Protein 9FLS (pdb70)

Solvent-accessible surface area: 115822 Å² total; per-residue (Å²): 225,82,90,129,26,88,44,3,21,19,22,43,108,32,72,8,40,42,48,68,77,11,43,2,45,7,12,115,46,105,66,26,67,24,15,0,26,68,60,53,72,66,53,101,92,62,11,37,58,55,77,5,85,11,107,98,13,85,108,82,39,56,14,40,1,24,1,34,25,109,58,23,72,9,65,60,39,66,10,72,0,73,16,66,101,142,15,101,73,4,59,32,51,86,98,57,67,14,23,78,45,81,67,0,62,7,42,5,92,45,122,21,81,51,22,80,0,55,9,13,49,19,29,99,20,118,22,60,43,2,94,14,31,97,102,0,52,51,39,13,36,23,73,0,35,0,29,8,48,44,63,79,55,4,85,12,64,96,32,59,0,85,1,62,22,46,70,35,25,88,79,6,20,4,73,22,63,38,114,4,32,83,49,49,65,0,52,0,33,20,97,24,121,22,92,26,13,41,0,90,1,35,23,19,21,85,38,84,24,91,61,39,62,16,68,4,74,48,129,44,85,22,31,34,60,29,98,0,26,0,18,1,21,34,94,58,50,1,78,6,76,52,6,65,43,19,54,2,107,36,37,90,84,22,74,35,5,34,22,31,54,84,26,66,2,83,55,44,64,69,1,42,0,43,4,5,114,48,125,51,22,63,18,15,0,30,59,41,64,57,51,94,79,83,75,9,35,70,52,84,3,80,14,97,100,16,86,109,83,33,57,18,36,0,32,0,38,34,119,62,0,56,7,70,72,24,66,10,58,0,85,17,122,118,143,128,167,224,83,90,130,27,88,44,4,21,18,22,43,109,32,70,8,39,41,47,68,77,11,44,2,44,7,11,115,46,105,65,26,67,24,15,0,27,67,59,53,71,65,53,100,91,62,10,37,57,54,78,6,86,11,108,98,13,85,108,81,40,56,14,41,1,25,1,35,25,108,58,22,71,9,66,61,39,65,10,72,0,73,16,67,101,143,16,103,72,5,60,32,51,88,97,56,66,14,23,77,45,82,66,1,62,7,42,6,94,45,124,20,80,51,21,81,0,55,8,13,49,19,30,101,19,117,23,61,44,3,94,13,31,98,101,0,53,51,38,14,35,23,72,0,35,0,29,8,49,44,63,79,54,4,86,12,63,96,32,58,0,86,1,61,21,48,70,36,27,88,79,6,20,3,72,23,63,38,115,4,32,82,48,51,66,0,53,0,34,19,97,24,120,23,92,27,13,42,0,90,1,34,22,19,19,85,38,84,24,92,61,40,61,17,68,4,74,46,127,44,86,22,31,34,60,30,98,0,25,0,18,1,22,34,94,59,50,1,80,6,73,50,7,64,43,18,54,2,107,36,37,90,83,23,75,35,5,34,22,30,55,83,26,66,2,82,56,43,64,70,1,42,0,42,4,6,114,47,125,50,22,64,17,14,0,31,58,40,64,57,52,95,81,82,74,8,36,69,54,84,3,80,14,97,98,15,88,109,84,32,57,18,36,0,33,0,39,33,121,63,1,56,7,71,70,23,67,9,59,0,83,17,121,117,141,126,168,224,82,88,130,27,87,44,4,22,18,21,44,109,32,72,8,40,40,47,68,78,11,43,3,45,7,11,114,46,106,65,26,67,24,15,0,26,67,59,53,70,65,53,100,90,63,11,36,58,54,78,6,85,12,108,100,13,86,107,82,37,56,14,41,1,25,1,34,25,108,58,22,70,9,65,62,39,65,10,72,0,73,16,68,100,144,16,104,72,5,59,31,51,88,97,58,66,15,24,77,45,80,66,1,62,7,43,5,92,44,124,20,80,52,21,80,0,55,9,14,50,19,29,99,19,117,23,61,44,3,94,13,31,97,102,0,52,50,39,13,35,23,72,0,36,0,29,7,49,44,63,81,54,4,85,13,64,96,33,59,1,85,1,62,22,48,71,37,27,88,79,7,20,3,73,23,64,38,113,4,33,83,49,50,66,0,52,0,34,19,98,24,120,23,92,26,13,42,0,90,1,34,21,19,20,85,37,84,24,91,62,40,63,17,67,4,74,48,128,44,86,22,30,34,60,29,98,0,25,0,19,2,22,33,94,59,51,1,80,6,73,50,7,64,42,19,55,2,107,36,36,89,85,23,75,36,5,34,22,30,55,82,26,66,3,81,56,42,64,70,1,42,0,43,4,5,113,47,124,48,22,64,19,14,0,31,58,41,63,58,52,96,81,82,74,9,36,70,53,84,3,80,13,98,98,14,89,112,83,32,58,18,36,1,33,0,38,32,121,64,1,58,7,70,70,24,66,9,60,0,83,17,121,118,144,126,167,224,81,88,131,27,86,44,4,23,18,21,44,110,32,72,9,39,41,47,68,78,11,43,3,45,7,11,114,46,105,65,25,67,25,15,0,26,68,60,53,70,65,52,100,89,65,11,36,59,54,78,6,84,12,109,100,13,86,108,82,38,56,15,41,1,25,1,34,25,108,58,22,70,9,65,62,39,64,9,71,0,74,15,67,99,141,16,103,71,5,59,32,51,88,98,59,65,15,22,77,44,81,66,1,62,7,43,5,92,45,122,21,81,51,21,80,0,56,8,14,50,19,30,99,19,117,24,60,44,3,94,13,31,95,103,0,53,50,39,13,35,23,73,0,35,0,30,7,50,44,64,81,54,4,86,12,64,96,33,58,1,85,1,64,22,47,70,36,27,88,79,6,20,3,75,23,64,38,112,5,34,82,49,50,67,0,52,0,35,19,98,23,120,23,92,26,13,42,0,89,1,35,22,20,20,85,38,85,25,90,61,41,63,17,68,3,75,47,128,44,86,22,30,33,58,28,99,0,25,0,19,1,21,34,94,58,50,1,80,6,74,50,7,63,41,19,54,2,107,36,35,89,86,23,74,36,5,35,22,30,55,81,26,67,3,81,55,44,64,69,1,43,0,43,4,5,112,48,123,48,22,63,19,14,0,31,60,41,62,58,52,96,82,82,75,9,35,69,53,84,3,80,14,98,100,15,87,111,82,32,56,18,36,0,33,0,38,33,121,64,1,59,7,70,69,23,66,9,60,0,83,16,121,118,142,126,166,224,82,90,130,26,87,44,4,22,18,21,44,111,33,73,8,40,42,47,69,79,11,43,3,45,7,12,114,46,104,66,26,68,25,15,0,26,68,60,53,70,65,53,101,90,61,10,36,58,52,77,6,84,11,109,99,12,87,107,82,38,56,14,42,1,25,1,34,26,108,58,23,70,10,64,61,38,64,9,71,0,72,16,67,100,142,17,102,73,6,60,32,50,86,98,58,66,15,23,78,43,80,66,1,62,7,43,5,92,46,120,21,82,52,21,80,0,55,8,12,49,19,30,99,20,119,23,60,44,3,92,14,30,96,102,0,53,50,38,13,35,23,73,0,34,0,29,7,49,44,63,80,54,4,85,11,64,97,34,59,1,85,1,65,22,47,71,36,27,88,81,7,19,3,73,23,64,38,113,4,32,83,48,48,66,0,52,0,36,20,97,23,122,23,93,27,13,42,0,88,1,35,22,19,20,85,38,85,24,90,63,41,62,17,70,3,74,48,128,44,85,21,30,34,59,29,97,0,26,0,20,1,22,33,94,57,50,1,80,6,75,51,6,63,43,19,56,2,107,36,35,89,86,23,73,36,5,34,23,31,54,81,25,68,3,80,55,44,64,70,2,43,0,43,4,5,113,48,124,48,23,64,19,14,0,31,59,41,62,58,53,96,83,82,75,9,33,69,54,84,3,81,14,99,101,14,86,110,82,32,57,18,35,0,33,0,38,33,119,63,1,58,7,69,68,24,67,10,60,0,83,17,122,117,143,128,167,225,83,90,129,26,86,45,3,20,18,21,44,109,32,72,8,41,42,47,68,80,10,43,3,45,7,12,115,46,103,66,26,66,24,14,0,26,69,61,52,70,66,52,101,91,61,10,37,58,53,78,6,84,11,109,98,13,86,107,81,38,56,15,41,1,24,1,35,25,108,58,23,70,10,63,60,39,64,9,71,0,73,16,67,100,141,16,102,72,5,59,31,52,87,98,57,66,16,23,78,44,82,67,1,62,7,43,5,92,46,121,21,81,52,22,80,0,54,9,12,50,20,30,98,19,118,23,61,43,3,92,15,30,97,101,0,53,50,38,12,35,23,73,0,35,0,29,7,49,45,63,78,53,4,85,12,65,99,32,59,1,85,1,64,22,47,71,36,27,88,82,7,19,3,72,24,63,38,112,5,32,82,47,48,66,0,52,0,35,20,97,23,121,23,92,26,13,41,0,88,1,35,22,19,20,85,37,85,24,90,62,41,62,17,70,3,74,49,128,44,85,22,31,34,60,29,96,0,26,0,19,1,22,33,94,58,50,1,80,6,75,51,6,65,43,18,56,2,107,36,36,88,86,23,73,36,5,34,22,31,54,82,25,67,3,81,54,44,65,70,2,42,0,42,4,5,113,48,124,48,23,63,18,14,0,30,60,39,62,58,52,94,81,82,74,8,34,68,53,84,3,81,15,98,100,15,86,110,82,33,58,18,34,0,32,0,38,32,120,62,1,58,6,68,70,23,66,10,58,0,84,16,121,117,144,128,167,224,82,90,130,26,87,44,3,22,19,22,44,108,32,72,8,40,42,47,68,80,11,42,3,44,6,12,116,47,105,67,26,68,25,15,0,26,68,60,52,70,67,52,100,91,60,11,36,57,54,78,6,85,11,108,98,13,87,108,83,38,56,14,41,1,25,2,35,25,108,59,23,70,10,64,60,39,65,9,72,0,73,16,66,100,141,16,103,73,5,60,32,52,87,100,57,67,14,22,79,45,80,66,1,62,7,42,6,93,45,122,20,80,51,22,81,0,54,8,12,50,18,30,99,20,117,23,60,43,2,93,15,30,96,101,0,53,50,39,13,35,23,72,0,34,0,29,7,49,44,62,79,54,5,86,12,65,99,32,59,0,83,1,64,22,47,71,36,28,87,80,7,20,3,72,23,64,38,114,4,32,82,49,48,64,0,53,0,34,20,98,25,120,22,92,26,13,41,0,90,1,34,22,19,21,85,37,84,24,90,62,40,61,16,69,4,74,49,129,43,84,22,31,34,60,29,96,0,26,0,19,1,22,34,94,59,49,1,80,6,76,52,6,64,43,19,54,2,106,37,36,90,86,23,72,35,5,34,22,31,55,82,26,68,2,82,55,45,65,70,2,42,0,42,4,6,113,49,126,49,22,64,17,14,0,30,60,40,63,58,51,94,81,82,75,8,33,68,51,84,3,81,14,97,100,16,86,110,82,33,57,18,35,0,32,0,38,33,119,62,1,57,6,68,71,24,68,10,58,0,84,16,121,118,143,128,168

B-factor: mean 117.8, std 29.29, range [30.0, 241.52]

Sequence (2359 aa):
INSIPSTASAGNNGPVCTGTDASLSAGTVSGASYAWYTDAGTSNQFSTLQNPTVNNLTNDSTFYLLVTVNGCPSALDSTTVVVYPLTPSPSLPADFAVCEGDDIALSTSTVASSYDWSGPNGFTSNAQNPVVITNATGSNAGVYTLSIVDGNGCSSADTSVQVTVNAAPAQPSMTTNSPICNGADLVMSTSATGNSYIWRAPNGADTTTASSTLTIVPTSSLYQSGNWTLSVVNAAGCVSPASIASAVEINSIPSTASAGNNGPVCTGTDASLSAGTVSGASYAWYTDAGTSNQFSTLQNPTVNNLTNDSTFYLLVTVNGCPSALDSTTVVVYPLTPINSIPSTASAGNNGPVCTGTDASLSAGTVSGASYAWYTDAGTSNQFSTLQNPTVNNLTNDSTFYLLVTVNGCPSALDSTTVVVYPLTPSPSLPADFAVCEGDDIALSTSTVASSYDWSGPNGFTSNAQNPVVITNATGSNAGVYTLSIVDGNGCSSADTSVQVTVNAAPAQPSMTTNSPICNGADLVMSTSATGNSYIWRAPNGADTTTASSTLTIVPTSSLYQSGNWTLSVVNAAGCVSPASIASAVEINSIPSTASAGNNGPVCTGTDASLSAGTVSGASYAWYTDAGTSNQFSTLQNPTVNNLTNDSTFYLLVTVNGCPSALDSTTVVVYPLTPINSIPSTASAGNNGPVCTGTDASLSAGTVSGASYAWYTDAGTSNQFSTLQNPTVNNLTNDSTFYLLVTVNGCPSALDSTTVVVYPLTPSPSLPADFAVCEGDDIALSTSTVASSYDWSGPNGFTSNAQNPVVITNATGSNAGVYTLSIVDGNGCSSADTSVQVTVNAAPAQPSMTTNSPICNGADLVMSTSATGNSYIWRAPNGADTTTASSTLTIVPTSSLYQSGNWTLSVVNAAGCVSPASIASAVEINSIPSTASAGNNGPVCTGTDASLSAGTVSGASYAWYTDAGTSNQFSTLQNPTVNNLTNDSTFYLLVTVNGCPSALDSTTVVVYPLTPINSIPSTASAGNNGPVCTGTDASLSAGTVSGASYAWYTDAGTSNQFSTLQNPTVNNLTNDSTFYLLVTVNGCPSALDSTTVVVYPLTPSPSLPADFAVCEGDDIALSTSTVASSYDWSGPNGFTSNAQNPVVITNATGSNAGVYTLSIVDGNGCSSADTSVQVTVNAAPAQPSMTTNSPICNGADLVMSTSATGNSYIWRAPNGADTTTASSTLTIVPTSSLYQSGNWTLSVVNAAGCVSPASIASAVEINSIPSTASAGNNGPVCTGTDASLSAGTVSGASYAWYTDAGTSNQFSTLQNPTVNNLTNDSTFYLLVTVNGCPSALDSTTVVVYPLTPINSIPSTASAGNNGPVCTGTDASLSAGTVSGASYAWYTDAGTSNQFSTLQNPTVNNLTNDSTFYLLVTVNGCPSALDSTTVVVYPLTPSPSLPADFAVCEGDDIALSTSTVASSYDWSGPNGFTSNAQNPVVITNATGSNAGVYTLSIVDGNGCSSADTSVQVTVNAAPAQPSMTTNSPICNGADLVMSTSATGNSYIWRAPNGADTTTASSTLTIVPTSSLYQSGNWTLSVVNAAGCVSPASIASAVEINSIPSTASAGNNGPVCTGTDASLSAGTVSGASYAWYTDAGTSNQFSTLQNPTVNNLTNDSTFYLLVTVNGCPSALDSTTVVVYPLTPINSIPSTASAGNNGPVCTGTDASLSAGTVSGASYAWYTDAGTSNQFSTLQNPTVNNLTNDSTFYLLVTVNGCPSALDSTTVVVYPLTPSPSLPADFAVCEGDDIALSTSTVASSYDWSGPNGFTSNAQNPVVITNATGSNAGVYTLSIVDGNGCSSADTSVQVTVNAAPAQPSMTTNSPICNGADLVMSTSATGNSYIWRAPNGADTTTASSTLTIVPTSSLYQSGNWTLSVVNAAGCVSPASIASAVEINSIPSTASAGNNGPVCTGTDASLSAGTVSGASYAWYTDAGTSNQFSTLQNPTVNNLTNDSTFYLLVTVNGCPSALDSTTVVVYPLTPINSIPSTASAGNNGPVCTGTDASLSAGTVSGASYAWYTDAGTSNQFSTLQNPTVNNLTNDSTFYLLVTVNGCPSALDSTTVVVYPLTPSPSLPADFAVCEGDDIALSTSTVASSYDWSGPNGFTSNAQNPVVITNATGSNAGVYTLSIVDGNGCSSADTSVQVTVNAAPAQPSMTTNSPICNGADLVMSTSATGNSYIWRAPNGADTTTASSTLTIVPTSSLYQSGNWTLSVVNAAGCVSPASIASAVEINSIPSTASAGNNGPVCTGTDASLSAGTVSGASYAWYTDAGTSNQFSTLQNPTVNNLTNDSTFYLLVTVNGCPSALDSTTVVVYPLTP

Nearest PDB structures (foldseek):
  9flp-assembly1_A  TM=9.994E-01  e=1.142E-55  Aureispira sp. CCB-QB1
  9fly-assembly1_A  TM=9.249E-01  e=8.811E-43  Aureispira sp. CCB-QB1
  9flu-assembly1_A  TM=9.310E-01  e=1.322E-31  Aureispira sp. CCB-QB1
  9g8b-assembly1_A  TM=9.060E-01  e=2.612E-28  Aureispira sp. CCB-QB1
  9flx-assembly1_B  TM=8.936E-01  e=1.239E-27  Aureispira sp. CCB-QB1

Secondary structure (DSSP, 8-state):
----------EESS-EETTS-EEEE----TTEEEEEEEETTTEEEEE-SSS-EE----S-EEEEEEEEETTEE---EEEEE-EEPPPPPPP---SEEEETTS-B-----S--SEEEEE-GGG-EE-SSSPPPBSS--GGG-EEEEEEEE-TTSPBPPPEEEEEEEEPPPPPP-EEE--EEEBTBPEEEEE---SSEEEEE-TTS-EEEESSSEEEE-TTSTT---EEEEEEEE-TT-PBPPPPPPEEEEEEPPPPP---EE-SSB-TTS-EEEE----TTEE--EESSTTS--EEE--SS-EE----S--EE----EETTEE-----EE--B-----/----------EESS-EETTS-EEEE----TTEEEEEEEETTTEEEEE-SSS-EE----S-EEEEEEEEETTEE---EEEEE-EEPPPPPPP---SEEEETTS-B-----S--SEEEEE-GGG-EE-SSSPPPBSS--GGG-EEEEEEEE-TTSPBPPPEEEEEEEEPPPPPP-EEE--EEEBTBPEEEEE---SSEEEEE-TTS-EEEESSSEEEE-TTSTT---EEEEEEEE-TT-PBPPPPPPEEEEEEPPPPP---EE-SSB-TTS-EEEE----TTEE--EESSTTS--EEE--SS-EE----S--EE----EETTEE-----EE--B-----/----------EESS-EETTS-EEEE----TTEEEEEEEETTTEEEEE-SSS-EE----S-EEEEEEEEETTEE---EEEEE-EEPPPPPPP---SEEEETTS-B-----S--SEEEEE-GGG-EE-SSSPPPBSS--GGG-EEEEEEEE-TTSPBPPPEEEEEEEEPPPPPP-EEE--EEEBTBPEEEEE---SSEEEEE-TTS-EEEESSSEEEE-TTSTT---EEEEEEEE-TT-PBPPPPPPEEEEEEPPPPP---EE-SSB-TTS-EEEE----TTEE--EESSTTS--EEE--SS-EE----S--EE----EETTEE-----EE--B-----/----------EESS-EETTS-EEEE----TTEEEEEEEETTTEEEEE-SSS-EE----S-EEEEEEEEETTEE---EEEEE-EEPPPPPPP---SEEEETTS-B-----S--SEEEEE-GGG-EE-SSSPPPBSS--GGG-EEEEEEEE-TTSPBPPPEEEEEEEEPPPPPP-EEE--EEEBTBPEEEEE---SSEEEEE-TTS-EEEESSSEEEE-TTSTT---EEEEEEEE-TT-PBPPPPPPEEEEEEPPPPP---EE-SSB-TTS-EEEE----TTEE--EESSTTS--EEE--SS-EE----S--EE----EETTEE-----EE--B-----/----------EESS-EETTS-EEEE----TTEEEEEEEETTTEEEEE-SSS-EE----S-EEEEEEEEETTEE---EEEEE-EEPPPPPPP---SEEEETTS-B-----S--SEEEEE-GGG-EE-SSSPPPBSS--GGG-EEEEEEEE-TTSPBPPPEEEEEEEEPPPPPP-EEE--EEEBTBPEEEEE---SSEEEEE-TTS-EEEESSSEEEE-TTSTT---EEEEEEEE-TT-PBPPPPPPEEEEEEPPPPP---EE-SSB-TTS-EEEE----TTEE--EESSTTS--EEE--SS-EE----S--EE----EETTEE-----EE--B-----/----------EESS-EETTS-EEEE----TTEEEEEEEETTTEEEEE-SSS-EE----S-EEEEEEEEETTEE---EEEEE-EEPPPPPPP---SEEEETTS-B-----S--SEEEEE-GGG-EE-SSSPPPBSS--GGG-EEEEEEEE-TTSPBPPPEEEEEEEEPPPPPP-EEE--EEEBTBPEEEEE---SSEEEEE-TTS-EEEESSSEEEE-TTSTT---EEEEEEEE-TT-PBPPPPPPEEEEEEPPPPP---EE-SSB-TTS-EEEE----TTEE--EESSTTS--EEE--SS-EE----S--EE----EETTEE-----EE--B-----/----------EESS-EETTS-EEEE----TTEEEEEEEETTTEEEEE-SSS-EE----S-EEEEEEEEETTEE---EEEEE-EEPPPPPPP---SEEEETTS-B-----S--SEEEEE-GGG-EE-SSSPPPBSS--GGG-EEEEEEEE-TTSPBPPPEEEEEEEEPPPPPP-EEE--EEEBTBPEEEEE---SSEEEEE-TTS-EEEESSSEEEE-TTSTT---EEEEEEEE-TT-PBPPPPPPEEEEEEPPPPP---EE-SSB-TTS-EEEE----TTEE--EESSTTS--EEE--SS-EE----S--EE----EETTEE-----EE--B-----

Foldseek 3Di:
DDDADEFQAKEWDAAAEAFFKTKIAGHDDPQKWKWKAQDPVPDRTDDRDHMGIGGRHHAKGKMWIWIAGPRRIYDIHMYIHGYDDADEEWDWDAAEEAEFQAKAWTATPDDAPWKWKADFPGDTDIDRTDDIGRGDDQRRFAKMKMWGQHPVGHIHDIDIYGYHYHYADEEWEKDWPALAEQQDKTKIFTPDDAQKKWKAAPVGDIDIDRDRMDIHGNVDPRPDWDWMWMWHAHPVGHIYDIHGTDTHDYDYADEFQAKEKDAAAAQFFKIKIAGHDDPQWWKWKAQDPVPDHTDDRDRIHIGGRHHAKGKMWMWIDGSRHTHPIHMYIHGYDDDDD/DDDADEFQAKEWDAAAEAFFKTKIAGHDDPQKWKWKAQDPVPDRTDDRDHMGIGGRHHAKGKMWIWIAGPRRIYDIHMYIHGYDDADEEWDWDAAEEAEFQAKAWTATPDDAPWKWKADFPGDTDIDRTDDIGRGDDQRRFAKMKMWGQHPVGHIHDIDIYGYHYHYADEEWEKDWPALAEQQDKTKIFTPDDAQKKWKAAPVGDIDIDRDRMDIHGNVDPRPDWDWMWMWHAHPVGHIYDIHGTDTHDYDYADEFQAKEKDAAAAQFFKIKIAGHDDPQWWKWKAQDPVPDHTDDRDRIHIGGRHHAKGKMWMWIDGSRHTHPIHMYIHGYDDDDD/DDDADEFQAKEWDAAAEAFFKTKIAGHDDPQKWKWKAQDPVPDRTDDRDHMGIGGRHHAKGKMWIWIAGPRRIYDIHMYIHGYDDADEEWDWDAAEEAEFQAKAWTATPDDAPWKWKADFPGDTDIDRTDDIGRGDDQRRFAKMKMWGQHPVGHIHDIDIYGYHYHYADEEWEKDWPALAEQQDKTKIFTPDDAQKKWKAAPVGDIDIDRDRMDIHGNVDPRPDWDWMWMWHAHPVGHIYDIHGTDTHDYDYADEFQAKEKDAAAAQFFKIKIAGHDDPQWWKWKAQDPVPDHTDDRDRIHIGGRHHAKGKMWMWIDGSRHTHPIHMYIHGYDDDDD/DDDADEFQAKEWDAAAEAFFKTKIAGHDDPQKWKWKAQDPVPDRTDDRDHMGIGGRHHAKGKMWIWIAGPRRIYDIHMYIHGYDDADEEWDWDAAEEAEFQAKAWTATPDDAPWKWKADFPGDTDIDRTDDIGRGDDQRRFAKMKMWGQHPVGHIHDIDIYGYHYHYADEEWEKDWPALAEQQDKTKIFTPDDAQKKWKAAPVGDIDIDRDRMDIHGNVDPRPDWDWMWMWHAHPVGHIYDIHGTDTHDYDYADEFQAKEKDAAAAQFFKIKIAGHDDPQWWKWKAQDPVPDHTDDRDRIHIGGRHHAKGKMWMWIDGSRHTHPIHMYIHGYDDDDD/DDDADEFQAKEWDAAAEAFFKTKIAGHDDPQKWKWKAQDPVPDRTDDRDHMGIGGRHHAKGKMWIWIAGPRRIYDIHMYIHGYDDADEEWDWDAAEEAEFQAKAWTATPDDAPWKWKADFPGDTDIDRTDDIGRGDDQRRFAKMKMWGQHPVGHIHDIDIYGYHYHYADEEWEKDWPALAEQQDKTKIFTPDDAQKKWKAAPVGDIDIDRDRMDIHGNVDPRPDWDWMWMWHAHPVGHIYDIHGTDTHDYDYADEFQAKEKDAAAAQFFKIKIAGHDDPQWWKWKAQDPVPDHTDDRDRIHIGGRHHAKGKMWMWIDGSRHTHPIHMYIHGYDDDDD/DDDADEFQAKEWDAAAEAFFKTKIAGHDDPQKWKWKAQDPVPDRTDDRDHMGIGGRHHAKGKMWIWIAGPRRIYDIHMYIHGYDDADEEWDWDAAEEAEFQAKAWTATPDDAPWKWKADFPGDTDIDRTDDIGRGDDQRRFAKMKMWGQHPVGHIHDIDIYGYHYHYADEEWEKDWPALAEQQDKTKIFTPDDAQKKWKAAPVGDIDIDRDRMDIHGNVDPRPDWDWMWMWHAHPVGHIYDIHGTDTHDYDYADEFQAKEKDAAAAQFFKIKIAGHDDPQWWKWKAQDPVPDHTDDRDRIHIGGRHHAKGKMWMWIDGSRHTHPIHMYIHGYDDDDD/DDDADEFQAKEWDAAAEAFFKTKIAGHDDPQKWKWKAQDPVPDRTDDRDHMGIGGRHHAKGKMWIWIAGPRRIYDIHMYIHGYDDADEEWDWDAAEEAEFQAKAWTATPDDAPWKWKADFPGDTDIDRTDDIGRGDDQRRFAKMKMWGQHPVGHIHDIDIYGYHYHYADEEWEKDWPALAEQQDKTKIFTPDDAQKKWKAAPVGDIDIDRDRMDIHGNVDPRPDWDWMWMWHAHPVGHIYDIHGTDTHDYDYADEFQAKEKDAAAAQFFKIKIAGHDDPQWWKWKAQDPVPDHTDDRDRIHIGGRHHAKGKMWMWIDGSRHTHPIHMYIHGYDDDDD

Structure (mmCIF, N/CA/C/O backbone):
data_9FLS
#
_entry.id   9FLS
#
loop_
_atom_site.group_PDB
_atom_site.id
_atom_site.type_symbol
_atom_site.label_atom_id
_atom_site.label_alt_id
_atom_site.label_comp_id
_atom_site.label_asym_id
_atom_site.label_entity_id
_atom_site.label_seq_id
_atom_site.pdbx_PDB_ins_code
_atom_site.Cartn_x
_atom_site.Cartn_y
_atom_site.Cartn_z
_atom_site.occupancy
_atom_site.B_iso_or_equiv
_atom_site.auth_seq_id
_atom_site.auth_comp_id
_atom_site.auth_asym_id
_atom_site.auth_atom_id
_atom_site.pdbx_PDB_model_num
ATOM 1 N N . ILE A 1 2061 ? 149.254 139.374 253.734 1.00 100.00 2061 ILE A N 1
ATOM 2 C CA . ILE A 1 2061 ? 148.162 138.824 252.922 1.00 100.00 2061 ILE A CA 1
ATOM 3 C C . ILE A 1 2061 ? 147.927 139.754 251.737 1.00 100.00 2061 ILE A C 1
ATOM 4 O O . ILE A 1 2061 ? 147.101 140.665 251.845 1.00 100.00 2061 ILE A O 1
ATOM 9 N N . ASN A 1 2062 ? 148.622 139.511 250.623 1.00 100.00 2062 ASN A N 1
ATOM 10 C CA . ASN A 1 2062 ? 148.531 140.363 249.437 1.00 100.00 2062 ASN A CA 1
ATOM 11 C C . ASN A 1 2062 ? 147.185 140.239 248.746 1.00 100.00 2062 ASN A C 1
ATOM 12 O O . ASN A 1 2062 ? 146.246 139.713 249.323 1.00 100.00 2062 ASN A O 1
ATOM 17 N N . SER A 1 2063 ? 147.085 140.708 247.506 1.00 100.00 2063 SER A N 1
ATOM 18 C CA . SER A 1 2063 ? 145.817 140.531 246.793 1.00 100.00 2063 SER A CA 1
ATOM 19 C C . SER A 1 2063 ? 146.017 140.216 245.315 1.00 100.00 2063 SER A C 1
ATOM 20 O O . SER A 1 2063 ? 146.725 140.947 244.623 1.00 100.00 2063 SER A O 1
ATOM 23 N N . ILE A 1 2064 ? 145.382 139.148 244.840 1.00 100.00 2064 ILE A N 1
ATOM 24 C CA . ILE A 1 2064 ? 145.404 138.729 243.440 1.00 100.00 2064 ILE A CA 1
ATOM 25 C C . ILE A 1 2064 ? 144.947 139.833 242.485 1.00 100.00 2064 ILE A C 1
ATOM 26 O O . ILE A 1 2064 ? 143.829 140.335 242.624 1.00 100.00 2064 ILE A O 1
ATOM 31 N N . PRO A 1 2065 ? 145.784 140.206 241.510 1.00 100.00 2065 PRO A N 1
ATOM 32 C CA . PRO A 1 2065 ? 145.491 141.249 240.522 1.00 100.00 2065 PRO A CA 1
ATOM 33 C C . PRO A 1 2065 ? 144.587 140.734 239.422 1.00 100.00 2065 PRO A C 1
ATOM 34 O O . PRO A 1 2065 ? 144.475 139.533 239.217 1.00 100.00 2065 PRO A O 1
ATOM 38 N N . SER A 1 2066 ? 144.055 141.661 238.626 1.00 100.00 2066 SER A N 1
ATOM 39 C CA . SER A 1 2066 ? 143.195 141.274 237.513 1.00 100.00 2066 SER A CA 1
ATOM 40 C C . SER A 1 2066 ? 144.055 140.714 236.394 1.00 100.00 2066 SER A C 1
ATOM 41 O O . SER A 1 2066 ? 145.267 140.582 236.545 1.00 100.00 2066 SER A O 1
ATOM 44 N N . THR A 1 2067 ? 143.444 140.401 235.257 1.00 100.00 2067 THR A N 1
ATOM 45 C CA . THR A 1 2067 ? 144.127 139.706 234.169 1.00 100.00 2067 THR A CA 1
ATOM 46 C C . THR A 1 2067 ? 144.607 140.718 233.143 1.00 100.00 2067 THR A C 1
ATOM 47 O O . THR A 1 2067 ? 143.849 141.040 232.236 1.00 100.00 2067 THR A O 1
ATOM 51 N N . ALA A 1 2068 ? 145.846 141.219 233.266 1.00 100.00 2068 ALA A N 1
ATOM 52 C CA . ALA A 1 2068 ? 146.394 142.024 232.181 1.00 100.00 2068 ALA A CA 1
ATOM 53 C C . ALA A 1 2068 ? 145.911 141.375 230.916 1.00 100.00 2068 ALA A C 1
ATOM 54 O O . ALA A 1 2068 ? 146.078 140.169 230.760 1.00 100.00 2068 ALA A O 1
ATOM 56 N N . SER A 1 2069 ? 145.273 142.133 230.038 1.00 100.00 2069 SER A N 1
ATOM 57 C CA . SER A 1 2069 ? 144.508 141.496 228.967 1.00 100.00 2069 SER A CA 1
ATOM 58 C C . SER A 1 2069 ? 145.437 140.989 227.882 1.00 100.00 2069 SER A C 1
ATOM 59 O O . SER A 1 2069 ? 146.031 141.793 227.170 1.00 100.00 2069 SER A O 1
ATOM 62 N N . ALA A 1 2070 ? 145.502 139.666 227.708 1.00 100.00 2070 ALA A N 1
ATOM 63 C CA . ALA A 1 2070 ? 146.437 139.057 226.784 1.00 100.00 2070 ALA A CA 1
ATOM 64 C C . ALA A 1 2070 ? 145.883 139.134 225.378 1.00 100.00 2070 ALA A C 1
ATOM 65 O O . ALA A 1 2070 ? 144.674 139.137 225.179 1.00 100.00 2070 ALA A O 1
ATOM 67 N N . GLY A 1 2071 ? 146.767 139.180 224.396 1.00 100.00 2071 GLY A N 1
ATOM 68 C CA . GLY A 1 2071 ? 146.328 139.217 223.015 1.00 100.00 2071 GLY A CA 1
ATOM 69 C C . GLY A 1 2071 ? 147.478 138.950 222.079 1.00 100.00 2071 GLY A C 1
ATOM 70 O O . GLY A 1 2071 ? 148.512 138.438 222.490 1.00 100.00 2071 GLY A O 1
ATOM 71 N N . ASN A 1 2072 ? 147.282 139.264 220.798 1.00 100.00 2072 ASN A N 1
ATOM 72 C CA . ASN A 1 2072 ? 148.328 139.033 219.813 1.00 100.00 2072 ASN A CA 1
ATOM 73 C C . ASN A 1 2072 ? 148.194 139.967 218.614 1.00 100.00 2072 ASN A C 1
ATOM 74 O O . ASN A 1 2072 ? 147.223 140.704 218.479 1.00 100.00 2072 ASN A O 1
ATOM 79 N N . ASN A 1 2073 ? 149.165 139.902 217.709 1.00 94.88 2073 ASN A N 1
ATOM 80 C CA . ASN A 1 2073 ? 149.212 140.821 216.572 1.00 94.88 2073 ASN A CA 1
ATOM 81 C C . ASN A 1 2073 ? 148.439 140.327 215.355 1.00 94.88 2073 ASN A C 1
ATOM 82 O O . ASN A 1 2073 ? 148.984 140.172 214.269 1.00 94.88 2073 ASN A O 1
ATOM 87 N N . GLY A 1 2074 ? 147.144 140.135 215.546 1.00 92.30 2074 GLY A N 1
ATOM 88 C CA . GLY A 1 2074 ? 146.241 139.784 214.475 1.00 92.30 2074 GLY A CA 1
ATOM 89 C C . GLY A 1 2074 ? 146.514 138.413 213.897 1.00 92.30 2074 GLY A C 1
ATOM 90 O O . GLY A 1 2074 ? 147.333 137.661 214.413 1.00 92.30 2074 GLY A O 1
ATOM 91 N N . PRO A 1 2075 ? 145.781 138.074 212.831 1.00 100.00 2075 PRO A N 1
ATOM 92 C CA . PRO A 1 2075 ? 145.983 136.845 212.067 1.00 100.00 2075 PRO A CA 1
ATOM 93 C C . PRO A 1 2075 ? 147.370 136.838 211.467 1.00 100.00 2075 PRO A C 1
ATOM 94 O O . PRO A 1 2075 ? 147.904 137.877 211.091 1.00 100.00 2075 PRO A O 1
ATOM 98 N N . VAL A 1 2076 ? 147.935 135.649 211.350 1.00 100.00 2076 VAL A N 1
ATOM 99 C CA . VAL A 1 2076 ? 149.302 135.437 210.903 1.00 100.00 2076 VAL A CA 1
ATOM 100 C C . VAL A 1 2076 ? 149.288 134.597 209.639 1.00 100.00 2076 VAL A C 1
ATOM 101 O O . VAL A 1 2076 ? 148.613 133.573 209.609 1.00 100.00 2076 VAL A O 1
ATOM 105 N N . CYS A 1 2077 ? 150.031 135.005 208.603 1.00 100.00 2077 CYS A N 1
ATOM 106 C CA . CYS A 1 2077 ? 150.099 134.241 207.352 1.00 100.00 2077 CYS A CA 1
ATOM 107 C C . CYS A 1 2077 ? 150.833 132.913 207.557 1.00 100.00 2077 CYS A C 1
ATOM 108 O O . CYS A 1 2077 ? 151.928 132.894 208.104 1.00 100.00 2077 CYS A O 1
ATOM 111 N N . THR A 1 2078 ? 150.273 131.798 207.087 1.00 100.00 2078 THR A N 1
ATOM 112 C CA . THR A 1 2078 ? 150.939 130.513 207.302 1.00 100.00 2078 THR A CA 1
ATOM 113 C C . THR A 1 2078 ? 152.385 130.571 206.872 1.00 100.00 2078 THR A C 1
ATOM 114 O O . THR A 1 2078 ? 152.689 130.967 205.750 1.00 100.00 2078 THR A O 1
ATOM 118 N N . GLY A 1 2079 ? 153.271 130.143 207.769 1.00 100.00 2079 GLY A N 1
ATOM 119 C CA . GLY A 1 2079 ? 154.698 130.081 207.535 1.00 100.00 2079 GLY A CA 1
ATOM 120 C C . GLY A 1 2079 ? 155.508 131.209 208.140 1.00 100.00 2079 GLY A C 1
ATOM 121 O O . GLY A 1 2079 ? 156.735 131.087 208.217 1.00 100.00 2079 GLY A O 1
ATOM 122 N N . THR A 1 2080 ? 154.880 132.299 208.585 1.00 100.00 2080 THR A N 1
ATOM 123 C CA . THR A 1 2080 ? 155.657 133.394 209.159 1.00 100.00 2080 THR A CA 1
ATOM 124 C C . THR A 1 2080 ? 155.507 133.469 210.669 1.00 100.00 2080 THR A C 1
ATOM 125 O O . THR A 1 2080 ? 154.881 132.632 211.312 1.00 100.00 2080 THR A O 1
ATOM 129 N N . ASP A 1 2081 ? 156.157 134.471 211.237 1.00 100.00 2081 ASP A N 1
ATOM 130 C CA . ASP A 1 2081 ? 156.236 134.656 212.674 1.00 100.00 2081 ASP A CA 1
ATOM 131 C C . ASP A 1 2081 ? 155.070 135.495 213.187 1.00 100.00 2081 ASP A C 1
ATOM 132 O O . ASP A 1 2081 ? 154.249 135.991 212.419 1.00 100.00 2081 ASP A O 1
ATOM 137 N N . ALA A 1 2082 ? 155.014 135.704 214.502 1.00 100.00 2082 ALA A N 1
ATOM 138 C CA . ALA A 1 2082 ? 153.914 136.448 215.101 1.00 100.00 2082 ALA A CA 1
ATOM 139 C C . ALA A 1 2082 ? 154.342 137.115 216.388 1.00 100.00 2082 ALA A C 1
ATOM 140 O O . ALA A 1 2082 ? 155.319 136.709 217.007 1.00 100.00 2082 ALA A O 1
ATOM 142 N N . SER A 1 2083 ? 153.596 138.125 216.819 1.00 100.00 2083 SER A N 1
ATOM 143 C CA . SER A 1 2083 ? 153.894 138.761 218.096 1.00 100.00 2083 SER A CA 1
ATOM 144 C C . SER A 1 2083 ? 152.752 138.573 219.068 1.00 100.00 2083 SER A C 1
ATOM 145 O O . SER A 1 2083 ? 151.593 138.610 218.672 1.00 100.00 2083 SER A O 1
ATOM 148 N N . LEU A 1 2084 ? 153.082 138.382 220.337 1.00 100.00 2084 LEU A N 1
ATOM 149 C CA . LEU A 1 2084 ? 152.112 138.309 221.416 1.00 100.00 2084 LEU A CA 1
ATOM 150 C C . LEU A 1 2084 ? 152.130 139.614 222.181 1.00 100.00 2084 LEU A C 1
ATOM 151 O O . LEU A 1 2084 ? 153.059 140.401 222.054 1.00 100.00 2084 LEU A O 1
ATOM 156 N N . SER A 1 2085 ? 151.093 139.855 222.973 1.00 100.00 2085 SER A N 1
ATOM 157 C CA . SER A 1 2085 ? 151.092 141.072 223.759 1.00 100.00 2085 SER A CA 1
ATOM 158 C C . SER A 1 2085 ? 150.354 140.921 225.075 1.00 100.00 2085 SER A C 1
ATOM 159 O O . SER A 1 2085 ? 149.514 140.046 225.250 1.00 100.00 2085 SER A O 1
ATOM 162 N N . ALA A 1 2086 ? 150.654 141.834 225.987 1.00 100.00 2086 ALA A N 1
ATOM 163 C CA . ALA A 1 2086 ? 149.972 141.909 227.264 1.00 100.00 2086 ALA A CA 1
ATOM 164 C C . ALA A 1 2086 ? 149.891 143.355 227.715 1.00 100.00 2086 ALA A C 1
ATOM 165 O O . ALA A 1 2086 ? 150.799 144.141 227.463 1.00 100.00 2086 ALA A O 1
ATOM 167 N N . GLY A 1 2087 ? 148.811 143.691 228.411 1.00 97.19 2087 GLY A N 1
ATOM 168 C CA . GLY A 1 2087 ? 148.658 145.038 228.938 1.00 97.19 2087 GLY A CA 1
ATOM 169 C C . GLY A 1 2087 ? 149.618 145.315 230.078 1.00 97.19 2087 GLY A C 1
ATOM 170 O O . GLY A 1 2087 ? 150.062 144.404 230.771 1.00 97.19 2087 GLY A O 1
ATOM 171 N N . THR A 1 2088 ? 149.925 146.601 230.284 1.00 100.00 2088 THR A N 1
ATOM 172 C CA . THR A 1 2088 ? 150.865 147.020 231.319 1.00 100.00 2088 THR A CA 1
ATOM 173 C C . THR A 1 2088 ? 150.200 147.137 232.677 1.00 100.00 2088 THR A C 1
ATOM 174 O O . THR A 1 2088 ? 149.207 147.844 232.833 1.00 100.00 2088 THR A O 1
ATOM 178 N N . VAL A 1 2089 ? 150.783 146.485 233.670 1.00 100.00 2089 VAL A N 1
ATOM 179 C CA . VAL A 1 2089 ? 150.283 146.520 235.034 1.00 100.00 2089 VAL A CA 1
ATOM 180 C C . VAL A 1 2089 ? 151.419 146.928 235.964 1.00 100.00 2089 VAL A C 1
ATOM 181 O O . VAL A 1 2089 ? 152.457 146.264 236.006 1.00 100.00 2089 VAL A O 1
ATOM 185 N N . SER A 1 2090 ? 151.230 147.998 236.723 1.00 100.00 2090 SER A N 1
ATOM 186 C CA . SER A 1 2090 ? 152.303 148.435 237.605 1.00 100.00 2090 SER A CA 1
ATOM 187 C C . SER A 1 2090 ? 152.591 147.391 238.671 1.00 100.00 2090 SER A C 1
ATOM 188 O O . SER A 1 2090 ? 151.672 146.896 239.325 1.00 100.00 2090 SER A O 1
ATOM 191 N N . GLY A 1 2091 ? 153.876 147.099 238.889 1.00 100.00 2091 GLY A N 1
ATOM 192 C CA . GLY A 1 2091 ? 154.307 146.134 239.887 1.00 100.00 2091 GLY A CA 1
ATOM 193 C C . GLY A 1 2091 ? 154.316 144.708 239.384 1.00 100.00 2091 GLY A C 1
ATOM 194 O O . GLY A 1 2091 ? 154.695 143.789 240.133 1.00 100.00 2091 GLY A O 1
ATOM 195 N N . ALA A 1 2092 ? 153.922 144.508 238.133 1.00 100.00 2092 ALA A N 1
ATOM 196 C CA . ALA A 1 2092 ? 153.801 143.197 237.532 1.00 100.00 2092 ALA A CA 1
ATOM 197 C C . ALA A 1 2092 ? 155.070 142.676 236.906 1.00 100.00 2092 ALA A C 1
ATOM 198 O O . ALA A 1 2092 ? 155.853 143.409 236.303 1.00 100.00 2092 ALA A O 1
ATOM 200 N N . SER A 1 2093 ? 155.194 141.368 236.971 1.00 100.00 2093 SER A N 1
ATOM 201 C CA . SER A 1 2093 ? 156.135 140.598 236.203 1.00 100.00 2093 SER A CA 1
ATOM 202 C C . SER A 1 2093 ? 155.275 139.742 235.304 1.00 100.00 2093 SER A C 1
ATOM 203 O O . SER A 1 2093 ? 154.118 139.485 235.619 1.00 100.00 2093 SER A O 1
ATOM 206 N N . TYR A 1 2094 ? 155.804 139.310 234.179 1.00 100.00 2094 TYR A N 1
ATOM 207 C CA . TYR A 1 2094 ? 154.987 138.554 233.249 1.00 100.00 2094 TYR A CA 1
ATOM 208 C C . TYR A 1 2094 ? 155.599 137.197 232.971 1.00 100.00 2094 TYR A C 1
ATOM 209 O O . TYR A 1 2094 ? 156.818 137.045 232.979 1.00 100.00 2094 TYR A O 1
ATOM 218 N N . ALA A 1 2095 ? 154.749 136.212 232.713 1.00 100.00 2095 ALA A N 1
ATOM 219 C CA . ALA A 1 2095 ? 155.235 134.920 232.279 1.00 100.00 2095 ALA A CA 1
ATOM 220 C C . ALA A 1 2095 ? 154.267 134.301 231.300 1.00 100.00 2095 ALA A C 1
ATOM 221 O O . ALA A 1 2095 ? 153.059 134.300 231.524 1.00 100.00 2095 ALA A O 1
ATOM 223 N N . TRP A 1 2096 ? 154.799 133.761 230.229 1.00 100.00 2096 TRP A N 1
ATOM 224 C CA . TRP A 1 2096 ? 153.996 133.103 229.228 1.00 100.00 2096 TRP A CA 1
ATOM 225 C C . TRP A 1 2096 ? 154.312 131.636 229.254 1.00 100.00 2096 TRP A C 1
ATOM 226 O O . TRP A 1 2096 ? 155.463 131.272 229.441 1.00 100.00 2096 TRP A O 1
ATOM 237 N N . TYR A 1 2097 ? 153.307 130.810 229.022 1.00 100.00 2097 TYR A N 1
ATOM 238 C CA . TYR A 1 2097 ? 153.430 129.366 229.036 1.00 100.00 2097 TYR A CA 1
ATOM 239 C C . TYR A 1 2097 ? 152.882 128.785 227.741 1.00 100.00 2097 TYR A C 1
ATOM 240 O O . TYR A 1 2097 ? 151.986 129.357 227.134 1.00 100.00 2097 TYR A O 1
ATOM 249 N N . THR A 1 2098 ? 153.405 127.641 227.301 1.00 100.00 2098 THR A N 1
ATOM 250 C CA . THR A 1 2098 ? 152.843 126.979 226.124 1.00 100.00 2098 THR A CA 1
ATOM 251 C C . THR A 1 2098 ? 151.897 125.867 226.512 1.00 100.00 2098 THR A C 1
ATOM 252 O O . THR A 1 2098 ? 151.427 125.129 225.647 1.00 100.00 2098 THR A O 1
ATOM 256 N N . ASP A 1 2099 ? 151.627 125.713 227.799 1.00 98.50 2099 ASP A N 1
ATOM 257 C CA . ASP A 1 2099 ? 150.820 124.604 228.286 1.00 98.50 2099 ASP A CA 1
ATOM 258 C C . ASP A 1 2099 ? 149.915 125.048 229.428 1.00 98.50 2099 ASP A C 1
ATOM 259 O O . ASP A 1 2099 ? 150.383 125.507 230.474 1.00 98.50 2099 ASP A O 1
ATOM 264 N N . ALA A 1 2100 ? 148.609 124.923 229.243 1.00 75.05 2100 ALA A N 1
ATOM 265 C CA . ALA A 1 2100 ? 147.742 125.182 230.384 1.00 75.05 2100 ALA A CA 1
ATOM 266 C C . ALA A 1 2100 ? 148.180 124.260 231.499 1.00 75.05 2100 ALA A C 1
ATOM 267 O O . ALA A 1 2100 ? 148.815 123.245 231.243 1.00 75.05 2100 ALA A O 1
ATOM 269 N N . GLY A 1 2101 ? 147.823 124.566 232.730 1.00 72.01 2101 GLY A N 1
ATOM 270 C CA . GLY A 1 2101 ? 148.395 123.808 233.818 1.00 72.01 2101 GLY A CA 1
ATOM 271 C C . GLY A 1 2101 ? 149.630 124.477 234.341 1.00 72.01 2101 GLY A C 1
ATOM 272 O O . GLY A 1 2101 ? 150.202 124.007 235.334 1.00 72.01 2101 GLY A O 1
ATOM 273 N N . THR A 1 2102 ? 150.045 125.568 233.693 1.00 74.22 2102 THR A N 1
ATOM 274 C CA . THR A 1 2102 ? 151.156 126.392 234.150 1.00 74.22 2102 THR A CA 1
ATOM 275 C C . THR A 1 2102 ? 152.448 125.569 234.172 1.00 74.22 2102 THR A C 1
ATOM 276 O O . THR A 1 2102 ? 153.040 125.341 235.218 1.00 74.22 2102 THR A O 1
ATOM 280 N N . SER A 1 2103 ? 152.855 125.082 232.997 1.00 72.71 2103 SER A N 1
ATOM 281 C CA . SER A 1 2103 ? 154.149 124.409 232.845 1.00 72.71 2103 SER A CA 1
ATOM 282 C C . SER A 1 2103 ? 154.612 124.616 231.409 1.00 72.71 2103 SER A C 1
ATOM 283 O O . SER A 1 2103 ? 153.810 124.981 230.557 1.00 72.71 2103 SER A O 1
ATOM 286 N N . ASN A 1 2104 ? 155.896 124.357 231.139 1.00 79.44 2104 ASN A N 1
ATOM 287 C CA . ASN A 1 2104 ? 156.554 124.635 229.856 1.00 79.44 2104 ASN A CA 1
ATOM 288 C C . ASN A 1 2104 ? 156.594 126.128 229.555 1.00 79.44 2104 ASN A C 1
ATOM 289 O O . ASN A 1 2104 ? 156.057 126.599 228.559 1.00 79.44 2104 ASN A O 1
ATOM 294 N N . GLN A 1 2105 ? 157.243 126.869 230.450 1.00 100.00 2105 GLN A N 1
ATOM 295 C CA . GLN A 1 2105 ? 157.303 128.315 230.314 1.00 100.00 2105 GLN A CA 1
ATOM 296 C C . GLN A 1 2105 ? 157.981 128.714 229.016 1.00 100.00 2105 GLN A C 1
ATOM 297 O O . GLN A 1 2105 ? 159.001 128.155 228.628 1.00 100.00 2105 GLN A O 1
ATOM 303 N N . PHE A 1 2106 ? 157.572 129.785 228.392 1.00 100.00 2106 PHE A N 1
ATOM 304 C CA . PHE A 1 2106 ? 158.332 130.068 227.161 1.00 100.00 2106 PHE A CA 1
ATOM 305 C C . PHE A 1 2106 ? 158.946 131.440 227.296 1.00 100.00 2106 PHE A C 1
ATOM 306 O O . PHE A 1 2106 ? 160.036 131.615 226.773 1.00 100.00 2106 PHE A O 1
ATOM 314 N N . SER A 1 2107 ? 158.438 132.431 228.016 1.00 100.00 2107 SER A N 1
ATOM 315 C CA . SER A 1 2107 ? 159.102 133.766 228.003 1.00 100.00 2107 SER A CA 1
ATOM 316 C C . SER A 1 2107 ? 158.690 134.570 229.217 1.00 100.00 2107 SER A C 1
ATOM 317 O O . SER A 1 2107 ? 157.553 134.394 229.627 1.00 100.00 2107 SER A O 1
ATOM 320 N N . THR A 1 2108 ? 159.587 135.396 229.762 1.00 100.00 2108 THR A N 1
ATOM 321 C CA . THR A 1 2108 ? 159.225 136.289 230.890 1.00 100.00 2108 THR A CA 1
ATOM 322 C C . THR A 1 2108 ? 159.255 137.724 230.394 1.00 100.00 2108 THR A C 1
ATOM 323 O O . THR A 1 2108 ? 159.651 138.581 231.168 1.00 100.00 2108 THR A O 1
ATOM 327 N N . LEU A 1 2109 ? 158.884 137.954 229.143 1.00 100.00 2109 LEU A N 1
ATOM 328 C CA . LEU A 1 2109 ? 158.762 139.331 228.625 1.00 100.00 2109 LEU A CA 1
ATOM 329 C C . LEU A 1 2109 ? 157.270 139.680 228.594 1.00 100.00 2109 LEU A C 1
ATOM 330 O O . LEU A 1 2109 ? 156.458 138.777 228.690 1.00 100.00 2109 LEU A O 1
ATOM 335 N N . GLN A 1 2110 ? 156.942 140.942 228.439 1.00 100.00 2110 GLN A N 1
ATOM 336 C CA . GLN A 1 2110 ? 155.529 141.314 228.409 1.00 100.00 2110 GLN A CA 1
ATOM 337 C C . GLN A 1 2110 ? 155.049 140.996 227.018 1.00 100.00 2110 GLN A C 1
ATOM 338 O O . GLN A 1 2110 ? 154.048 140.329 226.907 1.00 100.00 2110 GLN A O 1
ATOM 344 N N . ASN A 1 2111 ? 155.813 141.352 226.012 1.00 100.00 2111 ASN A N 1
ATOM 345 C CA . ASN A 1 2111 ? 155.346 141.212 224.631 1.00 100.00 2111 ASN A CA 1
ATOM 346 C C . ASN A 1 2111 ? 156.309 140.385 223.765 1.00 100.00 2111 ASN A C 1
ATOM 347 O O . ASN A 1 2111 ? 156.967 140.930 222.882 1.00 100.00 2111 ASN A O 1
ATOM 352 N N . PRO A 1 2112 ? 156.406 139.072 224.004 1.00 100.00 2112 PRO A N 1
ATOM 353 C CA . PRO A 1 2112 ? 157.338 138.173 223.315 1.00 100.00 2112 PRO A CA 1
ATOM 354 C C . PRO A 1 2112 ? 156.851 137.816 221.939 1.00 100.00 2112 PRO A C 1
ATOM 355 O O . PRO A 1 2112 ? 155.671 137.935 221.663 1.00 100.00 2112 PRO A O 1
ATOM 359 N N . THR A 1 2113 ? 157.748 137.302 221.102 1.00 100.00 2113 THR A N 1
ATOM 360 C CA . THR A 1 2113 ? 157.347 136.824 219.789 1.00 100.00 2113 THR A CA 1
ATOM 361 C C . THR A 1 2113 ? 157.253 135.311 219.726 1.00 100.00 2113 THR A C 1
ATOM 362 O O . THR A 1 2113 ? 157.794 134.584 220.556 1.00 100.00 2113 THR A O 1
ATOM 366 N N . VAL A 1 2114 ? 156.579 134.862 218.678 1.00 100.00 2114 VAL A N 1
ATOM 367 C CA . VAL A 1 2114 ? 156.332 133.470 218.351 1.00 100.00 2114 VAL A CA 1
ATOM 368 C C . VAL A 1 2114 ? 156.892 133.199 216.967 1.00 100.00 2114 VAL A C 1
ATOM 369 O O . VAL A 1 2114 ? 156.553 133.911 216.021 1.00 100.00 2114 VAL A O 1
ATOM 373 N N . ASN A 1 2115 ? 157.703 132.167 216.814 1.00 100.00 2115 ASN A N 1
ATOM 374 C CA . ASN A 1 2115 ? 158.260 131.927 215.495 1.00 100.00 2115 ASN A CA 1
ATOM 375 C C . ASN A 1 2115 ? 157.566 130.777 214.769 1.00 100.00 2115 ASN A C 1
ATOM 376 O O . ASN A 1 2115 ? 157.037 129.863 215.395 1.00 100.00 2115 ASN A O 1
ATOM 381 N N . ASN A 1 2116 ? 157.582 130.832 213.434 1.00 100.00 2116 ASN A N 1
ATOM 382 C CA . ASN A 1 2116 ? 157.156 129.747 212.531 1.00 100.00 2116 ASN A CA 1
ATOM 383 C C . ASN A 1 2116 ? 155.756 129.182 212.774 1.00 100.00 2116 ASN A C 1
ATOM 384 O O . ASN A 1 2116 ? 155.605 127.986 212.996 1.00 100.00 2116 ASN A O 1
ATOM 389 N N . LEU A 1 2117 ? 154.714 130.000 212.704 1.00 100.00 2117 LEU A N 1
ATOM 390 C CA . LEU A 1 2117 ? 153.386 129.430 212.907 1.00 100.00 2117 LEU A CA 1
ATOM 391 C C . LEU A 1 2117 ? 152.830 128.844 211.622 1.00 100.00 2117 LEU A C 1
ATOM 392 O O . LEU A 1 2117 ? 152.719 129.532 210.608 1.00 100.00 2117 LEU A O 1
ATOM 397 N N . THR A 1 2118 ? 152.431 127.581 211.687 1.00 100.00 2118 THR A N 1
ATOM 398 C CA . THR A 1 2118 ? 151.881 126.893 210.539 1.00 100.00 2118 THR A CA 1
ATOM 399 C C . THR A 1 2118 ? 150.393 126.632 210.659 1.00 100.00 2118 THR A C 1
ATOM 400 O O . THR A 1 2118 ? 149.739 126.360 209.651 1.00 100.00 2118 THR A O 1
ATOM 404 N N . ASN A 1 2119 ? 149.847 126.725 211.860 1.00 100.00 2119 ASN A N 1
ATOM 405 C CA . ASN A 1 2119 ? 148.439 126.486 212.100 1.00 100.00 2119 ASN A CA 1
ATOM 406 C C . ASN A 1 2119 ? 148.047 127.268 213.342 1.00 100.00 2119 ASN A C 1
ATOM 407 O O . ASN A 1 2119 ? 148.894 127.874 213.992 1.00 100.00 2119 ASN A O 1
ATOM 412 N N . ASP A 1 2120 ? 146.768 127.229 213.701 1.00 100.00 2120 ASP A N 1
ATOM 413 C CA . ASP A 1 2120 ? 146.316 127.966 214.877 1.00 100.00 2120 ASP A CA 1
ATOM 414 C C . ASP A 1 2120 ? 147.001 127.428 216.122 1.00 100.00 2120 ASP A C 1
ATOM 415 O O . ASP A 1 2120 ? 147.136 126.215 216.289 1.00 100.00 2120 ASP A O 1
ATOM 420 N N . SER A 1 2121 ? 147.410 128.326 217.016 1.00 100.00 2121 SER A N 1
ATOM 421 C CA . SER A 1 2121 ? 148.063 127.911 218.259 1.00 100.00 2121 SER A CA 1
ATOM 422 C C . SER A 1 2121 ? 147.668 128.804 219.431 1.00 100.00 2121 SER A C 1
ATOM 423 O O . SER A 1 2121 ? 147.264 129.951 219.232 1.00 100.00 2121 SER A O 1
ATOM 426 N N . THR A 1 2122 ? 147.786 128.288 220.653 1.00 100.00 2122 THR A N 1
ATOM 427 C CA . THR A 1 2122 ? 147.449 129.078 221.823 1.00 100.00 2122 THR A CA 1
ATOM 428 C C . THR A 1 2122 ? 148.619 129.276 222.764 1.00 100.00 2122 THR A C 1
ATOM 429 O O . THR A 1 2122 ? 149.493 128.418 222.892 1.00 100.00 2122 THR A O 1
ATOM 433 N N . PHE A 1 2123 ? 148.573 130.391 223.478 1.00 100.00 2123 PHE A N 1
ATOM 434 C CA . PHE A 1 2123 ? 149.580 130.767 224.451 1.00 100.00 2123 PHE A CA 1
ATOM 435 C C . PHE A 1 2123 ? 148.894 131.185 225.728 1.00 100.00 2123 PHE A C 1
ATOM 436 O O . PHE A 1 2123 ? 147.768 131.665 225.701 1.00 100.00 2123 PHE A O 1
ATOM 444 N N . TYR A 1 2124 ? 149.553 131.017 226.855 1.00 100.00 2124 TYR A N 1
ATOM 445 C CA . TYR A 1 2124 ? 148.912 131.350 228.112 1.00 100.00 2124 TYR A CA 1
ATOM 446 C C . TYR A 1 2124 ? 149.667 132.415 228.883 1.00 100.00 2124 TYR A C 1
ATOM 447 O O . TYR A 1 2124 ? 150.843 132.246 229.166 1.00 100.00 2124 TYR A O 1
ATOM 456 N N . LEU A 1 2125 ? 148.996 133.489 229.261 1.00 100.00 2125 LEU A N 1
ATOM 457 C CA . LEU A 1 2125 ? 149.635 134.562 230.016 1.00 100.00 2125 LEU A CA 1
ATOM 458 C C . LEU A 1 2125 ? 149.287 134.510 231.484 1.00 100.00 2125 LEU A C 1
ATOM 459 O O . LEU A 1 2125 ? 148.116 134.513 231.863 1.00 100.00 2125 LEU A O 1
ATOM 464 N N . LEU A 1 2126 ? 150.273 134.435 232.382 1.00 100.00 2126 LEU A N 1
ATOM 465 C CA . LEU A 1 2126 ? 149.987 134.508 233.852 1.00 100.00 2126 LEU A CA 1
ATOM 466 C C . LEU A 1 2126 ? 150.755 135.689 234.478 1.00 100.00 2126 LEU A C 1
ATOM 467 O O . LEU A 1 2126 ? 151.975 135.564 234.532 1.00 100.00 2126 LEU A O 1
ATOM 472 N N . VAL A 1 2127 ? 150.099 136.746 235.011 1.00 100.00 2127 VAL A N 1
ATOM 473 C CA . VAL A 1 2127 ? 150.677 138.000 235.478 1.00 100.00 2127 VAL A CA 1
ATOM 474 C C . VAL A 1 2127 ? 150.809 137.933 236.987 1.00 100.00 2127 VAL A C 1
ATOM 475 O O . VAL A 1 2127 ? 149.867 137.539 237.673 1.00 100.00 2127 VAL A O 1
ATOM 479 N N . THR A 1 2128 ? 151.905 138.425 237.568 1.00 100.00 2128 THR A N 1
ATOM 480 C CA . THR A 1 2128 ? 152.102 138.313 239.040 1.00 100.00 2128 THR A CA 1
ATOM 481 C C . THR A 1 2128 ? 152.568 139.638 239.641 1.00 100.00 2128 THR A C 1
ATOM 482 O O . THR A 1 2128 ? 153.743 139.948 239.469 1.00 100.00 2128 THR A O 1
ATOM 486 N N . VAL A 1 2129 ? 151.708 140.353 240.370 1.00 100.00 2129 VAL A N 1
ATOM 487 C CA . VAL A 1 2129 ? 152.052 141.684 240.946 1.00 100.00 2129 VAL A CA 1
ATOM 488 C C . VAL A 1 2129 ? 152.103 141.603 242.466 1.00 100.00 2129 VAL A C 1
ATOM 489 O O . VAL A 1 2129 ? 151.043 141.360 243.044 1.00 100.00 2129 VAL A O 1
ATOM 493 N N . ASN A 1 2130 ? 153.263 141.849 243.073 1.00 83.98 2130 ASN A N 1
ATOM 494 C CA . ASN A 1 2130 ? 153.440 141.847 244.553 1.00 83.98 2130 ASN A CA 1
ATOM 495 C C . ASN A 1 2130 ? 153.668 140.418 245.017 1.00 83.98 2130 ASN A C 1
ATOM 496 O O . ASN A 1 2130 ? 153.714 140.189 246.228 1.00 83.98 2130 ASN A O 1
ATOM 501 N N . GLY A 1 2131 ? 153.810 139.504 244.072 1.00 100.00 2131 GLY A N 1
ATOM 502 C CA . GLY A 1 2131 ? 153.965 138.097 244.454 1.00 100.00 2131 GLY A CA 1
ATOM 503 C C . GLY A 1 2131 ? 152.699 137.302 244.203 1.00 100.00 2131 GLY A C 1
ATOM 504 O O . GLY A 1 2131 ? 152.791 136.066 244.252 1.00 100.00 2131 GLY A O 1
ATOM 505 N N . CYS A 1 2132 ? 151.558 137.952 243.937 1.00 100.00 2132 CYS A N 1
ATOM 506 C CA . CYS A 1 2132 ? 150.393 137.085 243.667 1.00 100.00 2132 CYS A CA 1
ATOM 507 C C . CYS A 1 2132 ? 150.131 136.859 242.189 1.00 100.00 2132 CYS A C 1
ATOM 508 O O . CYS A 1 2132 ? 150.016 137.824 241.432 1.00 100.00 2132 CYS A O 1
ATOM 511 N N . PRO A 1 2133 ? 150.016 135.603 241.766 1.00 100.00 2133 PRO A N 1
ATOM 512 C CA . PRO A 1 2133 ? 149.685 135.267 240.382 1.00 100.00 2133 PRO A CA 1
ATOM 513 C C . PRO A 1 2133 ? 148.222 135.527 240.095 1.00 100.00 2133 PRO A C 1
ATOM 514 O O . PRO A 1 2133 ? 147.361 135.291 240.938 1.00 100.00 2133 PRO A O 1
ATOM 518 N N . SER A 1 2134 ? 147.953 135.961 238.874 1.00 100.00 2134 SER A N 1
ATOM 519 C CA . SER A 1 2134 ? 146.634 136.221 238.325 1.00 100.00 2134 SER A CA 1
ATOM 520 C C . SER A 1 2134 ? 145.997 134.952 237.790 1.00 100.00 2134 SER A C 1
ATOM 521 O O . SER A 1 2134 ? 146.613 133.895 237.746 1.00 100.00 2134 SER A O 1
ATOM 524 N N . ALA A 1 2135 ? 144.744 135.060 237.366 1.00 100.00 2135 ALA A N 1
ATOM 525 C CA . ALA A 1 2135 ? 144.128 133.954 236.651 1.00 100.00 2135 ALA A CA 1
ATOM 526 C C . ALA A 1 2135 ? 144.846 133.810 235.321 1.00 100.00 2135 ALA A C 1
ATOM 527 O O . ALA A 1 2135 ? 145.379 134.783 234.793 1.00 100.00 2135 ALA A O 1
ATOM 529 N N . LEU A 1 2136 ? 144.905 132.600 234.784 1.00 100.00 2136 LEU A N 1
ATOM 530 C CA . LEU A 1 2136 ? 145.599 132.414 233.514 1.00 100.00 2136 LEU A CA 1
ATOM 531 C C . LEU A 1 2136 ? 144.721 132.928 232.366 1.00 100.00 2136 LEU A C 1
ATOM 532 O O . LEU A 1 2136 ? 143.559 132.546 232.276 1.00 100.00 2136 LEU A O 1
ATOM 537 N N . ASP A 1 2137 ? 145.257 133.794 231.487 1.00 100.00 2137 ASP A N 1
ATOM 538 C CA . ASP A 1 2137 ? 144.497 134.365 230.363 1.00 100.00 2137 ASP A CA 1
ATOM 539 C C . ASP A 1 2137 ? 145.078 133.897 229.033 1.00 100.00 2137 ASP A C 1
ATOM 540 O O . ASP A 1 2137 ? 146.173 134.299 228.657 1.00 100.00 2137 ASP A O 1
ATOM 545 N N . SER A 1 2138 ? 144.364 133.040 228.323 1.00 99.28 2138 SER A N 1
ATOM 546 C CA . SER A 1 2138 ? 144.856 132.467 227.081 1.00 99.28 2138 SER A CA 1
ATOM 547 C C . SER A 1 2138 ? 144.620 133.368 225.876 1.00 99.28 2138 SER A C 1
ATOM 548 O O . SER A 1 2138 ? 143.672 134.145 225.834 1.00 99.28 2138 SER A O 1
ATOM 551 N N . THR A 1 2139 ? 145.446 133.193 224.846 1.00 100.00 2139 THR A N 1
ATOM 552 C CA . THR A 1 2139 ? 145.265 133.855 223.557 1.00 100.00 2139 THR A CA 1
ATOM 553 C C . THR A 1 2139 ? 145.293 132.821 222.453 1.00 100.00 2139 THR A C 1
ATOM 554 O O . THR A 1 2139 ? 145.910 131.770 222.600 1.00 100.00 2139 THR A O 1
ATOM 558 N N . THR A 1 2140 ? 144.676 133.125 221.319 1.00 100.00 2140 THR A N 1
ATOM 559 C CA . THR A 1 2140 ? 144.770 132.244 220.165 1.00 100.00 2140 THR A CA 1
ATOM 560 C C . THR A 1 2140 ? 145.291 133.021 218.985 1.00 100.00 2140 THR A C 1
ATOM 561 O O . THR A 1 2140 ? 144.742 134.062 218.629 1.00 100.00 2140 THR A O 1
ATOM 565 N N . VAL A 1 2141 ? 146.335 132.510 218.369 1.00 100.00 2141 VAL A N 1
ATOM 566 C CA . VAL A 1 2141 ? 146.883 133.139 217.190 1.00 100.00 2141 VAL A CA 1
ATOM 567 C C . VAL A 1 2141 ? 146.320 132.393 216.013 1.00 100.00 2141 VAL A C 1
ATOM 568 O O . VAL A 1 2141 ? 146.590 131.203 215.838 1.00 100.00 2141 VAL A O 1
ATOM 572 N N . VAL A 1 2142 ? 145.547 133.087 215.217 1.00 100.00 2142 VAL A N 1
ATOM 573 C CA . VAL A 1 2142 ? 144.868 132.504 214.077 1.00 100.00 2142 VAL A CA 1
ATOM 574 C C . VAL A 1 2142 ? 145.780 132.580 212.876 1.00 100.00 2142 VAL A C 1
ATOM 575 O O . VAL A 1 2142 ? 146.364 133.627 212.606 1.00 100.00 2142 VAL A O 1
ATOM 579 N N . VAL A 1 2143 ? 145.915 131.476 212.156 1.00 100.00 2143 VAL A N 1
ATOM 580 C CA . VAL A 1 2143 ? 146.817 131.418 211.016 1.00 100.00 2143 VAL A CA 1
ATOM 581 C C . VAL A 1 2143 ? 146.032 131.319 209.709 1.00 100.00 2143 VAL A C 1
ATOM 582 O O . VAL A 1 2143 ? 145.220 130.411 209.519 1.00 100.00 2143 VAL A O 1
ATOM 586 N N . TYR A 1 2144 ? 146.288 132.264 208.813 1.00 100.00 2144 TYR A N 1
ATOM 587 C CA . TYR A 1 2144 ? 145.602 132.371 207.525 1.00 100.00 2144 TYR A CA 1
ATOM 588 C C . TYR A 1 2144 ? 146.034 131.262 206.582 1.00 100.00 2144 TYR A C 1
ATOM 589 O O . TYR A 1 2144 ? 147.232 131.056 206.409 1.00 100.00 2144 TYR A O 1
ATOM 598 N N . PRO A 1 2145 ? 145.098 130.607 205.895 1.00 100.00 2145 PRO A N 1
ATOM 599 C CA . PRO A 1 2145 ? 145.393 129.518 204.954 1.00 100.00 2145 PRO A CA 1
ATOM 600 C C . PRO A 1 2145 ? 146.317 129.901 203.818 1.00 100.00 2145 PRO A C 1
ATOM 601 O O . PRO A 1 2145 ? 146.381 131.056 203.401 1.00 100.00 2145 PRO A O 1
ATOM 605 N N . LEU A 1 2146 ? 146.866 128.860 203.200 1.00 100.00 2146 LEU A N 1
ATOM 606 C CA . LEU A 1 2146 ? 147.823 129.013 202.117 1.00 100.00 2146 LEU A CA 1
ATOM 607 C C . LEU A 1 2146 ? 147.144 129.631 200.910 1.00 100.00 2146 LEU A C 1
ATOM 608 O O . LEU A 1 2146 ? 146.030 129.237 200.570 1.00 100.00 2146 LEU A O 1
ATOM 613 N N . THR A 1 2147 ? 147.785 130.612 200.282 1.00 100.00 2147 THR A N 1
ATOM 614 C CA . THR A 1 2147 ? 147.253 131.098 199.029 1.00 100.00 2147 THR A CA 1
ATOM 615 C C . THR A 1 2147 ? 147.498 130.014 197.986 1.00 100.00 2147 THR A C 1
ATOM 616 O O . THR A 1 2147 ? 148.627 129.546 197.865 1.00 100.00 2147 THR A O 1
ATOM 620 N N . PRO A 1 2148 ? 146.471 129.565 197.263 1.00 100.00 2148 PRO A N 1
ATOM 621 C CA . PRO A 1 2148 ? 146.618 128.536 196.232 1.00 100.00 2148 PRO A CA 1
ATOM 622 C C . PRO A 1 2148 ? 147.358 129.067 195.019 1.00 100.00 2148 PRO A C 1
ATOM 623 O O . PRO A 1 2148 ? 147.337 130.260 194.734 1.00 100.00 2148 PRO A O 1
ATOM 627 N N . SER A 1 2149 ? 147.980 128.159 194.287 1.00 100.00 2149 SER A N 1
ATOM 628 C CA . SER A 1 2149 ? 148.755 128.488 193.103 1.00 100.00 2149 SER A CA 1
ATOM 629 C C . SER A 1 2149 ? 147.901 129.164 192.021 1.00 100.00 2149 SER A C 1
ATOM 630 O O . SER A 1 2149 ? 146.769 128.748 191.792 1.00 100.00 2149 SER A O 1
ATOM 633 N N . PRO A 1 2150 ? 148.427 130.188 191.332 1.00 100.00 2150 PRO A N 1
ATOM 634 C CA . PRO A 1 2150 ? 147.739 130.879 190.232 1.00 100.00 2150 PRO A CA 1
ATOM 635 C C . PRO A 1 2150 ? 147.436 129.972 189.065 1.00 100.00 2150 PRO A C 1
ATOM 636 O O . PRO A 1 2150 ? 148.270 129.158 188.681 1.00 100.00 2150 PRO A O 1
ATOM 640 N N . SER A 1 2151 ? 146.297 130.186 188.417 1.00 100.00 2151 SER A N 1
ATOM 641 C CA . SER A 1 2151 ? 145.926 129.376 187.268 1.00 100.00 2151 SER A CA 1
ATOM 642 C C . SER A 1 2151 ? 146.372 130.017 185.964 1.00 100.00 2151 SER A C 1
ATOM 643 O O . SER A 1 2151 ? 146.015 131.156 185.673 1.00 100.00 2151 SER A O 1
ATOM 646 N N . LEU A 1 2152 ? 147.170 129.291 185.197 1.00 100.00 2152 LEU A N 1
ATOM 647 C CA . LEU A 1 2152 ? 147.727 129.728 183.931 1.00 100.00 2152 LEU A CA 1
ATOM 648 C C . LEU A 1 2152 ? 147.272 128.835 182.776 1.00 100.00 2152 LEU A C 1
ATOM 649 O O . LEU A 1 2152 ? 146.788 127.725 183.001 1.00 100.00 2152 LEU A O 1
ATOM 654 N N . PRO A 1 2153 ? 147.368 129.332 181.531 1.00 100.00 2153 PRO A N 1
ATOM 655 C CA . PRO A 1 2153 ? 147.095 128.551 180.322 1.00 100.00 2153 PRO A CA 1
ATOM 656 C C . PRO A 1 2153 ? 148.033 127.368 180.210 1.00 100.00 2153 PRO A C 1
ATOM 657 O O . PRO A 1 2153 ? 149.104 127.365 180.789 1.00 100.00 2153 PRO A O 1
ATOM 661 N N . ALA A 1 2154 ? 147.631 126.314 179.526 1.00 100.00 2154 ALA A N 1
ATOM 662 C CA . ALA A 1 2154 ? 148.557 125.196 179.464 1.00 100.00 2154 ALA A CA 1
ATOM 663 C C . ALA A 1 2154 ? 149.716 125.596 178.573 1.00 100.00 2154 ALA A C 1
ATOM 664 O O . ALA A 1 2154 ? 149.695 126.672 178.008 1.00 100.00 2154 ALA A O 1
ATOM 666 N N . ASP A 1 2155 ? 150.754 124.775 178.426 1.00 69.37 2155 ASP A N 1
ATOM 667 C CA . ASP A 1 2155 ? 151.878 125.258 177.633 1.00 69.37 2155 ASP A CA 1
ATOM 668 C C . ASP A 1 2155 ? 151.351 125.509 176.228 1.00 69.37 2155 ASP A C 1
ATOM 669 O O . ASP A 1 2155 ? 150.631 124.666 175.713 1.00 69.37 2155 ASP A O 1
ATOM 674 N N . PHE A 1 2156 ? 151.644 126.668 175.616 1.00 98.67 2156 PHE A N 1
ATOM 675 C CA . PHE A 1 2156 ? 151.040 126.961 174.308 1.00 98.67 2156 PHE A CA 1
ATOM 676 C C . PHE A 1 2156 ? 152.114 127.018 173.224 1.00 98.67 2156 PHE A C 1
ATOM 677 O O . PHE A 1 2156 ? 153.163 126.432 173.416 1.00 98.67 2156 PHE A O 1
ATOM 685 N N . ALA A 1 2157 ? 151.797 127.590 172.050 1.00 100.00 2157 ALA A N 1
ATOM 686 C CA . ALA A 1 2157 ? 152.668 127.592 170.867 1.00 100.00 2157 ALA A CA 1
ATOM 687 C C . ALA A 1 2157 ? 152.210 128.644 169.882 1.00 100.00 2157 ALA A C 1
ATOM 688 O O . ALA A 1 2157 ? 151.105 128.525 169.378 1.00 100.00 2157 ALA A O 1
ATOM 690 N N . VAL A 1 2158 ? 153.043 129.607 169.539 1.00 100.00 2158 VAL A N 1
ATOM 691 C CA . VAL A 1 2158 ? 152.668 130.737 168.695 1.00 100.00 2158 VAL A CA 1
ATOM 692 C C . VAL A 1 2158 ? 153.531 130.633 167.445 1.00 100.00 2158 VAL A C 1
ATOM 693 O O . VAL A 1 2158 ? 154.505 129.909 167.481 1.00 100.00 2158 VAL A O 1
ATOM 697 N N . CYS A 1 2159 ? 153.160 131.256 166.317 1.00 30.00 2159 CYS A N 1
ATOM 698 C CA . CYS A 1 2159 ? 154.043 131.352 165.147 1.00 30.00 2159 CYS A CA 1
ATOM 699 C C . CYS A 1 2159 ? 154.741 132.705 165.130 1.00 30.00 2159 CYS A C 1
ATOM 700 O O . CYS A 1 2159 ? 154.165 133.702 165.540 1.00 30.00 2159 CYS A O 1
ATOM 703 N N . GLU A 1 2160 ? 155.941 132.809 164.646 1.00 100.00 2160 GLU A N 1
ATOM 704 C CA . GLU A 1 2160 ? 156.588 134.059 164.643 1.00 100.00 2160 GLU A CA 1
ATOM 705 C C . GLU A 1 2160 ? 155.694 135.007 163.941 1.00 100.00 2160 GLU A C 1
ATOM 706 O O . GLU A 1 2160 ? 155.187 134.664 162.915 1.00 100.00 2160 GLU A O 1
ATOM 712 N N . GLY A 1 2161 ? 155.498 136.207 164.449 1.00 100.00 2161 GLY A N 1
ATOM 713 C CA . GLY A 1 2161 ? 154.605 137.222 163.939 1.00 100.00 2161 GLY A CA 1
ATOM 714 C C . GLY A 1 2161 ? 153.247 137.255 164.616 1.00 100.00 2161 GLY A C 1
ATOM 715 O O . GLY A 1 2161 ? 152.539 138.254 164.512 1.00 100.00 2161 GLY A O 1
ATOM 716 N N . ASP A 1 2162 ? 152.858 136.198 165.291 1.00 100.00 2162 ASP A N 1
ATOM 717 C CA . ASP A 1 2162 ? 151.593 136.223 165.999 1.00 100.00 2162 ASP A CA 1
ATOM 718 C C . ASP A 1 2162 ? 151.821 136.865 167.346 1.00 100.00 2162 ASP A C 1
ATOM 719 O O . ASP A 1 2162 ? 152.909 137.341 167.615 1.00 100.00 2162 ASP A O 1
ATOM 724 N N . ASP A 1 2163 ? 150.825 136.848 168.221 1.00 100.00 2163 ASP A N 1
ATOM 725 C CA . ASP A 1 2163 ? 150.862 137.568 169.486 1.00 100.00 2163 ASP A CA 1
ATOM 726 C C . ASP A 1 2163 ? 150.741 136.602 170.644 1.00 100.00 2163 ASP A C 1
ATOM 727 O O . ASP A 1 2163 ? 149.976 135.653 170.553 1.00 100.00 2163 ASP A O 1
ATOM 732 N N . ILE A 1 2164 ? 151.413 136.888 171.754 1.00 100.00 2164 ILE A N 1
ATOM 733 C CA . ILE A 1 2164 ? 151.388 136.031 172.937 1.00 100.00 2164 ILE A CA 1
ATOM 734 C C . ILE A 1 2164 ? 150.500 136.690 173.970 1.00 100.00 2164 ILE A C 1
ATOM 735 O O . ILE A 1 2164 ? 150.889 137.675 174.598 1.00 100.00 2164 ILE A O 1
ATOM 740 N N . ALA A 1 2165 ? 149.331 136.149 174.192 1.00 100.00 2165 ALA A N 1
ATOM 741 C CA . ALA A 1 2165 ? 148.396 136.756 175.116 1.00 100.00 2165 ALA A CA 1
ATOM 742 C C . ALA A 1 2165 ? 148.301 135.938 176.378 1.00 100.00 2165 ALA A C 1
ATOM 743 O O . ALA A 1 2165 ? 147.694 134.867 176.387 1.00 100.00 2165 ALA A O 1
ATOM 745 N N . LEU A 1 2166 ? 148.893 136.445 177.442 1.00 100.00 2166 LEU A N 1
ATOM 746 C CA . LEU A 1 2166 ? 148.938 135.748 178.710 1.00 100.00 2166 LEU A CA 1
ATOM 747 C C . LEU A 1 2166 ? 147.833 136.288 179.573 1.00 100.00 2166 LEU A C 1
ATOM 748 O O . LEU A 1 2166 ? 147.448 137.436 179.424 1.00 100.00 2166 LEU A O 1
ATOM 753 N N . SER A 1 2167 ? 147.313 135.454 180.458 1.00 100.00 2167 SER A N 1
ATOM 754 C CA . SER A 1 2167 ? 146.315 135.910 181.400 1.00 100.00 2167 SER A CA 1
ATOM 755 C C . SER A 1 2167 ? 146.170 134.909 182.517 1.00 100.00 2167 SER A C 1
ATOM 756 O O . SER A 1 2167 ? 146.523 133.748 182.362 1.00 100.00 2167 SER A O 1
ATOM 759 N N . THR A 1 2168 ? 145.592 135.346 183.631 1.00 100.00 2168 THR A N 1
ATOM 760 C CA . THR A 1 2168 ? 145.209 134.406 184.667 1.00 100.00 2168 THR A CA 1
ATOM 761 C C . THR A 1 2168 ? 143.752 134.583 185.040 1.00 100.00 2168 THR A C 1
ATOM 762 O O . THR A 1 2168 ? 143.220 135.690 185.025 1.00 100.00 2168 THR A O 1
ATOM 766 N N . SER A 1 2169 ? 143.109 133.476 185.358 1.00 100.00 2169 SER A N 1
ATOM 767 C CA . SER A 1 2169 ? 141.702 133.451 185.706 1.00 100.00 2169 SER A CA 1
ATOM 768 C C . SER A 1 2169 ? 141.427 133.726 187.168 1.00 100.00 2169 SER A C 1
ATOM 769 O O . SER A 1 2169 ? 140.259 133.805 187.549 1.00 100.00 2169 SER A O 1
ATOM 772 N N . THR A 1 2170 ? 142.452 133.869 187.998 1.00 100.00 2170 THR A N 1
ATOM 773 C CA . THR A 1 2170 ? 142.230 134.050 189.420 1.00 100.00 2170 THR A CA 1
ATOM 774 C C . THR A 1 2170 ? 142.355 135.504 189.841 1.00 100.00 2170 THR A C 1
ATOM 775 O O . THR A 1 2170 ? 143.124 136.276 189.275 1.00 100.00 2170 THR A O 1
ATOM 779 N N . VAL A 1 2171 ? 141.572 135.852 190.860 1.00 100.00 2171 VAL A N 1
ATOM 780 C CA . VAL A 1 2171 ? 141.485 137.193 191.429 1.00 100.00 2171 VAL A CA 1
ATOM 781 C C . VAL A 1 2171 ? 142.485 137.379 192.571 1.00 100.00 2171 VAL A C 1
ATOM 782 O O . VAL A 1 2171 ? 142.560 136.562 193.491 1.00 100.00 2171 VAL A O 1
ATOM 786 N N . ALA A 1 2172 ? 143.217 138.486 192.539 1.00 100.00 2172 ALA A N 1
ATOM 787 C CA . ALA A 1 2172 ? 144.237 138.754 193.532 1.00 100.00 2172 ALA A CA 1
ATOM 788 C C . ALA A 1 2172 ? 144.370 140.237 193.815 1.00 100.00 2172 ALA A C 1
ATOM 789 O O . ALA A 1 2172 ? 143.897 141.077 193.054 1.00 100.00 2172 ALA A O 1
ATOM 791 N N . SER A 1 2173 ? 145.003 140.553 194.940 1.00 100.00 2173 SER A N 1
ATOM 792 C CA . SER A 1 2173 ? 145.301 141.939 195.252 1.00 100.00 2173 SER A CA 1
ATOM 793 C C . SER A 1 2173 ? 146.431 142.416 194.394 1.00 100.00 2173 SER A C 1
ATOM 794 O O . SER A 1 2173 ? 146.470 143.579 193.988 1.00 100.00 2173 SER A O 1
ATOM 797 N N . SER A 1 2174 ? 147.358 141.521 194.108 1.00 100.00 2174 SER A N 1
ATOM 798 C CA . SER A 1 2174 ? 148.502 141.875 193.304 1.00 100.00 2174 SER A CA 1
ATOM 799 C C . SER A 1 2174 ? 149.018 140.686 192.525 1.00 100.00 2174 SER A C 1
ATOM 800 O O . SER A 1 2174 ? 149.056 139.565 193.025 1.00 100.00 2174 SER A O 1
ATOM 803 N N . TYR A 1 2175 ? 149.404 140.949 191.287 1.00 100.00 2175 TYR A N 1
ATOM 804 C CA . TYR A 1 2175 ? 149.937 139.951 190.384 1.00 100.00 2175 TYR A CA 1
ATOM 805 C C . TYR A 1 2175 ? 151.361 140.333 190.062 1.00 100.00 2175 TYR A C 1
ATOM 806 O O . TYR A 1 2175 ? 151.666 141.514 189.955 1.00 100.00 2175 TYR A O 1
ATOM 815 N N . ASP A 1 2176 ? 152.224 139.345 189.879 1.00 100.00 2176 ASP A N 1
ATOM 816 C CA . ASP A 1 2176 ? 153.619 139.597 189.538 1.00 100.00 2176 ASP A CA 1
ATOM 817 C C . ASP A 1 2176 ? 154.077 138.593 188.484 1.00 100.00 2176 ASP A C 1
ATOM 818 O O . ASP A 1 2176 ? 154.241 137.413 188.776 1.00 100.00 2176 ASP A O 1
ATOM 823 N N . TRP A 1 2177 ? 154.231 139.047 187.244 1.00 65.71 2177 TRP A N 1
ATOM 824 C CA . TRP A 1 2177 ? 154.622 138.203 186.128 1.00 65.71 2177 TRP A CA 1
ATOM 825 C C . TRP A 1 2177 ? 156.051 138.474 185.726 1.00 65.71 2177 TRP A C 1
ATOM 826 O O . TRP A 1 2177 ? 156.491 139.621 185.727 1.00 65.71 2177 TRP A O 1
ATOM 837 N N . SER A 1 2178 ? 156.744 137.438 185.268 1.00 100.00 2178 SER A N 1
ATOM 838 C CA . SER A 1 2178 ? 158.074 137.628 184.721 1.00 100.00 2178 SER A CA 1
ATOM 839 C C . SER A 1 2178 ? 158.374 136.615 183.629 1.00 100.00 2178 SER A C 1
ATOM 840 O O . SER A 1 2178 ? 157.812 135.532 183.606 1.00 100.00 2178 SER A O 1
ATOM 843 N N . GLY A 1 2179 ? 159.285 136.948 182.726 1.00 100.00 2179 GLY A N 1
ATOM 844 C CA . GLY A 1 2179 ? 159.637 136.002 181.690 1.00 100.00 2179 GLY A CA 1
ATOM 845 C C . GLY A 1 2179 ? 160.734 136.426 180.728 1.00 100.00 2179 GLY A C 1
ATOM 846 O O . GLY A 1 2179 ? 161.487 137.356 180.982 1.00 100.00 2179 GLY A O 1
ATOM 847 N N . PRO A 1 2180 ? 160.820 135.717 179.617 1.00 100.00 2180 PRO A N 1
ATOM 848 C CA . PRO A 1 2180 ? 161.819 135.907 178.584 1.00 100.00 2180 PRO A CA 1
ATOM 849 C C . PRO A 1 2180 ? 161.792 137.296 178.019 1.00 100.00 2180 PRO A C 1
ATOM 850 O O . PRO A 1 2180 ? 160.761 137.949 177.999 1.00 100.00 2180 PRO A O 1
ATOM 854 N N . ASN A 1 2181 ? 162.955 137.764 177.619 1.00 94.44 2181 ASN A N 1
ATOM 855 C CA . ASN A 1 2181 ? 163.163 139.090 177.073 1.00 94.44 2181 ASN A CA 1
ATOM 856 C C . ASN A 1 2181 ? 162.889 140.177 178.083 1.00 94.44 2181 ASN A C 1
ATOM 857 O O . ASN A 1 2181 ? 162.761 141.333 177.712 1.00 94.44 2181 ASN A O 1
ATOM 862 N N . GLY A 1 2182 ? 162.847 139.855 179.363 1.00 93.76 2182 GLY A N 1
ATOM 863 C CA . GLY A 1 2182 ? 162.620 140.863 180.366 1.00 93.76 2182 GLY A CA 1
ATOM 864 C C . GLY A 1 2182 ? 161.166 141.124 180.629 1.00 93.76 2182 GLY A C 1
ATOM 865 O O . GLY A 1 2182 ? 160.837 142.054 181.362 1.00 93.76 2182 GLY A O 1
ATOM 866 N N . PHE A 1 2183 ? 160.283 140.325 180.058 1.00 100.00 2183 PHE A N 1
ATOM 867 C CA . PHE A 1 2183 ? 158.869 140.519 180.263 1.00 100.00 2183 PHE A CA 1
ATOM 868 C C . PHE A 1 2183 ? 158.601 140.653 181.728 1.00 100.00 2183 PHE A C 1
ATOM 869 O O . PHE A 1 2183 ? 159.037 139.832 182.526 1.00 100.00 2183 PHE A O 1
ATOM 877 N N . THR A 1 2184 ? 157.914 141.721 182.078 1.00 100.00 2184 THR A N 1
ATOM 878 C CA . THR A 1 2184 ? 157.545 142.009 183.444 1.00 100.00 2184 THR A CA 1
ATOM 879 C C . THR A 1 2184 ? 156.185 142.672 183.445 1.00 100.00 2184 THR A C 1
ATOM 880 O O . THR A 1 2184 ? 155.934 143.546 182.623 1.00 100.00 2184 THR A O 1
ATOM 884 N N . SER A 1 2185 ? 155.306 142.282 184.362 1.00 100.00 2185 SER A N 1
ATOM 885 C CA . SER A 1 2185 ? 154.032 142.985 184.454 1.00 100.00 2185 SER A CA 1
ATOM 886 C C . SER A 1 2185 ? 153.347 142.800 185.797 1.00 100.00 2185 SER A C 1
ATOM 887 O O . SER A 1 2185 ? 153.621 141.863 186.532 1.00 100.00 2185 SER A O 1
ATOM 890 N N . ASN A 1 2186 ? 152.439 143.721 186.113 1.00 100.00 2186 ASN A N 1
ATOM 891 C CA . ASN A 1 2186 ? 151.579 143.668 187.303 1.00 100.00 2186 ASN A CA 1
ATOM 892 C C . ASN A 1 2186 ? 150.140 143.733 186.844 1.00 100.00 2186 ASN A C 1
ATOM 893 O O . ASN A 1 2186 ? 149.551 144.781 187.040 1.00 100.00 2186 ASN A O 1
ATOM 898 N N . ALA A 1 2187 ? 149.557 142.648 186.342 1.00 100.00 2187 ALA A N 1
ATOM 899 C CA . ALA A 1 2187 ? 148.201 142.696 185.824 1.00 100.00 2187 ALA A CA 1
ATOM 900 C C . ALA A 1 2187 ? 147.594 141.311 185.790 1.00 100.00 2187 ALA A C 1
ATOM 901 O O . ALA A 1 2187 ? 148.300 140.315 185.701 1.00 100.00 2187 ALA A O 1
ATOM 903 N N . GLN A 1 2188 ? 146.270 141.252 185.839 1.00 100.00 2188 GLN A N 1
ATOM 904 C CA . GLN A 1 2188 ? 145.607 139.974 185.652 1.00 100.00 2188 GLN A CA 1
ATOM 905 C C . GLN A 1 2188 ? 145.727 139.558 184.212 1.00 100.00 2188 GLN A C 1
ATOM 906 O O . GLN A 1 2188 ? 145.806 138.371 183.901 1.00 100.00 2188 GLN A O 1
ATOM 912 N N . ASN A 1 2189 ? 145.752 140.554 183.331 1.00 100.00 2189 ASN A N 1
ATOM 913 C CA . ASN A 1 2189 ? 145.839 140.421 181.880 1.00 100.00 2189 ASN A CA 1
ATOM 914 C C . ASN A 1 2189 ? 146.928 141.352 181.352 1.00 100.00 2189 ASN A C 1
ATOM 915 O O . ASN A 1 2189 ? 146.650 142.512 181.050 1.00 100.00 2189 ASN A O 1
ATOM 920 N N . PRO A 1 2190 ? 148.177 140.882 181.296 1.00 100.00 2190 PRO A N 1
ATOM 921 C CA . PRO A 1 2190 ? 149.345 141.656 180.887 1.00 100.00 2190 PRO A CA 1
ATOM 922 C C . PRO A 1 2190 ? 149.254 142.113 179.459 1.00 100.00 2190 PRO A C 1
ATOM 923 O O . PRO A 1 2190 ? 148.540 141.536 178.651 1.00 100.00 2190 PRO A O 1
ATOM 927 N N . VAL A 1 2191 ? 150.031 143.142 179.144 1.00 100.00 2191 VAL A N 1
ATOM 928 C CA . VAL A 1 2191 ? 150.062 143.643 177.792 1.00 100.00 2191 VAL A CA 1
ATOM 929 C C . VAL A 1 2191 ? 150.504 142.533 176.880 1.00 100.00 2191 VAL A C 1
ATOM 930 O O . VAL A 1 2191 ? 151.482 141.840 177.150 1.00 100.00 2191 VAL A O 1
ATOM 934 N N . VAL A 1 2192 ? 149.770 142.360 175.797 1.00 100.00 2192 VAL A N 1
ATOM 935 C CA . VAL A 1 2192 ? 150.007 141.314 174.825 1.00 100.00 2192 VAL A CA 1
ATOM 936 C C . VAL A 1 2192 ? 151.268 141.597 174.043 1.00 100.00 2192 VAL A C 1
ATOM 937 O O . VAL A 1 2192 ? 151.514 142.727 173.625 1.00 100.00 2192 VAL A O 1
ATOM 941 N N . ILE A 1 2193 ? 152.092 140.578 173.862 1.00 100.00 2193 ILE A N 1
ATOM 942 C CA . ILE A 1 2193 ? 153.294 140.716 173.060 1.00 100.00 2193 ILE A CA 1
ATOM 943 C C . ILE A 1 2193 ? 152.819 140.642 171.629 1.00 100.00 2193 ILE A C 1
ATOM 944 O O . ILE A 1 2193 ? 152.254 139.629 171.231 1.00 100.00 2193 ILE A O 1
ATOM 949 N N . THR A 1 2194 ? 153.025 141.702 170.850 1.00 100.00 2194 THR A N 1
ATOM 950 C CA . THR A 1 2194 ? 152.388 141.783 169.537 1.00 100.00 2194 THR A CA 1
ATOM 951 C C . THR A 1 2194 ? 153.188 141.214 168.381 1.00 100.00 2194 THR A C 1
ATOM 952 O O . THR A 1 2194 ? 152.635 141.069 167.289 1.00 100.00 2194 THR A O 1
ATOM 956 N N . ASN A 1 2195 ? 154.452 140.898 168.560 1.00 100.00 2195 ASN A N 1
ATOM 957 C CA . ASN A 1 2195 ? 155.219 140.348 167.452 1.00 100.00 2195 ASN A CA 1
ATOM 958 C C . ASN A 1 2195 ? 156.107 139.250 168.010 1.00 100.00 2195 ASN A C 1
ATOM 959 O O . ASN A 1 2195 ? 157.255 139.491 168.359 1.00 100.00 2195 ASN A O 1
ATOM 964 N N . ALA A 1 2196 ? 155.570 138.050 168.097 1.00 100.00 2196 ALA A N 1
ATOM 965 C CA . ALA A 1 2196 ? 156.317 136.971 168.688 1.00 100.00 2196 ALA A CA 1
ATOM 966 C C . ALA A 1 2196 ? 157.511 136.657 167.837 1.00 100.00 2196 ALA A C 1
ATOM 967 O O . ALA A 1 2196 ? 157.422 136.604 166.615 1.00 100.00 2196 ALA A O 1
ATOM 969 N N . THR A 1 2197 ? 158.631 136.433 168.488 1.00 100.00 2197 THR A N 1
ATOM 970 C CA . THR A 1 2197 ? 159.834 136.004 167.828 1.00 100.00 2197 THR A CA 1
ATOM 971 C C . THR A 1 2197 ? 160.559 135.035 168.723 1.00 100.00 2197 THR A C 1
ATOM 972 O O . THR A 1 2197 ? 160.087 134.698 169.793 1.00 100.00 2197 THR A O 1
ATOM 976 N N . GLY A 1 2198 ? 161.719 134.590 168.294 1.00 100.00 2198 GLY A N 1
ATOM 977 C CA . GLY A 1 2198 ? 162.443 133.580 169.044 1.00 100.00 2198 GLY A CA 1
ATOM 978 C C . GLY A 1 2198 ? 162.807 134.007 170.446 1.00 100.00 2198 GLY A C 1
ATOM 979 O O . GLY A 1 2198 ? 162.791 133.191 171.359 1.00 100.00 2198 GLY A O 1
ATOM 980 N N . SER A 1 2199 ? 163.091 135.292 170.648 1.00 100.00 2199 SER A N 1
ATOM 981 C CA . SER A 1 2199 ? 163.479 135.823 171.949 1.00 100.00 2199 SER A CA 1
ATOM 982 C C . SER A 1 2199 ? 162.344 135.875 172.945 1.00 100.00 2199 SER A C 1
ATOM 983 O O . SER A 1 2199 ? 162.602 136.073 174.123 1.00 100.00 2199 SER A O 1
ATOM 986 N N . ASN A 1 2200 ? 161.103 135.725 172.512 1.00 100.00 2200 ASN A N 1
ATOM 987 C CA . ASN A 1 2200 ? 159.965 135.734 173.405 1.00 100.00 2200 ASN A CA 1
ATOM 988 C C . ASN A 1 2200 ? 159.534 134.331 173.763 1.00 100.00 2200 ASN A C 1
ATOM 989 O O . ASN A 1 2200 ? 158.566 134.163 174.491 1.00 100.00 2200 ASN A O 1
ATOM 994 N N . ALA A 1 2201 ? 160.227 133.324 173.279 1.00 100.00 2201 ALA A N 1
ATOM 995 C CA . ALA A 1 2201 ? 159.908 131.964 173.629 1.00 100.00 2201 ALA A CA 1
ATOM 996 C C . ALA A 1 2201 ? 160.546 131.653 174.958 1.00 100.00 2201 ALA A C 1
ATOM 997 O O . ALA A 1 2201 ? 161.590 132.201 175.289 1.00 100.00 2201 ALA A O 1
ATOM 999 N N . GLY A 1 2202 ? 159.931 130.777 175.730 1.00 88.42 2202 GLY A N 1
ATOM 1000 C CA . GLY A 1 2202 ? 160.510 130.442 177.013 1.00 88.42 2202 GLY A CA 1
ATOM 1001 C C . GLY A 1 2202 ? 159.455 130.255 178.061 1.00 88.42 2202 GLY A C 1
ATOM 1002 O O . GLY A 1 2202 ? 158.323 129.937 177.750 1.00 88.42 2202 GLY A O 1
ATOM 1003 N N . VAL A 1 2203 ? 159.806 130.414 179.327 1.00 100.00 2203 VAL A N 1
ATOM 1004 C CA . VAL A 1 2203 ? 158.872 130.132 180.405 1.00 100.00 2203 VAL A CA 1
ATOM 1005 C C . VAL A 1 2203 ? 158.444 131.398 181.114 1.00 100.00 2203 VAL A C 1
ATOM 1006 O O . VAL A 1 2203 ? 159.270 132.118 181.676 1.00 100.00 2203 VAL A O 1
ATOM 1010 N N . TYR A 1 2204 ? 157.142 131.639 181.121 1.00 100.00 2204 TYR A N 1
ATOM 1011 C CA . TYR A 1 2204 ? 156.533 132.795 181.745 1.00 100.00 2204 TYR A CA 1
ATOM 1012 C C . TYR A 1 2204 ? 155.980 132.387 183.102 1.00 100.00 2204 TYR A C 1
ATOM 1013 O O . TYR A 1 2204 ? 155.242 131.412 183.201 1.00 100.00 2204 TYR A O 1
ATOM 1022 N N . THR A 1 2205 ? 156.341 133.123 184.149 1.00 100.00 2205 THR A N 1
ATOM 1023 C CA . THR A 1 2205 ? 156.015 132.758 185.526 1.00 100.00 2205 THR A CA 1
ATOM 1024 C C . THR A 1 2205 ? 155.137 133.798 186.206 1.00 100.00 2205 THR A C 1
ATOM 1025 O O . THR A 1 2205 ? 155.324 134.992 186.016 1.00 100.00 2205 THR A O 1
ATOM 1029 N N . LEU A 1 2206 ? 154.165 133.337 186.999 1.00 100.00 2206 LEU A N 1
ATOM 1030 C CA . LEU A 1 2206 ? 153.243 134.184 187.760 1.00 100.00 2206 LEU A CA 1
ATOM 1031 C C . LEU A 1 2206 ? 153.163 133.826 189.237 1.00 100.00 2206 LEU A C 1
ATOM 1032 O O . LEU A 1 2206 ? 153.018 132.658 189.596 1.00 100.00 2206 LEU A O 1
ATOM 1037 N N . SER A 1 2207 ? 153.185 134.839 190.102 1.00 100.00 2207 SER A N 1
ATOM 1038 C CA . SER A 1 2207 ? 152.919 134.666 191.525 1.00 100.00 2207 SER A CA 1
ATOM 1039 C C . SER A 1 2207 ? 151.882 135.682 192.003 1.00 100.00 2207 SER A C 1
ATOM 1040 O O . SER A 1 2207 ? 151.776 136.791 191.479 1.00 100.00 2207 SER A O 1
ATOM 1043 N N . ILE A 1 2208 ? 151.114 135.303 193.026 1.00 100.00 2208 ILE A N 1
ATOM 1044 C CA . ILE A 1 2208 ? 149.977 136.092 193.503 1.00 100.00 2208 ILE A CA 1
ATOM 1045 C C . ILE A 1 2208 ? 149.935 136.398 194.994 1.00 100.00 2208 ILE A C 1
ATOM 1046 O O . ILE A 1 2208 ? 150.174 135.538 195.845 1.00 100.00 2208 ILE A O 1
ATOM 1051 N N . VAL A 1 2209 ? 149.524 137.622 195.299 1.00 100.00 2209 VAL A N 1
ATOM 1052 C CA . VAL A 1 2209 ? 149.255 138.063 196.657 1.00 100.00 2209 VAL A CA 1
ATOM 1053 C C . VAL A 1 2209 ? 147.752 138.111 196.869 1.00 100.00 2209 VAL A C 1
ATOM 1054 O O . VAL A 1 2209 ? 147.039 138.828 196.165 1.00 100.00 2209 VAL A O 1
ATOM 1058 N N . ASP A 1 2210 ? 147.276 137.391 197.865 1.00 100.00 2210 ASP A N 1
ATOM 1059 C CA . ASP A 1 2210 ? 145.862 137.242 198.163 1.00 100.00 2210 ASP A CA 1
ATOM 1060 C C . ASP A 1 2210 ? 145.319 138.491 198.852 1.00 100.00 2210 ASP A C 1
ATOM 1061 O O . ASP A 1 2210 ? 146.053 139.416 199.197 1.00 100.00 2210 ASP A O 1
ATOM 1066 N N . GLY A 1 2211 ? 144.014 138.478 199.127 1.00 100.00 2211 GLY A N 1
ATOM 1067 C CA . GLY A 1 2211 ? 143.324 139.600 199.746 1.00 100.00 2211 GLY A CA 1
ATOM 1068 C C . GLY A 1 2211 ? 143.760 139.859 201.161 1.00 100.00 2211 GLY A C 1
ATOM 1069 O O . GLY A 1 2211 ? 143.505 140.939 201.702 1.00 100.00 2211 GLY A O 1
ATOM 1070 N N . ASN A 1 2212 ? 144.449 138.903 201.750 1.00 100.00 2212 ASN A N 1
ATOM 1071 C CA . ASN A 1 2212 ? 144.888 138.983 203.123 1.00 100.00 2212 ASN A CA 1
ATOM 1072 C C . ASN A 1 2212 ? 146.367 139.322 203.229 1.00 100.00 2212 ASN A C 1
ATOM 1073 O O . ASN A 1 2212 ? 146.864 139.496 204.339 1.00 100.00 2212 ASN A O 1
ATOM 1078 N N . GLY A 1 2213 ? 147.086 139.396 202.113 1.00 100.00 2213 GLY A N 1
ATOM 1079 C CA . GLY A 1 2213 ? 148.520 139.640 202.126 1.00 100.00 2213 GLY A CA 1
ATOM 1080 C C . GLY A 1 2213 ? 149.466 138.456 201.893 1.00 100.00 2213 GLY A C 1
ATOM 1081 O O . GLY A 1 2213 ? 150.670 138.697 201.754 1.00 100.00 2213 GLY A O 1
ATOM 1082 N N . CYS A 1 2214 ? 148.975 137.206 201.838 1.00 100.00 2214 CYS A N 1
ATOM 1083 C CA . CYS A 1 2214 ? 149.805 136.008 201.661 1.00 100.00 2214 CYS A CA 1
ATOM 1084 C C . CYS A 1 2214 ? 150.164 135.724 200.207 1.00 100.00 2214 CYS A C 1
ATOM 1085 O O . CYS A 1 2214 ? 149.307 135.749 199.323 1.00 100.00 2214 CYS A O 1
ATOM 1088 N N . SER A 1 2215 ? 151.425 135.361 199.979 1.00 100.00 2215 SER A N 1
ATOM 1089 C CA . SER A 1 2215 ? 151.933 135.036 198.652 1.00 100.00 2215 SER A CA 1
ATOM 1090 C C . SER A 1 2215 ? 151.771 133.569 198.313 1.00 100.00 2215 SER A C 1
ATOM 1091 O O . SER A 1 2215 ? 152.055 132.696 199.133 1.00 100.00 2215 SER A O 1
ATOM 1094 N N . SER A 1 2216 ? 151.373 133.309 197.074 1.00 100.00 2216 SER A N 1
ATOM 1095 C CA . SER A 1 2216 ? 151.226 131.983 196.507 1.00 100.00 2216 SER A CA 1
ATOM 1096 C C . SER A 1 2216 ? 152.535 131.455 195.952 1.00 100.00 2216 SER A C 1
ATOM 1097 O O . SER A 1 2216 ? 153.498 132.186 195.766 1.00 100.00 2216 SER A O 1
ATOM 1100 N N . ALA A 1 2217 ? 152.551 130.159 195.676 1.00 100.00 2217 ALA A N 1
ATOM 1101 C CA . ALA A 1 2217 ? 153.669 129.527 195.004 1.00 100.00 2217 ALA A CA 1
ATOM 1102 C C . ALA A 1 2217 ? 153.668 129.915 193.537 1.00 100.00 2217 ALA A C 1
ATOM 1103 O O . ALA A 1 2217 ? 152.619 130.164 192.963 1.00 100.00 2217 ALA A O 1
ATOM 1105 N N . ASP A 1 2218 ? 154.843 129.952 192.921 1.00 100.00 2218 ASP A N 1
ATOM 1106 C CA . ASP A 1 2218 ? 154.944 130.262 191.497 1.00 100.00 2218 ASP A CA 1
ATOM 1107 C C . ASP A 1 2218 ? 154.352 129.161 190.628 1.00 100.00 2218 ASP A C 1
ATOM 1108 O O . ASP A 1 2218 ? 154.613 127.981 190.860 1.00 100.00 2218 ASP A O 1
ATOM 1113 N N . THR A 1 2219 ? 153.655 129.550 189.551 1.00 100.00 2219 THR A N 1
ATOM 1114 C CA . THR A 1 2219 ? 153.142 128.633 188.529 1.00 100.00 2219 THR A CA 1
ATOM 1115 C C . THR A 1 2219 ? 153.547 129.192 187.184 1.00 100.00 2219 THR A C 1
ATOM 1116 O O . THR A 1 2219 ? 153.574 130.400 187.071 1.00 100.00 2219 THR A O 1
ATOM 1120 N N . SER A 1 2220 ? 153.869 128.372 186.170 1.00 100.00 2220 SER A N 1
ATOM 1121 C CA . SER A 1 2220 ? 154.397 128.893 184.912 1.00 100.00 2220 SER A CA 1
ATOM 1122 C C . SER A 1 2220 ? 153.842 128.199 183.676 1.00 100.00 2220 SER A C 1
ATOM 1123 O O . SER A 1 2220 ? 153.341 127.079 183.736 1.00 100.00 2220 SER A O 1
ATOM 1126 N N . VAL A 1 2221 ? 153.935 128.889 182.539 1.00 100.00 2221 VAL A N 1
ATOM 1127 C CA . VAL A 1 2221 ? 153.492 128.379 181.247 1.00 100.00 2221 VAL A CA 1
ATOM 1128 C C . VAL A 1 2221 ? 154.620 128.510 180.241 1.00 100.00 2221 VAL A C 1
ATOM 1129 O O . VAL A 1 2221 ? 155.250 129.560 180.151 1.00 100.00 2221 VAL A O 1
ATOM 1133 N N . GLN A 1 2222 ? 154.885 127.466 179.481 1.00 100.00 2222 GLN A N 1
ATOM 1134 C CA . GLN A 1 2222 ? 155.921 127.558 178.474 1.00 100.00 2222 GLN A CA 1
ATOM 1135 C C . GLN A 1 2222 ? 155.332 127.965 177.142 1.00 100.00 2222 GLN A C 1
ATOM 1136 O O . GLN A 1 2222 ? 154.280 127.477 176.746 1.00 100.00 2222 GLN A O 1
ATOM 1142 N N . VAL A 1 2223 ? 156.006 128.864 176.449 1.00 100.00 2223 VAL A N 1
ATOM 1143 C CA . VAL A 1 2223 ? 155.565 129.334 175.148 1.00 100.00 2223 VAL A CA 1
ATOM 1144 C C . VAL A 1 2223 ? 156.606 128.983 174.101 1.00 100.00 2223 VAL A C 1
ATOM 1145 O O . VAL A 1 2223 ? 157.759 129.410 174.202 1.00 100.00 2223 VAL A O 1
ATOM 1149 N N . THR A 1 2224 ? 156.210 128.246 173.077 1.00 100.00 2224 THR A N 1
ATOM 1150 C CA . THR A 1 2224 ? 157.108 127.902 171.983 1.00 100.00 2224 THR A CA 1
ATOM 1151 C C . THR A 1 2224 ? 156.763 128.749 170.783 1.00 100.00 2224 THR A C 1
ATOM 1152 O O . THR A 1 2224 ? 155.605 128.800 170.391 1.00 100.00 2224 THR A O 1
ATOM 1156 N N . VAL A 1 2225 ? 157.751 129.406 170.196 1.00 100.00 2225 VAL A N 1
ATOM 1157 C CA . VAL A 1 2225 ? 157.518 130.220 169.018 1.00 100.00 2225 VAL A CA 1
ATOM 1158 C C . VAL A 1 2225 ? 158.093 129.504 167.807 1.00 100.00 2225 VAL A C 1
ATOM 1159 O O . VAL A 1 2225 ? 159.291 129.215 167.755 1.00 100.00 2225 VAL A O 1
ATOM 1163 N N . ASN A 1 2226 ? 157.224 129.215 166.836 1.00 100.00 2226 ASN A N 1
ATOM 1164 C CA . ASN A 1 2226 ? 157.543 128.426 165.656 1.00 100.00 2226 ASN A CA 1
ATOM 1165 C C . ASN A 1 2226 ? 158.020 129.279 164.496 1.00 100.00 2226 ASN A C 1
ATOM 1166 O O . ASN A 1 2226 ? 157.340 130.206 164.060 1.00 100.00 2226 ASN A O 1
ATOM 1171 N N . ALA A 1 2227 ? 159.193 128.954 163.995 1.00 100.00 2227 ALA A N 1
ATOM 1172 C CA . ALA A 1 2227 ? 159.807 129.751 162.953 1.00 100.00 2227 ALA A CA 1
ATOM 1173 C C . ALA A 1 2227 ? 159.071 129.653 161.636 1.00 100.00 2227 ALA A C 1
ATOM 1174 O O . ALA A 1 2227 ? 158.637 128.575 161.231 1.00 100.00 2227 ALA A O 1
ATOM 1176 N N . ALA A 1 2228 ? 158.986 130.783 160.946 1.00 100.00 2228 ALA A N 1
ATOM 1177 C CA . ALA A 1 2228 ? 158.421 130.862 159.614 1.00 100.00 2228 ALA A CA 1
ATOM 1178 C C . ALA A 1 2228 ? 159.474 130.480 158.573 1.00 100.00 2228 ALA A C 1
ATOM 1179 O O . ALA A 1 2228 ? 160.658 130.681 158.809 1.00 100.00 2228 ALA A O 1
ATOM 1181 N N . PRO A 1 2229 ? 159.061 129.941 157.421 1.00 100.00 2229 PRO A N 1
ATOM 1182 C CA . PRO A 1 2229 ? 159.973 129.634 156.316 1.00 100.00 2229 PRO A CA 1
ATOM 1183 C C . PRO A 1 2229 ? 160.590 130.895 155.747 1.00 100.00 2229 PRO A C 1
ATOM 1184 O O . PRO A 1 2229 ? 160.073 131.987 155.931 1.00 100.00 2229 PRO A O 1
ATOM 1188 N N . ALA A 1 2230 ? 161.700 130.737 155.044 1.00 100.00 2230 ALA A N 1
ATOM 1189 C CA . ALA A 1 2230 ? 162.371 131.858 154.425 1.00 100.00 2230 ALA A CA 1
ATOM 1190 C C . ALA A 1 2230 ? 161.636 132.269 153.169 1.00 100.00 2230 ALA A C 1
ATOM 1191 O O . ALA A 1 2230 ? 160.798 131.537 152.667 1.00 100.00 2230 ALA A O 1
ATOM 1193 N N . GLN A 1 2231 ? 161.973 133.434 152.643 1.00 100.00 2231 GLN A N 1
ATOM 1194 C CA . GLN A 1 2231 ? 161.332 133.953 151.445 1.00 100.00 2231 GLN A CA 1
ATOM 1195 C C . GLN A 1 2231 ? 161.482 132.992 150.267 1.00 100.00 2231 GLN A C 1
ATOM 1196 O O . GLN A 1 2231 ? 162.612 132.630 149.932 1.00 100.00 2231 GLN A O 1
ATOM 1202 N N . PRO A 1 2232 ? 160.375 132.541 149.655 1.00 100.00 2232 PRO A N 1
ATOM 1203 C CA . PRO A 1 2232 ? 160.364 131.661 148.478 1.00 100.00 2232 PRO A CA 1
ATOM 1204 C C . PRO A 1 2232 ? 160.818 132.375 147.219 1.00 100.00 2232 PRO A C 1
ATOM 1205 O O . PRO A 1 2232 ? 160.699 133.580 147.109 1.00 100.00 2232 PRO A O 1
ATOM 1209 N N . SER A 1 2233 ? 161.238 131.632 146.218 1.00 100.00 2233 SER A N 1
ATOM 1210 C CA . SER A 1 2233 ? 161.657 132.169 144.942 1.00 100.00 2233 SER A CA 1
ATOM 1211 C C . SER A 1 2233 ? 160.680 131.667 143.907 1.00 100.00 2233 SER A C 1
ATOM 1212 O O . SER A 1 2233 ? 160.261 130.537 144.015 1.00 100.00 2233 SER A O 1
ATOM 1215 N N . MET A 1 2234 ? 160.322 132.439 142.892 1.00 100.00 2234 MET A N 1
ATOM 1216 C CA . MET A 1 2234 ? 159.308 131.979 141.950 1.00 100.00 2234 MET A CA 1
ATOM 1217 C C . MET A 1 2234 ? 159.706 132.183 140.488 1.00 100.00 2234 MET A C 1
ATOM 1218 O O . MET A 1 2234 ? 160.245 133.227 140.119 1.00 100.00 2234 MET A O 1
ATOM 1223 N N . THR A 1 2235 ? 159.383 131.199 139.652 1.00 100.00 2235 THR A N 1
ATOM 1224 C CA . THR A 1 2235 ? 159.647 131.216 138.220 1.00 100.00 2235 THR A CA 1
ATOM 1225 C C . THR A 1 2235 ? 158.344 131.071 137.455 1.00 100.00 2235 THR A C 1
ATOM 1226 O O . THR A 1 2235 ? 157.519 130.240 137.803 1.00 100.00 2235 THR A O 1
ATOM 1230 N N . THR A 1 2236 ? 158.135 131.877 136.428 1.00 100.00 2236 THR A N 1
ATOM 1231 C CA . THR A 1 2236 ? 156.917 131.786 135.640 1.00 100.00 2236 THR A CA 1
ATOM 1232 C C . THR A 1 2236 ? 157.258 131.749 134.162 1.00 100.00 2236 THR A C 1
ATOM 1233 O O . THR A 1 2236 ? 158.282 132.286 133.745 1.00 100.00 2236 THR A O 1
ATOM 1237 N N . ASN A 1 2237 ? 156.371 131.178 133.342 1.00 100.00 2237 ASN A N 1
ATOM 1238 C CA . ASN A 1 2237 ? 156.555 131.258 131.890 1.00 100.00 2237 ASN A CA 1
ATOM 1239 C C . ASN A 1 2237 ? 155.972 132.572 131.402 1.00 100.00 2237 ASN A C 1
ATOM 1240 O O . ASN A 1 2237 ? 154.980 132.596 130.716 1.00 100.00 2237 ASN A O 1
ATOM 1245 N N . SER A 1 2238 ? 156.622 133.675 131.758 1.00 100.00 2238 SER A N 1
ATOM 1246 C CA . SER A 1 2238 ? 156.039 134.999 131.568 1.00 100.00 2238 SER A CA 1
ATOM 1247 C C . SER A 1 2238 ? 155.694 135.456 130.149 1.00 100.00 2238 SER A C 1
ATOM 1248 O O . SER A 1 2238 ? 154.725 136.217 130.029 1.00 100.00 2238 SER A O 1
ATOM 1251 N N . PRO A 1 2239 ? 156.400 135.106 129.067 1.00 100.00 2239 PRO A N 1
ATOM 1252 C CA . PRO A 1 2239 ? 156.035 135.573 127.702 1.00 100.00 2239 PRO A CA 1
ATOM 1253 C C . PRO A 1 2239 ? 154.900 134.745 127.109 1.00 100.00 2239 PRO A C 1
ATOM 1254 O O . PRO A 1 2239 ? 155.118 133.856 126.296 1.00 100.00 2239 PRO A O 1
ATOM 1258 N N . ILE A 1 2240 ? 153.670 134.989 127.557 1.00 100.00 2240 ILE A N 1
ATOM 1259 C CA . ILE A 1 2240 ? 152.511 134.144 127.246 1.00 100.00 2240 ILE A CA 1
ATOM 1260 C C . ILE A 1 2240 ? 151.649 134.762 126.166 1.00 100.00 2240 ILE A C 1
ATOM 1261 O O . ILE A 1 2240 ? 151.272 135.925 126.287 1.00 100.00 2240 ILE A O 1
ATOM 1266 N N . CYS A 1 2241 ? 151.261 133.979 125.154 1.00 100.00 2241 CYS A N 1
ATOM 1267 C CA . CYS A 1 2241 ? 150.282 134.404 124.159 1.00 100.00 2241 CYS A CA 1
ATOM 1268 C C . CYS A 1 2241 ? 148.895 134.041 124.654 1.00 100.00 2241 CYS A C 1
ATOM 1269 O O . CYS A 1 2241 ? 148.665 132.910 125.071 1.00 100.00 2241 CYS A O 1
ATOM 1272 N N . ASN A 1 2242 ? 147.978 134.987 124.614 1.00 100.00 2242 ASN A N 1
ATOM 1273 C CA . ASN A 1 2242 ? 146.664 134.760 125.185 1.00 100.00 2242 ASN A CA 1
ATOM 1274 C C . ASN A 1 2242 ? 146.023 133.519 124.605 1.00 100.00 2242 ASN A C 1
ATOM 1275 O O . ASN A 1 2242 ? 145.898 133.371 123.391 1.00 100.00 2242 ASN A O 1
ATOM 1280 N N . GLY A 1 2243 ? 145.612 132.637 125.498 1.00 100.00 2243 GLY A N 1
ATOM 1281 C CA . GLY A 1 2243 ? 145.035 131.354 125.179 1.00 100.00 2243 GLY A CA 1
ATOM 1282 C C . GLY A 1 2243 ? 145.926 130.227 125.615 1.00 100.00 2243 GLY A C 1
ATOM 1283 O O . GLY A 1 2243 ? 145.461 129.100 125.784 1.00 100.00 2243 GLY A O 1
ATOM 1284 N N . ALA A 1 2244 ? 147.196 130.516 125.811 1.00 100.00 2244 ALA A N 1
ATOM 1285 C CA . ALA A 1 2244 ? 148.138 129.545 126.317 1.00 100.00 2244 ALA A CA 1
ATOM 1286 C C . ALA A 1 2244 ? 148.066 129.533 127.832 1.00 100.00 2244 ALA A C 1
ATOM 1287 O O . ALA A 1 2244 ? 147.754 130.543 128.449 1.00 100.00 2244 ALA A O 1
ATOM 1289 N N . ASP A 1 2245 ? 148.336 128.383 128.437 1.00 100.00 2245 ASP A N 1
ATOM 1290 C CA . ASP A 1 2245 ? 148.282 128.273 129.890 1.00 100.00 2245 ASP A CA 1
ATOM 1291 C C . ASP A 1 2245 ? 149.394 129.047 130.570 1.00 100.00 2245 ASP A C 1
ATOM 1292 O O . ASP A 1 2245 ? 150.534 129.081 130.103 1.00 100.00 2245 ASP A O 1
ATOM 1297 N N . LEU A 1 2246 ? 149.067 129.593 131.732 1.00 100.00 2246 LEU A N 1
ATOM 1298 C CA . LEU A 1 2246 ? 150.013 130.277 132.596 1.00 100.00 2246 LEU A CA 1
ATOM 1299 C C . LEU A 1 2246 ? 150.533 129.302 133.635 1.00 100.00 2246 LEU A C 1
ATOM 1300 O O . LEU A 1 2246 ? 149.762 128.688 134.362 1.00 100.00 2246 LEU A O 1
ATOM 1305 N N . VAL A 1 2247 ? 151.834 129.105 133.672 1.00 100.00 2247 VAL A N 1
ATOM 1306 C CA . VAL A 1 2247 ? 152.410 128.120 134.563 1.00 100.00 2247 VAL A CA 1
ATOM 1307 C C . VAL A 1 2247 ? 153.398 128.784 135.492 1.00 100.00 2247 VAL A C 1
ATOM 1308 O O . VAL A 1 2247 ? 154.334 129.454 135.057 1.00 100.00 2247 VAL A O 1
ATOM 1312 N N . MET A 1 2248 ? 153.201 128.580 136.767 1.00 100.00 2248 MET A N 1
ATOM 1313 C CA . MET A 1 2248 ? 154.005 129.195 137.790 1.00 100.00 2248 MET A CA 1
ATOM 1314 C C . MET A 1 2248 ? 154.585 128.133 138.692 1.00 100.00 2248 MET A C 1
ATOM 1315 O O . MET A 1 2248 ? 153.864 127.243 139.129 1.00 100.00 2248 MET A O 1
ATOM 1320 N N . SER A 1 2249 ? 155.854 128.248 139.059 1.00 100.00 2249 SER A N 1
ATOM 1321 C CA . SER A 1 2249 ? 156.378 127.223 139.940 1.00 100.00 2249 SER A CA 1
ATOM 1322 C C . SER A 1 2249 ? 157.467 127.701 140.875 1.00 100.00 2249 SER A C 1
ATOM 1323 O O . SER A 1 2249 ? 158.146 128.691 140.630 1.00 100.00 2249 SER A O 1
ATOM 1326 N N . THR A 1 2250 ? 157.640 126.942 141.953 1.00 100.00 2250 THR A N 1
ATOM 1327 C CA . THR A 1 2250 ? 158.685 127.193 142.923 1.00 100.00 2250 THR A CA 1
ATOM 1328 C C . THR A 1 2250 ? 159.476 125.934 143.217 1.00 100.00 2250 THR A C 1
ATOM 1329 O O . THR A 1 2250 ? 159.226 124.863 142.670 1.00 100.00 2250 THR A O 1
ATOM 1333 N N . SER A 1 2251 ? 160.482 126.103 144.058 1.00 100.00 2251 SER A N 1
ATOM 1334 C CA . SER A 1 2251 ? 161.355 125.052 144.545 1.00 100.00 2251 SER A CA 1
ATOM 1335 C C . SER A 1 2251 ? 161.282 125.025 146.048 1.00 100.00 2251 SER A C 1
ATOM 1336 O O . SER A 1 2251 ? 161.877 124.162 146.695 1.00 100.00 2251 SER A O 1
ATOM 1339 N N . ALA A 1 2252 ? 160.563 125.984 146.599 1.00 100.00 2252 ALA A N 1
ATOM 1340 C CA . ALA A 1 2252 ? 160.381 126.124 148.017 1.00 100.00 2252 ALA A CA 1
ATOM 1341 C C . ALA A 1 2252 ? 159.626 124.931 148.546 1.00 100.00 2252 ALA A C 1
ATOM 1342 O O . ALA A 1 2252 ? 158.836 124.311 147.842 1.00 100.00 2252 ALA A O 1
ATOM 1344 N N . THR A 1 2253 ? 159.868 124.602 149.802 1.00 100.00 2253 THR A N 1
ATOM 1345 C CA . THR A 1 2253 ? 159.265 123.436 150.427 1.00 100.00 2253 THR A CA 1
ATOM 1346 C C . THR A 1 2253 ? 158.358 123.829 151.588 1.00 100.00 2253 THR A C 1
ATOM 1347 O O . THR A 1 2253 ? 158.749 124.605 152.465 1.00 100.00 2253 THR A O 1
ATOM 1351 N N . GLY A 1 2254 ? 157.160 123.266 151.593 1.00 100.00 2254 GLY A N 1
ATOM 1352 C CA . GLY A 1 2254 ? 156.177 123.489 152.632 1.00 100.00 2254 GLY A CA 1
ATOM 1353 C C . GLY A 1 2254 ? 155.004 122.578 152.373 1.00 100.00 2254 GLY A C 1
ATOM 1354 O O . GLY A 1 2254 ? 155.032 121.764 151.458 1.00 100.00 2254 GLY A O 1
ATOM 1355 N N . ASN A 1 2255 ? 153.982 122.695 153.212 1.00 100.00 2255 ASN A N 1
ATOM 1356 C CA . ASN A 1 2255 ? 152.803 121.863 153.062 1.00 100.00 2255 ASN A CA 1
ATOM 1357 C C . ASN A 1 2255 ? 151.920 122.433 151.977 1.00 100.00 2255 ASN A C 1
ATOM 1358 O O . ASN A 1 2255 ? 151.310 121.690 151.209 1.00 100.00 2255 ASN A O 1
ATOM 1363 N N . SER A 1 2256 ? 151.847 123.758 151.907 1.00 100.00 2256 SER A N 1
ATOM 1364 C CA . SER A 1 2256 ? 150.977 124.375 150.930 1.00 100.00 2256 SER A CA 1
ATOM 1365 C C . SER A 1 2256 ? 151.559 125.671 150.420 1.00 100.00 2256 SER A C 1
ATOM 1366 O O . SER A 1 2256 ? 152.345 126.324 151.091 1.00 100.00 2256 SER A O 1
ATOM 1369 N N . TYR A 1 2257 ? 151.163 126.044 149.224 1.00 100.00 2257 TYR A N 1
ATOM 1370 C CA . TYR A 1 2257 ? 151.700 127.211 148.566 1.00 100.00 2257 TYR A CA 1
ATOM 1371 C C . TYR A 1 2257 ? 150.590 128.190 148.293 1.00 100.00 2257 TYR A C 1
ATOM 1372 O O . TYR A 1 2257 ? 149.541 127.800 147.802 1.00 100.00 2257 TYR A O 1
ATOM 1381 N N . ILE A 1 2258 ? 150.807 129.455 148.582 1.00 100.00 2258 ILE A N 1
ATOM 1382 C CA . ILE A 1 2258 ? 149.784 130.465 148.361 1.00 100.00 2258 ILE A CA 1
ATOM 1383 C C . ILE A 1 2258 ? 150.186 131.340 147.203 1.00 100.00 2258 ILE A C 1
ATOM 1384 O O . ILE A 1 2258 ? 151.175 132.059 147.286 1.00 100.00 2258 ILE A O 1
ATOM 1389 N N . TRP A 1 2259 ? 149.432 131.310 146.133 1.00 100.00 2259 TRP A N 1
ATOM 1390 C CA . TRP A 1 2259 ? 149.781 132.060 144.948 1.00 100.00 2259 TRP A CA 1
ATOM 1391 C C . TRP A 1 2259 ? 148.887 133.274 144.882 1.00 100.00 2259 TRP A C 1
ATOM 1392 O O . TRP A 1 2259 ? 147.673 133.130 144.932 1.00 100.00 2259 TRP A O 1
ATOM 1403 N N . ARG A 1 2260 ? 149.449 134.464 144.763 1.00 100.00 2260 ARG A N 1
ATOM 1404 C CA . ARG A 1 2260 ? 148.633 135.671 144.822 1.00 100.00 2260 ARG A CA 1
ATOM 1405 C C . ARG A 1 2260 ? 148.699 136.498 143.554 1.00 100.00 2260 ARG A C 1
ATOM 1406 O O . ARG A 1 2260 ? 149.769 136.926 143.135 1.00 100.00 2260 ARG A O 1
ATOM 1414 N N . ALA A 1 2261 ? 147.535 136.722 142.969 1.00 100.00 2261 ALA A N 1
ATOM 1415 C CA . ALA A 1 2261 ? 147.330 137.409 141.718 1.00 100.00 2261 ALA A CA 1
ATOM 1416 C C . ALA A 1 2261 ? 147.541 138.904 141.867 1.00 100.00 2261 ALA A C 1
ATOM 1417 O O . ALA A 1 2261 ? 147.397 139.439 142.947 1.00 100.00 2261 ALA A O 1
ATOM 1419 N N . PRO A 1 2262 ? 147.850 139.588 140.788 1.00 100.00 2262 PRO A N 1
ATOM 1420 C CA . PRO A 1 2262 ? 147.969 141.039 140.753 1.00 100.00 2262 PRO A CA 1
ATOM 1421 C C . PRO A 1 2262 ? 146.782 141.794 141.330 1.00 100.00 2262 PRO A C 1
ATOM 1422 O O . PRO A 1 2262 ? 146.979 142.840 141.945 1.00 100.00 2262 PRO A O 1
ATOM 1426 N N . ASN A 1 2263 ? 145.554 141.299 141.194 1.00 100.00 2263 ASN A N 1
ATOM 1427 C CA . ASN A 1 2263 ? 144.408 141.990 141.766 1.00 100.00 2263 ASN A CA 1
ATOM 1428 C C . ASN A 1 2263 ? 144.075 141.535 143.156 1.00 100.00 2263 ASN A C 1
ATOM 1429 O O . ASN A 1 2263 ? 143.018 141.885 143.659 1.00 100.00 2263 ASN A O 1
ATOM 1434 N N . GLY A 1 2264 ? 144.925 140.745 143.780 1.00 100.00 2264 GLY A N 1
ATOM 1435 C CA . GLY A 1 2264 ? 144.712 140.274 145.124 1.00 100.00 2264 GLY A CA 1
ATOM 1436 C C . GLY A 1 2264 ? 144.012 138.943 145.240 1.00 100.00 2264 GLY A C 1
ATOM 1437 O O . GLY A 1 2264 ? 143.920 138.407 146.333 1.00 100.00 2264 GLY A O 1
ATOM 1438 N N . ALA A 1 2265 ? 143.492 138.403 144.164 1.00 100.00 2265 ALA A N 1
ATOM 1439 C CA . ALA A 1 2265 ? 142.837 137.117 144.245 1.00 100.00 2265 ALA A CA 1
ATOM 1440 C C . ALA A 1 2265 ? 143.891 136.075 144.482 1.00 100.00 2265 ALA A C 1
ATOM 1441 O O . ALA A 1 2265 ? 145.003 136.223 144.012 1.00 100.00 2265 ALA A O 1
ATOM 1443 N N . ASP A 1 2266 ? 143.573 134.996 145.186 1.00 100.00 2266 ASP A N 1
ATOM 1444 C CA . ASP A 1 2266 ? 144.610 133.992 145.364 1.00 100.00 2266 ASP A CA 1
ATOM 1445 C C . ASP A 1 2266 ? 144.067 132.582 145.281 1.00 100.00 2266 ASP A C 1
ATOM 1446 O O . ASP A 1 2266 ? 142.871 132.353 145.112 1.00 100.00 2266 ASP A O 1
ATOM 1451 N N . THR A 1 2267 ? 144.982 131.631 145.376 1.00 100.00 2267 THR A N 1
ATOM 1452 C CA . THR A 1 2267 ? 144.643 130.227 145.408 1.00 100.00 2267 THR A CA 1
ATOM 1453 C C . THR A 1 2267 ? 145.711 129.486 146.186 1.00 100.00 2267 THR A C 1
ATOM 1454 O O . THR A 1 2267 ? 146.853 129.912 146.242 1.00 100.00 2267 THR A O 1
ATOM 1458 N N . THR A 1 2268 ? 145.340 128.388 146.813 1.00 100.00 2268 THR A N 1
ATOM 1459 C CA . THR A 1 2268 ? 146.290 127.608 147.580 1.00 100.00 2268 THR A CA 1
ATOM 1460 C C . THR A 1 2268 ? 146.430 126.230 146.970 1.00 100.00 2268 THR A C 1
ATOM 1461 O O . THR A 1 2268 ? 145.433 125.555 146.732 1.00 100.00 2268 THR A O 1
ATOM 1465 N N . THR A 1 2269 ? 147.656 125.799 146.729 1.00 100.00 2269 THR A N 1
ATOM 1466 C CA . THR A 1 2269 ? 147.886 124.499 146.130 1.00 100.00 2269 THR A CA 1
ATOM 1467 C C . THR A 1 2269 ? 148.728 123.611 147.038 1.00 100.00 2269 THR A C 1
ATOM 1468 O O . THR A 1 2269 ? 149.508 124.078 147.856 1.00 100.00 2269 THR A O 1
ATOM 1472 N N . ALA A 1 2270 ? 148.574 122.310 146.889 1.00 99.98 2270 ALA A N 1
ATOM 1473 C CA . ALA A 1 2270 ? 149.442 121.401 147.605 1.00 99.98 2270 ALA A CA 1
ATOM 1474 C C . ALA A 1 2270 ? 150.754 121.219 146.878 1.00 99.98 2270 ALA A C 1
ATOM 1475 O O . ALA A 1 2270 ? 151.776 120.916 147.495 1.00 99.98 2270 ALA A O 1
ATOM 1477 N N . SER A 1 2271 ? 150.732 121.369 145.570 1.00 100.00 2271 SER A N 1
ATOM 1478 C CA . SER A 1 2271 ? 151.896 121.184 144.733 1.00 100.00 2271 SER A CA 1
ATOM 1479 C C . SER A 1 2271 ? 152.659 122.480 144.566 1.00 100.00 2271 SER A C 1
ATOM 1480 O O . SER A 1 2271 ? 152.129 123.565 144.777 1.00 100.00 2271 SER A O 1
ATOM 1483 N N . SER A 1 2272 ? 153.901 122.355 144.112 1.00 100.00 2272 SER A N 1
ATOM 1484 C CA . SER A 1 2272 ? 154.774 123.493 143.866 1.00 100.00 2272 SER A CA 1
ATOM 1485 C C . SER A 1 2272 ? 154.506 124.171 142.546 1.00 100.00 2272 SER A C 1
ATOM 1486 O O . SER A 1 2272 ? 155.108 125.204 142.268 1.00 100.00 2272 SER A O 1
ATOM 1489 N N . THR A 1 2273 ? 153.662 123.595 141.703 1.00 100.00 2273 THR A N 1
ATOM 1490 C CA . THR A 1 2273 ? 153.375 124.139 140.378 1.00 100.00 2273 THR A CA 1
ATOM 1491 C C . THR A 1 2273 ? 151.896 124.426 140.188 1.00 100.00 2273 THR A C 1
ATOM 1492 O O . THR A 1 2273 ? 151.052 123.542 140.356 1.00 100.00 2273 THR A O 1
ATOM 1496 N N . LEU A 1 2274 ? 151.594 125.647 139.778 1.00 100.00 2274 LEU A N 1
ATOM 1497 C CA . LEU A 1 2274 ? 150.236 126.106 139.544 1.00 100.00 2274 LEU A CA 1
ATOM 1498 C C . LEU A 1 2274 ? 149.999 126.338 138.075 1.00 100.00 2274 LEU A C 1
ATOM 1499 O O . LEU A 1 2274 ? 150.744 127.073 137.445 1.00 100.00 2274 LEU A O 1
ATOM 1504 N N . THR A 1 2275 ? 148.951 125.746 137.525 1.00 100.00 2275 THR A N 1
ATOM 1505 C CA . THR A 1 2275 ? 148.596 125.990 136.134 1.00 100.00 2275 THR A CA 1
ATOM 1506 C C . THR A 1 2275 ? 147.285 126.734 136.073 1.00 100.00 2275 THR A C 1
ATOM 1507 O O . THR A 1 2275 ? 146.273 126.263 136.592 1.00 100.00 2275 THR A O 1
ATOM 1511 N N . ILE A 1 2276 ? 147.293 127.872 135.406 1.00 100.00 2276 ILE A N 1
ATOM 1512 C CA . ILE A 1 2276 ? 146.118 128.711 135.279 1.00 100.00 2276 ILE A CA 1
ATOM 1513 C C . ILE A 1 2276 ? 145.588 128.657 133.858 1.00 100.00 2276 ILE A C 1
ATOM 1514 O O . ILE A 1 2276 ? 146.238 129.073 132.897 1.00 100.00 2276 ILE A O 1
ATOM 1519 N N . VAL A 1 2277 ? 144.387 128.145 133.750 1.00 100.00 2277 VAL A N 1
ATOM 1520 C CA . VAL A 1 2277 ? 143.648 127.927 132.530 1.00 100.00 2277 VAL A CA 1
ATOM 1521 C C . VAL A 1 2277 ? 143.095 129.275 132.088 1.00 100.00 2277 VAL A C 1
ATOM 1522 O O . VAL A 1 2277 ? 142.603 130.014 132.936 1.00 100.00 2277 VAL A O 1
ATOM 1526 N N . PRO A 1 2278 ? 143.105 129.607 130.789 1.00 100.00 2278 PRO A N 1
ATOM 1527 C CA . PRO A 1 2278 ? 142.590 130.875 130.247 1.00 100.00 2278 PRO A CA 1
ATOM 1528 C C . PRO A 1 2278 ? 141.172 131.273 130.636 1.00 100.00 2278 PRO A C 1
ATOM 1529 O O . PRO A 1 2278 ? 140.790 132.434 130.489 1.00 100.00 2278 PRO A O 1
ATOM 1533 N N . THR A 1 2279 ? 140.366 130.327 131.089 1.00 100.00 2279 THR A N 1
ATOM 1534 C CA . THR A 1 2279 ? 138.992 130.577 131.487 1.00 100.00 2279 THR A CA 1
ATOM 1535 C C . THR A 1 2279 ? 138.867 130.955 132.956 1.00 100.00 2279 THR A C 1
ATOM 1536 O O . THR A 1 2279 ? 137.764 131.252 133.416 1.00 100.00 2279 THR A O 1
ATOM 1540 N N . SER A 1 2280 ? 139.972 130.949 133.691 1.00 100.00 2280 SER A N 1
ATOM 1541 C CA . SER A 1 2280 ? 140.005 131.237 135.117 1.00 100.00 2280 SER A CA 1
ATOM 1542 C C . SER A 1 2280 ? 140.148 132.717 135.407 1.00 100.00 2280 SER A C 1
ATOM 1543 O O . SER A 1 2280 ? 140.758 133.459 134.647 1.00 100.00 2280 SER A O 1
ATOM 1546 N N . SER A 1 2281 ? 139.607 133.143 136.549 1.00 100.00 2281 SER A N 1
ATOM 1547 C CA . SER A 1 2281 ? 139.686 134.532 136.997 1.00 100.00 2281 SER A CA 1
ATOM 1548 C C . SER A 1 2281 ? 141.095 134.926 137.385 1.00 100.00 2281 SER A C 1
ATOM 1549 O O . SER A 1 2281 ? 141.383 136.112 137.556 1.00 100.00 2281 SER A O 1
ATOM 1552 N N . LEU A 1 2282 ? 141.974 133.947 137.507 1.00 100.00 2282 LEU A N 1
ATOM 1553 C CA . LEU A 1 2282 ? 143.373 134.148 137.811 1.00 100.00 2282 LEU A CA 1
ATOM 1554 C C . LEU A 1 2282 ? 144.224 134.297 136.557 1.00 100.00 2282 LEU A C 1
ATOM 1555 O O . LEU A 1 2282 ? 145.425 134.505 136.660 1.00 100.00 2282 LEU A O 1
ATOM 1560 N N . TYR A 1 2283 ? 143.654 134.212 135.366 1.00 100.00 2283 TYR A N 1
ATOM 1561 C CA . TYR A 1 2283 ? 144.471 134.339 134.167 1.00 100.00 2283 TYR A CA 1
ATOM 1562 C C . TYR A 1 2283 ? 144.668 135.801 133.862 1.00 100.00 2283 TYR A C 1
ATOM 1563 O O . TYR A 1 2283 ? 144.067 136.360 132.948 1.00 100.00 2283 TYR A O 1
ATOM 1572 N N . GLN A 1 2284 ? 145.548 136.421 134.628 1.00 100.00 2284 GLN A N 1
ATOM 1573 C CA . GLN A 1 2284 ? 145.774 137.846 134.531 1.00 100.00 2284 GLN A CA 1
ATOM 1574 C C . GLN A 1 2284 ? 147.252 138.189 134.589 1.00 100.00 2284 GLN A C 1
ATOM 1575 O O . GLN A 1 2284 ? 148.025 137.569 135.312 1.00 100.00 2284 GLN A O 1
ATOM 1581 N N . SER A 1 2285 ? 147.616 139.219 133.845 1.00 100.00 2285 SER A N 1
ATOM 1582 C CA . SER A 1 2285 ? 148.954 139.759 133.781 1.00 100.00 2285 SER A CA 1
ATOM 1583 C C . SER A 1 2285 ? 149.211 140.707 134.930 1.00 100.00 2285 SER A C 1
ATOM 1584 O O . SER A 1 2285 ? 148.288 141.197 135.559 1.00 100.00 2285 SER A O 1
ATOM 1587 N N . GLY A 1 2286 ? 150.479 140.992 135.190 1.00 100.00 2286 GLY A N 1
ATOM 1588 C CA . GLY A 1 2286 ? 150.848 141.871 1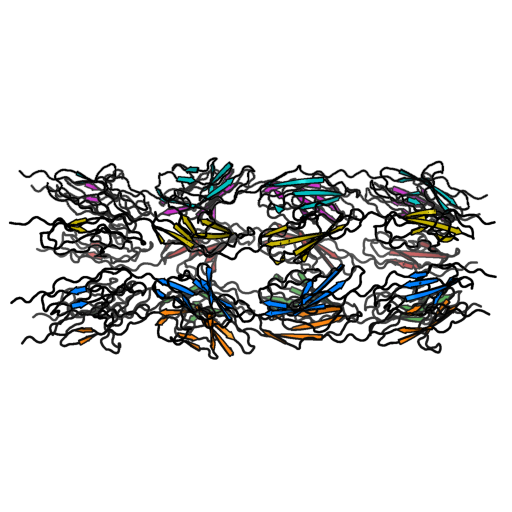36.279 1.00 100.00 2286 GLY A CA 1
ATOM 1589 C C . GLY A 1 2286 ? 151.888 141.222 137.152 1.00 100.00 2286 GLY A C 1
ATOM 1590 O O . GLY A 1 2286 ? 152.583 140.307 136.718 1.00 100.00 2286 GLY A O 1
ATOM 1591 N N . ASN A 1 2287 ? 152.011 141.680 138.402 1.00 100.00 2287 ASN A N 1
ATOM 1592 C CA . ASN A 1 2287 ? 153.051 141.222 139.352 1.00 100.00 2287 ASN A CA 1
ATOM 1593 C C . ASN A 1 2287 ? 152.528 140.190 140.344 1.00 100.00 2287 ASN A C 1
ATOM 1594 O O . ASN A 1 2287 ? 151.984 140.602 141.333 1.00 100.00 2287 ASN A O 1
ATOM 1599 N N . TRP A 1 2288 ? 152.900 138.937 140.205 1.00 100.00 2288 TRP A N 1
ATOM 1600 C CA . TRP A 1 2288 ? 152.442 137.819 141.022 1.00 100.00 2288 TRP A CA 1
ATOM 1601 C C . TRP A 1 2288 ? 153.404 137.508 142.163 1.00 100.00 2288 TRP A C 1
ATOM 1602 O O . TRP A 1 2288 ? 154.614 137.603 141.989 1.00 100.00 2288 TRP A O 1
ATOM 1613 N N . THR A 1 2289 ? 152.898 137.057 143.314 1.00 100.00 2289 THR A N 1
ATOM 1614 C CA . THR A 1 2289 ? 153.778 136.642 144.416 1.00 100.00 2289 THR A CA 1
ATOM 1615 C C . THR A 1 2289 ? 153.431 135.265 144.972 1.00 100.00 2289 THR A C 1
ATOM 1616 O O . THR A 1 2289 ? 152.378 134.708 144.693 1.00 100.00 2289 THR A O 1
ATOM 1620 N N . LEU A 1 2290 ? 154.350 134.710 145.772 1.00 100.00 2290 LEU A N 1
ATOM 1621 C CA . LEU A 1 2290 ? 154.209 133.404 146.420 1.00 100.00 2290 LEU A CA 1
ATOM 1622 C C . LEU A 1 2290 ? 154.545 133.444 147.905 1.00 100.00 2290 LEU A C 1
ATOM 1623 O O . LEU A 1 2290 ? 155.579 133.994 148.292 1.00 100.00 2290 LEU A O 1
ATOM 1628 N N . SER A 1 2291 ? 153.710 132.833 148.743 1.00 100.00 2291 SER A N 1
ATOM 1629 C CA . SER A 1 2291 ? 154.024 132.621 150.152 1.00 100.00 2291 SER A CA 1
ATOM 1630 C C . SER A 1 2291 ? 153.954 131.131 150.435 1.00 100.00 2291 SER A C 1
ATOM 1631 O O . SER A 1 2291 ? 153.138 130.434 149.853 1.00 100.00 2291 SER A O 1
ATOM 1634 N N . VAL A 1 2292 ? 154.794 130.604 151.307 1.00 100.00 2292 VAL A N 1
ATOM 1635 C CA . VAL A 1 2292 ? 154.821 129.163 151.549 1.00 100.00 2292 VAL A CA 1
ATOM 1636 C C . VAL A 1 2292 ? 154.483 128.847 152.992 1.00 100.00 2292 VAL A C 1
ATOM 1637 O O . VAL A 1 2292 ? 154.966 129.508 153.912 1.00 100.00 2292 VAL A O 1
ATOM 1641 N N . VAL A 1 2293 ? 153.650 127.841 153.201 1.00 100.00 2293 VAL A N 1
ATOM 1642 C CA . VAL A 1 2293 ? 153.201 127.470 154.534 1.00 100.00 2293 VAL A CA 1
ATOM 1643 C C . VAL A 1 2293 ? 153.816 126.153 154.982 1.00 100.00 2293 VAL A C 1
ATOM 1644 O O . VAL A 1 2293 ? 153.694 125.144 154.284 1.00 100.00 2293 VAL A O 1
ATOM 1648 N N . ASN A 1 2294 ? 154.444 126.145 156.163 1.00 100.00 2294 ASN A N 1
ATOM 1649 C CA . ASN A 1 2294 ? 155.108 124.949 156.675 1.00 100.00 2294 ASN A CA 1
ATOM 1650 C C . ASN A 1 2294 ? 154.236 124.091 157.591 1.00 100.00 2294 ASN A C 1
ATOM 1651 O O . ASN A 1 2294 ? 153.047 124.327 157.775 1.00 100.00 2294 ASN A O 1
ATOM 1656 N N . ALA A 1 2295 ? 154.851 123.055 158.164 1.00 100.00 2295 ALA A N 1
ATOM 1657 C CA . ALA A 1 2295 ? 154.159 122.069 158.994 1.00 100.00 2295 ALA A CA 1
ATOM 1658 C C . ALA A 1 2295 ? 153.505 122.673 160.224 1.00 100.00 2295 ALA A C 1
ATOM 1659 O O . ALA A 1 2295 ? 152.476 122.179 160.685 1.00 100.00 2295 ALA A O 1
ATOM 1661 N N . ALA A 1 2296 ? 154.094 123.715 160.784 1.00 100.00 2296 ALA A N 1
ATOM 1662 C CA . ALA A 1 2296 ? 153.564 124.377 161.962 1.00 100.00 2296 ALA A CA 1
ATOM 1663 C C . ALA A 1 2296 ? 152.453 125.344 161.615 1.00 100.00 2296 ALA A C 1
ATOM 1664 O O . ALA A 1 2296 ? 151.882 125.963 162.509 1.00 100.00 2296 ALA A O 1
ATOM 1666 N N . GLY A 1 2297 ? 152.159 125.513 160.336 1.00 100.00 2297 GLY A N 1
ATOM 1667 C CA . GLY A 1 2297 ? 151.161 126.459 159.892 1.00 100.00 2297 GLY A CA 1
ATOM 1668 C C . GLY A 1 2297 ? 151.616 127.898 159.767 1.00 100.00 2297 GLY A C 1
ATOM 1669 O O . GLY A 1 2297 ? 150.768 128.789 159.794 1.00 100.00 2297 GLY A O 1
ATOM 1670 N N . CYS A 1 2298 ? 152.927 128.152 159.654 1.00 100.00 2298 CYS A N 1
ATOM 1671 C CA . CYS A 1 2298 ? 153.509 129.485 159.539 1.00 100.00 2298 CYS A CA 1
ATOM 1672 C C . CYS A 1 2298 ? 153.640 129.889 158.089 1.00 100.00 2298 CYS A C 1
ATOM 1673 O O . CYS A 1 2298 ? 154.046 129.095 157.246 1.00 100.00 2298 CYS A O 1
ATOM 1676 N N . VAL A 1 2299 ? 153.340 131.136 157.805 1.00 100.00 2299 VAL A N 1
ATOM 1677 C CA . VAL A 1 2299 ? 153.394 131.656 156.455 1.00 100.00 2299 VAL A CA 1
ATOM 1678 C C . VAL A 1 2299 ? 154.692 132.417 156.282 1.00 100.00 2299 VAL A C 1
ATOM 1679 O O . VAL A 1 2299 ? 154.996 133.310 157.070 1.00 100.00 2299 VAL A O 1
ATOM 1683 N N . SER A 1 2300 ? 155.448 132.074 155.249 1.00 100.00 2300 SER A N 1
ATOM 1684 C CA . SER A 1 2300 ? 156.709 132.700 154.920 1.00 100.00 2300 SER A CA 1
ATOM 1685 C C . SER A 1 2300 ? 156.495 134.124 154.489 1.00 100.00 2300 SER A C 1
ATOM 1686 O O . SER A 1 2300 ? 155.375 134.516 154.230 1.00 100.00 2300 SER A O 1
ATOM 1689 N N . PRO A 1 2301 ? 157.542 134.930 154.454 1.00 100.00 2301 PRO A N 1
ATOM 1690 C CA . PRO A 1 2301 ? 157.463 136.243 153.836 1.00 100.00 2301 PRO A CA 1
ATOM 1691 C C . PRO A 1 2301 ? 157.129 136.003 152.385 1.00 100.00 2301 PRO A C 1
ATOM 1692 O O . PRO A 1 2301 ? 157.409 134.929 151.862 1.00 100.00 2301 PRO A O 1
ATOM 1696 N N . ALA A 1 2302 ? 156.461 136.952 151.750 1.00 100.00 2302 ALA A N 1
ATOM 1697 C CA . ALA A 1 2302 ? 156.136 136.770 150.351 1.00 100.00 2302 ALA A CA 1
ATOM 1698 C C . ALA A 1 2302 ? 157.370 136.929 149.505 1.00 100.00 2302 ALA A C 1
ATOM 1699 O O . ALA A 1 2302 ? 158.262 137.701 149.837 1.00 100.00 2302 ALA A O 1
ATOM 1701 N N . SER A 1 2303 ? 157.385 136.224 148.383 1.00 100.00 2303 SER A N 1
ATOM 1702 C CA . SER A 1 2303 ? 158.448 136.252 147.406 1.00 100.00 2303 SER A CA 1
ATOM 1703 C C . SER A 1 2303 ? 158.481 137.561 146.670 1.00 100.00 2303 SER A C 1
ATOM 1704 O O . SER A 1 2303 ? 157.589 138.387 146.786 1.00 100.00 2303 SER A O 1
ATOM 1707 N N . ILE A 1 2304 ? 159.575 137.773 145.951 1.00 100.00 2304 ILE A N 1
ATOM 1708 C CA . ILE A 1 2304 ? 159.710 138.958 145.131 1.00 100.00 2304 ILE A CA 1
ATOM 1709 C C . ILE A 1 2304 ? 158.824 138.739 143.939 1.00 100.00 2304 ILE A C 1
ATOM 1710 O O . ILE A 1 2304 ? 158.863 137.668 143.332 1.00 100.00 2304 ILE A O 1
ATOM 1715 N N . ALA A 1 2305 ? 157.988 139.714 143.631 1.00 100.0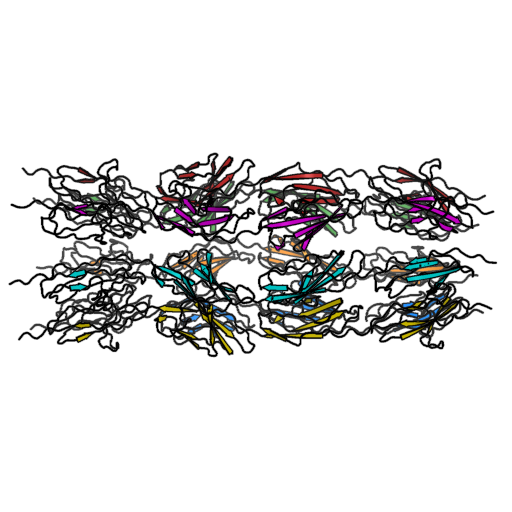0 2305 ALA A N 1
ATOM 1716 C CA . ALA A 1 2305 ? 157.008 139.515 142.591 1.00 100.00 2305 ALA A CA 1
ATOM 1717 C C . ALA A 1 2305 ? 157.639 139.290 141.247 1.00 100.00 2305 ALA A C 1
ATOM 1718 O O . ALA A 1 2305 ? 158.629 139.924 140.897 1.00 100.00 2305 ALA A O 1
ATOM 1720 N N . SER A 1 2306 ? 157.019 138.421 140.473 1.00 100.00 2306 SER A N 1
ATOM 1721 C CA . SER A 1 2306 ? 157.445 138.145 139.121 1.00 100.00 2306 SER A CA 1
ATOM 1722 C C . SER A 1 2306 ? 156.393 138.628 138.163 1.00 100.00 2306 SER A C 1
ATOM 1723 O O . SER A 1 2306 ? 155.211 138.398 138.374 1.00 100.00 2306 SER A O 1
ATOM 1726 N N . ALA A 1 2307 ? 156.808 139.319 137.129 1.00 100.00 2307 ALA A N 1
ATOM 1727 C CA . ALA A 1 2307 ? 155.844 139.809 136.182 1.00 100.00 2307 ALA A CA 1
ATOM 1728 C C . ALA A 1 2307 ? 155.419 138.713 135.239 1.00 100.00 2307 ALA A C 1
ATOM 1729 O O . ALA A 1 2307 ? 156.229 137.894 134.808 1.00 100.00 2307 ALA A O 1
ATOM 1731 N N . VAL A 1 2308 ? 154.144 138.733 134.895 1.00 100.00 2308 VAL A N 1
ATOM 1732 C CA . VAL A 1 2308 ? 153.555 137.857 133.906 1.00 100.00 2308 VAL A CA 1
ATOM 1733 C C . VAL A 1 2308 ? 152.981 138.734 132.818 1.00 100.00 2308 VAL A C 1
ATOM 1734 O O . VAL A 1 2308 ? 152.301 139.713 133.120 1.00 100.00 2308 VAL A O 1
ATOM 1738 N N . GLU A 1 2309 ? 153.277 138.434 131.561 1.00 100.00 2309 GLU A N 1
ATOM 1739 C CA . GLU A 1 2309 ? 152.770 139.250 130.474 1.00 100.00 2309 GLU A CA 1
ATOM 1740 C C . GLU A 1 2309 ? 151.983 138.395 129.511 1.00 100.00 2309 GLU A C 1
ATOM 1741 O O . GLU A 1 2309 ? 152.528 137.471 128.916 1.00 100.00 2309 GLU A O 1
ATOM 1747 N N . ILE A 1 2310 ? 150.710 138.698 129.348 1.00 100.00 2310 ILE A N 1
ATOM 1748 C CA . ILE A 1 2310 ? 149.858 137.931 128.465 1.00 100.00 2310 ILE A CA 1
ATOM 1749 C C . ILE A 1 2310 ? 149.545 138.807 127.264 1.00 100.00 2310 ILE A C 1
ATOM 1750 O O . ILE A 1 2310 ? 148.898 139.849 127.393 1.00 100.00 2310 ILE A O 1
ATOM 1755 N N . ASN A 1 2311 ? 150.026 138.396 126.100 1.00 100.00 2311 ASN A N 1
ATOM 1756 C CA . ASN A 1 2311 ? 149.950 139.177 124.881 1.00 100.00 2311 ASN A CA 1
ATOM 1757 C C . ASN A 1 2311 ? 148.743 138.828 124.027 1.00 100.00 2311 ASN A C 1
ATOM 1758 O O . ASN A 1 2311 ? 148.241 137.710 124.050 1.00 100.00 2311 ASN A O 1
ATOM 1763 N N . SER A 1 2312 ? 148.305 139.788 123.235 1.00 100.00 2312 SER A N 1
ATOM 1764 C CA . SER A 1 2312 ? 147.211 139.552 122.322 1.00 100.00 2312 SER A CA 1
ATOM 1765 C C . SER A 1 2312 ? 147.694 138.796 121.100 1.00 100.00 2312 SER A C 1
ATOM 1766 O O . SER A 1 2312 ? 148.887 138.702 120.839 1.00 100.00 2312 SER A O 1
ATOM 1769 N N . ILE A 1 2313 ? 146.752 138.256 120.341 1.00 100.00 2313 ILE A N 1
ATOM 1770 C CA . ILE A 1 2313 ? 147.051 137.556 119.097 1.00 100.00 2313 ILE A CA 1
ATOM 1771 C C . ILE A 1 2313 ? 146.801 138.518 117.940 1.00 100.00 2313 ILE A C 1
ATOM 1772 O O . ILE A 1 2313 ? 145.689 139.045 117.827 1.00 100.00 2313 ILE A O 1
ATOM 1777 N N . PRO A 1 2314 ? 147.791 138.773 117.087 1.00 100.00 2314 PRO A N 1
ATOM 1778 C CA . PRO A 1 2314 ? 147.672 139.688 115.957 1.00 100.00 2314 PRO A CA 1
ATOM 1779 C C . PRO A 1 2314 ? 146.644 139.248 114.946 1.00 100.00 2314 PRO A C 1
ATOM 1780 O O . PRO A 1 2314 ? 146.388 138.060 114.764 1.00 100.00 2314 PRO A O 1
ATOM 1784 N N . SER A 1 2315 ? 146.071 140.228 114.271 1.00 100.00 2315 SER A N 1
ATOM 1785 C CA . SER A 1 2315 ? 145.139 139.981 113.200 1.00 100.00 2315 SER A CA 1
ATOM 1786 C C . SER A 1 2315 ? 145.915 139.522 111.984 1.00 100.00 2315 SER A C 1
ATOM 1787 O O . SER A 1 2315 ? 147.133 139.614 111.940 1.00 100.00 2315 SER A O 1
ATOM 1790 N N . THR A 1 2316 ? 145.221 139.017 110.989 1.00 100.00 2316 THR A N 1
ATOM 1791 C CA . THR A 1 2316 ? 145.918 138.555 109.806 1.00 100.00 2316 THR A CA 1
ATOM 1792 C C . THR A 1 2316 ? 146.190 139.695 108.832 1.00 100.00 2316 THR A C 1
ATOM 1793 O O . THR A 1 2316 ? 145.262 140.343 108.346 1.00 100.00 2316 THR A O 1
ATOM 1797 N N . ALA A 1 2317 ? 147.460 139.894 108.485 1.00 100.00 2317 ALA A N 1
ATOM 1798 C CA . ALA A 1 2317 ? 147.837 140.900 107.498 1.00 100.00 2317 ALA A CA 1
ATOM 1799 C C . ALA A 1 2317 ? 147.713 140.262 106.138 1.00 100.00 2317 ALA A C 1
ATOM 1800 O O . ALA A 1 2317 ? 148.704 139.894 105.523 1.00 100.00 2317 ALA A O 1
ATOM 1802 N N . SER A 1 2318 ? 146.472 140.148 105.676 1.00 98.16 2318 SER A N 1
ATOM 1803 C CA . SER A 1 2318 ? 146.113 139.318 104.541 1.00 98.16 2318 SER A CA 1
ATOM 1804 C C . SER A 1 2318 ? 147.083 139.448 103.394 1.00 98.16 2318 SER A C 1
ATOM 1805 O O . SER A 1 2318 ? 147.359 140.554 102.930 1.00 98.16 2318 SER A O 1
ATOM 1808 N N . ALA A 1 2319 ? 147.547 138.291 102.918 1.00 100.00 2319 ALA A N 1
ATOM 1809 C CA . ALA A 1 2319 ? 148.511 138.170 101.844 1.00 100.00 2319 ALA A CA 1
ATOM 1810 C C . ALA A 1 2319 ? 147.877 138.227 100.465 1.00 100.00 2319 ALA A C 1
ATOM 1811 O O . ALA A 1 2319 ? 146.787 137.707 100.229 1.00 100.00 2319 ALA A O 1
ATOM 1813 N N . GLY A 1 2320 ? 148.620 138.816 99.534 1.00 100.00 2320 GLY A N 1
ATOM 1814 C CA . GLY A 1 2320 ? 148.285 138.854 98.127 1.00 100.00 2320 GLY A CA 1
ATOM 1815 C C . GLY A 1 2320 ? 149.433 138.349 97.280 1.00 100.00 2320 GLY A C 1
ATOM 1816 O O . GLY A 1 2320 ? 150.337 137.697 97.796 1.00 100.00 2320 GLY A O 1
ATOM 1817 N N . ASN A 1 2321 ? 149.383 138.638 95.981 1.00 100.00 2321 ASN A N 1
ATOM 1818 C CA . ASN A 1 2321 ? 150.388 138.247 95.000 1.00 100.00 2321 ASN A CA 1
ATOM 1819 C C . ASN A 1 2321 ? 150.287 139.193 93.806 1.00 100.00 2321 ASN A C 1
ATOM 1820 O O . ASN A 1 2321 ? 149.616 140.223 93.888 1.00 100.00 2321 ASN A O 1
ATOM 1825 N N . ASN A 1 2322 ? 150.988 138.888 92.706 1.00 92.65 2322 ASN A N 1
ATOM 1826 C CA . ASN A 1 2322 ? 151.001 139.781 91.550 1.00 92.65 2322 ASN A CA 1
ATOM 1827 C C . ASN A 1 2322 ? 150.068 139.330 90.436 1.00 92.65 2322 ASN A C 1
ATOM 1828 O O . ASN A 1 2322 ? 150.233 139.752 89.289 1.00 92.65 2322 ASN A O 1
ATOM 1833 N N . GLY A 1 2323 ? 149.059 138.537 90.760 1.00 70.80 2323 GLY A N 1
ATOM 1834 C CA . GLY A 1 2323 ? 148.075 138.143 89.787 1.00 70.80 2323 GLY A CA 1
ATOM 1835 C C . GLY A 1 2323 ? 148.552 136.939 89.026 1.00 70.80 2323 GLY A C 1
ATOM 1836 O O . GLY A 1 2323 ? 149.525 136.306 89.412 1.00 70.80 2323 GLY A O 1
ATOM 1837 N N . PRO A 1 2324 ? 147.835 136.585 87.964 1.00 62.16 2324 PRO A N 1
ATOM 1838 C CA . PRO A 1 2324 ? 148.167 135.429 87.145 1.00 62.16 2324 PRO A CA 1
ATOM 1839 C C . PRO A 1 2324 ? 149.582 135.559 86.630 1.00 62.16 2324 PRO A C 1
ATOM 1840 O O . PRO A 1 2324 ? 150.002 136.623 86.187 1.00 62.16 2324 PRO A O 1
ATOM 1844 N N . VAL A 1 2325 ? 150.310 134.464 86.667 1.00 100.00 2325 VAL A N 1
ATOM 1845 C CA . VAL A 1 2325 ? 151.717 134.438 86.329 1.00 100.00 2325 VAL A CA 1
ATOM 1846 C C . VAL A 1 2325 ? 151.882 133.669 85.041 1.00 100.00 2325 VAL A C 1
ATOM 1847 O O . VAL A 1 2325 ? 151.475 132.513 84.962 1.00 100.00 2325 VAL A O 1
ATOM 1851 N N . CYS A 1 2326 ? 152.482 134.266 84.032 1.00 100.00 2326 CYS A N 1
ATOM 1852 C CA . CYS A 1 2326 ? 152.665 133.504 82.806 1.00 100.00 2326 CYS A CA 1
ATOM 1853 C C . CYS A 1 2326 ? 153.445 132.242 83.108 1.00 100.00 2326 CYS A C 1
ATOM 1854 O O . CYS A 1 2326 ? 154.505 132.312 83.721 1.00 100.00 2326 CYS A O 1
ATOM 1857 N N . THR A 1 2327 ? 152.963 131.092 82.653 1.00 100.00 2327 THR A N 1
ATOM 1858 C CA . THR A 1 2327 ? 153.698 129.867 82.941 1.00 100.00 2327 THR A CA 1
ATOM 1859 C C . THR A 1 2327 ? 155.160 130.044 82.592 1.00 100.00 2327 THR A C 1
ATOM 1860 O O . THR A 1 2327 ? 155.495 130.483 81.492 1.00 100.00 2327 THR A O 1
ATOM 1864 N N . GLY A 1 2328 ? 156.025 129.724 83.556 1.00 100.00 2328 GLY A N 1
ATOM 1865 C CA . GLY A 1 2328 ? 157.466 129.805 83.417 1.00 100.00 2328 GLY A CA 1
ATOM 1866 C C . GLY A 1 2328 ? 158.121 131.050 84.001 1.00 100.00 2328 GLY A C 1
ATOM 1867 O O . GLY A 1 2328 ? 159.355 131.089 84.088 1.00 100.00 2328 GLY A O 1
ATOM 1868 N N . THR A 1 2329 ? 157.352 132.071 84.404 1.00 100.00 2329 THR A N 1
ATOM 1869 C CA . THR A 1 2329 ? 157.983 133.277 84.936 1.00 100.00 2329 THR A CA 1
ATOM 1870 C C . THR A 1 2329 ? 157.803 133.414 86.448 1.00 100.00 2329 THR A C 1
ATOM 1871 O O . THR A 1 2329 ? 157.370 132.498 87.148 1.00 100.00 2329 THR A O 1
ATOM 1875 N N . ASP A 1 2330 ? 158.230 134.556 86.957 1.00 100.00 2330 ASP A N 1
ATOM 1876 C CA . ASP A 1 2330 ? 158.309 134.835 88.378 1.00 100.00 2330 ASP A CA 1
ATOM 1877 C C . ASP A 1 2330 ? 157.055 135.498 88.956 1.00 100.00 2330 ASP A C 1
ATOM 1878 O O . ASP A 1 2330 ? 156.252 136.129 88.262 1.00 100.00 2330 ASP A O 1
ATOM 1883 N N . ALA A 1 2331 ? 156.928 135.380 90.269 1.00 100.00 2331 ALA A N 1
ATOM 1884 C CA . ALA A 1 2331 ? 155.796 135.927 90.987 1.00 100.00 2331 ALA A CA 1
ATOM 1885 C C . ALA A 1 2331 ? 156.252 136.600 92.259 1.00 100.00 2331 ALA A C 1
ATOM 1886 O O . ALA A 1 2331 ? 157.339 136.343 92.761 1.00 100.00 2331 ALA A O 1
ATOM 1888 N N . SER A 1 2332 ? 155.417 137.474 92.777 1.00 100.00 2332 SER A N 1
ATOM 1889 C CA . SER A 1 2332 ? 155.695 138.137 94.033 1.00 100.00 2332 SER A CA 1
ATOM 1890 C C . SER A 1 2332 ? 154.616 137.779 95.021 1.00 100.00 2332 SER A C 1
ATOM 1891 O O . SER A 1 2332 ? 153.484 137.534 94.634 1.00 100.00 2332 SER A O 1
ATOM 1894 N N . LEU A 1 2333 ? 154.963 137.726 96.288 1.00 100.00 2333 LEU A N 1
ATOM 1895 C CA . LEU A 1 2333 ? 153.980 137.531 97.329 1.00 100.00 2333 LEU A CA 1
ATOM 1896 C C . LEU A 1 2333 ? 153.916 138.826 98.099 1.00 100.00 2333 LEU A C 1
ATOM 1897 O O . LEU A 1 2333 ? 154.887 139.565 98.114 1.00 100.00 2333 LEU A O 1
ATOM 1902 N N . SER A 1 2334 ? 152.797 139.137 98.733 1.00 100.00 2334 SER A N 1
ATOM 1903 C CA . SER A 1 2334 ? 152.793 140.378 99.488 1.00 100.00 2334 SER A CA 1
ATOM 1904 C C . SER A 1 2334 ? 151.968 140.347 100.763 1.00 100.00 2334 SER A C 1
ATOM 1905 O O . SER A 1 2334 ? 150.749 140.213 100.710 1.00 100.00 2334 SER A O 1
ATOM 1908 N N . ALA A 1 2335 ? 152.619 140.520 101.906 1.00 100.00 2335 ALA A N 1
ATOM 1909 C CA . ALA A 1 2335 ? 151.924 140.600 103.180 1.00 100.00 2335 ALA A CA 1
ATOM 1910 C C . ALA A 1 2335 ? 151.454 142.023 103.414 1.00 100.00 2335 ALA A C 1
ATOM 1911 O O . ALA A 1 2335 ? 152.043 142.962 102.897 1.00 100.00 2335 ALA A O 1
ATOM 1913 N N . GLY A 1 2336 ? 150.401 142.199 104.194 1.00 100.00 2336 GLY A N 1
ATOM 1914 C CA . GLY A 1 2336 ? 149.987 143.554 104.511 1.00 100.00 2336 GLY A CA 1
ATOM 1915 C C . GLY A 1 2336 ? 150.898 144.126 105.571 1.00 100.00 2336 GLY A C 1
ATOM 1916 O O . GLY A 1 2336 ? 151.664 143.386 106.175 1.00 100.00 2336 GLY A O 1
ATOM 1917 N N . THR A 1 2337 ? 150.845 145.454 105.803 1.00 100.00 2337 THR A N 1
ATOM 1918 C CA . THR A 1 2337 ? 151.790 146.133 106.747 1.00 100.00 2337 THR A CA 1
ATOM 1919 C C . THR A 1 2337 ? 151.282 146.327 108.174 1.00 100.00 2337 THR A C 1
ATOM 1920 O O . THR A 1 2337 ? 150.342 147.093 108.340 1.00 100.00 2337 THR A O 1
ATOM 1924 N N . VAL A 1 2338 ? 151.911 145.696 109.156 1.00 100.00 2338 VAL A N 1
ATOM 1925 C CA . VAL A 1 2338 ? 151.649 145.793 110.577 1.00 100.00 2338 VAL A CA 1
ATOM 1926 C C . VAL A 1 2338 ? 152.884 146.431 111.178 1.00 100.00 2338 VAL A C 1
ATOM 1927 O O . VAL A 1 2338 ? 153.991 145.925 110.989 1.00 100.00 2338 VAL A O 1
ATOM 1931 N N . SER A 1 2339 ? 152.711 147.519 111.914 1.00 100.00 2339 SER A N 1
ATOM 1932 C CA . SER A 1 2339 ? 153.859 148.309 112.361 1.00 100.00 2339 SER A CA 1
ATOM 1933 C C . SER A 1 2339 ? 154.825 147.565 113.276 1.00 100.00 2339 SER A C 1
ATOM 1934 O O . SER A 1 2339 ? 156.022 147.869 113.291 1.00 100.00 2339 SER A O 1
ATOM 1937 N N . GLY A 1 2340 ? 154.341 146.615 114.061 1.00 100.00 2340 GLY A N 1
ATOM 1938 C CA . GLY A 1 2340 ? 155.213 145.864 114.934 1.00 100.00 2340 GLY A CA 1
ATOM 1939 C C . GLY A 1 2340 ? 155.513 144.462 114.465 1.00 100.00 2340 GLY A C 1
ATOM 1940 O O . GLY A 1 2340 ? 155.998 143.653 115.264 1.00 100.00 2340 GLY A O 1
ATOM 1941 N N . ALA A 1 2341 ? 155.228 144.114 113.221 1.00 100.00 2341 ALA A N 1
ATOM 1942 C CA . ALA A 1 2341 ? 155.324 142.713 112.864 1.00 100.00 2341 ALA A CA 1
ATOM 1943 C C . ALA A 1 2341 ? 156.598 142.275 112.191 1.00 100.00 2341 ALA A C 1
ATOM 1944 O O . ALA A 1 2341 ? 157.187 142.967 111.365 1.00 100.00 2341 ALA A O 1
ATOM 1946 N N . SER A 1 2342 ? 156.939 141.048 112.513 1.00 100.00 2342 SER A N 1
ATOM 1947 C CA . SER A 1 2342 ? 157.917 140.242 111.832 1.00 100.00 2342 SER A CA 1
ATOM 1948 C C . SER A 1 2342 ? 157.135 139.339 110.912 1.00 100.00 2342 SER A C 1
ATOM 1949 O O . SER A 1 2342 ? 156.028 138.940 111.244 1.00 100.00 2342 SER A O 1
ATOM 1952 N N . TYR A 1 2343 ? 157.666 139.028 109.755 1.00 100.00 2343 TYR A N 1
ATOM 1953 C CA . TYR A 1 2343 ? 156.905 138.211 108.831 1.00 100.00 2343 TYR A CA 1
ATOM 1954 C C . TYR A 1 2343 ? 157.640 136.917 108.559 1.00 100.00 2343 TYR A C 1
ATOM 1955 O O . TYR A 1 2343 ? 158.866 136.881 108.570 1.00 100.00 2343 TYR A O 1
ATOM 1964 N N . ALA A 1 2344 ? 156.896 135.852 108.313 1.00 100.00 2344 ALA A N 1
ATOM 1965 C CA . ALA A 1 2344 ? 157.508 134.608 107.909 1.00 100.00 2344 ALA A CA 1
ATOM 1966 C C . ALA A 1 2344 ? 156.614 133.900 106.928 1.00 100.00 2344 ALA A C 1
ATOM 1967 O O . ALA A 1 2344 ? 155.409 133.812 107.127 1.00 100.00 2344 ALA A O 1
ATOM 1969 N N . TRP A 1 2345 ? 157.210 133.383 105.880 1.00 100.00 2345 TRP A N 1
ATOM 1970 C CA . TRP A 1 2345 ? 156.476 132.661 104.873 1.00 100.00 2345 TRP A CA 1
ATOM 1971 C C . TRP A 1 2345 ? 156.923 131.231 104.906 1.00 100.00 2345 TRP A C 1
ATOM 1972 O O . TRP A 1 2345 ? 158.101 130.974 105.109 1.00 100.00 2345 TRP A O 1
ATOM 1983 N N . TYR A 1 2346 ? 155.996 130.320 104.659 1.00 100.00 2346 TYR A N 1
ATOM 1984 C CA . TYR A 1 2346 ? 156.222 128.890 104.670 1.00 100.00 2346 TYR A CA 1
ATOM 1985 C C . TYR A 1 2346 ? 155.750 128.283 103.360 1.00 100.00 2346 TYR A C 1
ATOM 1986 O O . TYR A 1 2346 ? 154.917 128.849 102.669 1.00 100.00 2346 TYR A O 1
ATOM 1995 N N . THR A 1 2347 ? 156.301 127.137 102.990 1.00 100.00 2347 THR A N 1
ATOM 1996 C CA . THR A 1 2347 ? 155.860 126.475 101.769 1.00 100.00 2347 THR A CA 1
ATOM 1997 C C . THR A 1 2347 ? 154.821 125.404 102.041 1.00 100.00 2347 THR A C 1
ATOM 1998 O O . THR A 1 2347 ? 154.341 124.765 101.099 1.00 100.00 2347 THR A O 1
ATOM 2002 N N . ASP A 1 2348 ? 154.524 125.143 103.311 1.00 100.00 2348 ASP A N 1
ATOM 2003 C CA . ASP A 1 2348 ? 153.686 124.016 103.701 1.00 100.00 2348 ASP A CA 1
ATOM 2004 C C . ASP A 1 2348 ? 152.697 124.399 104.789 1.00 100.00 2348 ASP A C 1
ATOM 2005 O O . ASP A 1 2348 ? 153.071 125.087 105.733 1.00 100.00 2348 ASP A O 1
ATOM 2010 N N . ALA A 1 2349 ? 151.471 123.867 104.713 1.00 30.00 2349 ALA A N 1
ATOM 2011 C CA . ALA A 1 2349 ? 150.404 124.242 105.641 1.00 30.00 2349 ALA A CA 1
ATOM 2012 C C . ALA A 1 2349 ? 150.773 123.950 107.068 1.00 30.00 2349 ALA A C 1
ATOM 2013 O O . ALA A 1 2349 ? 150.177 124.521 107.983 1.00 30.00 2349 ALA A O 1
ATOM 2015 N N . GLY A 1 2350 ? 151.705 123.043 107.266 1.00 30.00 2350 GLY A N 1
ATOM 2016 C CA . GLY A 1 2350 ? 152.092 122.674 108.601 1.00 30.00 2350 GLY A CA 1
ATOM 2017 C C . GLY A 1 2350 ? 152.979 123.702 109.217 1.00 30.00 2350 GLY A C 1
ATOM 2018 O O . GLY A 1 2350 ? 153.406 123.533 110.360 1.00 30.00 2350 GLY A O 1
ATOM 2019 N N . THR A 1 2351 ? 153.281 124.759 108.471 1.00 90.48 2351 THR A N 1
ATOM 2020 C CA . THR A 1 2351 ? 154.190 125.780 108.945 1.00 90.48 2351 THR A CA 1
ATOM 2021 C C . THR A 1 2351 ? 155.482 125.149 109.449 1.00 90.48 2351 THR A C 1
ATOM 2022 O O . THR A 1 2351 ? 155.932 125.454 110.550 1.00 90.48 2351 THR A O 1
ATOM 2026 N N . SER A 1 2352 ? 156.091 124.268 108.648 1.00 100.00 2352 SER A N 1
ATOM 2027 C CA . SER A 1 2352 ? 157.379 123.722 109.045 1.00 100.00 2352 SER A CA 1
ATOM 2028 C C . SER A 1 2352 ? 158.553 124.095 108.139 1.00 100.00 2352 SER A C 1
ATOM 2029 O O . SER A 1 2352 ? 159.696 124.031 108.598 1.00 100.00 2352 SER A O 1
ATOM 2032 N N . ASN A 1 2353 ? 158.336 124.569 106.908 1.00 100.00 2353 ASN A N 1
ATOM 2033 C CA . ASN A 1 2353 ? 159.468 124.844 105.995 1.00 100.00 2353 ASN A CA 1
ATOM 2034 C C . ASN A 1 2353 ? 159.582 126.312 105.582 1.00 100.00 2353 ASN A C 1
ATOM 2035 O O . ASN A 1 2353 ? 159.249 126.594 104.442 1.00 100.00 2353 ASN A O 1
ATOM 2040 N N . GLN A 1 2354 ? 159.986 127.184 106.511 1.00 100.00 2354 GLN A N 1
ATOM 2041 C CA . GLN A 1 2354 ? 160.069 128.641 106.229 1.00 100.00 2354 GLN A CA 1
ATOM 2042 C C . GLN A 1 2354 ? 161.052 128.882 105.081 1.00 100.00 2354 GLN A C 1
ATOM 2043 O O . GLN A 1 2354 ? 162.164 128.321 105.126 1.00 100.00 2354 GLN A O 1
ATOM 2049 N N . PHE A 1 2355 ? 160.648 129.688 104.096 1.00 100.00 2355 PHE A N 1
ATOM 2050 C CA . PHE A 1 2355 ? 161.548 130.002 102.958 1.00 100.00 2355 PHE A CA 1
ATOM 2051 C C . PHE A 1 2355 ? 161.799 131.512 102.890 1.00 100.00 2355 PHE A C 1
ATOM 2052 O O . PHE A 1 2355 ? 162.653 131.923 102.080 1.00 100.00 2355 PHE A O 1
ATOM 2060 N N . SER A 1 2356 ? 161.094 132.309 103.702 1.00 100.00 2356 SER A N 1
ATOM 2061 C CA . SER A 1 2356 ? 161.255 133.782 103.564 1.00 100.00 2356 SER A CA 1
ATOM 2062 C C . SER A 1 2356 ? 160.858 134.557 104.823 1.00 100.00 2356 SER A C 1
ATOM 2063 O O . SER A 1 2356 ? 159.843 134.189 105.447 1.00 100.00 2356 SER A O 1
ATOM 2066 N N . THR A 1 2357 ? 161.633 135.588 105.174 1.00 100.00 2357 THR A N 1
ATOM 2067 C CA . THR A 1 2357 ? 161.303 136.480 106.290 1.00 100.00 2357 THR A CA 1
ATOM 2068 C C . THR A 1 2357 ? 160.897 137.867 105.807 1.00 100.00 2357 THR A C 1
ATOM 2069 O O . THR A 1 2357 ? 160.767 138.798 106.608 1.00 100.00 2357 THR A O 1
ATOM 2073 N N . LEU A 1 2358 ? 160.740 138.039 104.512 1.00 100.00 2358 LEU A N 1
ATOM 2074 C CA . LEU A 1 2358 ? 160.418 139.334 103.949 1.00 100.00 2358 LEU A CA 1
ATOM 2075 C C . LEU A 1 2358 ? 158.921 139.590 103.940 1.00 100.00 2358 LEU A C 1
ATOM 2076 O O . LEU A 1 2358 ? 158.119 138.668 103.828 1.00 100.00 2358 LEU A O 1
ATOM 2081 N N . GLN A 1 2359 ? 158.548 140.867 104.013 1.00 100.00 2359 GLN A N 1
ATOM 2082 C CA . GLN A 1 2359 ? 157.151 141.234 103.851 1.00 100.00 2359 GLN A CA 1
ATOM 2083 C C . GLN A 1 2359 ? 156.699 141.000 102.432 1.00 100.00 2359 GLN A C 1
ATOM 2084 O O . GLN A 1 2359 ? 155.545 140.646 102.191 1.00 100.00 2359 GLN A O 1
ATOM 2090 N N . ASN A 1 2360 ? 157.584 141.190 101.475 1.00 100.00 2360 ASN A N 1
ATOM 2091 C CA . ASN A 1 2360 ? 157.201 141.050 100.080 1.00 100.00 2360 ASN A CA 1
ATOM 2092 C C . ASN A 1 2360 ? 158.125 140.049 99.386 1.00 100.00 2360 ASN A C 1
ATOM 2093 O O . ASN A 1 2360 ? 158.871 140.425 98.488 1.00 100.00 2360 ASN A O 1
ATOM 2098 N N . PRO A 1 2361 ? 158.083 138.769 99.763 1.00 100.00 2361 PRO A N 1
ATOM 2099 C CA . PRO A 1 2361 ? 159.013 137.791 99.200 1.00 100.00 2361 PRO A CA 1
ATOM 2100 C C . PRO A 1 2361 ? 158.690 137.553 97.756 1.00 100.00 2361 PRO A C 1
ATOM 2101 O O . PRO A 1 2361 ? 157.522 137.463 97.442 1.00 100.00 2361 PRO A O 1
ATOM 2105 N N . THR A 1 2362 ? 159.695 137.406 96.882 1.00 100.00 2362 THR A N 1
ATOM 2106 C CA . THR A 1 2362 ? 159.442 137.060 95.475 1.00 100.00 2362 THR A CA 1
ATOM 2107 C C . THR A 1 2362 ? 159.748 135.591 95.216 1.00 100.00 2362 THR A C 1
ATOM 2108 O O . THR A 1 2362 ? 160.858 135.155 95.492 1.00 100.00 2362 THR A O 1
ATOM 2112 N N . VAL A 1 2363 ? 158.774 134.837 94.694 1.00 100.00 2363 VAL A N 1
ATOM 2113 C CA . VAL A 1 2363 ? 158.859 133.409 94.352 1.00 100.00 2363 VAL A CA 1
ATOM 2114 C C . VAL A 1 2363 ? 159.498 133.282 92.963 1.00 100.00 2363 VAL A C 1
ATOM 2115 O O . VAL A 1 2363 ? 159.771 134.322 92.375 1.00 100.00 2363 VAL A O 1
ATOM 2119 N N . ASN A 1 2364 ? 159.809 132.077 92.431 1.00 100.00 2364 ASN A N 1
ATOM 2120 C CA . ASN A 1 2364 ? 160.530 131.969 91.145 1.00 100.00 2364 ASN A CA 1
ATOM 2121 C C . ASN A 1 2364 ? 160.081 130.771 90.295 1.00 100.00 2364 ASN A C 1
ATOM 2122 O O . ASN A 1 2364 ? 159.657 129.766 90.844 1.00 100.00 2364 ASN A O 1
ATOM 2127 N N . ASN A 1 2365 ? 160.199 130.865 88.963 1.00 63.20 2365 ASN A N 1
ATOM 2128 C CA . ASN A 1 2365 ? 159.874 129.772 88.020 1.00 63.20 2365 ASN A CA 1
ATOM 2129 C C . ASN A 1 2365 ? 158.563 129.029 88.290 1.00 63.20 2365 ASN A C 1
ATOM 2130 O O . ASN A 1 2365 ? 158.562 127.816 88.473 1.00 63.20 2365 ASN A O 1
ATOM 2135 N N . LEU A 1 2366 ? 157.428 129.719 88.296 1.00 100.00 2366 LEU A N 1
ATOM 2136 C CA . LEU A 1 2366 ? 156.198 128.974 88.538 1.00 100.00 2366 LEU A CA 1
ATOM 2137 C C . LEU A 1 2366 ? 155.668 128.354 87.260 1.00 100.00 2366 LEU A C 1
ATOM 2138 O O . LEU A 1 2366 ? 155.395 129.049 86.281 1.00 100.00 2366 LEU A O 1
ATOM 2143 N N . THR A 1 2367 ? 155.471 127.043 87.292 1.00 100.00 2367 THR A N 1
ATOM 2144 C CA . THR A 1 2367 ? 154.981 126.320 86.137 1.00 100.00 2367 THR A CA 1
ATOM 2145 C C . THR A 1 2367 ? 153.535 125.882 86.282 1.00 100.00 2367 THR A C 1
ATOM 2146 O O . THR A 1 2367 ? 152.894 125.554 85.281 1.00 100.00 2367 THR A O 1
ATOM 2150 N N . ASN A 1 2368 ? 153.006 125.894 87.496 1.00 100.00 2368 ASN A N 1
ATOM 2151 C CA . ASN A 1 2368 ? 151.632 125.504 87.750 1.00 100.00 2368 ASN A CA 1
ATOM 2152 C C . ASN A 1 2368 ? 151.166 126.241 88.994 1.00 100.00 2368 ASN A C 1
ATOM 2153 O O . ASN A 1 2368 ? 151.949 126.931 89.642 1.00 100.00 2368 ASN A O 1
ATOM 2158 N N . ASP A 1 2369 ? 149.902 126.069 89.360 1.00 100.00 2369 ASP A N 1
ATOM 2159 C CA . ASP A 1 2369 ? 149.389 126.777 90.525 1.00 100.00 2369 ASP A CA 1
ATOM 2160 C C . ASP A 1 2369 ? 150.120 126.334 91.781 1.00 100.00 2369 ASP A C 1
ATOM 2161 O O . ASP A 1 2369 ? 150.381 125.146 91.970 1.00 100.00 2369 ASP A O 1
ATOM 2166 N N . SER A 1 2370 ? 150.385 127.274 92.682 1.00 100.00 2370 SER A N 1
ATOM 2167 C CA . SER A 1 2370 ? 151.041 126.908 93.925 1.00 100.00 2370 SER A CA 1
ATOM 2168 C C . SER A 1 2370 ? 150.597 127.800 95.063 1.00 100.00 2370 SER A C 1
ATOM 2169 O O . SER A 1 2370 ? 150.104 128.902 94.850 1.00 100.00 2370 SER A O 1
ATOM 2172 N N . THR A 1 2371 ? 150.800 127.331 96.286 1.00 100.00 2371 THR A N 1
ATOM 2173 C CA . THR A 1 2371 ? 150.409 128.107 97.447 1.00 100.00 2371 THR A CA 1
ATOM 2174 C C . THR A 1 2371 ? 151.559 128.346 98.399 1.00 100.00 2371 THR A C 1
ATOM 2175 O O . THR A 1 2371 ? 152.452 127.514 98.554 1.00 100.00 2371 THR A O 1
ATOM 2179 N N . PHE A 1 2372 ? 151.470 129.464 99.092 1.00 100.00 2372 PHE A N 1
ATOM 2180 C CA . PHE A 1 2372 ? 152.435 129.878 100.086 1.00 100.00 2372 PHE A CA 1
ATOM 2181 C C . PHE A 1 2372 ? 151.673 130.270 101.325 1.00 100.00 2372 PHE A C 1
ATOM 2182 O O . PHE A 1 2372 ? 150.492 130.570 101.251 1.00 100.00 2372 PHE A O 1
ATOM 2190 N N . TYR A 1 2373 ? 152.314 130.291 102.470 1.00 100.00 2373 TYR A N 1
ATOM 2191 C CA . TYR A 1 2373 ? 151.552 130.583 103.674 1.00 100.00 2373 TYR A CA 1
ATOM 2192 C C . TYR A 1 2373 ? 152.260 131.730 104.346 1.00 100.00 2373 TYR A C 1
ATOM 2193 O O . TYR A 1 2373 ? 153.165 132.256 103.750 1.00 100.00 2373 TYR A O 1
ATOM 2202 N N . LEU A 1 2374 ? 151.844 132.165 105.532 1.00 100.00 2374 LEU A N 1
ATOM 2203 C CA . LEU A 1 2374 ? 152.427 133.331 106.203 1.00 100.00 2374 LEU A CA 1
ATOM 2204 C C . LEU A 1 2374 ? 151.981 133.317 107.650 1.00 100.00 2374 LEU A C 1
ATOM 2205 O O . LEU A 1 2374 ? 151.027 132.638 107.969 1.00 100.00 2374 LEU A O 1
ATOM 2210 N N . LEU A 1 2375 ? 152.666 134.037 108.530 1.00 100.00 2375 LEU A N 1
ATOM 2211 C CA . LEU A 1 2375 ? 152.291 134.012 109.935 1.00 100.00 2375 LEU A CA 1
ATOM 2212 C C . LEU A 1 2375 ? 152.867 135.260 110.593 1.00 100.00 2375 LEU A C 1
ATOM 2213 O O . LEU A 1 2375 ? 153.878 135.172 111.274 1.00 100.00 2375 LEU A O 1
ATOM 2218 N N . VAL A 1 2376 ? 152.212 136.407 110.425 1.00 100.00 2376 VAL A N 1
ATOM 2219 C CA . VAL A 1 2376 ? 152.630 137.695 110.969 1.00 100.00 2376 VAL A CA 1
ATOM 2220 C C . VAL A 1 2376 ? 152.782 137.548 112.465 1.00 100.00 2376 VAL A C 1
ATOM 2221 O O . VAL A 1 2376 ? 151.789 137.280 113.123 1.00 100.00 2376 VAL A O 1
ATOM 2225 N N . THR A 1 2377 ? 153.976 137.741 113.020 1.00 100.00 2377 THR A N 1
ATOM 2226 C CA . THR A 1 2377 ? 154.245 137.656 114.458 1.00 100.00 2377 THR A CA 1
ATOM 2227 C C . THR A 1 2377 ? 154.485 139.024 115.093 1.00 100.00 2377 THR A C 1
ATOM 2228 O O . THR A 1 2377 ? 155.339 139.780 114.640 1.00 100.00 2377 THR A O 1
ATOM 2232 N N . VAL A 1 2378 ? 153.762 139.340 116.161 1.00 100.00 2378 VAL A N 1
ATOM 2233 C CA . VAL A 1 2378 ? 153.948 140.597 116.886 1.00 100.00 2378 VAL A CA 1
ATOM 2234 C C . VAL A 1 2378 ? 154.173 140.294 118.365 1.00 100.00 2378 VAL A C 1
ATOM 2235 O O . VAL A 1 2378 ? 153.416 139.530 118.962 1.00 100.00 2378 VAL A O 1
ATOM 2239 N N . ASN A 1 2379 ? 155.185 140.891 118.968 1.00 100.00 2379 ASN A N 1
ATOM 2240 C CA . ASN A 1 2379 ? 155.489 140.607 120.381 1.00 100.00 2379 ASN A CA 1
ATOM 2241 C C . ASN A 1 2379 ? 155.656 139.096 120.581 1.00 100.00 2379 ASN A C 1
ATOM 2242 O O . ASN A 1 2379 ? 155.327 138.630 121.658 1.00 100.00 2379 ASN A O 1
ATOM 2247 N N . GLY A 1 2380 ? 156.222 138.363 119.630 1.00 100.00 2380 GLY A N 1
ATOM 2248 C CA . GLY A 1 2380 ? 156.415 136.937 119.784 1.00 100.00 2380 GLY A CA 1
ATOM 2249 C C . GLY A 1 2380 ? 155.203 136.041 119.538 1.00 100.00 2380 GLY A C 1
ATOM 2250 O O . GLY A 1 2380 ? 155.375 134.815 119.551 1.00 100.00 2380 GLY A O 1
ATOM 2251 N N . CYS A 1 2381 ? 153.992 136.598 119.293 1.00 100.00 2381 CYS A N 1
ATOM 2252 C CA . CYS A 1 2381 ? 152.737 135.844 119.101 1.00 100.00 2381 CYS A CA 1
ATOM 2253 C C . CYS A 1 2381 ? 152.299 135.817 117.640 1.00 100.00 2381 CYS A C 1
ATOM 2254 O O . CYS A 1 2381 ? 152.074 136.870 117.041 1.00 100.00 2381 CYS A O 1
ATOM 2257 N N . PRO A 1 2382 ? 152.201 134.640 117.044 1.00 100.00 2382 PRO A N 1
ATOM 2258 C CA . PRO A 1 2382 ? 151.813 134.488 115.646 1.00 100.00 2382 PRO A CA 1
ATOM 2259 C C . PRO A 1 2382 ? 150.328 134.658 115.429 1.00 100.00 2382 PRO A C 1
ATOM 2260 O O . PRO A 1 2382 ? 149.527 134.277 116.272 1.00 100.00 2382 PRO A O 1
ATOM 2264 N N . SER A 1 2383 ? 149.972 135.153 114.249 1.00 100.00 2383 SER A N 1
ATOM 2265 C CA . SER A 1 2383 ? 148.616 135.252 113.748 1.00 100.00 2383 SER A CA 1
ATOM 2266 C C . SER A 1 2383 ? 148.146 133.903 113.265 1.00 100.00 2383 SER A C 1
ATOM 2267 O O . SER A 1 2383 ? 148.902 132.944 113.223 1.00 100.00 2383 SER A O 1
ATOM 2270 N N . ALA A 1 2384 ? 146.884 133.820 112.890 1.00 100.00 2384 ALA A N 1
ATOM 2271 C CA . ALA A 1 2384 ? 146.422 132.604 112.262 1.00 100.00 2384 ALA A CA 1
ATOM 2272 C C . ALA A 1 2384 ? 147.140 132.466 110.938 1.00 100.00 2384 ALA A C 1
ATOM 2273 O O . ALA A 1 2384 ? 147.620 133.454 110.382 1.00 100.00 2384 ALA A O 1
ATOM 2275 N N . LEU A 1 2385 ? 147.193 131.238 110.422 1.00 100.00 2385 LEU A N 1
ATOM 2276 C CA . LEU A 1 2385 ? 147.886 130.958 109.168 1.00 100.00 2385 LEU A CA 1
ATOM 2277 C C . LEU A 1 2385 ? 147.119 131.602 108.039 1.00 100.00 2385 LEU A C 1
ATOM 2278 O O . LEU A 1 2385 ? 145.905 131.453 107.970 1.00 100.00 2385 LEU A O 1
ATOM 2283 N N . ASP A 1 2386 ? 147.808 132.308 107.155 1.00 100.00 2386 ASP A N 1
ATOM 2284 C CA . ASP A 1 2386 ? 147.158 132.952 106.020 1.00 100.00 2386 ASP A CA 1
ATOM 2285 C C . ASP A 1 2386 ? 147.652 132.416 104.678 1.00 100.00 2386 ASP A C 1
ATOM 2286 O O . ASP A 1 2386 ? 148.745 132.749 104.241 1.00 100.00 2386 ASP A O 1
ATOM 2291 N N . SER A 1 2387 ? 146.875 131.601 103.994 1.00 100.00 2387 SER A N 1
ATOM 2292 C CA . SER A 1 2387 ? 147.354 131.061 102.732 1.00 100.00 2387 SER A CA 1
ATOM 2293 C C . SER A 1 2387 ? 147.157 132.040 101.584 1.00 100.00 2387 SER A C 1
ATOM 2294 O O . SER A 1 2387 ? 146.194 132.801 101.559 1.00 100.00 2387 SER A O 1
ATOM 2297 N N . THR A 1 2388 ? 148.035 131.963 100.580 1.00 100.00 2388 THR A N 1
ATOM 2298 C CA . THR A 1 2388 ? 147.866 132.710 99.330 1.00 100.00 2388 THR A CA 1
ATOM 2299 C C . THR A 1 2388 ? 148.168 131.827 98.121 1.00 100.00 2388 THR A C 1
ATOM 2300 O O . THR A 1 2388 ? 149.070 131.003 98.172 1.00 100.00 2388 THR A O 1
ATOM 2304 N N . THR A 1 2389 ? 147.522 132.067 96.976 1.00 100.00 2389 THR A N 1
ATOM 2305 C CA . THR A 1 2389 ? 147.775 131.251 95.774 1.00 100.00 2389 THR A CA 1
ATOM 2306 C C . THR A 1 2389 ? 148.173 132.102 94.581 1.00 100.00 2389 THR A C 1
ATOM 2307 O O . THR A 1 2389 ? 147.675 133.212 94.423 1.00 100.00 2389 THR A O 1
ATOM 2311 N N . VAL A 1 2390 ? 149.024 131.552 93.720 1.00 100.00 2390 VAL A N 1
ATOM 2312 C CA . VAL A 1 2390 ? 149.525 132.277 92.563 1.00 100.00 2390 VAL A CA 1
ATOM 2313 C C . VAL A 1 2390 ? 149.101 131.591 91.275 1.00 100.00 2390 VAL A C 1
ATOM 2314 O O . VAL A 1 2390 ? 149.851 130.791 90.721 1.00 100.00 2390 VAL A O 1
ATOM 2318 N N . VAL A 1 2391 ? 147.930 131.946 90.753 1.00 100.00 2391 VAL A N 1
ATOM 2319 C CA . VAL A 1 2391 ? 147.356 131.242 89.599 1.00 100.00 2391 VAL A CA 1
ATOM 2320 C C . VAL A 1 2391 ? 148.252 131.402 88.378 1.00 100.00 2391 VAL A C 1
ATOM 2321 O O . VAL A 1 2391 ? 148.372 132.507 87.864 1.00 100.00 2391 VAL A O 1
ATOM 2325 N N . VAL A 1 2392 ? 148.841 130.319 87.854 1.00 100.00 2392 VAL A N 1
ATOM 2326 C CA . VAL A 1 2392 ? 149.615 130.432 86.603 1.00 100.00 2392 VAL A CA 1
ATOM 2327 C C . VAL A 1 2392 ? 148.649 130.350 85.425 1.00 100.00 2392 VAL A C 1
ATOM 2328 O O . VAL A 1 2392 ? 147.689 129.585 85.482 1.00 100.00 2392 VAL A O 1
ATOM 2332 N N . TYR A 1 2393 ? 148.857 131.167 84.376 1.00 100.00 2393 TYR A N 1
ATOM 2333 C CA . TYR A 1 2393 ? 147.943 131.253 83.230 1.00 100.00 2393 TYR A CA 1
ATOM 2334 C C . TYR A 1 2393 ? 148.100 130.024 82.370 1.00 100.00 2393 TYR A C 1
ATOM 2335 O O . TYR A 1 2393 ? 149.129 129.361 82.445 1.00 100.00 2393 TYR A O 1
ATOM 2344 N N . PRO A 1 2394 ? 147.125 129.728 81.494 1.00 100.00 2394 PRO A N 1
ATOM 2345 C CA . PRO A 1 2394 ? 147.196 128.517 80.671 1.00 100.00 2394 PRO A CA 1
ATOM 2346 C C . PRO A 1 2394 ? 148.346 128.591 79.694 1.00 100.00 2394 PRO A C 1
ATOM 2347 O O . PRO A 1 2394 ? 149.119 129.541 79.750 1.00 100.00 2394 PRO A O 1
ATOM 2351 N N . LEU A 1 2395 ? 148.479 127.620 78.798 1.00 100.00 2395 LEU A N 1
ATOM 2352 C CA . LEU A 1 2395 ? 149.592 127.593 77.851 1.00 100.00 2395 LEU A CA 1
ATOM 2353 C C . LEU A 1 2395 ? 149.112 128.108 76.498 1.00 100.00 2395 LEU A C 1
ATOM 2354 O O . LEU A 1 2395 ? 148.089 127.636 76.000 1.00 100.00 2395 LEU A O 1
ATOM 2359 N N . THR A 1 2396 ? 149.834 129.078 75.918 1.00 100.00 2396 THR A N 1
ATOM 2360 C CA . THR A 1 2396 ? 149.495 129.601 74.583 1.00 100.00 2396 THR A CA 1
ATOM 2361 C C . THR A 1 2396 ? 149.901 128.573 73.540 1.00 100.00 2396 THR A C 1
ATOM 2362 O O . THR A 1 2396 ? 151.083 128.225 73.470 1.00 100.00 2396 THR A O 1
ATOM 2366 N N . PRO A 1 2397 ? 148.976 128.047 72.731 1.00 94.88 2397 PRO A N 1
ATOM 2367 C CA . PRO A 1 2397 ? 149.306 127.006 71.769 1.00 94.88 2397 PRO A CA 1
ATOM 2368 C C . PRO A 1 2397 ? 149.944 127.603 70.522 1.00 94.88 2397 PRO A C 1
ATOM 2369 O O . PRO A 1 2397 ? 151.092 127.288 70.241 1.00 94.88 2397 PRO A O 1
ATOM 2373 N N . ILE B 1 2061 ? 169.147 138.810 253.735 1.00 100.00 2061 ILE B N 1
ATOM 2374 C CA . ILE B 1 2061 ? 168.895 137.614 252.923 1.00 100.00 2061 ILE B CA 1
ATOM 2375 C C . ILE B 1 2061 ? 168.022 138.011 251.738 1.00 100.00 2061 ILE B C 1
ATOM 2376 O O . ILE B 1 2061 ? 166.794 137.934 251.846 1.00 100.00 2061 ILE B O 1
ATOM 2381 N N . ASN B 1 2062 ? 168.645 138.403 250.624 1.00 100.00 2062 ASN B N 1
ATOM 2382 C CA . ASN B 1 2062 ? 167.923 138.864 249.438 1.00 100.00 2062 ASN B CA 1
ATOM 2383 C C . ASN B 1 2062 ? 167.180 137.735 248.747 1.00 100.00 2062 ASN B C 1
ATOM 2384 O O . ASN B 1 2062 ? 167.005 136.673 249.323 1.00 100.00 2062 ASN B O 1
ATOM 2389 N N . SER B 1 2063 ? 166.751 137.950 247.507 1.00 100.00 2063 SER B N 1
ATOM 2390 C CA . SER B 1 2063 ? 166.098 136.849 246.793 1.00 100.00 2063 SER B CA 1
ATOM 2391 C C . SER B 1 2063 ? 166.469 136.810 245.315 1.00 100.00 2063 SER B C 1
ATOM 2392 O O . SER B 1 2063 ? 166.340 137.819 244.624 1.00 100.00 2063 SER B O 1
ATOM 2395 N N . ILE B 1 2064 ? 166.907 135.647 244.840 1.00 100.00 2064 ILE B N 1
ATOM 2396 C CA . ILE B 1 2064 ? 167.248 135.403 243.440 1.00 100.00 2064 ILE B CA 1
ATOM 2397 C C . ILE B 1 2064 ? 166.101 135.736 242.485 1.00 100.00 2064 ILE B C 1
ATOM 2398 O O . ILE B 1 2064 ? 165.011 135.175 242.624 1.00 100.00 2064 ILE B O 1
ATOM 2403 N N . PRO B 1 2065 ? 166.331 136.623 241.510 1.00 100.00 2065 PRO B N 1
ATOM 2404 C CA . PRO B 1 2065 ? 165.334 137.045 240.522 1.00 100.00 2065 PRO B CA 1
ATOM 2405 C C . PRO B 1 2065 ? 165.172 136.018 239.422 1.00 100.00 2065 PRO B C 1
ATOM 2406 O O . PRO B 1 2065 ? 166.041 135.181 239.217 1.00 100.00 2065 PRO B O 1
ATOM 2410 N N . SER B 1 2066 ? 164.116 136.181 238.626 1.00 100.00 2066 SER B N 1
ATOM 2411 C CA . SER B 1 2066 ? 163.881 135.268 237.513 1.00 100.00 2066 SER B CA 1
ATOM 2412 C C . SER B 1 2066 ? 164.856 135.591 236.394 1.00 100.00 2066 SER B C 1
ATOM 2413 O O . SER B 1 2066 ? 165.715 136.455 236.545 1.00 100.00 2066 SER B O 1
ATOM 2416 N N . THR B 1 2067 ? 164.719 134.918 235.256 1.00 100.00 2067 THR B N 1
ATOM 2417 C CA . THR B 1 2067 ? 165.688 135.019 234.168 1.00 100.00 2067 THR B CA 1
ATOM 2418 C C . THR B 1 2067 ? 165.197 136.026 233.143 1.00 100.00 2067 THR B C 1
ATOM 2419 O O . THR B 1 2067 ? 164.472 135.635 232.236 1.00 100.00 2067 THR B O 1
ATOM 2423 N N . ALA B 1 2068 ? 165.579 137.307 233.266 1.00 100.00 2068 ALA B N 1
ATOM 2424 C CA . ALA B 1 2068 ? 165.292 138.238 232.182 1.00 100.00 2068 ALA B CA 1
ATOM 2425 C C . ALA B 1 2068 ? 165.497 137.456 230.916 1.00 100.00 2068 ALA B C 1
ATOM 2426 O O . ALA B 1 2068 ? 166.544 136.834 230.760 1.00 100.00 2068 ALA B O 1
ATOM 2428 N N . SER B 1 2069 ? 164.507 137.431 230.038 1.00 100.00 2069 SER B N 1
ATOM 2429 C CA . SER B 1 2069 ? 164.527 136.436 228.967 1.00 100.00 2069 SER B CA 1
ATOM 2430 C C . SER B 1 2069 ? 165.503 136.846 227.882 1.00 100.00 2069 SER B C 1
ATOM 2431 O O . SER B 1 2069 ? 165.246 137.812 227.171 1.00 100.00 2069 SER B O 1
ATOM 2434 N N . ALA B 1 2070 ? 166.578 136.071 227.708 1.00 100.00 2070 ALA B N 1
ATOM 2435 C CA . ALA B 1 2070 ? 167.637 136.422 226.784 1.00 100.00 2070 ALA B CA 1
ATOM 2436 C C . ALA B 1 2070 ? 167.231 136.038 225.378 1.00 100.00 2070 ALA B C 1
ATOM 2437 O O . ALA B 1 2070 ? 166.474 135.095 225.179 1.00 100.00 2070 ALA B O 1
ATOM 2439 N N . GLY B 1 2071 ? 167.747 136.757 224.396 1.00 100.00 2071 GLY B N 1
ATOM 2440 C CA . GLY B 1 2071 ? 167.444 136.438 223.015 1.00 100.00 2071 GLY B CA 1
ATOM 2441 C C . GLY B 1 2071 ? 168.370 137.170 222.079 1.00 100.00 2071 GLY B C 1
ATOM 2442 O O . GLY B 1 2071 ? 169.416 137.659 222.491 1.00 100.00 2071 GLY B O 1
ATOM 2443 N N . ASN B 1 2072 ? 168.003 137.214 220.798 1.00 100.00 2072 ASN B N 1
ATOM 2444 C CA . ASN B 1 2072 ? 168.836 137.887 219.814 1.00 100.00 2072 ASN B CA 1
ATOM 2445 C C . ASN B 1 2072 ? 168.022 138.366 218.615 1.00 100.00 2072 ASN B C 1
ATOM 2446 O O . ASN B 1 2072 ? 166.841 138.067 218.480 1.00 100.00 2072 ASN B O 1
ATOM 2451 N N . ASN B 1 2073 ? 168.679 139.084 217.710 1.00 94.88 2073 ASN B N 1
ATOM 2452 C CA . ASN B 1 2073 ? 167.990 139.695 216.573 1.00 94.88 2073 ASN B CA 1
ATOM 2453 C C . ASN B 1 2073 ? 167.894 138.783 215.356 1.00 94.88 2073 ASN B C 1
ATOM 2454 O O . ASN B 1 2073 ? 168.355 139.113 214.270 1.00 94.88 2073 ASN B O 1
ATOM 2459 N N . GLY B 1 2074 ? 167.236 137.652 215.547 1.00 92.30 2074 GLY B N 1
ATOM 2460 C CA . GLY B 1 2074 ? 166.947 136.727 214.475 1.00 92.30 2074 GLY B CA 1
ATOM 2461 C C . GLY B 1 2074 ? 168.188 136.085 213.897 1.00 92.30 2074 GLY B C 1
ATOM 2462 O O . GLY B 1 2074 ? 169.287 136.256 214.413 1.00 92.30 2074 GLY B O 1
ATOM 2463 N N . PRO B 1 2075 ? 167.996 135.301 212.831 1.00 100.00 2075 PRO B N 1
ATOM 2464 C CA . PRO B 1 2075 ? 169.082 134.693 212.066 1.00 100.00 2075 PRO B CA 1
ATOM 2465 C C . PRO B 1 2075 ? 169.953 135.772 211.467 1.00 100.00 2075 PRO B C 1
ATOM 2466 O O . PRO B 1 2075 ? 169.475 136.838 211.091 1.00 100.00 2075 PRO B O 1
ATOM 2470 N N . VAL B 1 2076 ? 171.235 135.472 211.350 1.00 100.00 2076 VAL B N 1
ATOM 2471 C CA . VAL B 1 2076 ? 172.254 136.408 210.903 1.00 100.00 2076 VAL B CA 1
ATOM 2472 C C . VAL B 1 2076 ? 172.901 135.873 209.639 1.00 100.00 2076 VAL B C 1
ATOM 2473 O O . VAL B 1 2076 ? 173.280 134.707 209.608 1.00 100.00 2076 VAL B O 1
ATOM 2477 N N . CYS B 1 2077 ? 173.046 136.709 208.603 1.00 100.00 2077 CYS B N 1
ATOM 2478 C CA . CYS B 1 2077 ? 173.686 136.286 207.352 1.00 100.00 2077 CYS B CA 1
ATOM 2479 C C . CYS B 1 2077 ? 175.181 136.031 207.557 1.00 100.00 2077 CYS B C 1
ATOM 2480 O O . CYS B 1 2077 ? 175.880 136.874 208.104 1.00 100.00 2077 CYS B O 1
ATOM 2483 N N . THR B 1 2078 ? 175.703 134.897 207.087 1.00 100.00 2078 THR B N 1
ATOM 2484 C CA . THR B 1 2078 ? 177.123 134.616 207.301 1.00 100.00 2078 THR B CA 1
ATOM 2485 C C . THR B 1 2078 ? 177.980 135.782 206.872 1.00 100.00 2078 THR B C 1
ATOM 2486 O O . THR B 1 2078 ? 177.860 136.267 205.750 1.00 100.00 2078 THR B O 1
ATOM 2490 N N . GLY B 1 2079 ? 178.867 136.207 207.769 1.00 100.00 2079 GLY B N 1
ATOM 2491 C CA . GLY B 1 2079 ? 179.806 137.284 207.536 1.00 100.00 2079 GLY B CA 1
ATOM 2492 C C . GLY B 1 2079 ? 179.430 138.620 208.141 1.00 100.00 2079 GLY B C 1
ATOM 2493 O O . GLY B 1 2079 ? 180.291 139.503 208.218 1.00 100.00 2079 GLY B O 1
ATOM 2494 N N . THR B 1 2080 ? 178.187 138.809 208.586 1.00 100.00 2080 THR B N 1
ATOM 2495 C CA . THR B 1 2080 ? 177.816 140.100 209.161 1.00 100.00 2080 THR B CA 1
ATOM 2496 C C . THR B 1 2080 ? 177.664 140.029 210.671 1.00 100.00 2080 THR B C 1
ATOM 2497 O O . THR B 1 2080 ? 177.927 139.017 211.313 1.00 100.00 2080 THR B O 1
ATOM 2501 N N . ASP B 1 2081 ? 177.286 141.162 211.239 1.00 100.00 2081 ASP B N 1
ATOM 2502 C CA . ASP B 1 2081 ? 177.191 141.338 212.676 1.00 100.00 2081 ASP B CA 1
ATOM 2503 C C . ASP B 1 2081 ? 175.808 140.950 213.189 1.00 100.00 2081 ASP B C 1
ATOM 2504 O O . ASP B 1 2081 ? 174.908 140.619 212.421 1.00 100.00 2081 ASP B O 1
ATOM 2509 N N . ALA B 1 2082 ? 175.609 141.037 214.504 1.00 100.00 2082 ALA B N 1
ATOM 2510 C CA . ALA B 1 2082 ? 174.342 140.641 215.103 1.00 100.00 2082 ALA B CA 1
ATOM 2511 C C . ALA B 1 2082 ? 174.087 141.391 216.390 1.00 100.00 2082 ALA B C 1
ATOM 2512 O O . ALA B 1 2082 ? 175.014 141.901 217.009 1.00 100.00 2082 ALA B O 1
ATOM 2514 N N . SER B 1 2083 ? 172.833 141.438 216.821 1.00 100.00 2083 SER B N 1
ATOM 2515 C CA . SER B 1 2083 ? 172.522 142.068 218.098 1.00 100.00 2083 SER B CA 1
ATOM 2516 C C . SER B 1 2083 ? 171.956 141.058 219.070 1.00 100.00 2083 SER B C 1
ATOM 2517 O O . SER B 1 2083 ? 171.204 140.175 218.674 1.00 100.00 2083 SER B O 1
ATOM 2520 N N . LEU B 1 2084 ? 172.311 141.196 220.339 1.00 100.00 2084 LEU B N 1
ATOM 2521 C CA . LEU B 1 2084 ? 171.763 140.392 221.418 1.00 100.00 2084 LEU B CA 1
ATOM 2522 C C . LEU B 1 2084 ? 170.754 141.220 222.183 1.00 100.00 2084 LEU B C 1
ATOM 2523 O O . LEU B 1 2084 ? 170.719 142.437 222.056 1.00 100.00 2084 LEU B O 1
ATOM 2528 N N . SER B 1 2085 ? 169.919 140.560 222.975 1.00 100.00 2085 SER B N 1
ATOM 2529 C CA . SER B 1 2085 ? 168.967 141.318 223.761 1.00 100.00 2085 SER B CA 1
ATOM 2530 C C . SER B 1 2085 ? 168.625 140.647 225.077 1.00 100.00 2085 SER B C 1
ATOM 2531 O O . SER B 1 2085 ? 168.784 139.444 225.251 1.00 100.00 2085 SER B O 1
ATOM 2534 N N . ALA B 1 2086 ? 168.099 141.450 225.989 1.00 100.00 2086 ALA B N 1
ATOM 2535 C CA . ALA B 1 2086 ? 167.614 140.964 227.266 1.00 100.00 2086 ALA B CA 1
ATOM 2536 C C . ALA B 1 2086 ? 166.434 141.803 227.717 1.00 100.00 2086 ALA B C 1
ATOM 2537 O O . ALA B 1 2086 ? 166.386 143.003 227.466 1.00 100.00 2086 ALA B O 1
ATOM 2539 N N . GLY B 1 2087 ? 165.497 141.168 228.413 1.00 97.19 2087 GLY B N 1
ATOM 2540 C CA . GLY B 1 2087 ? 164.349 141.889 228.940 1.00 97.19 2087 GLY B CA 1
ATOM 2541 C C . GLY B 1 2087 ? 164.732 142.811 230.081 1.00 97.19 2087 GLY B C 1
ATOM 2542 O O . GLY B 1 2087 ? 165.721 142.590 230.773 1.00 97.19 2087 GLY B O 1
ATOM 2543 N N . THR B 1 2088 ? 163.919 143.854 230.287 1.00 100.00 2088 THR B N 1
ATOM 2544 C CA . THR B 1 2088 ? 164.178 144.849 231.322 1.00 100.00 2088 THR B CA 1
ATOM 2545 C C . THR B 1 2088 ? 163.671 144.402 232.680 1.00 100.00 2088 THR B C 1
ATOM 2546 O O . THR B 1 2088 ? 162.499 144.067 232.836 1.00 100.00 2088 THR B O 1
ATOM 2550 N N . VAL B 1 2089 ? 164.545 144.450 233.673 1.00 100.00 2089 VAL B N 1
ATOM 2551 C CA . VAL B 1 2089 ? 164.205 144.081 235.037 1.00 100.00 2089 VAL B CA 1
ATOM 2552 C C . VAL B 1 2089 ? 164.595 145.223 235.967 1.00 100.00 2089 VAL B C 1
ATOM 2553 O O . VAL B 1 2089 ? 165.762 145.620 236.010 1.00 100.00 2089 VAL B O 1
ATOM 2557 N N . SER B 1 2090 ? 163.641 145.743 236.727 1.00 100.00 2090 SER B N 1
ATOM 2558 C CA . SER B 1 2090 ? 163.969 146.853 237.609 1.00 100.00 2090 SER B CA 1
ATOM 2559 C C . SER B 1 2090 ? 164.965 146.427 238.675 1.00 100.00 2090 SER B C 1
ATOM 2560 O O . SER B 1 2090 ? 164.778 145.399 239.329 1.00 100.00 2090 SER B O 1
ATOM 2563 N N . GLY B 1 2091 ? 165.995 147.248 238.893 1.00 100.00 2091 GLY B N 1
ATOM 2564 C CA . GLY B 1 2091 ? 167.018 146.983 239.891 1.00 100.00 2091 GLY B CA 1
ATOM 2565 C C . GLY B 1 2091 ? 168.138 146.100 239.388 1.00 100.00 2091 GLY B C 1
ATOM 2566 O O . GLY B 1 2091 ? 169.092 145.822 240.137 1.00 100.00 2091 GLY B O 1
ATOM 2567 N N . ALA B 1 2092 ? 168.048 145.668 238.137 1.00 100.00 2092 ALA B N 1
ATOM 2568 C CA . ALA B 1 2092 ? 168.997 144.755 237.535 1.00 100.00 2092 ALA B CA 1
ATOM 2569 C C . ALA B 1 2092 ? 170.196 145.422 236.910 1.00 100.00 2092 ALA B C 1
ATOM 2570 O O . ALA B 1 2092 ? 170.112 146.492 236.307 1.00 100.00 2092 ALA B O 1
ATOM 2572 N N . SER B 1 2093 ? 171.296 144.703 236.974 1.00 100.00 2093 SER B N 1
ATOM 2573 C CA . SER B 1 2093 ? 172.484 144.958 236.206 1.00 100.00 2093 SER B CA 1
ATOM 2574 C C . SER B 1 2093 ? 172.617 143.752 235.307 1.00 100.00 2093 SER B C 1
ATOM 2575 O O . SER B 1 2093 ? 172.096 142.688 235.622 1.00 100.00 2093 SER B O 1
ATOM 2578 N N . TYR B 1 2094 ? 173.284 143.896 234.182 1.00 100.00 2094 TYR B N 1
ATOM 2579 C CA . TYR B 1 2094 ? 173.365 142.787 233.252 1.00 100.00 2094 TYR B CA 1
ATOM 2580 C C . TYR B 1 2094 ? 174.808 142.418 232.974 1.00 100.00 2094 TYR B C 1
ATOM 2581 O O . TYR B 1 2094 ? 175.687 143.276 232.982 1.00 100.00 2094 TYR B O 1
ATOM 2590 N N . ALA B 1 2095 ? 175.047 141.139 232.715 1.00 100.00 2095 ALA B N 1
ATOM 2591 C CA . ALA B 1 2095 ? 176.360 140.713 232.281 1.00 100.00 2095 ALA B CA 1
ATOM 2592 C C . ALA B 1 2095 ? 176.239 139.571 231.301 1.00 100.00 2095 ALA B C 1
ATOM 2593 O O . ALA B 1 2095 ? 175.486 138.626 231.525 1.00 100.00 2095 ALA B O 1
ATOM 2595 N N . TRP B 1 2096 ? 176.993 139.650 230.230 1.00 100.00 2096 TRP B N 1
ATOM 2596 C CA . TRP B 1 2096 ? 177.006 138.612 229.229 1.00 100.00 2096 TRP B CA 1
ATOM 2597 C C . TRP B 1 2096 ? 178.350 137.944 229.255 1.00 100.00 2096 TRP B C 1
ATOM 2598 O O . TRP B 1 2096 ? 179.353 138.616 229.442 1.00 100.00 2096 TRP B O 1
ATOM 2609 N N . TYR B 1 2097 ? 178.368 136.643 229.022 1.00 100.00 2097 TYR B N 1
ATOM 2610 C CA . TYR B 1 2097 ? 179.573 135.838 229.036 1.00 100.00 2097 TYR B CA 1
ATOM 2611 C C . TYR B 1 2097 ? 179.685 135.048 227.741 1.00 100.00 2097 TYR B C 1
ATOM 2612 O O . TYR B 1 2097 ? 178.679 134.705 227.134 1.00 100.00 2097 TYR B O 1
ATOM 2621 N N . THR B 1 2098 ? 180.906 134.743 227.301 1.00 100.00 2098 THR B N 1
ATOM 2622 C CA . THR B 1 2098 ? 181.072 133.891 226.123 1.00 100.00 2098 THR B CA 1
ATOM 2623 C C . THR B 1 2098 ? 181.351 132.458 226.511 1.00 100.00 2098 THR B C 1
ATOM 2624 O O . THR B 1 2098 ? 181.634 131.630 225.645 1.00 100.00 2098 THR B O 1
ATOM 2628 N N . ASP B 1 2099 ? 181.303 132.150 227.798 1.00 98.50 2099 ASP B N 1
ATOM 2629 C CA . ASP B 1 2099 ? 181.666 130.827 228.284 1.00 98.50 2099 ASP B CA 1
ATOM 2630 C C . ASP B 1 2099 ? 180.754 130.397 229.426 1.00 98.50 2099 ASP B C 1
ATOM 2631 O O . ASP B 1 2099 ? 180.687 131.048 230.472 1.00 98.50 2099 ASP B O 1
ATOM 2636 N N . ALA B 1 2100 ? 180.037 129.298 229.240 1.00 75.05 2100 ALA B N 1
ATOM 2637 C CA . ALA B 1 2100 ? 179.293 128.782 230.381 1.00 75.05 2100 ALA B CA 1
ATOM 2638 C C . ALA B 1 2100 ? 180.287 128.548 231.496 1.00 75.05 2100 ALA B C 1
ATOM 2639 O O . ALA B 1 2100 ? 181.477 128.411 231.240 1.00 75.05 2100 ALA B O 1
ATOM 2641 N N . GLY B 1 2101 ? 179.825 128.460 232.727 1.00 72.01 2101 GLY B N 1
ATOM 2642 C CA . GLY B 1 2101 ? 180.774 128.433 233.815 1.00 72.01 2101 GLY B CA 1
ATOM 2643 C C . GLY B 1 2101 ? 181.022 129.816 234.339 1.00 72.01 2101 GLY B C 1
ATOM 2644 O O . GLY B 1 2101 ? 181.747 129.969 235.332 1.00 72.01 2101 GLY B O 1
ATOM 2645 N N . THR B 1 2102 ? 180.429 130.821 233.691 1.00 74.22 2102 THR B N 1
ATOM 2646 C CA . THR B 1 2102 ? 180.478 132.203 234.149 1.00 74.22 2102 THR B CA 1
ATOM 2647 C C . THR B 1 2102 ? 181.928 132.699 234.171 1.00 74.22 2102 THR B C 1
ATOM 2648 O O . THR B 1 2102 ? 182.475 133.019 235.217 1.00 74.22 2102 THR B O 1
ATOM 2652 N N . SER B 1 2103 ? 182.562 132.714 232.996 1.00 72.71 2103 SER B N 1
ATOM 2653 C CA . SER B 1 2103 ? 183.895 133.305 232.844 1.00 72.71 2103 SER B CA 1
ATOM 2654 C C . SER B 1 2103 ? 184.023 133.797 231.408 1.00 72.71 2103 SER B C 1
ATOM 2655 O O . SER B 1 2103 ? 183.237 133.398 230.556 1.00 72.71 2103 SER B O 1
ATOM 2658 N N . ASN B 1 2104 ? 185.026 134.639 231.139 1.00 79.44 2104 ASN B N 1
ATOM 2659 C CA . ASN B 1 2104 ? 185.220 135.327 229.856 1.00 79.44 2104 ASN B CA 1
ATOM 2660 C C . ASN B 1 2104 ? 184.078 136.290 229.555 1.00 79.44 2104 ASN B C 1
ATOM 2661 O O . ASN B 1 2104 ? 183.375 136.164 228.559 1.00 79.44 2104 ASN B O 1
ATOM 2666 N N . GLN B 1 2105 ? 183.904 137.259 230.451 1.00 100.00 2105 GLN B N 1
ATOM 2667 C CA . GLN B 1 2105 ? 182.811 138.208 230.315 1.00 100.00 2105 GLN B CA 1
ATOM 2668 C C . GLN B 1 2105 ? 182.923 138.987 229.017 1.00 100.00 2105 GLN B C 1
ATOM 2669 O O . GLN B 1 2105 ? 183.996 139.436 228.629 1.00 100.00 2105 GLN B O 1
ATOM 2675 N N . PHE B 1 2106 ? 181.831 139.336 228.393 1.00 100.00 2106 PHE B N 1
ATOM 2676 C CA . PHE B 1 2106 ? 182.084 140.107 227.163 1.00 100.00 2106 PHE B CA 1
ATOM 2677 C C . PHE B 1 2106 ? 181.395 141.443 227.298 1.00 100.00 2106 PHE B C 1
ATOM 2678 O O . PHE B 1 2106 ? 181.938 142.404 226.776 1.00 100.00 2106 PHE B O 1
ATOM 2686 N N . SER B 1 2107 ? 180.303 141.664 228.018 1.00 100.00 2107 SER B N 1
ATOM 2687 C CA . SER B 1 2107 ? 179.675 143.016 228.006 1.00 100.00 2107 SER B CA 1
ATOM 2688 C C . SER B 1 2107 ? 178.789 143.196 229.220 1.00 100.00 2107 SER B C 1
ATOM 2689 O O . SER B 1 2107 ? 178.217 142.197 229.629 1.00 100.00 2107 SER B O 1
ATOM 2692 N N . THR B 1 2108 ? 178.704 144.412 229.765 1.00 100.00 2108 THR B N 1
ATOM 2693 C CA . THR B 1 2108 ? 177.780 144.686 230.893 1.00 100.00 2108 THR B CA 1
ATOM 2694 C C . THR B 1 2108 ? 176.677 145.605 230.398 1.00 100.00 2108 THR B C 1
ATOM 2695 O O . THR B 1 2108 ? 176.255 146.449 231.172 1.00 100.00 2108 THR B O 1
ATOM 2699 N N . LEU B 1 2109 ? 176.266 145.459 229.147 1.00 100.00 2109 LEU B N 1
ATOM 2700 C CA . LEU B 1 2109 ? 175.114 146.223 228.629 1.00 100.00 2109 LEU B CA 1
ATOM 2701 C C . LEU B 1 2109 ? 173.910 145.275 228.598 1.00 100.00 2109 LEU B C 1
ATOM 2702 O O . LEU B 1 2109 ? 174.109 144.077 228.693 1.00 100.00 2109 LEU B O 1
ATOM 2707 N N . GLN B 1 2110 ? 172.719 145.806 228.443 1.00 100.00 2110 GLN B N 1
ATOM 2708 C CA . GLN B 1 2110 ? 171.547 144.934 228.412 1.00 100.00 2110 GLN B CA 1
ATOM 2709 C C . GLN B 1 2110 ? 171.496 144.361 227.021 1.00 100.00 2110 GLN B C 1
ATOM 2710 O O . GLN B 1 2110 ? 171.392 143.163 226.910 1.00 100.00 2110 GLN B O 1
ATOM 2716 N N . ASN B 1 2111 ? 171.694 145.181 226.016 1.00 100.00 2111 ASN B N 1
ATOM 2717 C CA . ASN B 1 2111 ? 171.512 144.729 224.634 1.00 100.00 2111 ASN B CA 1
ATOM 2718 C C . ASN B 1 2111 ? 172.760 144.966 223.768 1.00 100.00 2111 ASN B C 1
ATOM 2719 O O . ASN B 1 2111 ? 172.744 145.820 222.886 1.00 100.00 2111 ASN B O 1
ATOM 2724 N N . PRO B 1 2112 ? 173.846 144.222 224.007 1.00 100.00 2112 PRO B N 1
ATOM 2725 C CA . PRO B 1 2112 ? 175.130 144.390 223.318 1.00 100.00 2112 PRO B CA 1
ATOM 2726 C C . PRO B 1 2112 ? 175.105 143.787 221.942 1.00 100.00 2112 PRO B C 1
ATOM 2727 O O . PRO B 1 2112 ? 174.276 142.939 221.666 1.00 100.00 2112 PRO B O 1
ATOM 2731 N N . THR B 1 2113 ? 176.067 144.168 221.105 1.00 100.00 2113 THR B N 1
ATOM 2732 C CA . THR B 1 2113 ? 176.190 143.556 219.792 1.00 100.00 2113 THR B CA 1
ATOM 2733 C C . THR B 1 2113 ? 177.314 142.539 219.729 1.00 100.00 2113 THR B C 1
ATOM 2734 O O . THR B 1 2113 ? 178.219 142.508 220.559 1.00 100.00 2113 THR B O 1
ATOM 2738 N N . VAL B 1 2114 ? 177.244 141.732 218.680 1.00 100.00 2114 VAL B N 1
ATOM 2739 C CA . VAL B 1 2114 ? 178.177 140.671 218.353 1.00 100.00 2114 VAL B CA 1
ATOM 2740 C C . VAL B 1 2114 ? 178.739 140.940 216.969 1.00 100.00 2114 VAL B C 1
ATOM 2741 O O . VAL B 1 2114 ? 177.971 141.120 216.023 1.00 100.00 2114 VAL B O 1
ATOM 2745 N N . ASN B 1 2115 ? 180.051 140.930 216.816 1.00 100.00 2115 ASN B N 1
ATOM 2746 C CA . ASN B 1 2115 ? 180.586 141.216 215.497 1.00 100.00 2115 ASN B CA 1
ATOM 2747 C C . ASN B 1 2115 ? 181.052 139.956 214.771 1.00 100.00 2115 ASN B C 1
ATOM 2748 O O . ASN B 1 2115 ? 181.436 138.972 215.396 1.00 100.00 2115 ASN B O 1
ATOM 2753 N N . ASN B 1 2116 ? 181.019 140.003 213.436 1.00 100.00 2116 ASN B N 1
ATOM 2754 C CA . ASN B 1 2116 ? 181.601 138.994 212.532 1.00 100.00 2116 ASN B CA 1
ATOM 2755 C C . ASN B 1 2116 ? 181.169 137.547 212.775 1.00 100.00 2116 ASN B C 1
ATOM 2756 O O . ASN B 1 2116 ? 182.009 136.683 212.996 1.00 100.00 2116 ASN B O 1
ATOM 2761 N N . LEU B 1 2117 ? 179.879 137.244 212.705 1.00 100.00 2117 LEU B N 1
ATOM 2762 C CA . LEU B 1 2117 ? 179.496 135.850 212.907 1.00 100.00 2117 LEU B CA 1
ATOM 2763 C C . LEU B 1 2117 ? 179.607 135.050 211.622 1.00 100.00 2117 LEU B C 1
ATOM 2764 O O . LEU B 1 2117 ? 179.000 135.393 210.608 1.00 100.00 2117 LEU B O 1
ATOM 2769 N N . THR B 1 2118 ? 180.345 133.950 211.686 1.00 100.00 2118 THR B N 1
ATOM 2770 C CA . THR B 1 2118 ? 180.539 133.092 210.538 1.00 100.00 2118 THR B CA 1
ATOM 2771 C C . THR B 1 2118 ? 179.815 131.766 210.657 1.00 100.00 2118 THR B C 1
ATOM 2772 O O . THR B 1 2118 ? 179.619 131.086 209.649 1.00 100.00 2118 THR B O 1
ATOM 2776 N N . ASN B 1 2119 ? 179.401 131.397 211.858 1.00 100.00 2119 ASN B N 1
ATOM 2777 C CA . ASN B 1 2119 ? 178.710 130.148 212.098 1.00 100.00 2119 ASN B CA 1
ATOM 2778 C C . ASN B 1 2119 ? 177.854 130.329 213.340 1.00 100.00 2119 ASN B C 1
ATOM 2779 O O . ASN B 1 2119 ? 177.909 131.369 213.990 1.00 100.00 2119 ASN B O 1
ATOM 2784 N N . ASP B 1 2120 ? 177.086 129.305 213.698 1.00 100.00 2120 ASP B N 1
ATOM 2785 C CA . ASP B 1 2120 ? 176.228 129.411 214.874 1.00 100.00 2120 ASP B CA 1
ATOM 2786 C C . ASP B 1 2120 ? 177.076 129.610 216.119 1.00 100.00 2120 ASP B C 1
ATOM 2787 O O . ASP B 1 2120 ? 178.108 128.959 216.286 1.00 100.00 2120 ASP B O 1
ATOM 2792 N N . SER B 1 2121 ? 176.630 130.490 217.014 1.00 100.00 2121 SER B N 1
ATOM 2793 C CA . SER B 1 2121 ? 177.361 130.741 218.257 1.00 100.00 2121 SER B CA 1
ATOM 2794 C C . SER B 1 2121 ? 176.417 130.989 219.429 1.00 100.00 2121 SER B C 1
ATOM 2795 O O . SER B 1 2121 ? 175.269 131.389 219.230 1.00 100.00 2121 SER B O 1
ATOM 2798 N N . THR B 1 2122 ? 176.894 130.758 220.651 1.00 100.00 2122 THR B N 1
ATOM 2799 C CA . THR B 1 2122 ? 176.066 130.988 221.821 1.00 100.00 2122 THR B CA 1
ATOM 2800 C C . THR B 1 2122 ? 176.642 132.025 222.762 1.00 100.00 2122 THR B C 1
ATOM 2801 O O . THR B 1 2122 ? 177.857 132.173 222.890 1.00 100.00 2122 THR B O 1
ATOM 2805 N N . PHE B 1 2123 ? 175.742 132.685 223.477 1.00 100.00 2123 PHE B N 1
ATOM 2806 C CA . PHE B 1 2123 ? 176.076 133.706 224.450 1.00 100.00 2123 PHE B CA 1
ATOM 2807 C C . PHE B 1 2123 ? 175.321 133.430 225.727 1.00 100.00 2123 PHE B C 1
ATOM 2808 O O . PHE B 1 2123 ? 174.244 132.850 225.700 1.00 100.00 2123 PHE B O 1
ATOM 2816 N N . TYR B 1 2124 ? 175.864 133.840 226.854 1.00 100.00 2124 TYR B N 1
ATOM 2817 C CA . TYR B 1 2124 ? 175.204 133.546 228.111 1.00 100.00 2124 TYR B CA 1
ATOM 2818 C C . TYR B 1 2124 ? 174.843 134.800 228.882 1.00 100.00 2124 TYR B C 1
ATOM 2819 O O . TYR B 1 2124 ? 175.709 135.614 229.166 1.00 100.00 2124 TYR B O 1
ATOM 2828 N N . LEU B 1 2125 ? 173.585 134.946 229.261 1.00 100.00 2125 LEU B N 1
ATOM 2829 C CA . LEU B 1 2125 ? 173.145 136.115 230.016 1.00 100.00 2125 LEU B CA 1
ATOM 2830 C C . LEU B 1 2125 ? 172.968 135.810 231.484 1.00 100.00 2125 LEU B C 1
ATOM 2831 O O . LEU B 1 2125 ? 172.235 134.896 231.863 1.00 100.00 2125 LEU B O 1
ATOM 2836 N N . LEU B 1 2126 ? 173.642 136.533 232.382 1.00 100.00 2126 LEU B N 1
ATOM 2837 C CA . LEU B 1 2126 ? 173.407 136.354 233.852 1.00 100.00 2126 LEU B CA 1
ATOM 2838 C C . LEU B 1 2126 ? 172.963 137.691 234.479 1.00 100.00 2126 LEU B C 1
ATOM 2839 O O . LEU B 1 2126 ? 173.822 138.567 234.533 1.00 100.00 2126 LEU B O 1
ATOM 2844 N N . VAL B 1 2127 ? 171.728 137.838 235.012 1.00 100.00 2127 VAL B N 1
ATOM 2845 C CA . VAL B 1 2127 ? 171.109 139.072 235.479 1.00 100.00 2127 VAL B CA 1
ATOM 2846 C C . VAL B 1 2127 ? 171.243 139.133 236.988 1.00 100.00 2127 VAL B C 1
ATOM 2847 O O . VAL B 1 2127 ? 170.963 138.151 237.674 1.00 100.00 2127 VAL B O 1
ATOM 2851 N N . THR B 1 2128 ? 171.543 140.296 237.570 1.00 100.00 2128 THR B N 1
ATOM 2852 C CA . THR B 1 2128 ? 171.753 140.379 239.042 1.00 100.00 2128 THR B CA 1
ATOM 2853 C C . THR B 1 2128 ? 171.009 141.570 239.643 1.00 100.00 2128 THR B C 1
ATOM 2854 O O . THR B 1 2128 ? 171.500 142.682 239.472 1.00 100.00 2128 THR B O 1
ATOM 2858 N N . VAL B 1 2129 ? 169.913 141.344 240.372 1.00 100.00 2129 VAL B N 1
ATOM 2859 C CA . VAL B 1 2129 ? 169.088 142.443 240.948 1.00 100.00 2129 VAL B CA 1
ATOM 2860 C C . VAL B 1 2129 ? 169.183 142.432 242.468 1.00 100.00 2129 VAL B C 1
ATOM 2861 O O . VAL B 1 2129 ? 168.711 141.452 243.046 1.00 100.00 2129 VAL B O 1
ATOM 2865 N N . ASN B 1 2130 ? 169.715 143.492 243.076 1.00 83.98 2130 ASN B N 1
ATOM 2866 C CA . ASN B 1 2130 ? 169.827 143.628 244.556 1.00 83.98 2130 ASN B CA 1
ATOM 2867 C C . ASN B 1 2130 ? 171.086 142.914 245.020 1.00 83.98 2130 ASN B C 1
ATOM 2868 O O . ASN B 1 2130 ? 171.293 142.807 246.231 1.00 83.98 2130 ASN B O 1
ATOM 2873 N N . GLY B 1 2131 ? 171.888 142.455 244.074 1.00 100.00 2131 GLY B N 1
ATOM 2874 C CA . GLY B 1 2131 ? 173.085 141.698 244.456 1.00 100.00 2131 GLY B CA 1
ATOM 2875 C C . GLY B 1 2131 ? 172.916 140.213 244.205 1.00 100.00 2131 GLY B C 1
ATOM 2876 O O . GLY B 1 2131 ? 173.939 139.514 244.253 1.00 100.00 2131 GLY B O 1
ATOM 2877 N N . CYS B 1 2132 ? 171.696 139.727 243.938 1.00 100.00 2132 CYS B N 1
ATOM 2878 C CA . CYS B 1 2132 ? 171.646 138.276 243.668 1.00 100.00 2132 CYS B CA 1
ATOM 2879 C C . CYS B 1 2132 ? 171.659 137.931 242.190 1.00 100.00 2132 CYS B C 1
ATOM 2880 O O . CYS B 1 2132 ? 170.834 138.443 241.433 1.00 100.00 2132 CYS B O 1
ATOM 2883 N N . PRO B 1 2133 ? 172.569 137.057 241.766 1.00 100.00 2133 PRO B N 1
ATOM 2884 C CA . PRO B 1 2133 ? 172.625 136.590 240.382 1.00 100.00 2133 PRO B CA 1
ATOM 2885 C C . PRO B 1 2133 ? 171.509 135.609 240.095 1.00 100.00 2133 PRO B C 1
ATOM 2886 O O . PRO B 1 2133 ? 171.156 134.788 240.937 1.00 100.00 2133 PRO B O 1
ATOM 2890 N N . SER B 1 2134 ? 171.002 135.670 238.874 1.00 100.00 2134 SER B N 1
ATOM 2891 C CA . SER B 1 2134 ? 169.976 134.802 238.324 1.00 100.00 2134 SER B CA 1
ATOM 2892 C C . SER B 1 2134 ? 170.570 133.512 237.789 1.00 100.00 2134 SER B C 1
ATOM 2893 O O . SER B 1 2134 ? 171.780 133.334 237.745 1.00 100.00 2134 SER B O 1
ATOM 2896 N N . ALA B 1 2135 ? 169.704 132.601 237.365 1.00 100.00 2135 ALA B N 1
ATOM 2897 C CA . ALA B 1 2135 ? 170.184 131.429 236.649 1.00 100.00 2135 ALA B CA 1
ATOM 2898 C C . ALA B 1 2135 ? 170.744 131.901 235.319 1.00 100.00 2135 ALA B C 1
ATOM 2899 O O . ALA B 1 2135 ? 170.316 132.925 234.792 1.00 100.00 2135 ALA B O 1
ATOM 2901 N N . LEU B 1 2136 ? 171.726 131.192 234.782 1.00 100.00 2136 LEU B N 1
ATOM 2902 C CA . LEU B 1 2136 ? 172.305 131.619 233.512 1.00 100.00 2136 LEU B CA 1
ATOM 2903 C C . LEU B 1 2136 ? 171.355 131.254 232.364 1.00 100.00 2136 LEU B C 1
ATOM 2904 O O . LEU B 1 2136 ? 170.929 130.108 232.274 1.00 100.00 2136 LEU B O 1
ATOM 2909 N N . ASP B 1 2137 ? 171.013 132.214 231.485 1.00 100.00 2137 ASP B N 1
ATOM 2910 C CA . ASP B 1 2137 ? 170.093 131.977 230.361 1.00 100.00 2137 ASP B CA 1
ATOM 2911 C C . ASP B 1 2137 ? 170.821 132.139 229.031 1.00 100.00 2137 ASP B C 1
ATOM 2912 O O . ASP B 1 2137 ? 171.190 133.246 228.656 1.00 100.00 2137 ASP B O 1
ATOM 2917 N N . SER B 1 2138 ? 171.045 131.047 228.321 1.00 99.28 2138 SER B N 1
ATOM 2918 C CA . SER B 1 2138 ? 171.800 131.074 227.079 1.00 99.28 2138 SER B CA 1
ATOM 2919 C C . SER B 1 2138 ? 170.949 131.452 225.874 1.00 99.28 2138 SER B C 1
ATOM 2920 O O . SER B 1 2138 ? 169.750 131.197 225.832 1.00 99.28 2138 SER B O 1
ATOM 2923 N N . THR B 1 2139 ? 171.601 131.989 224.844 1.00 100.00 2139 THR B N 1
ATOM 2924 C CA . THR B 1 2139 ? 170.971 132.261 223.555 1.00 100.00 2139 THR B CA 1
ATOM 2925 C C . THR B 1 2139 ? 171.796 131.638 222.451 1.00 100.00 2139 THR B C 1
ATOM 2926 O O . THR B 1 2139 ? 173.002 131.465 222.598 1.00 100.00 2139 THR B O 1
ATOM 2930 N N . THR B 1 2140 ? 171.174 131.346 221.317 1.00 100.00 2140 THR B N 1
ATOM 2931 C CA . THR B 1 2140 ? 171.921 130.870 220.163 1.00 100.00 2140 THR B CA 1
ATOM 2932 C C . THR B 1 2140 ? 171.639 131.763 218.983 1.00 100.00 2140 THR B C 1
ATOM 2933 O O . THR B 1 2140 ? 170.483 131.984 218.627 1.00 100.00 2140 THR B O 1
ATOM 2937 N N . VAL B 1 2141 ? 172.689 132.260 218.367 1.00 100.00 2141 VAL B N 1
ATOM 2938 C CA . VAL B 1 2141 ? 172.540 133.081 217.189 1.00 100.00 2141 VAL B CA 1
ATOM 2939 C C . VAL B 1 2141 ? 172.771 132.176 216.011 1.00 100.00 2141 VAL B C 1
ATOM 2940 O O . VAL B 1 2141 ? 173.870 131.645 215.836 1.00 100.00 2141 VAL B O 1
ATOM 2944 N N . VAL B 1 2142 ? 171.747 132.006 215.215 1.00 100.00 2142 VAL B N 1
ATOM 2945 C CA . VAL B 1 2142 ? 171.779 131.112 214.075 1.00 100.00 2142 VAL B CA 1
ATOM 2946 C C . VAL B 1 2142 ? 172.288 131.872 212.874 1.00 100.00 2142 VAL B C 1
ATOM 2947 O O . VAL B 1 2142 ? 171.835 132.982 212.605 1.00 100.00 2142 VAL B O 1
ATOM 2951 N N . VAL B 1 2143 ? 173.235 131.289 212.154 1.00 100.00 2143 VAL B N 1
ATOM 2952 C CA . VAL B 1 2143 ? 173.844 131.958 211.014 1.00 100.00 2143 VAL B CA 1
ATOM 2953 C C . VAL B 1 2143 ? 173.431 131.284 209.707 1.00 100.00 2143 VAL B C 1
ATOM 2954 O O . VAL B 1 2143 ? 173.634 130.083 209.517 1.00 100.00 2143 VAL B O 1
ATOM 2958 N N . TYR B 1 2144 ? 172.852 132.074 208.811 1.00 100.00 2144 TYR B N 1
ATOM 2959 C CA . TYR B 1 2144 ? 172.341 131.605 207.523 1.00 100.00 2144 TYR B CA 1
ATOM 2960 C C . TYR B 1 2144 ? 173.477 131.251 206.580 1.00 100.00 2144 TYR B C 1
ATOM 2961 O O . TYR B 1 2144 ? 174.385 132.058 206.407 1.00 100.00 2144 TYR B O 1
ATOM 2970 N N . PRO B 1 2145 ? 173.405 130.111 205.893 1.00 100.00 2145 PRO B N 1
ATOM 2971 C CA . PRO B 1 2145 ? 174.440 129.662 204.951 1.00 100.00 2145 PRO B CA 1
ATOM 2972 C C . PRO B 1 2145 ? 174.717 130.624 203.816 1.00 100.00 2145 PRO B C 1
ATOM 2973 O O . PRO B 1 2145 ? 173.854 131.395 203.399 1.00 100.00 2145 PRO B O 1
ATOM 2977 N N . LEU B 1 2146 ? 175.873 130.403 203.198 1.00 100.00 2146 LEU B N 1
ATOM 2978 C CA . LEU B 1 2146 ? 176.351 131.247 202.115 1.00 100.00 2146 LEU B CA 1
ATOM 2979 C C . LEU B 1 2146 ? 175.444 131.103 200.908 1.00 100.00 2146 LEU B C 1
ATOM 2980 O O . LEU B 1 2146 ? 175.057 129.986 200.568 1.00 100.00 2146 LEU B O 1
ATOM 2985 N N . THR B 1 2147 ? 175.078 132.216 200.280 1.00 100.00 2147 THR B N 1
ATOM 2986 C CA . THR B 1 2147 ? 174.366 132.104 199.027 1.00 100.00 2147 THR B CA 1
ATOM 2987 C C . THR B 1 2147 ? 175.366 131.619 197.984 1.00 100.00 2147 THR B C 1
ATOM 2988 O O . THR B 1 2147 ? 176.436 132.210 197.863 1.00 100.00 2147 THR B O 1
ATOM 2992 N N . PRO B 1 2148 ? 175.076 130.537 197.261 1.00 100.00 2148 PRO B N 1
ATOM 2993 C CA . PRO B 1 2148 ? 175.972 130.010 196.230 1.00 100.00 2148 PRO B CA 1
ATOM 2994 C C . PRO B 1 2148 ? 176.018 130.920 195.017 1.00 100.00 2148 PRO B C 1
ATOM 2995 O O . PRO B 1 2148 ? 175.073 131.648 194.732 1.00 100.00 2148 PRO B O 1
ATOM 2999 N N . SER B 1 2149 ? 177.116 130.840 194.285 1.00 100.00 2149 SER B N 1
ATOM 3000 C CA . SER B 1 2149 ? 177.343 131.651 193.101 1.00 100.00 2149 SER B CA 1
ATOM 3001 C C . SER B 1 2149 ? 176.282 131.406 192.019 1.00 100.00 2149 SER B C 1
ATOM 3002 O O . SER B 1 2149 ? 175.900 130.262 191.790 1.00 100.00 2149 SER B O 1
ATOM 3005 N N . PRO B 1 2150 ? 175.810 132.457 191.331 1.00 100.00 2150 PRO B N 1
ATOM 3006 C CA . PRO B 1 2150 ? 174.840 132.351 190.231 1.00 100.00 2150 PRO B CA 1
ATOM 3007 C C . PRO B 1 2150 ? 175.360 131.548 189.063 1.00 100.00 2150 PRO B C 1
ATOM 3008 O O . PRO B 1 2150 ? 176.517 131.692 188.679 1.00 100.00 2150 PRO B O 1
ATOM 3012 N N . SER B 1 2151 ? 174.482 130.792 188.415 1.00 100.00 2151 SER B N 1
ATOM 3013 C CA . SER B 1 2151 ? 174.883 129.997 187.266 1.00 100.00 2151 SER B CA 1
ATOM 3014 C C . SER B 1 2151 ? 174.661 130.746 185.962 1.00 100.00 2151 SER B C 1
ATOM 3015 O O . SER B 1 2151 ? 173.548 131.178 185.671 1.00 100.00 2151 SER B O 1
ATOM 3018 N N . LEU B 1 2152 ? 175.726 130.917 185.195 1.00 100.00 2152 LEU B N 1
ATOM 3019 C CA . LEU B 1 2152 ? 175.732 131.625 183.929 1.00 100.00 2152 LEU B CA 1
ATOM 3020 C C . LEU B 1 2152 ? 176.146 130.713 182.774 1.00 100.00 2152 LEU B C 1
ATOM 3021 O O . LEU B 1 2152 ? 176.712 129.642 182.998 1.00 100.00 2152 LEU B O 1
ATOM 3026 N N . PRO B 1 2153 ? 175.818 131.099 181.529 1.00 100.00 2153 PRO B N 1
ATOM 3027 C CA . PRO B 1 2153 ? 176.258 130.399 180.320 1.00 100.00 2153 PRO B CA 1
ATOM 3028 C C . PRO B 1 2153 ? 177.767 130.393 180.208 1.00 100.00 2153 PRO B C 1
ATOM 3029 O O . PRO B 1 2153 ? 178.438 131.228 180.787 1.00 100.00 2153 PRO B O 1
ATOM 3033 N N . ALA B 1 2154 ? 178.340 129.422 179.523 1.00 100.00 2154 ALA B N 1
ATOM 3034 C CA . ALA B 1 2154 ? 179.792 129.448 179.461 1.00 100.00 2154 ALA B CA 1
ATOM 3035 C C . ALA B 1 2154 ? 180.202 130.603 178.571 1.00 100.00 2154 ALA B C 1
ATOM 3036 O O . ALA B 1 2154 ? 179.348 131.259 178.006 1.00 100.00 2154 ALA B O 1
ATOM 3038 N N . ASP B 1 2155 ? 181.492 130.902 178.424 1.00 69.37 2155 ASP B N 1
ATOM 3039 C CA . ASP B 1 2155 ? 181.816 132.082 177.632 1.00 69.37 2155 ASP B CA 1
ATOM 3040 C C . ASP B 1 2155 ? 181.291 131.828 176.226 1.00 69.37 2155 ASP B C 1
ATOM 3041 O O . ASP B 1 2155 ? 181.500 130.739 175.711 1.00 69.37 2155 ASP B O 1
ATOM 3046 N N . PHE B 1 2156 ? 180.568 132.780 175.615 1.00 98.67 2156 PHE B N 1
ATOM 3047 C CA . PHE B 1 2156 ? 179.962 132.491 174.307 1.00 98.67 2156 PHE B CA 1
ATOM 3048 C C . PHE B 1 2156 ? 180.588 133.367 173.223 1.00 98.67 2156 PHE B C 1
ATOM 3049 O O . PHE B 1 2156 ? 181.700 133.821 173.415 1.00 98.67 2156 PHE B O 1
ATOM 3057 N N . ALA B 1 2157 ? 179.943 133.476 172.049 1.00 100.00 2157 ALA B N 1
ATOM 3058 C CA . ALA B 1 2157 ? 180.485 134.159 170.866 1.00 100.00 2157 ALA B CA 1
ATOM 3059 C C . ALA B 1 2157 ? 179.377 134.458 169.881 1.00 100.00 2157 ALA B C 1
ATOM 3060 O O . ALA B 1 2157 ? 178.781 133.520 169.377 1.00 100.00 2157 ALA B O 1
ATOM 3062 N N . VAL B 1 2158 ? 179.144 135.710 169.539 1.00 100.00 2158 VAL B N 1
ATOM 3063 C CA . VAL B 1 2158 ? 178.027 136.122 168.695 1.00 100.00 2158 VAL B CA 1
ATOM 3064 C C . VAL B 1 2158 ? 178.647 136.732 167.445 1.00 100.00 2158 VAL B C 1
ATOM 3065 O O . VAL B 1 2158 ? 179.821 137.041 167.481 1.00 100.00 2158 VAL B O 1
ATOM 3069 N N . CYS B 1 2159 ? 177.929 136.831 166.317 1.00 30.00 2159 CYS B N 1
ATOM 3070 C CA . CYS B 1 2159 ? 178.405 137.582 165.148 1.00 30.00 2159 CYS B CA 1
ATOM 3071 C C . CYS B 1 2159 ? 177.783 138.971 165.131 1.00 30.00 2159 CYS B C 1
ATOM 3072 O O . CYS B 1 2159 ? 176.645 139.143 165.541 1.00 30.00 2159 CYS B O 1
ATOM 3075 N N . GLU B 1 2160 ? 178.451 139.974 164.648 1.00 100.00 2160 GLU B N 1
ATOM 3076 C CA . GLU B 1 2160 ? 177.878 141.260 164.645 1.00 100.00 2160 GLU B CA 1
ATOM 3077 C C . GLU B 1 2160 ? 176.579 141.153 163.943 1.00 100.00 2160 GLU B C 1
ATOM 3078 O O . GLU B 1 2160 ? 176.531 140.543 162.917 1.00 100.00 2160 GLU B O 1
ATOM 3084 N N . GLY B 1 2161 ? 175.519 141.749 164.451 1.00 100.00 2161 GLY B N 1
ATOM 3085 C CA . GLY B 1 2161 ? 174.169 141.684 163.941 1.00 100.00 2161 GLY B CA 1
ATOM 3086 C C . GLY B 1 2161 ? 173.295 140.643 164.618 1.00 100.00 2161 GLY B C 1
ATOM 3087 O O . GLY B 1 2161 ? 172.073 140.714 164.514 1.00 100.00 2161 GLY B O 1
ATOM 3088 N N . ASP B 1 2162 ? 173.879 139.680 165.292 1.00 100.00 2162 ASP B N 1
ATOM 3089 C CA . ASP B 1 2162 ? 173.070 138.706 166.000 1.00 100.00 2162 ASP B CA 1
ATOM 3090 C C . ASP B 1 2162 ? 172.710 139.285 167.347 1.00 100.00 2162 ASP B C 1
ATOM 3091 O O . ASP B 1 2162 ? 173.017 140.432 167.617 1.00 100.00 2162 ASP B O 1
ATOM 3096 N N . ASP B 1 2163 ? 172.102 138.495 168.222 1.00 100.00 2163 ASP B N 1
ATOM 3097 C CA . ASP B 1 2163 ? 171.563 138.973 169.487 1.00 100.00 2163 ASP B CA 1
ATOM 3098 C C . ASP B 1 2163 ? 172.242 138.275 170.645 1.00 100.00 2163 ASP B C 1
ATOM 3099 O O . ASP B 1 2163 ? 172.506 137.085 170.553 1.00 100.00 2163 ASP B O 1
ATOM 3104 N N . ILE B 1 2164 ? 172.438 138.979 171.755 1.00 100.00 2164 ILE B N 1
ATOM 3105 C CA . ILE B 1 2164 ? 173.092 138.424 172.938 1.00 100.00 2164 ILE B CA 1
ATOM 3106 C C . ILE B 1 2164 ? 172.023 138.141 173.971 1.00 100.00 2164 ILE B C 1
ATOM 3107 O O . ILE B 1 2164 ? 171.496 139.059 174.599 1.00 100.00 2164 ILE B O 1
ATOM 3112 N N . ALA B 1 2165 ? 171.716 136.890 174.192 1.00 100.00 2165 ALA B N 1
ATOM 3113 C CA . ALA B 1 2165 ? 170.658 136.537 175.116 1.00 100.00 2165 ALA B CA 1
ATOM 3114 C C . ALA B 1 2165 ? 171.238 135.952 176.378 1.00 100.00 2165 ALA B C 1
ATOM 3115 O O . ALA B 1 2165 ? 171.696 134.809 176.386 1.00 100.00 2165 ALA B O 1
ATOM 3117 N N . LEU B 1 2166 ? 171.211 136.731 177.442 1.00 100.00 2166 LEU B N 1
ATOM 3118 C CA . LEU B 1 2166 ? 171.784 136.330 178.710 1.00 100.00 2166 LEU B CA 1
ATOM 3119 C C . LEU B 1 2166 ? 170.672 135.804 179.573 1.00 100.00 2166 LEU B C 1
ATOM 3120 O O . LEU B 1 2166 ? 169.535 136.219 179.424 1.00 100.00 2166 LEU B O 1
ATOM 3125 N N . SER B 1 2167 ? 171.000 134.876 180.457 1.00 100.00 2167 SER B N 1
ATOM 3126 C CA . SER B 1 2167 ? 170.021 134.381 181.399 1.00 100.00 2167 SER B CA 1
ATOM 3127 C C . SER B 1 2167 ? 170.712 133.642 182.516 1.00 100.00 2167 SER B C 1
ATOM 3128 O O . SER B 1 2167 ? 171.840 133.194 182.361 1.00 100.00 2167 SER B O 1
ATOM 3131 N N . THR B 1 2168 ? 170.010 133.463 183.630 1.00 100.00 2168 THR B N 1
ATOM 3132 C CA . THR B 1 2168 ? 170.506 132.577 184.666 1.00 100.00 2168 THR B CA 1
ATOM 3133 C C . THR B 1 2168 ? 169.458 131.549 185.038 1.00 100.00 2168 THR B C 1
ATOM 3134 O O . THR B 1 2168 ? 168.261 131.824 185.023 1.00 100.00 2168 THR B O 1
ATOM 3138 N N . SER B 1 2169 ? 169.922 130.355 185.356 1.00 100.00 2169 SER B N 1
ATOM 3139 C CA . SER B 1 2169 ? 169.063 129.240 185.703 1.00 100.00 2169 SER B CA 1
ATOM 3140 C C . SER B 1 2169 ? 168.677 129.196 187.165 1.00 100.00 2169 SER B C 1
ATOM 3141 O O . SER B 1 2169 ? 167.886 128.333 187.546 1.00 100.00 2169 SER B O 1
ATOM 3144 N N . THR B 1 2170 ? 169.205 130.086 187.996 1.00 100.00 2170 THR B N 1
ATOM 3145 C CA . THR B 1 2170 ? 168.925 130.025 189.418 1.00 100.00 2170 THR B CA 1
ATOM 3146 C C . THR B 1 2170 ? 167.867 131.030 189.839 1.00 100.00 2170 THR B C 1
ATOM 3147 O O . THR B 1 2170 ? 167.743 132.113 189.273 1.00 100.00 2170 THR B O 1
ATOM 3151 N N . VAL B 1 2171 ? 167.106 130.635 190.858 1.00 100.00 2171 VAL B N 1
ATOM 3152 C CA . VAL B 1 2171 ? 166.004 131.403 191.427 1.00 100.00 2171 VAL B CA 1
ATOM 3153 C C . VAL B 1 2171 ? 166.483 132.300 192.569 1.00 100.00 2171 VAL B C 1
ATOM 3154 O O . VAL B 1 2171 ? 167.168 131.849 193.489 1.00 100.00 2171 VAL B O 1
ATOM 3158 N N . ALA B 1 2172 ? 166.074 133.563 192.538 1.00 100.00 2172 ALA B N 1
ATOM 3159 C CA . ALA B 1 2172 ? 166.501 134.527 193.531 1.00 100.00 2172 ALA B CA 1
ATOM 3160 C C . ALA B 1 2172 ? 165.426 135.556 193.815 1.00 100.00 2172 ALA B C 1
ATOM 3161 O O . ALA B 1 2172 ? 164.474 135.711 193.054 1.00 100.00 2172 ALA B O 1
ATOM 3163 N N . SER B 1 2173 ? 165.574 136.248 194.940 1.00 100.00 2173 SER B N 1
ATOM 3164 C CA . SER B 1 2173 ? 164.677 137.345 195.252 1.00 100.00 2173 SER B CA 1
ATOM 3165 C C . SER B 1 2173 ? 165.009 138.526 194.395 1.00 100.00 2173 SER B C 1
ATOM 3166 O O . SER B 1 2173 ? 164.124 139.282 193.989 1.00 100.00 2173 SER B O 1
ATOM 3169 N N . SER B 1 2174 ? 166.287 138.692 194.109 1.00 100.00 2174 SER B N 1
ATOM 3170 C CA . SER B 1 2174 ? 166.724 139.807 193.305 1.00 100.00 2174 SER B CA 1
ATOM 3171 C C . SER B 1 2174 ? 167.975 139.469 192.526 1.00 100.00 2174 SER B C 1
ATOM 3172 O O . SER B 1 2174 ? 168.875 138.799 193.026 1.00 100.00 2174 SER B O 1
ATOM 3175 N N . TYR B 1 2175 ? 168.011 139.935 191.288 1.00 100.00 2175 TYR B N 1
ATOM 3176 C CA . TYR B 1 2175 ? 169.123 139.729 190.385 1.00 100.00 2175 TYR B CA 1
ATOM 3177 C C . TYR B 1 2175 ? 169.713 141.080 190.064 1.00 100.00 2175 TYR B C 1
ATOM 3178 O O . TYR B 1 2175 ? 168.981 142.056 189.957 1.00 100.00 2175 TYR B O 1
ATOM 3187 N N . ASP B 1 2176 ? 171.024 141.138 189.881 1.00 100.00 2176 ASP B N 1
ATOM 3188 C CA . ASP B 1 2176 ? 171.697 142.386 189.540 1.00 100.00 2176 ASP B CA 1
ATOM 3189 C C . ASP B 1 2176 ? 172.768 142.118 188.486 1.00 100.00 2176 ASP B C 1
ATOM 3190 O O . ASP B 1 2176 ? 173.792 141.509 188.778 1.00 100.00 2176 ASP B O 1
ATOM 3195 N N . TRP B 1 2177 ? 172.509 142.522 187.247 1.00 65.71 2177 TRP B N 1
ATOM 3196 C CA . TRP B 1 2177 ? 173.412 142.301 186.130 1.00 65.71 2177 TRP B CA 1
ATOM 3197 C C . TRP B 1 2177 ? 174.092 143.587 185.729 1.00 65.71 2177 TRP B C 1
ATOM 3198 O O . TRP B 1 2177 ? 173.471 144.646 185.730 1.00 65.71 2177 TRP B O 1
ATOM 3209 N N . SER B 1 2178 ? 175.334 143.482 185.271 1.00 100.00 2178 SER B N 1
ATOM 3210 C CA . SER B 1 2178 ? 176.016 144.640 184.724 1.00 100.00 2178 SER B CA 1
ATOM 3211 C C . SER B 1 2178 ? 176.995 144.243 183.632 1.00 100.00 2178 SER B C 1
ATOM 3212 O O . SER B 1 2178 ? 177.490 143.128 183.609 1.00 100.00 2178 SER B O 1
ATOM 3215 N N . GLY B 1 2179 ? 177.303 145.163 182.730 1.00 100.00 2179 GLY B N 1
ATOM 3216 C CA . GLY B 1 2179 ? 178.262 144.848 181.694 1.00 100.00 2179 GLY B CA 1
ATOM 3217 C C . GLY B 1 2179 ? 178.615 145.970 180.732 1.00 100.00 2179 GLY B C 1
ATOM 3218 O O . GLY B 1 2179 ? 178.358 147.139 180.986 1.00 100.00 2179 GLY B O 1
ATOM 3219 N N . PRO B 1 2180 ? 179.223 145.595 179.621 1.00 100.00 2180 PRO B N 1
ATOM 3220 C CA . PRO B 1 2180 ? 179.698 146.495 178.588 1.00 100.00 2180 PRO B CA 1
ATOM 3221 C C . PRO B 1 2180 ? 178.596 147.341 178.024 1.00 100.00 2180 PRO B C 1
ATOM 3222 O O . PRO B 1 2180 ? 177.442 146.943 178.003 1.00 100.00 2180 PRO B O 1
ATOM 3226 N N . ASN B 1 2181 ? 178.956 148.542 177.624 1.00 94.44 2181 ASN B N 1
ATOM 3227 C CA . ASN B 1 2181 ? 178.049 149.532 177.078 1.00 94.44 2181 ASN B CA 1
ATOM 3228 C C . ASN B 1 2181 ? 177.029 149.996 178.089 1.00 94.44 2181 ASN B C 1
ATOM 3229 O O . ASN B 1 2181 ? 176.046 150.617 177.718 1.00 94.44 2181 ASN B O 1
ATOM 3234 N N . GLY B 1 2182 ? 177.254 149.762 179.368 1.00 93.76 2182 GLY B N 1
ATOM 3235 C CA . GLY B 1 2182 ? 176.325 150.213 180.372 1.00 93.76 2182 GLY B CA 1
ATOM 3236 C C . GLY B 1 2182 ? 175.214 149.239 180.634 1.00 93.76 2182 GLY B C 1
ATOM 3237 O O . GLY B 1 2182 ? 174.282 149.562 181.367 1.00 93.76 2182 GLY B O 1
ATOM 3238 N N . PHE B 1 2183 ? 175.287 148.051 180.063 1.00 100.00 2183 PHE B N 1
ATOM 3239 C CA . PHE B 1 2183 ? 174.253 147.067 180.267 1.00 100.00 2183 PHE B CA 1
ATOM 3240 C C . PHE B 1 2183 ? 173.981 146.941 181.732 1.00 100.00 2183 PHE B C 1
ATOM 3241 O O . PHE B 1 2183 ? 174.895 146.769 182.530 1.00 100.00 2183 PHE B O 1
ATOM 3249 N N . THR B 1 2184 ? 172.718 147.070 182.082 1.00 100.00 2184 THR B N 1
ATOM 3250 C CA . THR B 1 2184 ? 172.262 146.961 183.448 1.00 100.00 2184 THR B CA 1
ATOM 3251 C C . THR B 1 2184 ? 170.896 146.312 183.449 1.00 100.00 2184 THR B C 1
ATOM 3252 O O . THR B 1 2184 ? 170.056 146.662 182.627 1.00 100.00 2184 THR B O 1
ATOM 3256 N N . SER B 1 2185 ? 170.652 145.382 184.366 1.00 100.00 2185 SER B N 1
ATOM 3257 C CA . SER B 1 2185 ? 169.308 144.825 184.457 1.00 100.00 2185 SER B CA 1
ATOM 3258 C C . SER B 1 2185 ? 169.025 144.173 185.800 1.00 100.00 2185 SER B C 1
ATOM 3259 O O . SER B 1 2185 ? 169.928 143.803 186.535 1.00 100.00 2185 SER B O 1
ATOM 3262 N N . ASN B 1 2186 ? 167.738 144.038 186.116 1.00 100.00 2186 ASN B N 1
ATOM 3263 C CA . ASN B 1 2186 ? 167.243 143.333 187.306 1.00 100.00 2186 ASN B CA 1
ATOM 3264 C C . ASN B 1 2186 ? 166.294 142.249 186.846 1.00 100.00 2186 ASN B C 1
ATOM 3265 O O . ASN B 1 2186 ? 165.108 142.443 187.042 1.00 100.00 2186 ASN B O 1
ATOM 3270 N N . ALA B 1 2187 ? 166.778 141.117 186.344 1.00 100.00 2187 ALA B N 1
ATOM 3271 C CA . ALA B 1 2187 ? 165.895 140.087 185.825 1.00 100.00 2187 ALA B CA 1
ATOM 3272 C C . ALA B 1 2187 ? 166.598 138.749 185.791 1.00 100.00 2187 ALA B C 1
ATOM 3273 O O . ALA B 1 2187 ? 167.817 138.679 185.702 1.00 100.00 2187 ALA B O 1
ATOM 3275 N N . GLN B 1 2188 ? 165.818 137.677 185.840 1.00 100.00 2188 GLN B N 1
ATOM 3276 C CA . GLN B 1 2188 ? 166.403 136.362 185.652 1.00 100.00 2188 GLN B CA 1
ATOM 3277 C C . GLN B 1 2188 ? 166.803 136.197 184.212 1.00 100.00 2188 GLN B C 1
ATOM 3278 O O . GLN B 1 2188 ? 167.780 135.518 183.901 1.00 100.00 2188 GLN B O 1
ATOM 3284 N N . ASN B 1 2189 ? 166.040 136.838 183.331 1.00 100.00 2189 ASN B N 1
ATOM 3285 C CA . ASN B 1 2189 ? 166.199 136.824 181.880 1.00 100.00 2189 ASN B CA 1
ATOM 3286 C C . ASN B 1 2189 ? 166.151 138.256 181.353 1.00 100.00 2189 ASN B C 1
ATOM 3287 O O . ASN B 1 2189 ? 165.071 138.762 181.051 1.00 100.00 2189 ASN B O 1
ATOM 3292 N N . PRO B 1 2190 ? 167.297 138.938 181.297 1.00 100.00 2190 PRO B N 1
ATOM 3293 C CA . PRO B 1 2190 ? 167.421 140.334 180.889 1.00 100.00 2190 PRO B CA 1
ATOM 3294 C C . PRO B 1 2190 ? 167.008 140.549 179.461 1.00 100.00 2190 PRO B C 1
ATOM 3295 O O . PRO B 1 2190 ? 167.013 139.631 178.652 1.00 100.00 2190 PRO B O 1
ATOM 3299 N N . VAL B 1 2191 ? 166.688 141.798 179.146 1.00 100.00 2191 VAL B N 1
ATOM 3300 C CA . VAL B 1 2191 ? 166.316 142.136 177.794 1.00 100.00 2191 VAL B CA 1
ATOM 3301 C C . VAL B 1 2191 ? 167.459 141.789 176.882 1.00 100.00 2191 VAL B C 1
ATOM 3302 O O . VAL B 1 2191 ? 168.611 142.120 177.152 1.00 100.00 2191 VAL B O 1
ATOM 3306 N N . VAL B 1 2192 ? 167.137 141.108 175.799 1.00 100.00 2192 VAL B N 1
ATOM 3307 C CA . VAL B 1 2192 ? 168.102 140.641 174.827 1.00 100.00 2192 VAL B CA 1
ATOM 3308 C C . VAL B 1 2192 ? 168.668 141.803 174.045 1.00 100.00 2192 VAL B C 1
ATOM 3309 O O . VAL B 1 2192 ? 167.938 142.700 173.628 1.00 100.00 2192 VAL B O 1
ATOM 3313 N N . ILE B 1 2193 ? 169.978 141.811 173.864 1.00 100.00 2193 ILE B N 1
ATOM 3314 C CA . ILE B 1 2193 ? 170.620 142.837 173.063 1.00 100.00 2193 ILE B CA 1
ATOM 3315 C C . ILE B 1 2193 ? 170.382 142.420 171.631 1.00 100.00 2193 ILE B C 1
ATOM 3316 O O . ILE B 1 2193 ? 170.821 141.346 171.233 1.00 100.00 2193 ILE B O 1
ATOM 3321 N N . THR B 1 2194 ? 169.682 143.243 170.853 1.00 100.00 2194 THR B N 1
ATOM 3322 C CA . THR B 1 2194 ? 169.221 142.796 169.540 1.00 100.00 2194 THR B CA 1
ATOM 3323 C C . THR B 1 2194 ? 170.165 143.066 168.384 1.00 100.00 2194 THR B C 1
ATOM 3324 O O . THR B 1 2194 ? 169.933 142.544 167.291 1.00 100.00 2194 THR B O 1
ATOM 3328 N N . ASN B 1 2195 ? 171.201 143.857 168.563 1.00 100.00 2195 ASN B N 1
ATOM 3329 C CA . ASN B 1 2195 ? 172.109 144.113 167.455 1.00 100.00 2195 ASN B CA 1
ATOM 3330 C C . ASN B 1 2195 ? 173.521 144.122 168.013 1.00 100.00 2195 ASN B C 1
ATOM 3331 O O . ASN B 1 2195 ? 174.049 145.169 168.363 1.00 100.00 2195 ASN B O 1
ATOM 3336 N N . ALA B 1 2196 ? 174.124 142.953 168.100 1.00 100.00 2196 ALA B N 1
ATOM 3337 C CA . ALA B 1 2196 ? 175.433 142.864 168.691 1.00 100.00 2196 ALA B CA 1
ATOM 3338 C C . ALA B 1 2196 ? 176.424 143.601 167.840 1.00 100.00 2196 ALA B C 1
ATOM 3339 O O . ALA B 1 2196 ? 176.409 143.499 166.618 1.00 100.00 2196 ALA B O 1
ATOM 3341 N N . THR B 1 2197 ? 177.297 144.336 168.491 1.00 100.00 2197 THR B N 1
ATOM 3342 C CA . THR B 1 2197 ? 178.383 145.009 167.832 1.00 100.00 2197 THR B CA 1
ATOM 3343 C C . THR B 1 2197 ? 179.593 144.970 168.727 1.00 100.00 2197 THR B C 1
ATOM 3344 O O . THR B 1 2197 ? 179.562 144.391 169.796 1.00 100.00 2197 THR B O 1
ATOM 3348 N N . GLY B 1 2198 ? 180.665 145.599 168.298 1.00 100.00 2198 GLY B N 1
ATOM 3349 C CA . GLY B 1 2198 ? 181.906 145.534 169.048 1.00 100.00 2198 GLY B CA 1
ATOM 3350 C C . GLY B 1 2198 ? 181.799 146.085 170.450 1.00 100.00 2198 GLY B C 1
ATOM 3351 O O . GLY B 1 2198 ? 182.427 145.563 171.363 1.00 100.00 2198 GLY B O 1
ATOM 3352 N N . SER B 1 2199 ? 180.972 147.108 170.652 1.00 100.00 2199 SER B N 1
ATOM 3353 C CA . SER B 1 2199 ? 180.799 147.742 171.954 1.00 100.00 2199 SER B CA 1
ATOM 3354 C C . SER B 1 2199 ? 180.050 146.888 172.949 1.00 100.00 2199 SER B C 1
ATOM 3355 O O . SER B 1 2199 ? 180.057 147.212 174.127 1.00 100.00 2199 SER B O 1
ATOM 3358 N N . ASN B 1 2200 ? 179.393 145.824 172.516 1.00 100.00 2200 ASN B N 1
ATOM 3359 C CA . ASN B 1 2200 ? 178.676 144.940 173.409 1.00 100.00 2200 ASN B CA 1
ATOM 3360 C C . ASN B 1 2200 ? 179.503 143.728 173.766 1.00 100.00 2200 ASN B C 1
ATOM 3361 O O . ASN B 1 2200 ? 179.031 142.866 174.494 1.00 100.00 2200 ASN B O 1
ATOM 3366 N N . ALA B 1 2201 ? 180.723 143.641 173.282 1.00 100.00 2201 ALA B N 1
ATOM 3367 C CA . ALA B 1 2201 ? 181.586 142.543 173.632 1.00 100.00 2201 ALA B CA 1
ATOM 3368 C C . ALA B 1 2201 ? 182.228 142.847 174.961 1.00 100.00 2201 ALA B C 1
ATOM 3369 O O . ALA B 1 2201 ? 182.451 144.005 175.292 1.00 100.00 2201 ALA B O 1
ATOM 3371 N N . GLY B 1 2202 ? 182.528 141.820 175.732 1.00 88.42 2202 GLY B N 1
ATOM 3372 C CA . GLY B 1 2202 ? 183.151 142.063 177.015 1.00 88.42 2202 GLY B CA 1
ATOM 3373 C C . GLY B 1 2202 ? 182.639 141.121 178.063 1.00 88.42 2202 GLY B C 1
ATOM 3374 O O . GLY B 1 2202 ? 182.181 140.038 177.752 1.00 88.42 2202 GLY B O 1
ATOM 3375 N N . VAL B 1 2203 ? 182.734 141.494 179.329 1.00 100.00 2203 VAL B N 1
ATOM 3376 C CA . VAL B 1 2203 ? 182.371 140.588 180.407 1.00 100.00 2203 VAL B CA 1
ATOM 3377 C C . VAL B 1 2203 ? 181.115 141.043 181.116 1.00 100.00 2203 VAL B C 1
ATOM 3378 O O . VAL B 1 2203 ? 181.068 142.138 181.678 1.00 100.00 2203 VAL B O 1
ATOM 3382 N N . TYR B 1 2204 ? 180.114 140.176 181.123 1.00 100.00 2204 TYR B N 1
ATOM 3383 C CA . TYR B 1 2204 ? 178.831 140.421 181.747 1.00 100.00 2204 TYR B CA 1
ATOM 3384 C C . TYR B 1 2204 ? 178.805 139.734 183.104 1.00 100.00 2204 TYR B C 1
ATOM 3385 O O . TYR B 1 2204 ? 179.106 138.549 183.202 1.00 100.00 2204 TYR B O 1
ATOM 3394 N N . THR B 1 2205 ? 178.455 140.475 184.151 1.00 100.00 2205 THR B N 1
ATOM 3395 C CA . THR B 1 2205 ? 178.536 139.992 185.528 1.00 100.00 2205 THR B CA 1
ATOM 3396 C C . THR B 1 2205 ? 177.176 139.955 186.208 1.00 100.00 2205 THR B C 1
ATOM 3397 O O . THR B 1 2205 ? 176.360 140.846 186.018 1.00 100.00 2205 THR B O 1
ATOM 3401 N N . LEU B 1 2206 ? 176.930 138.907 187.000 1.00 100.00 2206 LEU B N 1
ATOM 3402 C CA . LEU B 1 2206 ? 175.692 138.715 187.761 1.00 100.00 2206 LEU B CA 1
ATOM 3403 C C . LEU B 1 2206 ? 175.922 138.428 189.238 1.00 100.00 2206 LEU B C 1
ATOM 3404 O O . LEU B 1 2206 ? 176.744 137.586 189.597 1.00 100.00 2206 LEU B O 1
ATOM 3409 N N . SER B 1 2207 ? 175.144 139.077 190.103 1.00 100.00 2207 SER B N 1
ATOM 3410 C CA . SER B 1 2207 ? 175.114 138.761 191.526 1.00 100.00 2207 SER B CA 1
ATOM 3411 C C . SER B 1 2207 ? 173.672 138.584 192.004 1.00 100.00 2207 SER B C 1
ATOM 3412 O O . SER B 1 2207 ? 172.740 139.194 191.480 1.00 100.00 2207 SER B O 1
ATOM 3415 N N . ILE B 1 2208 ? 173.489 137.747 193.027 1.00 100.00 2208 ILE B N 1
ATOM 3416 C CA . ILE B 1 2208 ? 172.163 137.351 193.503 1.00 100.00 2208 ILE B CA 1
ATOM 3417 C C . ILE B 1 2208 ? 171.898 137.509 194.995 1.00 100.00 2208 ILE B C 1
ATOM 3418 O O . ILE B 1 2208 ? 172.719 137.158 195.845 1.00 100.00 2208 ILE B O 1
ATOM 3423 N N . VAL B 1 2209 ? 170.685 137.951 195.300 1.00 100.00 2209 VAL B N 1
ATOM 3424 C CA . VAL B 1 2209 ? 170.173 138.016 196.658 1.00 100.00 2209 VAL B CA 1
ATOM 3425 C C . VAL B 1 2209 ? 169.197 136.871 196.869 1.00 100.00 2209 VAL B C 1
ATOM 3426 O O . VAL B 1 2209 ? 168.192 136.762 196.165 1.00 100.00 2209 VAL B O 1
ATOM 3430 N N . ASP B 1 2210 ? 169.463 136.049 197.865 1.00 100.00 2210 ASP B N 1
ATOM 3431 C CA . ASP B 1 2210 ? 168.697 134.851 198.162 1.00 100.00 2210 ASP B CA 1
ATOM 3432 C C . ASP B 1 2210 ? 167.382 135.206 198.852 1.00 100.00 2210 ASP B C 1
ATOM 3433 O O . ASP B 1 2210 ? 167.117 136.357 199.197 1.00 100.00 2210 ASP B O 1
ATOM 3438 N N . GLY B 1 2211 ? 166.578 134.178 199.126 1.00 100.00 2211 GLY B N 1
ATOM 3439 C CA . GLY B 1 2211 ? 165.270 134.339 199.745 1.00 100.00 2211 GLY B CA 1
ATOM 3440 C C . GLY B 1 2211 ? 165.340 134.841 201.160 1.00 100.00 2211 GLY B C 1
ATOM 3441 O O . GLY B 1 2211 ? 164.337 135.315 201.702 1.00 100.00 2211 GLY B O 1
ATOM 3442 N N . ASN B 1 2212 ? 166.517 134.782 201.749 1.00 100.00 2212 ASN B N 1
ATOM 3443 C CA . ASN B 1 2212 ? 166.729 135.175 203.123 1.00 100.00 2212 ASN B CA 1
ATOM 3444 C C . ASN B 1 2212 ? 167.387 136.542 203.229 1.00 100.00 2212 ASN B C 1
ATOM 3445 O O . ASN B 1 2212 ? 167.561 137.038 204.339 1.00 100.00 2212 ASN B O 1
ATOM 3450 N N . GLY B 1 2213 ? 167.777 137.150 202.113 1.00 100.00 2213 GLY B N 1
ATOM 3451 C CA . GLY B 1 2213 ? 168.482 138.423 202.127 1.00 100.00 2213 GLY B CA 1
ATOM 3452 C C . GLY B 1 2213 ? 169.997 138.424 201.894 1.00 100.00 2213 GLY B C 1
ATOM 3453 O O . GLY B 1 2213 ? 170.560 139.515 201.755 1.00 100.00 2213 GLY B O 1
ATOM 3454 N N . CYS B 1 2214 ? 170.667 137.260 201.838 1.00 100.00 2214 CYS B N 1
ATOM 3455 C CA . CYS B 1 2214 ? 172.122 137.161 201.661 1.00 100.00 2214 CYS B CA 1
ATOM 3456 C C . CYS B 1 2214 ? 172.568 137.265 200.207 1.00 100.00 2214 CYS B C 1
ATOM 3457 O O . CYS B 1 2214 ? 172.013 136.611 199.323 1.00 100.00 2214 CYS B O 1
ATOM 3460 N N . SER B 1 2215 ? 173.638 138.024 199.980 1.00 100.00 2215 SER B N 1
ATOM 3461 C CA . SER B 1 2215 ? 174.209 138.219 198.653 1.00 100.00 2215 SER B CA 1
ATOM 3462 C C . SER B 1 2215 ? 175.254 137.177 198.313 1.00 100.00 2215 SER B C 1
ATOM 3463 O O . SER B 1 2215 ? 176.114 136.853 199.133 1.00 100.00 2215 SER B O 1
ATOM 3466 N N . SER B 1 2216 ? 175.209 136.704 197.074 1.00 100.00 2216 SER B N 1
ATOM 3467 C CA . SER B 1 2216 ? 176.154 135.762 196.507 1.00 100.00 2216 SER B CA 1
ATOM 3468 C C . SER B 1 2216 ? 177.383 136.455 195.952 1.00 100.00 2216 SER B C 1
ATOM 3469 O O . SER B 1 2216 ? 177.413 137.664 195.767 1.00 100.00 2216 SER B O 1
ATOM 3472 N N . ALA B 1 2217 ? 178.406 135.659 195.676 1.00 100.00 2217 ALA B N 1
ATOM 3473 C CA . ALA B 1 2217 ? 179.597 136.139 195.004 1.00 100.00 2217 ALA B CA 1
ATOM 3474 C C . ALA B 1 2217 ? 179.293 136.381 193.537 1.00 100.00 2217 ALA B C 1
ATOM 3475 O O . ALA B 1 2217 ? 178.444 135.717 192.963 1.00 100.00 2217 ALA B O 1
ATOM 3477 N N . ASP B 1 2218 ? 179.998 137.322 192.922 1.00 100.00 2218 ASP B N 1
ATOM 3478 C CA . ASP B 1 2218 ? 179.818 137.595 191.498 1.00 100.00 2218 ASP B CA 1
ATOM 3479 C C . ASP B 1 2218 ? 180.309 136.446 190.628 1.00 100.00 2218 ASP B C 1
ATOM 3480 O O . ASP B 1 2218 ? 181.394 135.913 190.860 1.00 100.00 2218 ASP B O 1
ATOM 3485 N N . THR B 1 2219 ? 179.571 136.144 189.551 1.00 100.00 2219 THR B N 1
ATOM 3486 C CA . THR B 1 2219 ? 179.967 135.172 188.529 1.00 100.00 2219 THR B CA 1
ATOM 3487 C C . THR B 1 2219 ? 179.783 135.838 187.184 1.00 100.00 2219 THR B C 1
ATOM 3488 O O . THR B 1 2219 ? 178.856 136.612 187.071 1.00 100.00 2219 THR B O 1
ATOM 3492 N N . SER B 1 2220 ? 180.625 135.578 186.170 1.00 100.00 2220 SER B N 1
ATOM 3493 C CA . SER B 1 2220 ? 180.547 136.316 184.912 1.00 100.00 2220 SER B CA 1
ATOM 3494 C C . SER B 1 2220 ? 180.743 135.450 183.676 1.00 100.00 2220 SER B C 1
ATOM 3495 O O . SER B 1 2220 ? 181.306 134.359 183.735 1.00 100.00 2220 SER B O 1
ATOM 3498 N N . VAL B 1 2221 ? 180.262 135.953 182.539 1.00 100.00 2221 VAL B N 1
ATOM 3499 C CA . VAL B 1 2221 ? 180.384 135.290 181.247 1.00 100.00 2221 VAL B CA 1
ATOM 3500 C C . VAL B 1 2221 ? 180.985 136.253 180.241 1.00 100.00 2221 VAL B C 1
ATOM 3501 O O . VAL B 1 2221 ? 18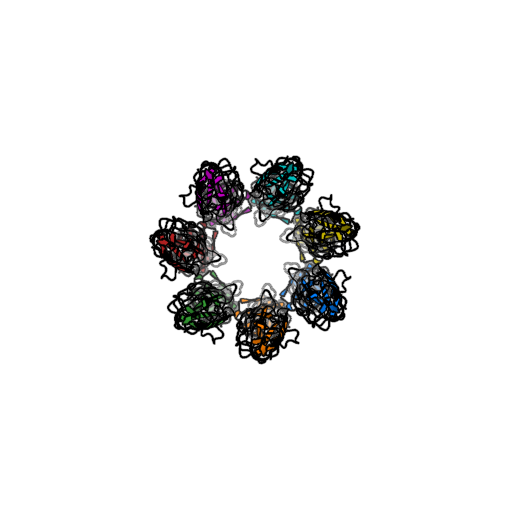0.558 137.401 180.152 1.00 100.00 2221 VAL B O 1
ATOM 3505 N N . GLN B 1 2222 ? 181.967 135.809 179.481 1.00 100.00 2222 GLN B N 1
ATOM 3506 C CA . GLN B 1 2222 ? 182.541 136.676 178.474 1.00 100.00 2222 GLN B CA 1
ATOM 3507 C C . GLN B 1 2222 ? 181.856 136.471 177.142 1.00 100.00 2222 GLN B C 1
ATOM 3508 O O . GLN B 1 2222 ? 181.581 135.344 176.746 1.00 100.00 2222 GLN B O 1
ATOM 3514 N N . VAL B 1 2223 ? 181.574 137.559 176.450 1.00 100.00 2223 VAL B N 1
ATOM 3515 C CA . VAL B 1 2223 ? 180.931 137.508 175.149 1.00 100.00 2223 VAL B CA 1
ATOM 3516 C C . VAL B 1 2223 ? 181.855 138.103 174.102 1.00 100.00 2223 VAL B C 1
ATOM 3517 O O . VAL B 1 2223 ? 182.241 139.270 174.203 1.00 100.00 2223 VAL B O 1
ATOM 3521 N N . THR B 1 2224 ? 182.184 137.334 173.078 1.00 100.00 2224 THR B N 1
ATOM 3522 C CA . THR B 1 2224 ? 183.013 137.821 171.984 1.00 100.00 2224 THR B CA 1
ATOM 3523 C C . THR B 1 2224 ? 182.136 138.081 170.784 1.00 100.00 2224 THR B C 1
ATOM 3524 O O . THR B 1 2224 ? 181.374 137.208 170.392 1.00 100.00 2224 THR B O 1
ATOM 3528 N N . VAL B 1 2225 ? 182.239 139.263 170.197 1.00 100.00 2225 VAL B N 1
ATOM 3529 C CA . VAL B 1 2225 ? 181.458 139.589 169.019 1.00 100.00 2225 VAL B CA 1
ATOM 3530 C C . VAL B 1 2225 ? 182.376 139.592 167.808 1.00 100.00 2225 VAL B C 1
ATOM 3531 O O . VAL B 1 2225 ? 183.350 140.348 167.757 1.00 100.00 2225 VAL B O 1
ATOM 3535 N N . ASN B 1 2226 ? 182.060 138.733 166.837 1.00 100.00 2226 ASN B N 1
ATOM 3536 C CA . ASN B 1 2226 ? 182.875 138.491 165.657 1.00 100.00 2226 ASN B CA 1
ATOM 3537 C C . ASN B 1 2226 ? 182.506 139.396 164.497 1.00 100.00 2226 ASN B C 1
ATOM 3538 O O . ASN B 1 2226 ? 181.358 139.443 164.061 1.00 100.00 2226 ASN B O 1
ATOM 3543 N N . ALA B 1 2227 ? 183.492 140.110 163.997 1.00 100.00 2227 ALA B N 1
ATOM 3544 C CA . ALA B 1 2227 ? 183.253 141.088 162.955 1.00 100.00 2227 ALA B CA 1
ATOM 3545 C C . ALA B 1 2227 ? 182.870 140.452 161.638 1.00 100.00 2227 ALA B C 1
ATOM 3546 O O . ALA B 1 2227 ? 183.442 139.440 161.232 1.00 100.00 2227 ALA B O 1
ATOM 3548 N N . ALA B 1 2228 ? 181.934 141.091 160.948 1.00 100.00 2228 ALA B N 1
ATOM 3549 C CA . ALA B 1 2228 ? 181.520 140.699 159.616 1.00 100.00 2228 ALA B CA 1
ATOM 3550 C C . ALA B 1 2228 ? 182.475 141.284 158.575 1.00 100.00 2228 ALA B C 1
ATOM 3551 O O . ALA B 1 2228 ? 183.057 142.335 158.812 1.00 100.00 2228 ALA B O 1
ATOM 3553 N N . PRO B 1 2229 ? 182.639 140.625 157.423 1.00 100.00 2229 PRO B N 1
ATOM 3554 C CA . PRO B 1 2229 ? 183.448 141.147 156.318 1.00 100.00 2229 PRO B CA 1
ATOM 3555 C C . PRO B 1 2229 ? 182.848 142.416 155.750 1.00 100.00 2229 PRO B C 1
ATOM 3556 O O . PRO B 1 2229 ? 181.672 142.693 155.934 1.00 100.00 2229 PRO B O 1
ATOM 3560 N N . ALA B 1 2230 ? 183.664 143.185 155.047 1.00 100.00 2230 ALA B N 1
ATOM 3561 C CA . ALA B 1 2230 ? 183.206 144.409 154.428 1.00 100.00 2230 ALA B CA 1
ATOM 3562 C C . ALA B 1 2230 ? 182.427 144.092 153.172 1.00 100.00 2230 ALA B C 1
ATOM 3563 O O . ALA B 1 2230 ? 182.476 142.981 152.670 1.00 100.00 2230 ALA B O 1
ATOM 3565 N N . GLN B 1 2231 ? 181.727 145.082 152.647 1.00 100.00 2231 GLN B N 1
ATOM 3566 C CA . GLN B 1 2231 ? 180.921 144.906 151.449 1.00 100.00 2231 GLN B CA 1
ATOM 3567 C C . GLN B 1 2231 ? 181.766 144.424 150.270 1.00 100.00 2231 GLN B C 1
ATOM 3568 O O . GLN B 1 2231 ? 182.754 145.081 149.936 1.00 100.00 2231 GLN B O 1
ATOM 3574 N N . PRO B 1 2232 ? 181.427 143.278 149.658 1.00 100.00 2232 PRO B N 1
ATOM 3575 C CA . PRO B 1 2232 ? 182.108 142.720 148.481 1.00 100.00 2232 PRO B CA 1
ATOM 3576 C C . PRO B 1 2232 ? 181.833 143.521 147.222 1.00 100.00 2232 PRO B C 1
ATOM 3577 O O . PRO B 1 2232 ? 180.818 144.180 147.112 1.00 100.00 2232 PRO B O 1
ATOM 3581 N N . SER B 1 2233 ? 182.676 143.386 146.221 1.00 100.00 2233 SER B N 1
ATOM 3582 C CA . SER B 1 2233 ? 182.518 144.049 144.945 1.00 100.00 2233 SER B CA 1
ATOM 3583 C C . SER B 1 2233 ? 182.301 142.973 143.910 1.00 100.00 2233 SER B C 1
ATOM 3584 O O . SER B 1 2233 ? 182.922 141.940 144.017 1.00 100.00 2233 SER B O 1
ATOM 3587 N N . MET B 1 2234 ? 181.474 143.175 142.895 1.00 100.00 2234 MET B N 1
ATOM 3588 C CA . MET B 1 2234 ? 181.201 142.096 141.952 1.00 100.00 2234 MET B CA 1
ATOM 3589 C C . MET B 1 2234 ? 181.290 142.535 140.491 1.00 100.00 2234 MET B C 1
ATOM 3590 O O . MET B 1 2234 ? 180.810 143.608 140.122 1.00 100.00 2234 MET B O 1
ATOM 3595 N N . THR B 1 2235 ? 181.857 141.669 139.654 1.00 100.00 2235 THR B N 1
ATOM 3596 C CA . THR B 1 2235 ? 182.009 141.887 138.222 1.00 100.00 2235 THR B CA 1
ATOM 3597 C C . THR B 1 2235 ? 181.309 140.778 137.457 1.00 100.00 2235 THR B C 1
ATOM 3598 O O . THR B 1 2235 ? 181.443 139.615 137.804 1.00 100.00 2235 THR B O 1
ATOM 3602 N N . THR B 1 2236 ? 180.549 141.118 136.430 1.00 100.00 2236 THR B N 1
ATOM 3603 C CA . THR B 1 2236 ? 179.860 140.110 135.642 1.00 100.00 2236 THR B CA 1
ATOM 3604 C C . THR B 1 2236 ? 180.101 140.354 134.164 1.00 100.00 2236 THR B C 1
ATOM 3605 O O . THR B 1 2236 ? 180.321 141.489 133.747 1.00 100.00 2236 THR B O 1
ATOM 3609 N N . ASN B 1 2237 ? 179.994 139.305 133.343 1.00 100.00 2237 ASN B N 1
ATOM 3610 C CA . ASN B 1 2237 ? 180.046 139.499 131.891 1.00 100.00 2237 ASN B CA 1
ATOM 3611 C C . ASN B 1 2237 ? 178.656 139.864 131.404 1.00 100.00 2237 ASN B C 1
ATOM 3612 O O . ASN B 1 2237 ? 178.018 139.104 130.717 1.00 100.00 2237 ASN B O 1
ATOM 3617 N N . SER B 1 2238 ? 178.199 141.060 131.760 1.00 100.00 2238 SER B N 1
ATOM 3618 C CA . SER B 1 2238 ? 176.801 141.430 131.570 1.00 100.00 2238 SER B CA 1
ATOM 3619 C C . SER B 1 2238 ? 176.229 141.447 130.151 1.00 100.00 2238 SER B C 1
ATOM 3620 O O . SER B 1 2238 ? 175.029 141.164 130.031 1.00 100.00 2238 SER B O 1
ATOM 3623 N N . PRO B 1 2239 ? 176.943 141.780 129.069 1.00 100.00 2239 PRO B N 1
ATOM 3624 C CA . PRO B 1 2239 ? 176.350 141.787 127.704 1.00 100.00 2239 PRO B CA 1
ATOM 3625 C C . PRO B 1 2239 ? 176.289 140.384 127.111 1.00 100.00 2239 PRO B C 1
ATOM 3626 O O . PRO B 1 2239 ? 177.120 140.000 126.298 1.00 100.00 2239 PRO B O 1
ATOM 3630 N N . ILE B 1 2240 ? 175.331 139.575 127.558 1.00 100.00 2240 ILE B N 1
ATOM 3631 C CA . ILE B 1 2240 ? 175.268 138.142 127.247 1.00 100.00 2240 ILE B CA 1
ATOM 3632 C C . ILE B 1 2240 ? 174.247 137.854 126.167 1.00 100.00 2240 ILE B C 1
ATOM 3633 O O . ILE B 1 2240 ? 173.103 138.285 126.288 1.00 100.00 2240 ILE B O 1
ATOM 3638 N N . CYS B 1 2241 ? 174.617 137.063 125.154 1.00 100.00 2241 CYS B N 1
ATOM 3639 C CA . CYS B 1 2241 ? 173.674 136.564 124.159 1.00 100.00 2241 CYS B CA 1
ATOM 3640 C C . CYS B 1 2241 ? 173.092 135.253 124.654 1.00 100.00 2241 CYS B C 1
ATOM 3641 O O . CYS B 1 2241 ? 173.832 134.367 125.070 1.00 100.00 2241 CYS B O 1
ATOM 3644 N N . ASN B 1 2242 ? 171.780 135.127 124.614 1.00 100.00 2242 ASN B N 1
ATOM 3645 C CA . ASN B 1 2242 ? 171.138 133.958 125.184 1.00 100.00 2242 ASN B CA 1
ATOM 3646 C C . ASN B 1 2242 ? 171.707 132.683 124.604 1.00 100.00 2242 ASN B C 1
ATOM 3647 O O . ASN B 1 2242 ? 171.745 132.494 123.390 1.00 100.00 2242 ASN B O 1
ATOM 3652 N N . GLY B 1 2243 ? 172.140 131.811 125.496 1.00 100.00 2243 GLY B N 1
ATOM 3653 C CA . GLY B 1 2243 ? 172.783 130.560 125.177 1.00 100.00 2243 GLY B CA 1
ATOM 3654 C C . GLY B 1 2243 ? 174.219 130.55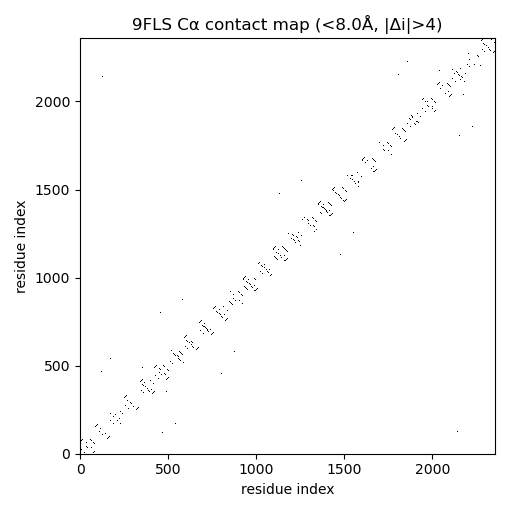3 125.613 1.00 100.00 2243 GLY B C 1
ATOM 3655 O O . GLY B 1 2243 ? 174.810 129.486 125.781 1.00 100.00 2243 GLY B O 1
ATOM 3656 N N . ALA B 1 2244 ? 174.786 131.725 125.809 1.00 100.00 2244 ALA B N 1
ATOM 3657 C CA . ALA B 1 2244 ? 176.133 131.855 126.315 1.00 100.00 2244 ALA B CA 1
ATOM 3658 C C . ALA B 1 2244 ? 176.097 131.791 127.830 1.00 100.00 2244 ALA B C 1
ATOM 3659 O O . ALA B 1 2244 ? 175.113 132.177 128.447 1.00 100.00 2244 ALA B O 1
ATOM 3661 N N . ASP B 1 2245 ? 177.164 131.284 128.435 1.00 100.00 2245 ASP B N 1
ATOM 3662 C CA . ASP B 1 2245 ? 177.216 131.173 129.888 1.00 100.00 2245 ASP B CA 1
ATOM 3663 C C . ASP B 1 2245 ? 177.305 132.524 130.569 1.00 100.00 2245 ASP B C 1
ATOM 3664 O O . ASP B 1 2245 ? 177.990 133.436 130.102 1.00 100.00 2245 ASP B O 1
ATOM 3669 N N . LEU B 1 2246 ? 176.675 132.609 131.731 1.00 100.00 2246 LEU B N 1
ATOM 3670 C CA . LEU B 1 2246 ? 176.731 133.775 132.595 1.00 100.00 2246 LEU B CA 1
ATOM 3671 C C . LEU B 1 2246 ? 177.817 133.572 133.634 1.00 100.00 2246 LEU B C 1
ATOM 3672 O O . LEU B 1 2246 ? 177.816 132.586 134.361 1.00 100.00 2246 LEU B O 1
ATOM 3677 N N . VAL B 1 2247 ? 178.783 134.466 133.671 1.00 100.00 2247 VAL B N 1
ATOM 3678 C CA . VAL B 1 2247 ? 179.912 134.301 134.562 1.00 100.00 2247 VAL B CA 1
ATOM 3679 C C . VAL B 1 2247 ? 180.009 135.487 135.492 1.00 100.00 2247 VAL B C 1
ATOM 3680 O O . VAL B 1 2247 ? 180.070 136.637 135.057 1.00 100.00 2247 VAL B O 1
ATOM 3684 N N . MET B 1 2248 ? 180.046 135.205 136.767 1.00 100.00 2248 MET B N 1
ATOM 3685 C CA . MET B 1 2248 ? 180.067 136.217 137.790 1.00 100.00 2248 MET B CA 1
ATOM 3686 C C . MET B 1 2248 ? 181.259 136.007 138.692 1.00 100.00 2248 MET B C 1
ATOM 3687 O O . MET B 1 2248 ? 181.504 134.888 139.129 1.00 100.00 2248 MET B O 1
ATOM 3692 N N . SER B 1 2249 ? 181.961 137.070 139.059 1.00 100.00 2249 SER B N 1
ATOM 3693 C CA . SER B 1 2249 ? 183.089 136.840 139.940 1.00 100.00 2249 SER B CA 1
ATOM 3694 C C . SER B 1 2249 ? 183.395 137.989 140.876 1.00 100.00 2249 SER B C 1
ATOM 3695 O O . SER B 1 2249 ? 183.045 139.137 140.631 1.00 100.00 2249 SER B O 1
ATOM 3698 N N . THR B 1 2250 ? 184.096 137.650 141.954 1.00 100.00 2250 THR B N 1
ATOM 3699 C CA . THR B 1 2250 ? 184.552 138.623 142.924 1.00 100.00 2250 THR B CA 1
ATOM 3700 C C . THR B 1 2250 ? 186.029 138.455 143.218 1.00 100.00 2250 THR B C 1
ATOM 3701 O O . THR B 1 2250 ? 186.710 137.591 142.671 1.00 100.00 2250 THR B O 1
ATOM 3705 N N . SER B 1 2251 ? 186.525 139.346 144.059 1.00 100.00 2251 SER B N 1
ATOM 3706 C CA . SER B 1 2251 ? 187.891 139.372 144.546 1.00 100.00 2251 SER B CA 1
ATOM 3707 C C . SER B 1 2251 ? 187.866 139.298 146.049 1.00 100.00 2251 SER B C 1
ATOM 3708 O O . SER B 1 2251 ? 188.912 139.224 146.696 1.00 100.00 2251 SER B O 1
ATOM 3711 N N . ALA B 1 2252 ? 186.668 139.334 146.600 1.00 100.00 2252 ALA B N 1
ATOM 3712 C CA . ALA B 1 2252 ? 186.445 139.279 148.018 1.00 100.00 2252 ALA B CA 1
ATOM 3713 C C . ALA B 1 2252 ? 186.906 137.944 148.547 1.00 100.00 2252 ALA B C 1
ATOM 3714 O O . ALA B 1 2252 ? 186.898 136.940 147.843 1.00 100.00 2252 ALA B O 1
ATOM 3716 N N . THR B 1 2253 ? 187.315 137.927 149.803 1.00 100.00 2253 THR B N 1
ATOM 3717 C CA . THR B 1 2253 ? 187.849 136.728 150.427 1.00 100.00 2253 THR B CA 1
ATOM 3718 C C . THR B 1 2253 ? 186.976 136.264 151.588 1.00 100.00 2253 THR B C 1
ATOM 3719 O O . THR B 1 2253 ? 186.614 137.054 152.466 1.00 100.00 2253 THR B O 1
ATOM 3723 N N . GLY B 1 2254 ? 186.669 134.977 151.593 1.00 100.00 2254 GLY B N 1
ATOM 3724 C CA . GLY B 1 2254 ? 185.881 134.348 152.631 1.00 100.00 2254 GLY B CA 1
ATOM 3725 C C . GLY B 1 2254 ? 185.861 132.863 152.372 1.00 100.00 2254 GLY B C 1
ATOM 3726 O O . GLY B 1 2254 ? 186.514 132.377 151.457 1.00 100.00 2254 GLY B O 1
ATOM 3727 N N . ASN B 1 2255 ? 185.132 132.137 153.211 1.00 100.00 2255 ASN B N 1
ATOM 3728 C CA . ASN B 1 2255 ? 185.046 130.696 153.060 1.00 100.00 2255 ASN B CA 1
ATOM 3729 C C . ASN B 1 2255 ? 184.050 130.362 151.975 1.00 100.00 2255 ASN B C 1
ATOM 3730 O O . ASN B 1 2255 ? 184.250 129.422 151.206 1.00 100.00 2255 ASN B O 1
ATOM 3735 N N . SER B 1 2256 ? 182.969 131.132 151.905 1.00 100.00 2256 SER B N 1
ATOM 3736 C CA . SER B 1 2256 ? 181.944 130.838 150.928 1.00 100.00 2256 SER B CA 1
ATOM 3737 C C . SER B 1 2256 ? 181.294 132.101 150.419 1.00 100.00 2256 SER B C 1
ATOM 3738 O O . SER B 1 2256 ? 181.274 133.123 151.090 1.00 100.00 2256 SER B O 1
ATOM 3741 N N . TYR B 1 2257 ? 180.756 132.025 149.222 1.00 100.00 2257 TYR B N 1
ATOM 3742 C CA . TYR B 1 2257 ? 180.179 133.173 148.565 1.00 100.00 2257 TYR B CA 1
ATOM 3743 C C . TYR B 1 2257 ? 178.721 132.917 148.292 1.00 100.00 2257 TYR B C 1
ATOM 3744 O O . TYR B 1 2257 ? 178.371 131.854 147.800 1.00 100.00 2257 TYR B O 1
ATOM 3753 N N . ILE B 1 2258 ? 177.868 133.876 148.581 1.00 100.00 2258 ILE B N 1
ATOM 3754 C CA . ILE B 1 2258 ? 176.441 133.707 148.360 1.00 100.00 2258 ILE B CA 1
ATOM 3755 C C . ILE B 1 2258 ? 176.008 134.567 147.202 1.00 100.00 2258 ILE B C 1
ATOM 3756 O O . ILE B 1 2258 ? 176.063 135.789 147.286 1.00 100.00 2258 ILE B O 1
ATOM 3761 N N . TRP B 1 2259 ? 175.561 133.960 146.132 1.00 100.00 2259 TRP B N 1
ATOM 3762 C CA . TRP B 1 2259 ? 175.192 134.701 144.947 1.00 100.00 2259 TRP B CA 1
ATOM 3763 C C . TRP B 1 2259 ? 173.686 134.760 144.881 1.00 100.00 2259 TRP B C 1
ATOM 3764 O O . TRP B 1 2259 ? 173.041 133.722 144.931 1.00 100.00 2259 TRP B O 1
ATOM 3775 N N . ARG B 1 2260 ? 173.107 135.942 144.763 1.00 100.00 2260 ARG B N 1
ATOM 3776 C CA . ARG B 1 2260 ? 171.654 136.057 144.822 1.00 100.00 2260 ARG B CA 1
ATOM 3777 C C . ARG B 1 2260 ? 171.049 136.626 143.554 1.00 100.00 2260 ARG B C 1
ATOM 3778 O O . ARG B 1 2260 ? 171.383 137.729 143.136 1.00 100.00 2260 ARG B O 1
ATOM 3786 N N . ALA B 1 2261 ? 170.148 135.856 142.969 1.00 100.00 2261 ALA B N 1
ATOM 3787 C CA . ALA B 1 2261 ? 169.483 136.125 141.718 1.00 100.00 2261 ALA B CA 1
ATOM 3788 C C . ALA B 1 2261 ? 168.447 137.223 141.867 1.00 100.00 2261 ALA B C 1
ATOM 3789 O O . ALA B 1 2261 ? 167.939 137.444 142.947 1.00 100.00 2261 ALA B O 1
ATOM 3791 N N . PRO B 1 2262 ? 168.105 137.891 140.789 1.00 100.00 2262 PRO B N 1
ATOM 3792 C CA . PRO B 1 2262 ? 167.045 138.890 140.754 1.00 100.00 2262 PRO B CA 1
ATOM 3793 C C . PRO B 1 2262 ? 165.715 138.433 141.331 1.00 100.00 2262 PRO B C 1
ATOM 3794 O O . PRO B 1 2262 ? 165.020 139.240 141.946 1.00 100.00 2262 PRO B O 1
ATOM 3798 N N . ASN B 1 2263 ? 165.335 137.165 141.194 1.00 100.00 2263 ASN B N 1
ATOM 3799 C CA . ASN B 1 2263 ? 164.080 136.700 141.766 1.00 100.00 2263 ASN B CA 1
ATOM 3800 C C . ASN B 1 2263 ? 164.228 136.156 143.156 1.00 100.00 2263 ASN B C 1
ATOM 3801 O O . ASN B 1 2263 ? 163.295 135.548 143.659 1.00 100.00 2263 ASN B O 1
ATOM 3806 N N . GLY B 1 2264 ? 165.376 136.327 143.780 1.00 100.00 2264 GLY B N 1
ATOM 3807 C CA . GLY B 1 2264 ? 165.611 135.866 145.124 1.00 100.00 2264 GLY B CA 1
ATOM 3808 C C . GLY B 1 2264 ? 166.214 134.488 145.239 1.00 100.00 2264 GLY B C 1
ATOM 3809 O O . GLY B 1 2264 ? 166.575 134.081 146.332 1.00 100.00 2264 GLY B O 1
ATOM 3810 N N . ALA B 1 2265 ? 166.311 133.745 144.163 1.00 100.00 2265 ALA B N 1
ATOM 3811 C CA . ALA B 1 2265 ? 166.908 132.431 144.243 1.00 100.00 2265 ALA B CA 1
ATOM 3812 C C . ALA B 1 2265 ? 168.380 132.604 144.481 1.00 100.00 2265 ALA B C 1
ATOM 3813 O O . ALA B 1 2265 ? 168.958 133.566 144.011 1.00 100.00 2265 ALA B O 1
ATOM 3815 N N . ASP B 1 2266 ? 169.024 131.682 145.184 1.00 100.00 2266 ASP B N 1
ATOM 3816 C CA . ASP B 1 2266 ? 170.456 131.866 145.362 1.00 100.00 2266 ASP B CA 1
ATOM 3817 C C . ASP B 1 2266 ? 171.219 130.562 145.279 1.00 100.00 2266 ASP B C 1
ATOM 3818 O O . ASP B 1 2266 ? 170.651 129.484 145.109 1.00 100.00 2266 ASP B O 1
ATOM 3823 N N . THR B 1 2267 ? 172.533 130.683 145.374 1.00 100.00 2267 THR B N 1
ATOM 3824 C CA . THR B 1 2267 ? 173.418 129.542 145.405 1.00 100.00 2267 THR B CA 1
ATOM 3825 C C . THR B 1 2267 ? 174.664 129.914 146.184 1.00 100.00 2267 THR B C 1
ATOM 3826 O O . THR B 1 2267 ? 175.044 131.072 146.240 1.00 100.00 2267 THR B O 1
ATOM 3830 N N . THR B 1 2268 ? 175.290 128.939 146.810 1.00 100.00 2268 THR B N 1
ATOM 3831 C CA . THR B 1 2268 ? 176.493 129.194 147.577 1.00 100.00 2268 THR B CA 1
ATOM 3832 C C . THR B 1 2268 ? 177.657 128.444 146.967 1.00 100.00 2268 THR B C 1
ATOM 3833 O O . THR B 1 2268 ? 177.562 127.244 146.729 1.00 100.00 2268 THR B O 1
ATOM 3837 N N . THR B 1 2269 ? 178.759 129.133 146.726 1.00 100.00 2269 THR B N 1
ATOM 3838 C CA . THR B 1 2269 ? 179.918 128.502 146.127 1.00 100.00 2269 THR B CA 1
ATOM 3839 C C . THR B 1 2269 ? 181.137 128.605 147.035 1.00 100.00 2269 THR B C 1
ATOM 3840 O O . THR B 1 2269 ? 181.259 129.506 147.853 1.00 100.00 2269 THR B O 1
ATOM 3844 N N . ALA B 1 2270 ? 182.058 127.673 146.886 1.00 99.98 2270 ALA B N 1
ATOM 3845 C CA . ALA B 1 2270 ? 183.310 127.784 147.602 1.00 99.98 2270 ALA B CA 1
ATOM 3846 C C . ALA B 1 2270 ? 184.271 128.696 146.875 1.00 99.98 2270 ALA B C 1
ATOM 3847 O O . ALA B 1 2270 ? 185.145 129.305 147.492 1.00 99.98 2270 ALA B O 1
ATOM 3849 N N . SER B 1 2271 ? 184.140 128.773 145.567 1.00 100.00 2271 SER B N 1
ATOM 3850 C CA . SER B 1 2271 ? 185.011 129.567 144.731 1.00 100.00 2271 SER B CA 1
ATOM 3851 C C . SER B 1 2271 ? 184.474 130.972 144.564 1.00 100.00 2271 SER B C 1
ATOM 3852 O O . SER B 1 2271 ? 183.296 131.235 144.775 1.00 100.00 2271 SER B O 1
ATOM 3855 N N . SER B 1 2272 ? 185.347 131.865 144.110 1.00 100.00 2272 SER B N 1
ATOM 3856 C CA . SER B 1 2272 ? 185.002 133.257 143.865 1.00 100.00 2272 SER B CA 1
ATOM 3857 C C . SER B 1 2272 ? 184.305 133.471 142.545 1.00 100.00 2272 SER B C 1
ATOM 3858 O O . SER B 1 2272 ? 183.874 134.586 142.268 1.00 100.00 2272 SER B O 1
ATOM 3861 N N . THR B 1 2273 ? 184.229 132.453 141.702 1.00 100.00 2273 THR B N 1
ATOM 3862 C CA . THR B 1 2273 ? 183.625 132.568 140.377 1.00 100.00 2273 THR B CA 1
ATOM 3863 C C . THR B 1 2273 ? 182.477 131.592 140.186 1.00 100.00 2273 THR B C 1
ATOM 3864 O O . THR B 1 2273 ? 182.642 130.381 140.354 1.00 100.00 2273 THR B O 1
ATOM 3868 N N . LEU B 1 2274 ? 181.335 132.118 139.777 1.00 100.00 2274 LEU B N 1
ATOM 3869 C CA . LEU B 1 2274 ? 180.129 131.343 139.542 1.00 100.00 2274 LEU B CA 1
ATOM 3870 C C . LEU B 1 2274 ? 179.800 131.304 138.073 1.00 100.00 2274 LEU B C 1
ATOM 3871 O O . LEU B 1 2274 ? 179.690 132.345 137.444 1.00 100.00 2274 LEU B O 1
ATOM 3876 N N . THR B 1 2275 ? 179.608 130.115 137.523 1.00 100.00 2275 THR B N 1
ATOM 3877 C CA . THR B 1 2275 ? 179.196 129.991 136.132 1.00 100.00 2275 THR B CA 1
ATOM 3878 C C . THR B 1 2275 ? 177.797 129.431 136.070 1.00 100.00 2275 THR B C 1
ATOM 3879 O O . THR B 1 2275 ? 177.533 128.346 136.589 1.00 100.00 2275 THR B O 1
ATOM 3883 N N . ILE B 1 2276 ? 176.912 130.147 135.404 1.00 100.00 2276 ILE B N 1
ATOM 3884 C CA . ILE B 1 2276 ? 175.524 129.753 135.277 1.00 100.00 2276 ILE B CA 1
ATOM 3885 C C . ILE B 1 2276 ? 175.235 129.306 133.855 1.00 100.00 2276 ILE B C 1
ATOM 3886 O O . ILE B 1 2276 ? 175.316 130.073 132.895 1.00 100.00 2276 ILE B O 1
ATOM 3891 N N . VAL B 1 2277 ? 174.886 128.048 133.747 1.00 100.00 2277 VAL B N 1
ATOM 3892 C CA . VAL B 1 2277 ? 174.595 127.335 132.527 1.00 100.00 2277 VAL B CA 1
ATOM 3893 C C . VAL B 1 2277 ? 173.197 127.744 132.085 1.00 100.00 2277 VAL B C 1
ATOM 3894 O O . VAL B 1 2277 ? 172.312 127.820 132.933 1.00 100.00 2277 VAL B O 1
ATOM 3898 N N . PRO B 1 2278 ? 172.943 127.959 130.786 1.00 100.00 2278 PRO B N 1
ATOM 3899 C CA . PRO B 1 2278 ? 171.631 128.348 130.244 1.00 100.00 2278 PRO B CA 1
ATOM 3900 C C . PRO B 1 2278 ? 170.435 127.489 130.633 1.00 100.00 2278 PRO B C 1
ATOM 3901 O O . PRO B 1 2278 ? 169.290 127.915 130.486 1.00 100.00 2278 PRO B O 1
ATOM 3905 N N . THR B 1 2279 ? 170.672 126.268 131.085 1.00 100.00 2279 THR B N 1
ATOM 3906 C CA . THR B 1 2279 ? 169.619 125.350 131.483 1.00 100.00 2279 THR B CA 1
ATOM 3907 C C . THR B 1 2279 ? 169.245 125.488 132.952 1.00 100.00 2279 THR B C 1
ATOM 3908 O O . THR B 1 2279 ? 168.325 124.811 133.411 1.00 100.00 2279 THR B O 1
ATOM 3912 N N . SER B 1 2280 ? 169.940 126.347 133.687 1.00 100.00 2280 SER B N 1
ATOM 3913 C CA . SER B 1 2280 ? 169.735 126.552 135.113 1.00 100.00 2280 SER B CA 1
ATOM 3914 C C . SER B 1 2280 ? 168.668 127.588 135.404 1.00 100.00 2280 SER B C 1
ATOM 3915 O O . SER B 1 2280 ? 168.469 128.528 134.644 1.00 100.00 2280 SER B O 1
ATOM 3918 N N . SER B 1 2281 ? 167.997 127.430 136.545 1.00 100.00 2281 SER B N 1
ATOM 3919 C CA . SER B 1 2281 ? 166.961 128.359 136.994 1.00 100.00 2281 SER B CA 1
ATOM 3920 C C . SER B 1 2281 ? 167.533 129.705 137.382 1.00 100.00 2281 SER B C 1
ATOM 3921 O O . SER B 1 2281 ? 166.786 130.670 137.554 1.00 100.00 2281 SER B O 1
ATOM 3924 N N . LEU B 1 2282 ? 168.846 129.781 137.504 1.00 100.00 2282 LEU B N 1
ATOM 3925 C CA . LEU B 1 2282 ? 169.562 131.000 137.809 1.00 100.00 2282 LEU B CA 1
ATOM 3926 C C . LEU B 1 2282 ? 169.977 131.758 136.555 1.00 100.00 2282 LEU B C 1
ATOM 3927 O O . LEU B 1 2282 ? 170.564 132.826 136.659 1.00 100.00 2282 LEU B O 1
ATOM 3932 N N . TYR B 1 2283 ? 169.688 131.260 135.364 1.00 100.00 2283 TYR B N 1
ATOM 3933 C CA . TYR B 1 2283 ? 170.098 131.978 134.165 1.00 100.00 2283 TYR B CA 1
ATOM 3934 C C . TYR B 1 2283 ? 169.079 133.045 133.861 1.00 100.00 2283 TYR B C 1
ATOM 3935 O O . TYR B 1 2283 ? 168.267 132.924 132.947 1.00 100.00 2283 TYR B O 1
ATOM 3944 N N . GLN B 1 2284 ? 169.143 134.119 134.627 1.00 100.00 2284 GLN B N 1
ATOM 3945 C CA . GLN B 1 2284 ? 168.171 135.185 134.531 1.00 100.00 2284 GLN B CA 1
ATOM 3946 C C . GLN B 1 2284 ? 168.825 136.554 134.589 1.00 100.00 2284 GLN B C 1
ATOM 3947 O O . GLN B 1 2284 ? 169.792 136.770 135.312 1.00 100.00 2284 GLN B O 1
ATOM 3953 N N . SER B 1 2285 ? 168.247 137.481 133.845 1.00 100.00 2285 SER B N 1
ATOM 3954 C CA . SER B 1 2285 ? 168.660 138.864 133.782 1.00 100.00 2285 SER B CA 1
ATOM 3955 C C . SER B 1 2285 ? 168.080 139.656 134.931 1.00 100.00 2285 SER B C 1
ATOM 3956 O O . SER B 1 2285 ? 167.121 139.240 135.560 1.00 100.00 2285 SER B O 1
ATOM 3959 N N . GLY B 1 2286 ? 168.648 140.824 135.192 1.00 100.00 2286 GLY B N 1
ATOM 3960 C CA . GLY B 1 2286 ? 168.192 141.661 136.281 1.00 100.00 2286 GLY B CA 1
ATOM 3961 C C . GLY B 1 2286 ? 169.348 142.068 137.154 1.00 100.00 2286 GLY B C 1
ATOM 3962 O O . GLY B 1 2286 ? 170.497 142.040 136.720 1.00 100.00 2286 GLY B O 1
ATOM 3963 N N . ASN B 1 2287 ? 169.067 142.449 138.404 1.00 100.00 2287 ASN B N 1
ATOM 3964 C CA . ASN B 1 2287 ? 170.074 142.976 139.355 1.00 100.00 2287 ASN B CA 1
ATOM 3965 C C . ASN B 1 2287 ? 170.554 141.923 140.346 1.00 100.00 2287 ASN B C 1
ATOM 3966 O O . ASN B 1 2287 ? 169.892 141.754 141.335 1.00 100.00 2287 ASN B O 1
ATOM 3971 N N . TRP B 1 2288 ? 171.765 141.432 140.207 1.00 100.00 2288 TRP B N 1
ATOM 3972 C CA . TRP B 1 2288 ? 172.353 140.376 141.024 1.00 100.00 2288 TRP B CA 1
ATOM 3973 C C . TRP B 1 2288 ? 173.196 140.933 142.165 1.00 100.00 2288 TRP B C 1
ATOM 3974 O O . TRP B 1 2288 ? 173.877 141.938 141.991 1.00 100.00 2288 TRP B O 1
ATOM 3985 N N . THR B 1 2289 ? 173.233 140.256 143.316 1.00 100.00 2289 THR B N 1
ATOM 3986 C CA . THR B 1 2289 ? 174.106 140.684 144.418 1.00 100.00 2289 THR B CA 1
ATOM 3987 C C . THR B 1 2289 ? 174.966 139.553 144.973 1.00 100.00 2289 THR B C 1
ATOM 3988 O O . THR B 1 2289 ? 174.744 138.383 144.694 1.00 100.00 2289 THR B O 1
ATOM 3992 N N . LEU B 1 2290 ? 175.973 139.925 145.774 1.00 100.00 2290 LEU B N 1
ATOM 3993 C CA . LEU B 1 2290 ? 176.905 138.999 146.421 1.00 100.00 2290 LEU B CA 1
ATOM 3994 C C . LEU B 1 2290 ? 177.084 139.286 147.906 1.00 100.00 2290 LEU B C 1
ATOM 3995 O O . LEU B 1 2290 ? 177.299 140.437 148.294 1.00 100.00 2290 LEU B O 1
ATOM 4000 N N . SER B 1 2291 ? 177.040 138.252 148.744 1.00 100.00 2291 SER B N 1
ATOM 4001 C CA . SER B 1 2291 ? 177.402 138.365 150.153 1.00 100.00 2291 SER B CA 1
ATOM 4002 C C . SER B 1 2291 ? 178.522 137.380 150.436 1.00 100.00 2291 SER B C 1
ATOM 4003 O O . SER B 1 2291 ? 178.558 136.308 149.853 1.00 100.00 2291 SER B O 1
ATOM 4006 N N . VAL B 1 2292 ? 179.458 137.707 151.308 1.00 100.00 2292 VAL B N 1
ATOM 4007 C CA . VAL B 1 2292 ? 180.601 136.829 151.549 1.00 100.00 2292 VAL B CA 1
ATOM 4008 C C . VAL B 1 2292 ? 180.637 136.367 152.992 1.00 100.00 2292 VAL B C 1
ATOM 4009 O O . VAL B 1 2292 ? 180.422 137.157 153.913 1.00 100.00 2292 VAL B O 1
ATOM 4013 N N . VAL B 1 2293 ? 180.903 135.088 153.201 1.00 100.00 2293 VAL B N 1
ATOM 4014 C CA . VAL B 1 2293 ? 180.913 134.506 154.533 1.00 100.00 2293 VAL B CA 1
ATOM 4015 C C . VAL B 1 2293 ? 182.326 134.164 154.981 1.00 100.00 2293 VAL B C 1
ATOM 4016 O O . VAL B 1 2293 ? 183.038 133.439 154.283 1.00 100.00 2293 VAL B O 1
ATOM 4020 N N . ASN B 1 2294 ? 182.724 134.649 156.163 1.00 100.00 2294 ASN B N 1
ATOM 4021 C CA . ASN B 1 2294 ? 184.073 134.422 156.674 1.00 100.00 2294 ASN B CA 1
ATOM 4022 C C . ASN B 1 2294 ? 184.199 133.205 157.590 1.00 100.00 2294 ASN B C 1
ATOM 4023 O O . ASN B 1 2294 ? 183.273 132.423 157.774 1.00 100.00 2294 ASN B O 1
ATOM 4028 N N . ALA B 1 2295 ? 185.393 133.038 158.163 1.00 100.00 2295 ALA B N 1
ATOM 4029 C CA . ALA B 1 2295 ? 185.731 131.882 158.992 1.00 100.00 2295 ALA B CA 1
ATOM 4030 C C . ALA B 1 2295 ? 184.851 131.747 160.222 1.00 100.00 2295 ALA B C 1
ATOM 4031 O O . ALA B 1 2295 ? 184.595 130.635 160.683 1.00 100.00 2295 ALA B O 1
ATOM 4033 N N . ALA B 1 2296 ? 184.404 132.858 160.783 1.00 100.00 2296 ALA B N 1
ATOM 4034 C CA . ALA B 1 2296 ? 183.556 132.856 161.961 1.00 100.00 2296 ALA B CA 1
ATOM 4035 C C . ALA B 1 2296 ? 182.107 132.592 161.614 1.00 100.00 2296 ALA B C 1
ATOM 4036 O O . ALA B 1 2296 ? 181.267 132.531 162.508 1.00 100.00 2296 ALA B O 1
ATOM 4038 N N . GLY B 1 2297 ? 181.792 132.468 160.335 1.00 100.00 2297 GLY B N 1
ATOM 4039 C CA . GLY B 1 2297 ? 180.430 132.278 159.891 1.00 100.00 2297 GLY B CA 1
ATOM 4040 C C . GLY B 1 2297 ? 179.589 133.532 159.766 1.00 100.00 2297 GLY B C 1
ATOM 4041 O O . GLY B 1 2297 ? 178.364 133.425 159.793 1.00 100.00 2297 GLY B O 1
ATOM 4042 N N . CYS B 1 2298 ? 180.209 134.715 159.654 1.00 100.00 2298 CYS B N 1
ATOM 4043 C CA . CYS B 1 2298 ? 179.531 136.002 159.539 1.00 100.00 2298 CYS B CA 1
ATOM 4044 C C . CYS B 1 2298 ? 179.297 136.357 158.089 1.00 100.00 2298 CYS B C 1
ATOM 4045 O O . CYS B 1 2298 ? 180.170 136.179 157.246 1.00 100.00 2298 CYS B O 1
ATOM 4048 N N . VAL B 1 2299 ? 178.135 136.900 157.805 1.00 100.00 2299 VAL B N 1
ATOM 4049 C CA . VAL B 1 2299 ? 177.762 137.268 156.456 1.00 100.00 2299 VAL B CA 1
ATOM 4050 C C . VAL B 1 2299 ? 177.978 138.757 156.283 1.00 100.00 2299 VAL B C 1
ATOM 4051 O O . VAL B 1 2299 ? 177.470 139.551 157.071 1.00 100.00 2299 VAL B O 1
ATOM 4055 N N . SER B 1 2300 ? 178.718 139.134 155.250 1.00 100.00 2300 SER B N 1
ATOM 4056 C CA . SER B 1 2300 ? 179.015 140.510 154.922 1.00 100.00 2300 SER B CA 1
ATOM 4057 C C . SER B 1 2300 ? 177.769 141.232 154.491 1.00 100.00 2300 SER B C 1
ATOM 4058 O O . SER B 1 2300 ? 176.764 140.601 154.232 1.00 100.00 2300 SER B O 1
ATOM 4061 N N . PRO B 1 2301 ? 177.793 142.553 154.457 1.00 100.00 2301 PRO B N 1
ATOM 4062 C CA . PRO B 1 2301 ? 176.717 143.311 153.839 1.00 100.00 2301 PRO B CA 1
ATOM 4063 C C . PRO B 1 2301 ? 176.696 142.900 152.388 1.00 100.00 2301 PRO B C 1
ATOM 4064 O O . PRO B 1 2301 ? 177.710 142.449 151.865 1.00 100.00 2301 PRO B O 1
ATOM 4068 N N . ALA B 1 2302 ? 175.538 142.971 151.753 1.00 100.00 2302 ALA B N 1
ATOM 4069 C CA . ALA B 1 2302 ? 175.477 142.604 150.354 1.00 100.00 2302 ALA B CA 1
ATOM 4070 C C . ALA B 1 2302 ? 176.123 143.668 149.508 1.00 100.00 2302 ALA B C 1
ATOM 4071 O O . ALA B 1 2302 ? 176.077 144.846 149.840 1.00 100.00 2302 ALA B O 1
ATOM 4073 N N . SER B 1 2303 ? 176.684 143.240 148.386 1.00 100.00 2303 SER B N 1
ATOM 4074 C CA . SER B 1 2303 ? 177.325 144.089 147.409 1.00 100.00 2303 SER B CA 1
ATOM 4075 C C . SER B 1 2303 ? 176.323 144.931 146.674 1.00 100.00 2303 SER B C 1
ATOM 4076 O O . SER B 1 2303 ? 175.121 144.750 146.789 1.00 100.00 2303 SER B O 1
ATOM 4079 N N . ILE B 1 2304 ? 176.840 145.919 145.955 1.00 100.00 2304 ILE B N 1
ATOM 4080 C CA . ILE B 1 2304 ? 175.998 146.764 145.135 1.00 100.00 2304 ILE B CA 1
ATOM 4081 C C . ILE B 1 2304 ? 175.616 145.936 143.943 1.00 100.00 2304 ILE B C 1
ATOM 4082 O O . ILE B 1 2304 ? 176.478 145.298 143.336 1.00 100.00 2304 ILE B O 1
ATOM 4087 N N . ALA B 1 2305 ? 174.333 145.891 143.635 1.00 100.00 2305 ALA B N 1
ATOM 4088 C CA . ALA B 1 2305 ? 173.877 145.001 142.595 1.00 100.00 2305 ALA B CA 1
ATOM 4089 C C . ALA B 1 2305 ? 174.446 145.355 141.251 1.00 100.00 2305 ALA B C 1
ATOM 4090 O O . ALA B 1 2305 ? 174.569 146.524 140.901 1.00 100.00 2305 ALA B O 1
ATOM 4092 N N . SER B 1 2306 ? 174.738 144.328 140.476 1.00 100.00 2306 SER B N 1
ATOM 4093 C CA . SER B 1 2306 ? 175.220 144.489 139.124 1.00 100.00 2306 SER B CA 1
ATOM 4094 C C . SER B 1 2306 ? 174.186 143.969 138.166 1.00 100.00 2306 SER B C 1
ATOM 4095 O O . SER B 1 2306 ? 173.628 142.902 138.377 1.00 100.00 2306 SER B O 1
ATOM 4098 N N . ALA B 1 2307 ? 173.905 144.725 137.132 1.00 100.00 2307 ALA B N 1
ATOM 4099 C CA . ALA B 1 2307 ? 172.921 144.278 136.185 1.00 100.00 2307 ALA B CA 1
ATOM 4100 C C . ALA B 1 2307 ? 173.512 143.262 135.242 1.00 100.00 2307 ALA B C 1
ATOM 4101 O O . ALA B 1 2307 ? 174.657 143.384 134.811 1.00 100.00 2307 ALA B O 1
ATOM 4103 N N . VAL B 1 2308 ? 172.701 142.278 134.897 1.00 100.00 2308 VAL B N 1
ATOM 4104 C CA . VAL B 1 2308 ? 173.018 141.272 133.908 1.00 100.00 2308 VAL B CA 1
ATOM 4105 C C . VAL B 1 2308 ? 171.974 141.371 132.820 1.00 100.00 2308 VAL B C 1
ATOM 4106 O O . VAL B 1 2308 ? 170.785 141.451 133.122 1.00 100.00 2308 VAL B O 1
ATOM 4110 N N . GLU B 1 2309 ? 172.393 141.416 131.563 1.00 100.00 2309 GLU B N 1
ATOM 4111 C CA . GLU B 1 2309 ? 171.439 141.529 130.476 1.00 100.00 2309 GLU B CA 1
ATOM 4112 C C . GLU B 1 2309 ? 171.616 140.381 129.513 1.00 100.00 2309 GLU B C 1
ATOM 4113 O O . GLU B 1 2309 ? 172.679 140.231 128.918 1.00 100.00 2309 GLU B O 1
ATOM 4119 N N . ILE B 1 2310 ? 170.585 139.575 129.349 1.00 100.00 2310 ILE B N 1
ATOM 4120 C CA . ILE B 1 2310 ? 170.653 138.431 128.466 1.00 100.00 2310 ILE B CA 1
ATOM 4121 C C . ILE B 1 2310 ? 169.773 138.734 127.265 1.00 100.00 2310 ILE B C 1
ATOM 4122 O O . ILE B 1 2310 ? 168.555 138.879 127.394 1.00 100.00 2310 ILE B O 1
ATOM 4127 N N . ASN B 1 2311 ? 170.394 138.854 126.101 1.00 100.00 2311 ASN B N 1
ATOM 4128 C CA . ASN B 1 2311 ? 169.737 139.282 124.882 1.00 100.00 2311 ASN B CA 1
ATOM 4129 C C . ASN B 1 2311 ? 169.256 138.122 124.028 1.00 100.00 2311 ASN B C 1
ATOM 4130 O O . ASN B 1 2311 ? 169.817 137.032 124.050 1.00 100.00 2311 ASN B O 1
ATOM 4135 N N . SER B 1 2312 ? 168.233 138.379 123.236 1.00 100.00 2312 SER B N 1
ATOM 4136 C CA . SER B 1 2312 ? 167.735 137.377 122.322 1.00 100.00 2312 SER B CA 1
ATOM 4137 C C . SER B 1 2312 ? 168.627 137.283 121.100 1.00 100.00 2312 SER B C 1
ATOM 4138 O O . SER B 1 2312 ? 169.445 138.157 120.840 1.00 100.00 2312 SER B O 1
ATOM 4141 N N . ILE B 1 2313 ? 168.461 136.210 120.341 1.00 100.00 2313 ILE B N 1
ATOM 4142 C CA . ILE B 1 2313 ? 169.195 136.008 119.097 1.00 100.00 2313 ILE B CA 1
ATOM 4143 C C . ILE B 1 2313 ? 168.287 136.413 117.940 1.00 100.00 2313 ILE B C 1
ATOM 4144 O O . ILE B 1 2313 ? 167.181 135.873 117.827 1.00 100.00 2313 ILE B O 1
ATOM 4149 N N . PRO B 1 2314 ? 168.705 137.346 117.087 1.00 100.00 2314 PRO B N 1
ATOM 4150 C CA . PRO B 1 2314 ? 167.916 137.825 115.958 1.00 100.00 2314 PRO B CA 1
ATOM 4151 C C . PRO B 1 2314 ? 167.618 136.747 114.946 1.00 100.00 2314 PRO B C 1
ATOM 4152 O O . PRO B 1 2314 ? 168.387 135.806 114.764 1.00 100.00 2314 PRO B O 1
ATOM 4156 N N . SER B 1 2315 ? 166.495 136.911 114.271 1.00 100.00 2315 SER B N 1
ATOM 4157 C CA . SER B 1 2315 ? 166.107 136.029 113.200 1.00 100.00 2315 SER B CA 1
ATOM 4158 C C . SER B 1 2315 ? 166.949 136.350 111.984 1.00 100.00 2315 SER B C 1
ATOM 4159 O O . SER B 1 2315 ? 167.638 137.359 111.940 1.00 100.00 2315 SER B O 1
ATOM 4162 N N . THR B 1 2316 ? 166.911 135.493 110.989 1.00 100.00 2316 THR B N 1
ATOM 4163 C CA . THR B 1 2316 ? 167.707 135.749 109.806 1.00 100.00 2316 THR B CA 1
ATOM 4164 C C . THR B 1 2316 ? 166.986 136.674 108.832 1.00 100.00 2316 THR B C 1
ATOM 4165 O O . THR B 1 2316 ? 165.900 136.353 108.346 1.00 100.00 2316 THR B O 1
ATOM 4169 N N . ALA B 1 2317 ? 167.623 137.790 108.486 1.00 100.00 2317 ALA B N 1
ATOM 4170 C CA . ALA B 1 2317 ? 167.072 138.713 107.499 1.00 100.00 2317 ALA B CA 1
ATOM 4171 C C . ALA B 1 2317 ? 167.493 138.219 106.139 1.00 100.00 2317 ALA B C 1
ATOM 4172 O O . ALA B 1 2317 ? 168.399 138.764 105.524 1.00 100.00 2317 ALA B O 1
ATOM 4174 N N . SER B 1 2318 ? 166.808 137.178 105.676 1.00 98.16 2318 SER B N 1
ATOM 4175 C CA . SER B 1 2318 ? 167.233 136.380 104.541 1.00 98.16 2318 SER B CA 1
ATOM 4176 C C . SER B 1 2318 ? 167.736 137.220 103.394 1.00 98.16 2318 SER B C 1
ATOM 4177 O O . SER B 1 2318 ? 167.044 138.126 102.931 1.00 98.16 2318 SER B O 1
ATOM 4180 N N . ALA B 1 2319 ? 168.930 136.860 102.918 1.00 100.00 2319 ALA B N 1
ATOM 4181 C CA . ALA B 1 2319 ? 169.626 137.539 101.845 1.00 100.00 2319 ALA B CA 1
ATOM 4182 C C . ALA B 1 2319 ? 169.186 137.079 100.465 1.00 100.00 2319 ALA B C 1
ATOM 4183 O O . ALA B 1 2319 ? 168.912 135.903 100.229 1.00 100.00 2319 ALA B O 1
ATOM 4185 N N . GLY B 1 2320 ? 169.189 138.028 99.535 1.00 100.00 2320 GLY B N 1
ATOM 4186 C CA . GLY B 1 2320 ? 168.951 137.790 98.128 1.00 100.00 2320 GLY B CA 1
ATOM 4187 C C . GLY B 1 2320 ? 170.062 138.373 97.281 1.00 100.00 2320 GLY B C 1
ATOM 4188 O O . GLY B 1 2320 ? 171.135 138.672 97.797 1.00 100.00 2320 GLY B O 1
ATOM 4189 N N . ASN B 1 2321 ? 169.805 138.514 95.982 1.00 100.00 2321 ASN B N 1
ATOM 4190 C CA . ASN B 1 2321 ? 170.737 139.056 95.001 1.00 100.00 2321 ASN B CA 1
ATOM 4191 C C . ASN B 1 2321 ? 169.935 139.568 93.807 1.00 100.00 2321 ASN B C 1
ATOM 4192 O O . ASN B 1 2321 ? 168.711 139.686 93.889 1.00 100.00 2321 ASN B O 1
ATOM 4197 N N . ASN B 1 2322 ? 170.611 139.926 92.707 1.00 92.65 2322 ASN B N 1
ATOM 4198 C CA . ASN B 1 2322 ? 169.921 140.494 91.552 1.00 92.65 2322 ASN B CA 1
ATOM 4199 C C . ASN B 1 2322 ? 169.691 139.484 90.437 1.00 92.65 2322 ASN B C 1
ATOM 4200 O O . ASN B 1 2322 ? 169.465 139.876 89.290 1.00 92.65 2322 ASN B O 1
ATOM 4205 N N . GLY B 1 2323 ? 169.681 138.200 90.761 1.00 70.80 2323 GLY B N 1
ATOM 4206 C CA . GLY B 1 2323 ? 169.375 137.186 89.787 1.00 70.80 2323 GLY B CA 1
ATOM 4207 C C . GLY B 1 2323 ? 170.614 136.808 89.026 1.00 70.80 2323 GLY B C 1
ATOM 4208 O O . GLY B 1 2323 ? 171.715 137.173 89.412 1.00 70.80 2323 GLY B O 1
ATOM 4209 N N . PRO B 1 2324 ? 170.443 136.027 87.964 1.00 62.16 2324 PRO B N 1
ATOM 4210 C CA . PRO B 1 2324 ? 171.553 135.565 87.145 1.00 62.16 2324 PRO B CA 1
ATOM 4211 C C . PRO B 1 2324 ? 172.335 136.752 86.630 1.00 62.16 2324 PRO B C 1
ATOM 4212 O O . PRO B 1 2324 ? 171.765 137.744 86.188 1.00 62.16 2324 PRO B O 1
ATOM 4216 N N . VAL B 1 2325 ? 173.645 136.638 86.667 1.00 100.00 2325 VAL B N 1
ATOM 4217 C CA . VAL B 1 2325 ? 174.543 137.721 86.330 1.00 100.00 2325 VAL B CA 1
ATOM 4218 C C . VAL B 1 2325 ? 175.247 137.371 85.042 1.00 100.00 2325 VAL B C 1
ATOM 4219 O O . VAL B 1 2325 ? 175.896 136.331 84.962 1.00 100.00 2325 VAL B O 1
ATOM 4223 N N . CYS B 1 2326 ? 175.155 138.212 84.033 1.00 100.00 2326 CYS B N 1
ATOM 4224 C CA . CYS B 1 2326 ? 175.865 137.880 82.807 1.00 100.00 2326 CYS B CA 1
ATOM 4225 C C . CYS B 1 2326 ? 177.337 137.702 83.109 1.00 100.00 2326 CYS B C 1
ATOM 4226 O O . CYS B 1 2326 ? 177.944 138.574 83.722 1.00 100.00 2326 CYS B O 1
ATOM 4229 N N . THR B 1 2327 ? 177.935 136.608 82.653 1.00 100.00 2327 THR B N 1
ATOM 4230 C CA . THR B 1 2327 ? 179.351 136.418 82.941 1.00 100.00 2327 THR B CA 1
ATOM 4231 C C . THR B 1 2327 ? 180.125 137.671 82.593 1.00 100.00 2327 THR B C 1
ATOM 4232 O O . THR B 1 2327 ? 179.991 138.207 81.493 1.00 100.00 2327 THR B O 1
ATOM 4236 N N . GLY B 1 2328 ? 180.915 138.147 83.557 1.00 100.00 2328 GLY B N 1
ATOM 4237 C CA . GLY B 1 2328 ? 181.751 139.323 83.418 1.00 100.00 2328 GLY B CA 1
ATOM 4238 C C . GLY B 1 2328 ? 181.187 140.612 84.003 1.00 100.00 2328 GLY B C 1
ATOM 4239 O O . GLY B 1 2328 ? 181.926 141.601 84.090 1.00 100.00 2328 GLY B O 1
ATOM 4240 N N . THR B 1 2329 ? 179.909 140.648 84.406 1.00 100.00 2329 THR B N 1
ATOM 4241 C CA . THR B 1 2329 ? 179.360 141.893 84.938 1.00 100.00 2329 THR B CA 1
ATOM 4242 C C . THR B 1 2329 ? 179.141 141.838 86.450 1.00 100.00 2329 THR B C 1
ATOM 4243 O O . THR B 1 2329 ? 179.587 140.927 87.150 1.00 100.00 2329 THR B O 1
ATOM 4247 N N . ASP B 1 2330 ? 178.515 142.884 86.960 1.00 100.00 2330 ASP B N 1
ATOM 4248 C CA . ASP B 1 2330 ? 178.346 143.119 88.381 1.00 100.00 2330 ASP B CA 1
ATOM 4249 C C . ASP B 1 2330 ? 177.046 142.553 88.959 1.00 100.00 2330 ASP B C 1
ATOM 4250 O O . ASP B 1 2330 ? 176.052 142.319 88.264 1.00 100.00 2330 ASP B O 1
ATOM 4255 N N . ALA B 1 2331 ? 177.059 142.379 90.272 1.00 100.00 2331 ALA B N 1
ATOM 4256 C CA . ALA B 1 2331 ? 175.925 141.836 90.989 1.00 100.00 2331 ALA B CA 1
ATOM 4257 C C . ALA B 1 2331 ? 175.683 142.612 92.262 1.00 100.00 2331 ALA B C 1
ATOM 4258 O O . ALA B 1 2331 ? 176.563 143.300 92.764 1.00 100.00 2331 ALA B O 1
ATOM 4260 N N . SER B 1 2332 ? 174.479 142.504 92.780 1.00 100.00 2332 SER B N 1
ATOM 4261 C CA . SER B 1 2332 ? 174.135 143.135 94.036 1.00 100.00 2332 SER B CA 1
ATOM 4262 C C . SER B 1 2332 ? 173.741 142.068 95.023 1.00 100.00 2332 SER B C 1
ATOM 4263 O O . SER B 1 2332 ? 173.226 141.030 94.636 1.00 100.00 2332 SER B O 1
ATOM 4266 N N . LEU B 1 2333 ? 173.999 142.305 96.290 1.00 100.00 2333 LEU B N 1
ATOM 4267 C CA . LEU B 1 2333 ? 173.538 141.415 97.331 1.00 100.00 2333 LEU B CA 1
ATOM 4268 C C . LEU B 1 2333 ? 172.486 142.173 98.101 1.00 100.00 2333 LEU B C 1
ATOM 4269 O O . LEU B 1 2333 ? 172.515 143.393 98.117 1.00 100.00 2333 LEU B O 1
ATOM 4274 N N . SER B 1 2334 ? 171.545 141.492 98.735 1.00 100.00 2334 SER B N 1
ATOM 4275 C CA . SER B 1 2334 ? 170.573 142.263 99.490 1.00 100.00 2334 SER B CA 1
ATOM 4276 C C . SER B 1 2334 ? 170.082 141.599 100.765 1.00 100.00 2334 SER B C 1
ATOM 4277 O O . SER B 1 2334 ? 169.426 140.563 100.712 1.00 100.00 2334 SER B O 1
ATOM 4280 N N . ALA B 1 2335 ? 170.353 142.215 101.908 1.00 100.00 2335 ALA B N 1
ATOM 4281 C CA . ALA B 1 2335 ? 169.857 141.721 103.182 1.00 100.00 2335 ALA B CA 1
ATOM 4282 C C . ALA B 1 2335 ? 168.452 142.242 103.416 1.00 100.00 2335 ALA B C 1
ATOM 4283 O O . ALA B 1 2335 ? 168.086 143.288 102.900 1.00 100.00 2335 ALA B O 1
ATOM 4285 N N . GLY B 1 2336 ? 167.657 141.529 104.196 1.00 100.00 2336 GLY B N 1
ATOM 4286 C CA . GLY B 1 2336 ? 166.340 142.051 104.513 1.00 100.00 2336 GLY B CA 1
ATOM 4287 C C . GLY B 1 2336 ? 166.461 143.119 105.574 1.00 100.00 2336 GLY B C 1
ATOM 4288 O O . GLY B 1 2336 ? 167.518 143.255 106.178 1.00 100.00 2336 GLY B O 1
ATOM 4289 N N . THR B 1 2337 ? 165.391 143.906 105.806 1.00 100.00 2337 THR B N 1
ATOM 4290 C CA . THR B 1 2337 ? 165.450 145.068 106.750 1.00 100.00 2337 THR B CA 1
ATOM 4291 C C . THR B 1 2337 ? 164.981 144.791 108.177 1.00 100.00 2337 THR B C 1
ATOM 4292 O O . THR B 1 2337 ? 163.796 144.535 108.343 1.00 100.00 2337 THR B O 1
ATOM 4296 N N . VAL B 1 2338 ? 165.867 144.889 109.159 1.00 100.00 2338 VAL B N 1
ATOM 4297 C CA . VAL B 1 2338 ? 165.627 144.744 110.580 1.00 100.00 2338 VAL B CA 1
ATOM 4298 C C . VAL B 1 2338 ? 165.899 146.107 111.182 1.00 100.00 2338 VAL B C 1
ATOM 4299 O O . VAL B 1 2338 ? 166.986 146.656 110.993 1.00 100.00 2338 VAL B O 1
ATOM 4303 N N . SER B 1 2339 ? 164.941 146.650 111.918 1.00 100.00 2339 SER B N 1
ATOM 4304 C CA . SER B 1 2339 ? 165.040 148.040 112.366 1.00 100.00 2339 SER B CA 1
ATOM 4305 C C . SER B 1 2339 ? 166.225 148.330 113.281 1.00 100.00 2339 SER B C 1
ATOM 4306 O O . SER B 1 2339 ? 166.734 149.456 113.296 1.00 100.00 2339 SER B O 1
ATOM 4309 N N . GLY B 1 2340 ? 166.665 147.359 114.065 1.00 100.00 2340 GLY B N 1
ATOM 4310 C CA . GLY B 1 2340 ? 167.796 147.572 114.938 1.00 100.00 2340 GLY B CA 1
ATOM 4311 C C . GLY B 1 2340 ? 169.079 146.931 114.469 1.00 100.00 2340 GLY B C 1
ATOM 4312 O O . GLY B 1 2340 ? 170.013 146.805 115.268 1.00 100.00 2340 GLY B O 1
ATOM 4313 N N . ALA B 1 2341 ? 169.173 146.492 113.225 1.00 100.00 2341 ALA B N 1
ATOM 4314 C CA . ALA B 1 2341 ? 170.327 145.693 112.868 1.00 100.00 2341 ALA B CA 1
ATOM 4315 C C . ALA B 1 2341 ? 171.465 146.415 112.195 1.00 100.00 2341 ALA B C 1
ATOM 4316 O O . ALA B 1 2341 ? 171.291 147.308 111.369 1.00 100.00 2341 ALA B O 1
ATOM 4318 N N . SER B 1 2342 ? 172.636 145.916 112.517 1.00 100.00 2342 SER B N 1
ATOM 4319 C CA . SER B 1 2342 ? 173.876 146.178 111.836 1.00 100.00 2342 SER B CA 1
ATOM 4320 C C . SER B 1 2342 ? 174.094 145.003 110.916 1.00 100.00 2342 SER B C 1
ATOM 4321 O O . SER B 1 2342 ? 173.715 143.889 111.247 1.00 100.00 2342 SER B O 1
ATOM 4324 N N . TYR B 1 2343 ? 174.668 145.225 109.759 1.00 100.00 2343 TYR B N 1
ATOM 4325 C CA . TYR B 1 2343 ? 174.832 144.121 108.834 1.00 100.00 2343 TYR B CA 1
ATOM 4326 C C . TYR B 1 2343 ? 176.302 143.887 108.562 1.00 100.00 2343 TYR B C 1
ATOM 4327 O O . TYR B 1 2343 ? 177.095 144.823 108.573 1.00 100.00 2343 TYR B O 1
ATOM 4336 N N . ALA B 1 2344 ? 176.670 142.642 108.316 1.00 100.00 2344 ALA B N 1
ATOM 4337 C CA . ALA B 1 2344 ? 178.024 142.344 107.912 1.00 100.00 2344 ALA B CA 1
ATOM 4338 C C . ALA B 1 2344 ? 178.019 141.204 106.930 1.00 100.00 2344 ALA B C 1
ATOM 4339 O O . ALA B 1 2344 ? 177.336 140.207 107.129 1.00 100.00 2344 ALA B O 1
ATOM 4341 N N . TRP B 1 2345 ? 178.795 141.347 105.882 1.00 100.00 2345 TRP B N 1
ATOM 4342 C CA . TRP B 1 2345 ? 178.901 140.324 104.875 1.00 100.00 2345 TRP B CA 1
ATOM 4343 C C . TRP B 1 2345 ? 180.297 139.781 104.908 1.00 100.00 2345 TRP B C 1
ATOM 4344 O O . TRP B 1 2345 ? 181.233 140.541 105.111 1.00 100.00 2345 TRP B O 1
ATOM 4355 N N . TYR B 1 2346 ? 180.431 138.488 104.660 1.00 100.00 2346 TYR B N 1
ATOM 4356 C CA . TYR B 1 2346 ? 181.689 137.772 104.671 1.00 100.00 2346 TYR B CA 1
ATOM 4357 C C . TYR B 1 2346 ? 181.869 137.025 103.360 1.00 100.00 2346 TYR B C 1
ATOM 4358 O O . TYR B 1 2346 ? 180.907 136.727 102.669 1.00 100.00 2346 TYR B O 1
ATOM 4367 N N . THR B 1 2347 ? 183.108 136.741 102.990 1.00 100.00 2347 THR B N 1
ATOM 4368 C CA . THR B 1 2347 ? 183.351 135.983 101.769 1.00 100.00 2347 THR B CA 1
ATOM 4369 C C . THR B 1 2347 ? 183.539 134.503 102.040 1.00 100.00 2347 THR B C 1
ATOM 4370 O O . THR B 1 2347 ? 183.739 133.730 101.098 1.00 100.00 2347 THR B O 1
ATOM 4374 N N . ASP B 1 2348 ? 183.558 134.108 103.310 1.00 100.00 2348 ASP B N 1
ATOM 4375 C CA . ASP B 1 2348 ? 183.915 132.749 103.700 1.00 100.00 2348 ASP B CA 1
ATOM 4376 C C . ASP B 1 2348 ? 182.999 132.215 104.788 1.00 100.00 2348 ASP B C 1
ATOM 4377 O O . ASP B 1 2348 ? 182.695 132.936 105.732 1.00 100.00 2348 ASP B O 1
ATOM 4382 N N . ALA B 1 2349 ? 182.650 130.925 104.711 1.00 30.00 2349 ALA B N 1
ATOM 4383 C CA . ALA B 1 2349 ? 181.691 130.325 105.639 1.00 30.00 2349 ALA B CA 1
ATOM 4384 C C . ALA B 1 2349 ? 182.149 130.431 107.066 1.00 30.00 2349 ALA B C 1
ATOM 4385 O O . ALA B 1 2349 ? 181.331 130.321 107.981 1.00 30.00 2349 ALA B O 1
ATOM 4387 N N . GLY B 1 2350 ? 183.439 130.593 107.264 1.00 30.00 2350 GLY B N 1
ATOM 4388 C CA . GLY B 1 2350 ? 183.969 130.664 108.599 1.00 30.00 2350 GLY B CA 1
ATOM 4389 C C . GLY B 1 2350 ? 183.719 131.999 109.215 1.00 30.00 2350 GLY B C 1
ATOM 4390 O O . GLY B 1 2350 ? 184.118 132.226 110.359 1.00 30.00 2350 GLY B O 1
ATOM 4391 N N . THR B 1 2351 ? 183.082 132.895 108.470 1.00 90.48 2351 THR B N 1
ATOM 4392 C CA . THR B 1 2351 ? 182.851 134.242 108.944 1.00 90.48 2351 THR B CA 1
ATOM 4393 C C . THR B 1 2351 ? 184.151 134.857 109.449 1.00 90.48 2351 THR B C 1
ATOM 4394 O O . THR B 1 2351 ? 184.193 135.399 110.550 1.00 90.48 2351 THR B O 1
ATOM 4398 N N . SER B 1 2352 ? 185.219 134.784 108.648 1.00 100.00 2352 SER B N 1
ATOM 4399 C CA . SER B 1 2352 ? 186.450 135.449 109.045 1.00 100.00 2352 SER B CA 1
ATOM 4400 C C . SER B 1 2352 ? 186.891 136.600 108.139 1.00 100.00 2352 SER B C 1
ATOM 4401 O O . SER B 1 2352 ? 187.654 137.453 108.599 1.00 100.00 2352 SER B O 1
ATOM 4404 N N . ASN B 1 2353 ? 186.385 136.727 106.908 1.00 100.00 2353 ASN B N 1
ATOM 4405 C CA . ASN B 1 2353 ? 186.876 137.783 105.996 1.00 100.00 2353 ASN B CA 1
ATOM 4406 C C . ASN B 1 2353 ? 185.800 138.788 105.583 1.00 100.00 2353 ASN B C 1
ATOM 4407 O O . ASN B 1 2353 ? 185.372 138.705 104.443 1.00 100.00 2353 ASN B O 1
ATOM 4412 N N . GLN B 1 2354 ? 185.371 139.648 106.513 1.00 100.00 2354 GLN B N 1
ATOM 4413 C CA . GLN B 1 2354 ? 184.284 140.622 106.231 1.00 100.00 2354 GLN B CA 1
ATOM 4414 C C . GLN B 1 2354 ? 184.710 141.541 105.083 1.00 100.00 2354 GLN B C 1
ATOM 4415 O O . GLN B 1 2354 ? 185.842 142.060 105.129 1.00 100.00 2354 GLN B O 1
ATOM 4421 N N . PHE B 1 2355 ? 183.828 141.729 104.098 1.00 100.00 2355 PHE B N 1
ATOM 4422 C CA . PHE B 1 2355 ? 184.144 142.628 102.961 1.00 100.00 2355 PHE B CA 1
ATOM 4423 C C . PHE B 1 2355 ? 183.121 143.767 102.893 1.00 100.00 2355 PHE B C 1
ATOM 4424 O O . PHE B 1 2355 ? 183.332 144.691 102.084 1.00 100.00 2355 PHE B O 1
ATOM 4432 N N . SER B 1 2356 ? 182.058 143.713 103.705 1.00 100.00 2356 SER B N 1
ATOM 4433 C CA . SER B 1 2356 ? 181.007 144.758 103.568 1.00 100.00 2356 SER B CA 1
ATOM 4434 C C . SER B 1 2356 ? 180.154 144.931 104.827 1.00 100.00 2356 SER B C 1
ATOM 4435 O O . SER B 1 2356 ? 179.808 143.908 105.450 1.00 100.00 2356 SER B O 1
ATOM 4438 N N . THR B 1 2357 ? 179.832 146.180 105.178 1.00 100.00 2357 THR B N 1
ATOM 4439 C CA . THR B 1 2357 ? 178.929 146.478 106.294 1.00 100.00 2357 THR B CA 1
ATOM 4440 C C . THR B 1 2357 ? 177.592 147.026 105.811 1.00 100.00 2357 THR B C 1
ATOM 4441 O O . THR B 1 2357 ? 176.783 147.506 106.613 1.00 100.00 2357 THR B O 1
ATOM 4445 N N . LEU B 1 2358 ? 177.359 147.012 104.516 1.00 100.00 2358 LEU B N 1
ATOM 4446 C CA . LEU B 1 2358 ? 176.147 147.568 103.954 1.00 100.00 2358 LEU B CA 1
ATOM 4447 C C . LEU B 1 2358 ? 175.012 146.558 103.944 1.00 100.00 2358 LEU B C 1
ATOM 4448 O O . LEU B 1 2358 ? 175.232 145.356 103.832 1.00 100.00 2358 LEU B O 1
ATOM 4453 N N . GLN B 1 2359 ? 173.782 147.064 104.017 1.00 100.00 2359 GLN B N 1
ATOM 4454 C CA . GLN B 1 2359 ? 172.623 146.201 103.855 1.00 100.00 2359 GLN B CA 1
ATOM 4455 C C . GLN B 1 2359 ? 172.524 145.702 102.436 1.00 100.00 2359 GLN B C 1
ATOM 4456 O O . GLN B 1 2359 ? 172.081 144.580 102.194 1.00 100.00 2359 GLN B O 1
ATOM 4462 N N . ASN B 1 2360 ? 172.928 146.513 101.479 1.00 100.00 2360 ASN B N 1
ATOM 4463 C CA . ASN B 1 2360 ? 172.798 146.127 100.084 1.00 100.00 2360 ASN B CA 1
ATOM 4464 C C . ASN B 1 2360 ? 174.157 146.225 99.390 1.00 100.00 2360 ASN B C 1
ATOM 4465 O O . ASN B 1 2360 ? 174.329 147.042 98.492 1.00 100.00 2360 ASN B O 1
ATOM 4470 N N . PRO B 1 2361 ? 175.131 145.393 99.767 1.00 100.00 2361 PRO B N 1
ATOM 4471 C CA . PRO B 1 2361 ? 176.476 145.509 99.204 1.00 100.00 2361 PRO B CA 1
ATOM 4472 C C . PRO B 1 2361 ? 176.460 145.109 97.760 1.00 100.00 2361 PRO B C 1
ATOM 4473 O O . PRO B 1 2361 ? 175.802 144.140 97.445 1.00 100.00 2361 PRO B O 1
ATOM 4477 N N . THR B 1 2362 ? 177.202 145.803 96.886 1.00 100.00 2362 THR B N 1
ATOM 4478 C CA . THR B 1 2362 ? 177.315 145.390 95.479 1.00 100.00 2362 THR B CA 1
ATOM 4479 C C . THR B 1 2362 ? 178.653 144.713 95.219 1.00 100.00 2362 THR B C 1
ATOM 4480 O O . THR B 1 2362 ? 179.687 145.308 95.496 1.00 100.00 2362 THR B O 1
ATOM 4484 N N . VAL B 1 2363 ? 178.635 143.481 94.697 1.00 100.00 2363 VAL B N 1
ATOM 4485 C CA . VAL B 1 2363 ? 179.804 142.657 94.355 1.00 100.00 2363 VAL B CA 1
ATOM 4486 C C . VAL B 1 2363 ? 180.302 143.077 92.966 1.00 100.00 2363 VAL B C 1
ATOM 4487 O O . VAL B 1 2363 ? 179.659 143.940 92.378 1.00 100.00 2363 VAL B O 1
ATOM 4491 N N . ASN B 1 2364 ? 181.437 142.569 92.434 1.00 100.00 2364 ASN B N 1
ATOM 4492 C CA . ASN B 1 2364 ? 181.972 143.065 91.148 1.00 100.00 2364 ASN B CA 1
ATOM 4493 C C . ASN B 1 2364 ? 182.628 141.967 90.297 1.00 100.00 2364 ASN B C 1
ATOM 4494 O O . ASN B 1 2364 ? 183.148 141.008 90.846 1.00 100.00 2364 ASN B O 1
ATOM 4499 N N . ASN B 1 2365 ? 182.628 142.118 88.965 1.00 63.20 2365 ASN B N 1
ATOM 4500 C CA . ASN B 1 2365 ? 183.279 141.183 88.022 1.00 63.20 2365 ASN B CA 1
ATOM 4501 C C . ASN B 1 2365 ? 183.042 139.695 88.292 1.00 63.20 2365 ASN B C 1
ATOM 4502 O O . ASN B 1 2365 ? 183.989 138.937 88.474 1.00 63.20 2365 ASN B O 1
ATOM 4507 N N . LEU B 1 2366 ? 181.794 139.238 88.297 1.00 100.00 2366 LEU B N 1
ATOM 4508 C CA . LEU B 1 2366 ? 181.609 137.812 88.539 1.00 100.00 2366 LEU B CA 1
ATOM 4509 C C . LEU B 1 2366 ? 181.763 137.012 87.260 1.00 100.00 2366 LEU B C 1
ATOM 4510 O O . LEU B 1 2366 ? 181.049 137.232 86.282 1.00 100.00 2366 LEU B O 1
ATOM 4515 N N . THR B 1 2367 ? 182.664 136.039 87.292 1.00 100.00 2367 THR B N 1
ATOM 4516 C CA . THR B 1 2367 ? 182.923 135.206 86.137 1.00 100.00 2367 THR B CA 1
ATOM 4517 C C . THR B 1 2367 ? 182.363 133.803 86.281 1.00 100.00 2367 THR B C 1
ATOM 4518 O O . THR B 1 2367 ? 182.220 133.097 85.280 1.00 100.00 2367 THR B O 1
ATOM 4522 N N . ASN B 1 2368 ? 182.024 133.396 87.495 1.00 100.00 2368 ASN B N 1
ATOM 4523 C CA . ASN B 1 2368 ? 181.471 132.079 87.748 1.00 100.00 2368 ASN B CA 1
ATOM 4524 C C . ASN B 1 2368 ? 180.604 132.174 88.993 1.00 100.00 2368 ASN B C 1
ATOM 4525 O O . ASN B 1 2368 ? 180.554 133.217 89.641 1.00 100.00 2368 ASN B O 1
ATOM 4530 N N . ASP B 1 2369 ? 179.950 131.079 89.358 1.00 100.00 2369 ASP B N 1
ATOM 4531 C CA . ASP B 1 2369 ? 179.077 131.120 90.523 1.00 100.00 2369 ASP B CA 1
ATOM 4532 C C . ASP B 1 2369 ? 179.879 131.414 91.779 1.00 100.00 2369 ASP B C 1
ATOM 4533 O O . ASP B 1 2369 ? 180.970 130.877 91.968 1.00 100.00 2369 ASP B O 1
ATOM 4538 N N . SER B 1 2370 ? 179.310 132.207 92.681 1.00 100.00 2370 SER B N 1
ATOM 4539 C CA . SER B 1 2370 ? 180.005 132.491 93.924 1.00 100.00 2370 SER B CA 1
ATOM 4540 C C . SER B 1 2370 ? 179.031 132.700 95.062 1.00 100.00 2370 SER B C 1
ATOM 4541 O O . SER B 1 2370 ? 177.862 133.003 94.849 1.00 100.00 2370 SER B O 1
ATOM 4544 N N . THR B 1 2371 ? 179.524 132.566 96.285 1.00 100.00 2371 THR B N 1
ATOM 4545 C CA . THR B 1 2371 ? 178.674 132.744 97.446 1.00 100.00 2371 THR B CA 1
ATOM 4546 C C . THR B 1 2371 ? 179.205 133.791 98.398 1.00 100.00 2371 THR B C 1
ATOM 4547 O O . THR B 1 2371 ? 180.412 133.970 98.553 1.00 100.00 2371 THR B O 1
ATOM 4551 N N . PHE B 1 2372 ? 178.275 134.419 99.091 1.00 100.00 2372 PHE B N 1
ATOM 4552 C CA . PHE B 1 2372 ? 178.554 135.431 100.086 1.00 100.00 2372 PHE B CA 1
ATOM 4553 C C . PHE B 1 2372 ? 177.772 135.080 101.325 1.00 100.00 2372 PHE B C 1
ATOM 4554 O O . PHE B 1 2372 ? 176.801 134.344 101.250 1.00 100.00 2372 PHE B O 1
ATOM 4562 N N . TYR B 1 2373 ? 178.156 135.593 102.470 1.00 100.00 2373 TYR B N 1
ATOM 4563 C CA . TYR B 1 2373 ? 177.452 135.180 103.674 1.00 100.00 2373 TYR B CA 1
ATOM 4564 C C . TYR B 1 2373 ? 176.998 136.448 104.346 1.00 100.00 2373 TYR B C 1
ATOM 4565 O O . TYR B 1 2373 ? 177.151 137.484 103.751 1.00 100.00 2373 TYR B O 1
ATOM 4574 N N . LEU B 1 2374 ? 176.398 136.394 105.532 1.00 100.00 2374 LEU B N 1
ATOM 4575 C CA . LEU B 1 2374 ? 175.851 137.577 106.204 1.00 100.00 2374 LEU B CA 1
ATOM 4576 C C . LEU B 1 2374 ? 175.583 137.219 107.650 1.00 100.00 2374 LEU B C 1
ATOM 4577 O O . LEU B 1 2374 ? 175.519 136.050 107.969 1.00 100.00 2374 LEU B O 1
ATOM 4582 N N . LEU B 1 2375 ? 175.448 138.204 108.531 1.00 100.00 2375 LEU B N 1
ATOM 4583 C CA . LEU B 1 2375 ? 175.234 137.894 109.936 1.00 100.00 2375 LEU B CA 1
ATOM 4584 C C . LEU B 1 2375 ? 174.618 139.123 110.594 1.00 100.00 2375 LEU B C 1
ATOM 4585 O O . LEU B 1 2375 ? 175.318 139.858 111.275 1.00 100.00 2375 LEU B O 1
ATOM 4590 N N . VAL B 1 2376 ? 173.313 139.327 110.426 1.00 100.00 2376 VAL B N 1
ATOM 4591 C CA . VAL B 1 2376 ? 172.567 140.457 110.971 1.00 100.00 2376 VAL B CA 1
ATOM 4592 C C . VAL B 1 2376 ? 172.777 140.484 112.467 1.00 100.00 2376 VAL B C 1
ATOM 4593 O O . VAL B 1 2376 ? 172.367 139.540 113.124 1.00 100.00 2376 VAL B O 1
ATOM 4597 N N . THR B 1 2377 ? 173.371 141.537 113.022 1.00 100.00 2377 THR B N 1
ATOM 4598 C CA . THR B 1 2377 ? 173.606 141.693 114.460 1.00 100.00 2377 THR B CA 1
ATOM 4599 C C . THR B 1 2377 ? 172.686 142.734 115.096 1.00 100.00 2377 THR B C 1
ATOM 4600 O O . THR B 1 2377 ? 172.629 143.874 114.643 1.00 100.00 2377 THR B O 1
ATOM 4604 N N . VAL B 1 2378 ? 171.988 142.366 116.163 1.00 100.00 2378 VAL B N 1
ATOM 4605 C CA . VAL B 1 2378 ? 171.122 143.296 116.889 1.00 100.00 2378 VAL B CA 1
ATOM 4606 C C . VAL B 1 2378 ? 171.499 143.282 118.368 1.00 100.00 2378 VAL B C 1
ATOM 4607 O O . VAL B 1 2378 ? 171.624 142.213 118.964 1.00 100.00 2378 VAL B O 1
ATOM 4611 N N . ASN B 1 2379 ? 171.664 144.445 118.971 1.00 100.00 2379 ASN B N 1
ATOM 4612 C CA . ASN B 1 2379 ? 172.076 144.505 120.384 1.00 100.00 2379 ASN B CA 1
ATOM 4613 C C . ASN B 1 2379 ? 173.361 143.692 120.584 1.00 100.00 2379 ASN B C 1
ATOM 4614 O O . ASN B 1 2379 ? 173.520 143.144 121.661 1.00 100.00 2379 ASN B O 1
ATOM 4619 N N . GLY B 1 2380 ? 174.287 143.677 119.633 1.00 100.00 2380 GLY B N 1
ATOM 4620 C CA . GLY B 1 2380 ? 175.521 142.938 119.787 1.00 100.00 2380 GLY B CA 1
ATOM 4621 C C . GLY B 1 2380 ? 175.465 141.432 119.540 1.00 100.00 2380 GLY B C 1
ATOM 4622 O O . GLY B 1 2380 ? 176.531 140.802 119.553 1.00 100.00 2380 GLY B O 1
ATOM 4623 N N . CYS B 1 2381 ? 174.274 140.834 119.295 1.00 100.00 2381 CYS B N 1
ATOM 4624 C CA . CYS B 1 2381 ? 174.080 139.382 119.102 1.00 100.00 2381 CYS B CA 1
ATOM 4625 C C . CYS B 1 2381 ? 173.828 139.024 117.641 1.00 100.00 2381 CYS B C 1
ATOM 4626 O O . CYS B 1 2381 ? 172.865 139.505 117.042 1.00 100.00 2381 CYS B O 1
ATOM 4629 N N . PRO B 1 2382 ? 174.687 138.213 117.045 1.00 100.00 2382 PRO B N 1
ATOM 4630 C CA . PRO B 1 2382 ? 174.563 137.816 115.647 1.00 100.00 2382 PRO B CA 1
ATOM 4631 C C . PRO B 1 2382 ? 173.504 136.761 115.429 1.00 100.00 2382 PRO B C 1
ATOM 4632 O O . PRO B 1 2382 ? 173.302 135.897 116.272 1.00 100.00 2382 PRO B O 1
ATOM 4636 N N . SER B 1 2383 ? 172.895 136.793 114.249 1.00 100.00 2383 SER B N 1
ATOM 4637 C CA . SER B 1 2383 ? 171.972 135.795 113.748 1.00 100.00 2383 SER B CA 1
ATOM 4638 C C . SER B 1 2383 ? 172.732 134.586 113.264 1.00 100.00 2383 SER B C 1
ATOM 4639 O O . SER B 1 2383 ? 173.954 134.578 113.222 1.00 100.00 2383 SER B O 1
ATOM 4642 N N . ALA B 1 2384 ? 172.010 133.548 112.889 1.00 100.00 2384 ALA B N 1
ATOM 4643 C CA . ALA B 1 2384 ? 172.672 132.429 112.261 1.00 100.00 2384 ALA B CA 1
ATOM 4644 C C . ALA B 1 2384 ? 173.228 132.904 110.937 1.00 100.00 2384 ALA B C 1
ATOM 4645 O O . ALA B 1 2384 ? 172.755 133.896 110.381 1.00 100.00 2384 ALA B O 1
ATOM 4647 N N . LEU B 1 2385 ? 174.220 132.180 110.420 1.00 100.00 2385 LEU B N 1
ATOM 4648 C CA . LEU B 1 2385 ? 174.871 132.547 109.167 1.00 100.00 2385 LEU B CA 1
ATOM 4649 C C . LEU B 1 2385 ? 173.890 132.350 108.038 1.00 100.00 2385 LEU B C 1
ATOM 4650 O O . LEU B 1 2385 ? 173.248 131.308 107.968 1.00 100.00 2385 LEU B O 1
ATOM 4655 N N . ASP B 1 2386 ? 173.768 133.329 107.154 1.00 100.00 2386 ASP B N 1
ATOM 4656 C CA . ASP B 1 2386 ? 172.859 133.224 106.019 1.00 100.00 2386 ASP B CA 1
ATOM 4657 C C . ASP B 1 2386 ? 173.586 133.276 104.677 1.00 100.00 2386 ASP B C 1
ATOM 4658 O O . ASP B 1 2386 ? 174.008 134.338 104.240 1.00 100.00 2386 ASP B O 1
ATOM 4663 N N . SER B 1 2387 ? 173.738 132.160 103.992 1.00 100.00 2387 SER B N 1
ATOM 4664 C CA . SER B 1 2387 ? 174.459 132.198 102.730 1.00 100.00 2387 SER B CA 1
ATOM 4665 C C . SER B 1 2387 ? 173.571 132.655 101.583 1.00 100.00 2387 SER B C 1
ATOM 4666 O O . SER B 1 2387 ? 172.376 132.378 101.557 1.00 100.00 2387 SER B O 1
ATOM 4669 N N . THR B 1 2388 ? 174.179 133.294 100.579 1.00 100.00 2388 THR B N 1
ATOM 4670 C CA . THR B 1 2388 ? 173.490 133.628 99.329 1.00 100.00 2388 THR B CA 1
ATOM 4671 C C . THR B 1 2388 ? 174.369 133.314 98.120 1.00 100.00 2388 THR B C 1
ATOM 4672 O O . THR B 1 2388 ? 175.575 133.504 98.171 1.00 100.00 2388 THR B O 1
ATOM 4676 N N . THR B 1 2389 ? 173.778 132.959 96.975 1.00 100.00 2389 THR B N 1
ATOM 4677 C CA . THR B 1 2389 ? 174.573 132.648 95.773 1.00 100.00 2389 THR B CA 1
ATOM 4678 C C . THR B 1 2389 ? 174.157 133.491 94.580 1.00 100.00 2389 THR B C 1
ATOM 4679 O O . THR B 1 2389 ? 172.979 133.794 94.422 1.00 100.00 2389 THR B O 1
ATOM 4683 N N . VAL B 1 2390 ? 175.118 133.813 93.719 1.00 100.00 2390 VAL B N 1
ATOM 4684 C CA . VAL B 1 2390 ? 174.864 134.657 92.562 1.00 100.00 2390 VAL B CA 1
ATOM 4685 C C . VAL B 1 2390 ? 175.135 133.898 91.274 1.00 100.00 2390 VAL B C 1
ATOM 4686 O O . VAL B 1 2390 ? 176.228 133.985 90.720 1.00 100.00 2390 VAL B O 1
ATOM 4690 N N . VAL B 1 2391 ? 174.127 133.205 90.752 1.00 100.00 2391 VAL B N 1
ATOM 4691 C CA . VAL B 1 2391 ? 174.319 132.318 89.597 1.00 100.00 2391 VAL B CA 1
ATOM 4692 C C . VAL B 1 2391 ? 174.753 133.118 88.377 1.00 100.00 2391 VAL B C 1
ATOM 4693 O O . VAL B 1 2391 ? 173.965 133.902 87.863 1.00 100.00 2391 VAL B O 1
ATOM 4697 N N . VAL B 1 2392 ? 175.967 132.903 87.853 1.00 100.00 2392 VAL B N 1
ATOM 4698 C CA . VAL B 1 2392 ? 176.362 133.579 86.602 1.00 100.00 2392 VAL B CA 1
ATOM 4699 C C . VAL B 1 2392 ? 175.823 132.773 85.424 1.00 100.00 2392 VAL B C 1
ATOM 4700 O O . VAL B 1 2392 ? 175.822 131.546 85.480 1.00 100.00 2392 VAL B O 1
ATOM 4704 N N . TYR B 1 2393 ? 175.314 133.446 84.375 1.00 100.00 2393 TYR B N 1
ATOM 4705 C CA . TYR B 1 2393 ? 174.677 132.786 83.229 1.00 100.00 2393 TYR B CA 1
ATOM 4706 C C . TYR B 1 2393 ? 175.735 132.142 82.368 1.00 100.00 2393 TYR B C 1
ATOM 4707 O O . TYR B 1 2393 ? 176.895 132.532 82.444 1.00 100.00 2393 TYR B O 1
ATOM 4716 N N . PRO B 1 2394 ? 175.358 131.196 81.492 1.00 100.00 2394 PRO B N 1
ATOM 4717 C CA . PRO B 1 2394 ? 176.349 130.496 80.669 1.00 100.00 2394 PRO B CA 1
ATOM 4718 C C . PRO B 1 2394 ? 177.008 131.441 79.692 1.00 100.00 2394 PRO B C 1
ATOM 4719 O O . PRO B 1 2394 ? 176.749 132.638 79.749 1.00 100.00 2394 PRO B O 1
ATOM 4723 N N . LEU B 1 2395 ? 177.850 130.939 78.796 1.00 100.00 2395 LEU B N 1
ATOM 4724 C CA . LEU B 1 2395 ? 178.566 131.793 77.849 1.00 100.00 2395 LEU B CA 1
ATOM 4725 C C . LEU B 1 2395 ? 177.864 131.739 76.496 1.00 100.00 2395 LEU B C 1
ATOM 4726 O O . LEU B 1 2395 ? 177.594 130.646 75.998 1.00 100.00 2395 LEU B O 1
ATOM 4731 N N . THR B 1 2396 ? 177.557 132.909 75.917 1.00 100.00 2396 THR B N 1
ATOM 4732 C CA . THR B 1 2396 ? 176.936 132.971 74.582 1.00 100.00 2396 THR B CA 1
ATOM 4733 C C . THR B 1 2396 ? 177.993 132.647 73.539 1.00 100.00 2396 THR B C 1
ATOM 4734 O O . THR B 1 2396 ? 179.003 133.354 73.469 1.00 100.00 2396 THR B O 1
ATOM 4738 N N . PRO B 1 2397 ? 177.827 131.597 72.729 1.00 94.88 2397 PRO B N 1
ATOM 4739 C CA . PRO B 1 2397 ? 178.846 131.205 71.767 1.00 94.88 2397 PRO B CA 1
ATOM 4740 C C . PRO B 1 2397 ? 178.778 132.077 70.520 1.00 94.88 2397 PRO B C 1
ATOM 4741 O O . PRO B 1 2397 ? 179.740 132.777 70.240 1.00 94.88 2397 PRO B O 1
ATOM 4745 N N . ILE C 1 2061 ? 181.945 154.049 253.731 1.00 100.00 2061 ILE C N 1
ATOM 4746 C CA . ILE C 1 2061 ? 182.723 153.106 252.919 1.00 100.00 2061 ILE C CA 1
ATOM 4747 C C . ILE C 1 2061 ? 181.869 152.671 251.734 1.00 100.00 2061 ILE C C 1
ATOM 4748 O O . ILE C 1 2061 ? 181.163 151.664 251.842 1.00 100.00 2061 ILE C O 1
ATOM 4753 N N . ASN C 1 2062 ? 181.952 153.403 250.620 1.00 100.00 2062 ASN C N 1
ATOM 4754 C CA . ASN C 1 2062 ? 181.141 153.126 249.434 1.00 100.00 2062 ASN C CA 1
ATOM 4755 C C . ASN C 1 2062 ? 181.560 151.841 248.743 1.00 100.00 2062 ASN C C 1
ATOM 4756 O O . ASN C 1 2062 ? 182.281 151.041 249.320 1.00 100.00 2062 ASN C O 1
ATOM 4761 N N . SER C 1 2063 ? 181.125 151.639 247.503 1.00 100.00 2063 SER C N 1
ATOM 4762 C CA . SER C 1 2063 ? 181.578 150.442 246.790 1.00 100.00 2063 SER C CA 1
ATOM 4763 C C . SER C 1 2063 ? 181.841 150.707 245.312 1.00 100.00 2063 SER C C 1
ATOM 4764 O O . SER C 1 2063 ? 180.971 151.236 244.620 1.00 100.00 2063 SER C O 1
ATOM 4767 N N . ILE C 1 2064 ? 183.023 150.324 244.837 1.00 100.00 2064 ILE C N 1
ATOM 4768 C CA . ILE C 1 2064 ? 183.427 150.439 243.437 1.00 100.00 2064 ILE C CA 1
ATOM 4769 C C . ILE C 1 2064 ? 182.451 149.749 242.482 1.00 100.00 2064 ILE C C 1
ATOM 4770 O O . ILE C 1 2064 ? 182.209 148.547 242.621 1.00 100.00 2064 ILE C O 1
ATOM 4775 N N . PRO C 1 2065 ? 181.902 150.483 241.507 1.00 100.00 2065 PRO C N 1
ATOM 4776 C CA . PRO C 1 2065 ? 180.950 149.966 240.519 1.00 100.00 2065 PRO C CA 1
ATOM 4777 C C . PRO C 1 2065 ? 181.652 149.199 239.419 1.00 100.00 2065 PRO C C 1
ATOM 4778 O O . PRO C 1 2065 ? 182.848 149.355 239.214 1.00 100.00 2065 PRO C O 1
ATOM 4782 N N . SER C 1 2066 ? 180.866 148.475 238.623 1.00 100.00 2066 SER C N 1
ATOM 4783 C CA . SER C 1 2066 ? 181.434 147.722 237.509 1.00 100.00 2066 SER C CA 1
ATOM 4784 C C . SER C 1 2066 ? 181.789 148.685 236.391 1.00 100.00 2066 SER C C 1
ATOM 4785 O O . SER C 1 2066 ? 181.650 149.896 236.542 1.00 100.00 2066 SER C O 1
ATOM 4788 N N . THR C 1 2067 ? 182.230 148.158 235.254 1.00 100.00 2067 THR C N 1
ATOM 4789 C CA . THR C 1 2067 ? 182.756 148.978 234.166 1.00 100.00 2067 THR C CA 1
ATOM 4790 C C . THR C 1 2067 ? 181.663 149.222 233.140 1.00 100.00 2067 THR C C 1
ATOM 4791 O O . THR C 1 2067 ? 181.517 148.412 232.233 1.00 100.00 2067 THR C O 1
ATOM 4795 N N . ALA C 1 2068 ? 180.900 150.320 233.263 1.00 100.00 2068 ALA C N 1
ATOM 4796 C CA . ALA C 1 2068 ? 179.994 150.676 232.178 1.00 100.00 2068 ALA C CA 1
ATOM 4797 C C . ALA C 1 2068 ? 180.734 150.349 230.913 1.00 100.00 2068 ALA C C 1
ATOM 4798 O O . ALA C 1 2068 ? 181.873 150.779 230.757 1.00 100.00 2068 ALA C O 1
ATOM 4800 N N . SER C 1 2069 ? 180.136 149.559 230.035 1.00 100.00 2069 SER C N 1
ATOM 4801 C CA . SER C 1 2069 ? 180.926 148.954 228.964 1.00 100.00 2069 SER C CA 1
ATOM 4802 C C . SER C 1 2069 ? 181.215 149.972 227.879 1.00 100.00 2069 SER C C 1
ATOM 4803 O O . SER C 1 2069 ? 180.300 150.374 227.167 1.00 100.00 2069 SER C O 1
ATOM 4806 N N . ALA C 1 2070 ? 182.491 150.329 227.705 1.00 100.00 2070 ALA C N 1
ATOM 4807 C CA . ALA C 1 2070 ? 182.878 151.375 226.781 1.00 100.00 2070 ALA C CA 1
ATOM 4808 C C . ALA C 1 2070 ? 182.925 150.818 225.375 1.00 100.00 2070 ALA C C 1
ATOM 4809 O O . ALA C 1 2070 ? 183.190 149.639 225.176 1.00 100.00 2070 ALA C O 1
ATOM 4811 N N . GLY C 1 2071 ? 182.685 151.670 224.393 1.00 100.00 2071 GLY C 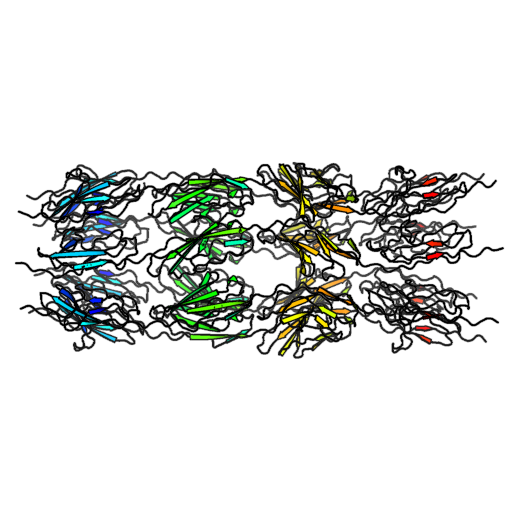N 1
ATOM 4812 C CA . GLY C 1 2071 ? 182.746 151.234 223.012 1.00 100.00 2071 GLY C CA 1
ATOM 4813 C C . GLY C 1 2071 ? 182.752 152.415 222.076 1.00 100.00 2071 GLY C C 1
ATOM 4814 O O . GLY C 1 2071 ? 183.022 153.536 222.487 1.00 100.00 2071 GLY C O 1
ATOM 4815 N N . ASN C 1 2072 ? 182.489 152.154 220.795 1.00 100.00 2072 ASN C N 1
ATOM 4816 C CA . ASN C 1 2072 ? 182.482 153.225 219.810 1.00 100.00 2072 ASN C CA 1
ATOM 4817 C C . ASN C 1 2072 ? 181.601 152.888 218.611 1.00 100.00 2072 ASN C C 1
ATOM 4818 O O . ASN C 1 2072 ? 181.098 151.778 218.476 1.00 100.00 2072 ASN C O 1
ATOM 4823 N N . ASN C 1 2073 ? 181.450 153.849 217.706 1.00 94.88 2073 ASN C N 1
ATOM 4824 C CA . ASN C 1 2073 ? 180.543 153.692 216.569 1.00 94.88 2073 ASN C CA 1
ATOM 4825 C C . ASN C 1 2073 ? 181.196 153.048 215.352 1.00 94.88 2073 ASN C C 1
ATOM 4826 O O . ASN C 1 2073 ? 181.226 153.614 214.266 1.00 94.88 2073 ASN C O 1
ATOM 4831 N N . GLY C 1 2074 ? 181.670 151.827 215.543 1.00 92.30 2074 GLY C N 1
ATOM 4832 C CA . GLY C 1 2074 ? 182.212 151.025 214.472 1.00 92.30 2074 GLY C CA 1
ATOM 4833 C C . GLY C 1 2074 ? 183.489 151.594 213.894 1.00 92.30 2074 GLY C C 1
ATOM 4834 O O . GLY C 1 2074 ? 184.041 152.559 214.410 1.00 92.30 2074 GLY C O 1
ATOM 4835 N N . PRO C 1 2075 ? 183.981 150.955 212.828 1.00 100.00 2075 PRO C N 1
ATOM 4836 C CA . PRO C 1 2075 ? 185.135 151.424 212.064 1.00 100.00 2075 PRO C CA 1
ATOM 4837 C C . PRO C 1 2075 ? 184.835 152.778 211.464 1.00 100.00 2075 PRO C C 1
ATOM 4838 O O . PRO C 1 2075 ? 183.704 153.069 211.088 1.00 100.00 2075 PRO C O 1
ATOM 4842 N N . VAL C 1 2076 ? 185.869 153.592 211.347 1.00 100.00 2076 VAL C N 1
ATOM 4843 C CA . VAL C 1 2076 ? 185.773 154.972 210.900 1.00 100.00 2076 VAL C CA 1
ATOM 4844 C C . VAL C 1 2076 ? 186.596 155.145 209.636 1.00 100.00 2076 VAL C C 1
ATOM 4845 O O . VAL C 1 2076 ? 187.744 154.713 209.606 1.00 100.00 2076 VAL C O 1
ATOM 4849 N N . CYS C 1 2077 ? 186.033 155.779 208.600 1.00 100.00 2077 CYS C N 1
ATOM 4850 C CA . CYS C 1 2077 ? 186.763 156.015 207.349 1.00 100.00 2077 CYS C CA 1
ATOM 4851 C C . CYS C 1 2077 ? 187.896 157.025 207.554 1.00 100.00 2077 CYS C C 1
ATOM 4852 O O . CYS C 1 2077 ? 187.672 158.096 208.101 1.00 100.00 2077 CYS C O 1
ATOM 4855 N N . THR C 1 2078 ? 189.107 156.725 207.084 1.00 100.00 2078 THR C N 1
ATOM 4856 C CA . THR C 1 2078 ? 190.213 157.659 207.299 1.00 100.00 2078 THR C CA 1
ATOM 4857 C C . THR C 1 2078 ? 189.836 159.057 206.870 1.00 100.00 2078 THR C C 1
ATOM 4858 O O . THR C 1 2078 ? 189.383 159.265 205.748 1.00 100.00 2078 THR C O 1
ATOM 4862 N N . GLY C 1 2079 ? 190.057 160.015 207.767 1.00 100.00 2079 GLY C N 1
ATOM 4863 C CA . GLY C 1 2079 ? 189.802 161.421 207.533 1.00 100.00 2079 GLY C CA 1
ATOM 4864 C C . GLY C 1 2079 ? 188.523 161.961 208.138 1.00 100.00 2079 GLY C C 1
ATOM 4865 O O . GLY C 1 2079 ? 188.370 163.184 208.215 1.00 100.00 2079 GLY C O 1
ATOM 4866 N N . THR C 1 2080 ? 187.599 161.107 208.583 1.00 100.00 2080 THR C N 1
ATOM 4867 C CA . THR C 1 2080 ? 186.359 161.622 209.157 1.00 100.00 2080 THR C CA 1
ATOM 4868 C C . THR C 1 2080 ? 186.319 161.459 210.667 1.00 100.00 2080 THR C C 1
ATOM 4869 O O . THR C 1 2080 ? 187.274 161.034 211.310 1.00 100.00 2080 THR C O 1
ATOM 4873 N N . ASP C 1 2081 ? 185.198 161.871 211.235 1.00 100.00 2081 ASP C N 1
ATOM 4874 C CA . ASP C 1 2081 ? 185.000 161.907 212.672 1.00 100.00 2081 ASP C CA 1
ATOM 4875 C C . ASP C 1 2081 ? 184.440 160.584 213.185 1.00 100.00 2081 ASP C C 1
ATOM 4876 O O . ASP C 1 2081 ? 184.138 159.674 212.417 1.00 100.00 2081 ASP C O 1
ATOM 4881 N N . ALA C 1 2082 ? 184.249 160.483 214.500 1.00 100.00 2082 ALA C N 1
ATOM 4882 C CA . ALA C 1 2082 ? 183.767 159.246 215.099 1.00 100.00 2082 ALA C CA 1
ATOM 4883 C C . ALA C 1 2082 ? 183.021 159.515 216.386 1.00 100.00 2082 ALA C C 1
ATOM 4884 O O . ALA C 1 2082 ? 183.201 160.558 217.005 1.00 100.00 2082 ALA C O 1
ATOM 4886 N N . SER C 1 2083 ? 182.202 158.564 216.817 1.00 100.00 2083 SER C N 1
ATOM 4887 C CA . SER C 1 2083 ? 181.515 158.714 218.094 1.00 100.00 2083 SER C CA 1
ATOM 4888 C C . SER C 1 2083 ? 181.952 157.642 219.066 1.00 100.00 2083 SER C C 1
ATOM 4889 O O . SER C 1 2083 ? 182.172 156.503 218.669 1.00 100.00 2083 SER C O 1
ATOM 4892 N N . LEU C 1 2084 ? 182.065 158.006 220.335 1.00 100.00 2084 LEU C N 1
ATOM 4893 C CA . LEU C 1 2084 ? 182.351 157.076 221.413 1.00 100.00 2084 LEU C CA 1
ATOM 4894 C C . LEU C 1 2084 ? 181.074 156.804 222.178 1.00 100.00 2084 LEU C C 1
ATOM 4895 O O . LEU C 1 2084 ? 180.101 157.536 222.052 1.00 100.00 2084 LEU C O 1
ATOM 4900 N N . SER C 1 2085 ? 181.069 155.739 222.970 1.00 100.00 2085 SER C N 1
ATOM 4901 C CA . SER C 1 2085 ? 179.882 155.469 223.756 1.00 100.00 2085 SER C CA 1
ATOM 4902 C C . SER C 1 2085 ? 180.193 154.783 225.072 1.00 100.00 2085 SER C C 1
ATOM 4903 O O . SER C 1 2085 ? 181.232 154.157 225.247 1.00 100.00 2085 SER C O 1
ATOM 4906 N N . ALA C 1 2086 ? 179.236 154.873 225.984 1.00 100.00 2086 ALA C N 1
ATOM 4907 C CA . ALA C 1 2086 ? 179.314 154.191 227.261 1.00 100.00 2086 ALA C CA 1
ATOM 4908 C C . ALA C 1 2086 ? 177.922 153.792 227.712 1.00 100.00 2086 ALA C C 1
ATOM 4909 O O . ALA C 1 2086 ? 176.954 154.503 227.460 1.00 100.00 2086 ALA C O 1
ATOM 4911 N N . GLY C 1 2087 ? 177.833 152.664 228.408 1.00 97.19 2087 GLY C N 1
ATOM 4912 C CA . GLY C 1 2087 ? 176.554 152.217 228.935 1.00 97.19 2087 GLY C CA 1
ATOM 4913 C C . GLY C 1 2087 ? 176.071 153.092 230.075 1.00 97.19 2087 GLY C C 1
ATOM 4914 O O . GLY C 1 2087 ? 176.861 153.726 230.768 1.00 97.19 2087 GLY C O 1
ATOM 4915 N N . THR C 1 2088 ? 174.749 153.106 230.281 1.00 100.00 2088 THR C N 1
ATOM 4916 C CA . THR C 1 2088 ? 174.132 153.930 231.316 1.00 100.00 2088 THR C CA 1
ATOM 4917 C C . THR C 1 2088 ? 174.165 153.255 232.674 1.00 100.00 2088 THR C C 1
ATOM 4918 O O . THR C 1 2088 ? 173.696 152.131 232.830 1.00 100.00 2088 THR C O 1
ATOM 4922 N N . VAL C 1 2089 ? 174.672 153.968 233.667 1.00 100.00 2089 VAL C N 1
ATOM 4923 C CA . VAL C 1 2089 ? 174.749 153.473 235.031 1.00 100.00 2089 VAL C CA 1
ATOM 4924 C C . VAL C 1 2089 ? 174.099 154.490 235.961 1.00 100.00 2089 VAL C C 1
ATOM 4925 O O . VAL C 1 2089 ? 174.517 155.649 236.003 1.00 100.00 2089 VAL C O 1
ATOM 4929 N N . SER C 1 2090 ? 173.098 154.069 236.720 1.00 100.00 2090 SER C N 1
ATOM 4930 C CA . SER C 1 2090 ? 172.434 155.018 237.602 1.00 100.00 2090 SER C CA 1
ATOM 4931 C C . SER C 1 2090 ? 173.388 155.530 238.668 1.00 100.00 2090 SER C C 1
ATOM 4932 O O . SER C 1 2090 ? 174.075 154.744 239.322 1.00 100.00 2090 SER C O 1
ATOM 4935 N N . GLY C 1 2091 ? 173.389 156.848 238.887 1.00 100.00 2091 GLY C N 1
ATOM 4936 C CA . GLY C 1 2091 ? 174.234 157.482 239.885 1.00 100.00 2091 GLY C CA 1
ATOM 4937 C C . GLY C 1 2091 ? 175.623 157.806 239.382 1.00 100.00 2091 GLY C C 1
ATOM 4938 O O . GLY C 1 2091 ? 176.435 158.379 240.131 1.00 100.00 2091 GLY C O 1
ATOM 4939 N N . ALA C 1 2092 ? 175.905 157.467 238.131 1.00 100.00 2092 ALA C N 1
ATOM 4940 C CA . ALA C 1 2092 ? 177.210 157.639 237.530 1.00 100.00 2092 ALA C CA 1
ATOM 4941 C C . ALA C 1 2092 ? 177.437 158.992 236.904 1.00 100.00 2092 ALA C C 1
ATOM 4942 O O . ALA C 1 2092 ? 176.549 159.593 236.301 1.00 100.00 2092 ALA C O 1
ATOM 4944 N N . SER C 1 2093 ? 178.686 159.402 236.969 1.00 100.00 2093 SER C N 1
ATOM 4945 C CA . SER C 1 2093 ? 179.228 160.490 236.201 1.00 100.00 2093 SER C CA 1
ATOM 4946 C C . SER C 1 2093 ? 180.253 159.841 235.302 1.00 100.00 2093 SER C C 1
ATOM 4947 O O . SER C 1 2093 ? 180.760 158.770 235.617 1.00 100.00 2093 SER C O 1
ATOM 4950 N N . TYR C 1 2094 ? 180.557 160.453 234.177 1.00 100.00 2094 TYR C N 1
ATOM 4951 C CA . TYR C 1 2094 ? 181.475 159.824 233.247 1.00 100.00 2094 TYR C CA 1
ATOM 4952 C C . TYR C 1 2094 ? 182.663 160.721 232.969 1.00 100.00 2094 TYR C C 1
ATOM 4953 O O . TYR C 1 2094 ? 182.542 161.943 232.977 1.00 100.00 2094 TYR C O 1
ATOM 4962 N N . ALA C 1 2095 ? 183.812 160.110 232.711 1.00 100.00 2095 ALA C N 1
ATOM 4963 C CA . ALA C 1 2095 ? 184.964 160.870 232.277 1.00 100.00 2095 ALA C CA 1
ATOM 4964 C C . ALA C 1 2095 ? 185.782 160.063 231.298 1.00 100.00 2095 ALA C C 1
ATOM 4965 O O . ALA C 1 2095 ? 186.051 158.886 231.522 1.00 100.00 2095 ALA C O 1
ATOM 4967 N N . TRP C 1 2096 ? 186.191 160.702 230.227 1.00 100.00 2096 TRP C N 1
ATOM 4968 C CA . TRP C 1 2096 ? 187.011 160.065 229.226 1.00 100.00 2096 TRP C CA 1
ATOM 4969 C C . TRP C 1 2096 ? 188.371 160.698 229.252 1.00 100.00 2096 TRP C C 1
ATOM 4970 O O . TRP C 1 2096 ? 188.471 161.901 229.439 1.00 100.00 2096 TRP C O 1
ATOM 4981 N N . TYR C 1 2097 ? 189.399 159.900 229.020 1.00 100.00 2097 TYR C N 1
ATOM 4982 C CA . TYR C 1 2097 ? 190.780 160.340 229.034 1.00 100.00 2097 TYR C CA 1
ATOM 4983 C C . TYR C 1 2097 ? 191.468 159.934 227.739 1.00 100.00 2097 TYR C C 1
ATOM 4984 O O . TYR C 1 2097 ? 191.109 158.934 227.132 1.00 100.00 2097 TYR C O 1
ATOM 4993 N N . THR C 1 2098 ? 192.468 160.698 227.299 1.00 100.00 2098 THR C N 1
ATOM 4994 C CA . THR C 1 2098 ? 193.238 160.296 226.122 1.00 100.00 2098 THR C CA 1
ATOM 4995 C C . THR C 1 2098 ? 194.532 159.620 226.510 1.00 100.00 2098 THR C C 1
ATOM 4996 O O . THR C 1 2098 ? 195.355 159.325 225.645 1.00 100.00 2098 THR C O 1
ATOM 5000 N N . ASP C 1 2099 ? 194.742 159.391 227.797 1.00 98.50 2099 ASP C N 1
ATOM 5001 C CA . ASP C 1 2099 ? 196.002 158.849 228.283 1.00 98.50 2099 ASP C CA 1
ATOM 5002 C C . ASP C 1 2099 ? 195.769 157.868 229.425 1.00 98.50 2099 ASP C C 1
ATOM 5003 O O . ASP C 1 2099 ? 195.218 158.223 230.471 1.00 98.50 2099 ASP C O 1
ATOM 5008 N N . ALA C 1 2100 ? 196.180 156.622 229.240 1.00 75.05 2100 ALA C N 1
ATOM 5009 C CA . ALA C 1 2100 ? 196.120 155.719 230.381 1.00 75.05 2100 ALA C CA 1
ATOM 5010 C C . ALA C 1 2100 ? 196.922 156.350 231.496 1.00 75.05 2100 ALA C C 1
ATOM 5011 O O . ALA C 1 2100 ? 197.771 157.194 231.240 1.00 75.05 2100 ALA C O 1
ATOM 5013 N N . GLY C 1 2101 ? 196.702 155.934 232.727 1.00 72.01 2101 GLY C N 1
ATOM 5014 C CA . GLY C 1 2101 ? 197.315 156.660 233.815 1.00 72.01 2101 GLY C CA 1
ATOM 5015 C C . GLY C 1 2101 ? 196.389 157.716 234.338 1.00 72.01 2101 GLY C C 1
ATOM 5016 O O . GLY C 1 2101 ? 196.721 158.378 235.331 1.00 72.01 2101 GLY C O 1
ATOM 5017 N N . THR C 1 2102 ? 195.233 157.879 233.690 1.00 74.22 2102 THR C N 1
ATOM 5018 C CA . THR C 1 2102 ? 194.184 158.780 234.147 1.00 74.22 2102 THR C CA 1
ATOM 5019 C C . THR C 1 2102 ? 194.700 160.222 234.170 1.00 74.22 2102 THR C C 1
ATOM 5020 O O . THR C 1 2102 ? 194.792 160.850 235.216 1.00 74.22 2102 THR C O 1
ATOM 5024 N N . SER C 1 2103 ? 195.085 160.727 232.995 1.00 72.71 2103 SER C N 1
ATOM 5025 C CA . SER C 1 2103 ? 195.455 162.138 232.843 1.00 72.71 2103 SER C CA 1
ATOM 5026 C C . SER C 1 2103 ? 195.151 162.544 231.407 1.00 72.71 2103 SER C C 1
ATOM 5027 O O . SER C 1 2103 ? 194.972 161.681 230.555 1.00 72.71 2103 SER C O 1
ATOM 5030 N N . ASN C 1 2104 ? 195.119 163.854 231.137 1.00 79.44 2104 ASN C N 1
ATOM 5031 C CA . ASN C 1 2104 ? 194.702 164.434 229.854 1.00 79.44 2104 ASN C CA 1
ATOM 5032 C C . ASN C 1 2104 ? 193.237 164.142 229.553 1.00 79.44 2104 ASN C C 1
ATOM 5033 O O . ASN C 1 2104 ? 192.897 163.514 228.557 1.00 79.44 2104 ASN C O 1
ATOM 5038 N N . GLN C 1 2105 ? 192.371 164.611 230.448 1.00 100.00 2105 GLN C N 1
ATOM 5039 C CA . GLN C 1 2105 ? 190.948 164.349 230.312 1.00 100.00 2105 GLN C CA 1
ATOM 5040 C C . GLN C 1 2105 ? 190.408 164.922 229.014 1.00 100.00 2105 GLN C C 1
ATOM 5041 O O . GLN C 1 2105 ? 190.728 166.041 228.626 1.00 100.00 2105 GLN C O 1
ATOM 5047 N N . PHE C 1 2106 ? 189.455 164.287 228.390 1.00 100.00 2106 PHE C N 1
ATOM 5048 C CA . PHE C 1 2106 ? 189.010 164.965 227.159 1.00 100.00 2106 PHE C CA 1
ATOM 5049 C C . PHE C 1 2106 ? 187.536 165.260 227.294 1.00 100.00 2106 PHE C C 1
ATOM 5050 O O . PHE C 1 2106 ? 187.124 166.284 226.771 1.00 100.00 2106 PHE C O 1
ATOM 5058 N N . SER C 1 2107 ? 186.682 164.545 228.014 1.00 100.00 2107 SER C N 1
ATOM 5059 C CA . SER C 1 2107 ? 185.234 164.897 228.001 1.00 100.00 2107 SER C CA 1
ATOM 5060 C C . SER C 1 2107 ? 184.541 164.317 229.215 1.00 100.00 2107 SER C C 1
ATOM 5061 O O . SER C 1 2107 ? 184.964 163.247 229.625 1.00 100.00 2107 SER C O 1
ATOM 5064 N N . THR C 1 2108 ? 183.537 165.009 229.760 1.00 100.00 2108 THR C N 1
ATOM 5065 C CA . THR C 1 2108 ? 182.746 164.458 230.888 1.00 100.00 2108 THR C CA 1
ATOM 5066 C C . THR C 1 2108 ? 181.340 164.170 230.392 1.00 100.00 2108 THR C C 1
ATOM 5067 O O . THR C 1 2108 ? 180.417 164.366 231.166 1.00 100.00 2108 THR C O 1
ATOM 5071 N N . LEU C 1 2109 ? 181.198 163.757 229.141 1.00 100.00 2109 LEU C N 1
ATOM 5072 C CA . LEU C 1 2109 ? 179.882 163.334 228.623 1.00 100.00 2109 LEU C CA 1
ATOM 5073 C C . LEU C 1 2109 ? 179.872 161.801 228.592 1.00 100.00 2109 LEU C C 1
ATOM 5074 O O . LEU C 1 2109 ? 180.932 161.209 228.688 1.00 100.00 2109 LEU C O 1
ATOM 5079 N N . GLN C 1 2110 ? 178.714 161.202 228.437 1.00 100.00 2110 GLN C N 1
ATOM 5080 C CA . GLN C 1 2110 ? 178.664 159.742 228.407 1.00 100.00 2110 GLN C CA 1
ATOM 5081 C C . GLN C 1 2110 ? 179.080 159.344 227.016 1.00 100.00 2110 GLN C C 1
ATOM 5082 O O . GLN C 1 2110 ? 179.952 158.516 226.905 1.00 100.00 2110 GLN C O 1
ATOM 5088 N N . ASN C 1 2111 ? 178.564 160.011 226.010 1.00 100.00 2111 ASN C N 1
ATOM 5089 C CA . ASN C 1 2111 ? 178.804 159.586 224.629 1.00 100.00 2111 ASN C CA 1
ATOM 5090 C C . ASN C 1 2111 ? 179.397 160.709 223.763 1.00 100.00 2111 ASN C C 1
ATOM 5091 O O . ASN C 1 2111 ? 178.720 161.230 222.880 1.00 100.00 2111 ASN C O 1
ATOM 5096 N N . PRO C 1 2112 ? 180.656 161.094 224.002 1.00 100.00 2112 PRO C N 1
ATOM 5097 C CA . PRO C 1 2112 ? 181.326 162.202 223.313 1.00 100.00 2112 PRO C CA 1
ATOM 5098 C C . PRO C 1 2112 ? 181.782 161.806 221.937 1.00 100.00 2112 PRO C C 1
ATOM 5099 O O . PRO C 1 2112 ? 181.928 160.629 221.661 1.00 100.00 2112 PRO C O 1
ATOM 5103 N N . THR C 1 2113 ? 182.085 162.795 221.100 1.00 100.00 2113 THR C N 1
ATOM 5104 C CA . THR C 1 2113 ? 182.640 162.510 219.787 1.00 100.00 2113 THR C CA 1
ATOM 5105 C C . THR C 1 2113 ? 184.136 162.753 219.724 1.00 100.00 2113 THR C C 1
ATOM 5106 O O . THR C 1 2113 ? 184.725 163.441 220.554 1.00 100.00 2113 THR C O 1
ATOM 5110 N N . VAL C 1 2114 ? 184.723 162.195 218.676 1.00 100.00 2114 VAL C N 1
ATOM 5111 C CA . VAL C 1 2114 ? 186.135 162.263 218.349 1.00 100.00 2114 VAL C CA 1
ATOM 5112 C C . VAL C 1 2114 ? 186.276 162.869 216.965 1.00 100.00 2114 VAL C C 1
ATOM 5113 O O . VAL C 1 2114 ? 185.656 162.381 216.019 1.00 100.00 2114 VAL C O 1
ATOM 5117 N N . ASN C 1 2115 ? 187.102 163.888 216.812 1.00 100.00 2115 ASN C N 1
ATOM 5118 C CA . ASN C 1 2115 ? 187.213 164.485 215.493 1.00 100.00 2115 ASN C CA 1
ATOM 5119 C C . ASN C 1 2115 ? 188.488 164.063 214.767 1.00 100.00 2115 ASN C C 1
ATOM 5120 O O . ASN C 1 2115 ? 189.497 163.749 215.393 1.00 100.00 2115 ASN C O 1
ATOM 5125 N N . ASN C 1 2116 ? 188.431 164.066 213.432 1.00 100.00 2116 ASN C N 1
ATOM 5126 C CA . ASN C 1 2116 ? 189.583 163.891 212.529 1.00 100.00 2116 ASN C CA 1
ATOM 5127 C C . ASN C 1 2116 ? 190.444 162.651 212.772 1.00 100.00 2116 ASN C C 1
ATOM 5128 O O . ASN C 1 2116 ? 191.644 162.768 212.994 1.00 100.00 2116 ASN C O 1
ATOM 5133 N N . LEU C 1 2117 ? 189.877 161.454 212.702 1.00 100.00 2117 LEU C N 1
ATOM 5134 C CA . LEU C 1 2117 ? 190.727 160.285 212.905 1.00 100.00 2117 LEU C CA 1
ATOM 5135 C C . LEU C 1 2117 ? 191.422 159.872 211.620 1.00 100.00 2117 LEU C C 1
ATOM 5136 O O . LEU C 1 2117 ? 190.775 159.612 210.606 1.00 100.00 2117 LEU C O 1
ATOM 5141 N N . THR C 1 2118 ? 192.742 159.763 211.685 1.00 100.00 2118 THR C N 1
ATOM 5142 C CA . THR C 1 2118 ? 193.534 159.379 210.537 1.00 100.00 2118 THR C CA 1
ATOM 5143 C C . THR C 1 2118 ? 194.118 157.986 210.656 1.00 100.00 2118 THR C C 1
ATOM 5144 O O . THR C 1 2118 ? 194.528 157.408 209.648 1.00 100.00 2118 THR C O 1
ATOM 5148 N N . ASN C 1 2119 ? 194.149 157.433 211.857 1.00 100.00 2119 ASN C N 1
ATOM 5149 C CA . ASN C 1 2119 ? 194.693 156.112 212.097 1.00 100.00 2119 ASN C CA 1
ATOM 5150 C C . ASN C 1 2119 ? 194.018 155.557 213.339 1.00 100.00 2119 ASN C C 1
ATOM 5151 O O . ASN C 1 2119 ? 193.239 156.249 213.989 1.00 100.00 2119 ASN C O 1
ATOM 5156 N N . ASP C 1 2120 ? 194.339 154.318 213.698 1.00 100.00 2120 ASP C N 1
ATOM 5157 C CA . ASP C 1 2120 ? 193.720 153.714 214.874 1.00 100.00 2120 ASP C CA 1
ATOM 5158 C C . ASP C 1 2120 ? 194.093 154.501 216.119 1.00 100.00 2120 ASP C C 1
ATOM 5159 O O . ASP C 1 2120 ? 195.246 154.901 216.286 1.00 100.00 2120 ASP C O 1
ATOM 5164 N N . SER C 1 2121 ? 193.127 154.701 217.013 1.00 100.00 2121 SER C N 1
ATOM 5165 C CA . SER C 1 2121 ? 193.387 155.430 218.256 1.00 100.00 2121 SER C CA 1
ATOM 5166 C C . SER C 1 2121 ? 192.604 154.846 219.428 1.00 100.00 2121 SER C C 1
ATOM 5167 O O . SER C 1 2121 ? 191.575 154.199 219.229 1.00 100.00 2121 SER C O 1
ATOM 5170 N N . THR C 1 2122 ? 193.081 155.076 220.650 1.00 100.00 2122 THR C N 1
ATOM 5171 C CA . THR C 1 2122 ? 192.385 154.572 221.820 1.00 100.00 2122 THR C CA 1
ATOM 5172 C C . THR C 1 2122 ? 191.933 155.669 222.761 1.00 100.00 2122 THR C C 1
ATOM 5173 O O . THR C 1 2122 ? 192.576 156.711 222.889 1.00 100.00 2122 THR C O 1
ATOM 5177 N N . PHE C 1 2123 ? 190.856 155.377 223.475 1.00 100.00 2123 PHE C N 1
ATOM 5178 C CA . PHE C 1 2123 ? 190.266 156.276 224.448 1.00 100.00 2123 PHE C CA 1
ATOM 5179 C C . PHE C 1 2123 ? 190.010 155.514 225.725 1.00 100.00 2123 PHE C C 1
ATOM 5180 O O . PHE C 1 2123 ? 189.792 154.310 225.698 1.00 100.00 2123 PHE C O 1
ATOM 5188 N N . TYR C 1 2124 ? 190.028 156.194 226.852 1.00 100.00 2124 TYR C N 1
ATOM 5189 C CA . TYR C 1 2124 ? 189.846 155.495 228.109 1.00 100.00 2124 TYR C CA 1
ATOM 5190 C C . TYR C 1 2124 ? 188.640 155.995 228.880 1.00 100.00 2124 TYR C C 1
ATOM 5191 O O . TYR C 1 2124 ? 188.544 157.180 229.163 1.00 100.00 2124 TYR C O 1
ATOM 5200 N N . LEU C 1 2125 ? 187.741 155.103 229.258 1.00 100.00 2125 LEU C N 1
ATOM 5201 C CA . LEU C 1 2125 ? 186.553 155.489 230.013 1.00 100.00 2125 LEU C CA 1
ATOM 5202 C C . LEU C 1 2125 ? 186.681 155.161 231.481 1.00 100.00 2125 LEU C C 1
ATOM 5203 O O . LEU C 1 2125 ? 186.937 154.018 231.860 1.00 100.00 2125 LEU C O 1
ATOM 5208 N N . LEU C 1 2126 ? 186.536 156.139 232.379 1.00 100.00 2126 LEU C N 1
ATOM 5209 C CA . LEU C 1 2126 ? 186.528 155.844 233.849 1.00 100.00 2126 LEU C CA 1
ATOM 5210 C C . LEU C 1 2126 ? 185.206 156.331 234.475 1.00 100.00 2126 LEU C C 1
ATOM 5211 O O . LEU C 1 2126 ? 185.058 157.548 234.529 1.00 100.00 2126 LEU C O 1
ATOM 5216 N N . VAL C 1 2127 ? 184.321 155.457 235.008 1.00 100.00 2127 VAL C N 1
ATOM 5217 C CA . VAL C 1 2127 ? 182.970 155.743 235.475 1.00 100.00 2127 VAL C CA 1
ATOM 5218 C C . VAL C 1 2127 ? 183.006 155.887 236.984 1.00 100.00 2127 VAL C C 1
ATOM 5219 O O . VAL C 1 2127 ? 183.599 155.055 237.670 1.00 100.00 2127 VAL C O 1
ATOM 5223 N N . THR C 1 2128 ? 182.284 156.846 237.565 1.00 100.00 2128 THR C N 1
ATOM 5224 C CA . THR C 1 2128 ? 182.349 157.063 239.037 1.00 100.00 2128 THR C CA 1
ATOM 5225 C C . THR C 1 2128 ? 180.954 157.224 239.638 1.00 100.00 2128 THR C C 1
ATOM 5226 O O . THR C 1 2128 ? 180.392 158.301 239.467 1.00 100.00 2128 THR C O 1
ATOM 5230 N N . VAL C 1 2129 ? 180.447 156.227 240.367 1.00 100.00 2129 VAL C N 1
ATOM 5231 C CA . VAL C 1 2129 ? 179.073 156.268 240.943 1.00 100.00 2129 VAL C CA 1
ATOM 5232 C C . VAL C 1 2129 ? 179.141 156.335 242.463 1.00 100.00 2129 VAL C C 1
ATOM 5233 O O . VAL C 1 2129 ? 179.612 155.355 243.041 1.00 100.00 2129 VAL C O 1
ATOM 5237 N N . ASN C 1 2130 ? 178.644 157.412 243.071 1.00 83.98 2130 ASN C N 1
ATOM 5238 C CA . ASN C 1 2130 ? 178.607 157.585 244.551 1.00 83.98 2130 ASN C CA 1
ATOM 5239 C C . ASN C 1 2130 ? 179.950 158.124 245.015 1.00 83.98 2130 ASN C C 1
ATOM 5240 O O . ASN C 1 2130 ? 180.163 158.219 246.226 1.00 83.98 2130 ASN C O 1
ATOM 5245 N N . GLY C 1 2131 ? 180.810 158.465 244.070 1.00 100.00 2131 GLY C N 1
ATOM 5246 C CA . GLY C 1 2131 ? 182.148 158.927 244.452 1.00 100.00 2131 GLY C CA 1
ATOM 5247 C C . GLY C 1 2131 ? 183.203 157.869 244.201 1.00 100.00 2131 GLY C C 1
ATOM 5248 O O . GLY C 1 2131 ? 184.388 158.232 244.250 1.00 100.00 2131 GLY C O 1
ATOM 5249 N N . CYS C 1 2132 ? 182.822 156.612 243.934 1.00 100.00 2132 CYS C N 1
ATOM 5250 C CA . CYS C 1 2132 ? 183.925 155.668 243.664 1.00 100.00 2132 CYS C CA 1
ATOM 5251 C C . CYS C 1 2132 ? 184.204 155.463 242.186 1.00 100.00 2132 CYS C C 1
ATOM 5252 O O . CYS C 1 2132 ? 183.288 155.137 241.429 1.00 100.00 2132 CYS C O 1
ATOM 5255 N N . PRO C 1 2133 ? 185.454 155.629 241.763 1.00 100.00 2133 PRO C N 1
ATOM 5256 C CA . PRO C 1 2133 ? 185.855 155.380 240.379 1.00 100.00 2133 PRO C CA 1
ATOM 5257 C C . PRO C 1 2133 ? 185.925 153.896 240.092 1.00 100.00 2133 PRO C C 1
ATOM 5258 O O . PRO C 1 2133 ? 186.346 153.109 240.935 1.00 100.00 2133 PRO C O 1
ATOM 5262 N N . SER C 1 2134 ? 185.562 153.538 238.871 1.00 100.00 2134 SER C N 1
ATOM 5263 C CA . SER C 1 2134 ? 185.600 152.194 238.322 1.00 100.00 2134 SER C CA 1
ATOM 5264 C C . SER C 1 2134 ? 186.978 151.854 237.787 1.00 100.00 2134 SER C C 1
ATOM 5265 O O . SER C 1 2134 ? 187.873 152.689 237.743 1.00 100.00 2134 SER C O 1
ATOM 5268 N N . ALA C 1 2135 ? 187.151 150.608 237.363 1.00 100.00 2135 ALA C N 1
ATOM 5269 C CA . ALA C 1 2135 ? 188.365 150.252 236.648 1.00 100.00 2135 ALA C CA 1
ATOM 5270 C C . ALA C 1 2135 ? 188.347 150.985 235.318 1.00 100.00 2135 ALA C C 1
ATOM 5271 O O . ALA C 1 2135 ? 187.280 151.289 234.790 1.00 100.00 2135 ALA C O 1
ATOM 5273 N N . LEU C 1 2136 ? 189.514 151.310 234.781 1.00 100.00 2136 LEU C N 1
ATOM 5274 C CA . LEU C 1 2136 ? 189.542 152.028 233.511 1.00 100.00 2136 LEU C CA 1
ATOM 5275 C C . LEU C 1 2136 ? 189.235 151.058 232.363 1.00 100.00 2136 LEU C C 1
ATOM 5276 O O . LEU C 1 2136 ? 189.864 150.010 232.273 1.00 100.00 2136 LEU C O 1
ATOM 5281 N N . ASP C 1 2137 ? 188.272 151.389 231.484 1.00 100.00 2137 ASP C N 1
ATOM 5282 C CA . ASP C 1 2137 ? 187.883 150.522 230.360 1.00 100.00 2137 ASP C CA 1
ATOM 5283 C C . ASP C 1 2137 ? 188.211 151.192 229.030 1.00 100.00 2137 ASP C C 1
ATOM 5284 O O . ASP C 1 2137 ? 187.576 152.171 228.654 1.00 100.00 2137 ASP C O 1
ATOM 5289 N N . SER C 1 2138 ? 189.204 150.686 228.320 1.00 99.28 2138 SER C N 1
ATOM 5290 C CA . SER C 1 2138 ? 189.654 151.292 227.078 1.00 99.28 2138 SER C CA 1
ATOM 5291 C C . SER C 1 2138 ? 188.828 150.863 225.873 1.00 99.28 2138 SER C C 1
ATOM 5292 O O . SER C 1 2138 ? 188.280 149.766 225.831 1.00 99.28 2138 SER C O 1
ATOM 5295 N N . THR C 1 2139 ? 188.816 151.707 224.843 1.00 100.00 2139 THR C N 1
ATOM 5296 C CA . THR C 1 2139 ? 188.210 151.384 223.554 1.00 100.00 2139 THR C CA 1
ATOM 5297 C C . THR C 1 2139 ? 189.212 151.641 222.450 1.00 100.00 2139 THR C C 1
ATOM 5298 O O . THR C 1 2139 ? 190.101 152.475 222.597 1.00 100.00 2139 THR C O 1
ATOM 5302 N N . THR C 1 2140 ? 189.052 150.972 221.316 1.00 100.00 2140 THR C N 1
ATOM 5303 C CA . THR C 1 2140 ? 189.891 151.259 220.162 1.00 100.00 2140 THR C CA 1
ATOM 5304 C C . THR C 1 2140 ? 189.018 151.595 218.982 1.00 100.00 2140 THR C C 1
ATOM 5305 O O . THR C 1 2140 ? 188.124 150.829 218.626 1.00 100.00 2140 THR C O 1
ATOM 5309 N N . VAL C 1 2141 ? 189.285 152.726 218.366 1.00 100.00 2141 VAL C N 1
ATOM 5310 C CA . VAL C 1 2141 ? 188.550 153.121 217.187 1.00 100.00 2141 VAL C CA 1
ATOM 5311 C C . VAL C 1 2141 ? 189.402 152.738 216.010 1.00 100.00 2141 VAL C C 1
ATOM 5312 O O . VAL C 1 2141 ? 190.503 153.264 215.835 1.00 100.00 2141 VAL C O 1
ATOM 5316 N N . VAL C 1 2142 ? 188.897 151.830 215.214 1.00 100.00 2142 VAL C N 1
ATOM 5317 C CA . VAL C 1 2142 ? 189.615 151.297 214.074 1.00 100.00 2142 VAL C CA 1
ATOM 5318 C C . VAL C 1 2142 ? 189.339 152.170 212.873 1.00 100.00 2142 VAL C C 1
ATOM 5319 O O . VAL C 1 2142 ? 188.189 152.508 212.603 1.00 100.00 2142 VAL C O 1
ATOM 5323 N N . VAL C 1 2143 ? 190.386 152.546 212.153 1.00 100.00 2143 VAL C N 1
ATOM 5324 C CA . VAL C 1 2143 ? 190.243 153.439 211.013 1.00 100.00 2143 VAL C CA 1
ATOM 5325 C C . VAL C 1 2143 ? 190.513 152.695 209.706 1.00 100.00 2143 VAL C C 1
ATOM 5326 O O . VAL C 1 2143 ? 191.578 152.105 209.516 1.00 100.00 2143 VAL C O 1
ATOM 5330 N N . TYR C 1 2144 ? 189.535 152.736 208.810 1.00 100.00 2144 TYR C N 1
ATOM 5331 C CA . TYR C 1 2144 ? 189.582 152.043 207.522 1.00 100.00 2144 TYR C CA 1
ATOM 5332 C C . TYR C 1 2144 ? 190.568 152.710 206.579 1.00 100.00 2144 TYR C C 1
ATOM 5333 O O . TYR C 1 2144 ? 190.504 153.924 206.406 1.00 100.00 2144 TYR C O 1
ATOM 5342 N N . PRO C 1 2145 ? 191.414 151.943 205.892 1.00 100.00 2145 PRO C N 1
ATOM 5343 C CA . PRO C 1 2145 ? 192.411 152.471 204.951 1.00 100.00 2145 PRO C CA 1
ATOM 5344 C C . PRO C 1 2145 ? 191.833 153.288 203.815 1.00 100.00 2145 PRO C C 1
ATOM 5345 O O . PRO C 1 2145 ? 190.692 153.095 203.398 1.00 100.00 2145 PRO C O 1
ATOM 5349 N N . LEU C 1 2146 ? 192.726 154.054 203.197 1.00 100.00 2146 LEU C N 1
ATOM 5350 C CA . LEU C 1 2146 ? 192.365 154.953 202.114 1.00 100.00 2146 LEU C CA 1
ATOM 5351 C C . LEU C 1 2146 ? 191.913 154.154 200.907 1.00 100.00 2146 LEU C C 1
ATOM 5352 O O . LEU C 1 2146 ? 192.544 153.155 200.567 1.00 100.00 2146 LEU C O 1
ATOM 5357 N N . THR C 1 2147 ? 190.814 154.562 200.279 1.00 100.00 2147 THR C N 1
ATOM 5358 C CA . THR C 1 2147 ? 190.458 153.936 199.026 1.00 100.00 2147 THR C CA 1
ATOM 5359 C C . THR C 1 2147 ? 191.461 154.415 197.983 1.00 100.00 2147 THR C C 1
ATOM 5360 O O . THR C 1 2147 ? 191.668 155.620 197.862 1.00 100.00 2147 THR C O 1
ATOM 5364 N N . PRO C 1 2148 ? 192.126 153.513 197.260 1.00 100.00 2148 PRO C N 1
ATOM 5365 C CA . PRO C 1 2148 ? 193.097 153.884 196.229 1.00 100.00 2148 PRO C CA 1
ATOM 5366 C C . PRO C 1 2148 ? 192.416 154.489 195.016 1.00 100.00 2148 PRO C C 1
ATOM 5367 O O . PRO C 1 2148 ? 191.257 154.204 194.731 1.00 100.00 2148 PRO C O 1
ATOM 5371 N N . SER C 1 2149 ? 193.163 155.296 194.284 1.00 100.00 2149 SER C N 1
ATOM 5372 C CA . SER C 1 2149 ? 192.671 155.979 193.100 1.00 100.00 2149 SER C CA 1
ATOM 5373 C C . SER C 1 2149 ? 192.201 154.997 192.018 1.00 100.00 2149 SER C C 1
ATOM 5374 O O . SER C 1 2149 ? 192.857 153.985 191.789 1.00 100.00 2149 SER C O 1
ATOM 5377 N N . PRO C 1 2150 ? 191.086 155.283 191.329 1.00 100.00 2150 PRO C N 1
ATOM 5378 C CA . PRO C 1 2150 ? 190.564 154.459 190.229 1.00 100.00 2150 PRO C CA 1
ATOM 5379 C C . PRO C 1 2150 ? 191.516 154.365 189.062 1.00 100.00 2150 PRO C C 1
ATOM 5380 O O . PRO C 1 2150 ? 192.125 155.358 188.678 1.00 100.00 2150 PRO C O 1
ATOM 5384 N N . SER C 1 2151 ? 191.559 153.207 188.414 1.00 100.00 2151 SER C N 1
ATOM 5385 C CA . SER C 1 2151 ? 192.431 153.025 187.265 1.00 100.00 2151 SER C CA 1
ATOM 5386 C C . SER C 1 2151 ? 191.707 153.318 185.961 1.00 100.00 2151 SER C C 1
ATOM 5387 O O . SER C 1 2151 ? 190.676 152.717 185.670 1.00 100.00 2151 SER C O 1
ATOM 5390 N N . LEU C 1 2152 ? 192.239 154.257 185.194 1.00 100.00 2152 LEU C N 1
ATOM 5391 C CA . LEU C 1 2152 ? 191.689 154.703 183.928 1.00 100.00 2152 LEU C CA 1
ATOM 5392 C C . LEU C 1 2152 ? 192.661 154.457 182.773 1.00 100.00 2152 LEU C C 1
ATOM 5393 O O . LEU C 1 2152 ? 193.850 154.231 182.998 1.00 100.00 2152 LEU C O 1
ATOM 5398 N N . PRO C 1 2153 ? 192.155 154.441 181.528 1.00 100.00 2153 PRO C N 1
ATOM 5399 C CA . PRO C 1 2153 ? 192.977 154.348 180.319 1.00 100.00 2153 PRO C CA 1
ATOM 5400 C C . PRO C 1 2153 ? 193.923 155.525 180.207 1.00 100.00 2153 PRO C C 1
ATOM 5401 O O . PRO C 1 2153 ? 193.689 156.570 180.786 1.00 100.00 2153 PRO C O 1
ATOM 5405 N N . ALA C 1 2154 ? 195.040 155.366 179.523 1.00 100.00 2154 ALA C N 1
ATOM 5406 C CA . ALA C 1 2154 ? 195.925 156.517 179.461 1.00 100.00 2154 ALA C CA 1
ATOM 5407 C C . ALA C 1 2154 ? 195.278 157.558 178.570 1.00 100.00 2154 ALA C C 1
ATOM 5408 O O . ALA C 1 2154 ? 194.233 157.300 178.005 1.00 100.00 2154 ALA C O 1
ATOM 5410 N N . ASP C 1 2155 ? 195.849 158.752 178.423 1.00 69.37 2155 ASP C N 1
ATOM 5411 C CA . ASP C 1 2155 ? 195.129 159.742 177.631 1.00 69.37 2155 ASP C CA 1
ATOM 5412 C C . ASP C 1 2155 ? 195.001 159.172 176.226 1.00 69.37 2155 ASP C C 1
ATOM 5413 O O . ASP C 1 2155 ? 195.982 158.657 175.710 1.00 69.37 2155 ASP C O 1
ATOM 5418 N N . PHE C 1 2156 ? 193.806 159.201 175.614 1.00 98.67 2156 PHE C N 1
ATOM 5419 C CA . PHE C 1 2156 ? 193.654 158.548 174.305 1.00 98.67 2156 PHE C CA 1
ATOM 5420 C C . PHE C 1 2156 ? 193.360 159.583 173.222 1.00 98.67 2156 PHE C C 1
ATOM 5421 O O . PHE C 1 2156 ? 193.700 160.735 173.414 1.00 98.67 2156 PHE C O 1
ATOM 5429 N N . ALA C 1 2157 ? 192.873 159.147 172.048 1.00 100.00 2157 ALA C N 1
ATOM 5430 C CA . ALA C 1 2157 ? 192.678 159.996 170.865 1.00 100.00 2157 ALA C CA 1
ATOM 5431 C C . ALA C 1 2157 ? 191.754 159.317 169.880 1.00 100.00 2157 ALA C C 1
ATOM 5432 O O . ALA C 1 2157 ? 192.114 158.265 169.375 1.00 100.00 2157 ALA C O 1
ATOM 5434 N N . VAL C 1 2158 ? 190.630 159.916 169.537 1.00 100.00 2158 VAL C N 1
ATOM 5435 C CA . VAL C 1 2158 ? 189.611 159.300 168.693 1.00 100.00 2158 VAL C CA 1
ATOM 5436 C C . VAL C 1 2158 ? 189.521 160.165 167.443 1.00 100.00 2158 VAL C C 1
ATOM 5437 O O . VAL C 1 2158 ? 190.012 161.275 167.479 1.00 100.00 2158 VAL C O 1
ATOM 5441 N N . CYS C 1 2159 ? 188.996 159.665 166.315 1.00 30.00 2159 CYS C N 1
ATOM 5442 C CA . CYS C 1 2159 ? 188.707 160.505 165.145 1.00 30.00 2159 CYS C CA 1
ATOM 5443 C C . CYS C 1 2159 ? 187.233 160.886 165.128 1.00 30.00 2159 CYS C C 1
ATOM 5444 O O . CYS C 1 2159 ? 186.388 160.104 165.538 1.00 30.00 2159 CYS C O 1
ATOM 5447 N N . GLU C 1 2160 ? 186.866 162.033 164.644 1.00 100.00 2160 GLU C N 1
ATOM 5448 C CA . GLU C 1 2160 ? 185.504 162.388 164.641 1.00 100.00 2160 GLU C CA 1
ATOM 5449 C C . GLU C 1 2160 ? 184.777 161.306 163.939 1.00 100.00 2160 GLU C C 1
ATOM 5450 O O . GLU C 1 2160 ? 185.224 160.888 162.913 1.00 100.00 2160 GLU C O 1
ATOM 5456 N N . GLY C 1 2161 ? 183.650 160.849 164.447 1.00 100.00 2161 GLY C N 1
ATOM 5457 C CA . GLY C 1 2161 ? 182.858 159.754 163.937 1.00 100.00 2161 GLY C CA 1
ATOM 5458 C C . GLY C 1 2161 ? 183.127 158.422 164.614 1.00 100.00 2161 GLY C C 1
ATOM 5459 O O . GLY C 1 2161 ? 182.309 157.510 164.510 1.00 100.00 2161 GLY C O 1
ATOM 5460 N N . ASP C 1 2162 ? 184.243 158.277 165.289 1.00 100.00 2162 ASP C N 1
ATOM 5461 C CA . ASP C 1 2162 ? 184.499 157.037 165.996 1.00 100.00 2162 ASP C CA 1
ATOM 5462 C C . ASP C 1 2162 ? 183.823 157.117 167.343 1.00 100.00 2162 ASP C C 1
ATOM 5463 O O . ASP C 1 2162 ? 183.118 158.073 167.613 1.00 100.00 2162 ASP C O 1
ATOM 5468 N N . ASP C 1 2163 ? 184.060 156.150 168.218 1.00 100.00 2163 ASP C N 1
ATOM 5469 C CA . ASP C 1 2163 ? 183.349 156.026 169.483 1.00 100.00 2163 ASP C CA 1
ATOM 5470 C C . ASP C 1 2163 ? 184.318 156.122 170.641 1.00 100.00 2163 ASP C C 1
ATOM 5471 O O . ASP C 1 2163 ? 185.413 155.586 170.550 1.00 100.00 2163 ASP C O 1
ATOM 5476 N N . ILE C 1 2164 ? 183.891 156.714 171.751 1.00 100.00 2164 ILE C N 1
ATOM 5477 C CA . ILE C 1 2164 ? 184.732 156.879 172.934 1.00 100.00 2164 ILE C CA 1
ATOM 5478 C C . ILE C 1 2164 ? 184.286 155.867 173.967 1.00 100.00 2164 ILE C C 1
ATOM 5479 O O . ILE C 1 2164 ? 183.239 156.028 174.595 1.00 100.00 2164 ILE C O 1
ATOM 5484 N N . ALA C 1 2165 ? 185.072 154.847 174.189 1.00 100.00 2165 ALA C N 1
ATOM 5485 C CA . ALA C 1 2165 ? 184.687 153.801 175.113 1.00 100.00 2165 ALA C CA 1
ATOM 5486 C C . ALA C 1 2165 ? 185.506 153.889 176.375 1.00 100.00 2165 ALA C C 1
ATOM 5487 O O . ALA C 1 2165 ? 186.685 153.534 176.384 1.00 100.00 2165 ALA C O 1
ATOM 5489 N N . LEU C 1 2166 ? 184.881 154.354 177.439 1.00 100.00 2166 LEU C N 1
ATOM 5490 C CA . LEU C 1 2166 ? 185.550 154.552 178.707 1.00 100.00 2166 LEU C CA 1
ATOM 5491 C C . LEU C 1 2166 ? 185.268 153.355 179.570 1.00 100.00 2166 LEU C C 1
ATOM 5492 O O . LEU C 1 2166 ? 184.234 152.725 179.421 1.00 100.00 2166 LEU C O 1
ATOM 5497 N N . SER C 1 2167 ? 186.197 153.032 180.455 1.00 100.00 2167 SER C N 1
ATOM 5498 C CA . SER C 1 2167 ? 185.973 151.958 181.397 1.00 100.00 2167 SER C CA 1
ATOM 5499 C C . SER C 1 2167 ? 186.981 152.038 182.514 1.00 100.00 2167 SER C C 1
ATOM 5500 O O . SER C 1 2167 ? 188.035 152.639 182.359 1.00 100.00 2167 SER C O 1
ATOM 5503 N N . THR C 1 2168 ? 186.683 151.378 183.628 1.00 100.00 2168 THR C N 1
ATOM 5504 C CA . THR C 1 2168 ? 187.685 151.212 184.664 1.00 100.00 2168 THR C CA 1
ATOM 5505 C C . THR C 1 2168 ? 187.835 149.752 185.037 1.00 100.00 2168 THR C C 1
ATOM 5506 O O . THR C 1 2168 ? 186.873 148.988 185.022 1.00 100.00 2168 THR C O 1
ATOM 5510 N N . SER C 1 2169 ? 189.057 149.370 185.355 1.00 100.00 2169 SER C N 1
ATOM 5511 C CA . SER C 1 2169 ? 189.392 148.003 185.702 1.00 100.00 2169 SER C CA 1
ATOM 5512 C C . SER C 1 2169 ? 189.185 147.674 187.164 1.00 100.00 2169 SER C C 1
ATOM 5513 O O . SER C 1 2169 ? 189.367 146.518 187.545 1.00 100.00 2169 SER C O 1
ATOM 5516 N N . THR C 1 2170 ? 188.819 148.642 187.994 1.00 100.00 2170 THR C N 1
ATOM 5517 C CA . THR C 1 2170 ? 188.691 148.385 189.416 1.00 100.00 2170 THR C CA 1
ATOM 5518 C C . THR C 1 2170 ? 187.246 148.185 189.837 1.00 100.00 2170 THR C C 1
ATOM 5519 O O . THR C 1 2170 ? 186.323 148.764 189.272 1.00 100.00 2170 THR C O 1
ATOM 5523 N N . VAL C 1 2171 ? 187.080 147.344 190.856 1.00 100.00 2171 VAL C N 1
ATOM 5524 C CA . VAL C 1 2171 ? 185.791 146.963 191.425 1.00 100.00 2171 VAL C CA 1
ATOM 5525 C C . VAL C 1 2171 ? 185.389 147.897 192.567 1.00 100.00 2171 VAL C C 1
ATOM 5526 O O . VAL C 1 2171 ? 186.169 148.150 193.487 1.00 100.00 2171 VAL C O 1
ATOM 5530 N N . ALA C 1 2172 ? 184.147 148.365 192.535 1.00 100.00 2172 ALA C N 1
ATOM 5531 C CA . ALA C 1 2172 ? 183.660 149.301 193.529 1.00 100.00 2172 ALA C CA 1
ATOM 5532 C C . ALA C 1 2172 ? 182.184 149.102 193.812 1.00 100.00 2172 ALA C C 1
ATOM 5533 O O . ALA C 1 2172 ? 181.470 148.455 193.051 1.00 100.00 2172 ALA C O 1
ATOM 5535 N N . SER C 1 2173 ? 181.736 149.649 194.937 1.00 100.00 2173 SER C N 1
ATOM 5536 C CA . SER C 1 2173 ? 180.318 149.633 195.249 1.00 100.00 2173 SER C CA 1
ATOM 5537 C C . SER C 1 2173 ? 179.603 150.629 194.391 1.00 100.00 2173 SER C C 1
ATOM 5538 O O . SER C 1 2173 ? 178.460 150.410 193.985 1.00 100.00 2173 SER C O 1
ATOM 5541 N N . SER C 1 2174 ? 180.271 151.731 194.105 1.00 100.00 2174 SER C N 1
ATOM 5542 C CA . SER C 1 2174 ? 179.672 152.769 193.301 1.00 100.00 2174 SER C CA 1
ATOM 5543 C C . SER C 1 2174 ? 180.717 153.535 192.522 1.00 100.00 2174 SER C C 1
ATOM 5544 O O . SER C 1 2174 ? 181.802 153.820 193.022 1.00 100.00 2174 SER C O 1
ATOM 5547 N N . TYR C 1 2175 ? 180.375 153.854 191.284 1.00 100.00 2175 TYR C N 1
ATOM 5548 C CA . TYR C 1 2175 ? 181.231 154.594 190.381 1.00 100.00 2175 TYR C CA 1
ATOM 5549 C C . TYR C 1 2175 ? 180.543 155.899 190.059 1.00 100.00 2175 TYR C C 1
ATOM 5550 O O . TYR C 1 2175 ? 179.324 155.935 189.952 1.00 100.00 2175 TYR C O 1
ATOM 5559 N N . ASP C 1 2176 ? 181.315 156.959 189.876 1.00 100.00 2176 ASP C N 1
ATOM 5560 C CA . ASP C 1 2176 ? 180.761 158.264 189.536 1.00 100.00 2176 ASP C CA 1
ATOM 5561 C C . ASP C 1 2176 ? 181.638 158.933 188.482 1.00 100.00 2176 ASP C C 1
ATOM 5562 O O . ASP C 1 2176 ? 182.753 159.354 188.774 1.00 100.00 2176 ASP C O 1
ATOM 5567 N N . TRP C 1 2177 ? 181.161 158.982 187.242 1.00 65.71 2177 TRP C N 1
ATOM 5568 C CA . TRP C 1 2177 ? 181.898 159.551 186.126 1.00 65.71 2177 TRP C CA 1
ATOM 5569 C C . TRP C 1 2177 ? 181.317 160.884 185.724 1.00 65.71 2177 TRP C C 1
ATOM 5570 O O . TRP C 1 2177 ? 180.101 161.059 185.725 1.00 65.71 2177 TRP C O 1
ATOM 5581 N N . SER C 1 2178 ? 182.174 161.789 185.266 1.00 100.00 2178 SER C N 1
ATOM 5582 C CA . SER C 1 2178 ? 181.694 163.044 184.719 1.00 100.00 2178 SER C CA 1
ATOM 5583 C C . SER C 1 2178 ? 182.616 163.561 183.627 1.00 100.00 2178 SER C C 1
ATOM 5584 O O . SER C 1 2178 ? 183.796 163.253 183.604 1.00 100.00 2178 SER C O 1
ATOM 5587 N N . GLY C 1 2179 ? 182.089 164.376 182.724 1.00 100.00 2179 GLY C N 1
ATOM 5588 C CA . GLY C 1 2179 ? 182.934 164.929 181.688 1.00 100.00 2179 GLY C CA 1
ATOM 5589 C C . GLY C 1 2179 ? 182.278 165.905 180.726 1.00 100.00 2179 GLY C C 1
ATOM 5590 O O . GLY C 1 2179 ? 181.204 166.433 180.980 1.00 100.00 2179 GLY C O 1
ATOM 5591 N N . PRO C 1 2180 ? 182.950 166.146 179.615 1.00 100.00 2180 PRO C N 1
ATOM 5592 C CA . PRO C 1 2180 ? 182.543 167.078 178.583 1.00 100.00 2180 PRO C CA 1
ATOM 5593 C C . PRO C 1 2180 ? 181.195 166.744 178.018 1.00 100.00 2180 PRO C C 1
ATOM 5594 O O . PRO C 1 2180 ? 180.786 165.594 177.997 1.00 100.00 2180 PRO C O 1
ATOM 5598 N N . ASN C 1 2181 ? 180.481 167.775 177.618 1.00 94.44 2181 ASN C N 1
ATOM 5599 C CA . ASN C 1 2181 ? 179.142 167.684 177.072 1.00 94.44 2181 ASN C CA 1
ATOM 5600 C C . ASN C 1 2181 ? 178.143 167.176 178.082 1.00 94.44 2181 ASN C C 1
ATOM 5601 O O . ASN C 1 2181 ? 177.044 166.796 177.711 1.00 94.44 2181 ASN C O 1
ATOM 5606 N N . GLY C 1 2182 ? 178.466 167.207 179.362 1.00 93.76 2182 GLY C N 1
ATOM 5607 C CA . GLY C 1 2182 ? 177.533 166.762 180.365 1.00 93.76 2182 GLY C CA 1
ATOM 5608 C C . GLY C 1 2182 ? 177.601 165.286 180.627 1.00 93.76 2182 GLY C C 1
ATOM 5609 O O . GLY C 1 2182 ? 176.766 164.759 181.360 1.00 93.76 2182 GLY C O 1
ATOM 5610 N N . PHE C 1 2183 ? 178.575 164.602 180.056 1.00 100.00 2183 PHE C N 1
ATOM 5611 C CA . PHE C 1 2183 ? 178.699 163.180 180.261 1.00 100.00 2183 PHE C CA 1
ATOM 5612 C C . PHE C 1 2183 ? 178.628 162.889 181.726 1.00 100.00 2183 PHE C C 1
ATOM 5613 O O . PHE C 1 2183 ? 179.332 163.496 182.524 1.00 100.00 2183 PHE C O 1
ATOM 5621 N N . THR C 1 2184 ? 177.738 161.983 182.076 1.00 100.00 2184 THR C N 1
ATOM 5622 C CA . THR C 1 2184 ? 177.539 161.559 183.442 1.00 100.00 2184 THR C CA 1
ATOM 5623 C C . THR C 1 2184 ? 177.194 160.086 183.443 1.00 100.00 2184 THR C C 1
ATOM 5624 O O . THR C 1 2184 ? 176.397 159.648 182.621 1.00 100.00 2184 THR C O 1
ATOM 5628 N N . SER C 1 2185 ? 177.769 159.315 184.360 1.00 100.00 2185 SER C N 1
ATOM 5629 C CA . SER C 1 2185 ? 177.365 157.917 184.452 1.00 100.00 2185 SER C CA 1
ATOM 5630 C C . SER C 1 2185 ? 177.697 157.290 185.795 1.00 100.00 2185 SER C C 1
ATOM 5631 O O . SER C 1 2185 ? 178.550 157.764 186.530 1.00 100.00 2185 SER C O 1
ATOM 5634 N N . ASN C 1 2186 ? 177.000 156.200 186.110 1.00 100.00 2186 ASN C N 1
ATOM 5635 C CA . ASN C 1 2186 ? 177.242 155.373 187.300 1.00 100.00 2186 ASN C CA 1
ATOM 5636 C C . ASN C 1 2186 ? 177.497 153.955 186.841 1.00 100.00 2186 ASN C C 1
ATOM 5637 O O . ASN C 1 2186 ? 176.606 153.149 187.037 1.00 100.00 2186 ASN C O 1
ATOM 5642 N N . ALA C 1 2187 ? 178.685 153.627 186.339 1.00 100.00 2187 ALA C N 1
ATOM 5643 C CA . ALA C 1 2187 ? 178.938 152.294 185.821 1.00 100.00 2187 ALA C CA 1
ATOM 5644 C C . ALA C 1 2187 ? 180.423 152.009 185.787 1.00 100.00 2187 ALA C C 1
ATOM 5645 O O . ALA C 1 2187 ? 181.238 152.918 185.698 1.00 100.00 2187 ALA C O 1
ATOM 5647 N N . GLN C 1 2188 ? 180.774 150.731 185.836 1.00 100.00 2188 GLN C N 1
ATOM 5648 C CA . GLN C 1 2188 ? 182.167 150.367 185.649 1.00 100.00 2188 GLN C CA 1
ATOM 5649 C C . GLN C 1 2188 ? 182.546 150.577 184.209 1.00 100.00 2188 GLN C C 1
ATOM 5650 O O . GLN C 1 2188 ? 183.686 150.916 183.898 1.00 100.00 2188 GLN C O 1
ATOM 5656 N N . ASN C 1 2189 ? 181.569 150.381 183.328 1.00 100.00 2189 ASN C N 1
ATOM 5657 C CA . ASN C 1 2189 ? 181.679 150.495 181.877 1.00 100.00 2189 ASN C CA 1
ATOM 5658 C C . ASN C 1 2189 ? 180.530 151.351 181.349 1.00 100.00 2189 ASN C C 1
ATOM 5659 O O . ASN C 1 2189 ? 179.461 150.823 181.047 1.00 100.00 2189 ASN C O 1
ATOM 5664 N N . PRO C 1 2190 ? 180.712 152.673 181.293 1.00 100.00 2190 PRO C N 1
ATOM 5665 C CA . PRO C 1 2190 ? 179.699 153.641 180.884 1.00 100.00 2190 PRO C CA 1
ATOM 5666 C C . PRO C 1 2190 ? 179.273 153.451 179.456 1.00 100.00 2190 PRO C C 1
ATOM 5667 O O . PRO C 1 2190 ? 179.994 152.882 178.648 1.00 100.00 2190 PRO C O 1
ATOM 5671 N N . VAL C 1 2191 ? 178.098 153.981 179.141 1.00 100.00 2191 VAL C N 1
ATOM 5672 C CA . VAL C 1 2191 ? 177.602 153.900 177.789 1.00 100.00 2191 VAL C CA 1
ATOM 5673 C C . VAL C 1 2191 ? 178.587 154.577 176.877 1.00 100.00 2191 VAL C C 1
ATOM 5674 O O . VAL C 1 2191 ? 179.046 155.684 177.147 1.00 100.00 2191 VAL C O 1
ATOM 5678 N N . VAL C 1 2192 ? 178.918 153.900 175.794 1.00 100.00 2192 VAL C N 1
ATOM 5679 C CA . VAL C 1 2192 ? 179.886 154.363 174.822 1.00 100.00 2192 VAL C CA 1
ATOM 5680 C C . VAL C 1 2192 ? 179.331 155.530 174.040 1.00 100.00 2192 VAL C C 1
ATOM 5681 O O . VAL C 1 2192 ? 178.174 155.520 173.622 1.00 100.00 2192 VAL C O 1
ATOM 5685 N N . ILE C 1 2193 ? 180.142 156.559 173.859 1.00 100.00 2193 ILE C N 1
ATOM 5686 C CA . ILE C 1 2193 ? 179.741 157.701 173.058 1.00 100.00 2193 ILE C CA 1
ATOM 5687 C C . ILE C 1 2193 ? 179.918 157.254 171.627 1.00 100.00 2193 ILE C C 1
ATOM 5688 O O . ILE C 1 2193 ? 181.031 156.927 171.228 1.00 100.00 2193 ILE C O 1
ATOM 5693 N N . THR C 1 2194 ? 178.839 157.220 170.848 1.00 100.00 2194 THR C N 1
ATOM 5694 C CA . THR C 1 2194 ? 178.901 156.581 169.534 1.00 100.00 2194 THR C CA 1
ATOM 5695 C C . THR C 1 2194 ? 179.279 157.488 168.379 1.00 100.00 2194 THR C C 1
ATOM 5696 O O . THR C 1 2194 ? 179.543 156.980 167.286 1.00 100.00 2194 THR C O 1
ATOM 5700 N N . ASN C 1 2195 ? 179.307 158.790 168.558 1.00 100.00 2195 ASN C N 1
ATOM 5701 C CA . ASN C 1 2195 ? 179.674 159.660 167.450 1.00 100.00 2195 ASN C CA 1
ATOM 5702 C C . ASN C 1 2195 ? 180.548 160.769 168.008 1.00 100.00 2195 ASN C C 1
ATOM 5703 O O . ASN C 1 2195 ? 180.059 161.835 168.357 1.00 100.00 2195 ASN C O 1
ATOM 5708 N N . ALA C 1 2196 ? 181.837 160.511 168.095 1.00 100.00 2196 ALA C N 1
ATOM 5709 C CA . ALA C 1 2196 ? 182.724 161.478 168.686 1.00 100.00 2196 ALA C CA 1
ATOM 5710 C C . ALA C 1 2196 ? 182.766 162.712 167.835 1.00 100.00 2196 ALA C C 1
ATOM 5711 O O . ALA C 1 2196 ? 182.837 162.637 166.613 1.00 100.00 2196 ALA C O 1
ATOM 5713 N N . THR C 1 2197 ? 182.736 163.854 168.486 1.00 100.00 2197 THR C N 1
ATOM 5714 C CA . THR C 1 2197 ? 182.888 165.122 167.826 1.00 100.00 2197 THR C CA 1
ATOM 5715 C C . THR C 1 2197 ? 183.673 166.044 168.721 1.00 100.00 2197 THR C C 1
ATOM 5716 O O . THR C 1 2197 ? 184.106 165.658 169.791 1.00 100.00 2197 THR C O 1
ATOM 5720 N N . GLY C 1 2198 ? 183.850 167.273 168.293 1.00 100.00 2198 GLY C N 1
ATOM 5721 C CA . GLY C 1 2198 ? 184.674 168.203 169.043 1.00 100.00 2198 GLY C CA 1
ATOM 5722 C C . GLY C 1 2198 ? 184.178 168.463 170.445 1.00 100.00 2198 GLY C C 1
ATOM 5723 O O . GLY C 1 2198 ? 184.977 168.628 171.358 1.00 100.00 2198 GLY C O 1
ATOM 5724 N N . SER C 1 2199 ? 182.862 168.456 170.647 1.00 100.00 2199 SER C N 1
ATOM 5725 C CA . SER C 1 2199 ? 182.258 168.716 171.948 1.00 100.00 2199 SER C CA 1
ATOM 5726 C C . SER C 1 2199 ? 182.458 167.598 172.944 1.00 100.00 2199 SER C C 1
ATOM 5727 O O . SER C 1 2199 ? 182.208 167.805 174.122 1.00 100.00 2199 SER C O 1
ATOM 5730 N N . ASN C 1 2200 ? 182.879 166.421 172.510 1.00 100.00 2200 ASN C N 1
ATOM 5731 C CA . ASN C 1 2200 ? 183.123 165.309 173.403 1.00 100.00 2200 ASN C CA 1
ATOM 5732 C C . ASN C 1 2200 ? 184.586 165.199 173.761 1.00 100.00 2200 ASN C C 1
ATOM 5733 O O . ASN C 1 2200 ? 184.964 164.292 174.489 1.00 100.00 2200 ASN C O 1
ATOM 5738 N N . ALA C 1 2201 ? 185.415 166.098 173.277 1.00 100.00 2201 ALA C N 1
ATOM 5739 C CA . ALA C 1 2201 ? 186.812 166.088 173.627 1.00 100.00 2201 ALA C CA 1
ATOM 5740 C C . ALA C 1 2201 ? 186.974 166.779 174.956 1.00 100.00 2201 ALA C C 1
ATOM 5741 O O . ALA C 1 2201 ? 186.208 167.676 175.288 1.00 100.00 2201 ALA C O 1
ATOM 5743 N N . GLY C 1 2202 ? 187.964 166.373 175.728 1.00 88.42 2202 GLY C N 1
ATOM 5744 C CA . GLY C 1 2202 ? 188.163 167.012 177.011 1.00 88.42 2202 GLY C CA 1
ATOM 5745 C C . GLY C 1 2202 ? 188.579 166.024 178.059 1.00 88.42 2202 GLY C C 1
ATOM 5746 O O . GLY C 1 2202 ? 189.139 164.991 177.748 1.00 88.42 2202 GLY C O 1
ATOM 5747 N N . VAL C 1 2203 ? 188.346 166.331 179.325 1.00 100.00 2203 VAL C N 1
ATOM 5748 C CA . VAL C 1 2203 ? 188.828 165.483 180.403 1.00 100.00 2203 VAL C CA 1
ATOM 5749 C C . VAL C 1 2203 ? 187.688 164.785 181.112 1.00 100.00 2203 VAL C C 1
ATOM 5750 O O . VAL C 1 2203 ? 186.803 165.431 181.674 1.00 100.00 2203 VAL C O 1
ATOM 5754 N N . TYR C 1 2204 ? 187.741 163.462 181.119 1.00 100.00 2204 TYR C N 1
ATOM 5755 C CA . TYR C 1 2204 ? 186.749 162.612 181.743 1.00 100.00 2204 TYR C CA 1
ATOM 5756 C C . TYR C 1 2204 ? 187.269 162.163 183.100 1.00 100.00 2204 TYR C C 1
ATOM 5757 O O . TYR C 1 2204 ? 188.383 161.659 183.199 1.00 100.00 2204 TYR C O 1
ATOM 5766 N N . THR C 1 2205 ? 186.471 162.352 184.147 1.00 100.00 2205 THR C N 1
ATOM 5767 C CA . THR C 1 2205 ? 186.899 162.115 185.524 1.00 100.00 2205 THR C CA 1
ATOM 5768 C C . THR C 1 2205 ? 186.080 161.028 186.204 1.00 100.00 2205 THR C C 1
ATOM 5769 O O . THR C 1 2205 ? 184.874 160.946 186.014 1.00 100.00 2205 THR C O 1
ATOM 5773 N N . LEU C 1 2206 ? 186.744 160.182 186.997 1.00 100.00 2206 LEU C N 1
ATOM 5774 C CA . LEU C 1 2206 ? 186.123 159.095 187.758 1.00 100.00 2206 LEU C CA 1
ATOM 5775 C C . LEU C 1 2206 ? 186.489 159.097 189.235 1.00 100.00 2206 LEU C C 1
ATOM 5776 O O . LEU C 1 2206 ? 187.661 159.214 189.594 1.00 100.00 2206 LEU C O 1
ATOM 5781 N N . SER C 1 2207 ? 185.497 158.894 190.100 1.00 100.00 2207 SER C N 1
ATOM 5782 C CA . SER C 1 2207 ? 185.724 158.672 191.523 1.00 100.00 2207 SER C CA 1
ATOM 5783 C C . SER C 1 2207 ? 184.963 157.436 192.000 1.00 100.00 2207 SER C C 1
ATOM 5784 O O . SER C 1 2207 ? 183.905 157.087 191.476 1.00 100.00 2207 SER C O 1
ATOM 5787 N N . ILE C 1 2208 ? 185.503 156.771 193.023 1.00 100.00 2208 ILE C N 1
ATOM 5788 C CA . ILE C 1 2208 ? 184.985 155.487 193.500 1.00 100.00 2208 ILE C CA 1
ATOM 5789 C C . ILE C 1 2208 ? 184.696 155.379 194.991 1.00 100.00 2208 ILE C C 1
ATOM 5790 O O . ILE C 1 2208 ? 185.482 155.802 195.842 1.00 100.00 2208 ILE C O 1
ATOM 5795 N N . VAL C 1 2209 ? 183.593 154.707 195.296 1.00 100.00 2209 VAL C N 1
ATOM 5796 C CA . VAL C 1 2209 ? 183.223 154.347 196.654 1.00 100.00 2209 VAL C CA 1
ATOM 5797 C C . VAL C 1 2209 ? 183.509 152.870 196.866 1.00 100.00 2209 VAL C C 1
ATOM 5798 O O . VAL C 1 2209 ? 182.967 152.016 196.162 1.00 100.00 2209 VAL C O 1
ATOM 5802 N N . ASP C 1 2210 ? 184.316 152.565 197.862 1.00 100.00 2210 ASP C N 1
ATOM 5803 C CA . ASP C 1 2210 ? 184.775 151.219 198.160 1.00 100.00 2210 ASP C CA 1
ATOM 5804 C C . ASP C 1 2210 ? 183.677 150.413 198.849 1.00 100.00 2210 ASP C C 1
ATOM 5805 O O . ASP C 1 2210 ? 182.612 150.924 199.194 1.00 100.00 2210 ASP C O 1
ATOM 5810 N N . GLY C 1 2211 ? 183.978 149.144 199.124 1.00 100.00 2211 GLY C N 1
ATOM 5811 C CA . GLY C 1 2211 ? 183.037 148.222 199.742 1.00 100.00 2211 GLY C CA 1
ATOM 5812 C C . GLY C 1 2211 ? 182.688 148.590 201.158 1.00 100.00 2211 GLY C C 1
ATOM 5813 O O . GLY C 1 2211 ? 181.691 148.102 201.699 1.00 100.00 2211 GLY C O 1
ATOM 5814 N N . ASN C 1 2212 ? 183.468 149.473 201.747 1.00 100.00 2212 ASN C N 1
ATOM 5815 C CA . ASN C 1 2212 ? 183.293 149.884 203.120 1.00 100.00 2212 ASN C CA 1
ATOM 5816 C C . ASN C 1 2212 ? 182.635 151.251 203.226 1.00 100.00 2212 ASN C C 1
ATOM 5817 O O . ASN C 1 2212 ? 182.355 151.697 204.336 1.00 100.00 2212 ASN C O 1
ATOM 5822 N N . GLY C 1 2213 ? 182.403 151.936 202.110 1.00 100.00 2213 GLY C N 1
ATOM 5823 C CA . GLY C 1 2213 ? 181.848 153.280 202.123 1.00 100.00 2213 GLY C CA 1
ATOM 5824 C C . GLY C 1 2213 ? 182.793 154.465 201.890 1.00 100.00 2213 GLY C C 1
ATOM 5825 O O . GLY C 1 2213 ? 182.291 155.586 201.751 1.00 100.00 2213 GLY C O 1
ATOM 5826 N N . CYS C 1 2214 ? 184.121 154.263 201.835 1.00 100.00 2214 CYS C N 1
ATOM 5827 C CA . CYS C 1 2214 ? 185.105 155.337 201.658 1.00 100.00 2214 CYS C CA 1
ATOM 5828 C C . CYS C 1 2214 ? 185.303 155.751 200.204 1.00 100.00 2214 CYS C C 1
ATOM 5829 O O . CYS C 1 2214 ? 185.468 154.909 199.320 1.00 100.00 2214 CYS C O 1
ATOM 5832 N N . SER C 1 2215 ? 185.377 157.061 199.976 1.00 100.00 2215 SER C N 1
ATOM 5833 C CA . SER C 1 2215 ? 185.582 157.628 198.649 1.00 100.00 2215 SER C CA 1
ATOM 5834 C C . SER C 1 2215 ? 187.048 157.795 198.310 1.00 100.00 2215 SER C C 1
ATOM 5835 O O . SER C 1 2215 ? 187.837 158.265 199.131 1.00 100.00 2215 SER C O 1
ATOM 5838 N N . SER C 1 2216 ? 187.390 157.465 197.071 1.00 100.00 2216 SER C N 1
ATOM 5839 C CA . SER C 1 2216 ? 188.716 157.615 196.504 1.00 100.00 2216 SER C CA 1
ATOM 5840 C C . SER C 1 2216 ? 188.941 159.008 195.950 1.00 100.00 2216 SER C C 1
ATOM 5841 O O . SER C 1 2216 ? 188.015 159.786 195.764 1.00 100.00 2216 SER C O 1
ATOM 5844 N N . ALA C 1 2217 ? 190.201 159.311 195.674 1.00 100.00 2217 ALA C N 1
ATOM 5845 C CA . ALA C 1 2217 ? 190.570 160.541 195.002 1.00 100.00 2217 ALA C CA 1
ATOM 5846 C C . ALA C 1 2217 ? 190.192 160.454 193.535 1.00 100.00 2217 ALA C C 1
ATOM 5847 O O . ALA C 1 2217 ? 190.181 159.376 192.961 1.00 100.00 2217 ALA C O 1
ATOM 5849 N N . ASP C 1 2218 ? 189.895 161.592 192.919 1.00 100.00 2218 ASP C N 1
ATOM 5850 C CA . ASP C 1 2218 ? 189.571 161.622 191.495 1.00 100.00 2218 ASP C CA 1
ATOM 5851 C C . ASP C 1 2218 ? 190.775 161.289 190.626 1.00 100.00 2218 ASP C C 1
ATOM 5852 O O . ASP C 1 2218 ? 191.868 161.804 190.858 1.00 100.00 2218 ASP C O 1
ATOM 5857 N N . THR C 1 2219 ? 190.550 160.523 189.549 1.00 100.00 2219 THR C N 1
ATOM 5858 C CA . THR C 1 2219 ? 191.558 160.226 188.527 1.00 100.00 2219 THR C CA 1
ATOM 5859 C C . THR C 1 2219 ? 190.923 160.497 187.182 1.00 100.00 2219 THR C C 1
ATOM 5860 O O . THR C 1 2219 ? 189.739 160.256 187.069 1.00 100.00 2219 THR C O 1
ATOM 5864 N N . SER C 1 2220 ? 191.652 160.993 186.168 1.00 100.00 2220 SER C N 1
ATOM 5865 C CA . SER C 1 2220 ? 191.027 161.393 184.910 1.00 100.00 2220 SER C CA 1
ATOM 5866 C C . SER C 1 2220 ? 191.826 161.005 183.674 1.00 100.00 2220 SER C C 1
ATOM 5867 O O . SER C 1 2220 ? 193.029 160.764 183.734 1.00 100.00 2220 SER C O 1
ATOM 5870 N N . VAL C 1 2221 ? 191.133 160.943 182.537 1.00 100.00 2221 VAL C N 1
ATOM 5871 C CA . VAL C 1 2221 ? 191.728 160.624 181.245 1.00 100.00 2221 VAL C CA 1
ATOM 5872 C C . VAL C 1 2221 ? 191.351 161.695 180.239 1.00 100.00 2221 VAL C C 1
ATOM 5873 O O . VAL C 1 2221 ? 190.187 162.077 180.149 1.00 100.00 2221 VAL C O 1
ATOM 5877 N N . GLN C 1 2222 ? 192.310 162.185 179.479 1.00 100.00 2222 GLN C N 1
ATOM 5878 C CA . GLN C 1 2222 ? 191.991 163.175 178.472 1.00 100.00 2222 GLN C CA 1
ATOM 5879 C C . GLN C 1 2222 ? 191.725 162.511 177.140 1.00 100.00 2222 GLN C C 1
ATOM 5880 O O . GLN C 1 2222 ? 192.433 161.593 176.744 1.00 100.00 2222 GLN C O 1
ATOM 5886 N N . VAL C 1 2223 ? 190.699 162.969 176.447 1.00 100.00 2223 VAL C N 1
ATOM 5887 C CA . VAL C 1 2223 ? 190.338 162.435 175.146 1.00 100.00 2223 VAL C CA 1
ATOM 5888 C C . VAL C 1 2223 ? 190.450 163.528 174.099 1.00 100.00 2223 VAL C C 1
ATOM 5889 O O . VAL C 1 2223 ? 189.778 164.558 174.200 1.00 100.00 2223 VAL C O 1
ATOM 5893 N N . THR C 1 2224 ? 191.256 163.305 173.075 1.00 100.00 2224 THR C N 1
ATOM 5894 C CA . THR C 1 2224 ? 191.393 164.257 171.981 1.00 100.00 2224 THR C CA 1
ATOM 5895 C C . THR C 1 2224 ? 190.643 163.733 170.781 1.00 100.00 2224 THR C C 1
ATOM 5896 O O . THR C 1 2224 ? 190.850 162.593 170.389 1.00 100.00 2224 THR C O 1
ATOM 5900 N N . VAL C 1 2225 ? 189.784 164.551 170.194 1.00 100.00 2225 VAL C N 1
ATOM 5901 C CA . VAL C 1 2225 ? 189.041 164.144 169.016 1.00 100.00 2225 VAL C CA 1
ATOM 5902 C C . VAL C 1 2225 ? 189.612 164.863 167.805 1.00 100.00 2225 VAL C C 1
ATOM 5903 O O . VAL C 1 2225 ? 189.629 166.096 167.753 1.00 100.00 2225 VAL C O 1
ATOM 5907 N N . ASN C 1 2226 ? 190.087 164.080 166.834 1.00 100.00 2226 ASN C N 1
ATOM 5908 C CA . ASN C 1 2226 ? 190.785 164.566 165.654 1.00 100.00 2226 ASN C CA 1
ATOM 5909 C C . ASN C 1 2226 ? 189.848 164.842 164.494 1.00 100.00 2226 ASN C C 1
ATOM 5910 O O . ASN C 1 2226 ? 189.094 163.974 164.058 1.00 100.00 2226 ASN C O 1
ATOM 5915 N N . ALA C 1 2227 ? 189.905 166.058 163.993 1.00 100.00 2227 ALA C N 1
ATOM 5916 C CA . ALA C 1 2227 ? 188.992 166.481 162.951 1.00 100.00 2227 ALA C CA 1
ATOM 5917 C C . ALA C 1 2227 ? 189.250 165.785 161.634 1.00 100.00 2227 ALA C C 1
ATOM 5918 O O . ALA C 1 2227 ? 190.398 165.600 161.229 1.00 100.00 2227 ALA C O 1
ATOM 5920 N N . ALA C 1 2228 ? 188.167 165.452 160.944 1.00 100.00 2228 ALA C N 1
ATOM 5921 C CA . ALA C 1 2228 ? 188.215 164.883 159.612 1.00 100.00 2228 ALA C CA 1
ATOM 5922 C C . ALA C 1 2228 ? 188.355 165.995 158.571 1.00 100.00 2228 ALA C C 1
ATOM 5923 O O . ALA C 1 2228 ? 187.897 167.105 158.807 1.00 100.00 2228 ALA C O 1
ATOM 5925 N N . PRO C 1 2229 ? 188.972 165.712 157.419 1.00 100.00 2229 PRO C N 1
ATOM 5926 C CA . PRO C 1 2229 ? 189.069 166.669 156.314 1.00 100.00 2229 PRO C CA 1
ATOM 5927 C C . PRO C 1 2229 ? 187.703 166.992 155.745 1.00 100.00 2229 PRO C C 1
ATOM 5928 O O . PRO C 1 2229 ? 186.752 166.246 155.929 1.00 100.00 2229 PRO C O 1
ATOM 5932 N N . ALA C 1 2230 ? 187.611 168.109 155.043 1.00 100.00 2230 ALA C N 1
ATOM 5933 C CA . ALA C 1 2230 ? 186.369 168.515 154.424 1.00 100.00 2230 ALA C CA 1
ATOM 5934 C C . ALA C 1 2230 ? 186.131 167.708 153.168 1.00 100.00 2230 ALA C C 1
ATOM 5935 O O . ALA C 1 2230 ? 187.031 167.053 152.665 1.00 100.00 2230 ALA C O 1
ATOM 5937 N N . GLN C 1 2231 ? 184.921 167.779 152.642 1.00 100.00 2231 GLN C N 1
ATOM 5938 C CA . GLN C 1 2231 ? 184.556 167.039 151.444 1.00 100.00 2231 GLN C CA 1
ATOM 5939 C C . GLN C 1 2231 ? 185.460 167.398 150.266 1.00 100.00 2231 GLN C C 1
ATOM 5940 O O . GLN C 1 2231 ? 185.563 168.580 149.931 1.00 100.00 2231 GLN C O 1
ATOM 5946 N N . PRO C 1 2232 ? 186.145 166.418 149.653 1.00 100.00 2232 PRO C N 1
ATOM 5947 C CA . PRO C 1 2232 ? 187.006 166.603 148.476 1.00 100.00 2232 PRO C CA 1
ATOM 5948 C C . PRO C 1 2232 ? 186.209 166.887 147.217 1.00 100.00 2232 PRO C C 1
ATOM 5949 O O . PRO C 1 2232 ? 185.060 166.505 147.107 1.00 100.00 2232 PRO C O 1
ATOM 5953 N N . SER C 1 2233 ? 186.841 167.462 146.217 1.00 100.00 2233 SER C N 1
ATOM 5954 C CA . SER C 1 2233 ? 186.224 167.751 144.941 1.00 100.00 2233 SER C CA 1
ATOM 5955 C C . SER C 1 2233 ? 186.930 166.910 143.905 1.00 100.00 2233 SER C C 1
ATOM 5956 O O . SER C 1 2233 ? 188.125 166.751 144.013 1.00 100.00 2233 SER C O 1
ATOM 5959 N N . MET C 1 2234 ? 186.256 166.390 142.890 1.00 100.00 2234 MET C N 1
ATOM 5960 C CA . MET C 1 2234 ? 186.929 165.503 141.948 1.00 100.00 2234 MET C CA 1
ATOM 5961 C C . MET C 1 2234 ? 186.642 165.846 140.486 1.00 100.00 2234 MET C C 1
ATOM 5962 O O . MET C 1 2234 ? 185.505 166.141 140.117 1.00 100.00 2234 MET C O 1
ATOM 5967 N N . THR C 1 2235 ? 187.673 165.749 139.650 1.00 100.00 2235 THR C N 1
ATOM 5968 C CA . THR C 1 2235 ? 187.598 166.003 138.218 1.00 100.00 2235 THR C CA 1
ATOM 5969 C C . THR C 1 2235 ? 188.028 164.764 137.453 1.00 100.00 2235 THR C C 1
ATOM 5970 O O . THR C 1 2235 ? 189.021 164.144 137.801 1.00 100.00 2235 THR C O 1
ATOM 5974 N N . THR C 1 2236 ? 187.289 164.382 136.426 1.00 100.00 2236 THR C N 1
ATOM 5975 C CA . THR C 1 2236 ? 187.647 163.215 135.638 1.00 100.00 2236 THR C CA 1
ATOM 5976 C C . THR C 1 2236 ? 187.607 163.556 134.160 1.00 100.00 2236 THR C C 1
ATOM 5977 O O . THR C 1 2236 ? 186.857 164.435 133.743 1.00 100.00 2236 THR C O 1
ATOM 5981 N N . ASN C 1 2237 ? 188.361 162.817 133.340 1.00 100.00 2237 ASN C N 1
ATOM 5982 C CA . ASN C 1 2237 ? 188.242 162.979 131.888 1.00 100.00 2237 ASN C CA 1
ATOM 5983 C C . ASN C 1 2237 ? 187.090 162.120 131.400 1.00 100.00 2237 ASN C C 1
ATOM 5984 O O . ASN C 1 2237 ? 187.286 161.147 130.714 1.00 100.00 2237 ASN C O 1
ATOM 5989 N N . SER C 1 2238 ? 185.870 162.509 131.756 1.00 100.00 2238 SER C N 1
ATOM 5990 C CA . SER C 1 2238 ? 184.708 161.648 131.566 1.00 100.00 2238 SER C CA 1
ATOM 5991 C C . SER C 1 2238 ? 184.339 161.210 130.147 1.00 100.00 2238 SER C C 1
ATOM 5992 O O . SER C 1 2238 ? 183.811 160.097 130.027 1.00 100.00 2238 SER C O 1
ATOM 5995 N N . PRO C 1 2239 ? 184.524 161.976 129.065 1.00 100.00 2239 PRO C N 1
ATOM 5996 C CA . PRO C 1 2239 ? 184.149 161.517 127.700 1.00 100.00 2239 PRO C CA 1
ATOM 5997 C C . PRO C 1 2239 ? 185.208 160.594 127.107 1.00 100.00 2239 PRO C C 1
ATOM 5998 O O . PRO C 1 2239 ? 186.026 161.003 126.294 1.00 100.00 2239 PRO C O 1
ATOM 6002 N N . ILE C 1 2240 ? 185.242 159.340 127.555 1.00 100.00 2240 ILE C N 1
ATOM 6003 C CA . ILE C 1 2240 ? 186.323 158.397 127.244 1.00 100.00 2240 ILE C CA 1
ATOM 6004 C C . ILE C 1 2240 ? 185.911 157.420 126.163 1.00 100.00 2240 ILE C C 1
ATOM 6005 O O . ILE C 1 2240 ? 184.860 156.795 126.284 1.00 100.00 2240 ILE C O 1
ATOM 6010 N N . CYS C 1 2241 ? 186.760 157.215 125.151 1.00 100.00 2241 CYS C N 1
ATOM 6011 C CA . CYS C 1 2241 ? 186.563 156.166 124.156 1.00 100.00 2241 CYS C CA 1
ATOM 6012 C C . CYS C 1 2241 ? 187.224 154.894 124.651 1.00 100.00 2241 CYS C C 1
ATOM 6013 O O . CYS C 1 2241 ? 188.378 154.920 125.068 1.00 100.00 2241 CYS C O 1
ATOM 6016 N N . ASN C 1 2242 ? 186.504 153.790 124.611 1.00 100.00 2242 ASN C N 1
ATOM 6017 C CA . ASN C 1 2242 ? 187.017 152.559 125.182 1.00 100.00 2242 ASN C CA 1
ATOM 6018 C C . ASN C 1 2242 ? 188.369 152.209 124.602 1.00 100.00 2242 ASN C C 1
ATOM 6019 O O . ASN C 1 2242 ? 188.541 152.120 123.388 1.00 100.00 2242 ASN C O 1
ATOM 6024 N N . GLY C 1 2243 ? 189.320 152.003 125.495 1.00 100.00 2243 GLY C N 1
ATOM 6025 C CA . GLY C 1 2243 ? 190.699 151.724 125.176 1.00 100.00 2243 GLY C CA 1
ATOM 6026 C C . GLY C 1 2243 ? 191.600 152.843 125.612 1.00 100.00 2243 GLY C C 1
ATOM 6027 O O . GLY C 1 2243 ? 192.802 152.639 125.781 1.00 100.00 2243 GLY C O 1
ATOM 6028 N N . ALA C 1 2244 ? 191.037 154.017 125.808 1.00 100.00 2244 ALA C N 1
ATOM 6029 C CA . ALA C 1 2244 ? 191.776 155.151 126.314 1.00 100.00 2244 ALA C CA 1
ATOM 6030 C C . ALA C 1 2244 ? 191.803 155.083 127.829 1.00 100.00 2244 ALA C C 1
ATOM 6031 O O . ALA C 1 2244 ? 190.888 154.555 128.446 1.00 100.00 2244 ALA C O 1
ATOM 6033 N N . ASP C 1 2245 ? 192.865 155.601 128.434 1.00 100.00 2245 ASP C N 1
ATOM 6034 C CA . ASP C 1 2245 ? 192.984 155.572 129.887 1.00 100.00 2245 ASP C CA 1
ATOM 6035 C C . ASP C 1 2245 ? 191.983 156.485 130.567 1.00 100.00 2245 ASP C C 1
ATOM 6036 O O . ASP C 1 2245 ? 191.698 157.590 130.100 1.00 100.00 2245 ASP C O 1
ATOM 6041 N N . LEU C 1 2246 ? 191.523 156.046 131.729 1.00 100.00 2246 LEU C N 1
ATOM 6042 C CA . LEU C 1 2246 ? 190.647 156.817 132.593 1.00 100.00 2246 LEU C CA 1
ATOM 6043 C C . LEU C 1 2246 ? 191.483 157.539 133.632 1.00 100.00 2246 LEU C C 1
ATOM 6044 O O . LEU C 1 2246 ? 192.252 156.923 134.359 1.00 100.00 2246 LEU C O 1
ATOM 6049 N N . VAL C 1 2247 ? 191.387 158.852 133.670 1.00 100.00 2247 VAL C N 1
ATOM 6050 C CA . VAL C 1 2247 ? 192.220 159.631 134.561 1.00 100.00 2247 VAL C CA 1
ATOM 6051 C C . VAL C 1 2247 ? 191.354 160.448 135.490 1.00 100.00 2247 VAL C C 1
ATOM 6052 O O . VAL C 1 2247 ? 190.493 161.212 135.055 1.00 100.00 2247 VAL C O 1
ATOM 6056 N N . MET C 1 2248 ? 191.596 160.301 136.765 1.00 100.00 2248 MET C N 1
ATOM 6057 C CA . MET C 1 2248 ? 190.818 160.948 137.788 1.00 100.00 2248 MET C CA 1
ATOM 6058 C C . MET C 1 2248 ? 191.726 161.749 138.690 1.00 100.00 2248 MET C C 1
ATOM 6059 O O . MET C 1 2248 ? 192.753 161.243 139.127 1.00 100.00 2248 MET C O 1
ATOM 6064 N N . SER C 1 2249 ? 191.333 162.961 139.057 1.00 100.00 2249 SER C N 1
ATOM 6065 C CA . SER C 1 2249 ? 192.216 163.699 139.938 1.00 100.00 2249 SER C CA 1
ATOM 6066 C C . SER C 1 2249 ? 191.509 164.655 140.873 1.00 100.00 2249 SER C C 1
ATOM 6067 O O . SER C 1 2249 ? 190.393 165.098 140.628 1.00 100.00 2249 SER C O 1
ATOM 6070 N N . THR C 1 2250 ? 192.211 164.992 141.951 1.00 100.00 2250 THR C N 1
ATOM 6071 C CA . THR C 1 2250 ? 191.735 165.955 142.921 1.00 100.00 2250 THR C CA 1
ATOM 6072 C C . THR C 1 2250 ? 192.787 167.005 143.215 1.00 100.00 2250 THR C C 1
ATOM 6073 O O . THR C 1 2250 ? 193.887 166.998 142.668 1.00 100.00 2250 THR C O 1
ATOM 6077 N N . SER C 1 2251 ? 192.400 167.949 144.056 1.00 100.00 2251 SER C N 1
ATOM 6078 C CA . SER C 1 2251 ? 193.231 169.033 144.544 1.00 100.00 2251 SER C CA 1
ATOM 6079 C C . SER C 1 2251 ? 193.274 168.967 146.047 1.00 100.00 2251 SER C C 1
ATOM 6080 O O . SER C 1 2251 ? 193.984 169.738 146.694 1.00 100.00 2251 SER C O 1
ATOM 6083 N N . ALA C 1 2252 ? 192.498 168.054 146.598 1.00 100.00 2252 ALA C N 1
ATOM 6084 C CA . ALA C 1 2252 ? 192.402 167.845 148.015 1.00 100.00 2252 ALA C CA 1
ATOM 6085 C C . ALA C 1 2252 ? 193.732 167.373 148.544 1.00 100.00 2252 ALA C C 1
ATOM 6086 O O . ALA C 1 2252 ? 194.512 166.740 147.840 1.00 100.00 2252 ALA C O 1
ATOM 6088 N N . THR C 1 2253 ? 194.000 167.682 149.800 1.00 100.00 2253 THR C N 1
ATOM 6089 C CA . THR C 1 2253 ? 195.270 167.352 150.425 1.00 100.00 2253 THR C CA 1
ATOM 6090 C C . THR C 1 2253 ? 195.088 166.380 151.586 1.00 100.00 2253 THR C C 1
ATOM 6091 O O . THR C 1 2253 ? 194.244 166.589 152.463 1.00 100.00 2253 THR C O 1
ATOM 6095 N N . GLY C 1 2254 ? 195.902 165.336 151.591 1.00 100.00 2254 GLY C N 1
ATOM 6096 C CA . GLY C 1 2254 ? 195.902 164.328 152.630 1.00 100.00 2254 GLY C CA 1
ATOM 6097 C C . GLY C 1 2254 ? 197.050 163.386 152.371 1.00 100.00 2254 GLY C C 1
ATOM 6098 O O . GLY C 1 2254 ? 197.838 163.594 151.456 1.00 100.00 2254 GLY C O 1
ATOM 6099 N N . ASN C 1 2255 ? 197.162 162.363 153.210 1.00 100.00 2255 ASN C N 1
ATOM 6100 C CA . ASN C 1 2255 ? 198.235 161.398 153.060 1.00 100.00 2255 ASN C CA 1
ATOM 6101 C C . ASN C 1 2255 ? 197.874 160.411 151.975 1.00 100.00 2255 ASN C C 1
ATOM 6102 O O . ASN C 1 2255 ? 198.734 159.980 151.207 1.00 100.00 2255 ASN C O 1
ATOM 6107 N N . SER C 1 2256 ? 196.598 160.046 151.905 1.00 100.00 2256 SER C N 1
ATOM 6108 C CA . SER C 1 2256 ? 196.189 159.061 150.927 1.00 100.00 2256 SER C CA 1
ATOM 6109 C C . SER C 1 2256 ? 194.797 159.342 150.418 1.00 100.00 2256 SER C C 1
ATOM 6110 O O . SER C 1 2256 ? 193.986 159.964 151.089 1.00 100.00 2256 SER C O 1
ATOM 6113 N N . TYR C 1 2257 ? 194.521 158.873 149.221 1.00 100.00 2257 TYR C N 1
ATOM 6114 C CA . TYR C 1 2257 ? 193.264 159.139 148.564 1.00 100.00 2257 TYR C CA 1
ATOM 6115 C C . TYR C 1 2257 ? 192.555 157.840 148.290 1.00 100.00 2257 TYR C C 1
ATOM 6116 O O . TYR C 1 2257 ? 193.167 156.903 147.799 1.00 100.00 2257 TYR C O 1
ATOM 6125 N N . ILE C 1 2258 ? 191.273 157.771 148.579 1.00 100.00 2258 ILE C N 1
ATOM 6126 C CA . ILE C 1 2258 ? 190.515 156.550 148.358 1.00 100.00 2258 ILE C CA 1
ATOM 6127 C C . ILE C 1 2258 ? 189.572 156.748 147.200 1.00 100.00 2258 ILE C C 1
ATOM 6128 O O . ILE C 1 2258 ? 188.652 157.554 147.283 1.00 100.00 2258 ILE C O 1
ATOM 6133 N N . TRP C 1 2259 ? 189.768 156.020 146.130 1.00 100.00 2259 TRP C N 1
ATOM 6134 C CA . TRP C 1 2259 ? 188.960 156.194 144.945 1.00 100.00 2259 TRP C CA 1
ATOM 6135 C C . TRP C 1 2259 ? 187.974 155.054 144.879 1.00 100.00 2259 TRP C C 1
ATOM 6136 O O . TRP C 1 2259 ? 188.383 153.902 144.929 1.00 100.00 2259 TRP C O 1
ATOM 6147 N N . ARG C 1 2260 ? 186.689 155.338 144.760 1.00 100.00 2260 ARG C N 1
ATOM 6148 C CA . ARG C 1 2260 ? 185.692 154.275 144.819 1.00 100.00 2260 ARG C CA 1
ATOM 6149 C C . ARG C 1 2260 ? 184.871 154.157 143.551 1.00 100.00 2260 ARG C C 1
ATOM 6150 O O . ARG C 1 2260 ? 184.217 155.105 143.132 1.00 100.00 2260 ARG C O 1
ATOM 6158 N N . ALA C 1 2261 ? 184.911 152.972 142.966 1.00 100.00 2261 ALA C N 1
ATOM 6159 C CA . ALA C 1 2261 ? 184.286 152.620 141.715 1.00 100.00 2261 ALA C CA 1
ATOM 6160 C C . ALA C 1 2261 ? 182.781 152.495 141.864 1.00 100.00 2261 ALA C C 1
ATOM 6161 O O . ALA C 1 2261 ? 182.292 152.236 142.944 1.00 100.00 2261 ALA C O 1
ATOM 6163 N N . PRO C 1 2262 ? 182.046 152.645 140.785 1.00 100.00 2262 PRO C N 1
ATOM 6164 C CA . PRO C 1 2262 ? 180.605 152.440 140.750 1.00 100.00 2262 PRO C CA 1
ATOM 6165 C C . PRO C 1 2262 ? 180.131 151.115 141.327 1.00 100.00 2262 PRO C C 1
ATOM 6166 O O . PRO C 1 2262 ? 179.068 151.075 141.942 1.00 100.00 2262 PRO C O 1
ATOM 6170 N N . ASN C 1 2263 ? 180.886 150.027 141.191 1.00 100.00 2263 ASN C N 1
ATOM 6171 C CA . ASN C 1 2263 ? 180.466 148.756 141.763 1.00 100.00 2263 ASN C CA 1
ATOM 6172 C C . ASN C 1 2263 ? 180.983 148.532 143.153 1.00 100.00 2263 ASN C C 1
ATOM 6173 O O . ASN C 1 2263 ? 180.876 147.424 143.655 1.00 100.00 2263 ASN C O 1
ATOM 6178 N N . GLY C 1 2264 ? 181.565 149.536 143.777 1.00 100.00 2264 GLY C N 1
ATOM 6179 C CA . GLY C 1 2264 ? 182.072 149.432 145.121 1.00 100.00 2264 GLY C CA 1
ATOM 6180 C C . GLY C 1 2264 ? 183.525 149.044 145.237 1.00 100.00 2264 GLY C C 1
ATOM 6181 O O . GLY C 1 2264 ? 184.068 149.073 146.330 1.00 100.00 2264 GLY C O 1
ATOM 6182 N N . ALA C 1 2265 ? 184.166 148.657 144.161 1.00 100.00 2265 ALA C N 1
ATOM 6183 C CA . ALA C 1 2265 ? 185.566 148.303 144.241 1.00 100.00 2265 ALA C CA 1
ATOM 6184 C C . ALA C 1 2265 ? 186.348 149.562 144.479 1.00 100.00 2265 ALA C C 1
ATOM 6185 O O . ALA C 1 2265 ? 185.958 150.613 144.009 1.00 100.00 2265 ALA C O 1
ATOM 6187 N N . ASP C 1 2266 ? 187.471 149.490 145.183 1.00 100.00 2266 ASP C N 1
ATOM 6188 C CA . ASP C 1 2266 ? 188.220 150.724 145.361 1.00 100.00 2266 ASP C CA 1
ATOM 6189 C C . ASP C 1 2266 ? 189.716 150.506 145.278 1.00 100.00 2266 ASP C C 1
ATOM 6190 O O . ASP C 1 2266 ? 190.204 149.391 145.109 1.00 100.00 2266 ASP C O 1
ATOM 6195 N N . THR C 1 2267 ? 190.441 151.609 145.373 1.00 100.00 2267 THR C N 1
ATOM 6196 C CA . THR C 1 2267 ? 191.885 151.589 145.405 1.00 100.00 2267 THR C CA 1
ATOM 6197 C C . THR C 1 2267 ? 192.371 152.795 146.183 1.00 100.00 2267 THR C C 1
ATOM 6198 O O . THR C 1 2267 ? 191.703 153.814 146.239 1.00 100.00 2267 THR C O 1
ATOM 6202 N N . THR C 1 2268 ? 193.524 152.676 146.810 1.00 100.00 2268 THR C N 1
ATOM 6203 C CA . THR C 1 2268 ? 194.074 153.775 147.577 1.00 100.00 2268 THR C CA 1
ATOM 6204 C C . THR C 1 2268 ? 195.387 154.217 146.967 1.00 100.00 2268 THR C C 1
ATOM 6205 O O . THR C 1 2268 ? 196.266 153.394 146.729 1.00 100.00 2268 THR C O 1
ATOM 6209 N N . THR C 1 2269 ? 195.536 155.508 146.726 1.00 100.00 2269 THR C N 1
ATOM 6210 C CA . THR C 1 2269 ? 196.753 156.020 146.127 1.00 100.00 2269 THR C CA 1
ATOM 6211 C C . THR C 1 2269 ? 197.432 157.038 147.035 1.00 100.00 2269 THR C C 1
ATOM 6212 O O . THR C 1 2269 ? 196.804 157.695 147.853 1.00 100.00 2269 THR C O 1
ATOM 6216 N N . ALA C 1 2270 ? 198.735 157.176 146.886 1.00 99.98 2270 ALA C N 1
ATOM 6217 C CA . ALA C 1 2270 ? 199.429 158.223 147.602 1.00 99.98 2270 ALA C CA 1
ATOM 6218 C C . ALA C 1 2270 ? 199.316 159.543 146.875 1.00 99.98 2270 ALA C C 1
ATOM 6219 O O . ALA C 1 2270 ? 199.386 160.607 147.493 1.00 99.98 2270 ALA C O 1
ATOM 6221 N N . SER C 1 2271 ? 199.175 159.488 145.567 1.00 100.00 2271 SER C N 1
ATOM 6222 C CA . SER C 1 2271 ? 199.098 160.665 144.731 1.00 100.00 2271 SER C CA 1
ATOM 6223 C C . SER C 1 2271 ? 197.665 161.122 144.564 1.00 100.00 2271 SER C C 1
ATOM 6224 O O . SER C 1 2271 ? 196.724 160.365 144.775 1.00 100.00 2271 SER C O 1
ATOM 6227 N N . SER C 1 2272 ? 197.512 162.361 144.110 1.00 100.00 2272 SER C N 1
ATOM 6228 C CA . SER C 1 2272 ? 196.209 162.960 143.864 1.00 100.00 2272 SER C CA 1
ATOM 6229 C C . SER C 1 2272 ? 195.607 162.549 142.544 1.00 100.00 2272 SER C C 1
ATOM 6230 O O . SER C 1 2272 ? 194.466 162.907 142.266 1.00 100.00 2272 SER C O 1
ATOM 6233 N N . THR C 1 2273 ? 196.355 161.853 141.701 1.00 100.00 2273 THR C N 1
ATOM 6234 C CA . THR C 1 2273 ? 195.888 161.453 140.376 1.00 100.00 2273 THR C CA 1
ATOM 6235 C C . THR C 1 2273 ? 195.936 159.947 140.186 1.00 100.00 2273 THR C C 1
ATOM 6236 O O . THR C 1 2273 ? 196.985 159.320 140.354 1.00 100.00 2273 THR C O 1
ATOM 6240 N N . LEU C 1 2274 ? 194.812 159.383 139.776 1.00 100.00 2274 LEU C N 1
ATOM 6241 C CA . LEU C 1 2274 ? 194.665 157.957 139.541 1.00 100.00 2274 LEU C CA 1
ATOM 6242 C C . LEU C 1 2274 ? 194.491 157.674 138.072 1.00 100.00 2274 LEU C C 1
ATOM 6243 O O . LEU C 1 2274 ? 193.610 158.238 137.442 1.00 100.00 2274 LEU C O 1
ATOM 6248 N N . THR C 1 2275 ? 195.301 156.783 137.522 1.00 100.00 2275 THR C N 1
ATOM 6249 C CA . THR C 1 2275 ? 195.141 156.383 136.131 1.00 100.00 2275 THR C CA 1
ATOM 6250 C C . THR C 1 2275 ? 194.706 154.940 136.070 1.00 100.00 2275 THR C C 1
ATOM 6251 O O . THR C 1 2275 ? 195.389 154.058 136.589 1.00 100.00 2275 THR C O 1
ATOM 6255 N N . ILE C 1 2276 ? 193.594 154.696 135.403 1.00 100.00 2276 ILE C N 1
ATOM 6256 C CA . ILE C 1 2276 ? 193.036 153.365 135.276 1.00 100.00 2276 ILE C CA 1
ATOM 6257 C C . ILE C 1 2276 ? 193.206 152.860 133.855 1.00 100.00 2276 ILE C C 1
ATOM 6258 O O . ILE C 1 2276 ? 192.657 153.402 132.894 1.00 100.00 2276 ILE C O 1
ATOM 6263 N N . VAL C 1 2277 ? 193.972 151.802 133.747 1.00 100.00 2277 VAL C N 1
ATOM 6264 C CA . VAL C 1 2277 ? 194.348 151.130 132.527 1.00 100.00 2277 VAL C CA 1
ATOM 6265 C C . VAL C 1 2277 ? 193.156 150.292 132.085 1.00 100.00 2277 VAL C C 1
ATOM 6266 O O . VAL C 1 2277 ? 192.544 149.649 132.933 1.00 100.00 2277 VAL C O 1
ATOM 6270 N N . PRO C 1 2278 ? 192.830 150.228 130.786 1.00 100.00 2278 PRO C N 1
ATOM 6271 C CA . PRO C 1 2278 ? 191.707 149.446 130.244 1.00 100.00 2278 PRO C CA 1
ATOM 6272 C C . PRO C 1 2278 ? 191.633 147.975 130.632 1.00 100.00 2278 PRO C C 1
ATOM 6273 O O . PRO C 1 2278 ? 190.585 147.345 130.485 1.00 100.00 2278 PRO C O 1
ATOM 6277 N N . THR C 1 2279 ? 192.734 147.398 131.085 1.00 100.00 2279 THR C N 1
ATOM 6278 C CA . THR C 1 2279 ? 192.794 146.003 131.483 1.00 100.00 2279 THR C CA 1
ATOM 6279 C C . THR C 1 2279 ? 192.453 145.797 132.952 1.00 100.00 2279 THR C C 1
ATOM 6280 O O . THR C 1 2279 ? 192.408 144.656 133.412 1.00 100.00 2279 THR C O 1
ATOM 6284 N N . SER C 1 2280 ? 192.215 146.876 133.687 1.00 100.00 2280 SER C N 1
ATOM 6285 C CA . SER C 1 2280 ? 191.926 146.844 135.113 1.00 100.00 2280 SER C CA 1
ATOM 6286 C C . SER C 1 2280 ? 190.452 146.656 135.403 1.00 100.00 2280 SER C C 1
ATOM 6287 O O . SER C 1 2280 ? 189.593 147.087 134.643 1.00 100.00 2280 SER C O 1
ATOM 6290 N N . SER C 1 2281 ? 190.156 146.034 136.545 1.00 100.00 2281 SER C N 1
ATOM 6291 C CA . SER C 1 2281 ? 188.784 145.803 136.993 1.00 100.00 2281 SER C CA 1
ATOM 6292 C C . SER C 1 2281 ? 188.088 147.090 137.381 1.00 100.00 2281 SER C C 1
ATOM 6293 O O . SER C 1 2281 ? 186.867 147.108 137.552 1.00 100.00 2281 SER C O 1
ATOM 6296 N N . LEU C 1 2282 ? 188.848 148.164 137.503 1.00 100.00 2282 LEU C N 1
ATOM 6297 C CA . LEU C 1 2282 ? 188.342 149.484 137.808 1.00 100.00 2282 LEU C CA 1
ATOM 6298 C C . LEU C 1 2282 ? 188.008 150.281 136.554 1.00 100.00 2282 LEU C C 1
ATOM 6299 O O . LEU C 1 2282 ? 187.540 151.406 136.657 1.00 100.00 2282 LEU C O 1
ATOM 6304 N N . TYR C 1 2283 ? 188.217 149.744 135.363 1.00 100.00 2283 TYR C N 1
ATOM 6305 C CA . TYR C 1 2283 ? 187.913 150.513 134.164 1.00 100.00 2283 TYR C CA 1
ATOM 6306 C C . TYR C 1 2283 ? 186.443 150.381 133.859 1.00 100.00 2283 TYR C C 1
ATOM 6307 O O . TYR C 1 2283 ? 186.031 149.671 132.945 1.00 100.00 2283 TYR C O 1
ATOM 6316 N N . GLN C 1 2284 ? 185.644 151.102 134.625 1.00 100.00 2284 GLN C N 1
ATOM 6317 C CA . GLN C 1 2284 ? 184.204 151.007 134.528 1.00 100.00 2284 GLN C CA 1
ATOM 6318 C C . GLN C 1 2284 ? 183.543 152.372 134.586 1.00 100.00 2284 GLN C C 1
ATOM 6319 O O . GLN C 1 2284 ? 183.976 153.263 135.309 1.00 100.00 2284 GLN C O 1
ATOM 6325 N N . SER C 1 2285 ? 182.458 152.499 133.842 1.00 100.00 2285 SER C N 1
ATOM 6326 C CA . SER C 1 2285 ? 181.635 153.684 133.778 1.00 100.00 2285 SER C CA 1
ATOM 6327 C C . SER C 1 2285 ? 180.653 153.725 134.927 1.00 100.00 2285 SER C C 1
ATOM 6328 O O . SER C 1 2285 ? 180.380 152.716 135.556 1.00 100.00 2285 SER C O 1
ATOM 6331 N N . GLY C 1 2286 ? 180.095 154.898 135.187 1.00 100.00 2286 GLY C N 1
ATOM 6332 C CA . GLY C 1 2286 ? 179.156 155.064 136.276 1.00 100.00 2286 GLY C CA 1
ATOM 6333 C C . GLY C 1 2286 ? 179.558 156.221 137.149 1.00 100.00 2286 GLY C C 1
ATOM 6334 O O . GLY C 1 2286 ? 180.297 157.102 136.715 1.00 100.00 2286 GLY C O 1
ATOM 6335 N N . ASN C 1 2287 ? 179.085 156.240 138.399 1.00 100.00 2287 ASN C N 1
ATOM 6336 C CA . ASN C 1 2287 ? 179.301 157.355 139.350 1.00 100.00 2287 ASN C CA 1
ATOM 6337 C C . ASN C 1 2287 ? 180.423 157.074 140.341 1.00 100.00 2287 ASN C C 1
ATOM 6338 O O . ASN C 1 2287 ? 180.142 156.452 141.330 1.00 100.00 2287 ASN C O 1
ATOM 6343 N N . TRP C 1 2288 ? 181.563 157.714 140.203 1.00 100.00 2288 TRP C N 1
ATOM 6344 C CA . TRP C 1 2288 ? 182.754 157.515 141.020 1.00 100.00 2288 TRP C CA 1
ATOM 6345 C C . TRP C 1 2288 ? 182.845 158.521 142.161 1.00 100.00 2288 TRP C C 1
ATOM 6346 O O . TRP C 1 2288 ? 182.484 159.680 141.987 1.00 100.00 2288 TRP C O 1
ATOM 6357 N N . THR C 1 2289 ? 183.397 158.128 143.312 1.00 100.00 2289 THR C N 1
ATOM 6358 C CA . THR C 1 2289 ? 183.606 159.078 144.414 1.00 100.00 2289 THR C CA 1
ATOM 6359 C C . THR C 1 2289 ? 185.026 159.044 144.970 1.00 100.00 2289 THR C C 1
ATOM 6360 O O . THR C 1 2289 ? 185.802 158.141 144.691 1.00 100.00 2289 THR C O 1
ATOM 6364 N N . LEU C 1 2290 ? 185.364 160.063 145.770 1.00 100.00 2290 LEU C N 1
ATOM 6365 C CA . LEU C 1 2290 ? 186.669 160.215 146.418 1.00 100.00 2290 LEU C CA 1
ATOM 6366 C C . LEU C 1 2290 ? 186.555 160.533 147.903 1.00 100.00 2290 LEU C C 1
ATOM 6367 O O . LEU C 1 2290 ? 185.790 161.420 148.290 1.00 100.00 2290 LEU C O 1
ATOM 6372 N N . SER C 1 2291 ? 187.336 159.854 148.741 1.00 100.00 2291 SER C N 1
ATOM 6373 C CA . SER C 1 2291 ? 187.473 160.207 150.150 1.00 100.00 2291 SER C CA 1
ATOM 6374 C C . SER C 1 2291 ? 188.942 160.469 150.433 1.00 100.00 2291 SER C C 1
ATOM 6375 O O . SER C 1 2291 ? 189.802 159.827 149.851 1.00 100.00 2291 SER C O 1
ATOM 6378 N N . VAL C 1 2292 ? 189.270 161.404 151.305 1.00 100.00 2292 VAL C N 1
ATOM 6379 C CA . VAL C 1 2292 ? 190.669 161.750 151.547 1.00 100.00 2292 VAL C CA 1
ATOM 6380 C C . VAL C 1 2292 ? 191.052 161.490 152.990 1.00 100.00 2292 VAL C C 1
ATOM 6381 O O . VAL C 1 2292 ? 190.301 161.815 153.910 1.00 100.00 2292 VAL C O 1
ATOM 6385 N N . VAL C 1 2293 ? 192.218 160.900 153.199 1.00 100.00 2293 VAL C N 1
ATOM 6386 C CA . VAL C 1 2293 ? 192.679 160.545 154.532 1.00 100.00 2293 VAL C CA 1
ATOM 6387 C C . VAL C 1 2293 ? 193.827 161.436 154.980 1.00 100.00 2293 VAL C C 1
ATOM 6388 O O . VAL C 1 2293 ? 194.838 161.540 154.282 1.00 100.00 2293 VAL C O 1
ATOM 6392 N N . ASN C 1 2294 ? 193.696 162.050 156.161 1.00 100.00 2294 ASN C N 1
ATOM 6393 C CA . ASN C 1 2294 ? 194.715 162.962 156.673 1.00 100.00 2294 ASN C CA 1
ATOM 6394 C C . ASN C 1 2294 ? 195.745 162.302 157.589 1.00 100.00 2294 ASN C C 1
ATOM 6395 O O . ASN C 1 2294 ? 195.778 161.090 157.773 1.00 100.00 2294 ASN C O 1
ATOM 6400 N N . ALA C 1 2295 ? 196.619 163.131 158.162 1.00 100.00 2295 ALA C N 1
ATOM 6401 C CA . ALA C 1 2295 ? 197.734 162.674 158.992 1.00 100.00 2295 ALA C CA 1
ATOM 6402 C C . ALA C 1 2295 ? 197.290 161.902 160.222 1.00 100.00 2295 ALA C C 1
ATOM 6403 O O . ALA C 1 2295 ? 197.999 161.008 160.683 1.00 100.00 2295 ALA C O 1
ATOM 6405 N N . ALA C 1 2296 ? 196.143 162.246 160.782 1.00 100.00 2296 ALA C N 1
ATOM 6406 C CA . ALA C 1 2296 ? 195.615 161.582 161.960 1.00 100.00 2296 ALA C CA 1
ATOM 6407 C C . ALA C 1 2296 ? 194.918 160.285 161.613 1.00 100.00 2296 ALA C C 1
ATOM 6408 O O . ALA C 1 2296 ? 194.441 159.591 162.507 1.00 100.00 2296 ALA C O 1
ATOM 6410 N N . GLY C 1 2297 ? 194.818 159.961 160.334 1.00 100.00 2297 GLY C N 1
ATOM 6411 C CA . GLY C 1 2297 ? 194.116 158.778 159.889 1.00 100.00 2297 GLY C CA 1
ATOM 6412 C C . GLY C 1 2297 ? 192.612 158.904 159.765 1.00 100.00 2297 GLY C C 1
ATOM 6413 O O . GLY C 1 2297 ? 191.931 157.879 159.791 1.00 100.00 2297 GLY C O 1
ATOM 6414 N N . CYS C 1 2298 ? 192.074 160.126 159.652 1.00 100.00 2298 CYS C N 1
ATOM 6415 C CA . CYS C 1 2298 ? 190.646 160.398 159.537 1.00 100.00 2298 CYS C CA 1
ATOM 6416 C C . CYS C 1 2298 ? 190.223 160.437 158.087 1.00 100.00 2298 CYS C C 1
ATOM 6417 O O . CYS C 1 2298 ? 190.907 161.008 157.244 1.00 100.00 2298 CYS C O 1
ATOM 6420 N N . VAL C 1 2299 ? 189.073 159.868 157.803 1.00 100.00 2299 VAL C N 1
ATOM 6421 C CA . VAL C 1 2299 ? 188.554 159.806 156.453 1.00 100.00 2299 VAL C CA 1
ATOM 6422 C C . VAL C 1 2299 ? 187.524 160.903 156.280 1.00 100.00 2299 VAL C C 1
ATOM 6423 O O . VAL C 1 2299 ? 186.586 161.002 157.068 1.00 100.00 2299 VAL C O 1
ATOM 6427 N N . SER C 1 2300 ? 187.692 161.716 155.247 1.00 100.00 2300 SER C N 1
ATOM 6428 C CA . SER C 1 2300 ? 186.802 162.808 154.918 1.00 100.00 2300 SER C CA 1
ATOM 6429 C C . SER C 1 2300 ? 185.461 162.284 154.487 1.00 100.00 2300 SER C C 1
ATOM 6430 O O . SER C 1 2300 ? 185.326 161.105 154.228 1.00 100.00 2300 SER C O 1
ATOM 6433 N N . PRO C 1 2301 ? 184.443 163.126 154.452 1.00 100.00 2301 PRO C N 1
ATOM 6434 C CA . PRO C 1 2301 ? 183.180 162.759 153.834 1.00 100.00 2301 PRO C CA 1
ATOM 6435 C C . PRO C 1 2301 ? 183.488 162.486 152.383 1.00 100.00 2301 PRO C C 1
ATOM 6436 O O . PRO C 1 2301 ? 184.473 162.997 151.860 1.00 100.00 2301 PRO C O 1
ATOM 6440 N N . ALA C 1 2302 ? 182.710 161.625 151.748 1.00 100.00 2302 ALA C N 1
ATOM 6441 C CA . ALA C 1 2302 ? 182.960 161.348 150.349 1.00 100.00 2302 ALA C CA 1
ATOM 6442 C C . ALA C 1 2302 ? 182.531 162.516 149.503 1.00 100.00 2302 ALA C C 1
ATOM 6443 O O . ALA C 1 2302 ? 181.581 163.215 149.835 1.00 100.00 2302 ALA C O 1
ATOM 6445 N N . SER C 1 2303 ? 183.216 162.687 148.381 1.00 100.00 2303 SER C N 1
ATOM 6446 C CA . SER C 1 2303 ? 182.953 163.718 147.404 1.00 100.00 2303 SER C CA 1
ATOM 6447 C C . SER C 1 2303 ? 181.669 163.460 146.668 1.00 100.00 2303 SER C C 1
ATOM 6448 O O . SER C 1 2303 ? 181.061 162.408 146.784 1.00 100.00 2303 SER C O 1
ATOM 6451 N N . ILE C 1 2304 ? 181.220 164.480 145.949 1.00 100.00 2304 ILE C N 1
ATOM 6452 C CA . ILE C 1 2304 ? 180.035 164.350 145.129 1.00 100.00 2304 ILE C CA 1
ATOM 6453 C C . ILE C 1 2304 ? 180.444 163.534 143.937 1.00 100.00 2304 ILE C C 1
ATOM 6454 O O . ILE C 1 2304 ? 181.480 163.809 143.330 1.00 100.00 2304 ILE C O 1
ATOM 6459 N N . ALA C 1 2305 ? 179.679 162.503 143.629 1.00 100.00 2305 ALA C N 1
ATOM 6460 C CA . ALA C 1 2305 ? 180.090 161.592 142.589 1.00 100.00 2305 ALA C CA 1
ATOM 6461 C C . ALA C 1 2305 ? 180.169 162.257 141.245 1.00 100.00 2305 ALA C C 1
ATOM 6462 O O . ALA C 1 2305 ? 179.332 163.082 140.895 1.00 100.00 2305 ALA C O 1
ATOM 6464 N N . SER C 1 2306 ? 181.154 161.845 140.471 1.00 100.00 2306 SER C N 1
ATOM 6465 C CA . SER C 1 2306 ? 181.329 162.321 139.119 1.00 100.00 2306 SER C CA 1
ATOM 6466 C C . SER C 1 2306 ? 181.091 161.189 138.161 1.00 100.00 2306 SER C C 1
ATOM 6467 O O . SER C 1 2306 ? 181.577 160.087 138.372 1.00 100.00 2306 SER C O 1
ATOM 6470 N N . ALA C 1 2307 ? 180.325 161.441 137.127 1.00 100.00 2307 ALA C N 1
ATOM 6471 C CA . ALA C 1 2307 ? 180.061 160.392 136.180 1.00 100.00 2307 ALA C CA 1
ATOM 6472 C C . ALA C 1 2307 ? 181.223 160.220 135.237 1.00 100.00 2307 ALA C C 1
ATOM 6473 O O . ALA C 1 2307 ? 181.843 161.192 134.806 1.00 100.00 2307 ALA C O 1
ATOM 6475 N N . VAL C 1 2308 ? 181.486 158.973 134.893 1.00 100.00 2308 VAL C N 1
ATOM 6476 C CA . VAL C 1 2308 ? 182.471 158.592 133.904 1.00 100.00 2308 VAL C CA 1
ATOM 6477 C C . VAL C 1 2308 ? 181.743 157.839 132.816 1.00 100.00 2308 VAL C C 1
ATOM 6478 O O . VAL C 1 2308 ? 180.939 156.959 133.117 1.00 100.00 2308 VAL C O 1
ATOM 6482 N N . GLU C 1 2309 ? 181.970 158.194 131.559 1.00 100.00 2309 GLU C N 1
ATOM 6483 C CA . GLU C 1 2309 ? 181.286 157.519 130.472 1.00 100.00 2309 GLU C CA 1
ATOM 6484 C C . GLU C 1 2309 ? 182.294 156.941 129.508 1.00 100.00 2309 GLU C C 1
ATOM 6485 O O . GLU C 1 2309 ? 183.075 157.677 128.914 1.00 100.00 2309 GLU C O 1
ATOM 6491 N N . ILE C 1 2310 ? 182.281 155.632 129.345 1.00 100.00 2310 ILE C N 1
ATOM 6492 C CA . ILE C 1 2310 ? 183.217 154.971 128.462 1.00 100.00 2310 ILE C CA 1
ATOM 6493 C C . ILE C 1 2310 ? 182.432 154.472 127.261 1.00 100.00 2310 ILE C C 1
ATOM 6494 O O . ILE C 1 2310 ? 181.559 153.611 127.390 1.00 100.00 2310 ILE C O 1
ATOM 6499 N N . ASN C 1 2311 ? 182.726 155.032 126.097 1.00 100.00 2311 ASN C N 1
ATOM 6500 C CA . ASN C 1 2311 ? 181.982 154.786 124.878 1.00 100.00 2311 ASN C CA 1
ATOM 6501 C C . ASN C 1 2311 ? 182.589 153.686 124.024 1.00 100.00 2311 ASN C C 1
ATOM 6502 O O . ASN C 1 2311 ? 183.791 153.444 124.047 1.00 100.00 2311 ASN C O 1
ATOM 6507 N N . SER C 1 2312 ? 181.750 153.046 123.232 1.00 100.00 2312 SER C N 1
ATOM 6508 C CA . SER C 1 2312 ? 182.222 152.032 122.319 1.00 100.00 2312 SER C CA 1
ATOM 6509 C C . SER C 1 2312 ? 182.853 152.670 121.097 1.00 100.00 2312 SER C C 1
ATOM 6510 O O . SER C 1 2312 ? 182.680 153.855 120.836 1.00 100.00 2312 SER C O 1
ATOM 6513 N N . ILE C 1 2313 ? 183.588 151.871 120.338 1.00 100.00 2313 ILE C N 1
ATOM 6514 C CA . ILE C 1 2313 ? 184.204 152.318 119.094 1.00 100.00 2313 ILE C CA 1
ATOM 6515 C C . ILE C 1 2313 ? 183.321 151.861 117.937 1.00 100.00 2313 ILE C C 1
ATOM 6516 O O . ILE C 1 2313 ? 183.054 150.660 117.824 1.00 100.00 2313 ILE C O 1
ATOM 6521 N N . PRO C 1 2314 ? 182.853 152.770 117.084 1.00 100.00 2314 PRO C N 1
ATOM 6522 C CA . PRO C 1 2314 ? 181.988 152.452 115.954 1.00 100.00 2314 PRO C CA 1
ATOM 6523 C C . PRO C 1 2314 ? 182.644 151.547 114.943 1.00 100.00 2314 PRO C C 1
ATOM 6524 O O . PRO C 1 2314 ? 183.859 151.560 114.761 1.00 100.00 2314 PRO C O 1
ATOM 6528 N N . SER C 1 2315 ? 181.815 150.771 114.268 1.00 100.00 2315 SER C N 1
ATOM 6529 C CA . SER C 1 2315 ? 182.263 149.917 113.197 1.00 100.00 2315 SER C CA 1
ATOM 6530 C C . SER C 1 2315 ? 182.538 150.776 111.981 1.00 100.00 2315 SER C C 1
ATOM 6531 O O . SER C 1 2315 ? 182.179 151.943 111.937 1.00 100.00 2315 SER C O 1
ATOM 6534 N N . THR C 1 2316 ? 183.184 150.211 110.986 1.00 100.00 2316 THR C N 1
ATOM 6535 C CA . THR C 1 2316 ? 183.481 150.993 109.803 1.00 100.00 2316 THR C CA 1
ATOM 6536 C C . THR C 1 2316 ? 182.309 151.006 108.829 1.00 100.00 2316 THR C C 1
ATOM 6537 O O . THR C 1 2316 ? 181.882 149.958 108.343 1.00 100.00 2316 THR C O 1
ATOM 6541 N N . ALA C 1 2317 ? 181.833 152.200 108.482 1.00 100.00 2317 ALA C N 1
ATOM 6542 C CA . ALA C 1 2317 ? 180.769 152.345 107.495 1.00 100.00 2317 ALA C CA 1
ATOM 6543 C C . ALA C 1 2317 ? 181.419 152.366 106.135 1.00 100.00 2317 ALA C C 1
ATOM 6544 O O . ALA C 1 2317 ? 181.558 153.414 105.520 1.00 100.00 2317 ALA C O 1
ATOM 6546 N N . SER C 1 2318 ? 181.804 151.181 105.673 1.00 98.16 2318 SER C N 1
ATOM 6547 C CA . SER C 1 2318 ? 182.693 151.015 104.538 1.00 98.16 2318 SER C CA 1
ATOM 6548 C C . SER C 1 2318 ? 182.352 151.932 103.391 1.00 98.16 2318 SER C C 1
ATOM 6549 O O . SER C 1 2318 ? 181.212 151.956 102.927 1.00 98.16 2318 SER C O 1
ATOM 6552 N N . ALA C 1 2319 ? 183.377 152.641 102.915 1.00 100.00 2319 ALA C N 1
ATOM 6553 C CA . ALA C 1 2319 ? 183.282 153.608 101.841 1.00 100.00 2319 ALA C CA 1
ATOM 6554 C C . ALA C 1 2319 ? 183.367 152.977 100.462 1.00 100.00 2319 ALA C C 1
ATOM 6555 O O . ALA C 1 2319 ? 184.115 152.029 100.226 1.00 100.00 2319 ALA C O 1
ATOM 6557 N N . GLY C 1 2320 ? 182.628 153.571 99.531 1.00 100.00 2320 GLY C N 1
ATOM 6558 C CA . GLY C 1 2320 ? 182.665 153.236 98.124 1.00 100.00 2320 GLY C CA 1
ATOM 6559 C C . GLY C 1 2320 ? 182.903 154.468 97.277 1.00 100.00 2320 GLY C C 1
ATOM 6560 O O . GLY C 1 2320 ? 183.339 155.494 97.793 1.00 100.00 2320 GLY C O 1
ATOM 6561 N N . ASN C 1 2321 ? 182.632 154.355 95.978 1.00 100.00 2321 ASN C N 1
ATOM 6562 C CA . ASN C 1 2321 ? 182.791 155.422 94.997 1.00 100.00 2321 ASN C CA 1
ATOM 6563 C C . ASN C 1 2321 ? 181.891 155.114 93.803 1.00 100.00 2321 ASN C C 1
ATOM 6564 O O . ASN C 1 2321 ? 181.035 154.232 93.885 1.00 100.00 2321 ASN C O 1
ATOM 6569 N N . ASN C 1 2322 ? 182.033 155.865 92.703 1.00 92.65 2322 ASN C N 1
ATOM 6570 C CA . ASN C 1 2322 ? 181.159 155.680 91.547 1.00 92.65 2322 ASN C CA 1
ATOM 6571 C C . ASN C 1 2322 ? 181.806 154.870 90.433 1.00 92.65 2322 ASN C C 1
ATOM 6572 O O . ASN C 1 2322 ? 181.358 154.938 89.286 1.00 92.65 2322 ASN C O 1
ATOM 6577 N N . GLY C 1 2323 ? 182.803 154.062 90.757 1.00 70.80 2323 GLY C N 1
ATOM 6578 C CA . GLY C 1 2323 ? 183.405 153.190 89.784 1.00 70.80 2323 GLY C CA 1
ATOM 6579 C C . GLY C 1 2323 ? 184.473 153.922 89.023 1.00 70.80 2323 GLY C C 1
ATOM 6580 O O . GLY C 1 2323 ? 184.875 155.011 89.409 1.00 70.80 2323 GLY C O 1
ATOM 6581 N N . PRO C 1 2324 ? 184.977 153.301 87.961 1.00 62.16 2324 PRO C N 1
ATOM 6582 C CA . PRO C 1 2324 ? 186.031 153.881 87.142 1.00 62.16 2324 PRO C CA 1
ATOM 6583 C C . PRO C 1 2324 ? 185.591 155.232 86.627 1.00 62.16 2324 PRO C C 1
ATOM 6584 O O . PRO C 1 2324 ? 184.460 155.406 86.184 1.00 62.16 2324 PRO C O 1
ATOM 6588 N N . VAL C 1 2325 ? 186.497 156.184 86.664 1.00 100.00 2325 VAL C N 1
ATOM 6589 C CA . VAL C 1 2325 ? 186.211 157.562 86.326 1.00 100.00 2325 VAL C CA 1
ATOM 6590 C C . VAL C 1 2325 ? 186.925 157.893 85.038 1.00 100.00 2325 VAL C C 1
ATOM 6591 O O . VAL C 1 2325 ? 188.142 157.752 84.959 1.00 100.00 2325 VAL C O 1
ATOM 6595 N N . CYS C 1 2326 ? 186.210 158.346 84.030 1.00 100.00 2326 CYS C N 1
ATOM 6596 C CA . CYS C 1 2326 ? 186.912 158.694 82.804 1.00 100.00 2326 CYS C CA 1
ATOM 6597 C C . CYS C 1 2326 ? 187.970 159.734 83.106 1.00 100.00 2326 CYS C C 1
ATOM 6598 O O . CYS C 1 2326 ? 187.667 160.752 83.719 1.00 100.00 2326 CYS C O 1
ATOM 6601 N N . THR C 1 2327 ? 189.198 159.518 82.651 1.00 100.00 2327 THR C N 1
ATOM 6602 C CA . THR C 1 2327 ? 190.230 160.506 82.939 1.00 100.00 2327 THR C CA 1
ATOM 6603 C C . THR C 1 2327 ? 189.734 161.893 82.590 1.00 100.00 2327 THR C C 1
ATOM 6604 O O . THR C 1 2327 ? 189.232 162.122 81.490 1.00 100.00 2327 THR C O 1
ATOM 6608 N N . GLY C 1 2328 ? 189.855 162.807 83.554 1.00 100.00 2328 GLY C N 1
ATOM 6609 C CA . GLY C 1 2328 ? 189.457 164.194 83.415 1.00 100.00 2328 GLY C CA 1
ATOM 6610 C C . GLY C 1 2328 ? 188.097 164.557 83.999 1.00 100.00 2328 GLY C C 1
ATOM 6611 O O . GLY C 1 2328 ? 187.786 165.752 84.086 1.00 100.00 2328 GLY C O 1
ATOM 6612 N N . THR C 1 2329 ? 187.272 163.581 84.402 1.00 100.00 2329 THR C N 1
ATOM 6613 C CA . THR C 1 2329 ? 185.956 163.930 84.934 1.00 100.00 2329 THR C CA 1
ATOM 6614 C C . THR C 1 2329 ? 185.862 163.724 86.446 1.00 100.00 2329 THR C C 1
ATOM 6615 O O . THR C 1 2329 ? 186.852 163.504 87.146 1.00 100.00 2329 THR C O 1
ATOM 6619 N N . ASP C 1 2330 ? 184.654 163.887 86.955 1.00 100.00 2330 ASP C N 1
ATOM 6620 C CA . ASP C 1 2330 ? 184.365 163.902 88.376 1.00 100.00 2330 ASP C CA 1
ATOM 6621 C C . ASP C 1 2330 ? 183.996 162.533 88.954 1.00 100.00 2330 ASP C C 1
ATOM 6622 O O . ASP C 1 2330 ? 183.558 161.610 88.260 1.00 100.00 2330 ASP C O 1
ATOM 6627 N N . ALA C 1 2331 ? 184.139 162.435 90.267 1.00 100.00 2331 ALA C N 1
ATOM 6628 C CA . ALA C 1 2331 ? 183.856 161.210 90.985 1.00 100.00 2331 ALA C CA 1
ATOM 6629 C C . ALA C 1 2331 ? 183.099 161.505 92.257 1.00 100.00 2331 ALA C C 1
ATOM 6630 O O . ALA C 1 2331 ? 183.109 162.622 92.759 1.00 100.00 2331 ALA C O 1
ATOM 6632 N N . SER C 1 2332 ? 182.432 160.497 92.775 1.00 100.00 2332 SER C N 1
ATOM 6633 C CA . SER C 1 2332 ? 181.723 160.622 94.031 1.00 100.00 2332 SER C CA 1
ATOM 6634 C C . SER C 1 2332 ? 182.312 159.648 95.019 1.00 100.00 2332 SER C C 1
ATOM 6635 O O . SER C 1 2332 ? 182.801 158.599 94.632 1.00 100.00 2332 SER C O 1
ATOM 6638 N N . LEU C 1 2333 ? 182.286 159.998 96.286 1.00 100.00 2333 LEU C N 1
ATOM 6639 C CA . LEU C 1 2333 ? 182.694 159.083 97.327 1.00 100.00 2333 LEU C CA 1
ATOM 6640 C C . LEU C 1 2333 ? 181.446 158.734 98.097 1.00 100.00 2333 LEU C C 1
ATOM 6641 O O . LEU C 1 2333 ? 180.510 159.517 98.112 1.00 100.00 2333 LEU C O 1
ATOM 6646 N N . SER C 1 2334 ? 181.390 157.574 98.731 1.00 100.00 2334 SER C N 1
ATOM 6647 C CA . SER C 1 2334 ? 180.181 157.295 99.486 1.00 100.00 2334 SER C CA 1
ATOM 6648 C C . SER C 1 2334 ? 180.394 156.497 100.760 1.00 100.00 2334 SER C C 1
ATOM 6649 O O . SER C 1 2334 ? 180.794 155.338 100.707 1.00 100.00 2334 SER C O 1
ATOM 6652 N N . ALA C 1 2335 ? 180.081 157.093 101.903 1.00 100.00 2335 ALA C N 1
ATOM 6653 C CA . ALA C 1 2335 ? 180.157 156.398 103.177 1.00 100.00 2335 ALA C CA 1
ATOM 6654 C C . ALA C 1 2335 ? 178.873 155.624 103.411 1.00 100.00 2335 ALA C C 1
ATOM 6655 O O . ALA C 1 2335 ? 177.827 155.991 102.894 1.00 100.00 2335 ALA C O 1
ATOM 6657 N N . GLY C 1 2336 ? 178.934 154.559 104.191 1.00 100.00 2336 GLY C N 1
ATOM 6658 C CA . GLY C 1 2336 ? 177.705 153.855 104.508 1.00 100.00 2336 GLY C CA 1
ATOM 6659 C C . GLY C 1 2336 ? 176.945 154.616 105.568 1.00 100.00 2336 GLY C C 1
ATOM 6660 O O . GLY C 1 2336 ? 177.497 155.527 106.172 1.00 100.00 2336 GLY C O 1
ATOM 6661 N N . THR C 1 2337 ? 175.662 154.271 105.800 1.00 100.00 2337 THR C N 1
ATOM 6662 C CA . THR C 1 2337 ? 174.791 155.042 106.744 1.00 100.00 2337 THR C CA 1
ATOM 6663 C C . THR C 1 2337 ? 174.714 154.503 108.171 1.00 100.00 2337 THR C C 1
ATOM 6664 O O . THR C 1 2337 ? 174.175 153.417 108.337 1.00 100.00 2337 THR C O 1
ATOM 6668 N N . VAL C 1 2338 ? 175.190 155.256 109.153 1.00 100.00 2338 VAL C N 1
ATOM 6669 C CA . VAL C 1 2338 ? 175.153 154.979 110.574 1.00 100.00 2338 VAL C CA 1
ATOM 6670 C C . VAL C 1 2338 ? 174.258 156.042 111.175 1.00 100.00 2338 VAL C C 1
ATOM 6671 O O . VAL C 1 2338 ? 174.506 157.234 110.987 1.00 100.00 2338 VAL C O 1
ATOM 6675 N N . SER C 1 2339 ? 173.235 155.633 111.911 1.00 100.00 2339 SER C N 1
ATOM 6676 C CA . SER C 1 2339 ? 172.211 156.577 112.359 1.00 100.00 2339 SER C CA 1
ATOM 6677 C C . SER C 1 2339 ? 172.722 157.684 113.274 1.00 100.00 2339 SER C C 1
ATOM 6678 O O . SER C 1 2339 ? 172.161 158.784 113.289 1.00 100.00 2339 SER C O 1
ATOM 6681 N N . GLY C 1 2340 ? 173.756 157.422 114.059 1.00 100.00 2340 GLY C N 1
ATOM 6682 C CA . GLY C 1 2340 ? 174.295 158.439 114.932 1.00 100.00 2340 GLY C CA 1
ATOM 6683 C C . GLY C 1 2340 ? 175.596 159.042 114.463 1.00 100.00 2340 GLY C C 1
ATOM 6684 O O . GLY C 1 2340 ? 176.278 159.694 115.262 1.00 100.00 2340 GLY C O 1
ATOM 6685 N N . ALA C 1 2341 ? 175.998 158.841 113.219 1.00 100.00 2341 ALA C N 1
ATOM 6686 C CA . ALA C 1 2341 ? 177.343 159.245 112.862 1.00 100.00 2341 ALA C CA 1
ATOM 6687 C C . ALA C 1 2341 ? 177.489 160.584 112.189 1.00 100.00 2341 ALA C C 1
ATOM 6688 O O . ALA C 1 2341 ? 176.683 161.005 111.363 1.00 100.00 2341 ALA C O 1
ATOM 6690 N N . SER C 1 2342 ? 178.610 161.188 112.511 1.00 100.00 2342 SER C N 1
ATOM 6691 C CA . SER C 1 2342 ? 179.179 162.320 111.830 1.00 100.00 2342 SER C CA 1
ATOM 6692 C C . SER C 1 2342 ? 180.233 161.758 110.910 1.00 100.00 2342 SER C C 1
ATOM 6693 O O . SER C 1 2342 ? 180.867 160.767 111.242 1.00 100.00 2342 SER C O 1
ATOM 6696 N N . TYR C 1 2343 ? 180.418 162.345 109.753 1.00 100.00 2343 TYR C N 1
ATOM 6697 C CA . TYR C 1 2343 ? 181.384 161.784 108.829 1.00 100.00 2343 TYR C CA 1
ATOM 6698 C C . TYR C 1 2343 ? 182.483 162.787 108.557 1.00 100.00 2343 TYR C C 1
ATOM 6699 O O . TYR C 1 2343 ? 182.246 163.990 108.568 1.00 100.00 2343 TYR C O 1
ATOM 6708 N N . ALA C 1 2344 ? 183.686 162.297 108.311 1.00 100.00 2344 ALA C N 1
ATOM 6709 C CA . ALA C 1 2344 ? 184.764 163.169 107.907 1.00 100.00 2344 ALA C CA 1
ATOM 6710 C C . ALA C 1 2344 ? 185.652 162.454 106.926 1.00 100.00 2344 ALA C C 1
ATOM 6711 O O . ALA C 1 2344 ? 186.005 161.299 107.125 1.00 100.00 2344 ALA C O 1
ATOM 6713 N N . TRP C 1 2345 ? 186.024 163.150 105.878 1.00 100.00 2345 TRP C N 1
ATOM 6714 C CA . TRP C 1 2345 ? 186.891 162.594 104.871 1.00 100.00 2345 TRP C CA 1
ATOM 6715 C C . TRP C 1 2345 ? 188.186 163.347 104.904 1.00 100.00 2345 TRP C C 1
ATOM 6716 O O . TRP C 1 2345 ? 188.176 164.552 105.107 1.00 100.00 2345 TRP C O 1
ATOM 6727 N N . TYR C 1 2346 ? 189.280 162.645 104.657 1.00 100.00 2346 TYR C N 1
ATOM 6728 C CA . TYR C 1 2346 ? 190.624 163.182 104.668 1.00 100.00 2346 TYR C CA 1
ATOM 6729 C C . TYR C 1 2346 ? 191.321 162.856 103.358 1.00 100.00 2346 TYR C C 1
ATOM 6730 O O . TYR C 1 2346 ? 190.953 161.918 102.667 1.00 100.00 2346 TYR C O 1
ATOM 6739 N N . THR C 1 2347 ? 192.316 163.647 102.988 1.00 100.00 2347 THR C N 1
ATOM 6740 C CA . THR C 1 2347 ? 193.060 163.364 101.767 1.00 100.00 2347 THR C CA 1
ATOM 6741 C C . THR C 1 2347 ? 194.334 162.587 102.039 1.00 100.00 2347 THR C C 1
ATOM 6742 O O . THR C 1 2347 ? 195.064 162.261 101.097 1.00 100.00 2347 THR C O 1
ATOM 6746 N N . ASP C 1 2348 ? 194.654 162.355 103.309 1.00 100.00 2348 ASP C N 1
ATOM 6747 C CA . ASP C 1 2348 ? 195.939 161.788 103.699 1.00 100.00 2348 ASP C CA 1
ATOM 6748 C C . ASP C 1 2348 ? 195.784 160.738 104.787 1.00 100.00 2348 ASP C C 1
ATOM 6749 O O . ASP C 1 2348 ? 195.031 160.951 105.731 1.00 100.00 2348 ASP C O 1
ATOM 6754 N N . ALA C 1 2349 ? 196.575 159.660 104.711 1.00 30.00 2349 ALA C N 1
ATOM 6755 C CA . ALA C 1 2349 ? 196.445 158.537 105.638 1.00 30.00 2349 ALA C CA 1
ATOM 6756 C C . ALA C 1 2349 ? 196.648 158.961 107.065 1.00 30.00 2349 ALA C C 1
ATOM 6757 O O . ALA C 1 2349 ? 196.223 158.253 107.980 1.00 30.00 2349 ALA C O 1
ATOM 6759 N N . GLY C 1 2350 ? 197.326 160.071 107.264 1.00 30.00 2350 GLY C N 1
ATOM 6760 C CA . GLY C 1 2350 ? 197.601 160.530 108.599 1.00 30.00 2350 GLY C CA 1
ATOM 6761 C C . GLY C 1 2350 ? 196.402 161.167 109.215 1.00 30.00 2350 GLY C C 1
ATOM 6762 O O . GLY C 1 2350 ? 196.472 161.621 110.358 1.00 30.00 2350 GLY C O 1
ATOM 6763 N N . THR C 1 2351 ? 195.304 161.228 108.469 1.00 90.48 2351 THR C N 1
ATOM 6764 C CA . THR C 1 2351 ? 194.107 161.888 108.943 1.00 90.48 2351 THR C CA 1
ATOM 6765 C C . THR C 1 2351 ? 194.437 163.288 109.447 1.00 90.48 2351 THR C C 1
ATOM 6766 O O . THR C 1 2351 ? 194.040 163.659 110.548 1.00 90.48 2351 THR C O 1
ATOM 6770 N N . SER C 1 2352 ? 195.161 164.077 108.646 1.00 100.00 2352 SER C N 1
ATOM 6771 C CA . SER C 1 2352 ? 195.408 165.454 109.043 1.00 100.00 2352 SER C CA 1
ATOM 6772 C C . SER C 1 2352 ? 194.784 166.516 108.137 1.00 100.00 2352 SER C C 1
ATOM 6773 O O . SER C 1 2352 ? 194.594 167.645 108.596 1.00 100.00 2352 SER C O 1
ATOM 6776 N N . ASN C 1 2353 ? 194.370 166.199 106.906 1.00 100.00 2353 ASN C N 1
ATOM 6777 C CA . ASN C 1 2353 ? 193.851 167.243 105.993 1.00 100.00 2353 ASN C CA 1
ATOM 6778 C C . ASN C 1 2353 ? 192.395 167.029 105.580 1.00 100.00 2353 ASN C C 1
ATOM 6779 O O . ASN C 1 2353 ? 192.193 166.642 104.440 1.00 100.00 2353 ASN C O 1
ATOM 6784 N N . GLN C 1 2354 ? 191.455 167.230 106.509 1.00 100.00 2354 GLN C N 1
ATOM 6785 C CA . GLN C 1 2354 ? 190.016 166.988 106.227 1.00 100.00 2354 GLN C CA 1
ATOM 6786 C C . GLN C 1 2354 ? 189.563 167.893 105.080 1.00 100.00 2354 GLN C C 1
ATOM 6787 O O . GLN C 1 2354 ? 189.864 169.102 105.125 1.00 100.00 2354 GLN C O 1
ATOM 6793 N N . PHE C 1 2355 ? 188.866 167.321 104.094 1.00 100.00 2355 PHE C N 1
ATOM 6794 C CA . PHE C 1 2355 ? 188.361 168.129 102.957 1.00 100.00 2355 PHE C CA 1
ATOM 6795 C C . PHE C 1 2355 ? 186.833 168.040 102.889 1.00 100.00 2355 PHE C C 1
ATOM 6796 O O . PHE C 1 2355 ? 186.243 168.782 102.079 1.00 100.00 2355 PHE C O 1
ATOM 6804 N N . SER C 1 2356 ? 186.212 167.176 103.700 1.00 100.00 2356 SER C N 1
ATOM 6805 C CA . SER C 1 2356 ? 184.740 167.007 103.562 1.00 100.00 2356 SER C CA 1
ATOM 6806 C C . SER C 1 2356 ? 184.072 166.448 104.821 1.00 100.00 2356 SER C C 1
ATOM 6807 O O . SER C 1 2356 ? 184.655 165.539 105.445 1.00 100.00 2356 SER C O 1
ATOM 6810 N N . THR C 1 2357 ? 182.895 166.975 105.173 1.00 100.00 2357 THR C N 1
ATOM 6811 C CA . THR C 1 2357 ? 182.098 166.456 106.288 1.00 100.00 2357 THR C CA 1
ATOM 6812 C C . THR C 1 2357 ? 180.835 165.753 105.805 1.00 100.00 2357 THR C C 1
ATOM 6813 O O . THR C 1 2357 ? 179.956 165.420 106.606 1.00 100.00 2357 THR C O 1
ATOM 6817 N N . LEU C 1 2358 ? 180.702 165.562 104.510 1.00 100.00 2358 LEU C N 1
ATOM 6818 C CA . LEU C 1 2358 ? 179.511 164.961 103.947 1.00 100.00 2358 LEU C CA 1
ATOM 6819 C C . LEU C 1 2358 ? 179.592 163.445 103.938 1.00 100.00 2358 LEU C C 1
ATOM 6820 O O . LEU C 1 2358 ? 180.669 162.867 103.826 1.00 100.00 2358 LEU C O 1
ATOM 6825 N N . GLN C 1 2359 ? 178.430 162.798 104.011 1.00 100.00 2359 GLN C N 1
ATOM 6826 C CA . GLN C 1 2359 ? 178.381 161.355 103.849 1.00 100.00 2359 GLN C CA 1
ATOM 6827 C C . GLN C 1 2359 ? 178.709 160.966 102.430 1.00 100.00 2359 GLN C C 1
ATOM 6828 O O . GLN C 1 2359 ? 179.310 159.919 102.189 1.00 100.00 2359 GLN C O 1
ATOM 6834 N N . ASN C 1 2360 ? 178.328 161.787 101.473 1.00 100.00 2360 ASN C N 1
ATOM 6835 C CA . ASN C 1 2360 ? 178.549 161.445 100.078 1.00 100.00 2360 ASN C CA 1
ATOM 6836 C C . ASN C 1 2360 ? 179.321 162.567 99.384 1.00 100.00 2360 ASN C C 1
ATOM 6837 O O . ASN C 1 2360 ? 178.789 163.212 98.486 1.00 100.00 2360 ASN C O 1
ATOM 6842 N N . PRO C 1 2361 ? 180.579 162.810 99.761 1.00 100.00 2361 PRO C N 1
ATOM 6843 C CA . PRO C 1 2361 ? 181.326 163.933 99.198 1.00 100.00 2361 PRO C CA 1
ATOM 6844 C C . PRO C 1 2361 ? 181.630 163.671 97.754 1.00 100.00 2361 PRO C C 1
ATOM 6845 O O . PRO C 1 2361 ? 181.976 162.552 97.440 1.00 100.00 2361 PRO C O 1
ATOM 6849 N N . THR C 1 2362 ? 181.551 164.684 96.880 1.00 100.00 2362 THR C N 1
ATOM 6850 C CA . THR C 1 2362 ? 181.944 164.514 95.473 1.00 100.00 2362 THR C CA 1
ATOM 6851 C C . THR C 1 2362 ? 183.309 165.138 95.214 1.00 100.00 2362 THR C C 1
ATOM 6852 O O . THR C 1 2362 ? 183.488 166.316 95.490 1.00 100.00 2362 THR C O 1
ATOM 6856 N N . VAL C 1 2363 ? 184.260 164.355 94.692 1.00 100.00 2363 VAL C N 1
ATOM 6857 C CA . VAL C 1 2363 ? 185.634 164.754 94.350 1.00 100.00 2363 VAL C CA 1
ATOM 6858 C C . VAL C 1 2363 ? 185.616 165.405 92.961 1.00 100.00 2363 VAL C C 1
ATOM 6859 O O . VAL C 1 2363 ? 184.541 165.441 92.373 1.00 100.00 2363 VAL C O 1
ATOM 6863 N N . ASN C 1 2364 ? 186.722 165.975 92.429 1.00 100.00 2364 ASN C N 1
ATOM 6864 C CA . ASN C 1 2364 ? 186.668 166.702 91.143 1.00 100.00 2364 ASN C CA 1
ATOM 6865 C C . ASN C 1 2364 ? 187.936 166.530 90.293 1.00 100.00 2364 ASN C C 1
ATOM 6866 O O . ASN C 1 2364 ? 189.010 166.339 90.842 1.00 100.00 2364 ASN C O 1
ATOM 6871 N N . ASN C 1 2365 ? 187.818 166.624 88.961 1.00 63.20 2365 ASN C N 1
ATOM 6872 C CA . ASN C 1 2365 ? 188.956 166.549 88.018 1.00 63.20 2365 ASN C CA 1
ATOM 6873 C C . ASN C 1 2365 ? 189.970 165.435 88.288 1.00 63.20 2365 ASN C C 1
ATOM 6874 O O . ASN C 1 2365 ? 191.154 165.703 88.471 1.00 63.20 2365 ASN C O 1
ATOM 6879 N N . LEU C 1 2366 ? 189.549 164.176 88.294 1.00 100.00 2366 LEU C N 1
ATOM 6880 C CA . LEU C 1 2366 ? 190.548 163.141 88.536 1.00 100.00 2366 LEU C CA 1
ATOM 6881 C C . LEU C 1 2366 ? 191.270 162.762 87.258 1.00 100.00 2366 LEU C C 1
ATOM 6882 O O . LEU C 1 2366 ? 190.652 162.342 86.279 1.00 100.00 2366 LEU C O 1
ATOM 6887 N N . THR C 1 2367 ? 192.592 162.860 87.290 1.00 100.00 2367 THR C N 1
ATOM 6888 C CA . THR C 1 2367 ? 193.405 162.542 86.135 1.00 100.00 2367 THR C CA 1
ATOM 6889 C C . THR C 1 2367 ? 194.152 161.229 86.280 1.00 100.00 2367 THR C C 1
ATOM 6890 O O . THR C 1 2367 ? 194.614 160.677 85.279 1.00 100.00 2367 THR C O 1
ATOM 6894 N N . ASN C 1 2368 ? 194.258 160.710 87.494 1.00 100.00 2368 ASN C N 1
ATOM 6895 C CA . ASN C 1 2368 ? 194.942 159.457 87.748 1.00 100.00 2368 ASN C CA 1
ATOM 6896 C C . ASN C 1 2368 ? 194.327 158.839 88.991 1.00 100.00 2368 ASN C C 1
ATOM 6897 O O . ASN C 1 2368 ? 193.481 159.450 89.640 1.00 100.00 2368 ASN C O 1
ATOM 6902 N N . ASP C 1 2369 ? 194.774 157.645 89.357 1.00 100.00 2369 ASP C N 1
ATOM 6903 C CA . ASP C 1 2369 ? 194.198 156.987 90.522 1.00 100.00 2369 ASP C CA 1
ATOM 6904 C C . ASP C 1 2369 ? 194.468 157.798 91.778 1.00 100.00 2369 ASP C C 1
ATOM 6905 O O . ASP C 1 2369 ? 195.569 158.316 91.967 1.00 100.00 2369 ASP C O 1
ATOM 6910 N N . SER C 1 2370 ? 193.493 157.848 92.679 1.00 100.00 2370 SER C N 1
ATOM 6911 C CA . SER C 1 2370 ? 193.704 158.569 93.922 1.00 100.00 2370 SER C CA 1
ATOM 6912 C C . SER C 1 2370 ? 192.933 157.938 95.060 1.00 100.00 2370 SER C C 1
ATOM 6913 O O . SER C 1 2370 ? 191.967 157.214 94.847 1.00 100.00 2370 SER C O 1
ATOM 6916 N N . THR C 1 2371 ? 193.345 158.240 96.283 1.00 100.00 2371 THR C N 1
ATOM 6917 C CA . THR C 1 2371 ? 192.675 157.687 97.444 1.00 100.00 2371 THR C CA 1
ATOM 6918 C C . THR C 1 2371 ? 192.187 158.755 98.397 1.00 100.00 2371 THR C C 1
ATOM 6919 O O . THR C 1 2371 ? 192.801 159.810 98.552 1.00 100.00 2371 THR C O 1
ATOM 6923 N N . PHE C 1 2372 ? 191.117 158.421 99.089 1.00 100.00 2372 PHE C N 1
ATOM 6924 C CA . PHE C 1 2372 ? 190.499 159.270 100.084 1.00 100.00 2372 PHE C CA 1
ATOM 6925 C C . PHE C 1 2372 ? 190.286 158.440 101.323 1.00 100.00 2372 PHE C C 1
ATOM 6926 O O . PHE C 1 2372 ? 190.255 157.222 101.248 1.00 100.00 2372 PHE C O 1
ATOM 6934 N N . TYR C 1 2373 ? 190.123 159.061 102.468 1.00 100.00 2373 TYR C N 1
ATOM 6935 C CA . TYR C 1 2373 ? 190.007 158.253 103.671 1.00 100.00 2373 TYR C CA 1
ATOM 6936 C C . TYR C 1 2373 ? 188.732 158.689 104.344 1.00 100.00 2373 TYR C C 1
ATOM 6937 O O . TYR C 1 2373 ? 188.019 159.455 103.748 1.00 100.00 2373 TYR C O 1
ATOM 6946 N N . LEU C 1 2374 ? 188.400 158.187 105.529 1.00 100.00 2374 LEU C N 1
ATOM 6947 C CA . LEU C 1 2374 ? 187.134 158.497 106.201 1.00 100.00 2374 LEU C CA 1
ATOM 6948 C C . LEU C 1 2374 ? 187.246 158.065 107.648 1.00 100.00 2374 LEU C C 1
ATOM 6949 O O . LEU C 1 2374 ? 188.120 157.285 107.966 1.00 100.00 2374 LEU C O 1
ATOM 6954 N N . LEU C 1 2375 ? 186.393 158.574 108.528 1.00 100.00 2375 LEU C N 1
ATOM 6955 C CA . LEU C 1 2375 ? 186.500 158.214 109.933 1.00 100.00 2375 LEU C CA 1
ATOM 6956 C C . LEU C 1 2375 ? 185.155 158.499 110.591 1.00 100.00 2375 LEU C C 1
ATOM 6957 O O . LEU C 1 2375 ? 185.017 159.504 111.272 1.00 100.00 2375 LEU C O 1
ATOM 6962 N N . VAL C 1 2376 ? 184.182 157.606 110.422 1.00 100.00 2376 VAL C N 1
ATOM 6963 C CA . VAL C 1 2376 ? 182.833 157.729 110.967 1.00 100.00 2376 VAL C CA 1
ATOM 6964 C C . VAL C 1 2376 ? 182.943 157.909 112.463 1.00 100.00 2376 VAL C C 1
ATOM 6965 O O . VAL C 1 2376 ? 183.424 157.000 113.120 1.00 100.00 2376 VAL C O 1
ATOM 6969 N N . THR C 1 2377 ? 182.491 159.031 113.018 1.00 100.00 2377 THR C N 1
ATOM 6970 C CA . THR C 1 2377 ? 182.514 159.312 114.456 1.00 100.00 2377 THR C CA 1
ATOM 6971 C C . THR C 1 2377 ? 181.127 159.243 115.091 1.00 100.00 2377 THR C C 1
ATOM 6972 O O . THR C 1 2377 ? 180.200 159.908 114.638 1.00 100.00 2377 THR C O 1
ATOM 6976 N N . VAL C 1 2378 ? 180.979 158.468 116.159 1.00 100.00 2378 VAL C N 1
ATOM 6977 C CA . VAL C 1 2378 ? 179.712 158.371 116.884 1.00 100.00 2378 VAL C CA 1
ATOM 6978 C C . VAL C 1 2378 ? 179.957 158.657 118.363 1.00 100.00 2378 VAL C C 1
ATOM 6979 O O . VAL C 1 2378 ? 180.870 158.088 118.960 1.00 100.00 2378 VAL C O 1
ATOM 6983 N N . ASN C 1 2379 ? 179.151 159.512 118.966 1.00 100.00 2379 ASN C N 1
ATOM 6984 C CA . ASN C 1 2379 ? 179.361 159.871 120.379 1.00 100.00 2379 ASN C CA 1
ATOM 6985 C C . ASN C 1 2379 ? 180.797 160.368 120.579 1.00 100.00 2379 ASN C C 1
ATOM 6986 O O . ASN C 1 2379 ? 181.325 160.151 121.656 1.00 100.00 2379 ASN C O 1
ATOM 6991 N N . GLY C 1 2380 ? 181.387 161.083 119.628 1.00 100.00 2380 GLY C N 1
ATOM 6992 C CA . GLY C 1 2380 ? 182.735 161.587 119.782 1.00 100.00 2380 GLY C CA 1
ATOM 6993 C C . GLY C 1 2380 ? 183.877 160.603 119.536 1.00 100.00 2380 GLY C C 1
ATOM 6994 O O . GLY C 1 2380 ? 185.034 161.042 119.549 1.00 100.00 2380 GLY C O 1
ATOM 6995 N N . CYS C 1 2381 ? 183.602 159.299 119.291 1.00 100.00 2381 CYS C N 1
ATOM 6996 C CA . CYS C 1 2381 ? 184.615 158.242 119.099 1.00 100.00 2381 CYS C CA 1
ATOM 6997 C C . CYS C 1 2381 ? 184.738 157.821 117.638 1.00 100.00 2381 CYS C C 1
ATOM 6998 O O . CYS C 1 2381 ? 183.761 157.368 117.038 1.00 100.00 2381 CYS C O 1
ATOM 7001 N N . PRO C 1 2382 ? 185.908 157.986 117.042 1.00 100.00 2382 PRO C N 1
ATOM 7002 C CA . PRO C 1 2382 ? 186.142 157.641 115.643 1.00 100.00 2382 PRO C CA 1
ATOM 7003 C C . PRO C 1 2382 ? 186.305 156.156 115.426 1.00 100.00 2382 PRO C C 1
ATOM 7004 O O . PRO C 1 2382 ? 186.854 155.459 116.269 1.00 100.00 2382 PRO C O 1
ATOM 7008 N N . SER C 1 2383 ? 185.901 155.699 114.246 1.00 100.00 2383 SER C N 1
ATOM 7009 C CA . SER C 1 2383 ? 186.104 154.355 113.745 1.00 100.00 2383 SER C CA 1
ATOM 7010 C C . SER C 1 2383 ? 187.524 154.195 113.262 1.00 100.00 2383 SER C C 1
ATOM 7011 O O . SER C 1 2383 ? 188.292 155.145 113.220 1.00 100.00 2383 SER C O 1
ATOM 7014 N N . ALA C 1 2384 ? 187.884 152.983 112.887 1.00 100.00 2384 ALA C N 1
ATOM 7015 C CA . ALA C 1 2384 ? 189.172 152.802 112.259 1.00 100.00 2384 ALA C CA 1
ATOM 7016 C C . ALA C 1 2384 ? 189.148 153.533 110.935 1.00 100.00 2384 ALA C C 1
ATOM 7017 O O . ALA C 1 2384 ? 188.078 153.782 110.379 1.00 100.00 2384 ALA C O 1
ATOM 7019 N N . LEU C 1 2385 ? 190.334 153.856 110.419 1.00 100.00 2385 LEU C N 1
ATOM 7020 C CA . LEU C 1 2385 ? 190.453 154.594 109.165 1.00 100.00 2385 LEU C CA 1
ATOM 7021 C C . LEU C 1 2385 ? 189.995 153.704 108.036 1.00 100.00 2385 LEU C C 1
ATOM 7022 O O . LEU C 1 2385 ? 190.409 152.553 107.967 1.00 100.00 2385 LEU C O 1
ATOM 7027 N N . ASP C 1 2386 ? 189.154 154.219 107.152 1.00 100.00 2386 ASP C N 1
ATOM 7028 C CA . ASP C 1 2386 ? 188.670 153.443 106.017 1.00 100.00 2386 ASP C CA 1
ATOM 7029 C C . ASP C 1 2386 ? 189.083 154.044 104.675 1.00 100.00 2386 ASP C C 1
ATOM 7030 O O . ASP C 1 2386 ? 188.517 155.036 104.238 1.00 100.00 2386 ASP C O 1
ATOM 7035 N N . SER C 1 2387 ? 190.050 153.466 103.991 1.00 100.00 2387 SER C N 1
ATOM 7036 C CA . SER C 1 2387 ? 190.471 154.053 102.729 1.00 100.00 2387 SER C CA 1
ATOM 7037 C C . SER C 1 2387 ? 189.560 153.644 101.581 1.00 100.00 2387 SER C C 1
ATOM 7038 O O . SER C 1 2387 ? 189.031 152.537 101.556 1.00 100.00 2387 SER C O 1
ATOM 7041 N N . THR C 1 2388 ? 189.440 154.518 100.577 1.00 100.00 2388 THR C N 1
ATOM 7042 C CA . THR C 1 2388 ? 188.749 154.188 99.327 1.00 100.00 2388 THR C CA 1
ATOM 7043 C C . THR C 1 2388 ? 189.543 154.678 98.118 1.00 100.00 2388 THR C C 1
ATOM 7044 O O . THR C 1 2388 ? 190.147 155.740 98.169 1.00 100.00 2388 THR C O 1
ATOM 7048 N N . THR C 1 2389 ? 189.452 153.995 96.973 1.00 100.00 2389 THR C N 1
ATOM 7049 C CA . THR C 1 2389 ? 190.192 154.422 95.771 1.00 100.00 2389 THR C CA 1
ATOM 7050 C C . THR C 1 2389 ? 189.274 154.622 94.578 1.00 100.00 2389 THR C C 1
ATOM 7051 O O . THR C 1 2389 ? 188.302 153.891 94.420 1.00 100.00 2389 THR C O 1
ATOM 7055 N N . VAL C 1 2390 ? 189.622 155.574 93.717 1.00 100.00 2390 VAL C N 1
ATOM 7056 C CA . VAL C 1 2390 ? 188.804 155.902 92.560 1.00 100.00 2390 VAL C CA 1
ATOM 7057 C C . VAL C 1 2390 ? 189.567 155.641 91.272 1.00 100.00 2390 VAL C C 1
ATOM 7058 O O . VAL C 1 2390 ? 190.181 156.549 90.718 1.00 100.00 2390 VAL C O 1
ATOM 7062 N N . VAL C 1 2391 ? 189.480 154.420 90.750 1.00 100.00 2391 VAL C N 1
ATOM 7063 C CA . VAL C 1 2391 ? 190.294 154.016 89.596 1.00 100.00 2391 VAL C CA 1
ATOM 7064 C C . VAL C 1 2391 ? 189.939 154.855 88.375 1.00 100.00 2391 VAL C C 1
ATOM 7065 O O . VAL C 1 2391 ? 188.835 154.727 87.861 1.00 100.00 2391 VAL C O 1
ATOM 7069 N N . VAL C 1 2392 ? 190.865 155.669 87.851 1.00 100.00 2392 VAL C N 1
ATOM 7070 C CA . VAL C 1 2392 ? 190.583 156.399 86.600 1.00 100.00 2392 VAL C CA 1
ATOM 7071 C C . VAL C 1 2392 ? 190.877 155.475 85.422 1.00 100.00 2392 VAL C C 1
ATOM 7072 O O . VAL C 1 2392 ? 191.836 154.708 85.479 1.00 100.00 2392 VAL C O 1
ATOM 7076 N N . TYR C 1 2393 ? 190.034 155.497 84.373 1.00 100.00 2393 TYR C N 1
ATOM 7077 C CA . TYR C 1 2393 ? 190.153 154.587 83.227 1.00 100.00 2393 TYR C CA 1
ATOM 7078 C C . TYR C 1 2393 ? 191.316 155.012 82.367 1.00 100.00 2393 TYR C C 1
ATOM 7079 O O . TYR C 1 2393 ? 191.735 156.163 82.442 1.00 100.00 2393 TYR C O 1
ATOM 7088 N N . PRO C 1 2394 ? 191.821 154.127 81.491 1.00 100.00 2394 PRO C N 1
ATOM 7089 C CA . PRO C 1 2394 ? 192.986 154.465 80.668 1.00 100.00 2394 PRO C CA 1
ATOM 7090 C C . PRO C 1 2394 ? 192.659 155.570 79.691 1.00 100.00 2394 PRO C C 1
ATOM 7091 O O . PRO C 1 2394 ? 191.562 156.113 79.747 1.00 100.00 2394 PRO C O 1
ATOM 7095 N N . LEU C 1 2395 ? 193.577 155.915 78.795 1.00 100.00 2395 LEU C N 1
ATOM 7096 C CA . LEU C 1 2395 ? 193.357 157.006 77.848 1.00 100.00 2395 LEU C CA 1
ATOM 7097 C C . LEU C 1 2395 ? 192.961 156.424 76.495 1.00 100.00 2395 LEU C C 1
ATOM 7098 O O . LEU C 1 2395 ? 193.648 155.531 75.997 1.00 100.00 2395 LEU C O 1
ATOM 7103 N N . THR C 1 2396 ? 191.855 156.914 75.915 1.00 100.00 2396 THR C N 1
ATOM 7104 C CA . THR C 1 2396 ? 191.420 156.467 74.580 1.00 100.00 2396 THR C CA 1
ATOM 7105 C C . THR C 1 2396 ? 192.333 157.091 73.537 1.00 100.00 2396 THR C C 1
ATOM 7106 O O . THR C 1 2396 ? 192.410 158.321 73.467 1.00 100.00 2396 THR C O 1
ATOM 7110 N N . PRO C 1 2397 ? 193.050 156.305 72.728 1.00 94.88 2397 PRO C N 1
ATOM 7111 C CA . PRO C 1 2397 ? 193.992 156.858 71.766 1.00 94.88 2397 PRO C CA 1
ATOM 7112 C C . PRO C 1 2397 ? 193.269 157.348 70.519 1.00 94.88 2397 PRO C C 1
ATOM 7113 O O . PRO C 1 2397 ? 193.322 158.537 70.238 1.00 94.88 2397 PRO C O 1
ATOM 7117 N N . ILE D 1 2061 ? 178.063 173.561 253.732 1.00 100.00 2061 ILE D N 1
ATOM 7118 C CA . ILE D 1 2061 ? 179.286 173.582 252.919 1.00 100.00 2061 ILE D CA 1
ATOM 7119 C C . ILE D 1 2061 ? 179.093 172.642 251.735 1.00 100.00 2061 ILE D C 1
ATOM 7120 O O . ILE D 1 2061 ? 179.440 171.463 251.842 1.00 100.00 2061 ILE D O 1
ATOM 7125 N N . ASN D 1 2062 ? 178.572 173.163 250.621 1.00 100.00 2062 ASN D N 1
ATOM 7126 C CA . ASN D 1 2062 ? 178.283 172.356 249.435 1.00 100.00 2062 ASN D CA 1
ATOM 7127 C C . ASN D 1 2062 ? 179.549 171.883 248.743 1.00 100.00 2062 ASN D C 1
ATOM 7128 O O . ASN D 1 2062 ? 180.623 171.948 249.320 1.00 100.00 2062 ASN D O 1
ATOM 7133 N N . SER D 1 2063 ? 179.434 171.417 247.503 1.00 100.00 2063 SER D N 1
ATOM 7134 C CA . SER D 1 2063 ? 180.653 171.025 246.790 1.00 100.00 2063 SER D CA 1
ATOM 7135 C C . SER D 1 2063 ? 180.609 171.396 245.312 1.00 100.00 2063 SER D C 1
ATOM 7136 O O . SER D 1 2063 ? 179.654 171.045 244.620 1.00 100.00 2063 SER D O 1
ATOM 7139 N N . ILE D 1 2064 ? 181.645 172.081 244.837 1.00 100.00 2064 ILE D N 1
ATOM 7140 C CA . ILE D 1 2064 ? 181.807 172.468 243.437 1.00 100.00 2064 ILE D CA 1
ATOM 7141 C C . ILE D 1 2064 ? 181.738 171.276 242.482 1.00 100.00 2064 ILE D C 1
ATOM 7142 O O . ILE D 1 2064 ? 182.527 170.337 242.620 1.00 100.00 2064 ILE D O 1
ATOM 7147 N N . PRO D 1 2065 ? 180.822 171.304 241.507 1.00 100.00 2065 PRO D N 1
ATOM 7148 C CA . PRO D 1 2065 ? 180.632 170.237 240.519 1.00 100.00 2065 PRO D CA 1
ATOM 7149 C C . PRO D 1 2065 ? 181.670 170.308 239.419 1.00 100.00 2065 PRO D C 1
ATOM 7150 O O . PRO D 1 2065 ? 182.293 171.341 239.213 1.00 100.00 2065 PRO D O 1
ATOM 7154 N N . SER D 1 2066 ? 181.746 169.242 238.622 1.00 100.00 2066 SER D N 1
ATOM 7155 C CA . SER D 1 2066 ? 182.688 169.216 237.509 1.00 100.00 2066 SER D CA 1
ATOM 7156 C C . SER D 1 2066 ? 182.156 170.095 236.390 1.00 100.00 2066 SER D C 1
ATOM 7157 O O . SER D 1 2066 ? 181.122 170.740 236.542 1.00 100.00 2066 SER D O 1
ATOM 7160 N N . THR D 1 2067 ? 182.842 170.111 235.253 1.00 100.00 2067 THR D N 1
ATOM 7161 C CA . THR D 1 2067 ? 182.529 171.034 234.165 1.00 100.00 2067 THR D CA 1
ATOM 7162 C C . THR D 1 2067 ? 181.656 170.331 233.140 1.00 100.00 2067 THR D C 1
ATOM 7163 O O . THR D 1 2067 ? 182.199 169.711 232.232 1.00 100.00 2067 THR D O 1
ATOM 7167 N N . ALA D 1 2068 ? 180.323 170.419 233.263 1.00 100.00 2068 ALA D N 1
ATOM 7168 C CA . ALA D 1 2068 ? 179.479 169.932 232.178 1.00 100.00 2068 ALA D CA 1
ATOM 7169 C C . ALA D 1 2068 ? 180.196 170.306 230.913 1.00 100.00 2068 ALA D C 1
ATOM 7170 O O . ALA D 1 2068 ? 180.570 171.465 230.757 1.00 100.00 2068 ALA D O 1
ATOM 7172 N N . SER D 1 2069 ? 180.440 169.346 230.035 1.00 100.00 2069 SER D N 1
ATOM 7173 C CA . SER D 1 2069 ? 181.406 169.587 228.964 1.00 100.00 2069 SER D CA 1
ATOM 7174 C C . SER D 1 2069 ? 180.789 170.448 227.879 1.00 100.00 2069 SER D C 1
ATOM 7175 O O . SER D 1 2069 ? 179.904 169.982 227.167 1.00 100.00 2069 SER D O 1
ATOM 7178 N N . ALA D 1 2070 ? 181.306 171.668 227.705 1.00 100.00 2070 ALA D N 1
ATOM 7179 C CA . ALA D 1 2070 ? 180.728 172.623 226.781 1.00 100.00 2070 ALA D CA 1
ATOM 7180 C C . ALA D 1 2070 ? 181.193 172.312 225.375 1.00 100.00 2070 ALA D C 1
ATOM 7181 O O . ALA D 1 2070 ? 182.281 171.784 225.175 1.00 100.00 2070 ALA D O 1
ATOM 7183 N N . GLY D 1 2071 ? 180.377 172.655 224.393 1.00 100.00 2071 GLY D N 1
ATOM 7184 C CA . GLY D 1 2071 ? 180.755 172.431 223.012 1.00 100.00 2071 GLY D CA 1
ATOM 7185 C C . GLY D 1 2071 ? 179.836 173.172 222.076 1.00 100.00 2071 GLY D C 1
ATOM 7186 O O . GLY D 1 2071 ? 179.127 174.082 222.488 1.00 100.00 2071 GLY D O 1
ATOM 7187 N N . ASN D 1 2072 ? 179.875 172.804 220.795 1.00 100.00 2072 ASN D N 1
ATOM 7188 C CA . ASN D 1 2072 ? 179.033 173.467 219.811 1.00 100.00 2072 ASN D CA 1
ATOM 7189 C C . ASN D 1 2072 ? 178.747 172.567 218.612 1.00 100.00 2072 ASN D C 1
ATOM 7190 O O . ASN D 1 2072 ? 179.301 171.481 218.476 1.00 100.00 2072 ASN D O 1
ATOM 7195 N N . ASN D 1 2073 ? 177.901 173.048 217.707 1.00 94.88 2073 ASN D N 1
ATOM 7196 C CA . ASN D 1 2073 ? 177.459 172.241 216.570 1.00 94.88 2073 ASN D CA 1
ATOM 7197 C C . ASN D 1 2073 ? 178.369 172.350 215.353 1.00 94.88 2073 ASN D C 1
ATOM 7198 O O . ASN D 1 2073 ? 177.945 172.726 214.267 1.00 94.88 2073 ASN D O 1
ATOM 7203 N N . GLY D 1 2074 ? 179.619 171.960 215.543 1.00 92.30 2074 GLY D N 1
ATOM 7204 C CA . GLY D 1 2074 ? 180.584 171.883 214.472 1.00 92.30 2074 GLY D CA 1
ATOM 7205 C C . GLY D 1 2074 ? 180.934 173.236 213.894 1.00 92.30 2074 GLY D C 1
ATOM 7206 O O . GLY D 1 2074 ? 180.524 174.270 214.410 1.00 92.30 2074 GLY D O 1
ATOM 7207 N N . PRO D 1 2075 ? 181.741 173.223 212.828 1.00 100.00 2075 PRO D N 1
ATOM 7208 C CA . PRO D 1 2075 ? 182.093 174.418 212.063 1.00 100.00 2075 PRO D CA 1
ATOM 7209 C C . PRO D 1 2075 ? 180.847 175.027 211.464 1.00 100.00 2075 PRO D C 1
ATOM 7210 O O . PRO D 1 2075 ? 179.914 174.324 211.088 1.00 100.00 2075 PRO D O 1
ATOM 7214 N N . VAL D 1 2076 ? 180.855 176.343 211.347 1.00 100.00 2076 VAL D N 1
ATOM 7215 C CA . VAL D 1 2076 ? 179.716 177.129 210.900 1.00 100.00 2076 VAL D CA 1
ATOM 7216 C C . VAL D 1 2076 ? 180.094 177.879 209.636 1.00 100.00 2076 VAL D C 1
ATOM 7217 O O . VAL D 1 2076 ? 181.147 178.508 209.606 1.00 100.00 2076 VAL D O 1
ATOM 7221 N N . CYS D 1 2077 ? 179.247 177.835 208.601 1.00 100.00 2077 CYS D N 1
ATOM 7222 C CA . CYS D 1 2077 ? 179.517 178.552 207.350 1.00 100.00 2077 CYS D CA 1
ATOM 7223 C C . CYS D 1 2077 ? 179.434 180.067 207.555 1.00 100.00 2077 CYS D C 1
ATOM 7224 O O . CYS D 1 2077 ? 178.456 180.561 208.102 1.00 100.00 2077 CYS D O 1
ATOM 7227 N N . THR D 1 2078 ? 180.423 180.828 207.084 1.00 100.00 2078 THR D N 1
ATOM 7228 C CA . THR D 1 2078 ? 180.382 182.275 207.299 1.00 100.00 2078 THR D CA 1
ATOM 7229 C C . THR D 1 2078 ? 179.054 182.851 206.870 1.00 100.00 2078 THR D C 1
ATOM 7230 O O . THR D 1 2078 ? 178.608 182.627 205.748 1.00 100.00 2078 THR D O 1
ATOM 7234 N N . GLY D 1 2079 ? 178.443 183.622 207.767 1.00 100.00 2079 GLY D N 1
ATOM 7235 C CA . GLY D 1 2079 ? 177.184 184.298 207.534 1.00 100.00 2079 GLY D CA 1
ATOM 7236 C C . GLY D 1 2079 ? 175.965 183.634 208.139 1.00 100.00 2079 GLY D C 1
ATOM 7237 O O . GLY D 1 2079 ? 174.913 184.278 208.216 1.00 100.00 2079 GLY D O 1
ATOM 7238 N N . THR D 1 2080 ? 176.057 182.380 208.584 1.00 100.00 2080 THR D N 1
ATOM 7239 C CA . THR D 1 2080 ? 174.881 181.732 209.158 1.00 100.00 2080 THR D CA 1
ATOM 7240 C C . THR D 1 2080 ? 174.984 181.599 210.668 1.00 100.00 2080 THR D C 1
ATOM 7241 O O . THR D 1 2080 ? 175.912 182.080 211.311 1.00 100.00 2080 THR D O 1
ATOM 7245 N N . ASP D 1 2081 ? 173.963 180.979 211.237 1.00 100.00 2081 ASP D N 1
ATOM 7246 C CA . ASP D 1 2081 ? 173.812 180.847 212.674 1.00 100.00 2081 ASP D CA 1
ATOM 7247 C C . ASP D 1 2081 ? 174.498 179.584 213.186 1.00 100.00 2081 ASP D C 1
ATOM 7248 O O . ASP D 1 2081 ? 175.021 178.781 212.418 1.00 100.00 2081 ASP D O 1
ATOM 7253 N N . ALA D 1 2082 ? 174.458 179.372 214.501 1.00 100.00 2082 ALA D N 1
ATOM 7254 C CA . ALA D 1 2082 ? 175.125 178.223 215.100 1.00 100.00 2082 ALA D CA 1
ATOM 7255 C C . ALA D 1 2082 ? 174.450 177.809 216.387 1.00 100.00 2082 ALA D C 1
ATOM 7256 O O . ALA D 1 2082 ? 173.747 178.599 217.007 1.00 100.00 2082 ALA D O 1
ATOM 7258 N N . SER D 1 2083 ? 174.683 176.575 216.818 1.00 100.00 2083 SER D N 1
ATOM 7259 C CA . SER D 1 2083 ? 174.138 176.132 218.095 1.00 100.00 2083 SER D CA 1
ATOM 7260 C C . SER D 1 2083 ? 175.249 175.804 219.067 1.00 100.00 2083 SER D C 1
ATOM 7261 O O . SER D 1 2083 ? 176.276 175.267 218.671 1.00 100.00 2083 SER D O 1
ATOM 7264 N N . LEU D 1 2084 ? 175.035 176.120 220.336 1.00 100.00 2084 LEU D N 1
ATOM 7265 C CA . LEU D 1 2084 ? 175.941 175.764 221.415 1.00 100.00 2084 LEU D CA 1
ATOM 7266 C C . LEU D 1 2084 ? 175.358 174.596 222.180 1.00 100.00 2084 LEU D C 1
ATOM 7267 O O . LEU D 1 2084 ? 174.179 174.292 222.053 1.00 100.00 2084 LEU D O 1
ATOM 7272 N N . SER D 1 2085 ? 176.187 173.928 222.972 1.00 100.00 2085 SER D N 1
ATOM 7273 C CA . SER D 1 2085 ? 175.659 172.832 223.758 1.00 100.00 2085 SER D CA 1
ATOM 7274 C C . SER D 1 2085 ? 176.390 172.647 225.074 1.00 100.00 2085 SER D C 1
ATOM 7275 O O . SER D 1 2085 ? 177.527 173.070 225.248 1.00 100.00 2085 SER D O 1
ATOM 7278 N N . ALA D 1 2086 ? 175.723 171.955 225.986 1.00 100.00 2086 ALA D N 1
ATOM 7279 C CA . ALA D 1 2086 ? 176.305 171.591 227.263 1.00 100.00 2086 ALA D CA 1
ATOM 7280 C C . ALA D 1 2086 ? 175.749 170.254 227.714 1.00 100.00 2086 ALA D C 1
ATOM 7281 O O . ALA D 1 2086 ? 174.590 169.941 227.462 1.00 100.00 2086 ALA D O 1
ATOM 7283 N N . GLY D 1 2087 ? 176.576 169.482 228.409 1.00 97.19 2087 GLY D N 1
ATOM 7284 C CA . GLY D 1 2087 ? 176.129 168.202 228.936 1.00 97.19 2087 GLY D CA 1
ATOM 7285 C C . GLY D 1 2087 ? 175.144 168.370 230.077 1.00 97.19 2087 GLY D C 1
ATOM 7286 O O . GLY D 1 2087 ? 175.141 169.383 230.770 1.00 97.19 2087 GLY D O 1
ATOM 7287 N N . THR D 1 2088 ? 174.309 167.345 230.283 1.00 100.00 2088 THR D N 1
ATOM 7288 C CA . THR D 1 2088 ? 173.280 167.377 231.319 1.00 100.00 2088 THR D CA 1
ATOM 7289 C C . THR D 1 2088 ? 173.829 166.982 232.676 1.00 100.00 2088 THR D C 1
ATOM 7290 O O . THR D 1 2088 ? 174.416 165.914 232.832 1.00 100.00 2088 THR D O 1
ATOM 7294 N N . VAL D 1 2089 ? 173.588 167.823 233.669 1.00 100.00 2089 VAL D N 1
ATOM 7295 C CA . VAL D 1 2089 ? 174.023 167.574 235.033 1.00 100.00 2089 VAL D CA 1
ATOM 7296 C C . VAL D 1 2089 ? 172.823 167.700 235.964 1.00 100.00 2089 VAL D C 1
ATOM 7297 O O . VAL D 1 2089 ? 172.177 168.750 236.006 1.00 100.00 2089 VAL D O 1
ATOM 7301 N N . SER D 1 2090 ? 172.528 166.655 236.723 1.00 100.00 2090 SER D N 1
ATOM 7302 C CA . SER D 1 2090 ? 171.372 166.727 237.605 1.00 100.00 2090 SER D CA 1
ATOM 7303 C C . SER D 1 2090 ? 171.567 167.793 238.671 1.00 100.00 2090 SER D C 1
ATOM 7304 O O . SER D 1 2090 ? 172.610 167.839 239.325 1.00 100.00 2090 SER D O 1
ATOM 7307 N N . GLY D 1 2091 ? 170.537 168.614 238.890 1.00 100.00 2091 GLY D N 1
ATOM 7308 C CA . GLY D 1 2091 ? 170.569 169.671 239.888 1.00 100.00 2091 GLY D CA 1
ATOM 7309 C C . GLY D 1 2091 ? 171.181 170.959 239.384 1.00 100.00 2091 GLY D C 1
ATOM 7310 O O . GLY D 1 2091 ? 171.239 171.951 240.133 1.00 100.00 2091 GLY D O 1
ATOM 7311 N N . ALA D 1 2092 ? 171.622 170.968 238.133 1.00 100.00 2092 ALA D N 1
ATOM 7312 C CA . ALA D 1 2092 ? 172.301 172.096 237.532 1.00 100.00 2092 ALA D CA 1
ATOM 7313 C C . ALA D 1 2092 ? 171.384 173.117 236.906 1.00 100.00 2092 ALA D C 1
ATOM 7314 O O . ALA D 1 2092 ? 170.360 172.797 236.304 1.00 100.00 2092 ALA D O 1
ATOM 7316 N N . SER D 1 2093 ? 171.841 174.349 236.971 1.00 100.00 2093 SER D N 1
ATOM 7317 C CA . SER D 1 2093 ? 171.328 175.451 236.203 1.00 100.00 2093 SER D CA 1
ATOM 7318 C C . SER D 1 2093 ? 172.475 175.848 235.304 1.00 100.00 2093 SER D C 1
ATOM 7319 O O . SER D 1 2093 ? 173.628 175.576 235.619 1.00 100.00 2093 SER D O 1
ATOM 7322 N N . TYR D 1 2094 ? 172.186 176.467 234.179 1.00 100.00 2094 TYR D N 1
ATOM 7323 C CA . TYR D 1 2094 ? 173.250 176.793 233.249 1.00 100.00 2094 TYR D CA 1
ATOM 7324 C C . TYR D 1 2094 ? 173.289 178.281 232.971 1.00 100.00 2094 TYR D C 1
ATOM 7325 O O . TYR D 1 2094 ? 172.257 178.948 232.979 1.00 100.00 2094 TYR D O 1
ATOM 7334 N N . ALA D 1 2095 ? 174.482 178.798 232.712 1.00 100.00 2095 ALA D N 1
ATOM 7335 C CA . ALA D 1 2095 ? 174.606 180.173 232.278 1.00 100.00 2095 ALA D CA 1
ATOM 7336 C C . ALA D 1 2095 ? 175.747 180.310 231.299 1.00 100.00 2095 ALA D C 1
ATOM 7337 O O . ALA D 1 2095 ? 176.835 179.785 231.523 1.00 100.00 2095 ALA D O 1
ATOM 7339 N N . TRP D 1 2096 ? 175.502 181.027 230.228 1.00 100.00 2096 TRP D N 1
ATOM 7340 C CA . TRP D 1 2096 ? 176.511 181.271 229.227 1.00 100.00 2096 TRP D CA 1
ATOM 7341 C C . TRP D 1 2096 ? 176.864 182.729 229.253 1.00 100.00 2096 TRP D C 1
ATOM 7342 O O . TRP D 1 2096 ? 175.986 183.558 229.440 1.00 100.00 2096 TRP D O 1
ATOM 7353 N N . TYR D 1 2097 ? 178.128 183.036 229.020 1.00 100.00 2097 TYR D N 1
ATOM 7354 C CA . TYR D 1 2097 ? 178.645 184.390 229.034 1.00 100.00 2097 TYR D CA 1
ATOM 7355 C C . TYR D 1 2097 ? 179.391 184.675 227.739 1.00 100.00 2097 TYR D C 1
ATOM 7356 O O . TYR D 1 2097 ? 179.949 183.770 227.132 1.00 100.00 2097 TYR D O 1
ATOM 7365 N N . THR D 1 2098 ? 179.417 185.933 227.299 1.00 100.00 2098 THR D N 1
ATOM 7366 C CA . THR D 1 2098 ? 180.210 186.285 226.121 1.00 100.00 2098 THR D CA 1
ATOM 7367 C C . THR D 1 2098 ? 181.546 186.875 226.509 1.00 100.00 2098 THR D C 1
ATOM 7368 O O . THR D 1 2098 ? 182.290 187.335 225.644 1.00 100.00 2098 THR D O 1
ATOM 7372 N N . ASP D 1 2099 ? 181.857 186.896 227.796 1.00 98.50 2099 ASP D N 1
ATOM 7373 C CA . ASP D 1 2099 ? 183.066 187.544 228.282 1.00 98.50 2099 ASP D CA 1
ATOM 7374 C C . ASP D 1 2099 ? 183.688 186.750 229.424 1.00 98.50 2099 ASP D C 1
ATOM 7375 O O . ASP D 1 2099 ? 183.067 186.540 230.470 1.00 98.50 2099 ASP D O 1
ATOM 7380 N N . ALA D 1 2100 ? 184.918 186.295 229.239 1.00 75.05 2100 ALA D N 1
ATOM 7381 C CA . ALA D 1 2100 ? 185.587 185.685 230.380 1.00 75.05 2100 ALA D CA 1
ATOM 7382 C C . ALA D 1 2100 ? 185.594 186.706 231.495 1.00 75.05 2100 ALA D C 1
ATOM 7383 O O . ALA D 1 2100 ? 185.463 187.896 231.239 1.00 75.05 2100 ALA D O 1
ATOM 7385 N N . GLY D 1 2101 ? 185.783 186.275 232.725 1.00 72.01 2101 GLY D N 1
ATOM 7386 C CA . GLY D 1 2101 ? 185.598 187.206 233.814 1.00 72.01 2101 GLY D CA 1
ATOM 7387 C C . GLY D 1 2101 ? 184.195 187.140 234.337 1.00 72.01 2101 GLY D C 1
ATOM 7388 O O . GLY D 1 2101 ? 183.884 187.812 235.330 1.00 72.01 2101 GLY D O 1
ATOM 7389 N N . THR D 1 2102 ? 183.346 186.338 233.689 1.00 74.22 2102 THR D N 1
ATOM 7390 C CA . THR D 1 2102 ? 181.988 186.079 234.147 1.00 74.22 2102 THR D CA 1
ATOM 7391 C C . THR D 1 2102 ? 181.182 187.382 234.169 1.00 74.22 2102 THR D C 1
ATOM 7392 O O . THR D 1 2102 ? 180.749 187.845 235.215 1.00 74.22 2102 THR D O 1
ATOM 7396 N N . SER D 1 2103 ? 181.027 187.998 232.994 1.00 72.71 2103 SER D N 1
ATOM 7397 C CA . SER D 1 2103 ? 180.154 189.167 232.843 1.00 72.71 2103 SER D CA 1
ATOM 7398 C C . SER D 1 2103 ? 179.647 189.181 231.407 1.00 72.71 2103 SER D C 1
ATOM 7399 O O . SER D 1 2103 ? 180.210 188.504 230.555 1.00 72.71 2103 SER D O 1
ATOM 7402 N N . ASN D 1 2104 ? 178.603 189.973 231.137 1.00 79.44 2104 ASN D N 1
ATOM 7403 C CA . ASN D 1 2104 ? 177.889 190.009 229.854 1.00 79.44 2104 ASN D CA 1
ATOM 7404 C C . ASN D 1 2104 ? 177.204 188.682 229.554 1.00 79.44 2104 ASN D C 1
ATOM 7405 O O . ASN D 1 2104 ? 177.482 188.024 228.558 1.00 79.44 2104 ASN D O 1
ATOM 7410 N N . GLN D 1 2105 ? 176.297 188.296 230.449 1.00 100.00 2105 GLN D N 1
ATOM 7411 C CA . GLN D 1 2105 ? 175.615 187.020 230.313 1.00 100.00 2105 GLN D CA 1
ATOM 7412 C C . GLN D 1 2105 ? 174.830 186.956 229.015 1.00 100.00 2105 GLN D C 1
ATOM 7413 O O . GLN D 1 2105 ? 174.155 187.903 228.628 1.00 100.00 2105 GLN D O 1
ATOM 7419 N N . PHE D 1 2106 ? 174.733 185.814 228.391 1.00 100.00 2106 PHE D N 1
ATOM 7420 C CA . PHE D 1 2106 ? 173.925 185.889 227.161 1.00 100.00 2106 PHE D CA 1
ATOM 7421 C C . PHE D 1 2106 ? 172.775 184.921 227.296 1.00 100.00 2106 PHE D C 1
ATOM 7422 O O . PHE D 1 2106 ? 171.717 185.237 226.774 1.00 100.00 2106 PHE D O 1
ATOM 7430 N N . SER D 1 2107 ? 172.802 183.807 228.016 1.00 100.00 2107 SER D N 1
ATOM 7431 C CA . SER D 1 2107 ? 171.624 182.894 228.004 1.00 100.00 2107 SER D CA 1
ATOM 7432 C C . SER D 1 2107 ? 171.646 181.991 229.218 1.00 100.00 2107 SER D C 1
ATOM 7433 O O . SER D 1 2107 ? 172.746 181.655 229.627 1.00 100.00 2107 SER D O 1
ATOM 7436 N N . THR D 1 2108 ? 170.479 181.637 229.763 1.00 100.00 2108 THR D N 1
ATOM 7437 C CA . THR D 1 2108 ? 170.417 180.675 230.891 1.00 100.00 2108 THR D CA 1
ATOM 7438 C C . THR D 1 2108 ? 169.766 179.396 230.395 1.00 100.00 2108 THR D C 1
ATOM 7439 O O . THR D 1 2108 ? 169.037 178.796 231.169 1.00 100.00 2108 THR D O 1
ATOM 7443 N N . LEU D 1 2109 ? 170.000 179.028 229.144 1.00 100.00 2109 LEU D N 1
ATOM 7444 C CA . LEU D 1 2109 ? 169.511 177.734 228.626 1.00 100.00 2109 LEU D CA 1
ATOM 7445 C C . LEU D 1 2109 ? 170.703 176.771 228.595 1.00 100.00 2109 LEU D C 1
ATOM 7446 O O . LEU D 1 2109 ? 171.826 177.232 228.690 1.00 100.00 2109 LEU D O 1
ATOM 7451 N N . GLN D 1 2110 ? 170.449 175.492 228.440 1.00 100.00 2110 GLN D N 1
ATOM 7452 C CA . GLN D 1 2110 ? 171.560 174.543 228.409 1.00 100.00 2110 GLN D CA 1
ATOM 7453 C C . GLN D 1 2110 ? 172.130 174.621 227.018 1.00 100.00 2110 GLN D C 1
ATOM 7454 O O . GLN D 1 2110 ? 173.321 174.786 226.907 1.00 100.00 2110 GLN D O 1
ATOM 7460 N N . ASN D 1 2111 ? 171.287 174.632 226.012 1.00 100.00 2111 ASN D N 1
ATOM 7461 C CA . ASN D 1 2111 ? 171.768 174.555 224.631 1.00 100.00 2111 ASN D CA 1
ATOM 7462 C C . ASN D 1 2111 ? 171.260 175.719 223.765 1.00 100.00 2111 ASN D C 1
ATOM 7463 O O . ASN D 1 2111 ? 170.430 175.514 222.883 1.00 100.00 2111 ASN D O 1
ATOM 7468 N N . PRO D 1 2112 ? 171.743 176.943 224.004 1.00 100.00 2112 PRO D N 1
ATOM 7469 C CA . PRO D 1 2112 ? 171.295 178.158 223.316 1.00 100.00 2112 PRO D CA 1
ATOM 7470 C C . PRO D 1 2112 ? 171.888 178.268 221.939 1.00 100.00 2112 PRO D C 1
ATOM 7471 O O . PRO D 1 2112 ? 172.899 177.648 221.663 1.00 100.00 2112 PRO D O 1
ATOM 7475 N N . THR D 1 2113 ? 171.303 179.121 221.103 1.00 100.00 2113 THR D N 1
ATOM 7476 C CA . THR D 1 2113 ? 171.872 179.377 219.789 1.00 100.00 2113 THR D CA 1
ATOM 7477 C C . THR D 1 2113 ? 172.614 180.699 219.726 1.00 100.00 2113 THR D C 1
ATOM 7478 O O . THR D 1 2113 ? 172.443 181.589 220.556 1.00 100.00 2113 THR D O 1
ATOM 7482 N N . VAL D 1 2114 ? 173.416 180.810 218.678 1.00 100.00 2114 VAL D N 1
ATOM 7483 C CA . VAL D 1 2114 ? 174.243 181.956 218.351 1.00 100.00 2114 VAL D CA 1
ATOM 7484 C C . VAL D 1 2114 ? 173.857 182.444 216.967 1.00 100.00 2114 VAL D C 1
ATOM 7485 O O . VAL D 1 2114 ? 173.852 181.655 216.021 1.00 100.00 2114 VAL D O 1
ATOM 7489 N N . ASN D 1 2115 ? 173.575 183.726 216.814 1.00 100.00 2115 ASN D N 1
ATOM 7490 C CA . ASN D 1 2115 ? 173.177 184.184 215.495 1.00 100.00 2115 ASN D CA 1
ATOM 7491 C C . ASN D 1 2115 ? 174.302 184.918 214.769 1.00 100.00 2115 ASN D C 1
ATOM 7492 O O . ASN D 1 2115 ? 175.176 185.511 215.394 1.00 100.00 2115 ASN D O 1
ATOM 7497 N N . ASN D 1 2116 ? 174.263 184.876 213.434 1.00 100.00 2116 ASN D N 1
ATOM 7498 C CA . ASN D 1 2116 ? 175.118 185.667 212.530 1.00 100.00 2116 ASN D CA 1
ATOM 7499 C C . ASN D 1 2116 ? 176.624 185.568 212.773 1.00 100.00 2116 ASN D C 1
ATOM 7500 O O . ASN D 1 2116 ? 177.281 186.579 212.995 1.00 100.00 2116 ASN D O 1
ATOM 7505 N N . LEU D 1 2117 ? 177.207 184.378 212.703 1.00 100.00 2117 LEU D N 1
ATOM 7506 C CA . LEU D 1 2117 ? 178.651 184.314 212.905 1.00 100.00 2117 LEU D CA 1
ATOM 7507 C C . LEU D 1 2117 ? 179.406 184.600 211.620 1.00 100.00 2117 LEU D C 1
ATOM 7508 O O . LEU D 1 2117 ? 179.206 183.932 210.606 1.00 100.00 2117 LEU D O 1
ATOM 7513 N N . THR D 1 2118 ? 180.314 185.564 211.684 1.00 100.00 2118 THR D N 1
ATOM 7514 C CA . THR D 1 2118 ? 181.108 185.944 210.536 1.00 100.00 2118 THR D CA 1
ATOM 7515 C C . THR D 1 2118 ? 182.562 185.532 210.656 1.00 100.00 2118 THR D C 1
ATOM 7516 O O . THR D 1 2118 ? 183.269 185.493 209.647 1.00 100.00 2118 THR D O 1
ATOM 7520 N N . ASN D 1 2119 ? 183.014 185.211 211.856 1.00 100.00 2119 ASN D N 1
ATOM 7521 C CA . ASN D 1 2119 ? 184.386 184.814 212.096 1.00 100.00 2119 ASN D CA 1
ATOM 7522 C C . ASN D 1 2119 ? 184.399 183.939 213.338 1.00 100.00 2119 ASN D C 1
ATOM 7523 O O . ASN D 1 2119 ? 183.373 183.762 213.988 1.00 100.00 2119 ASN D O 1
ATOM 7528 N N . ASP D 1 2120 ? 185.568 183.418 213.696 1.00 100.00 2120 ASP D N 1
ATOM 7529 C CA . ASP D 1 2120 ? 185.655 182.558 214.872 1.00 100.00 2120 ASP D CA 1
ATOM 7530 C C . ASP D 1 2120 ? 185.273 183.340 216.118 1.00 100.00 2120 ASP D C 1
ATOM 7531 O O . ASP D 1 2120 ? 185.678 184.492 216.284 1.00 100.00 2120 ASP D O 1
ATOM 7536 N N . SER D 1 2121 ? 184.514 182.710 217.012 1.00 100.00 2121 SER D N 1
ATOM 7537 C CA . SER D 1 2121 ? 184.107 183.367 218.255 1.00 100.00 2121 SER D CA 1
ATOM 7538 C C . SER D 1 2121 ? 184.075 182.391 219.427 1.00 100.00 2121 SER D C 1
ATOM 7539 O O . SER D 1 2121 ? 183.940 181.183 219.228 1.00 100.00 2121 SER D O 1
ATOM 7542 N N . THR D 1 2122 ? 184.193 182.907 220.649 1.00 100.00 2122 THR D N 1
ATOM 7543 C CA . THR D 1 2122 ? 184.154 182.049 221.819 1.00 100.00 2122 THR D CA 1
ATOM 7544 C C . THR D 1 2122 ? 183.014 182.380 222.760 1.00 100.00 2122 THR D C 1
ATOM 7545 O O . THR D 1 2122 ? 182.600 183.532 222.889 1.00 100.00 2122 THR D O 1
ATOM 7549 N N . PHE D 1 2123 ? 182.571 181.355 223.474 1.00 100.00 2123 PHE D N 1
ATOM 7550 C CA . PHE D 1 2123 ? 181.501 181.455 224.448 1.00 100.00 2123 PHE D CA 1
ATOM 7551 C C . PHE D 1 2123 ? 181.938 180.780 225.725 1.00 100.00 2123 PHE D C 1
ATOM 7552 O O . PHE D 1 2123 ? 182.743 179.858 225.697 1.00 100.00 2123 PHE D O 1
ATOM 7560 N N . TYR D 1 2124 ? 181.418 181.218 226.852 1.00 100.00 2124 TYR D N 1
ATOM 7561 C CA . TYR D 1 2124 ? 181.851 180.639 228.109 1.00 100.00 2124 TYR D CA 1
ATOM 7562 C C . TYR D 1 2124 ? 180.708 180.008 228.880 1.00 100.00 2124 TYR D C 1
ATOM 7563 O O . TYR D 1 2124 ? 179.723 180.672 229.164 1.00 100.00 2124 TYR D O 1
ATOM 7572 N N . LEU D 1 2125 ? 180.846 178.749 229.258 1.00 100.00 2125 LEU D N 1
ATOM 7573 C CA . LEU D 1 2125 ? 179.804 178.061 230.013 1.00 100.00 2125 LEU D CA 1
ATOM 7574 C C . LEU D 1 2125 ? 180.140 177.956 231.481 1.00 100.00 2125 LEU D C 1
ATOM 7575 O O . LEU D 1 2125 ? 181.194 177.445 231.860 1.00 100.00 2125 LEU D O 1
ATOM 7580 N N . LEU D 1 2126 ? 179.285 178.453 232.380 1.00 100.00 2126 LEU D N 1
ATOM 7581 C CA . LEU D 1 2126 ? 179.512 178.262 233.850 1.00 100.00 2126 LEU D CA 1
ATOM 7582 C C . LEU D 1 2126 ? 178.307 177.533 234.476 1.00 100.00 2126 LEU D C 1
ATOM 7583 O O . LEU D 1 2126 ? 177.263 178.176 234.530 1.00 100.00 2126 LEU D O 1
ATOM 7588 N N . VAL D 1 2127 ? 178.438 176.296 235.009 1.00 100.00 2127 VAL D N 1
ATOM 7589 C CA . VAL D 1 2127 ? 177.373 175.418 235.476 1.00 100.00 2127 VAL D CA 1
ATOM 7590 C C . VAL D 1 2127 ? 177.284 175.535 236.985 1.00 100.00 2127 VAL D C 1
ATOM 7591 O O . VAL D 1 2127 ? 178.303 175.481 237.671 1.00 100.00 2127 VAL D O 1
ATOM 7595 N N . THR D 1 2128 ? 176.083 175.569 237.567 1.00 100.00 2128 THR D N 1
ATOM 7596 C CA . THR D 1 2128 ? 175.955 175.755 239.039 1.00 100.00 2128 THR D CA 1
ATOM 7597 C C . THR D 1 2128 ? 174.959 174.765 239.640 1.00 100.00 2128 THR D C 1
ATOM 7598 O O . THR D 1 2128 ? 173.766 174.996 239.469 1.00 100.00 2128 THR D O 1
ATOM 7602 N N . VAL D 1 2129 ? 175.423 173.747 240.369 1.00 100.00 2129 VAL D N 1
ATOM 7603 C CA . VAL D 1 2129 ? 174.535 172.698 240.945 1.00 100.00 2129 VAL D CA 1
ATOM 7604 C C . VAL D 1 2129 ? 174.525 172.793 242.465 1.00 100.00 2129 VAL D C 1
ATOM 7605 O O . VAL D 1 2129 ? 175.585 172.551 243.043 1.00 100.00 2129 VAL D O 1
ATOM 7609 N N . ASN D 1 2130 ? 173.373 173.076 243.073 1.00 83.98 2130 ASN D N 1
ATOM 7610 C CA . ASN D 1 2130 ? 173.215 173.154 244.553 1.00 83.98 2130 ASN D CA 1
ATOM 7611 C C . ASN D 1 2130 ? 173.631 174.540 245.017 1.00 83.98 2130 ASN D C 1
ATOM 7612 O O . ASN D 1 2130 ? 173.690 174.767 246.228 1.00 83.98 2130 ASN D O 1
ATOM 7617 N N . GLY D 1 2131 ? 173.901 175.425 244.072 1.00 100.00 2131 GLY D N 1
ATOM 7618 C CA . GLY D 1 2131 ? 174.373 176.760 244.453 1.00 100.00 2131 GLY D CA 1
ATOM 7619 C C . GLY D 1 2131 ? 175.859 176.925 244.202 1.00 100.00 2131 GLY D C 1
ATOM 7620 O O . GLY D 1 2131 ? 176.313 178.078 244.251 1.00 100.00 2131 GLY D O 1
ATOM 7621 N N . CYS D 1 2132 ? 176.603 175.844 243.936 1.00 100.00 2132 CYS D N 1
ATOM 7622 C CA . CYS D 1 2132 ? 178.029 176.118 243.665 1.00 100.00 2132 CYS D CA 1
ATOM 7623 C C . CYS D 1 2132 ? 178.363 176.208 242.187 1.00 100.00 2132 CYS D C 1
ATOM 7624 O O . CYS D 1 2132 ? 178.047 175.289 241.430 1.00 100.00 2132 CYS D O 1
ATOM 7627 N N . PRO D 1 2133 ? 179.012 177.289 241.764 1.00 100.00 2133 PRO D N 1
ATOM 7628 C CA . PRO D 1 2133 ? 179.456 177.447 240.380 1.00 100.00 2133 PRO D CA 1
ATOM 7629 C C . PRO D 1 2133 ? 180.660 176.577 240.092 1.00 100.00 2133 PRO D C 1
ATOM 7630 O O . PRO D 1 2133 ? 181.539 176.415 240.935 1.00 100.00 2133 PRO D O 1
ATOM 7634 N N . SER D 1 2134 ? 180.714 176.069 238.871 1.00 100.00 2134 SER D N 1
ATOM 7635 C CA . SER D 1 2134 ? 181.788 175.262 238.322 1.00 100.00 2134 SER D CA 1
ATOM 7636 C C . SER D 1 2134 ? 182.913 176.128 237.786 1.00 100.00 2134 SER D C 1
ATOM 7637 O O . SER D 1 2134 ? 182.818 177.347 237.742 1.00 100.00 2134 SER D O 1
ATOM 7640 N N . ALA D 1 2135 ? 183.995 175.486 237.362 1.00 100.00 2135 ALA D N 1
ATOM 7641 C CA . ALA D 1 2135 ? 185.030 176.214 236.646 1.00 100.00 2135 ALA D CA 1
ATOM 7642 C C . ALA D 1 2135 ? 184.445 176.656 235.317 1.00 100.00 2135 ALA D C 1
ATOM 7643 O O . ALA D 1 2135 ? 183.542 176.011 234.789 1.00 100.00 2135 ALA D O 1
ATOM 7645 N N . LEU D 1 2136 ? 184.918 177.771 234.780 1.00 100.00 2136 LEU D N 1
ATOM 7646 C CA . LEU D 1 2136 ? 184.374 178.240 233.510 1.00 100.00 2136 LEU D CA 1
ATOM 7647 C C . LEU D 1 2136 ? 184.940 177.396 232.362 1.00 100.00 2136 LEU D C 1
ATOM 7648 O O . LEU D 1 2136 ? 186.153 177.235 232.271 1.00 100.00 2136 LEU D O 1
ATOM 7653 N N . ASP D 1 2137 ? 184.081 176.849 231.483 1.00 100.00 2137 ASP D N 1
ATOM 7654 C CA . ASP D 1 2137 ? 184.517 176.004 230.359 1.00 100.00 2137 ASP D CA 1
ATOM 7655 C C . ASP D 1 2137 ? 184.196 176.678 229.029 1.00 100.00 2137 ASP D C 1
ATOM 7656 O O . ASP D 1 2137 ? 183.035 176.793 228.653 1.00 100.00 2137 ASP D O 1
ATOM 7661 N N . SER D 1 2138 ? 185.212 177.140 228.318 1.00 99.28 2138 SER D N 1
ATOM 7662 C CA . SER D 1 2138 ? 185.017 177.870 227.077 1.00 99.28 2138 SER D CA 1
ATOM 7663 C C . SER D 1 2138 ? 184.838 176.956 225.872 1.00 99.28 2138 SER D C 1
ATOM 7664 O O . SER D 1 2138 ? 185.354 175.844 225.829 1.00 99.28 2138 SER D O 1
ATOM 7667 N N . THR D 1 2139 ? 184.170 177.473 224.842 1.00 100.00 2139 THR D N 1
ATOM 7668 C CA . THR D 1 2139 ? 184.044 176.798 223.553 1.00 100.00 2139 THR D CA 1
ATOM 7669 C C . THR D 1 2139 ? 184.468 177.741 222.449 1.00 100.00 2139 THR D C 1
ATOM 7670 O O . THR D 1 2139 ? 184.370 178.956 222.596 1.00 100.00 2139 THR D O 1
ATOM 7674 N N . THR D 1 2140 ? 184.891 177.199 221.315 1.00 100.00 2140 THR D N 1
ATOM 7675 C CA . THR D 1 2140 ? 185.189 178.033 220.160 1.00 100.00 2140 THR D CA 1
ATOM 7676 C C . THR D 1 2140 ? 184.382 177.560 218.981 1.00 100.00 2140 THR D C 1
ATOM 7677 O O . THR D 1 2140 ? 184.423 176.384 218.625 1.00 100.00 2140 THR D O 1
ATOM 7681 N N . VAL D 1 2141 ? 183.664 178.474 218.365 1.00 100.00 2141 VAL D N 1
ATOM 7682 C CA . VAL D 1 2141 ? 182.896 178.146 217.186 1.00 100.00 2141 VAL D CA 1
ATOM 7683 C C . VAL D 1 2141 ? 183.727 178.573 216.009 1.00 100.00 2141 VAL D C 1
ATOM 7684 O O . VAL D 1 2141 ? 184.001 179.762 215.834 1.00 100.00 2141 VAL D O 1
ATOM 7688 N N . VAL D 1 2142 ? 184.121 177.612 215.213 1.00 100.00 2142 VAL D N 1
ATOM 7689 C CA . VAL D 1 2142 ? 184.986 177.842 214.073 1.00 100.00 2142 VAL D CA 1
ATOM 7690 C C . VAL D 1 2142 ? 184.131 178.170 212.872 1.00 100.00 2142 VAL D C 1
ATOM 7691 O O . VAL D 1 2142 ? 183.150 177.481 212.602 1.00 100.00 2142 VAL D O 1
ATOM 7695 N N . VAL D 1 2143 ? 184.489 179.223 212.152 1.00 100.00 2143 VAL D N 1
ATOM 7696 C CA . VAL D 1 2143 ? 183.702 179.667 211.012 1.00 100.00 2143 VAL D CA 1
ATOM 7697 C C . VAL D 1 2143 ? 184.451 179.415 209.705 1.00 100.00 2143 VAL D C 1
ATOM 7698 O O . VAL D 1 2143 ? 185.577 179.880 209.514 1.00 100.00 2143 VAL D O 1
ATOM 7702 N N . TYR D 1 2144 ? 183.809 178.676 208.809 1.00 100.00 2144 TYR D N 1
ATOM 7703 C CA . TYR D 1 2144 ? 184.380 178.281 207.521 1.00 100.00 2144 TYR D CA 1
ATOM 7704 C C . TYR D 1 2144 ? 184.473 179.468 206.578 1.00 100.00 2144 TYR D C 1
ATOM 7705 O O . TYR D 1 2144 ? 183.484 180.174 206.405 1.00 100.00 2144 TYR D O 1
ATOM 7714 N N . PRO D 1 2145 ? 185.600 179.651 205.890 1.00 100.00 2145 PRO D N 1
ATOM 7715 C CA . PRO D 1 2145 ? 185.808 180.760 204.949 1.00 100.00 2145 PRO D CA 1
ATOM 7716 C C . PRO D 1 2145 ? 184.809 180.816 203.814 1.00 100.00 2145 PRO D C 1
ATOM 7717 O O . PRO D 1 2145 ? 184.249 179.804 203.397 1.00 100.00 2145 PRO D O 1
ATOM 7721 N N . LEU D 1 2146 ? 184.767 181.993 203.196 1.00 100.00 2146 LEU D N 1
ATOM 7722 C CA . LEU D 1 2146 ? 183.838 182.271 202.113 1.00 100.00 2146 LEU D CA 1
ATOM 7723 C C . LEU D 1 2146 ? 184.180 181.419 200.906 1.00 100.00 2146 LEU D C 1
ATOM 7724 O O . LEU D 1 2146 ? 185.355 181.290 200.565 1.00 100.00 2146 LEU D O 1
ATOM 7729 N N . THR D 1 2147 ? 183.176 180.814 200.278 1.00 100.00 2147 THR D N 1
ATOM 7730 C CA . THR D 1 2147 ? 183.444 180.146 199.025 1.00 100.00 2147 THR D CA 1
ATOM 7731 C C . THR D 1 2147 ? 183.694 181.228 197.982 1.00 100.00 2147 THR D C 1
ATOM 7732 O O . THR D 1 2147 ? 182.881 182.141 197.861 1.00 100.00 2147 THR D O 1
ATOM 7736 N N . PRO D 1 2148 ? 184.814 181.186 197.259 1.00 100.00 2148 PRO D N 1
ATOM 7737 C CA . PRO D 1 2148 ? 185.128 182.177 196.228 1.00 100.00 2148 PRO D CA 1
ATOM 7738 C C . PRO D 1 2148 ? 184.231 182.020 195.015 1.00 100.00 2148 PRO D C 1
ATOM 7739 O O . PRO D 1 2148 ? 183.731 180.937 194.730 1.00 100.00 2148 PRO D O 1
ATOM 7743 N N . SER D 1 2149 ? 184.065 183.108 194.283 1.00 100.00 2149 SER D N 1
ATOM 7744 C CA . SER D 1 2149 ? 183.224 183.149 193.099 1.00 100.00 2149 SER D CA 1
ATOM 7745 C C . SER D 1 2149 ? 183.698 182.169 192.017 1.00 100.00 2149 SER D C 1
ATOM 7746 O O . SER D 1 2149 ? 184.899 182.052 191.788 1.00 100.00 2149 SER D O 1
ATOM 7749 N N . PRO D 1 2150 ? 182.779 181.476 191.328 1.00 100.00 2150 PRO D N 1
ATOM 7750 C CA . PRO D 1 2150 ? 183.098 180.554 190.228 1.00 100.00 2150 PRO D CA 1
ATOM 7751 C C . PRO D 1 2150 ? 183.765 181.239 189.061 1.00 100.00 2150 PRO D C 1
ATOM 7752 O O . PRO D 1 2150 ? 183.368 182.335 188.677 1.00 100.00 2150 PRO D O 1
ATOM 7756 N N . SER D 1 2151 ? 184.697 180.551 188.413 1.00 100.00 2151 SER D N 1
ATOM 7757 C CA . SER D 1 2151 ? 185.383 181.120 187.263 1.00 100.00 2151 SER D CA 1
ATOM 7758 C C . SER D 1 2151 ? 184.702 180.736 185.960 1.00 100.00 2151 SER D C 1
ATOM 7759 O O . SER D 1 2151 ? 184.528 179.555 185.669 1.00 100.00 2151 SER D O 1
ATOM 7762 N N . LEU D 1 2152 ? 184.299 181.737 185.193 1.00 100.00 2152 LEU D N 1
ATOM 7763 C CA . LEU D 1 2152 ? 183.607 181.586 183.927 1.00 100.00 2152 LEU D CA 1
ATOM 7764 C C . LEU D 1 2152 ? 184.405 182.192 182.772 1.00 100.00 2152 LEU D C 1
ATOM 7765 O O . LEU D 1 2152 ? 185.323 182.981 182.997 1.00 100.00 2152 LEU D O 1
ATOM 7770 N N . PRO D 1 2153 ? 184.102 181.786 181.527 1.00 100.00 2153 PRO D N 1
ATOM 7771 C CA . PRO D 1 2153 ? 184.687 182.371 180.318 1.00 100.00 2153 PRO D CA 1
ATOM 7772 C C . PRO D 1 2153 ? 184.356 183.844 180.206 1.00 100.00 2153 PRO D C 1
ATOM 7773 O O . PRO D 1 2153 ? 183.393 184.313 180.785 1.00 100.00 2153 PRO D O 1
ATOM 7777 N N . ALA D 1 2154 ? 185.176 184.619 179.522 1.00 100.00 2154 ALA D N 1
ATOM 7778 C CA . ALA D 1 2154 ? 184.828 186.028 179.460 1.00 100.00 2154 ALA D CA 1
ATOM 7779 C C . ALA D 1 2154 ? 183.610 186.172 178.569 1.00 100.00 2154 ALA D C 1
ATOM 7780 O O . ALA D 1 2154 ? 183.161 185.194 178.004 1.00 100.00 2154 ALA D O 1
ATOM 7782 N N . ASP D 1 2155 ? 183.032 187.362 178.422 1.00 69.37 2155 ASP D N 1
ATOM 7783 C CA . ASP D 1 2155 ? 181.810 187.416 177.630 1.00 69.37 2155 ASP D CA 1
ATOM 7784 C C . ASP D 1 2155 ? 182.175 186.961 176.225 1.00 69.37 2155 ASP D C 1
ATOM 7785 O O . ASP D 1 2155 ? 183.190 187.407 175.709 1.00 69.37 2155 ASP D O 1
ATOM 7790 N N . PHE D 1 2156 ? 181.407 186.045 175.613 1.00 98.67 2156 PHE D N 1
ATOM 7791 C CA . PHE D 1 2156 ? 181.823 185.518 174.305 1.00 98.67 2156 PHE D CA 1
ATOM 7792 C C . PHE D 1 2156 ? 180.831 185.934 173.221 1.00 98.67 2156 PHE D C 1
ATOM 7793 O O . PHE D 1 2156 ? 180.141 186.918 173.414 1.00 98.67 2156 PHE D O 1
ATOM 7801 N N . ALA D 1 2157 ? 180.867 185.281 172.047 1.00 100.00 2157 ALA D N 1
ATOM 7802 C CA . ALA D 1 2157 ? 180.081 185.658 170.865 1.00 100.00 2157 ALA D CA 1
ATOM 7803 C C . ALA D 1 2157 ? 180.036 184.511 169.880 1.00 100.00 2157 ALA D C 1
ATOM 7804 O O . ALA D 1 2157 ? 181.083 184.138 169.375 1.00 100.00 2157 ALA D O 1
ATOM 7806 N N . VAL D 1 2158 ? 178.867 184.006 169.537 1.00 100.00 2158 VAL D N 1
ATOM 7807 C CA . VAL D 1 2158 ? 178.713 182.826 168.693 1.00 100.00 2158 VAL D CA 1
ATOM 7808 C C . VAL D 1 2158 ? 177.981 183.295 167.443 1.00 100.00 2158 VAL D C 1
ATOM 7809 O O . VAL D 1 2158 ? 177.418 184.370 167.479 1.00 100.00 2158 VAL D O 1
ATOM 7813 N N . CYS D 1 2159 ? 178.044 182.572 166.315 1.00 30.00 2159 CYS D N 1
ATOM 7814 C CA . CYS D 1 2159 ? 177.206 182.870 165.145 1.00 30.00 2159 CYS D CA 1
ATOM 7815 C C . CYS D 1 2159 ? 175.989 181.955 165.129 1.00 30.00 2159 CYS D C 1
ATOM 7816 O O . CYS D 1 2159 ? 176.075 180.807 165.539 1.00 30.00 2159 CYS D O 1
ATOM 7819 N N . GLU D 1 2160 ? 174.863 182.383 164.645 1.00 100.00 2160 GLU D N 1
ATOM 7820 C CA . GLU D 1 2160 ? 173.737 181.539 164.643 1.00 100.00 2160 GLU D CA 1
ATOM 7821 C C . GLU D 1 2160 ? 174.130 180.296 163.941 1.00 100.00 2160 GLU D C 1
ATOM 7822 O O . GLU D 1 2160 ? 174.735 180.385 162.914 1.00 100.00 2160 GLU D O 1
ATOM 7828 N N . GLY D 1 2161 ? 173.785 179.130 164.449 1.00 100.00 2161 GLY D N 1
ATOM 7829 C CA . GLY D 1 2161 ? 174.148 177.828 163.938 1.00 100.00 2161 GLY D CA 1
ATOM 7830 C C . GLY D 1 2161 ? 175.356 177.208 164.615 1.00 100.00 2161 GLY D C 1
ATOM 7831 O O . GLY D 1 2161 ? 175.560 176.000 164.511 1.00 100.00 2161 GLY D O 1
ATOM 7832 N N . ASP D 1 2162 ? 176.166 177.991 165.290 1.00 100.00 2162 ASP D N 1
ATOM 7833 C CA . ASP D 1 2162 ? 177.295 177.418 165.997 1.00 100.00 2162 ASP D CA 1
ATOM 7834 C C . ASP D 1 2162 ? 176.811 176.939 167.344 1.00 100.00 2162 ASP D C 1
ATOM 7835 O O . ASP D 1 2162 ? 175.624 176.983 167.614 1.00 100.00 2162 ASP D O 1
ATOM 7840 N N . ASP D 1 2163 ? 177.716 176.521 168.219 1.00 100.00 2163 ASP D N 1
ATOM 7841 C CA . ASP D 1 2163 ? 177.370 175.889 169.484 1.00 100.00 2163 ASP D CA 1
ATOM 7842 C C . ASP D 1 2163 ? 177.899 176.706 170.642 1.00 100.00 2163 ASP D C 1
ATOM 7843 O O . ASP D 1 2163 ? 179.001 177.228 170.551 1.00 100.00 2163 ASP D O 1
ATOM 7848 N N . ILE D 1 2164 ? 177.170 176.741 171.752 1.00 100.00 2164 ILE D N 1
ATOM 7849 C CA . ILE D 1 2164 ? 177.566 177.502 172.935 1.00 100.00 2164 ILE D CA 1
ATOM 7850 C C . ILE D 1 2164 ? 178.079 176.522 173.968 1.00 100.00 2164 ILE D C 1
ATOM 7851 O O . ILE D 1 2164 ? 177.301 175.804 174.596 1.00 100.00 2164 ILE D O 1
ATOM 7856 N N . ALA D 1 2165 ? 179.367 176.501 174.190 1.00 100.00 2165 ALA D N 1
ATOM 7857 C CA . ALA D 1 2165 ? 179.946 175.548 175.113 1.00 100.00 2165 ALA D CA 1
ATOM 7858 C C . ALA D 1 2165 ? 180.387 176.243 176.375 1.00 100.00 2165 ALA D C 1
ATOM 7859 O O . ALA D 1 2165 ? 181.400 176.944 176.384 1.00 100.00 2165 ALA D O 1
ATOM 7861 N N . LEU D 1 2166 ? 179.634 176.044 177.439 1.00 100.00 2166 LEU D N 1
ATOM 7862 C CA . LEU D 1 2166 ? 179.897 176.691 178.707 1.00 100.00 2166 LEU D CA 1
ATOM 7863 C C . LEU D 1 2166 ? 180.658 175.724 179.570 1.00 100.00 2166 LEU D C 1
ATOM 7864 O O . LEU D 1 2166 ? 180.505 174.523 179.421 1.00 100.00 2166 LEU D O 1
ATOM 7869 N N . SER D 1 2167 ? 181.489 176.249 180.455 1.00 100.00 2167 SER D N 1
ATOM 7870 C CA . SER D 1 2167 ? 182.190 175.405 181.396 1.00 100.00 2167 SER D CA 1
ATOM 7871 C C . SER D 1 2167 ? 182.756 176.243 182.513 1.00 100.00 2167 SER D C 1
ATOM 7872 O O . SER D 1 2167 ? 182.943 177.442 182.358 1.00 100.00 2167 SER D O 1
ATOM 7875 N N . THR D 1 2168 ? 183.087 175.598 183.627 1.00 100.00 2168 THR D N 1
ATOM 7876 C CA . THR D 1 2168 ? 183.841 176.278 184.663 1.00 100.00 2168 THR D CA 1
ATOM 7877 C C . THR D 1 2168 ? 185.076 175.485 185.035 1.00 100.00 2168 THR D C 1
ATOM 7878 O O . THR D 1 2168 ? 185.074 174.257 185.020 1.00 100.00 2168 THR D O 1
ATOM 7882 N N . SER D 1 2169 ? 186.137 176.203 185.353 1.00 100.00 2169 SER D N 1
ATOM 7883 C CA . SER D 1 2169 ? 187.415 175.613 185.701 1.00 100.00 2169 SER D CA 1
ATOM 7884 C C . SER D 1 2169 ? 187.543 175.246 187.163 1.00 100.00 2169 SER D C 1
ATOM 7885 O O . SER D 1 2169 ? 188.561 174.667 187.543 1.00 100.00 2169 SER D O 1
ATOM 7888 N N . THR D 1 2170 ? 186.558 175.563 187.993 1.00 100.00 2170 THR D N 1
ATOM 7889 C CA . THR D 1 2170 ? 186.680 175.304 189.415 1.00 100.00 2170 THR D CA 1
ATOM 7890 C C . THR D 1 2170 ? 185.936 174.048 189.836 1.00 100.00 2170 THR D C 1
ATOM 7891 O O . THR D 1 2170 ? 184.907 173.688 189.270 1.00 100.00 2170 THR D O 1
ATOM 7895 N N . VAL D 1 2171 ? 186.490 173.395 190.855 1.00 100.00 2171 VAL D N 1
ATOM 7896 C CA . VAL D 1 2171 ? 185.985 172.149 191.424 1.00 100.00 2171 VAL D CA 1
ATOM 7897 C C . VAL D 1 2171 ? 185.004 172.416 192.566 1.00 100.00 2171 VAL D C 1
ATOM 7898 O O . VAL D 1 2171 ? 185.292 173.185 193.486 1.00 100.00 2171 VAL D O 1
ATOM 7902 N N . ALA D 1 2172 ? 183.864 171.738 192.535 1.00 100.00 2172 ALA D N 1
ATOM 7903 C CA . ALA D 1 2172 ? 182.829 171.940 193.528 1.00 100.00 2172 ALA D CA 1
ATOM 7904 C C . ALA D 1 2172 ? 182.065 170.662 193.811 1.00 100.00 2172 ALA D C 1
ATOM 7905 O O . ALA D 1 2172 ? 182.125 169.700 193.050 1.00 100.00 2172 ALA D O 1
ATOM 7907 N N . SER D 1 2173 ? 181.358 170.653 194.937 1.00 100.00 2173 SER D N 1
ATOM 7908 C CA . SER D 1 2173 ? 180.487 169.534 195.249 1.00 100.00 2173 SER D CA 1
ATOM 7909 C C . SER D 1 2173 ? 179.261 169.596 194.391 1.00 100.00 2173 SER D C 1
ATOM 7910 O O . SER D 1 2173 ? 178.721 168.566 193.986 1.00 100.00 2173 SER D O 1
ATOM 7913 N N . SER D 1 2174 ? 178.816 170.805 194.106 1.00 100.00 2174 SER D N 1
ATOM 7914 C CA . SER D 1 2174 ? 177.631 170.984 193.302 1.00 100.00 2174 SER D CA 1
ATOM 7915 C C . SER D 1 2174 ? 177.683 172.279 192.523 1.00 100.00 2174 SER D C 1
ATOM 7916 O O . SER D 1 2174 ? 178.137 173.305 193.023 1.00 100.00 2174 SER D O 1
ATOM 7919 N N . TYR D 1 2175 ? 177.221 172.210 191.285 1.00 100.00 2175 TYR D N 1
ATOM 7920 C CA . TYR D 1 2175 ? 177.174 173.340 190.382 1.00 100.00 2175 TYR D CA 1
ATOM 7921 C C . TYR D 1 2175 ? 175.726 173.615 190.061 1.00 100.00 2175 TYR D C 1
ATOM 7922 O O . TYR D 1 2175 ? 174.938 172.684 189.954 1.00 100.00 2175 TYR D O 1
ATOM 7931 N N . ASP D 1 2176 ? 175.378 174.880 189.878 1.00 100.00 2176 ASP D N 1
ATOM 7932 C CA . ASP D 1 2176 ? 174.012 175.260 189.537 1.00 100.00 2176 ASP D CA 1
ATOM 7933 C C . ASP D 1 2176 ? 174.036 176.363 188.483 1.00 100.00 2176 ASP D C 1
ATOM 7934 O O . ASP D 1 2176 ? 174.401 177.497 188.775 1.00 100.00 2176 ASP D O 1
ATOM 7939 N N . TRP D 1 2177 ? 173.699 176.021 187.244 1.00 65.71 2177 TRP D N 1
ATOM 7940 C CA . TRP D 1 2177 ? 173.714 176.951 186.128 1.00 65.71 2177 TRP D CA 1
ATOM 7941 C C . TRP D 1 2177 ? 172.309 177.329 185.726 1.00 65.71 2177 TRP D C 1
ATOM 7942 O O . TRP D 1 2177 ? 171.414 176.487 185.727 1.00 65.71 2177 TRP D O 1
ATOM 7953 N N . SER D 1 2178 ? 172.135 178.563 185.268 1.00 100.00 2178 SER D N 1
ATOM 7954 C CA . SER D 1 2178 ? 170.855 178.970 184.722 1.00 100.00 2178 SER D CA 1
ATOM 7955 C C . SER D 1 2178 ? 171.025 180.013 183.630 1.00 100.00 2178 SER D C 1
ATOM 7956 O O . SER D 1 2178 ? 172.001 180.744 183.606 1.00 100.00 2178 SER D O 1
ATOM 7959 N N . GLY D 1 2179 ? 170.059 180.109 182.727 1.00 100.00 2179 GLY D N 1
ATOM 7960 C CA . GLY D 1 2179 ? 170.153 181.114 181.691 1.00 100.00 2179 GLY D CA 1
ATOM 7961 C C . GLY D 1 2179 ? 168.980 181.209 180.729 1.00 100.00 2179 GLY D C 1
ATOM 7962 O O . GLY D 1 2179 ? 167.898 180.699 180.984 1.00 100.00 2179 GLY D O 1
ATOM 7963 N N . PRO D 1 2180 ? 169.211 181.885 179.618 1.00 100.00 2180 PRO D N 1
ATOM 7964 C CA . PRO D 1 2180 ? 168.228 182.148 178.586 1.00 100.00 2180 PRO D CA 1
ATOM 7965 C C . PRO D 1 2180 ? 167.648 180.886 178.021 1.00 100.00 2180 PRO D C 1
ATOM 7966 O O . PRO D 1 2180 ? 168.293 179.850 178.001 1.00 100.00 2180 PRO D O 1
ATOM 7970 N N . ASN D 1 2181 ? 166.397 180.970 177.621 1.00 94.44 2181 ASN D N 1
ATOM 7971 C CA . ASN D 1 2181 ? 165.633 179.866 177.076 1.00 94.44 2181 ASN D CA 1
ATOM 7972 C C . ASN D 1 2181 ? 165.408 178.768 178.086 1.00 94.44 2181 ASN D C 1
ATOM 7973 O O . ASN D 1 2181 ? 165.020 177.672 177.715 1.00 94.44 2181 ASN D O 1
ATOM 7978 N N . GLY D 1 2182 ? 165.586 179.040 179.366 1.00 93.76 2182 GLY D N 1
ATOM 7979 C CA . GLY D 1 2182 ? 165.353 178.034 180.369 1.00 93.76 2182 GLY D CA 1
ATOM 7980 C C . GLY D 1 2182 ? 166.549 177.166 180.631 1.00 93.76 2182 GLY D C 1
ATOM 7981 O O . GLY D 1 2182 ? 166.441 176.186 181.364 1.00 93.76 2182 GLY D O 1
ATOM 7982 N N . PHE D 1 2183 ? 167.691 177.502 180.060 1.00 100.00 2183 PHE D N 1
ATOM 7983 C CA . PHE D 1 2183 ? 168.880 176.712 180.264 1.00 100.00 2183 PHE D CA 1
ATOM 7984 C C . PHE D 1 2183 ? 169.064 176.475 181.729 1.00 100.00 2183 PHE D C 1
ATOM 7985 O O . PHE D 1 2183 ? 169.028 177.404 182.527 1.00 100.00 2183 PHE D O 1
ATOM 7993 N N . THR D 1 2184 ? 169.218 175.215 182.079 1.00 100.00 2184 THR D N 1
ATOM 7994 C CA . THR D 1 2184 ? 169.426 174.795 183.445 1.00 100.00 2184 THR D CA 1
ATOM 7995 C C . THR D 1 2184 ? 170.362 173.607 183.446 1.00 100.00 2184 THR D C 1
ATOM 7996 O O . THR D 1 2184 ? 170.208 172.710 182.624 1.00 100.00 2184 THR D O 1
ATOM 8000 N N . SER D 1 2185 ? 171.324 173.576 184.362 1.00 100.00 2185 SER D N 1
ATOM 8001 C CA . SER D 1 2185 ? 172.165 172.389 184.454 1.00 100.00 2185 SER D CA 1
ATOM 8002 C C . SER D 1 2185 ? 172.863 172.257 185.797 1.00 100.00 2185 SER D C 1
ATOM 8003 O O . SER D 1 2185 ? 173.024 173.220 186.532 1.00 100.00 2185 SER D O 1
ATOM 8006 N N . ASN D 1 2186 ? 173.281 171.033 186.113 1.00 100.00 2186 ASN D N 1
ATOM 8007 C CA . ASN D 1 2186 ? 174.079 170.707 187.302 1.00 100.00 2186 ASN D CA 1
ATOM 8008 C C . ASN D 1 2186 ? 175.346 170.023 186.843 1.00 100.00 2186 ASN D C 1
ATOM 8009 O O . ASN D 1 2186 ? 175.421 168.823 187.039 1.00 100.00 2186 ASN D O 1
ATOM 8014 N N . ALA D 1 2187 ? 176.343 170.746 186.340 1.00 100.00 2187 ALA D N 1
ATOM 8015 C CA . ALA D 1 2187 ? 177.543 170.114 185.822 1.00 100.00 2187 ALA D CA 1
ATOM 8016 C C . ALA D 1 2187 ? 178.691 171.097 185.788 1.00 100.00 2187 ALA D C 1
ATOM 8017 O O . ALA D 1 2187 ? 178.489 172.301 185.699 1.00 100.00 2187 ALA D O 1
ATOM 8019 N N . GLN D 1 2188 ? 179.909 170.574 185.836 1.00 100.00 2188 GLN D N 1
ATOM 8020 C CA . GLN D 1 2188 ? 181.062 171.437 185.649 1.00 100.00 2188 GLN D CA 1
ATOM 8021 C C . GLN D 1 2188 ? 181.134 171.864 184.209 1.00 100.00 2188 GLN D C 1
ATOM 8022 O O . GLN D 1 2188 ? 181.579 172.967 183.898 1.00 100.00 2188 GLN D O 1
ATOM 8028 N N . ASN D 1 2189 ? 180.678 170.978 183.328 1.00 100.00 2189 ASN D N 1
ATOM 8029 C CA . ASN D 1 2189 ? 180.657 171.136 181.877 1.00 100.00 2189 ASN D CA 1
ATOM 8030 C C . ASN D 1 2189 ? 179.272 170.771 181.349 1.00 100.00 2189 ASN D C 1
ATOM 8031 O O . ASN D 1 2189 ? 179.018 169.605 181.047 1.00 100.00 2189 ASN D O 1
ATOM 8036 N N . PRO D 1 2190 ? 178.351 171.737 181.294 1.00 100.00 2190 PRO D N 1
ATOM 8037 C CA . PRO D 1 2190 ? 176.963 171.548 180.885 1.00 100.00 2190 PRO D CA 1
ATOM 8038 C C . PRO D 1 2190 ? 176.845 171.097 179.457 1.00 100.00 2190 PRO D C 1
ATOM 8039 O O . PRO D 1 2190 ? 177.739 171.306 178.649 1.00 100.00 2190 PRO D O 1
ATOM 8043 N N . VAL D 1 2191 ? 175.698 170.508 179.143 1.00 100.00 2191 VAL D N 1
ATOM 8044 C CA . VAL D 1 2191 ? 175.452 170.070 177.791 1.00 100.00 2191 VAL D CA 1
ATOM 8045 C C . VAL D 1 2191 ? 175.536 171.262 176.879 1.00 100.00 2191 VAL D C 1
ATOM 8046 O O . VAL D 1 2191 ? 174.957 172.311 177.149 1.00 100.00 2191 VAL D O 1
ATOM 8050 N N . VAL D 1 2192 ? 176.272 171.099 175.796 1.00 100.00 2192 VAL D N 1
ATOM 8051 C CA . VAL D 1 2192 ? 176.513 172.144 174.823 1.00 100.00 2192 VAL D CA 1
ATOM 8052 C C . VAL D 1 2192 ? 175.254 172.437 174.042 1.00 100.00 2192 VAL D C 1
ATOM 8053 O O . VAL D 1 2192 ? 174.541 171.526 173.624 1.00 100.00 2192 VAL D O 1
ATOM 8057 N N . ILE D 1 2193 ? 174.955 173.713 173.861 1.00 100.00 2193 ILE D N 1
ATOM 8058 C CA . ILE D 1 2193 ? 173.812 174.111 173.059 1.00 100.00 2193 ILE D CA 1
ATOM 8059 C C . ILE D 1 2193 ? 174.272 173.972 171.628 1.00 100.00 2193 ILE D C 1
ATOM 8060 O O . ILE D 1 2193 ? 175.221 174.638 171.230 1.00 100.00 2193 ILE D O 1
ATOM 8065 N N . THR D 1 2194 ? 173.625 173.107 170.850 1.00 100.00 2194 THR D N 1
ATOM 8066 C CA . THR D 1 2194 ? 174.163 172.757 169.536 1.00 100.00 2194 THR D CA 1
ATOM 8067 C C . THR D 1 2194 ? 173.690 173.617 168.381 1.00 100.00 2194 THR D C 1
ATOM 8068 O O . THR D 1 2194 ? 174.250 173.507 167.288 1.00 100.00 2194 THR D O 1
ATOM 8072 N N . ASN D 1 2195 ? 172.689 174.451 168.560 1.00 100.00 2195 ASN D N 1
ATOM 8073 C CA . ASN D 1 2195 ? 172.237 175.280 167.452 1.00 100.00 2195 ASN D CA 1
ATOM 8074 C C . ASN D 1 2195 ? 171.915 176.655 168.010 1.00 100.00 2195 ASN D C 1
ATOM 8075 O O . ASN D 1 2195 ? 170.776 176.937 168.360 1.00 100.00 2195 ASN D O 1
ATOM 8080 N N . ALA D 1 2196 ? 172.920 177.502 168.097 1.00 100.00 2196 ALA D N 1
ATOM 8081 C CA . ALA D 1 2196 ? 172.717 178.798 168.688 1.00 100.00 2196 ALA D CA 1
ATOM 8082 C C . ALA D 1 2196 ? 171.778 179.600 167.837 1.00 100.00 2196 ALA D C 1
ATOM 8083 O O . ALA D 1 2196 ? 171.880 179.609 166.615 1.00 100.00 2196 ALA D O 1
ATOM 8085 N N . THR D 1 2197 ? 170.867 180.289 168.489 1.00 100.00 2197 THR D N 1
ATOM 8086 C CA . THR D 1 2197 ? 169.970 181.198 167.829 1.00 100.00 2197 THR D CA 1
ATOM 8087 C C . THR D 1 2197 ? 169.738 182.386 168.724 1.00 100.00 2197 THR D C 1
ATOM 8088 O O . THR D 1 2197 ? 170.310 182.484 169.794 1.00 100.00 2197 THR D O 1
ATOM 8092 N N . GLY D 1 2198 ? 168.887 183.291 168.296 1.00 100.00 2198 GLY D N 1
ATOM 8093 C CA . GLY D 1 2198 ? 168.674 184.516 169.046 1.00 100.00 2198 GLY D CA 1
ATOM 8094 C C . GLY D 1 2198 ? 168.162 184.289 170.448 1.00 100.00 2198 GLY D C 1
ATOM 8095 O O . GLY D 1 2198 ? 168.531 185.017 171.361 1.00 100.00 2198 GLY D O 1
ATOM 8096 N N . SER D 1 2199 ? 167.347 183.255 170.650 1.00 100.00 2199 SER D N 1
ATOM 8097 C CA . SER D 1 2199 ? 166.767 182.946 171.951 1.00 100.00 2199 SER D CA 1
ATOM 8098 C C . SER D 1 2199 ? 167.767 182.406 172.947 1.00 100.00 2199 SER D C 1
ATOM 8099 O O . SER D 1 2199 ? 167.449 182.339 174.125 1.00 100.00 2199 SER D O 1
ATOM 8102 N N . ASN D 1 2200 ? 168.950 182.001 172.513 1.00 100.00 2200 ASN D N 1
ATOM 8103 C CA . ASN D 1 2200 ? 169.971 181.498 173.406 1.00 100.00 2200 ASN D CA 1
ATOM 8104 C C . ASN D 1 2200 ? 170.969 182.574 173.764 1.00 100.00 2200 ASN D C 1
ATOM 8105 O O . ASN D 1 2200 ? 171.914 182.305 174.491 1.00 100.00 2200 ASN D O 1
ATOM 8110 N N . ALA D 1 2201 ? 170.783 183.782 173.280 1.00 100.00 2201 ALA D N 1
ATOM 8111 C CA . ALA D 1 2201 ? 171.662 184.868 173.630 1.00 100.00 2201 ALA D CA 1
ATOM 8112 C C . ALA D 1 2201 ? 171.223 185.426 174.959 1.00 100.00 2201 ALA D C 1
ATOM 8113 O O . ALA D 1 2201 ? 170.044 185.386 175.290 1.00 100.00 2201 ALA D O 1
ATOM 8115 N N . GLY D 1 2202 ? 172.158 185.947 175.730 1.00 88.42 2202 GLY D N 1
ATOM 8116 C CA . GLY D 1 2202 ? 171.782 186.501 177.014 1.00 88.42 2202 GLY D CA 1
ATOM 8117 C C . GLY D 1 2202 ? 172.814 186.210 178.061 1.00 88.42 2202 GLY D C 1
ATOM 8118 O O . GLY D 1 2202 ? 173.972 186.005 177.750 1.00 88.42 2202 GLY D O 1
ATOM 8119 N N . VAL D 1 2203 ? 172.429 186.220 179.327 1.00 100.00 2203 VAL D N 1
ATOM 8120 C CA . VAL D 1 2203 ? 173.394 186.068 180.405 1.00 100.00 2203 VAL D CA 1
ATOM 8121 C C . VAL D 1 2203 ? 173.229 184.741 181.114 1.00 100.00 2203 VAL D C 1
ATOM 8122 O O . VAL D 1 2203 ? 172.172 184.452 181.676 1.00 100.00 2203 VAL D O 1
ATOM 8126 N N . TYR D 1 2204 ? 174.297 183.958 181.121 1.00 100.00 2204 TYR D N 1
ATOM 8127 C CA . TYR D 1 2204 ? 174.343 182.653 181.745 1.00 100.00 2204 TYR D CA 1
ATOM 8128 C C . TYR D 1 2204 ? 175.018 182.780 183.101 1.00 100.00 2204 TYR D C 1
ATOM 8129 O O . TYR D 1 2204 ? 176.107 183.337 183.200 1.00 100.00 2204 TYR D O 1
ATOM 8138 N N . THR D 1 2205 ? 174.374 182.274 184.149 1.00 100.00 2205 THR D N 1
ATOM 8139 C CA . THR D 1 2205 ? 174.827 182.461 185.525 1.00 100.00 2205 THR D CA 1
ATOM 8140 C C . THR D 1 2205 ? 175.165 181.142 186.205 1.00 100.00 2205 THR D C 1
ATOM 8141 O O . THR D 1 2205 ? 174.478 180.148 186.015 1.00 100.00 2205 THR D O 1
ATOM 8145 N N . LEU D 1 2206 ? 176.241 181.135 186.998 1.00 100.00 2206 LEU D N 1
ATOM 8146 C CA . LEU D 1 2206 ? 176.704 179.971 187.759 1.00 100.00 2206 LEU D CA 1
ATOM 8147 C C . LEU D 1 2206 ? 176.932 180.259 189.236 1.00 100.00 2206 LEU D C 1
ATOM 8148 O O . LEU D 1 2206 ? 177.570 181.247 189.594 1.00 100.00 2206 LEU D O 1
ATOM 8153 N N . SER D 1 2207 ? 176.472 179.356 190.101 1.00 100.00 2207 SER D N 1
ATOM 8154 C CA . SER D 1 2207 ? 176.787 179.396 191.524 1.00 100.00 2207 SER D CA 1
ATOM 8155 C C . SER D 1 2207 ? 177.280 178.030 192.001 1.00 100.00 2207 SER D C 1
ATOM 8156 O O . SER D 1 2207 ? 176.893 176.985 191.477 1.00 100.00 2207 SER D O 1
ATOM 8159 N N . ILE D 1 2208 ? 178.136 178.038 193.024 1.00 100.00 2208 ILE D N 1
ATOM 8160 C CA . ILE D 1 2208 ? 178.817 176.833 193.501 1.00 100.00 2208 ILE D CA 1
ATOM 8161 C C . ILE D 1 2208 ? 178.723 176.539 194.992 1.00 100.00 2208 ILE D C 1
ATOM 8162 O O . ILE D 1 2208 ? 178.882 177.417 195.843 1.00 100.00 2208 ILE D O 1
ATOM 8167 N N . VAL D 1 2209 ? 178.561 175.258 195.297 1.00 100.00 2209 VAL D N 1
ATOM 8168 C CA . VAL D 1 2209 ? 178.612 174.744 196.655 1.00 100.00 2209 VAL D CA 1
ATOM 8169 C C . VAL D 1 2209 ? 179.944 174.047 196.866 1.00 100.00 2209 VAL D C 1
ATOM 8170 O O . VAL D 1 2209 ? 180.275 173.091 196.162 1.00 100.00 2209 VAL D O 1
ATOM 8174 N N . ASP D 1 2210 ? 180.686 174.488 197.862 1.00 100.00 2210 ASP D N 1
ATOM 8175 C CA . ASP D 1 2210 ? 182.025 174.008 198.159 1.00 100.00 2210 ASP D CA 1
ATOM 8176 C C . ASP D 1 2210 ? 181.971 172.647 198.848 1.00 100.00 2210 ASP D C 1
ATOM 8177 O O . ASP D 1 2210 ? 180.908 172.133 199.194 1.00 100.00 2210 ASP D O 1
ATOM 8182 N N . GLY D 1 2211 ? 183.152 172.091 199.123 1.00 100.00 2211 GLY D N 1
ATOM 8183 C CA . GLY D 1 2211 ? 183.286 170.781 199.742 1.00 100.00 2211 GLY D CA 1
ATOM 8184 C C . GLY D 1 2211 ? 182.781 170.737 201.157 1.00 100.00 2211 GLY D C 1
ATOM 8185 O O . GLY D 1 2211 ? 182.541 169.654 201.698 1.00 100.00 2211 GLY D O 1
ATOM 8186 N N . ASN D 1 2212 ? 182.576 171.898 201.746 1.00 100.00 2212 ASN D N 1
ATOM 8187 C CA . ASN D 1 2212 ? 182.147 172.016 203.119 1.00 100.00 2212 ASN D CA 1
ATOM 8188 C C . ASN D 1 2212 ? 180.667 172.354 203.226 1.00 100.00 2212 ASN D C 1
ATOM 8189 O O . ASN D 1 2212 ? 180.145 172.414 204.336 1.00 100.00 2212 ASN D O 1
ATOM 8194 N N . GLY D 1 2213 ? 179.987 172.600 202.110 1.00 100.00 2213 GLY D N 1
ATOM 8195 C CA . GLY D 1 2213 ? 178.590 173.004 202.124 1.00 100.00 2213 GLY D CA 1
ATOM 8196 C C . GLY D 1 2213 ? 178.253 174.481 201.891 1.00 100.00 2213 GLY D C 1
ATOM 8197 O O . GLY D 1 2213 ? 177.064 174.788 201.752 1.00 100.00 2213 GLY D O 1
ATOM 8198 N N . CYS D 1 2214 ? 179.238 175.394 201.836 1.00 100.00 2214 CYS D N 1
ATOM 8199 C CA . CYS D 1 2214 ? 179.012 176.833 201.659 1.00 100.00 2214 CYS D CA 1
ATOM 8200 C C . CYS D 1 2214 ? 178.811 177.245 200.205 1.00 100.00 2214 CYS D C 1
ATOM 8201 O O . CYS D 1 2214 ? 179.572 176.850 199.320 1.00 100.00 2214 CYS D O 1
ATOM 8204 N N . SER D 1 2215 ? 177.834 178.120 199.977 1.00 100.00 2215 SER D N 1
ATOM 8205 C CA . SER D 1 2215 ? 177.517 178.634 198.650 1.00 100.00 2215 SER D CA 1
ATOM 8206 C C . SER D 1 2215 ? 178.300 179.885 198.311 1.00 100.00 2215 SER D C 1
ATOM 8207 O O . SER D 1 2215 ? 178.425 180.794 199.131 1.00 100.00 2215 SER D O 1
ATOM 8210 N N . SER D 1 2216 ? 178.771 179.946 197.072 1.00 100.00 2216 SER D N 1
ATOM 8211 C CA . SER D 1 2216 ? 179.480 181.076 196.505 1.00 100.00 2216 SER D CA 1
ATOM 8212 C C . SER D 1 2216 ? 178.531 182.121 195.950 1.00 100.00 2216 SER D C 1
ATOM 8213 O O . SER D 1 2216 ? 177.346 181.881 195.764 1.00 100.00 2216 SER D O 1
ATOM 8216 N N . ALA D 1 2217 ? 179.080 183.295 195.674 1.00 100.00 2217 ALA D N 1
ATOM 8217 C CA . ALA D 1 2217 ? 178.347 184.350 195.002 1.00 100.00 2217 ALA D CA 1
ATOM 8218 C C . ALA D 1 2217 ? 178.179 184.000 193.535 1.00 100.00 2217 ALA D C 1
ATOM 8219 O O . ALA D 1 2217 ? 179.015 183.320 192.961 1.00 100.00 2217 ALA D O 1
ATOM 8221 N N . ASP D 1 2218 ? 177.105 184.478 192.920 1.00 100.00 2218 ASP D N 1
ATOM 8222 C CA . ASP D 1 2218 ? 176.878 184.242 191.496 1.00 100.00 2218 ASP D CA 1
ATOM 8223 C C . ASP D 1 2218 ? 177.890 184.977 190.626 1.00 100.00 2218 ASP D C 1
ATOM 8224 O O . ASP D 1 2218 ? 178.168 186.153 190.858 1.00 100.00 2218 ASP D O 1
ATOM 8229 N N . THR D 1 2219 ? 178.348 184.323 189.549 1.00 100.00 2219 THR D N 1
ATOM 8230 C CA . THR D 1 2219 ? 179.208 184.926 188.527 1.00 100.00 2219 THR D CA 1
ATOM 8231 C C . THR D 1 2219 ? 178.600 184.599 187.182 1.00 100.00 2219 THR D C 1
ATOM 8232 O O . THR D 1 2219 ? 178.050 183.523 187.069 1.00 100.00 2219 THR D O 1
ATOM 8236 N N . SER D 1 2220 ? 178.666 185.477 186.168 1.00 100.00 2220 SER D N 1
ATOM 8237 C CA . SER D 1 2220 ? 177.964 185.238 184.910 1.00 100.00 2220 SER D CA 1
ATOM 8238 C C . SER D 1 2220 ? 178.765 185.621 183.674 1.00 100.00 2220 SER D C 1
ATOM 8239 O O . SER D 1 2220 ? 179.703 186.412 183.734 1.00 100.00 2220 SER D O 1
ATOM 8242 N N . VAL D 1 2221 ? 178.381 185.040 182.537 1.00 100.00 2221 VAL D N 1
ATOM 8243 C CA . VAL D 1 2221 ? 179.001 185.307 181.245 1.00 100.00 2221 VAL D CA 1
ATOM 8244 C C . VAL D 1 2221 ? 177.928 185.680 180.239 1.00 100.00 2221 VAL D C 1
ATOM 8245 O O . VAL D 1 2221 ? 176.904 185.008 180.150 1.00 100.00 2221 VAL D O 1
ATOM 8249 N N . GLN D 1 2222 ? 178.143 186.735 179.479 1.00 100.00 2222 GLN D N 1
ATOM 8250 C CA . GLN D 1 2222 ? 177.169 187.103 178.473 1.00 100.00 2222 GLN D CA 1
ATOM 8251 C C . GLN D 1 2222 ? 177.522 186.480 177.140 1.00 100.00 2222 GLN D C 1
ATOM 8252 O O . GLN D 1 2222 ? 178.682 186.462 176.744 1.00 100.00 2222 GLN D O 1
ATOM 8258 N N . VAL D 1 2223 ? 176.524 185.964 176.448 1.00 100.00 2223 VAL D N 1
ATOM 8259 C CA . VAL D 1 2223 ? 176.717 185.349 175.147 1.00 100.00 2223 VAL D CA 1
ATOM 8260 C C . VAL D 1 2223 ? 175.931 186.117 174.100 1.00 100.00 2223 VAL D C 1
ATOM 8261 O O . VAL D 1 2223 ? 174.707 186.234 174.202 1.00 100.00 2223 VAL D O 1
ATOM 8265 N N . THR D 1 2224 ? 176.608 186.609 173.076 1.00 100.00 2224 THR D N 1
ATOM 8266 C CA . THR D 1 2224 ? 175.949 187.309 171.982 1.00 100.00 2224 THR D CA 1
ATOM 8267 C C . THR D 1 2224 ? 175.891 186.396 170.782 1.00 100.00 2224 THR D C 1
ATOM 8268 O O . THR D 1 2224 ? 176.911 185.847 170.390 1.00 100.00 2224 THR D O 1
ATOM 8272 N N . VAL D 1 2225 ? 174.715 186.234 170.195 1.00 100.00 2225 VAL D N 1
ATOM 8273 C CA . VAL D 1 2225 ? 174.570 185.400 169.018 1.00 100.00 2225 VAL D CA 1
ATOM 8274 C C . VAL D 1 2225 ? 174.363 186.295 167.807 1.00 100.00 2225 VAL D C 1
ATOM 8275 O O . VAL D 1 2225 ? 173.410 187.076 167.755 1.00 100.00 2225 VAL D O 1
ATOM 8279 N N . ASN D 1 2226 ? 175.271 186.177 166.835 1.00 100.00 2226 ASN D N 1
ATOM 8280 C CA . ASN D 1 2226 ? 175.327 187.027 165.655 1.00 100.00 2226 ASN D CA 1
ATOM 8281 C C . ASN D 1 2226 ? 174.526 186.466 164.496 1.00 100.00 2226 ASN D C 1
ATOM 8282 O O . ASN D 1 2226 ? 174.735 185.335 164.059 1.00 100.00 2226 ASN D O 1
ATOM 8287 N N . ALA D 1 2227 ? 173.611 187.269 163.995 1.00 100.00 2227 ALA D N 1
ATOM 8288 C CA . ALA D 1 2227 ? 172.711 186.818 162.953 1.00 100.00 2227 ALA D CA 1
ATOM 8289 C C . ALA D 1 2227 ? 173.416 186.586 161.636 1.00 100.00 2227 ALA D C 1
ATOM 8290 O O . ALA D 1 2227 ? 174.275 187.368 161.231 1.00 100.00 2227 ALA D O 1
ATOM 8292 N N . ALA D 1 2228 ? 173.001 185.532 160.946 1.00 100.00 2228 ALA D N 1
ATOM 8293 C CA . ALA D 1 2228 ? 173.475 185.215 159.614 1.00 100.00 2228 ALA D CA 1
ATOM 8294 C C . ALA D 1 2228 ? 172.692 186.017 158.573 1.00 100.00 2228 ALA D C 1
ATOM 8295 O O . ALA D 1 2228 ? 171.539 186.350 158.810 1.00 100.00 2228 ALA D O 1
ATOM 8297 N N . PRO D 1 2229 ? 173.298 186.322 157.421 1.00 100.00 2229 PRO D N 1
ATOM 8298 C CA . PRO D 1 2229 ? 172.610 186.995 156.316 1.00 100.00 2229 PRO D CA 1
ATOM 8299 C C . PRO D 1 2229 ? 171.506 186.128 155.748 1.00 100.00 2229 PRO D C 1
ATOM 8300 O O . PRO D 1 2229 ? 171.497 184.920 155.932 1.00 100.00 2229 PRO D O 1
ATOM 8304 N N . ALA D 1 2230 ? 170.574 186.753 155.045 1.00 100.00 2230 ALA D N 1
ATOM 8305 C CA . ALA D 1 2230 ? 169.483 186.035 154.426 1.00 100.00 2230 ALA D CA 1
ATOM 8306 C C . ALA D 1 2230 ? 169.965 185.346 153.170 1.00 100.00 2230 ALA D C 1
ATOM 8307 O O . ALA D 1 2230 ? 171.038 185.641 152.668 1.00 100.00 2230 ALA D O 1
ATOM 8309 N N . GLN D 1 2231 ? 169.155 184.443 152.644 1.00 100.00 2231 GLN D N 1
ATOM 8310 C CA . GLN D 1 2231 ? 169.506 183.697 151.446 1.00 100.00 2231 GLN D CA 1
ATOM 8311 C C . GLN D 1 2231 ? 169.789 184.628 150.268 1.00 100.00 2231 GLN D C 1
ATOM 8312 O O . GLN D 1 2231 ? 168.928 185.445 149.934 1.00 100.00 2231 GLN D O 1
ATOM 8318 N N . PRO D 1 2232 ? 170.981 184.553 149.656 1.00 100.00 2232 PRO D N 1
ATOM 8319 C CA . PRO D 1 2232 ? 171.373 185.340 148.479 1.00 100.00 2232 PRO D CA 1
ATOM 8320 C C . PRO D 1 2232 ? 170.654 184.895 147.220 1.00 100.00 2232 PRO D C 1
ATOM 8321 O O . PRO D 1 2232 ? 170.237 183.758 147.110 1.00 100.00 2232 PRO D O 1
ATOM 8325 N N . SER D 1 2233 ? 170.598 185.746 146.219 1.00 100.00 2233 SER D N 1
ATOM 8326 C CA . SER D 1 2233 ? 169.987 185.445 144.943 1.00 100.00 2233 SER D CA 1
ATOM 8327 C C . SER D 1 2233 ? 171.085 185.472 143.908 1.00 100.00 2233 SER D C 1
ATOM 8328 O O . SER D 1 2233 ? 171.953 186.308 144.016 1.00 100.00 2233 SER D O 1
ATOM 8331 N N . MET D 1 2234 ? 171.071 184.622 142.893 1.00 100.00 2234 MET D N 1
ATOM 8332 C CA . MET D 1 2234 ? 172.184 184.595 141.950 1.00 100.00 2234 MET D CA 1
ATOM 8333 C C . MET D 1 2234 ? 171.736 184.584 140.489 1.00 100.00 2234 MET D C 1
ATOM 8334 O O . MET D 1 2234 ? 170.797 183.879 140.120 1.00 100.00 2234 MET D O 1
ATOM 8339 N N . THR D 1 2235 ? 172.455 185.330 139.652 1.00 100.00 2235 THR D N 1
ATOM 8340 C CA . THR D 1 2235 ? 172.209 185.430 138.220 1.00 100.00 2235 THR D CA 1
ATOM 8341 C C . THR D 1 2235 ? 173.445 184.994 137.455 1.00 100.00 2235 THR D C 1
ATOM 8342 O O . THR D 1 2235 ? 174.549 185.383 137.803 1.00 100.00 2235 THR D O 1
ATOM 8346 N N . THR D 1 2236 ? 173.282 184.177 136.428 1.00 100.00 2236 THR D N 1
ATOM 8347 C CA . THR D 1 2236 ? 174.419 183.729 135.640 1.00 100.00 2236 THR D CA 1
ATOM 8348 C C . THR D 1 2236 ? 174.127 183.911 134.162 1.00 100.00 2236 THR D C 1
ATOM 8349 O O . THR D 1 2236 ? 172.971 183.873 133.745 1.00 100.00 2236 THR D O 1
ATOM 8353 N N . ASN D 1 2237 ? 175.174 184.040 133.341 1.00 100.00 2237 ASN D N 1
ATOM 8354 C CA . ASN D 1 2237 ? 174.973 184.048 131.889 1.00 100.00 2237 ASN D CA 1
ATOM 8355 C C . ASN D 1 2237 ? 174.926 182.611 131.401 1.00 100.00 2237 ASN D C 1
ATOM 8356 O O . ASN D 1 2237 ? 175.809 182.158 130.715 1.00 100.00 2237 ASN D O 1
ATOM 8361 N N . SER D 1 2238 ? 173.862 181.900 131.758 1.00 100.00 2238 SER D N 1
ATOM 8362 C CA . SER D 1 2238 ? 173.811 180.454 131.568 1.00 100.00 2238 SER D CA 1
ATOM 8363 C C . SER D 1 2238 ? 173.922 179.893 130.149 1.00 100.00 2238 SER D C 1
ATOM 8364 O O . SER D 1 2238 ? 174.464 178.786 130.028 1.00 100.00 2238 SER D O 1
ATOM 8367 N N . PRO D 1 2239 ? 173.438 180.515 129.067 1.00 100.00 2239 PRO D N 1
ATOM 8368 C CA . PRO D 1 2239 ? 173.563 179.936 127.702 1.00 100.00 2239 PRO D CA 1
ATOM 8369 C C . PRO D 1 2239 ? 174.945 180.188 127.108 1.00 100.00 2239 PRO D C 1
ATOM 8370 O O . PRO D 1 2239 ? 175.135 181.083 126.295 1.00 100.00 2239 PRO D O 1
ATOM 8374 N N . ILE D 1 2240 ? 175.947 179.433 127.556 1.00 100.00 2240 ILE D N 1
ATOM 8375 C CA . ILE D 1 2240 ? 177.358 179.691 127.244 1.00 100.00 2240 ILE D CA 1
ATOM 8376 C C . ILE D 1 2240 ? 177.865 178.759 126.164 1.00 100.00 2240 ILE D C 1
ATOM 8377 O O . ILE D 1 2240 ? 177.699 177.548 126.285 1.00 100.00 2240 ILE D O 1
ATOM 8382 N N . CYS D 1 2241 ? 178.555 179.296 125.152 1.00 100.00 2241 CYS D N 1
ATOM 8383 C CA . CYS D 1 2241 ? 179.251 178.487 124.157 1.00 100.00 2241 CYS D CA 1
ATOM 8384 C C . CYS D 1 2241 ? 180.658 178.211 124.651 1.00 100.00 2241 CYS D C 1
ATOM 8385 O O . CYS D 1 2241 ? 181.357 179.130 125.068 1.00 100.00 2241 CYS D O 1
ATOM 8388 N N . ASN D 1 2242 ? 181.073 176.961 124.611 1.00 100.00 2242 ASN D N 1
ATOM 8389 C CA . ASN D 1 2242 ? 182.355 176.594 125.181 1.00 100.00 2242 ASN D CA 1
ATOM 8390 C C . ASN D 1 2242 ? 183.472 177.433 124.601 1.00 100.00 2242 ASN D C 1
ATOM 8391 O O . ASN D 1 2242 ? 183.648 177.512 123.387 1.00 100.00 2242 ASN D O 1
ATOM 8396 N N . GLY D 1 2243 ? 184.225 178.048 125.494 1.00 100.00 2243 GLY D N 1
ATOM 8397 C CA . GLY D 1 2243 ? 185.303 178.953 125.174 1.00 100.00 2243 GLY D CA 1
ATOM 8398 C C . GLY D 1 2243 ? 184.991 180.355 125.611 1.00 100.00 2243 GLY D C 1
ATOM 8399 O O . GLY D 1 2243 ? 185.899 181.168 125.779 1.00 100.00 2243 GLY D O 1
ATOM 8400 N N . ALA D 1 2244 ? 183.721 180.647 125.807 1.00 100.00 2244 ALA D N 1
ATOM 8401 C CA . ALA D 1 2244 ? 183.295 181.931 126.313 1.00 100.00 2244 ALA D CA 1
ATOM 8402 C C . ALA D 1 2244 ? 183.366 181.910 127.828 1.00 100.00 2244 ALA D C 1
ATOM 8403 O O . ALA D 1 2244 ? 183.208 180.865 128.445 1.00 100.00 2244 ALA D O 1
ATOM 8405 N N . ASP D 1 2245 ? 183.623 183.063 128.433 1.00 100.00 2245 ASP D N 1
ATOM 8406 C CA . ASP D 1 2245 ? 183.720 183.139 129.886 1.00 100.00 2245 ASP D CA 1
ATOM 8407 C C . ASP D 1 2245 ? 182.382 182.925 130.567 1.00 100.00 2245 ASP D C 1
ATOM 8408 O O . ASP D 1 2245 ? 181.341 183.390 130.100 1.00 100.00 2245 ASP D O 1
ATOM 8413 N N . LEU D 1 2246 ? 182.440 182.291 131.729 1.00 100.00 2246 LEU D N 1
ATOM 8414 C CA . LEU D 1 2246 ? 181.291 182.087 132.593 1.00 100.00 2246 LEU D CA 1
ATOM 8415 C C . LEU D 1 2246 ? 181.247 183.191 133.632 1.00 100.00 2246 LEU D C 1
ATOM 8416 O O . LEU D 1 2246 ? 182.208 183.408 134.359 1.00 100.00 2246 LEU D O 1
ATOM 8421 N N . VAL D 1 2247 ? 180.161 183.934 133.669 1.00 100.00 2247 VAL D N 1
ATOM 8422 C CA . VAL D 1 2247 ? 180.071 185.071 134.561 1.00 100.00 2247 VAL D CA 1
ATOM 8423 C C . VAL D 1 2247 ? 178.893 184.903 135.490 1.00 100.00 2247 VAL D C 1
ATOM 8424 O O . VAL D 1 2247 ? 177.758 184.706 135.055 1.00 100.00 2247 VAL D O 1
ATOM 8428 N N . MET D 1 2248 ? 179.159 185.001 136.765 1.00 100.00 2248 MET D N 1
ATOM 8429 C CA . MET D 1 2248 ? 178.168 184.797 137.788 1.00 100.00 2248 MET D CA 1
ATOM 8430 C C . MET D 1 2248 ? 178.108 186.005 138.690 1.00 100.00 2248 MET D C 1
ATOM 8431 O O . MET D 1 2248 ? 179.144 186.493 139.127 1.00 100.00 2248 MET D O 1
ATOM 8436 N N . SER D 1 2249 ? 176.915 186.453 139.058 1.00 100.00 2249 SER D N 1
ATOM 8437 C CA . SER D 1 2249 ? 176.889 187.604 139.939 1.00 100.00 2249 SER D CA 1
ATOM 8438 C C . SER D 1 2249 ? 175.701 187.647 140.874 1.00 100.00 2249 SER D C 1
ATOM 8439 O O . SER D 1 2249 ? 174.659 187.051 140.630 1.00 100.00 2249 SER D O 1
ATOM 8442 N N . THR D 1 2250 ? 175.876 188.406 141.952 1.00 100.00 2250 THR D N 1
ATOM 8443 C CA . THR D 1 2250 ? 174.826 188.634 142.923 1.00 100.00 2250 THR D CA 1
ATOM 8444 C C . THR D 1 2250 ? 174.661 190.112 143.217 1.00 100.00 2250 THR D C 1
ATOM 8445 O O . THR D 1 2250 ? 175.352 190.968 142.669 1.00 100.00 2250 THR D O 1
ATOM 8449 N N . SER D 1 2251 ? 173.682 190.397 144.058 1.00 100.00 2251 SER D N 1
ATOM 8450 C CA . SER D 1 2251 ? 173.353 191.723 144.545 1.00 100.00 2251 SER D CA 1
ATOM 8451 C C . SER D 1 2251 ? 173.431 191.715 146.048 1.00 100.00 2251 SER D C 1
ATOM 8452 O O . SER D 1 2251 ? 173.271 192.751 146.695 1.00 100.00 2251 SER D O 1
ATOM 8455 N N . ALA D 1 2252 ? 173.662 190.539 146.599 1.00 100.00 2252 ALA D N 1
ATOM 8456 C CA . ALA D 1 2252 ? 173.765 190.334 148.017 1.00 100.00 2252 ALA D CA 1
ATOM 8457 C C . ALA D 1 2252 ? 174.964 191.080 148.546 1.00 100.00 2252 ALA D C 1
ATOM 8458 O O . ALA D 1 2252 ? 175.945 191.295 147.841 1.00 100.00 2252 ALA D O 1
ATOM 8460 N N . THR D 1 2253 ? 174.890 191.482 149.802 1.00 100.00 2253 THR D N 1
ATOM 8461 C CA . THR D 1 2253 ? 175.940 192.269 150.426 1.00 100.00 2253 THR D CA 1
ATOM 8462 C C . THR D 1 2253 ? 176.586 191.521 151.587 1.00 100.00 2253 THR D C 1
ATOM 8463 O O . THR D 1 2253 ? 175.897 190.992 152.464 1.00 100.00 2253 THR D O 1
ATOM 8467 N N . GLY D 1 2254 ? 177.910 191.507 151.591 1.00 100.00 2254 GLY D N 1
ATOM 8468 C CA . GLY D 1 2254 ? 178.699 190.879 152.630 1.00 100.00 2254 GLY D CA 1
ATOM 8469 C C . GLY D 1 2254 ? 180.151 191.189 152.371 1.00 100.00 2254 GLY D C 1
ATOM 8470 O O . GLY D 1 2254 ? 180.479 191.935 151.456 1.00 100.00 2254 GLY D O 1
ATOM 8471 N N . ASN D 1 2255 ? 181.021 190.640 153.209 1.00 100.00 2255 ASN D N 1
ATOM 8472 C CA . ASN D 1 2255 ? 182.444 190.876 153.059 1.00 100.00 2255 ASN D CA 1
ATOM 8473 C C . ASN D 1 2255 ? 182.991 189.979 151.974 1.00 100.00 2255 ASN D C 1
ATOM 8474 O O . ASN D 1 2255 ? 183.863 190.383 151.205 1.00 100.00 2255 ASN D O 1
ATOM 8479 N N . SER D 1 2256 ? 182.481 188.754 151.904 1.00 100.00 2256 SER D N 1
ATOM 8480 C CA . SER D 1 2256 ? 182.996 187.820 150.927 1.00 100.00 2256 SER D CA 1
ATOM 8481 C C . SER D 1 2256 ? 181.908 186.906 150.417 1.00 100.00 2256 SER D C 1
ATOM 8482 O O . SER D 1 2256 ? 180.916 186.660 151.088 1.00 100.00 2256 SER D O 1
ATOM 8485 N N . TYR D 1 2257 ? 182.102 186.398 149.221 1.00 100.00 2257 TYR D N 1
ATOM 8486 C CA . TYR D 1 2257 ? 181.111 185.581 148.563 1.00 100.00 2257 TYR D CA 1
ATOM 8487 C C . TYR D 1 2257 ? 181.684 184.217 148.290 1.00 100.00 2257 TYR D C 1
ATOM 8488 O O . TYR D 1 2257 ? 182.798 184.112 147.798 1.00 100.00 2257 TYR D O 1
ATOM 8497 N N . ILE D 1 2258 ? 180.939 183.172 148.579 1.00 100.00 2258 ILE D N 1
ATOM 8498 C CA . ILE D 1 2258 ? 181.421 181.817 148.358 1.00 100.00 2258 ILE D CA 1
ATOM 8499 C C . ILE D 1 2258 ? 180.678 181.204 147.200 1.00 100.00 2258 ILE D C 1
ATOM 8500 O O . ILE D 1 2258 ? 179.475 180.987 147.284 1.00 100.00 2258 ILE D O 1
ATOM 8505 N N . TRP D 1 2259 ? 181.370 180.903 146.130 1.00 100.00 2259 TRP D N 1
ATOM 8506 C CA . TRP D 1 2259 ? 180.729 180.380 144.945 1.00 100.00 2259 TRP D CA 1
ATOM 8507 C C . TRP D 1 2259 ? 181.006 178.898 144.879 1.00 100.00 2259 TRP D C 1
ATOM 8508 O O . TRP D 1 2259 ? 182.162 178.500 144.929 1.00 100.00 2259 TRP D O 1
ATOM 8519 N N . ARG D 1 2260 ? 179.983 178.071 144.760 1.00 100.00 2260 ARG D N 1
ATOM 8520 C CA . ARG D 1 2260 ? 180.193 176.629 144.819 1.00 100.00 2260 ARG D CA 1
ATOM 8521 C C . ARG D 1 2260 ? 179.773 175.913 143.551 1.00 100.00 2260 ARG D C 1
ATOM 8522 O O . ARG D 1 2260 ? 178.624 175.993 143.133 1.00 100.00 2260 ARG D O 1
ATOM 8530 N N . ALA D 1 2261 ? 180.724 175.205 142.966 1.00 100.00 2261 ALA D N 1
ATOM 8531 C CA . ALA D 1 2261 ? 180.610 174.497 141.715 1.00 100.00 2261 ALA D CA 1
ATOM 8532 C C . ALA D 1 2261 ? 179.770 173.243 141.864 1.00 100.00 2261 ALA D C 1
ATOM 8533 O O . ALA D 1 2261 ? 179.667 172.698 142.944 1.00 100.00 2261 ALA D O 1
ATOM 8535 N N . PRO D 1 2262 ? 179.194 172.761 140.785 1.00 100.00 2262 PRO D N 1
ATOM 8536 C CA . PRO D 1 2262 ? 178.455 171.506 140.751 1.00 100.00 2262 PRO D CA 1
ATOM 8537 C C . PRO D 1 2262 ? 179.196 170.310 141.327 1.00 100.00 2262 PRO D C 1
ATOM 8538 O O . PRO D 1 2262 ? 178.564 169.454 141.943 1.00 100.00 2262 PRO D O 1
ATOM 8542 N N . ASN D 1 2263 ? 180.517 170.222 141.191 1.00 100.00 2263 ASN D N 1
ATOM 8543 C CA . ASN D 1 2263 ? 181.249 169.102 141.763 1.00 100.00 2263 ASN D CA 1
ATOM 8544 C C . ASN D 1 2263 ? 181.747 169.366 143.152 1.00 100.00 2263 ASN D C 1
ATOM 8545 O O . ASN D 1 2263 ? 182.547 168.592 143.655 1.00 100.00 2263 ASN D O 1
ATOM 8550 N N . GLY D 1 2264 ? 181.326 170.447 143.777 1.00 100.00 2264 GLY D N 1
ATOM 8551 C CA . GLY D 1 2264 ? 181.723 170.779 145.121 1.00 100.00 2264 GLY D CA 1
ATOM 8552 C C . GLY D 1 2264 ? 182.932 171.673 145.236 1.00 100.00 2264 GLY D C 1
ATOM 8553 O O . GLY D 1 2264 ? 183.248 172.116 146.329 1.00 100.00 2264 GLY D O 1
ATOM 8554 N N . ALA D 1 2265 ? 183.634 171.933 144.160 1.00 100.00 2265 ALA D N 1
ATOM 8555 C CA . ALA D 1 2265 ? 184.784 172.807 144.240 1.00 100.00 2265 ALA D CA 1
ATOM 8556 C C . ALA D 1 2265 ? 184.287 174.203 144.478 1.00 100.00 2265 ALA D C 1
ATOM 8557 O O . ALA D 1 2265 ? 183.222 174.554 144.008 1.00 100.00 2265 ALA D O 1
ATOM 8559 N N . ASP D 1 2266 ? 185.043 175.037 145.181 1.00 100.00 2266 ASP D N 1
ATOM 8560 C CA . ASP D 1 2266 ? 184.546 176.392 145.360 1.00 100.00 2266 ASP D CA 1
ATOM 8561 C C . ASP D 1 2266 ? 185.648 177.425 145.276 1.00 100.00 2266 ASP D C 1
ATOM 8562 O O . ASP D 1 2266 ? 186.824 177.112 145.107 1.00 100.00 2266 ASP D O 1
ATOM 8567 N N . THR D 1 2267 ? 185.237 178.680 145.371 1.00 100.00 2267 THR D N 1
ATOM 8568 C CA . THR D 1 2267 ? 186.153 179.797 145.403 1.00 100.00 2267 THR D CA 1
ATOM 8569 C C . THR D 1 2267 ? 185.514 180.928 146.181 1.00 100.00 2267 THR D C 1
ATOM 8570 O O . THR D 1 2267 ? 184.300 181.041 146.238 1.00 100.00 2267 THR D O 1
ATOM 8574 N N . THR D 1 2268 ? 186.326 181.756 146.808 1.00 100.00 2268 THR D N 1
ATOM 8575 C CA . THR D 1 2268 ? 185.809 182.871 147.575 1.00 100.00 2268 THR D CA 1
ATOM 8576 C C . THR D 1 2268 ? 186.282 184.173 146.965 1.00 100.00 2268 THR D C 1
ATOM 8577 O O . THR D 1 2268 ? 187.474 184.347 146.727 1.00 100.00 2268 THR D O 1
ATOM 8581 N N . THR D 1 2269 ? 185.366 185.094 146.725 1.00 100.00 2269 THR D N 1
ATOM 8582 C CA . THR D 1 2269 ? 185.723 186.365 146.125 1.00 100.00 2269 THR D CA 1
ATOM 8583 C C . THR D 1 2269 ? 185.352 187.531 147.034 1.00 100.00 2269 THR D C 1
ATOM 8584 O O . THR D 1 2269 ? 184.446 187.449 147.852 1.00 100.00 2269 THR D O 1
ATOM 8588 N N . ALA D 1 2270 ? 186.056 188.635 146.884 1.00 99.98 2270 ALA D N 1
ATOM 8589 C CA . ALA D 1 2270 ? 185.670 189.831 147.601 1.00 99.98 2270 ALA D CA 1
ATOM 8590 C C . ALA D 1 2270 ? 184.567 190.566 146.874 1.00 99.98 2270 ALA D C 1
ATOM 8591 O O . ALA D 1 2270 ? 183.779 191.283 147.491 1.00 99.98 2270 ALA D O 1
ATOM 8593 N N . SER D 1 2271 ? 184.521 190.421 145.566 1.00 100.00 2271 SER D N 1
ATOM 8594 C CA . SER D 1 2271 ? 183.553 191.094 144.729 1.00 100.00 2271 SER D CA 1
ATOM 8595 C C . SER D 1 2271 ? 182.302 190.258 144.563 1.00 100.00 2271 SER D C 1
ATOM 8596 O O . SER D 1 2271 ? 182.308 189.051 144.774 1.00 100.00 2271 SER D O 1
ATOM 8599 N N . SER D 1 2272 ? 181.238 190.911 144.109 1.00 100.00 2272 SER D N 1
ATOM 8600 C CA . SER D 1 2272 ? 179.957 190.266 143.864 1.00 100.00 2272 SER D CA 1
ATOM 8601 C C . SER D 1 2272 ? 179.903 189.539 142.544 1.00 100.00 2272 SER D C 1
ATOM 8602 O O . SER D 1 2272 ? 178.912 188.870 142.266 1.00 100.00 2272 SER D O 1
ATOM 8605 N N . THR D 1 2273 ? 180.913 189.690 141.700 1.00 100.00 2273 THR D N 1
ATOM 8606 C CA . THR D 1 2273 ? 180.935 189.076 140.375 1.00 100.00 2273 THR D CA 1
ATOM 8607 C C . THR D 1 2273 ? 182.142 188.174 140.185 1.00 100.00 2273 THR D C 1
ATOM 8608 O O . THR D 1 2273 ? 183.286 188.603 140.352 1.00 100.00 2273 THR D O 1
ATOM 8612 N N . LEU D 1 2274 ? 181.883 186.943 139.775 1.00 100.00 2274 LEU D N 1
ATOM 8613 C CA . LEU D 1 2274 ? 182.906 185.940 139.540 1.00 100.00 2274 LEU D CA 1
ATOM 8614 C C . LEU D 1 2274 ? 183.018 185.628 138.071 1.00 100.00 2274 LEU D C 1
ATOM 8615 O O . LEU D 1 2274 ? 182.027 185.290 137.442 1.00 100.00 2274 LEU D O 1
ATOM 8620 N N . THR D 1 2275 ? 184.219 185.705 137.521 1.00 100.00 2275 THR D N 1
ATOM 8621 C CA . THR D 1 2275 ? 184.432 185.331 136.130 1.00 100.00 2275 THR D CA 1
ATOM 8622 C C . THR D 1 2275 ? 185.289 184.091 136.069 1.00 100.00 2275 THR D C 1
ATOM 8623 O O . THR D 1 2275 ? 186.406 184.075 136.587 1.00 100.00 2275 THR D O 1
ATOM 8627 N N . ILE D 1 2276 ? 184.787 183.070 135.402 1.00 100.00 2276 ILE D N 1
ATOM 8628 C CA . ILE D 1 2276 ? 185.480 181.803 135.274 1.00 100.00 2276 ILE D CA 1
ATOM 8629 C C . ILE D 1 2276 ? 185.981 181.622 133.853 1.00 100.00 2276 ILE D C 1
ATOM 8630 O O . ILE D 1 2276 ? 185.214 181.530 132.893 1.00 100.00 2276 ILE D O 1
ATOM 8635 N N . VAL D 1 2277 ? 187.285 181.561 133.745 1.00 100.00 2277 VAL D N 1
ATOM 8636 C CA . VAL D 1 2277 ? 188.044 181.436 132.524 1.00 100.00 2277 VAL D CA 1
ATOM 8637 C C . VAL D 1 2277 ? 187.956 179.981 132.082 1.00 100.00 2277 VAL D C 1
ATOM 8638 O O . VAL D 1 2277 ? 188.078 179.102 132.930 1.00 100.00 2277 VAL D O 1
ATOM 8642 N N . PRO D 1 2278 ? 187.802 179.687 130.784 1.00 100.00 2278 PRO D N 1
ATOM 8643 C CA . PRO D 1 2278 ? 187.715 178.321 130.242 1.00 100.00 2278 PRO D CA 1
ATOM 8644 C C . PRO D 1 2278 ? 188.819 177.346 130.630 1.00 100.00 2278 PRO D C 1
ATOM 8645 O O . PRO D 1 2278 ? 188.658 176.134 130.483 1.00 100.00 2278 PRO D O 1
ATOM 8649 N N . THR D 1 2279 ? 189.956 177.847 131.083 1.00 100.00 2279 THR D N 1
ATOM 8650 C CA . THR D 1 2279 ? 191.085 177.025 131.480 1.00 100.00 2279 THR D CA 1
ATOM 8651 C C . THR D 1 2279 ? 191.034 176.630 132.949 1.00 100.00 2279 THR D C 1
ATOM 8652 O O . THR D 1 2279 ? 191.898 175.883 133.409 1.00 100.00 2279 THR D O 1
ATOM 8656 N N . SER D 1 2280 ? 190.041 177.116 133.685 1.00 100.00 2280 SER D N 1
ATOM 8657 C CA . SER D 1 2280 ? 189.887 176.871 135.111 1.00 100.00 2280 SER D CA 1
ATOM 8658 C C . SER D 1 2280 ? 189.115 175.600 135.401 1.00 100.00 2280 SER D C 1
ATOM 8659 O O . SER D 1 2280 ? 188.243 175.197 134.641 1.00 100.00 2280 SER D O 1
ATOM 8662 N N . SER D 1 2281 ? 189.417 174.981 136.543 1.00 100.00 2281 SER D N 1
ATOM 8663 C CA . SER D 1 2281 ? 188.742 173.765 136.991 1.00 100.00 2281 SER D CA 1
ATOM 8664 C C . SER D 1 2281 ? 187.302 174.023 137.380 1.00 100.00 2281 SER D C 1
ATOM 8665 O O . SER D 1 2281 ? 186.527 173.080 137.551 1.00 100.00 2281 SER D O 1
ATOM 8668 N N . LEU D 1 2282 ? 186.936 175.286 137.502 1.00 100.00 2282 LEU D N 1
ATOM 8669 C CA . LEU D 1 2282 ? 185.589 175.714 137.806 1.00 100.00 2282 LEU D CA 1
ATOM 8670 C C . LEU D 1 2282 ? 184.758 175.950 136.553 1.00 100.00 2282 LEU D C 1
ATOM 8671 O O . LEU D 1 2282 ? 183.586 176.284 136.656 1.00 100.00 2282 LEU D O 1
ATOM 8676 N N . TYR D 1 2283 ? 185.308 175.778 135.361 1.00 100.00 2283 TYR D N 1
ATOM 8677 C CA . TYR D 1 2283 ? 184.516 176.019 134.163 1.00 100.00 2283 TYR D CA 1
ATOM 8678 C C . TYR D 1 2283 ? 183.703 174.788 133.858 1.00 100.00 2283 TYR D C 1
ATOM 8679 O O . TYR D 1 2283 ? 184.001 174.024 132.944 1.00 100.00 2283 TYR D O 1
ATOM 8688 N N . GLN D 1 2284 ? 182.641 174.612 134.624 1.00 100.00 2284 GLN D N 1
ATOM 8689 C CA . GLN D 1 2284 ? 181.818 173.427 134.528 1.00 100.00 2284 GLN D CA 1
ATOM 8690 C C . GLN D 1 2284 ? 180.338 173.761 134.586 1.00 100.00 2284 GLN D C 1
ATOM 8691 O O . GLN D 1 2284 ? 179.912 174.656 135.309 1.00 100.00 2284 GLN D O 1
ATOM 8697 N N . SER D 1 2285 ? 179.562 172.992 133.842 1.00 100.00 2285 SER D N 1
ATOM 8698 C CA . SER D 1 2285 ? 178.122 173.087 133.779 1.00 100.00 2285 SER D CA 1
ATOM 8699 C C . SER D 1 2285 ? 177.479 172.345 134.928 1.00 100.00 2285 SER D C 1
ATOM 8700 O O . SER D 1 2285 ? 178.098 171.503 135.557 1.00 100.00 2285 SER D O 1
ATOM 8703 N N . GLY D 1 2286 ? 176.214 172.640 135.189 1.00 100.00 2286 GLY D N 1
ATOM 8704 C CA . GLY D 1 2286 ? 175.499 172.009 136.278 1.00 100.00 2286 GLY D CA 1
ATOM 8705 C C . GLY D 1 2286 ? 174.845 173.045 137.151 1.00 100.00 2286 GLY D C 1
ATOM 8706 O O . GLY D 1 2286 ? 174.617 174.172 136.717 1.00 100.00 2286 GLY D O 1
ATOM 8707 N N . ASN D 1 2287 ? 174.536 172.686 138.401 1.00 100.00 2287 ASN D N 1
ATOM 8708 C CA . ASN D 1 2287 ? 173.799 173.551 139.351 1.00 100.00 2287 ASN D CA 1
ATOM 8709 C C . ASN D 1 2287 ? 174.719 174.253 140.343 1.00 100.00 2287 ASN D C 1
ATOM 8710 O O . ASN D 1 2287 ? 175.030 173.645 141.332 1.00 100.00 2287 ASN D O 1
ATOM 8715 N N . TRP D 1 2288 ? 174.929 175.543 140.204 1.00 100.00 2288 TRP D N 1
ATOM 8716 C CA . TRP D 1 2288 ? 175.827 176.351 141.021 1.00 100.00 2288 TRP D CA 1
ATOM 8717 C C . TRP D 1 2288 ? 175.097 177.049 142.162 1.00 100.00 2288 TRP D C 1
ATOM 8718 O O . TRP D 1 2288 ? 173.966 177.490 141.989 1.00 100.00 2288 TRP D O 1
ATOM 8729 N N . THR D 1 2289 ? 175.749 177.235 143.313 1.00 100.00 2289 THR D N 1
ATOM 8730 C CA . THR D 1 2289 ? 175.137 177.991 144.415 1.00 100.00 2289 THR D CA 1
ATOM 8731 C C . THR D 1 2289 ? 176.049 179.081 144.971 1.00 100.00 2289 THR D C 1
ATOM 8732 O O . THR D 1 2289 ? 177.239 179.124 144.691 1.00 100.00 2289 THR D O 1
ATOM 8736 N N . LEU D 1 2290 ? 175.463 179.980 145.771 1.00 100.00 2290 LEU D N 1
ATOM 8737 C CA . LEU D 1 2290 ? 176.158 181.095 146.419 1.00 100.00 2290 LEU D CA 1
ATOM 8738 C C . LEU D 1 2290 ? 175.838 181.205 147.904 1.00 100.00 2290 LEU D C 1
ATOM 8739 O O . LEU D 1 2290 ? 174.668 181.159 148.291 1.00 100.00 2290 LEU D O 1
ATOM 8744 N N . SER D 1 2291 ? 176.856 181.392 148.742 1.00 100.00 2291 SER D N 1
ATOM 8745 C CA . SER D 1 2291 ? 176.666 181.719 150.151 1.00 100.00 2291 SER D CA 1
ATOM 8746 C C . SER D 1 2291 ? 177.377 183.031 150.433 1.00 100.00 2291 SER D C 1
ATOM 8747 O O . SER D 1 2291 ? 178.415 183.304 149.851 1.00 100.00 2291 SER D O 1
ATOM 8750 N N . VAL D 1 2292 ? 176.850 183.870 151.306 1.00 100.00 2292 VAL D N 1
ATOM 8751 C CA . VAL D 1 2292 ? 177.452 185.180 151.547 1.00 100.00 2292 VAL D CA 1
ATOM 8752 C C . VAL D 1 2292 ? 177.895 185.317 152.990 1.00 100.00 2292 VAL D C 1
ATOM 8753 O O . VAL D 1 2292 ? 177.173 184.932 153.911 1.00 100.00 2292 VAL D O 1
ATOM 8757 N N . VAL D 1 2293 ? 179.082 185.861 153.199 1.00 100.00 2293 VAL D N 1
ATOM 8758 C CA . VAL D 1 2293 ? 179.648 186.000 154.532 1.00 100.00 2293 VAL D CA 1
ATOM 8759 C C . VAL D 1 2293 ? 179.667 187.453 154.980 1.00 100.00 2293 VAL D C 1
ATOM 8760 O O . VAL D 1 2293 ? 180.216 188.309 154.282 1.00 100.00 2293 VAL D O 1
ATOM 8764 N N . ASN D 1 2294 ? 179.106 187.734 156.161 1.00 100.00 2294 ASN D N 1
ATOM 8765 C CA . ASN D 1 2294 ? 179.028 189.099 156.673 1.00 100.00 2294 ASN D CA 1
ATOM 8766 C C . ASN D 1 2294 ? 180.187 189.493 157.589 1.00 100.00 2294 ASN D C 1
ATOM 8767 O O . ASN D 1 2294 ? 181.155 188.763 157.772 1.00 100.00 2294 ASN D O 1
ATOM 8772 N N . ALA D 1 2295 ? 180.083 190.693 158.162 1.00 100.00 2295 ALA D N 1
ATOM 8773 C CA . ALA D 1 2295 ? 181.136 191.280 158.991 1.00 100.00 2295 ALA D CA 1
ATOM 8774 C C . ALA D 1 2295 ? 181.462 190.452 160.221 1.00 100.00 2295 ALA D C 1
ATOM 8775 O O . ALA D 1 2295 ? 182.604 190.449 160.682 1.00 100.00 2295 ALA D O 1
ATOM 8777 N N . ALA D 1 2296 ? 180.479 189.770 160.781 1.00 100.00 2296 ALA D N 1
ATOM 8778 C CA . ALA D 1 2296 ? 180.669 188.943 161.959 1.00 100.00 2296 ALA D CA 1
ATOM 8779 C C . ALA D 1 2296 ? 181.249 187.589 161.612 1.00 100.00 2296 ALA D C 1
ATOM 8780 O O . ALA D 1 2296 ? 181.494 186.783 162.506 1.00 100.00 2296 ALA D O 1
ATOM 8782 N N . GLY D 1 2297 ? 181.440 187.309 160.333 1.00 100.00 2297 GLY D N 1
ATOM 8783 C CA . GLY D 1 2297 ? 181.927 186.023 159.889 1.00 100.00 2297 GLY D CA 1
ATOM 8784 C C . GLY D 1 2297 ? 180.892 184.925 159.764 1.00 100.00 2297 GLY D C 1
ATOM 8785 O O . GLY D 1 2297 ? 181.268 183.754 159.791 1.00 100.00 2297 GLY D O 1
ATOM 8786 N N . CYS D 1 2298 ? 179.601 185.267 159.652 1.00 100.00 2298 CYS D N 1
ATOM 8787 C CA . CYS D 1 2298 ? 178.497 184.319 159.537 1.00 100.00 2298 CYS D CA 1
ATOM 8788 C C . CYS D 1 2298 ? 178.203 184.012 158.087 1.00 100.00 2298 CYS D C 1
ATOM 8789 O O . CYS D 1 2298 ? 178.182 184.904 157.244 1.00 100.00 2298 CYS D O 1
ATOM 8792 N N . VAL D 1 2299 ? 177.931 182.759 157.803 1.00 100.00 2299 VAL D N 1
ATOM 8793 C CA . VAL D 1 2299 ? 177.655 182.314 156.453 1.00 100.00 2299 VAL D CA 1
ATOM 8794 C C . VAL D 1 2299 ? 176.155 182.193 156.281 1.00 100.00 2299 VAL D C 1
ATOM 8795 O O . VAL D 1 2299 ? 175.494 181.521 157.069 1.00 100.00 2299 VAL D O 1
ATOM 8799 N N . SER D 1 2300 ? 175.623 182.831 155.248 1.00 100.00 2300 SER D N 1
ATOM 8800 C CA . SER D 1 2300 ? 174.216 182.815 154.920 1.00 100.00 2300 SER D CA 1
ATOM 8801 C C . SER D 1 2300 ? 173.789 181.440 154.489 1.00 100.00 2300 SER D C 1
ATOM 8802 O O . SER D 1 2300 ? 174.627 180.600 154.229 1.00 100.00 2300 SER D O 1
ATOM 8805 N N . PRO D 1 2301 ? 172.496 181.169 154.454 1.00 100.00 2301 PRO D N 1
ATOM 8806 C CA . PRO D 1 2301 ? 171.996 179.953 153.836 1.00 100.00 2301 PRO D CA 1
ATOM 8807 C C . PRO D 1 2301 ? 172.400 180.024 152.385 1.00 100.00 2301 PRO D C 1
ATOM 8808 O O . PRO D 1 2301 ? 172.615 181.112 151.862 1.00 100.00 2301 PRO D O 1
ATOM 8812 N N . ALA D 1 2302 ? 172.589 178.879 151.750 1.00 100.00 2302 ALA D N 1
ATOM 8813 C CA . ALA D 1 2302 ? 172.960 178.901 150.351 1.00 100.00 2302 ALA D CA 1
ATOM 8814 C C . ALA D 1 2302 ? 171.780 179.295 149.505 1.00 100.00 2302 ALA D C 1
ATOM 8815 O O . ALA D 1 2302 ? 170.641 178.987 149.838 1.00 100.00 2302 ALA D O 1
ATOM 8817 N N . SER D 1 2303 ? 172.072 179.936 148.383 1.00 100.00 2303 SER D N 1
ATOM 8818 C CA . SER D 1 2303 ? 171.102 180.373 147.407 1.00 100.00 2303 SER D CA 1
ATOM 8819 C C . SER D 1 2303 ? 170.503 179.209 146.671 1.00 100.00 2303 SER D C 1
ATOM 8820 O O . SER D 1 2303 ? 170.948 178.077 146.787 1.00 100.00 2303 SER D O 1
ATOM 8823 N N . ILE D 1 2304 ? 169.426 179.493 145.952 1.00 100.00 2304 ILE D N 1
ATOM 8824 C CA . ILE D 1 2304 ? 168.789 178.485 145.132 1.00 100.00 2304 ILE D CA 1
ATOM 8825 C C . ILE D 1 2304 ? 169.681 178.297 143.940 1.00 100.00 2304 ILE D C 1
ATOM 8826 O O . ILE D 1 2304 ? 170.112 179.278 143.333 1.00 100.00 2304 ILE D O 1
ATOM 8831 N N . ALA D 1 2305 ? 170.010 177.055 143.632 1.00 100.00 2305 ALA D N 1
ATOM 8832 C CA . ALA D 1 2305 ? 170.979 176.809 142.592 1.00 100.00 2305 ALA D CA 1
ATOM 8833 C C . ALA D 1 2305 ? 170.508 177.286 141.248 1.00 100.00 2305 ALA D C 1
ATOM 8834 O O . ALA D 1 2305 ? 169.341 177.145 140.898 1.00 100.00 2305 ALA D O 1
ATOM 8836 N N . SER D 1 2306 ? 171.444 177.799 140.473 1.00 100.00 2306 SER D N 1
ATOM 8837 C CA . SER D 1 2306 ? 171.180 178.232 139.122 1.00 100.00 2306 SER D CA 1
ATOM 8838 C C . SER D 1 2306 ? 171.917 177.340 138.163 1.00 100.00 2306 SER D C 1
ATOM 8839 O O . SER D 1 2306 ? 173.081 177.033 138.374 1.00 100.00 2306 SER D O 1
ATOM 8842 N N . ALA D 1 2307 ? 171.242 176.898 137.130 1.00 100.00 2307 ALA D N 1
ATOM 8843 C CA . ALA D 1 2307 ? 171.897 176.038 136.182 1.00 100.00 2307 ALA D CA 1
ATOM 8844 C C . ALA D 1 2307 ? 172.756 176.840 135.239 1.00 100.00 2307 ALA D C 1
ATOM 8845 O O . ALA D 1 2307 ? 172.382 177.930 134.808 1.00 100.00 2307 ALA D O 1
ATOM 8847 N N . VAL D 1 2308 ? 173.895 176.268 134.895 1.00 100.00 2308 VAL D N 1
ATOM 8848 C CA . VAL D 1 2308 ? 174.806 176.801 133.905 1.00 100.00 2308 VAL D CA 1
ATOM 8849 C C . VAL D 1 2308 ? 174.941 175.761 132.817 1.00 100.00 2308 VAL D C 1
ATOM 8850 O O . VAL D 1 2308 ? 175.128 174.584 133.119 1.00 100.00 2308 VAL D O 1
ATOM 8854 N N . GLU D 1 2309 ? 174.805 176.160 131.560 1.00 100.00 2309 GLU D N 1
ATOM 8855 C CA . GLU D 1 2309 ? 174.906 175.205 130.473 1.00 100.00 2309 GLU D CA 1
ATOM 8856 C C . GLU D 1 2309 ? 175.986 175.633 129.510 1.00 100.00 2309 GLU D C 1
ATOM 8857 O O . GLU D 1 2309 ? 175.897 176.702 128.915 1.00 100.00 2309 GLU D O 1
ATOM 8863 N N . ILE D 1 2310 ? 177.001 174.806 129.346 1.00 100.00 2310 ILE D N 1
ATOM 8864 C CA . ILE D 1 2310 ? 178.101 175.127 128.463 1.00 100.00 2310 ILE D CA 1
ATOM 8865 C C . ILE D 1 2310 ? 178.002 174.202 127.262 1.00 100.00 2310 ILE D C 1
ATOM 8866 O O . ILE D 1 2310 ? 178.131 172.982 127.391 1.00 100.00 2310 ILE D O 1
ATOM 8871 N N . ASN D 1 2311 ? 177.747 174.781 126.098 1.00 100.00 2311 ASN D N 1
ATOM 8872 C CA . ASN D 1 2311 ? 177.475 174.045 124.879 1.00 100.00 2311 ASN D CA 1
ATOM 8873 C C . ASN D 1 2311 ? 178.714 173.834 124.025 1.00 100.00 2311 ASN D C 1
ATOM 8874 O O . ASN D 1 2311 ? 179.652 174.623 124.047 1.00 100.00 2311 ASN D O 1
ATOM 8879 N N . SER D 1 2312 ? 178.690 172.779 123.233 1.00 100.00 2312 SER D N 1
ATOM 8880 C CA . SER D 1 2312 ? 179.778 172.516 122.319 1.00 100.00 2312 SER D CA 1
ATOM 8881 C C . SER D 1 2312 ? 179.671 173.407 121.097 1.00 100.00 2312 SER D C 1
ATOM 8882 O O . SER D 1 2312 ? 178.638 174.010 120.837 1.00 100.00 2312 SER D O 1
ATOM 8885 N N . ILE D 1 2313 ? 180.754 173.484 120.338 1.00 100.00 2313 ILE D N 1
ATOM 8886 C CA . ILE D 1 2313 ? 180.789 174.244 119.094 1.00 100.00 2313 ILE D CA 1
ATOM 8887 C C . ILE D 1 2313 ? 180.595 173.269 117.937 1.00 100.00 2313 ILE D C 1
ATOM 8888 O O . ILE D 1 2313 ? 181.367 172.311 117.824 1.00 100.00 2313 ILE D O 1
ATOM 8893 N N . PRO D 1 2314 ? 179.592 173.470 117.084 1.00 100.00 2314 PRO D N 1
ATOM 8894 C CA . PRO D 1 2314 ? 179.301 172.594 115.954 1.00 100.00 2314 PRO D CA 1
ATOM 8895 C C . PRO D 1 2314 ? 180.418 172.544 114.943 1.00 100.00 2314 PRO D C 1
ATOM 8896 O O . PRO D 1 2314 ? 181.165 173.502 114.761 1.00 100.00 2314 PRO D O 1
ATOM 8900 N N . SER D 1 2315 ? 180.508 171.412 114.268 1.00 100.00 2315 SER D N 1
ATOM 8901 C CA . SER D 1 2315 ? 181.454 171.229 113.197 1.00 100.00 2315 SER D CA 1
ATOM 8902 C C . SER D 1 2315 ? 180.954 171.980 111.981 1.00 100.00 2315 SER D C 1
ATOM 8903 O O . SER D 1 2315 ? 179.817 172.427 111.937 1.00 100.00 2315 SER D O 1
ATOM 8906 N N . THR D 1 2316 ? 181.798 172.133 110.986 1.00 100.00 2316 THR D N 1
ATOM 8907 C CA . THR D 1 2316 ? 181.371 172.852 109.803 1.00 100.00 2316 THR D CA 1
ATOM 8908 C C . THR D 1 2316 ? 180.630 171.944 108.829 1.00 100.00 2316 THR D C 1
ATOM 8909 O O . THR D 1 2316 ? 181.184 170.957 108.343 1.00 100.00 2316 THR D O 1
ATOM 8913 N N . ALA D 1 2317 ? 179.400 172.317 108.482 1.00 100.00 2317 ALA D N 1
ATOM 8914 C CA . ALA D 1 2317 ? 178.623 171.575 107.496 1.00 100.00 2317 ALA D CA 1
ATOM 8915 C C . ALA D 1 2317 ? 179.011 172.096 106.136 1.00 100.00 2317 ALA D C 1
ATOM 8916 O O . ALA D 1 2317 ? 178.279 172.858 105.521 1.00 100.00 2317 ALA D O 1
ATOM 8918 N N . SER D 1 2318 ? 180.178 171.659 105.673 1.00 98.16 2318 SER D N 1
ATOM 8919 C CA . SER D 1 2318 ? 180.862 172.250 104.538 1.00 98.16 2318 SER D CA 1
ATOM 8920 C C . SER D 1 2318 ? 179.931 172.555 103.391 1.00 98.16 2318 SER D C 1
ATOM 8921 O O . SER D 1 2318 ? 179.202 171.679 102.927 1.00 98.16 2318 SER D O 1
ATOM 8924 N N . ALA D 1 2319 ? 180.016 173.798 102.915 1.00 100.00 2319 ALA D N 1
ATOM 8925 C CA . ALA D 1 2319 ? 179.201 174.327 101.842 1.00 100.00 2319 ALA D CA 1
ATOM 8926 C C . ALA D 1 2319 ? 179.746 174.000 100.462 1.00 100.00 2319 ALA D C 1
ATOM 8927 O O . ALA D 1 2319 ? 180.954 173.994 100.226 1.00 100.00 2319 ALA D O 1
ATOM 8929 N N . GLY D 1 2320 ? 178.821 173.792 99.532 1.00 100.00 2320 GLY D N 1
ATOM 8930 C CA . GLY D 1 2320 ? 179.105 173.612 98.125 1.00 100.00 2320 GLY D CA 1
ATOM 8931 C C . GLY D 1 2320 ? 178.291 174.566 97.278 1.00 100.00 2320 GLY D C 1
ATOM 8932 O O . GLY D 1 2320 ? 177.760 175.547 97.794 1.00 100.00 2320 GLY D O 1
ATOM 8933 N N . ASN D 1 2321 ? 178.210 174.284 95.979 1.00 100.00 2321 ASN D N 1
ATOM 8934 C CA . ASN D 1 2321 ? 177.474 175.074 94.998 1.00 100.00 2321 ASN D CA 1
ATOM 8935 C C . ASN D 1 2321 ? 177.153 174.178 93.804 1.00 100.00 2321 ASN D C 1
ATOM 8936 O O . ASN D 1 2321 ? 177.310 172.958 93.886 1.00 100.00 2321 ASN D O 1
ATOM 8941 N N . ASN D 1 2322 ? 176.654 174.757 92.704 1.00 92.65 2322 ASN D N 1
ATOM 8942 C CA . ASN D 1 2322 ? 176.254 173.959 91.549 1.00 92.65 2322 ASN D CA 1
ATOM 8943 C C . ASN D 1 2322 ? 177.290 173.959 90.434 1.00 92.65 2322 ASN D C 1
ATOM 8944 O O . ASN D 1 2322 ? 176.957 173.651 89.287 1.00 92.65 2322 ASN D O 1
ATOM 8949 N N . GLY D 1 2323 ? 178.543 174.235 90.758 1.00 70.80 2323 GLY D N 1
ATOM 8950 C CA . GLY D 1 2323 ? 179.600 174.162 89.784 1.00 70.80 2323 GLY D CA 1
ATOM 8951 C C . GLY D 1 2323 ? 179.694 175.453 89.023 1.00 70.80 2323 GLY D C 1
ATOM 8952 O O . GLY D 1 2323 ? 179.093 176.446 89.410 1.00 70.80 2323 GLY D O 1
ATOM 8953 N N . PRO D 1 2324 ? 180.493 175.460 87.961 1.00 62.16 2324 PRO D N 1
ATOM 8954 C CA . PRO D 1 2324 ? 180.697 176.646 87.142 1.00 62.16 2324 PRO D CA 1
ATOM 8955 C C . PRO D 1 2324 ? 179.366 177.144 86.628 1.00 62.16 2324 PRO D C 1
ATOM 8956 O O . PRO D 1 2324 ? 178.525 176.368 86.185 1.00 62.16 2324 PRO D O 1
ATOM 8960 N N . VAL D 1 2325 ? 179.186 178.447 86.665 1.00 100.00 2325 VAL D N 1
ATOM 8961 C CA . VAL D 1 2325 ? 177.930 179.082 86.327 1.00 100.00 2325 VAL D CA 1
ATOM 8962 C C . VAL D 1 2325 ? 178.116 179.846 85.039 1.00 100.00 2325 VAL D C 1
ATOM 8963 O O . VAL D 1 2325 ? 178.985 180.710 84.960 1.00 100.00 2325 VAL D O 1
ATOM 8967 N N . CYS D 1 2326 ? 177.315 179.569 84.030 1.00 100.00 2326 CYS D N 1
ATOM 8968 C CA . CYS D 1 2326 ? 177.481 180.335 82.804 1.00 100.00 2326 CYS D CA 1
ATOM 8969 C C . CYS D 1 2326 ? 177.328 181.811 83.106 1.00 100.00 2326 CYS D C 1
ATOM 8970 O O . CYS D 1 2326 ? 176.343 182.208 83.720 1.00 100.00 2326 CYS D O 1
ATOM 8973 N N . THR D 1 2327 ? 178.262 182.637 82.651 1.00 100.00 2327 THR D N 1
ATOM 8974 C CA . THR D 1 2327 ? 178.132 184.059 82.939 1.00 100.00 2327 THR D CA 1
ATOM 8975 C C . THR D 1 2327 ? 176.739 184.536 82.591 1.00 100.00 2327 THR D C 1
ATOM 8976 O O . THR D 1 2327 ? 176.246 184.286 81.491 1.00 100.00 2327 THR D O 1
ATOM 8980 N N . GLY D 1 2328 ? 176.099 185.200 83.555 1.00 100.00 2328 GLY D N 1
ATOM 8981 C CA . GLY D 1 2328 ? 174.766 185.754 83.416 1.00 100.00 2328 GLY D CA 1
ATOM 8982 C C . GLY D 1 2328 ? 173.635 184.917 84.001 1.00 100.00 2328 GLY D C 1
ATOM 8983 O O . GLY D 1 2328 ? 172.507 185.419 84.088 1.00 100.00 2328 GLY D O 1
ATOM 8984 N N . THR D 1 2329 ? 173.884 183.663 84.404 1.00 100.00 2329 THR D N 1
ATOM 8985 C CA . THR D 1 2329 ? 172.792 182.852 84.936 1.00 100.00 2329 THR D CA 1
ATOM 8986 C C . THR D 1 2329 ? 172.895 182.650 86.448 1.00 100.00 2329 THR D C 1
ATOM 8987 O O . THR D 1 2329 ? 173.683 183.287 87.148 1.00 100.00 2329 THR D O 1
ATOM 8991 N N . ASP D 1 2330 ? 172.014 181.807 86.957 1.00 100.00 2330 ASP D N 1
ATOM 8992 C CA . ASP D 1 2330 ? 171.822 181.590 88.378 1.00 100.00 2330 ASP D CA 1
ATOM 8993 C C . ASP D 1 2330 ? 172.663 180.448 88.956 1.00 100.00 2330 ASP D C 1
ATOM 8994 O O . ASP D 1 2330 ? 173.112 179.531 88.262 1.00 100.00 2330 ASP D O 1
ATOM 8999 N N . ALA D 1 2331 ? 172.830 180.499 90.269 1.00 100.00 2331 ALA D N 1
ATOM 9000 C CA . ALA D 1 2331 ? 173.611 179.514 90.987 1.00 100.00 2331 ALA D CA 1
ATOM 9001 C C . ALA D 1 2331 ? 172.909 179.106 92.259 1.00 100.00 2331 ALA D C 1
ATOM 9002 O O . ALA D 1 2331 ? 172.042 179.810 92.761 1.00 100.00 2331 ALA D O 1
ATOM 9004 N N . SER D 1 2332 ? 173.281 177.956 92.777 1.00 100.00 2332 SER D N 1
ATOM 9005 C CA . SER D 1 2332 ? 172.743 177.480 94.033 1.00 100.00 2332 SER D CA 1
ATOM 9006 C C . SER D 1 2332 ? 173.870 177.333 95.021 1.00 100.00 2332 SER D C 1
ATOM 9007 O O . SER D 1 2332 ? 174.996 177.062 94.633 1.00 100.00 2332 SER D O 1
ATOM 9010 N N . LEU D 1 2333 ? 173.581 177.532 96.288 1.00 100.00 2333 LEU D N 1
ATOM 9011 C CA . LEU D 1 2333 ? 174.552 177.280 97.328 1.00 100.00 2333 LEU D CA 1
ATOM 9012 C C . LEU D 1 2333 ? 174.047 176.086 98.098 1.00 100.00 2333 LEU D C 1
ATOM 9013 O O . LEU D 1 2333 ? 172.851 175.843 98.114 1.00 100.00 2333 LEU D O 1
ATOM 9018 N N . SER D 1 2334 ? 174.919 175.319 98.732 1.00 100.00 2334 SER D N 1
ATOM 9019 C CA . SER D 1 2334 ? 174.384 174.200 99.487 1.00 100.00 2334 SER D CA 1
ATOM 9020 C C . SER D 1 2334 ? 175.140 173.869 100.762 1.00 100.00 2334 SER D C 1
ATOM 9021 O O . SER D 1 2334 ? 176.296 173.460 100.709 1.00 100.00 2334 SER D O 1
ATOM 9024 N N . ALA D 1 2335 ? 174.479 173.996 101.905 1.00 100.00 2335 ALA D N 1
ATOM 9025 C CA . ALA D 1 2335 ? 175.071 173.622 103.179 1.00 100.00 2335 ALA D CA 1
ATOM 9026 C C . ALA D 1 2335 ? 174.876 172.136 103.413 1.00 100.00 2335 ALA D C 1
ATOM 9027 O O . ALA D 1 2335 ? 173.937 171.547 102.896 1.00 100.00 2335 ALA D O 1
ATOM 9029 N N . GLY D 1 2336 ? 175.748 171.520 104.193 1.00 100.00 2336 GLY D N 1
ATOM 9030 C CA . GLY D 1 2336 ? 175.531 170.120 104.510 1.00 100.00 2336 GLY D CA 1
ATOM 9031 C C . GLY D 1 2336 ? 174.463 170.001 105.570 1.00 100.00 2336 GLY D C 1
ATOM 9032 O O . GLY D 1 2336 ? 174.095 171.000 106.174 1.00 100.00 2336 GLY D O 1
ATOM 9033 N N . THR D 1 2337 ? 173.933 168.782 105.802 1.00 100.00 2337 THR D N 1
ATOM 9034 C CA . THR D 1 2337 ? 172.787 168.581 106.747 1.00 100.00 2337 THR D CA 1
ATOM 9035 C C . THR D 1 2337 ? 173.161 168.185 108.174 1.00 100.00 2337 THR D C 1
ATOM 9036 O O . THR D 1 2337 ? 173.674 167.087 108.339 1.00 100.00 2337 THR D O 1
ATOM 9040 N N . VAL D 1 2338 ? 172.869 169.027 109.156 1.00 100.00 2338 VAL D N 1
ATOM 9041 C CA . VAL D 1 2338 ? 173.064 168.826 110.577 1.00 100.00 2338 VAL D CA 1
ATOM 9042 C C . VAL D 1 2338 ? 171.674 168.788 111.178 1.00 100.00 2338 VAL D C 1
ATOM 9043 O O . VAL D 1 2338 ? 170.897 169.725 110.989 1.00 100.00 2338 VAL D O 1
ATOM 9047 N N . SER D 1 2339 ? 171.357 167.733 111.914 1.00 100.00 2339 SER D N 1
ATOM 9048 C CA . SER D 1 2339 ? 169.980 167.521 112.362 1.00 100.00 2339 SER D CA 1
ATOM 9049 C C . SER D 1 2339 ? 169.434 168.611 113.277 1.00 100.00 2339 SER D C 1
ATOM 9050 O O . SER D 1 2339 ? 168.224 168.858 113.292 1.00 100.00 2339 SER D O 1
ATOM 9053 N N . GLY D 1 2340 ? 170.283 169.256 114.062 1.00 100.00 2340 GLY D N 1
ATOM 9054 C CA . GLY D 1 2340 ? 169.825 170.311 114.935 1.00 100.00 2340 GLY D CA 1
ATOM 9055 C C . GLY D 1 2340 ? 170.164 171.704 114.466 1.00 100.00 2340 GLY D C 1
ATOM 9056 O O . GLY D 1 2340 ? 170.079 172.644 115.265 1.00 100.00 2340 GLY D O 1
ATOM 9057 N N . ALA D 1 2341 ? 170.571 171.894 113.222 1.00 100.00 2341 ALA D N 1
ATOM 9058 C CA . ALA D 1 2341 ? 171.094 173.197 112.864 1.00 100.00 2341 ALA D CA 1
ATOM 9059 C C . ALA D 1 2341 ? 170.137 174.146 112.192 1.00 100.00 2341 ALA D C 1
ATOM 9060 O O . ALA D 1 2341 ? 169.305 173.779 111.366 1.00 100.00 2341 ALA D O 1
ATOM 9062 N N . SER D 1 2342 ? 170.363 175.399 112.514 1.00 100.00 2342 SER D N 1
ATOM 9063 C CA . SER D 1 2342 ? 169.833 176.550 111.833 1.00 100.00 2342 SER D CA 1
ATOM 9064 C C . SER D 1 2342 ? 170.929 177.023 110.913 1.00 100.00 2342 SER D C 1
ATOM 9065 O O . SER D 1 2342 ? 172.100 176.901 111.244 1.00 100.00 2342 SER D O 1
ATOM 9068 N N . TYR D 1 2343 ? 170.586 177.534 109.756 1.00 100.00 2343 TYR D N 1
ATOM 9069 C CA . TYR D 1 2343 ? 171.626 177.939 108.831 1.00 100.00 2343 TYR D CA 1
ATOM 9070 C C . TYR D 1 2343 ? 171.527 179.424 108.559 1.00 100.00 2343 TYR D C 1
ATOM 9071 O O . TYR D 1 2343 ? 170.438 179.989 108.571 1.00 100.00 2343 TYR D O 1
ATOM 9080 N N . ALA D 1 2344 ? 172.660 180.059 108.313 1.00 100.00 2344 ALA D N 1
ATOM 9081 C CA . ALA D 1 2344 ? 172.649 181.446 107.909 1.00 100.00 2344 ALA D CA 1
ATOM 9082 C C . ALA D 1 2344 ? 173.762 181.695 106.928 1.00 100.00 2344 ALA D C 1
ATOM 9083 O O . ALA D 1 2344 ? 174.885 181.250 107.126 1.00 100.00 2344 ALA D O 1
ATOM 9085 N N . TRP D 1 2345 ? 173.450 182.419 105.880 1.00 100.00 2345 TRP D N 1
ATOM 9086 C CA . TRP D 1 2345 ? 174.424 182.751 104.873 1.00 100.00 2345 TRP D CA 1
ATOM 9087 C C . TRP D 1 2345 ? 174.643 184.233 104.905 1.00 100.00 2345 TRP D C 1
ATOM 9088 O O . TRP D 1 2345 ? 173.694 184.976 105.109 1.00 100.00 2345 TRP D O 1
ATOM 9099 N N . TYR D 1 2346 ? 175.874 184.650 104.658 1.00 100.00 2346 TYR D N 1
ATOM 9100 C CA . TYR D 1 2346 ? 176.292 186.036 104.669 1.00 100.00 2346 TYR D CA 1
ATOM 9101 C C . TYR D 1 2346 ? 176.981 186.378 103.359 1.00 100.00 2346 TYR D C 1
ATOM 9102 O O . TYR D 1 2346 ? 177.485 185.506 102.667 1.00 100.00 2346 TYR D O 1
ATOM 9111 N N . THR D 1 2347 ? 176.983 187.649 102.989 1.00 100.00 2347 THR D N 1
ATOM 9112 C CA . THR D 1 2347 ? 177.667 188.054 101.767 1.00 100.00 2347 THR D CA 1
ATOM 9113 C C . THR D 1 2347 ? 179.069 188.566 102.039 1.00 100.00 2347 THR D C 1
ATOM 9114 O O . THR D 1 2347 ? 179.778 188.933 101.097 1.00 100.00 2347 THR D O 1
ATOM 9118 N N . ASP D 1 2348 ? 179.450 188.672 103.309 1.00 100.00 2348 ASP D N 1
ATOM 9119 C CA . ASP D 1 2348 ? 180.695 189.323 103.698 1.00 100.00 2348 ASP D CA 1
ATOM 9120 C C . ASP D 1 2348 ? 181.419 188.548 104.786 1.00 100.00 2348 ASP D C 1
ATOM 9121 O O . ASP D 1 2348 ? 180.784 188.091 105.730 1.00 100.00 2348 ASP D O 1
ATOM 9126 N N . ALA D 1 2349 ? 182.755 188.494 104.710 1.00 30.00 2349 ALA D N 1
ATOM 9127 C CA . ALA D 1 2349 ? 183.553 187.692 105.637 1.00 30.00 2349 ALA D CA 1
ATOM 9128 C C . ALA D 1 2349 ? 183.348 188.116 107.064 1.00 30.00 2349 ALA D C 1
ATOM 9129 O O . ALA D 1 2349 ? 183.637 187.342 107.979 1.00 30.00 2349 ALA D O 1
ATOM 9131 N N . GLY D 1 2350 ? 182.903 189.338 107.263 1.00 30.00 2350 GLY D N 1
ATOM 9132 C CA . GLY D 1 2350 ? 182.715 189.838 108.598 1.00 30.00 2350 GLY D CA 1
ATOM 9133 C C . GLY D 1 2350 ? 181.470 189.298 109.214 1.00 30.00 2350 GLY D C 1
ATOM 9134 O O . GLY D 1 2350 ? 181.159 189.636 110.357 1.00 30.00 2350 GLY D O 1
ATOM 9135 N N . THR D 1 2351 ? 180.738 188.477 108.468 1.00 90.48 2351 THR D N 1
ATOM 9136 C CA . THR D 1 2351 ? 179.476 187.953 108.943 1.00 90.48 2351 THR D CA 1
ATOM 9137 C C . THR D 1 2351 ? 178.587 189.083 109.447 1.00 90.48 2351 THR D C 1
ATOM 9138 O O . THR D 1 2351 ? 178.049 189.004 110.548 1.00 90.48 2351 THR D O 1
ATOM 9142 N N . SER D 1 2352 ? 178.421 190.141 108.646 1.00 100.00 2352 SER D N 1
ATOM 9143 C CA . SER D 1 2352 ? 177.499 191.193 109.044 1.00 100.00 2352 SER D CA 1
ATOM 9144 C C . SER D 1 2352 ? 176.279 191.368 108.138 1.00 100.00 2352 SER D C 1
ATOM 9145 O O . SER D 1 2352 ? 175.278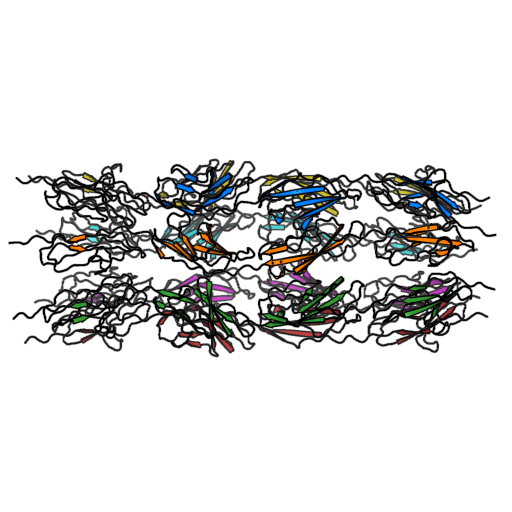 191.922 108.597 1.00 100.00 2352 SER D O 1
ATOM 9148 N N . ASN D 1 2353 ? 176.268 190.846 106.907 1.00 100.00 2353 ASN D N 1
ATOM 9149 C CA . ASN D 1 2353 ? 175.129 191.091 105.994 1.00 100.00 2353 ASN D CA 1
ATOM 9150 C C . ASN D 1 2353 ? 174.388 189.818 105.582 1.00 100.00 2353 ASN D C 1
ATOM 9151 O O . ASN D 1 2353 ? 174.564 189.420 104.442 1.00 100.00 2353 ASN D O 1
ATOM 9156 N N . GLN D 1 2354 ? 173.645 189.209 106.511 1.00 100.00 2354 GLN D N 1
ATOM 9157 C CA . GLN D 1 2354 ? 172.937 187.933 106.229 1.00 100.00 2354 GLN D CA 1
ATOM 9158 C C . GLN D 1 2354 ? 171.946 188.143 105.082 1.00 100.00 2354 GLN D C 1
ATOM 9159 O O . GLN D 1 2354 ? 171.189 189.132 105.127 1.00 100.00 2354 GLN D O 1
ATOM 9165 N N . PHE D 1 2355 ? 171.959 187.242 104.097 1.00 100.00 2355 PHE D N 1
ATOM 9166 C CA . PHE D 1 2355 ? 171.012 187.350 102.959 1.00 100.00 2355 PHE D CA 1
ATOM 9167 C C . PHE D 1 2355 ? 170.129 186.100 102.891 1.00 100.00 2355 PHE D C 1
ATOM 9168 O O . PHE D 1 2355 ? 169.181 186.101 102.082 1.00 100.00 2355 PHE D O 1
ATOM 9176 N N . SER D 1 2356 ? 170.418 185.075 103.703 1.00 100.00 2356 SER D N 1
ATOM 9177 C CA . SER D 1 2356 ? 169.633 183.819 103.565 1.00 100.00 2356 SER D CA 1
ATOM 9178 C C . SER D 1 2356 ? 169.654 182.948 104.824 1.00 100.00 2356 SER D C 1
ATOM 9179 O O . SER D 1 2356 ? 170.728 182.838 105.448 1.00 100.00 2356 SER D O 1
ATOM 9182 N N . THR D 1 2357 ? 168.507 182.357 105.176 1.00 100.00 2357 THR D N 1
ATOM 9183 C CA . THR D 1 2357 ? 168.417 181.410 106.292 1.00 100.00 2357 THR D CA 1
ATOM 9184 C C . THR D 1 2357 ? 168.180 179.984 105.809 1.00 100.00 2357 THR D C 1
ATOM 9185 O O . THR D 1 2357 ? 167.892 179.090 106.610 1.00 100.00 2357 THR D O 1
ATOM 9189 N N . LEU D 1 2358 ? 168.246 179.761 104.514 1.00 100.00 2358 LEU D N 1
ATOM 9190 C CA . LEU D 1 2358 ? 167.973 178.455 103.951 1.00 100.00 2358 LEU D CA 1
ATOM 9191 C C . LEU D 1 2358 ? 169.209 177.574 103.941 1.00 100.00 2358 LEU D C 1
ATOM 9192 O O . LEU D 1 2358 ? 170.332 178.055 103.829 1.00 100.00 2358 LEU D O 1
ATOM 9197 N N . GLN D 1 2359 ? 168.990 176.262 104.014 1.00 100.00 2359 GLN D N 1
ATOM 9198 C CA . GLN D 1 2359 ? 170.088 175.324 103.852 1.00 100.00 2359 GLN D CA 1
ATOM 9199 C C . GLN D 1 2359 ? 170.597 175.338 102.433 1.00 100.00 2359 GLN D C 1
ATOM 9200 O O . GLN D 1 2359 ? 171.790 175.155 102.191 1.00 100.00 2359 GLN D O 1
ATOM 9206 N N . ASN D 1 2360 ? 169.717 175.552 101.476 1.00 100.00 2360 ASN D N 1
ATOM 9207 C CA . ASN D 1 2360 ? 170.122 175.511 100.081 1.00 100.00 2360 ASN D CA 1
ATOM 9208 C C . ASN D 1 2360 ? 169.725 176.814 99.387 1.00 100.00 2360 ASN D C 1
ATOM 9209 O O . ASN D 1 2360 ? 168.889 176.800 98.489 1.00 100.00 2360 ASN D O 1
ATOM 9214 N N . PRO D 1 2361 ? 170.319 177.949 99.764 1.00 100.00 2361 PRO D N 1
ATOM 9215 C CA . PRO D 1 2361 ? 169.907 179.234 99.201 1.00 100.00 2361 PRO D CA 1
ATOM 9216 C C . PRO D 1 2361 ? 170.301 179.308 97.757 1.00 100.00 2361 PRO D C 1
ATOM 9217 O O . PRO D 1 2361 ? 171.392 178.881 97.443 1.00 100.00 2361 PRO D O 1
ATOM 9221 N N . THR D 1 2362 ? 169.459 179.877 96.883 1.00 100.00 2362 THR D N 1
ATOM 9222 C CA . THR D 1 2362 ? 169.837 180.079 95.476 1.00 100.00 2362 THR D CA 1
ATOM 9223 C C . THR D 1 2362 ? 170.200 181.535 95.217 1.00 100.00 2362 THR D C 1
ATOM 9224 O O . THR D 1 2362 ? 169.390 182.410 95.493 1.00 100.00 2362 THR D O 1
ATOM 9228 N N . VAL D 1 2363 ? 171.405 181.790 94.695 1.00 100.00 2363 VAL D N 1
ATOM 9229 C CA . VAL D 1 2363 ? 171.949 183.113 94.352 1.00 100.00 2363 VAL D CA 1
ATOM 9230 C C . VAL D 1 2363 ? 171.428 183.506 92.964 1.00 100.00 2363 VAL D C 1
ATOM 9231 O O . VAL D 1 2363 ? 170.730 182.688 92.376 1.00 100.00 2363 VAL D O 1
ATOM 9235 N N . ASN D 1 2364 ? 171.672 184.726 92.432 1.00 100.00 2364 ASN D N 1
ATOM 9236 C CA . ASN D 1 2364 ? 171.069 185.137 91.146 1.00 100.00 2364 ASN D CA 1
ATOM 9237 C C . ASN D 1 2364 ? 171.994 186.020 90.295 1.00 100.00 2364 ASN D C 1
ATOM 9238 O O . ASN D 1 2364 ? 172.813 186.741 90.844 1.00 100.00 2364 ASN D O 1
ATOM 9243 N N . ASN D 1 2365 ? 171.846 185.987 88.964 1.00 63.20 2365 ASN D N 1
ATOM 9244 C CA . ASN D 1 2365 ? 172.614 186.830 88.020 1.00 63.20 2365 ASN D CA 1
ATOM 9245 C C . ASN D 1 2365 ? 174.118 186.929 88.290 1.00 63.20 2365 ASN D C 1
ATOM 9246 O O . ASN D 1 2365 ? 174.646 188.021 88.473 1.00 63.20 2365 ASN D O 1
ATOM 9251 N N . LEU D 1 2366 ? 174.840 185.814 88.295 1.00 100.00 2366 LEU D N 1
ATOM 9252 C CA . LEU D 1 2366 ? 176.271 185.950 88.537 1.00 100.00 2366 LEU D CA 1
ATOM 9253 C C . LEU D 1 2366 ? 177.018 186.278 87.259 1.00 100.00 2366 LEU D C 1
ATOM 9254 O O . LEU D 1 2366 ? 176.961 185.534 86.280 1.00 100.00 2366 LEU D O 1
ATOM 9259 N N . THR D 1 2367 ? 177.765 187.373 87.290 1.00 100.00 2367 THR D N 1
ATOM 9260 C CA . THR D 1 2367 ? 178.520 187.811 86.135 1.00 100.00 2367 THR D CA 1
ATOM 9261 C C . THR D 1 2367 ? 180.013 187.577 86.280 1.00 100.00 2367 THR D C 1
ATOM 9262 O O . THR D 1 2367 ? 180.733 187.594 85.278 1.00 100.00 2367 THR D O 1
ATOM 9266 N N . ASN D 1 2368 ? 180.485 187.336 87.493 1.00 100.00 2368 ASN D N 1
ATOM 9267 C CA . ASN D 1 2368 ? 181.892 187.090 87.747 1.00 100.00 2368 ASN D CA 1
ATOM 9268 C C . ASN D 1 2368 ? 181.991 186.224 88.991 1.00 100.00 2368 ASN D C 1
ATOM 9269 O O . ASN D 1 2368 ? 180.986 185.943 89.639 1.00 100.00 2368 ASN D O 1
ATOM 9274 N N . ASP D 1 2369 ? 183.205 185.829 89.356 1.00 100.00 2369 ASP D N 1
ATOM 9275 C CA . ASP D 1 2369 ? 183.359 184.968 90.521 1.00 100.00 2369 ASP D CA 1
ATOM 9276 C C . ASP D 1 2369 ? 182.894 185.685 91.777 1.00 100.00 2369 ASP D C 1
ATOM 9277 O O . ASP D 1 2369 ? 183.175 186.868 91.966 1.00 100.00 2369 ASP D O 1
ATOM 9282 N N . SER D 1 2370 ? 182.247 184.954 92.679 1.00 100.00 2370 SER D N 1
ATOM 9283 C CA . SER D 1 2370 ? 181.816 185.569 93.922 1.00 100.00 2370 SER D CA 1
ATOM 9284 C C . SER D 1 2370 ? 181.828 184.572 95.060 1.00 100.00 2370 SER D C 1
ATOM 9285 O O . SER D 1 2370 ? 181.793 183.366 94.847 1.00 100.00 2370 SER D O 1
ATOM 9288 N N . THR D 1 2371 ? 181.850 185.083 96.283 1.00 100.00 2371 THR D N 1
ATOM 9289 C CA . THR D 1 2371 ? 181.865 184.214 97.444 1.00 100.00 2371 THR D CA 1
ATOM 9290 C C . THR D 1 2371 ? 180.726 184.499 98.396 1.00 100.00 2371 THR D C 1
ATOM 9291 O O . THR D 1 2371 ? 180.283 185.636 98.551 1.00 100.00 2371 THR D O 1
ATOM 9295 N N . PHE D 1 2372 ? 180.320 183.453 99.089 1.00 100.00 2372 PHE D N 1
ATOM 9296 C CA . PHE D 1 2372 ? 179.271 183.500 100.084 1.00 100.00 2372 PHE D CA 1
ATOM 9297 C C . PHE D 1 2372 ? 179.788 182.816 101.323 1.00 100.00 2372 PHE D C 1
ATOM 9298 O O . PHE D 1 2372 ? 180.721 182.032 101.248 1.00 100.00 2372 PHE D O 1
ATOM 9306 N N . TYR D 1 2373 ? 179.202 183.075 102.468 1.00 100.00 2373 TYR D N 1
ATOM 9307 C CA . TYR D 1 2373 ? 179.761 182.481 103.672 1.00 100.00 2373 TYR D CA 1
ATOM 9308 C C . TYR D 1 2373 ? 178.625 181.756 104.344 1.00 100.00 2373 TYR D C 1
ATOM 9309 O O . TYR D 1 2373 ? 177.581 181.676 103.748 1.00 100.00 2373 TYR D O 1
ATOM 9318 N N . LEU D 1 2374 ? 178.811 181.183 105.530 1.00 100.00 2374 LEU D N 1
ATOM 9319 C CA . LEU D 1 2374 ? 177.780 180.387 106.201 1.00 100.00 2374 LEU D CA 1
ATOM 9320 C C . LEU D 1 2374 ? 178.188 180.205 107.648 1.00 100.00 2374 LEU D C 1
ATOM 9321 O O . LEU D 1 2374 ? 179.342 180.402 107.967 1.00 100.00 2374 LEU D O 1
ATOM 9326 N N . LEU D 1 2375 ? 177.258 179.855 108.528 1.00 100.00 2375 LEU D N 1
ATOM 9327 C CA . LEU D 1 2375 ? 177.607 179.714 109.933 1.00 100.00 2375 LEU D CA 1
ATOM 9328 C C . LEU D 1 2375 ? 176.546 178.841 110.592 1.00 100.00 2375 LEU D C 1
ATOM 9329 O O . LEU D 1 2375 ? 175.674 179.360 111.273 1.00 100.00 2375 LEU D O 1
ATOM 9334 N N . VAL D 1 2376 ? 176.637 177.523 110.424 1.00 100.00 2376 VAL D N 1
ATOM 9335 C CA . VAL D 1 2376 ? 175.701 176.545 110.968 1.00 100.00 2376 VAL D CA 1
ATOM 9336 C C . VAL D 1 2376 ? 175.629 176.743 112.464 1.00 100.00 2376 VAL D C 1
ATOM 9337 O O . VAL D 1 2376 ? 176.640 176.553 113.122 1.00 100.00 2376 VAL D O 1
ATOM 9341 N N . THR D 1 2377 ? 174.470 177.089 113.019 1.00 100.00 2377 THR D N 1
ATOM 9342 C CA . THR D 1 2377 ? 174.265 177.282 114.457 1.00 100.00 2377 THR D CA 1
ATOM 9343 C C . THR D 1 2377 ? 173.454 176.155 115.093 1.00 100.00 2377 THR D C 1
ATOM 9344 O O . THR D 1 2377 ? 172.356 175.845 114.640 1.00 100.00 2377 THR D O 1
ATOM 9348 N N . VAL D 1 2378 ? 173.968 175.556 116.160 1.00 100.00 2378 VAL D N 1
ATOM 9349 C CA . VAL D 1 2378 ? 173.255 174.504 116.886 1.00 100.00 2378 VAL D CA 1
ATOM 9350 C C . VAL D 1 2378 ? 173.184 174.875 118.365 1.00 100.00 2378 VAL D C 1
ATOM 9351 O O . VAL D 1 2378 ? 174.198 175.234 118.961 1.00 100.00 2378 VAL D O 1
ATOM 9355 N N . ASN D 1 2379 ? 172.014 174.777 118.968 1.00 100.00 2379 ASN D N 1
ATOM 9356 C CA . ASN D 1 2379 ? 171.864 175.165 120.381 1.00 100.00 2379 ASN D CA 1
ATOM 9357 C C . ASN D 1 2379 ? 172.370 176.599 120.581 1.00 100.00 2379 ASN D C 1
ATOM 9358 O O . ASN D 1 2379 ? 172.870 176.875 121.658 1.00 100.00 2379 ASN D O 1
ATOM 9363 N N . GLY D 1 2380 ? 172.179 177.505 119.630 1.00 100.00 2380 GLY D N 1
ATOM 9364 C CA . GLY D 1 2380 ? 172.625 178.873 119.784 1.00 100.00 2380 GLY D CA 1
ATOM 9365 C C . GLY D 1 2380 ? 174.106 179.153 119.538 1.00 100.00 2380 GLY D C 1
ATOM 9366 O O . GLY D 1 2380 ? 174.484 180.332 119.550 1.00 100.00 2380 GLY D O 1
ATOM 9367 N N . CYS D 1 2381 ? 174.955 178.125 119.292 1.00 100.00 2381 CYS D N 1
ATOM 9368 C CA . CYS D 1 2381 ? 176.412 178.258 119.100 1.00 100.00 2381 CYS D CA 1
ATOM 9369 C C . CYS D 1 2381 ? 176.818 178.092 117.638 1.00 100.00 2381 CYS D C 1
ATOM 9370 O O . CYS D 1 2381 ? 176.563 177.046 117.040 1.00 100.00 2381 CYS D O 1
ATOM 9373 N N . PRO D 1 2382 ? 177.418 179.109 117.042 1.00 100.00 2382 PRO D N 1
ATOM 9374 C CA . PRO D 1 2382 ? 177.833 179.078 115.644 1.00 100.00 2382 PRO D CA 1
ATOM 9375 C C . PRO D 1 2382 ? 179.096 178.279 115.427 1.00 100.00 2382 PRO D C 1
ATOM 9376 O O . PRO D 1 2382 ? 179.983 178.274 116.269 1.00 100.00 2382 PRO D O 1
ATOM 9380 N N . SER D 1 2383 ? 179.201 177.678 114.247 1.00 100.00 2383 SER D N 1
ATOM 9381 C CA . SER D 1 2383 ? 180.379 177.000 113.745 1.00 100.00 2383 SER D CA 1
ATOM 9382 C C . SER D 1 2383 ? 181.389 178.010 113.262 1.00 100.00 2383 SER D C 1
ATOM 9383 O O . SER D 1 2383 ? 181.125 179.202 113.220 1.00 100.00 2383 SER D O 1
ATOM 9386 N N . ALA D 1 2384 ? 182.561 177.536 112.886 1.00 100.00 2384 ALA D N 1
ATOM 9387 C CA . ALA D 1 2384 ? 183.506 178.430 112.258 1.00 100.00 2384 ALA D CA 1
ATOM 9388 C C . ALA D 1 2384 ? 182.918 178.867 110.934 1.00 100.00 2384 ALA D C 1
ATOM 9389 O O . ALA D 1 2384 ? 182.056 178.186 110.379 1.00 100.00 2384 ALA D O 1
ATOM 9391 N N . LEU D 1 2385 ? 183.404 179.996 110.418 1.00 100.00 2385 LEU D N 1
ATOM 9392 C CA . LEU D 1 2385 ? 182.902 180.549 109.164 1.00 100.00 2385 LEU D CA 1
ATOM 9393 C C . LEU D 1 2385 ? 183.312 179.636 108.035 1.00 100.00 2385 LEU D C 1
ATOM 9394 O O . LEU D 1 2385 ? 184.470 179.242 107.966 1.00 100.00 2385 LEU D O 1
ATOM 9399 N N . ASP D 1 2386 ? 182.384 179.300 107.151 1.00 100.00 2386 ASP D N 1
ATOM 9400 C CA . ASP D 1 2386 ? 182.689 178.437 106.016 1.00 100.00 2386 ASP D CA 1
ATOM 9401 C C . ASP D 1 2386 ? 182.477 179.135 104.674 1.00 100.00 2386 ASP D C 1
ATOM 9402 O O . ASP D 1 2386 ? 181.348 179.310 104.238 1.00 100.00 2386 ASP D O 1
ATOM 9407 N N . SER D 1 2387 ? 183.531 179.531 103.990 1.00 100.00 2387 SER D N 1
ATOM 9408 C CA . SER D 1 2387 ? 183.334 180.225 102.728 1.00 100.00 2387 SER D CA 1
ATOM 9409 C C . SER D 1 2387 ? 183.085 179.258 101.580 1.00 100.00 2387 SER D C 1
ATOM 9410 O O . SER D 1 2387 ? 183.621 178.154 101.555 1.00 100.00 2387 SER D O 1
ATOM 9413 N N . THR D 1 2388 ? 182.327 179.709 100.577 1.00 100.00 2388 THR D N 1
ATOM 9414 C CA . THR D 1 2388 ? 182.154 178.963 99.327 1.00 100.00 2388 THR D CA 1
ATOM 9415 C C . THR D 1 2388 ? 182.266 179.890 98.118 1.00 100.00 2388 THR D C 1
ATOM 9416 O O . THR D 1 2388 ? 181.812 181.024 98.169 1.00 100.00 2388 THR D O 1
ATOM 9420 N N . THR D 1 2389 ? 182.743 179.393 96.972 1.00 100.00 2389 THR D N 1
ATOM 9421 C CA . THR D 1 2389 ? 182.869 180.238 95.770 1.00 100.00 2389 THR D CA 1
ATOM 9422 C C . THR D 1 2389 ? 182.140 179.644 94.578 1.00 100.00 2389 THR D C 1
ATOM 9423 O O . THR D 1 2389 ? 182.106 178.428 94.420 1.00 100.00 2389 THR D O 1
ATOM 9427 N N . VAL D 1 2390 ? 181.613 180.510 93.717 1.00 100.00 2390 VAL D N 1
ATOM 9428 C CA . VAL D 1 2390 ? 180.846 180.075 92.560 1.00 100.00 2390 VAL D CA 1
ATOM 9429 C C . VAL D 1 2390 ? 181.526 180.508 91.272 1.00 100.00 2390 VAL D C 1
ATOM 9430 O O . VAL D 1 2390 ? 181.198 181.555 90.718 1.00 100.00 2390 VAL D O 1
ATOM 9434 N N . VAL D 1 2391 ? 182.426 179.679 90.749 1.00 100.00 2391 VAL D N 1
ATOM 9435 C CA . VAL D 1 2391 ? 183.248 180.064 89.595 1.00 100.00 2391 VAL D CA 1
ATOM 9436 C C . VAL D 1 2391 ? 182.371 180.309 88.375 1.00 100.00 2391 VAL D C 1
ATOM 9437 O O . VAL D 1 2391 ? 181.783 179.366 87.861 1.00 100.00 2391 VAL D O 1
ATOM 9441 N N . VAL D 1 2392 ? 182.312 181.541 87.851 1.00 100.00 2392 VAL D N 1
ATOM 9442 C CA . VAL D 1 2392 ? 181.565 181.775 86.600 1.00 100.00 2392 VAL D CA 1
ATOM 9443 C C . VAL D 1 2392 ? 182.470 181.429 85.422 1.00 100.00 2392 VAL D C 1
ATOM 9444 O O . VAL D 1 2392 ? 183.667 181.701 85.478 1.00 100.00 2392 VAL D O 1
ATOM 9448 N N . TYR D 1 2393 ? 181.927 180.784 84.373 1.00 100.00 2393 TYR D N 1
ATOM 9449 C CA . TYR D 1 2393 ? 182.713 180.309 83.226 1.00 100.00 2393 TYR D CA 1
ATOM 9450 C C . TYR D 1 2393 ? 183.105 181.484 82.366 1.00 100.00 2393 TYR D C 1
ATOM 9451 O O . TYR D 1 2393 ? 182.467 182.529 82.442 1.00 100.00 2393 TYR D O 1
ATOM 9460 N N . PRO D 1 2394 ? 184.112 181.327 81.490 1.00 100.00 2394 PRO D N 1
ATOM 9461 C CA . PRO D 1 2394 ? 184.574 182.448 80.667 1.00 100.00 2394 PRO D CA 1
ATOM 9462 C C . PRO D 1 2394 ? 183.506 182.882 79.690 1.00 100.00 2394 PRO D C 1
ATOM 9463 O O . PRO D 1 2394 ? 182.397 182.362 79.747 1.00 100.00 2394 PRO D O 1
ATOM 9467 N N . LEU D 1 2395 ? 183.808 183.814 78.794 1.00 100.00 2395 LEU D N 1
ATOM 9468 C CA . LEU D 1 2395 ? 182.817 184.322 77.847 1.00 100.00 2395 LEU D CA 1
ATOM 9469 C C . LEU D 1 2395 ? 183.025 183.650 76.494 1.00 100.00 2395 LEU D C 1
ATOM 9470 O O . LEU D 1 2395 ? 184.151 183.630 75.996 1.00 100.00 2395 LEU D O 1
ATOM 9475 N N . THR D 1 2396 ? 181.953 183.090 75.915 1.00 100.00 2396 THR D N 1
ATOM 9476 C CA . THR D 1 2396 ? 182.030 182.472 74.580 1.00 100.00 2396 THR D CA 1
ATOM 9477 C C . THR D 1 2396 ? 182.111 183.574 73.537 1.00 100.00 2396 THR D C 1
ATOM 9478 O O . THR D 1 2396 ? 181.198 184.401 73.467 1.00 100.00 2396 THR D O 1
ATOM 9482 N N . PRO D 1 2397 ? 183.172 183.646 72.727 1.00 94.88 2397 PRO D N 1
ATOM 9483 C CA . PRO D 1 2397 ? 183.327 184.727 71.765 1.00 94.88 2397 PRO D CA 1
ATOM 9484 C C . PRO D 1 2397 ? 182.493 184.466 70.519 1.00 94.88 2397 PRO D C 1
ATOM 9485 O O . PRO D 1 2397 ? 181.596 185.249 70.238 1.00 94.88 2397 PRO D O 1
ATOM 9489 N N . ILE E 1 2061 ? 160.361 182.664 253.732 1.00 100.00 2061 ILE E N 1
ATOM 9490 C CA . ILE E 1 2061 ? 161.107 183.633 252.920 1.00 100.00 2061 ILE E CA 1
ATOM 9491 C C . ILE E 1 2061 ? 161.721 182.896 251.735 1.00 100.00 2061 ILE E C 1
ATOM 9492 O O . ILE E 1 2061 ? 162.860 182.433 251.843 1.00 100.00 2061 ILE E O 1
ATOM 9497 N N . ASN E 1 2062 ? 160.989 182.814 250.621 1.00 100.00 2062 ASN E N 1
ATOM 9498 C CA . ASN E 1 2062 ? 161.440 182.086 249.435 1.00 100.00 2062 ASN E CA 1
ATOM 9499 C C . ASN E 1 2062 ? 162.600 182.780 248.744 1.00 100.00 2062 ASN E C 1
ATOM 9500 O O . ASN E 1 2062 ? 163.218 183.661 249.321 1.00 100.00 2062 ASN E O 1
ATOM 9505 N N . SER E 1 2063 ? 162.893 182.401 247.504 1.00 100.00 2063 SER E N 1
ATOM 9506 C CA . SER E 1 2063 ? 163.959 183.109 246.791 1.00 100.00 2063 SER E CA 1
ATOM 9507 C C . SER E 1 2063 ? 163.642 183.307 245.313 1.00 100.00 2063 SER E C 1
ATOM 9508 O O . SER E 1 2063 ? 163.321 182.341 244.621 1.00 100.00 2063 SER E O 1
ATOM 9511 N N . ILE E 1 2064 ? 163.752 184.544 244.838 1.00 100.00 2064 ILE E N 1
ATOM 9512 C CA . ILE E 1 2064 ? 163.550 184.912 243.438 1.00 100.00 2064 ILE E CA 1
ATOM 9513 C C . ILE E 1 2064 ? 164.440 184.115 242.483 1.00 100.00 2064 ILE E C 1
ATOM 9514 O O . ILE E 1 2064 ? 165.666 184.147 242.621 1.00 100.00 2064 ILE E O 1
ATOM 9519 N N . PRO E 1 2065 ? 163.847 183.416 241.508 1.00 100.00 2065 PRO E N 1
ATOM 9520 C CA . PRO E 1 2065 ? 164.563 182.603 240.520 1.00 100.00 2065 PRO E CA 1
ATOM 9521 C C . PRO E 1 2065 ? 165.155 183.458 239.420 1.00 100.00 2065 PRO E C 1
ATOM 9522 O O . PRO E 1 2065 ? 164.736 184.589 239.215 1.00 100.00 2065 PRO E O 1
ATOM 9526 N N . SER E 1 2066 ? 166.036 182.853 238.624 1.00 100.00 2066 SER E N 1
ATOM 9527 C CA . SER E 1 2066 ? 166.643 183.574 237.510 1.00 100.00 2066 SER E CA 1
ATOM 9528 C C . SER E 1 2066 ? 165.625 183.707 236.392 1.00 100.00 2066 SER E C 1
ATOM 9529 O O . SER E 1 2066 ? 164.476 183.301 236.543 1.00 100.00 2066 SER E O 1
ATOM 9532 N N . THR E 1 2067 ? 166.041 184.253 235.254 1.00 100.00 2067 THR E N 1
ATOM 9533 C CA . THR E 1 2067 ? 165.124 184.584 234.166 1.00 100.00 2067 THR E CA 1
ATOM 9534 C C . THR E 1 2067 ? 165.129 183.463 233.141 1.00 100.00 2067 THR E C 1
ATOM 9535 O O . THR E 1 2067 ? 165.952 183.501 232.234 1.00 100.00 2067 THR E O 1
ATOM 9539 N N . ALA E 1 2068 ? 164.230 182.475 233.264 1.00 100.00 2068 ALA E N 1
ATOM 9540 C CA . ALA E 1 2068 ? 164.084 181.512 232.179 1.00 100.00 2068 ALA E CA 1
ATOM 9541 C C . ALA E 1 2068 ? 164.238 182.306 230.914 1.00 100.00 2068 ALA E C 1
ATOM 9542 O O . ALA E 1 2068 ? 163.566 183.321 230.758 1.00 100.00 2068 ALA E O 1
ATOM 9544 N N . SER E 1 2069 ? 165.142 181.899 230.036 1.00 100.00 2069 SER E N 1
ATOM 9545 C CA . SER E 1 2069 ? 165.555 182.805 228.965 1.00 100.00 2069 SER E CA 1
ATOM 9546 C C . SER E 1 2069 ? 164.498 182.859 227.880 1.00 100.00 2069 SER E C 1
ATOM 9547 O O . SER E 1 2069 ? 164.311 181.877 227.168 1.00 100.00 2069 SER E O 1
ATOM 9550 N N . ALA E 1 2070 ? 163.867 184.023 227.706 1.00 100.00 2070 ALA E N 1
ATOM 9551 C CA . ALA E 1 2070 ? 162.760 184.167 226.782 1.00 100.00 2070 ALA E CA 1
ATOM 9552 C C . ALA E 1 2070 ? 163.293 184.337 225.376 1.00 100.00 2070 ALA E C 1
ATOM 9553 O O . ALA E 1 2070 ? 164.383 184.858 225.177 1.00 100.00 2070 ALA E O 1
ATOM 9555 N N . GLY E 1 2071 ? 162.516 183.913 224.394 1.00 100.00 2071 GLY E N 1
ATOM 9556 C CA . GLY E 1 2071 ? 162.927 184.070 223.013 1.00 100.00 2071 GLY E CA 1
ATOM 9557 C C . GLY E 1 2071 ? 161.775 183.812 222.077 1.00 100.00 2071 GLY E C 1
ATOM 9558 O O . GLY E 1 2071 ? 160.621 183.826 222.488 1.00 100.00 2071 GLY E O 1
ATOM 9559 N N . ASN E 1 2072 ? 162.087 183.614 220.796 1.00 100.00 2072 ASN E N 1
ATOM 9560 C CA . ASN E 1 2072 ? 161.045 183.369 219.811 1.00 100.00 2072 ASN E CA 1
ATOM 9561 C C . ASN E 1 2072 ? 161.570 182.585 218.612 1.00 100.00 2072 ASN E C 1
ATOM 9562 O O . ASN E 1 2072 ? 162.764 182.341 218.477 1.00 100.00 2072 ASN E O 1
ATOM 9567 N N . ASN E 1 2073 ? 160.666 182.223 217.707 1.00 94.88 2073 ASN E N 1
ATOM 9568 C CA . ASN E 1 2073 ? 161.022 181.374 216.570 1.00 94.88 2073 ASN E CA 1
ATOM 9569 C C . ASN E 1 2073 ? 161.505 182.154 215.353 1.00 94.88 2073 ASN E C 1
ATOM 9570 O O . ASN E 1 2073 ? 160.946 182.057 214.267 1.00 94.88 2073 ASN E O 1
ATOM 9575 N N . GLY E 1 2074 ? 162.589 182.888 215.544 1.00 92.30 2074 GLY E N 1
ATOM 9576 C CA . GLY E 1 2074 ? 163.250 183.595 214.473 1.00 92.30 2074 GLY E CA 1
ATOM 9577 C C . GLY E 1 2074 ? 162.410 184.713 213.895 1.00 92.30 2074 GLY E C 1
ATOM 9578 O O . GLY E 1 2074 ? 161.347 185.036 214.411 1.00 92.30 2074 GLY E O 1
ATOM 9579 N N . PRO E 1 2075 ? 162.924 185.336 212.829 1.00 100.00 2075 PRO E N 1
ATOM 9580 C CA . PRO E 1 2075 ? 162.210 186.356 212.065 1.00 100.00 2075 PRO E CA 1
ATOM 9581 C C . PRO E 1 2075 ? 160.957 185.761 211.465 1.00 100.00 2075 PRO E C 1
ATOM 9582 O O . PRO E 1 2075 ? 160.925 184.593 211.089 1.00 100.00 2075 PRO E O 1
ATOM 9586 N N . VAL E 1 2076 ? 159.932 186.588 211.348 1.00 100.00 2076 VAL E N 1
ATOM 9587 C CA . VAL E 1 2076 ? 158.608 186.187 210.901 1.00 100.00 2076 VAL E CA 1
ATOM 9588 C C . VAL E 1 2076 ? 158.257 186.950 209.637 1.00 100.00 2076 VAL E C 1
ATOM 9589 O O . VAL E 1 2076 ? 158.422 188.165 209.607 1.00 100.00 2076 VAL E O 1
ATOM 9593 N N . CYS E 1 2077 ? 157.764 186.260 208.601 1.00 100.00 2077 CYS E N 1
ATOM 9594 C CA . CYS E 1 2077 ? 157.372 186.919 207.350 1.00 100.00 2077 CYS E CA 1
ATOM 9595 C C . CYS E 1 2077 ? 156.135 187.798 207.555 1.00 100.00 2077 CYS E C 1
ATOM 9596 O O . CYS E 1 2077 ? 155.140 187.341 208.102 1.00 100.00 2077 CYS E O 1
ATOM 9599 N N . THR E 1 2078 ? 156.157 189.046 207.085 1.00 100.00 2078 THR E N 1
ATOM 9600 C CA . THR E 1 2078 ? 155.000 189.916 207.300 1.00 100.00 2078 THR E CA 1
ATOM 9601 C C . THR E 1 2078 ? 153.721 189.237 206.870 1.00 100.00 2078 THR E C 1
ATOM 9602 O O . THR E 1 2078 ? 153.619 188.748 205.748 1.00 100.00 2078 THR E O 1
ATOM 9606 N N . GLY E 1 2079 ? 152.738 189.239 207.767 1.00 100.00 2079 GLY E N 1
ATOM 9607 C CA . GLY E 1 2079 ? 151.424 188.677 207.533 1.00 100.00 2079 GLY E CA 1
ATOM 9608 C C . GLY E 1 2079 ? 151.183 187.309 208.138 1.00 100.00 2079 GLY E C 1
ATOM 9609 O O . GLY E 1 2079 ? 150.024 186.888 208.216 1.00 100.00 2079 GLY E O 1
ATOM 9610 N N . THR E 1 2080 ? 152.221 186.599 208.583 1.00 100.00 2080 THR E N 1
ATOM 9611 C CA . THR E 1 2080 ? 151.995 185.276 209.158 1.00 100.00 2080 THR E CA 1
ATOM 9612 C C . THR E 1 2080 ? 152.163 185.273 210.668 1.00 100.00 2080 THR E C 1
ATOM 9613 O O . THR E 1 2080 ? 152.365 186.299 211.310 1.00 100.00 2080 THR E O 1
ATOM 9617 N N . ASP E 1 2081 ? 152.011 184.089 211.236 1.00 100.00 2081 ASP E N 1
ATOM 9618 C CA . ASP E 1 2081 ? 152.020 183.888 212.673 1.00 100.00 2081 ASP E CA 1
ATOM 9619 C C . ASP E 1 2081 ? 153.435 183.637 213.186 1.00 100.00 2081 ASP E C 1
ATOM 9620 O O . ASP E 1 2081 ? 154.390 183.545 212.418 1.00 100.00 2081 ASP E O 1
ATOM 9625 N N . ALA E 1 2082 ? 153.576 183.473 214.501 1.00 100.00 2082 ALA E N 1
ATOM 9626 C CA . ALA E 1 2082 ? 154.890 183.279 215.100 1.00 100.00 2082 ALA E CA 1
ATOM 9627 C C . ALA E 1 2082 ? 154.793 182.492 216.387 1.00 100.00 2082 ALA E C 1
ATOM 9628 O O . ALA E 1 2082 ? 153.737 182.435 217.006 1.00 100.00 2082 ALA E O 1
ATOM 9630 N N . SER E 1 2083 ? 155.903 181.905 216.818 1.00 100.00 2083 SER E N 1
ATOM 9631 C CA . SER E 1 2083 ? 155.910 181.203 218.095 1.00 100.00 2083 SER E CA 1
ATOM 9632 C C . SER E 1 2083 ? 156.858 181.867 219.067 1.00 100.00 2083 SER E C 1
ATOM 9633 O O . SER E 1 2083 ? 157.918 182.336 218.670 1.00 100.00 2083 SER E O 1
ATOM 9636 N N . LEU E 1 2084 ? 156.478 181.896 220.336 1.00 100.00 2084 LEU E N 1
ATOM 9637 C CA . LEU E 1 2084 ? 157.320 182.383 221.414 1.00 100.00 2084 LEU E CA 1
ATOM 9638 C C . LEU E 1 2084 ? 157.870 181.199 222.180 1.00 100.00 2084 LEU E C 1
ATOM 9639 O O . LEU E 1 2084 ? 157.373 180.087 222.053 1.00 100.00 2084 LEU E O 1
ATOM 9644 N N . SER E 1 2085 ? 158.909 181.431 222.971 1.00 100.00 2085 SER E N 1
ATOM 9645 C CA . SER E 1 2085 ? 159.437 180.334 223.757 1.00 100.00 2085 SER E CA 1
ATOM 9646 C C . SER E 1 2085 ? 160.037 180.790 225.073 1.00 100.00 2085 SER E C 1
ATOM 9647 O O . SER E 1 2085 ? 160.415 181.943 225.248 1.00 100.00 2085 SER E O 1
ATOM 9650 N N . ALA E 1 2086 ? 160.162 179.837 225.985 1.00 100.00 2086 ALA E N 1
ATOM 9651 C CA . ALA E 1 2086 ? 160.809 180.065 227.262 1.00 100.00 2086 ALA E CA 1
ATOM 9652 C C . ALA E 1 2086 ? 161.509 178.797 227.713 1.00 100.00 2086 ALA E C 1
ATOM 9653 O O . ALA E 1 2086 ? 161.031 177.695 227.462 1.00 100.00 2086 ALA E O 1
ATOM 9655 N N . GLY E 1 2087 ? 162.628 178.962 228.409 1.00 97.19 2087 GLY E N 1
ATOM 9656 C CA . GLY E 1 2087 ? 163.349 177.815 228.936 1.00 97.19 2087 GLY E CA 1
ATOM 9657 C C . GLY E 1 2087 ? 162.604 177.149 230.077 1.00 97.19 2087 GLY E C 1
ATOM 9658 O O . GLY E 1 2087 ? 161.809 177.778 230.770 1.00 97.19 2087 GLY E O 1
ATOM 9659 N N . THR E 1 2088 ? 162.884 175.857 230.283 1.00 100.00 2088 THR E N 1
ATOM 9660 C CA . THR E 1 2088 ? 162.218 175.072 231.318 1.00 100.00 2088 THR E CA 1
ATOM 9661 C C . THR E 1 2088 ? 162.869 175.255 232.676 1.00 100.00 2088 THR E C 1
ATOM 9662 O O . THR E 1 2088 ? 164.070 175.048 232.832 1.00 100.00 2088 THR E O 1
ATOM 9666 N N . VAL E 1 2089 ? 162.061 175.590 233.669 1.00 100.00 2089 VAL E N 1
ATOM 9667 C CA . VAL E 1 2089 ? 162.527 175.776 235.033 1.00 100.00 2089 VAL E CA 1
ATOM 9668 C C . VAL E 1 2089 ? 161.680 174.916 235.963 1.00 100.00 2089 VAL E C 1
ATOM 9669 O O . VAL E 1 2089 ? 160.456 175.065 236.005 1.00 100.00 2089 VAL E O 1
ATOM 9673 N N . SER E 1 2090 ? 162.314 174.033 236.722 1.00 100.00 2090 SER E N 1
ATOM 9674 C CA . SER E 1 2090 ? 161.536 173.175 237.604 1.00 100.00 2090 SER E CA 1
ATOM 9675 C C . SER E 1 2090 ? 160.824 173.991 238.670 1.00 100.00 2090 SER E C 1
ATOM 9676 O O . SER E 1 2090 ? 161.438 174.836 239.324 1.00 100.00 2090 SER E O 1
ATOM 9679 N N . GLY E 1 2091 ? 159.539 173.698 238.888 1.00 100.00 2091 GLY E N 1
ATOM 9680 C CA . GLY E 1 2091 ? 158.733 174.381 239.886 1.00 100.00 2091 GLY E CA 1
ATOM 9681 C C . GLY E 1 2091 ? 158.107 175.662 239.383 1.00 100.00 2091 GLY E C 1
ATOM 9682 O O . GLY E 1 2091 ? 157.368 176.327 240.132 1.00 100.00 2091 GLY E O 1
ATOM 9683 N N . ALA E 1 2092 ? 158.376 176.013 238.132 1.00 100.00 2092 ALA E N 1
ATOM 9684 C CA . ALA E 1 2092 ? 157.917 177.247 237.531 1.00 100.00 2092 ALA E CA 1
ATOM 9685 C C . ALA E 1 2092 ? 156.547 177.167 236.905 1.00 100.00 2092 ALA E C 1
ATOM 9686 O O . ALA E 1 2092 ? 156.159 176.167 236.302 1.00 100.00 2092 ALA E O 1
ATOM 9688 N N . SER E 1 2093 ? 155.869 178.292 236.970 1.00 100.00 2093 SER E N 1
ATOM 9689 C CA . SER E 1 2093 ? 154.687 178.579 236.202 1.00 100.00 2093 SER E CA 1
ATOM 9690 C C . SER E 1 2093 ? 155.092 179.723 235.303 1.00 100.00 2093 SER E C 1
ATOM 9691 O O . SER E 1 2093 ? 156.023 180.455 235.618 1.00 100.00 2093 SER E O 1
ATOM 9694 N N . TYR E 1 2094 ? 154.427 179.883 234.178 1.00 100.00 2094 TYR E N 1
ATOM 9695 C CA . TYR E 1 2094 ? 154.836 180.918 233.248 1.00 100.00 2094 TYR E CA 1
ATOM 9696 C C . TYR E 1 2094 ? 153.697 181.876 232.970 1.00 100.00 2094 TYR E C 1
ATOM 9697 O O . TYR E 1 2094 ? 152.532 181.485 232.978 1.00 100.00 2094 TYR E O 1
ATOM 9706 N N . ALA E 1 2095 ? 154.036 183.132 232.712 1.00 100.00 2095 ALA E N 1
ATOM 9707 C CA . ALA E 1 2095 ? 153.039 184.086 232.278 1.00 100.00 2095 ALA E CA 1
ATOM 9708 C C . ALA E 1 2095 ? 153.643 185.063 231.298 1.00 100.00 2095 ALA E C 1
ATOM 9709 O O . ALA E 1 2095 ? 154.731 185.587 231.522 1.00 100.00 2095 ALA E O 1
ATOM 9711 N N . TRP E 1 2096 ? 152.929 185.319 230.227 1.00 100.00 2096 TRP E N 1
ATOM 9712 C CA . TRP E 1 2096 ? 153.368 186.260 229.226 1.00 100.00 2096 TRP E CA 1
ATOM 9713 C C . TRP E 1 2096 ? 152.448 187.445 229.252 1.00 100.00 2096 TRP E C 1
ATOM 9714 O O . TRP E 1 2096 ? 151.253 187.275 229.439 1.00 100.00 2096 TRP E O 1
ATOM 9725 N N . TYR E 1 2097 ? 152.996 188.625 229.020 1.00 100.00 2097 TYR E N 1
ATOM 9726 C CA . TYR E 1 2097 ? 152.260 189.873 229.034 1.00 100.00 2097 TYR E CA 1
ATOM 9727 C C . TYR E 1 2097 ? 152.502 190.634 227.739 1.00 100.00 2097 TYR E C 1
ATOM 9728 O O . TYR E 1 2097 ? 153.557 190.506 227.132 1.00 100.00 2097 TYR E O 1
ATOM 9737 N N . THR E 1 2098 ? 151.535 191.438 227.299 1.00 100.00 2098 THR E N 1
ATOM 9738 C CA . THR E 1 2098 ? 151.754 192.278 226.122 1.00 100.00 2098 THR E CA 1
ATOM 9739 C C . THR E 1 2098 ? 152.125 193.691 226.510 1.00 100.00 2098 THR E C 1
ATOM 9740 O O . THR E 1 2098 ? 152.229 194.559 225.644 1.00 100.00 2098 THR E O 1
ATOM 9744 N N . ASP E 1 2099 ? 152.302 193.946 227.797 1.00 98.50 2099 ASP E N 1
ATOM 9745 C CA . ASP E 1 2099 ? 152.549 195.296 228.283 1.00 98.50 2099 ASP E CA 1
ATOM 9746 C C . ASP E 1 2099 ? 153.557 195.288 229.425 1.00 98.50 2099 ASP E C 1
ATOM 9747 O O . ASP E 1 2099 ? 153.335 194.671 230.471 1.00 98.50 2099 ASP E O 1
ATOM 9752 N N . ALA E 1 2100 ? 154.680 195.966 229.240 1.00 75.05 2100 ALA E N 1
ATOM 9753 C CA . ALA E 1 2100 ? 155.574 196.108 230.381 1.00 75.05 2100 ALA E CA 1
ATOM 9754 C C . ALA E 1 2100 ? 154.780 196.750 231.496 1.00 75.05 2100 ALA E C 1
ATOM 9755 O O . ALA E 1 2100 ? 153.768 197.389 231.240 1.00 75.05 2100 ALA E O 1
ATOM 9757 N N . GLY E 1 2101 ? 155.234 196.629 232.727 1.00 72.01 2101 GLY E N 1
ATOM 9758 C CA . GLY E 1 2101 ? 154.391 197.064 233.815 1.00 72.01 2101 GLY E CA 1
ATOM 9759 C C . GLY E 1 2101 ? 153.567 195.926 234.338 1.00 72.01 2101 GLY E C 1
ATOM 9760 O O . GLY E 1 2101 ? 152.848 196.102 235.331 1.00 72.01 2101 GLY E O 1
ATOM 9761 N N . THR E 1 2102 ? 153.666 194.763 233.690 1.00 74.22 2102 THR E N 1
ATOM 9762 C CA . THR E 1 2102 ? 153.021 193.539 234.147 1.00 74.22 2102 THR E CA 1
ATOM 9763 C C . THR E 1 2102 ? 151.500 193.721 234.170 1.00 74.22 2102 THR E C 1
ATOM 9764 O O . THR E 1 2102 ? 150.868 193.671 235.216 1.00 74.22 2102 THR E O 1
ATOM 9768 N N . SER E 1 2103 ? 150.923 193.984 232.995 1.00 72.71 2103 SER E N 1
ATOM 9769 C CA . SER E 1 2103 ? 149.465 194.030 232.843 1.00 72.71 2103 SER E CA 1
ATOM 9770 C C . SER E 1 2103 ? 149.137 193.643 231.407 1.00 72.71 2103 SER E C 1
ATOM 9771 O O . SER E 1 2103 ? 150.018 193.661 230.555 1.00 72.71 2103 SER E O 1
ATOM 9774 N N . ASN E 1 2104 ? 147.867 193.320 231.137 1.00 79.44 2104 ASN E N 1
ATOM 9775 C CA . ASN E 1 2104 ? 147.395 192.784 229.854 1.00 79.44 2104 ASN E CA 1
ATOM 9776 C C . ASN E 1 2104 ? 148.005 191.421 229.553 1.00 79.44 2104 ASN E C 1
ATOM 9777 O O . ASN E 1 2104 ? 148.693 191.229 228.557 1.00 79.44 2104 ASN E O 1
ATOM 9782 N N . GLN E 1 2105 ? 147.741 190.472 230.448 1.00 100.00 2105 GLN E N 1
ATOM 9783 C CA . GLN E 1 2105 ? 148.314 189.143 230.312 1.00 100.00 2105 GLN E CA 1
ATOM 9784 C C . GLN E 1 2105 ? 147.875 188.489 229.015 1.00 100.00 2105 GLN E C 1
ATOM 9785 O O . GLN E 1 2105 ? 146.714 188.551 228.627 1.00 100.00 2105 GLN E O 1
ATOM 9791 N N . PHE E 1 2106 ? 148.708 187.701 228.391 1.00 100.00 2106 PHE E N 1
ATOM 9792 C CA . PHE E 1 2106 ? 148.145 187.117 227.160 1.00 100.00 2106 PHE E CA 1
ATOM 9793 C C . PHE E 1 2106 ? 148.186 185.614 227.295 1.00 100.00 2106 PHE E C 1
ATOM 9794 O O . PHE E 1 2106 ? 147.279 184.984 226.772 1.00 100.00 2106 PHE E O 1
ATOM 9802 N N . SER E 1 2107 ? 149.073 184.941 228.015 1.00 100.00 2107 SER E N 1
ATOM 9803 C CA . SER E 1 2107 ? 149.053 183.450 228.002 1.00 100.00 2107 SER E CA 1
ATOM 9804 C C . SER E 1 2107 ? 149.773 182.904 229.216 1.00 100.00 2107 SER E C 1
ATOM 9805 O O . SER E 1 2107 ? 150.721 183.555 229.626 1.00 100.00 2107 SER E O 1
ATOM 9808 N N . THR E 1 2108 ? 149.322 181.771 229.761 1.00 100.00 2108 THR E N 1
ATOM 9809 C CA . THR E 1 2108 ? 150.035 181.123 230.889 1.00 100.00 2108 THR E CA 1
ATOM 9810 C C . THR E 1 2108 ? 150.630 179.817 230.393 1.00 100.00 2108 THR E C 1
ATOM 9811 O O . THR E 1 2108 ? 150.644 178.873 231.167 1.00 100.00 2108 THR E O 1
ATOM 9815 N N . LEU E 1 2109 ? 151.064 179.770 229.142 1.00 100.00 2109 LEU E N 1
ATOM 9816 C CA . LEU E 1 2109 ? 151.770 178.582 228.624 1.00 100.00 2109 LEU E CA 1
ATOM 9817 C C . LEU E 1 2109 ? 153.266 178.913 228.593 1.00 100.00 2109 LEU E C 1
ATOM 9818 O O . LEU E 1 2109 ? 153.607 180.079 228.689 1.00 100.00 2109 LEU E O 1
ATOM 9823 N N . GLN E 1 2110 ? 154.108 177.918 228.438 1.00 100.00 2110 GLN E N 1
ATOM 9824 C CA . GLN E 1 2110 ? 155.543 178.195 228.408 1.00 100.00 2110 GLN E CA 1
ATOM 9825 C C . GLN E 1 2110 ? 155.838 178.689 227.017 1.00 100.00 2110 GLN E C 1
ATOM 9826 O O . GLN E 1 2110 ? 156.451 179.724 226.906 1.00 100.00 2110 GLN E O 1
ATOM 9832 N N . ASN E 1 2111 ? 155.303 178.037 226.011 1.00 100.00 2111 ASN E N 1
ATOM 9833 C CA . ASN E 1 2111 ? 155.663 178.366 224.630 1.00 100.00 2111 ASN E CA 1
ATOM 9834 C C . ASN E 1 2111 ? 154.437 178.694 223.764 1.00 100.00 2111 ASN E C 1
ATOM 9835 O O . ASN E 1 2111 ? 154.080 177.917 222.881 1.00 100.00 2111 ASN E O 1
ATOM 9840 N N . PRO E 1 2112 ? 153.781 179.835 224.003 1.00 100.00 2112 PRO E N 1
ATOM 9841 C CA . PRO E 1 2112 ? 152.551 180.242 223.314 1.00 100.00 2112 PRO E CA 1
ATOM 9842 C C . PRO E 1 2112 ? 152.836 180.774 221.938 1.00 100.00 2112 PRO E C 1
ATOM 9843 O O . PRO E 1 2112 ? 153.951 181.178 221.662 1.00 100.00 2112 PRO E O 1
ATOM 9847 N N . THR E 1 2113 ? 151.804 180.849 221.101 1.00 100.00 2113 THR E N 1
ATOM 9848 C CA . THR E 1 2113 ? 151.959 181.453 219.788 1.00 100.00 2113 THR E CA 1
ATOM 9849 C C . THR E 1 2113 ? 151.388 182.858 219.725 1.00 100.00 2113 THR E C 1
ATOM 9850 O O . THR E 1 2113 ? 150.586 183.279 220.555 1.00 100.00 2113 THR E O 1
ATOM 9854 N N . VAL E 1 2114 ? 151.801 183.554 218.677 1.00 100.00 2114 VAL E N 1
ATOM 9855 C CA . VAL E 1 2114 ? 151.421 184.916 218.350 1.00 100.00 2114 VAL E CA 1
ATOM 9856 C C . VAL E 1 2114 ? 150.798 184.917 216.966 1.00 100.00 2114 VAL E C 1
ATOM 9857 O O . VAL E 1 2114 ? 151.412 184.422 216.020 1.00 100.00 2114 VAL E O 1
ATOM 9861 N N . ASN E 1 2115 ? 149.620 185.496 216.813 1.00 100.00 2115 ASN E N 1
ATOM 9862 C CA . ASN E 1 2115 ? 149.014 185.471 215.494 1.00 100.00 2115 ASN E CA 1
ATOM 9863 C C . ASN E 1 2115 ? 149.142 186.808 214.768 1.00 100.00 2115 ASN E C 1
ATOM 9864 O O . ASN E 1 2115 ? 149.223 187.861 215.393 1.00 100.00 2115 ASN E O 1
ATOM 9869 N N . ASN E 1 2116 ? 149.151 186.751 213.433 1.00 100.00 2116 ASN E N 1
ATOM 9870 C CA . ASN E 1 2116 ? 149.065 187.914 212.530 1.00 100.00 2116 ASN E CA 1
ATOM 9871 C C . ASN E 1 2116 ? 150.082 189.029 212.772 1.00 100.00 2116 ASN E C 1
ATOM 9872 O O . ASN E 1 2116 ? 149.700 190.173 212.994 1.00 100.00 2116 ASN E O 1
ATOM 9877 N N . LEU E 1 2117 ? 151.375 188.744 212.702 1.00 100.00 2117 LEU E N 1
ATOM 9878 C CA . LEU E 1 2117 ? 152.326 189.833 212.905 1.00 100.00 2117 LEU E CA 1
ATOM 9879 C C . LEU E 1 2117 ? 152.573 190.601 211.620 1.00 100.00 2117 LEU E C 1
ATOM 9880 O O . LEU E 1 2117 ? 152.971 190.029 210.606 1.00 100.00 2117 LEU E O 1
ATOM 9885 N N . THR E 1 2118 ? 152.385 191.913 211.685 1.00 100.00 2118 THR E N 1
ATOM 9886 C CA . THR E 1 2118 ? 152.583 192.771 210.537 1.00 100.00 2118 THR E CA 1
ATOM 9887 C C . THR E 1 2118 ? 153.811 193.651 210.656 1.00 100.00 2118 THR E C 1
ATOM 9888 O O . THR E 1 2118 ? 154.283 194.179 209.648 1.00 100.00 2118 THR E O 1
ATOM 9892 N N . ASN E 1 2119 ? 154.344 193.803 211.857 1.00 100.00 2119 ASN E N 1
ATOM 9893 C CA . ASN E 1 2119 ? 155.509 194.629 212.097 1.00 100.00 2119 ASN E CA 1
ATOM 9894 C C . ASN E 1 2119 ? 156.201 194.094 213.339 1.00 100.00 2119 ASN E C 1
ATOM 9895 O O . ASN E 1 2119 ? 155.700 193.181 213.989 1.00 100.00 2119 ASN E O 1
ATOM 9900 N N . ASP E 1 2120 ? 157.337 194.683 213.698 1.00 100.00 2120 ASP E N 1
ATOM 9901 C CA . ASP E 1 2120 ? 158.064 194.215 214.874 1.00 100.00 2120 ASP E CA 1
ATOM 9902 C C . ASP E 1 2120 ? 157.214 194.403 216.119 1.00 100.00 2120 ASP E C 1
ATOM 9903 O O . ASP E 1 2120 ? 156.567 195.438 216.286 1.00 100.00 2120 ASP E O 1
ATOM 9908 N N . SER E 1 2121 ? 157.234 193.417 217.013 1.00 100.00 2121 SER E N 1
ATOM 9909 C CA . SER E 1 2121 ? 156.466 193.508 218.256 1.00 100.00 2121 SER E CA 1
ATOM 9910 C C . SER E 1 2121 ? 157.209 192.874 219.428 1.00 100.00 2121 SER E C 1
ATOM 9911 O O . SER E 1 2121 ? 158.070 192.015 219.229 1.00 100.00 2121 SER E O 1
ATOM 9914 N N . THR E 1 2122 ? 156.879 193.288 220.650 1.00 100.00 2122 THR E N 1
ATOM 9915 C CA . THR E 1 2122 ? 157.525 192.722 221.820 1.00 100.00 2122 THR E CA 1
ATOM 9916 C C . THR E 1 2122 ? 156.556 192.037 222.761 1.00 100.00 2122 THR E C 1
ATOM 9917 O O . THR E 1 2122 ? 155.397 192.432 222.889 1.00 100.00 2122 THR E O 1
ATOM 9921 N N . PHE E 1 2123 ? 157.081 191.052 223.475 1.00 100.00 2123 PHE E N 1
ATOM 9922 C CA . PHE E 1 2123 ? 156.336 190.277 224.449 1.00 100.00 2123 PHE E CA 1
ATOM 9923 C C . PHE E 1 2123 ? 157.136 190.198 225.726 1.00 100.00 2123 PHE E C 1
ATOM 9924 O O . PHE E 1 2123 ? 158.358 190.253 225.698 1.00 100.00 2123 PHE E O 1
ATOM 9932 N N . TYR E 1 2124 ? 156.469 190.064 226.853 1.00 100.00 2124 TYR E N 1
ATOM 9933 C CA . TYR E 1 2124 ? 157.191 190.042 228.110 1.00 100.00 2124 TYR E CA 1
ATOM 9934 C C . TYR E 1 2124 ? 156.972 188.755 228.881 1.00 100.00 2124 TYR E C 1
ATOM 9935 O O . TYR E 1 2124 ? 155.839 188.398 229.164 1.00 100.00 2124 TYR E O 1
ATOM 9944 N N . LEU E 1 2125 ? 158.042 188.078 229.259 1.00 100.00 2125 LEU E N 1
ATOM 9945 C CA . LEU E 1 2125 ? 157.931 186.834 230.014 1.00 100.00 2125 LEU E CA 1
ATOM 9946 C C . LEU E 1 2125 ? 158.222 187.031 231.482 1.00 100.00 2125 LEU E C 1
ATOM 9947 O O . LEU E 1 2125 ? 159.279 187.536 231.861 1.00 100.00 2125 LEU E O 1
ATOM 9952 N N . LEU E 1 2126 ? 157.301 186.672 232.380 1.00 100.00 2126 LEU E N 1
ATOM 9953 C CA . LEU E 1 2126 ? 157.590 186.730 233.850 1.00 100.00 2126 LEU E CA 1
ATOM 9954 C C . LEU E 1 2126 ? 157.410 185.333 234.476 1.00 100.00 2126 LEU E C 1
ATOM 9955 O O . LEU E 1 2126 ? 156.256 184.918 234.530 1.00 100.00 2126 LEU E O 1
ATOM 9960 N N . VAL E 1 2127 ? 158.459 184.665 235.009 1.00 100.00 2127 VAL E N 1
ATOM 9961 C CA . VAL E 1 2127 ? 158.481 183.284 235.476 1.00 100.00 2127 VAL E CA 1
ATOM 9962 C C . VAL E 1 2127 ? 158.333 183.288 236.985 1.00 100.00 2127 VAL E C 1
ATOM 9963 O O . VAL E 1 2127 ? 159.012 184.051 237.671 1.00 100.00 2127 VAL E O 1
ATOM 9967 N N . THR E 1 2128 ? 157.559 182.370 237.566 1.00 100.00 2128 THR E N 1
ATOM 9968 C CA . THR E 1 2128 ? 157.333 182.385 239.038 1.00 100.00 2128 THR E CA 1
ATOM 9969 C C . THR E 1 2128 ? 157.487 180.989 239.640 1.00 100.00 2128 THR E C 1
ATOM 9970 O O . THR E 1 2128 ? 156.562 180.201 239.468 1.00 100.00 2128 THR E O 1
ATOM 9974 N N . VAL E 1 2129 ? 158.572 180.717 240.369 1.00 100.00 2129 VAL E N 1
ATOM 9975 C CA . VAL E 1 2129 ? 158.838 179.369 240.945 1.00 100.00 2129 VAL E CA 1
ATOM 9976 C C . VAL E 1 2129 ? 158.757 179.420 242.465 1.00 100.00 2129 VAL E C 1
ATOM 9977 O O . VAL E 1 2129 ? 159.607 180.098 243.043 1.00 100.00 2129 VAL E O 1
ATOM 9981 N N . ASN E 1 2130 ? 157.818 178.696 243.072 1.00 83.98 2130 ASN E N 1
ATOM 9982 C CA . ASN E 1 2130 ? 157.658 178.621 244.552 1.00 83.98 2130 ASN E CA 1
ATOM 9983 C C . ASN E 1 2130 ? 156.834 179.810 245.016 1.00 83.98 2130 ASN E C 1
ATOM 9984 O O . ASN E 1 2130 ? 156.693 179.997 246.227 1.00 83.98 2130 ASN E O 1
ATOM 9989 N N . GLY E 1 2131 ? 156.310 180.573 244.071 1.00 100.00 2131 GLY E N 1
ATOM 9990 C CA . GLY E 1 2131 ? 155.561 181.774 244.453 1.00 100.00 2131 GLY E CA 1
ATOM 9991 C C . GLY E 1 2131 ? 156.357 183.039 244.201 1.00 100.00 2131 GLY E C 1
ATOM 9992 O O . GLY E 1 2131 ? 155.739 184.113 244.250 1.00 100.00 2131 GLY E O 1
ATOM 9993 N N . CYS E 1 2132 ? 157.667 182.947 243.935 1.00 100.00 2132 CYS E N 1
ATOM 9994 C CA . CYS E 1 2132 ? 158.342 184.233 243.665 1.00 100.00 2132 CYS E CA 1
ATOM 9995 C C . CYS E 1 2132 ? 158.480 184.550 242.187 1.00 100.00 2132 CYS E C 1
ATOM 9996 O O . CYS E 1 2132 ? 159.001 183.730 241.430 1.00 100.00 2132 CYS E O 1
ATOM 9999 N N . PRO E 1 2133 ? 158.039 185.732 241.764 1.00 100.00 2133 PRO E N 1
ATOM 10000 C CA . PRO E 1 2133 ? 158.192 186.178 240.380 1.00 100.00 2133 PRO E CA 1
ATOM 10001 C C . PRO E 1 2133 ? 159.623 186.577 240.093 1.00 100.00 2133 PRO E C 1
ATOM 10002 O O . PRO E 1 2133 ? 160.297 187.163 240.936 1.00 100.00 2133 PRO E O 1
ATOM 10006 N N . SER E 1 2134 ? 160.054 186.302 238.872 1.00 100.00 2134 SER E N 1
ATOM 10007 C CA . SER E 1 2134 ? 161.355 186.639 238.323 1.00 100.00 2134 SER E CA 1
ATOM 10008 C C . SER E 1 2134 ? 161.379 188.059 237.787 1.00 100.00 2134 SER E C 1
ATOM 10009 O O . SER E 1 2134 ? 160.366 188.745 237.743 1.00 100.00 2134 SER E O 1
ATOM 10012 N N . ALA E 1 2135 ? 162.556 188.504 237.363 1.00 100.00 2135 ALA E N 1
ATOM 10013 C CA . ALA E 1 2135 ? 162.632 189.768 236.648 1.00 100.00 2135 ALA E CA 1
ATOM 10014 C C . ALA E 1 2135 ? 161.922 189.586 235.318 1.00 100.00 2135 ALA E C 1
ATOM 10015 O O . ALA E 1 2135 ? 161.863 188.479 234.790 1.00 100.00 2135 ALA E O 1
ATOM 10017 N N . LEU E 1 2136 ? 161.345 190.651 234.781 1.00 100.00 2136 LEU E N 1
ATOM 10018 C CA . LEU E 1 2136 ? 160.638 190.518 233.511 1.00 100.00 2136 LEU E CA 1
ATOM 10019 C C . LEU E 1 2136 ? 161.652 190.435 232.363 1.00 100.00 2136 LEU E C 1
ATOM 10020 O O . LEU E 1 2136 ? 162.534 191.283 232.273 1.00 100.00 2136 LEU E O 1
ATOM 10025 N N . ASP E 1 2137 ? 161.544 189.422 231.484 1.00 100.00 2137 ASP E N 1
ATOM 10026 C CA . ASP E 1 2137 ? 162.477 189.237 230.360 1.00 100.00 2137 ASP E CA 1
ATOM 10027 C C . ASP E 1 2137 ? 161.750 189.407 229.030 1.00 100.00 2137 ASP E C 1
ATOM 10028 O O . ASP E 1 2137 ? 160.937 188.570 228.654 1.00 100.00 2137 ASP E O 1
ATOM 10033 N N . SER E 1 2138 ? 162.022 190.488 228.320 1.00 99.28 2138 SER E N 1
ATOM 10034 C CA . SER E 1 2138 ? 161.331 190.792 227.078 1.00 99.28 2138 SER E CA 1
ATOM 10035 C C . SER E 1 2138 ? 161.933 190.082 225.873 1.00 99.28 2138 SER E C 1
ATOM 10036 O O . SER E 1 2138 ? 163.124 189.792 225.831 1.00 99.28 2138 SER E O 1
ATOM 10039 N N . THR E 1 2139 ? 161.113 189.881 224.843 1.00 100.00 2139 THR E N 1
ATOM 10040 C CA . THR E 1 2139 ? 161.563 189.363 223.554 1.00 100.00 2139 THR E CA 1
ATOM 10041 C C . THR E 1 2139 ? 161.090 190.283 222.450 1.00 100.00 2139 THR E C 1
ATOM 10042 O O . THR E 1 2139 ? 160.078 190.963 222.597 1.00 100.00 2139 THR E O 1
ATOM 10046 N N . THR E 1 2140 ? 161.777 190.276 221.316 1.00 100.00 2140 THR E N 1
ATOM 10047 C CA . THR E 1 2140 ? 161.311 191.029 220.162 1.00 100.00 2140 THR E CA 1
ATOM 10048 C C . THR E 1 2140 ? 161.178 190.103 218.982 1.00 100.00 2140 THR E C 1
ATOM 10049 O O . THR E 1 2140 ? 162.123 189.402 218.626 1.00 100.00 2140 THR E O 1
ATOM 10053 N N . VAL E 1 2141 ? 160.015 190.111 218.366 1.00 100.00 2141 VAL E N 1
ATOM 10054 C CA . VAL E 1 2141 ? 159.794 189.307 217.187 1.00 100.00 2141 VAL E CA 1
ATOM 10055 C C . VAL E 1 2141 ? 159.978 190.223 216.010 1.00 100.00 2141 VAL E C 1
ATOM 10056 O O . VAL E 1 2141 ? 159.219 191.179 215.835 1.00 100.00 2141 VAL E O 1
ATOM 10060 N N . VAL E 1 2142 ? 160.975 189.932 215.214 1.00 100.00 2142 VAL E N 1
ATOM 10061 C CA . VAL E 1 2142 ? 161.335 190.752 214.074 1.00 100.00 2142 VAL E CA 1
ATOM 10062 C C . VAL E 1 2142 ? 160.545 190.288 212.873 1.00 100.00 2142 VAL E C 1
ATOM 10063 O O . VAL E 1 2142 ? 160.473 189.091 212.603 1.00 100.00 2142 VAL E O 1
ATOM 10067 N N . VAL E 1 2143 ? 159.945 191.224 212.153 1.00 100.00 2143 VAL E N 1
ATOM 10068 C CA . VAL E 1 2143 ? 159.107 190.886 211.013 1.00 100.00 2143 VAL E CA 1
ATOM 10069 C C . VAL E 1 2143 ? 159.772 191.315 209.706 1.00 100.00 2143 VAL E C 1
ATOM 10070 O O . VAL E 1 2143 ? 160.110 192.485 209.516 1.00 100.00 2143 VAL E O 1
ATOM 10074 N N . TYR E 1 2144 ? 159.950 190.352 208.810 1.00 100.00 2144 TYR E N 1
ATOM 10075 C CA . TYR E 1 2144 ? 160.615 190.553 207.522 1.00 100.00 2144 TYR E CA 1
ATOM 10076 C C . TYR E 1 2144 ? 159.745 191.365 206.579 1.00 100.00 2144 TYR E C 1
ATOM 10077 O O . TYR E 1 2144 ? 158.576 191.032 206.406 1.00 100.00 2144 TYR E O 1
ATOM 10086 N N . PRO E 1 2145 ? 160.305 192.361 205.892 1.00 100.00 2145 PRO E N 1
ATOM 10087 C CA . PRO E 1 2145 ? 159.567 193.214 204.951 1.00 100.00 2145 PRO E CA 1
ATOM 10088 C C . PRO E 1 2145 ? 158.900 192.469 203.815 1.00 100.00 2145 PRO E C 1
ATOM 10089 O O . PRO E 1 2145 ? 159.343 191.400 203.398 1.00 100.00 2145 PRO E O 1
ATOM 10093 N N . LEU E 1 2146 ? 157.954 193.169 203.197 1.00 100.00 2146 LEU E N 1
ATOM 10094 C CA . LEU E 1 2146 ? 157.158 192.617 202.114 1.00 100.00 2146 LEU E CA 1
ATOM 10095 C C . LEU E 1 2146 ? 158.038 192.354 200.907 1.00 100.00 2146 LEU E C 1
ATOM 10096 O O . LEU E 1 2146 ? 158.871 193.191 200.567 1.00 100.00 2146 LEU E O 1
ATOM 10101 N N . THR E 1 2147 ? 157.885 191.192 200.279 1.00 100.00 2147 THR E N 1
ATOM 10102 C CA . THR E 1 2147 ? 158.575 190.984 199.026 1.00 100.00 2147 THR E CA 1
ATOM 10103 C C . THR E 1 2147 ? 157.884 191.855 197.983 1.00 100.00 2147 THR E C 1
ATOM 10104 O O . THR E 1 2147 ? 156.664 191.788 197.862 1.00 100.00 2147 THR E O 1
ATOM 10108 N N . PRO E 1 2148 ? 158.615 192.704 197.260 1.00 100.00 2148 PRO E N 1
ATOM 10109 C CA . PRO E 1 2148 ? 158.037 193.568 196.229 1.00 100.00 2148 PRO E CA 1
ATOM 10110 C C . PRO E 1 2148 ? 157.600 192.769 195.016 1.00 100.00 2148 PRO E C 1
ATOM 10111 O O . PRO E 1 2148 ? 158.136 191.702 194.731 1.00 100.00 2148 PRO E O 1
ATOM 10115 N N . SER E 1 2149 ? 156.646 193.318 194.284 1.00 100.00 2149 SER E N 1
ATOM 10116 C CA . SER E 1 2149 ? 156.090 192.685 193.100 1.00 100.00 2149 SER E CA 1
ATOM 10117 C C . SER E 1 2149 ? 157.152 192.446 192.018 1.00 100.00 2149 SER E C 1
ATOM 10118 O O . SER E 1 2149 ? 157.992 193.311 191.789 1.00 100.00 2149 SER E O 1
ATOM 10121 N N . PRO E 1 2150 ? 157.122 191.295 191.329 1.00 100.00 2150 PRO E N 1
ATOM 10122 C CA . PRO E 1 2150 ? 158.041 190.970 190.229 1.00 100.00 2150 PRO E CA 1
ATOM 10123 C C . PRO E 1 2150 ? 157.921 191.918 189.062 1.00 100.00 2150 PRO E C 1
ATOM 10124 O O . PRO E 1 2150 ? 156.817 192.291 188.678 1.00 100.00 2150 PRO E O 1
ATOM 10128 N N . SER E 1 2151 ? 159.040 192.219 188.414 1.00 100.00 2151 SER E N 1
ATOM 10129 C CA . SER E 1 2151 ? 159.024 193.109 187.265 1.00 100.00 2151 SER E CA 1
ATOM 10130 C C . SER E 1 2151 ? 158.899 192.338 185.961 1.00 100.00 2151 SER E C 1
ATOM 10131 O O . SER E 1 2151 ? 159.714 191.466 185.670 1.00 100.00 2151 SER E O 1
ATOM 10134 N N . LEU E 1 2152 ? 157.865 192.647 185.194 1.00 100.00 2152 LEU E N 1
ATOM 10135 C CA . LEU E 1 2152 ? 157.553 192.012 183.928 1.00 100.00 2152 LEU E CA 1
ATOM 10136 C C . LEU E 1 2152 ? 157.576 193.014 182.773 1.00 100.00 2152 LEU E C 1
ATOM 10137 O O . LEU E 1 2152 ? 157.531 194.224 182.998 1.00 100.00 2152 LEU E O 1
ATOM 10142 N N . PRO E 1 2153 ? 157.704 192.524 181.528 1.00 100.00 2153 PRO E N 1
ATOM 10143 C CA . PRO E 1 2153 ? 157.612 193.346 180.319 1.00 100.00 2153 PRO E CA 1
ATOM 10144 C C . PRO E 1 2153 ? 156.254 194.006 180.207 1.00 100.00 2153 PRO E C 1
ATOM 10145 O O . PRO E 1 2153 ? 155.288 193.545 180.786 1.00 100.00 2153 PRO E O 1
ATOM 10149 N N . ALA E 1 2154 ? 156.160 195.130 179.523 1.00 100.00 2154 ALA E N 1
ATOM 10150 C CA . ALA E 1 2154 ? 154.841 195.736 179.461 1.00 100.00 2154 ALA E CA 1
ATOM 10151 C C . ALA E 1 2154 ? 153.970 194.874 178.570 1.00 100.00 2154 ALA E C 1
ATOM 10152 O O . ALA E 1 2154 ? 154.455 193.913 178.005 1.00 100.00 2154 ALA E O 1
ATOM 10154 N N . ASP E 1 2155 ? 152.678 195.164 178.423 1.00 69.37 2155 ASP E N 1
ATOM 10155 C CA . ASP E 1 2155 ? 151.875 194.242 177.631 1.00 69.37 2155 ASP E CA 1
ATOM 10156 C C . ASP E 1 2155 ? 152.458 194.244 176.225 1.00 69.37 2155 ASP E C 1
ATOM 10157 O O . ASP E 1 2155 ? 152.742 195.315 175.710 1.00 69.37 2155 ASP E O 1
ATOM 10162 N N . PHE E 1 2156 ? 152.696 193.072 175.614 1.00 98.67 2156 PHE E N 1
ATOM 10163 C CA . PHE E 1 2156 ? 153.367 193.069 174.306 1.00 98.67 2156 PHE E CA 1
ATOM 10164 C C . PHE E 1 2156 ? 152.424 192.553 173.222 1.00 98.67 2156 PHE E C 1
ATOM 10165 O O . PHE E 1 2156 ? 151.224 192.627 173.414 1.00 98.67 2156 PHE E O 1
ATOM 10173 N N . ALA E 1 2157 ? 152.957 192.174 172.048 1.00 100.00 2157 ALA E N 1
ATOM 10174 C CA . ALA E 1 2157 ? 152.173 191.795 170.865 1.00 100.00 2157 ALA E CA 1
ATOM 10175 C C . ALA E 1 2157 ? 153.041 191.045 169.880 1.00 100.00 2157 ALA E C 1
ATOM 10176 O O . ALA E 1 2157 ? 153.986 191.631 169.376 1.00 100.00 2157 ALA E O 1
ATOM 10178 N N . VAL E 1 2158 ? 152.708 189.816 169.537 1.00 100.00 2158 VAL E N 1
ATOM 10179 C CA . VAL E 1 2158 ? 153.535 188.960 168.693 1.00 100.00 2158 VAL E CA 1
ATOM 10180 C C . VAL E 1 2158 ? 152.712 188.680 167.443 1.00 100.00 2158 VAL E C 1
ATOM 10181 O O . VAL E 1 2158 ? 151.520 188.911 167.479 1.00 100.00 2158 VAL E O 1
ATOM 10185 N N . CYS E 1 2159 ? 153.316 188.279 166.315 1.00 30.00 2159 CYS E N 1
ATOM 10186 C CA . CYS E 1 2159 ? 152.562 187.810 165.145 1.00 30.00 2159 CYS E CA 1
ATOM 10187 C C . CYS E 1 2159 ? 152.519 186.288 165.128 1.00 30.00 2159 CYS E C 1
ATOM 10188 O O . CYS E 1 2159 ? 153.470 185.639 165.538 1.00 30.00 2159 CYS E O 1
ATOM 10191 N N . GLU E 1 2160 ? 151.482 185.675 164.645 1.00 100.00 2160 GLU E N 1
ATOM 10192 C CA . GLU E 1 2160 ? 151.440 184.268 164.642 1.00 100.00 2160 GLU E CA 1
ATOM 10193 C C . GLU E 1 2160 ? 152.657 183.800 163.940 1.00 100.00 2160 GLU E C 1
ATOM 10194 O O . GLU E 1 2160 ? 152.965 184.329 162.914 1.00 100.00 2160 GLU E O 1
ATOM 10200 N N . GLY E 1 2161 ? 153.353 182.804 164.448 1.00 100.00 2161 GLY E N 1
ATOM 10201 C CA . GLY E 1 2161 ? 154.598 182.276 163.938 1.00 100.00 2161 GLY E CA 1
ATOM 10202 C C . GLY E 1 2161 ? 155.836 182.834 164.615 1.00 100.00 2161 GLY E C 1
ATOM 10203 O O . GLY E 1 2161 ? 156.907 182.240 164.510 1.00 100.00 2161 GLY E O 1
ATOM 10204 N N . ASP E 1 2162 ? 155.729 183.955 165.289 1.00 100.00 2162 ASP E N 1
ATOM 10205 C CA . ASP E 1 2162 ? 156.880 184.481 165.997 1.00 100.00 2162 ASP E CA 1
ATOM 10206 C C . ASP E 1 2162 ? 156.953 183.804 167.344 1.00 100.00 2162 ASP E C 1
ATOM 10207 O O . ASP E 1 2162 ? 156.178 182.903 167.613 1.00 100.00 2162 ASP E O 1
ATOM 10212 N N . ASP E 1 2163 ? 157.843 184.251 168.219 1.00 100.00 2163 ASP E N 1
ATOM 10213 C CA . ASP E 1 2163 ? 158.122 183.586 169.484 1.00 100.00 2163 ASP E CA 1
ATOM 10214 C C . ASP E 1 2163 ? 157.812 184.509 170.642 1.00 100.00 2163 ASP E C 1
ATOM 10215 O O . ASP E 1 2163 ? 158.091 185.696 170.551 1.00 100.00 2163 ASP E O 1
ATOM 10220 N N . ILE E 1 2164 ? 157.331 183.960 171.752 1.00 100.00 2164 ILE E N 1
ATOM 10221 C CA . ILE E 1 2164 ? 156.982 184.744 172.935 1.00 100.00 2164 ILE E CA 1
ATOM 10222 C C . ILE E 1 2164 ? 158.068 184.534 173.968 1.00 100.00 2164 ILE E C 1
ATOM 10223 O O . ILE E 1 2164 ? 158.144 183.478 174.596 1.00 100.00 2164 ILE E O 1
ATOM 10228 N N . ALA E 1 2165 ? 158.887 185.528 174.190 1.00 100.00 2165 ALA E N 1
ATOM 10229 C CA . ALA E 1 2165 ? 159.993 185.386 175.114 1.00 100.00 2165 ALA E CA 1
ATOM 10230 C C . ALA E 1 2165 ? 159.724 186.165 176.376 1.00 100.00 2165 ALA E C 1
ATOM 10231 O O . ALA E 1 2165 ? 159.808 187.393 176.385 1.00 100.00 2165 ALA E O 1
ATOM 10233 N N . LEU E 1 2166 ? 159.411 185.452 177.440 1.00 100.00 2166 LEU E N 1
ATOM 10234 C CA . LEU E 1 2166 ? 159.068 186.061 178.708 1.00 100.00 2166 LEU E CA 1
ATOM 10235 C C . LEU E 1 2166 ? 160.298 186.053 179.571 1.00 100.00 2166 LEU E C 1
ATOM 10236 O O . LEU E 1 2166 ? 161.142 185.185 179.422 1.00 100.00 2166 LEU E O 1
ATOM 10241 N N . SER E 1 2167 ? 160.406 187.030 180.456 1.00 100.00 2167 SER E N 1
ATOM 10242 C CA . SER E 1 2167 ? 161.503 187.051 181.398 1.00 100.00 2167 SER E CA 1
ATOM 10243 C C . SER E 1 2167 ? 161.200 188.016 182.514 1.00 100.00 2167 SER E C 1
ATOM 10244 O O . SER E 1 2167 ? 160.379 188.910 182.359 1.00 100.00 2167 SER E O 1
ATOM 10247 N N . THR E 1 2168 ? 161.910 187.873 183.628 1.00 100.00 2168 THR E N 1
ATOM 10248 C CA . THR E 1 2168 ? 161.848 188.886 184.664 1.00 100.00 2168 THR E CA 1
ATOM 10249 C C . THR E 1 2168 ? 163.238 189.358 185.037 1.00 100.00 2168 THR E C 1
ATOM 10250 O O . THR E 1 2168 ? 164.197 188.590 185.022 1.00 100.00 2168 THR E O 1
ATOM 10254 N N . SER E 1 2169 ? 163.339 190.634 185.355 1.00 100.00 2169 SER E N 1
ATOM 10255 C CA . SER E 1 2169 ? 164.596 191.266 185.703 1.00 100.00 2169 SER E CA 1
ATOM 10256 C C . SER E 1 2169 ? 164.963 191.137 187.165 1.00 100.00 2169 SER E C 1
ATOM 10257 O O . SER E 1 2169 ? 166.050 191.572 187.546 1.00 100.00 2169 SER E O 1
ATOM 10260 N N . THR E 1 2170 ? 164.101 190.565 187.995 1.00 100.00 2170 THR E N 1
ATOM 10261 C CA . THR E 1 2170 ? 164.380 190.498 189.417 1.00 100.00 2170 THR E CA 1
ATOM 10262 C C . THR E 1 2170 ? 164.897 189.133 189.838 1.00 100.00 2170 THR E C 1
ATOM 10263 O O . THR E 1 2170 ? 164.538 188.104 189.272 1.00 100.00 2170 THR E O 1
ATOM 10267 N N . VAL E 1 2171 ? 165.753 189.159 190.857 1.00 100.00 2171 VAL E N 1
ATOM 10268 C CA . VAL E 1 2171 ? 166.413 187.988 191.426 1.00 100.00 2171 VAL E CA 1
ATOM 10269 C C . VAL E 1 2171 ? 165.592 187.387 192.568 1.00 100.00 2171 VAL E C 1
ATOM 10270 O O . VAL E 1 2171 ? 165.171 188.091 193.488 1.00 100.00 2171 VAL E O 1
ATOM 10274 N N . ALA E 1 2172 ? 165.412 186.072 192.536 1.00 100.00 2172 ALA E N 1
ATOM 10275 C CA . ALA E 1 2172 ? 164.609 185.389 193.529 1.00 100.00 2172 ALA E CA 1
ATOM 10276 C C . ALA E 1 2172 ? 165.131 183.995 193.813 1.00 100.00 2172 ALA E C 1
ATOM 10277 O O . ALA E 1 2172 ? 165.921 183.443 193.052 1.00 100.00 2172 ALA E O 1
ATOM 10279 N N . SER E 1 2173 ? 164.698 183.436 194.938 1.00 100.00 2173 SER E N 1
ATOM 10280 C CA . SER E 1 2173 ? 165.029 182.058 195.250 1.00 100.00 2173 SER E CA 1
ATOM 10281 C C . SER E 1 2173 ? 164.217 181.138 194.392 1.00 100.00 2173 SER E C 1
ATOM 10282 O O . SER E 1 2173 ? 164.686 180.073 193.986 1.00 100.00 2173 SER E O 1
ATOM 10285 N N . SER E 1 2174 ? 162.994 181.543 194.106 1.00 100.00 2174 SER E N 1
ATOM 10286 C CA . SER E 1 2174 ? 162.116 180.729 193.302 1.00 100.00 2174 SER E CA 1
ATOM 10287 C C . SER E 1 2174 ? 161.136 181.577 192.523 1.00 100.00 2174 SER E C 1
ATOM 10288 O O . SER E 1 2174 ? 160.616 182.571 193.023 1.00 100.00 2174 SER E O 1
ATOM 10291 N N . TYR E 1 2175 ? 160.902 181.172 191.285 1.00 100.00 2175 TYR E N 1
ATOM 10292 C CA . TYR E 1 2175 ? 159.989 181.841 190.382 1.00 100.00 2175 TYR E CA 1
ATOM 10293 C C . TYR E 1 2175 ? 158.871 180.880 190.060 1.00 100.00 2175 TYR E C 1
ATOM 10294 O O . TYR E 1 2175 ? 159.108 179.683 189.954 1.00 100.00 2175 TYR E O 1
ATOM 10303 N N . ASP E 1 2176 ? 157.665 181.397 189.878 1.00 100.00 2176 ASP E N 1
ATOM 10304 C CA . ASP E 1 2176 ? 156.517 180.565 189.537 1.00 100.00 2176 ASP E CA 1
ATOM 10305 C C . ASP E 1 2176 ? 155.669 181.272 188.483 1.00 100.00 2176 ASP E C 1
ATOM 10306 O O . ASP E 1 2176 ? 155.011 182.264 188.775 1.00 100.00 2176 ASP E O 1
ATOM 10311 N N . TRP E 1 2177 ? 155.727 180.795 187.243 1.00 65.71 2177 TRP E N 1
ATOM 10312 C CA . TRP E 1 2177 ? 155.009 181.387 186.127 1.00 65.71 2177 TRP E CA 1
ATOM 10313 C C . TRP E 1 2177 ? 153.838 180.523 185.725 1.00 65.71 2177 TRP E C 1
ATOM 10314 O O . TRP E 1 2177 ? 153.939 179.299 185.726 1.00 65.71 2177 TRP E O 1
ATOM 10325 N N . SER E 1 2178 ? 152.765 181.157 185.267 1.00 100.00 2178 SER E N 1
ATOM 10326 C CA . SER E 1 2178 ? 151.649 180.410 184.720 1.00 100.00 2178 SER E CA 1
ATOM 10327 C C . SER E 1 2178 ? 150.939 181.193 183.628 1.00 100.00 2178 SER E C 1
ATOM 10328 O O . SER E 1 2178 ? 150.977 182.412 183.605 1.00 100.00 2178 SER E O 1
ATOM 10331 N N . GLY E 1 2179 ? 150.262 180.498 182.725 1.00 100.00 2179 GLY E N 1
ATOM 10332 C CA . GLY E 1 2179 ? 149.535 181.198 181.689 1.00 100.00 2179 GLY E CA 1
ATOM 10333 C C . GLY E 1 2179 ? 148.730 180.340 180.727 1.00 100.00 2179 GLY E C 1
ATOM 10334 O O . GLY E 1 2179 ? 148.454 179.176 180.982 1.00 100.00 2179 GLY E O 1
ATOM 10335 N N . PRO E 1 2180 ? 148.345 180.942 179.616 1.00 100.00 2180 PRO E N 1
ATOM 10336 C CA . PRO E 1 2180 ? 147.527 180.338 178.584 1.00 100.00 2180 PRO E CA 1
ATOM 10337 C C . PRO E 1 2180 ? 148.153 179.098 178.019 1.00 100.00 2180 PRO E C 1
ATOM 10338 O O . PRO E 1 2180 ? 149.365 178.956 177.999 1.00 100.00 2180 PRO E O 1
ATOM 10342 N N . ASN E 1 2181 ? 147.308 178.172 177.619 1.00 94.44 2181 ASN E N 1
ATOM 10343 C CA . ASN E 1 2181 ? 147.694 176.887 177.073 1.00 94.44 2181 ASN E CA 1
ATOM 10344 C C . ASN E 1 2181 ? 148.412 176.026 178.083 1.00 94.44 2181 ASN E C 1
ATOM 10345 O O . ASN E 1 2181 ? 149.028 175.039 177.712 1.00 94.44 2181 ASN E O 1
ATOM 10350 N N . GLY E 1 2182 ? 148.311 176.334 179.363 1.00 93.76 2182 GLY E N 1
ATOM 10351 C CA . GLY E 1 2182 ? 148.952 175.524 180.366 1.00 93.76 2182 GLY E CA 1
ATOM 10352 C C . GLY E 1 2182 ? 150.376 175.919 180.629 1.00 93.76 2182 GLY E C 1
ATOM 10353 O O . GLY E 1 2182 ? 151.075 175.223 181.362 1.00 93.76 2182 GLY E O 1
ATOM 10354 N N . PHE E 1 2183 ? 150.825 177.021 180.058 1.00 100.00 2183 PHE E N 1
ATOM 10355 C CA . PHE E 1 2183 ? 152.184 177.459 180.262 1.00 100.00 2183 PHE E CA 1
ATOM 10356 C C . PHE E 1 2183 ? 152.484 177.454 181.727 1.00 100.00 2183 PHE E C 1
ATOM 10357 O O . PHE E 1 2183 ? 151.735 178.006 182.525 1.00 100.00 2183 PHE E O 1
ATOM 10365 N N . THR E 1 2184 ? 153.565 176.789 182.077 1.00 100.00 2184 THR E N 1
ATOM 10366 C CA . THR E 1 2184 ? 154.023 176.690 183.443 1.00 100.00 2184 THR E CA 1
ATOM 10367 C C . THR E 1 2184 ? 155.536 176.681 183.444 1.00 100.00 2184 THR E C 1
ATOM 10368 O O . THR E 1 2184 ? 156.141 176.002 182.622 1.00 100.00 2184 THR E O 1
ATOM 10372 N N . SER E 1 2185 ? 156.159 177.414 184.361 1.00 100.00 2185 SER E N 1
ATOM 10373 C CA . SER E 1 2185 ? 157.612 177.332 184.453 1.00 100.00 2185 SER E CA 1
ATOM 10374 C C . SER E 1 2185 ? 158.149 177.796 185.796 1.00 100.00 2185 SER E C 1
ATOM 10375 O O . SER E 1 2185 ? 157.497 178.521 186.531 1.00 100.00 2185 SER E O 1
ATOM 10378 N N . ASN E 1 2186 ? 159.367 177.359 186.112 1.00 100.00 2186 ASN E N 1
ATOM 10379 C CA . ASN E 1 2186 ? 160.119 177.779 187.302 1.00 100.00 2186 ASN E CA 1
ATOM 10380 C C . ASN E 1 2186 ? 161.444 178.344 186.843 1.00 100.00 2186 ASN E C 1
ATOM 10381 O O . ASN E 1 2186 ? 162.429 177.654 187.039 1.00 100.00 2186 ASN E O 1
ATOM 10386 N N . ALA E 1 2187 ? 161.500 179.574 186.340 1.00 100.00 2187 ALA E N 1
ATOM 10387 C CA . ALA E 1 2187 ? 162.743 180.118 185.822 1.00 100.00 2187 ALA E CA 1
ATOM 10388 C C . ALA E 1 2187 ? 162.690 181.629 185.788 1.00 100.00 2187 ALA E C 1
ATOM 10389 O O . ALA E 1 2187 ? 161.622 182.221 185.699 1.00 100.00 2187 ALA E O 1
ATOM 10391 N N . GLN E 1 2188 ? 163.858 182.256 185.837 1.00 100.00 2188 GLN E N 1
ATOM 10392 C CA . GLN E 1 2188 ? 163.902 183.695 185.650 1.00 100.00 2188 GLN E CA 1
ATOM 10393 C C . GLN E 1 2188 ? 163.613 184.018 184.210 1.00 100.00 2188 GLN E C 1
ATOM 10394 O O . GLN E 1 2188 ? 163.028 185.054 183.899 1.00 100.00 2188 GLN E O 1
ATOM 10400 N N . ASN E 1 2189 ? 164.022 183.109 183.329 1.00 100.00 2189 ASN E N 1
ATOM 10401 C CA . ASN E 1 2189 ? 163.886 183.191 181.878 1.00 100.00 2189 ASN E CA 1
ATOM 10402 C C . ASN E 1 2189 ? 163.307 181.880 181.350 1.00 100.00 2189 ASN E C 1
ATOM 10403 O O . ASN E 1 2189 ? 164.060 180.955 181.048 1.00 100.00 2189 ASN E O 1
ATOM 10408 N N . PRO E 1 2190 ? 161.978 181.763 181.294 1.00 100.00 2190 PRO E N 1
ATOM 10409 C CA . PRO E 1 2190 ? 161.261 180.560 180.885 1.00 100.00 2190 PRO E CA 1
ATOM 10410 C C . PRO E 1 2190 ? 161.540 180.187 179.457 1.00 100.00 2190 PRO E C 1
ATOM 10411 O O . PRO E 1 2190 ? 161.934 181.016 178.649 1.00 100.00 2190 PRO E O 1
ATOM 10415 N N . VAL E 1 2191 ? 161.286 178.923 179.142 1.00 100.00 2191 VAL E N 1
ATOM 10416 C CA . VAL E 1 2191 ? 161.475 178.458 177.791 1.00 100.00 2191 VAL E CA 1
ATOM 10417 C C . VAL E 1 2191 ? 160.596 179.267 176.879 1.00 100.00 2191 VAL E C 1
ATOM 10418 O O . VAL E 1 2191 ? 159.414 179.468 177.149 1.00 100.00 2191 VAL E O 1
ATOM 10422 N N . VAL E 1 2192 ? 161.182 179.740 175.795 1.00 100.00 2192 VAL E N 1
ATOM 10423 C CA . VAL E 1 2192 ? 160.515 180.580 174.823 1.00 100.00 2192 VAL E CA 1
ATOM 10424 C C . VAL E 1 2192 ? 159.501 179.779 174.042 1.00 100.00 2192 VAL E C 1
ATOM 10425 O O . VAL E 1 2192 ? 159.769 178.654 173.624 1.00 100.00 2192 VAL E O 1
ATOM 10429 N N . ILE E 1 2193 ? 158.317 180.340 173.861 1.00 100.00 2193 ILE E N 1
ATOM 10430 C CA . ILE E 1 2193 ? 157.293 179.695 173.059 1.00 100.00 2193 ILE E CA 1
ATOM 10431 C C . ILE E 1 2193 ? 157.689 179.968 171.628 1.00 100.00 2193 ILE E C 1
ATOM 10432 O O . ILE E 1 2193 ? 157.760 181.125 171.230 1.00 100.00 2193 ILE E O 1
ATOM 10437 N N . THR E 1 2194 ? 157.963 178.923 170.849 1.00 100.00 2194 THR E N 1
ATOM 10438 C CA . THR E 1 2194 ? 158.572 179.126 169.536 1.00 100.00 2194 THR E CA 1
ATOM 10439 C C . THR E 1 2194 ? 157.604 179.292 168.380 1.00 100.00 2194 THR E C 1
ATOM 10440 O O . THR E 1 2194 ? 158.040 179.662 167.288 1.00 100.00 2194 THR E O 1
ATOM 10444 N N . ASN E 1 2195 ? 156.328 179.029 168.559 1.00 100.00 2195 ASN E N 1
ATOM 10445 C CA . ASN E 1 2195 ? 155.399 179.193 167.451 1.00 100.00 2195 ASN E CA 1
ATOM 10446 C C . ASN E 1 2195 ? 154.123 179.798 168.009 1.00 100.00 2195 ASN E C 1
ATOM 10447 O O . ASN E 1 2195 ? 153.192 179.083 168.358 1.00 100.00 2195 ASN E O 1
ATOM 10452 N N . ALA E 1 2196 ? 154.087 181.112 168.096 1.00 100.00 2196 ALA E N 1
ATOM 10453 C CA . ALA E 1 2196 ? 152.946 181.761 168.687 1.00 100.00 2196 ALA E CA 1
ATOM 10454 C C . ALA E 1 2196 ? 151.734 181.527 167.836 1.00 100.00 2196 ALA E C 1
ATOM 10455 O O . ALA E 1 2196 ? 151.791 181.613 166.614 1.00 100.00 2196 ALA E O 1
ATOM 10457 N N . THR E 1 2197 ? 150.628 181.243 168.487 1.00 100.00 2197 THR E N 1
ATOM 10458 C CA . THR E 1 2197 ? 149.357 181.109 167.827 1.00 100.00 2197 THR E CA 1
ATOM 10459 C C . THR E 1 2197 ? 148.284 181.668 168.722 1.00 100.00 2197 THR E C 1
ATOM 10460 O O . THR E 1 2197 ? 148.564 182.177 169.792 1.00 100.00 2197 THR E O 1
ATOM 10464 N N . GLY E 1 2198 ? 147.046 181.567 168.293 1.00 100.00 2198 GLY E N 1
ATOM 10465 C CA . GLY E 1 2198 ? 145.956 182.164 169.043 1.00 100.00 2198 GLY E CA 1
ATOM 10466 C C . GLY E 1 2198 ? 145.813 181.621 170.446 1.00 100.00 2198 GLY E C 1
ATOM 10467 O O . GLY E 1 2198 ? 145.474 182.364 171.358 1.00 100.00 2198 GLY E O 1
ATOM 10468 N N . SER E 1 2199 ? 146.114 180.340 170.648 1.00 100.00 2199 SER E N 1
ATOM 10469 C CA . SER E 1 2199 ? 145.994 179.694 171.949 1.00 100.00 2199 SER E CA 1
ATOM 10470 C C . SER E 1 2199 ? 147.040 180.139 172.945 1.00 100.00 2199 SER E C 1
ATOM 10471 O O . SER E 1 2199 ? 146.893 179.849 174.123 1.00 100.00 2199 SER E O 1
ATOM 10474 N N . ASN E 1 2200 ? 148.093 180.811 172.511 1.00 100.00 2200 ASN E N 1
ATOM 10475 C CA . ASN E 1 2200 ? 149.123 181.296 173.404 1.00 100.00 2200 ASN E CA 1
ATOM 10476 C C . ASN E 1 2200 ? 148.904 182.748 173.762 1.00 100.00 2200 ASN E C 1
ATOM 10477 O O . ASN E 1 2200 ? 149.703 183.318 174.490 1.00 100.00 2200 ASN E O 1
ATOM 10482 N N . ALA E 1 2201 ? 147.843 183.355 173.278 1.00 100.00 2201 ALA E N 1
ATOM 10483 C CA . ALA E 1 2201 ? 147.541 184.719 173.628 1.00 100.00 2201 ALA E CA 1
ATOM 10484 C C . ALA E 1 2201 ? 146.832 184.723 174.957 1.00 100.00 2201 ALA E C 1
ATOM 10485 O O . ALA E 1 2201 ? 146.128 183.777 175.288 1.00 100.00 2201 ALA E O 1
ATOM 10487 N N . GLY E 1 2202 ? 147.007 185.779 175.729 1.00 88.42 2202 GLY E N 1
ATOM 10488 C CA . GLY E 1 2202 ? 146.340 185.830 177.012 1.00 88.42 2202 GLY E CA 1
ATOM 10489 C C . GLY E 1 2202 ? 147.210 186.456 178.060 1.00 88.42 2202 GLY E C 1
ATOM 10490 O O . GLY E 1 2202 ? 148.092 187.233 177.749 1.00 88.42 2202 GLY E O 1
ATOM 10491 N N . VAL E 1 2203 ? 146.962 186.161 179.326 1.00 100.00 2203 VAL E N 1
ATOM 10492 C CA . VAL E 1 2203 ? 147.682 186.820 180.404 1.00 100.00 2203 VAL E CA 1
ATOM 10493 C C . VAL E 1 2203 ? 148.616 185.864 181.113 1.00 100.00 2203 VAL E C 1
ATOM 10494 O O . VAL E 1 2203 ? 148.184 184.857 181.675 1.00 100.00 2203 VAL E O 1
ATOM 10498 N N . TYR E 1 2204 ? 149.894 186.211 181.120 1.00 100.00 2204 TYR E N 1
ATOM 10499 C CA . TYR E 1 2204 ? 150.944 185.433 181.744 1.00 100.00 2204 TYR E CA 1
ATOM 10500 C C . TYR E 1 2204 ? 151.266 186.040 183.101 1.00 100.00 2204 TYR E C 1
ATOM 10501 O O . TYR E 1 2204 ? 151.509 187.239 183.199 1.00 100.00 2204 TYR E O 1
ATOM 10510 N N . THR E 1 2205 ? 151.259 185.221 184.148 1.00 100.00 2205 THR E N 1
ATOM 10511 C CA . THR E 1 2205 ? 151.395 185.691 185.525 1.00 100.00 2205 THR E CA 1
ATOM 10512 C C . THR E 1 2205 ? 152.637 185.134 186.205 1.00 100.00 2205 THR E C 1
ATOM 10513 O O . THR E 1 2205 ? 152.986 183.977 186.015 1.00 100.00 2205 THR E O 1
ATOM 10517 N N . LEU E 1 2206 ? 153.313 185.971 186.997 1.00 100.00 2206 LEU E N 1
ATOM 10518 C CA . LEU E 1 2206 ? 154.511 185.607 187.758 1.00 100.00 2206 LEU E CA 1
ATOM 10519 C C . LEU E 1 2206 ? 154.429 185.964 189.235 1.00 100.00 2206 LEU E C 1
ATOM 10520 O O . LEU E 1 2206 ? 154.053 187.080 189.594 1.00 100.00 2206 LEU E O 1
ATOM 10525 N N . SER E 1 2207 ? 154.848 185.042 190.100 1.00 100.00 2207 SER E N 1
ATOM 10526 C CA . SER E 1 2207 ? 155.013 185.313 191.523 1.00 100.00 2207 SER E CA 1
ATOM 10527 C C . SER E 1 2207 ? 156.387 184.846 192.001 1.00 100.00 2207 SER E C 1
ATOM 10528 O O . SER E 1 2207 ? 156.963 183.893 191.477 1.00 100.00 2207 SER E O 1
ATOM 10531 N N . ILE E 1 2208 ? 156.915 185.521 193.024 1.00 100.00 2208 ILE E N 1
ATOM 10532 C CA . ILE E 1 2208 ? 158.282 185.302 193.501 1.00 100.00 2208 ILE E CA 1
ATOM 10533 C C . ILE E 1 2208 ? 158.453 185.045 194.992 1.00 100.00 2208 ILE E C 1
ATOM 10534 O O . ILE E 1 2208 ? 157.865 185.717 195.843 1.00 100.00 2208 ILE E O 1
ATOM 10539 N N . VAL E 1 2209 ? 159.353 184.120 195.297 1.00 100.00 2209 VAL E N 1
ATOM 10540 C CA . VAL E 1 2209 ? 159.787 183.839 196.655 1.00 100.00 2209 VAL E CA 1
ATOM 10541 C C . VAL E 1 2209 ? 161.162 184.447 196.867 1.00 100.00 2209 VAL E C 1
ATOM 10542 O O . VAL E 1 2209 ? 162.115 184.109 196.163 1.00 100.00 2209 VAL E O 1
ATOM 10546 N N . ASP E 1 2210 ? 161.280 185.302 197.863 1.00 100.00 2210 ASP E N 1
ATOM 10547 C CA . ASP E 1 2210 ? 162.490 186.049 198.161 1.00 100.00 2210 ASP E CA 1
ATOM 10548 C C . ASP E 1 2210 ? 163.520 185.158 198.850 1.00 100.00 2210 ASP E C 1
ATOM 10549 O O . ASP E 1 2210 ? 163.259 184.007 199.195 1.00 100.00 2210 ASP E O 1
ATOM 10554 N N . GLY E 1 2211 ? 164.691 185.735 199.124 1.00 100.00 2211 GLY E N 1
ATOM 10555 C CA . GLY E 1 2211 ? 165.799 185.023 199.743 1.00 100.00 2211 GLY E CA 1
ATOM 10556 C C . GLY E 1 2211 ? 165.518 184.601 201.158 1.00 100.00 2211 GLY E C 1
ATOM 10557 O O . GLY E 1 2211 ? 166.216 183.738 201.699 1.00 100.00 2211 GLY E O 1
ATOM 10558 N N . ASN E 1 2212 ? 164.483 185.164 201.747 1.00 100.00 2212 ASN E N 1
ATOM 10559 C CA . ASN E 1 2212 ? 164.122 184.902 203.121 1.00 100.00 2212 ASN E CA 1
ATOM 10560 C C . ASN E 1 2212 ? 162.936 183.956 203.227 1.00 100.00 2212 ASN E C 1
ATOM 10561 O O . ASN E 1 2212 ? 162.563 183.584 204.337 1.00 100.00 2212 ASN E O 1
ATOM 10566 N N . GLY E 1 2213 ? 162.320 183.578 202.111 1.00 100.00 2213 GLY E N 1
ATOM 10567 C CA . GLY E 1 2213 ? 161.133 182.736 202.124 1.00 100.00 2213 GLY E CA 1
ATOM 10568 C C . GLY E 1 2213 ? 159.767 183.394 201.891 1.00 100.00 2213 GLY E C 1
ATOM 10569 O O . GLY E 1 2213 ? 158.787 182.655 201.752 1.00 100.00 2213 GLY E O 1
ATOM 10570 N N . CYS E 1 2214 ? 159.668 184.733 201.836 1.00 100.00 2214 CYS E N 1
ATOM 10571 C CA . CYS E 1 2214 ? 158.401 185.453 201.659 1.00 100.00 2214 CYS E CA 1
ATOM 10572 C C . CYS E 1 2214 ? 157.955 185.554 200.205 1.00 100.00 2214 CYS E C 1
ATOM 10573 O O . CYS E 1 2214 ? 158.738 185.902 199.321 1.00 100.00 2214 CYS E O 1
ATOM 10576 N N . SER E 1 2215 ? 156.661 185.335 199.977 1.00 100.00 2215 SER E N 1
ATOM 10577 C CA . SER E 1 2215 ? 156.062 185.407 198.650 1.00 100.00 2215 SER E CA 1
ATOM 10578 C C . SER E 1 2215 ? 155.573 186.800 198.311 1.00 100.00 2215 SER E C 1
ATOM 10579 O O . SER E 1 2215 ? 154.939 187.464 199.131 1.00 100.00 2215 SER E O 1
ATOM 10582 N N . SER E 1 2216 ? 155.819 187.206 197.072 1.00 100.00 2216 SER E N 1
ATOM 10583 C CA . SER E 1 2216 ? 155.377 188.465 196.505 1.00 100.00 2216 SER E CA 1
ATOM 10584 C C . SER E 1 2216 ? 153.968 188.374 195.950 1.00 100.00 2216 SER E C 1
ATOM 10585 O O . SER E 1 2216 ? 153.417 187.298 195.764 1.00 100.00 2216 SER E O 1
ATOM 10588 N N . ALA E 1 2217 ? 153.392 189.535 195.674 1.00 100.00 2217 ALA E N 1
ATOM 10589 C CA . ALA E 1 2217 ? 152.111 189.620 195.002 1.00 100.00 2217 ALA E CA 1
ATOM 10590 C C . ALA E 1 2217 ? 152.280 189.271 193.535 1.00 100.00 2217 ALA E C 1
ATOM 10591 O O . ALA E 1 2217 ? 153.333 189.501 192.961 1.00 100.00 2217 ALA E O 1
ATOM 10593 N N . ASP E 1 2218 ? 151.237 188.729 192.919 1.00 100.00 2218 ASP E N 1
ATOM 10594 C CA . ASP E 1 2218 ? 151.280 188.405 191.495 1.00 100.00 2218 ASP E CA 1
ATOM 10595 C C . ASP E 1 2218 ? 151.336 189.654 190.626 1.00 100.00 2218 ASP E C 1
ATOM 10596 O O . ASP E 1 2218 ? 150.590 190.604 190.858 1.00 100.00 2218 ASP E O 1
ATOM 10601 N N . THR E 1 2219 ? 152.133 189.605 189.549 1.00 100.00 2219 THR E N 1
ATOM 10602 C CA . THR E 1 2219 ? 152.198 190.654 188.527 1.00 100.00 2219 THR E CA 1
ATOM 10603 C C . THR E 1 2219 ? 152.075 189.974 187.182 1.00 100.00 2219 THR E C 1
ATOM 10604 O O . THR E 1 2219 ? 152.574 188.874 187.069 1.00 100.00 2219 THR E O 1
ATOM 10608 N N . SER E 1 2220 ? 151.430 190.574 186.168 1.00 100.00 2220 SER E N 1
ATOM 10609 C CA . SER E 1 2220 ? 151.179 189.875 184.910 1.00 100.00 2220 SER E CA 1
ATOM 10610 C C . SER E 1 2220 ? 151.379 190.741 183.674 1.00 100.00 2220 SER E C 1
ATOM 10611 O O . SER E 1 2220 ? 151.345 191.968 183.734 1.00 100.00 2220 SER E O 1
ATOM 10614 N N . VAL E 1 2221 ? 151.594 190.079 182.537 1.00 100.00 2221 VAL E N 1
ATOM 10615 C CA . VAL E 1 2221 ? 151.772 190.730 181.245 1.00 100.00 2221 VAL E CA 1
ATOM 10616 C C . VAL E 1 2221 ? 150.812 190.123 180.239 1.00 100.00 2221 VAL E C 1
ATOM 10617 O O . VAL E 1 2221 ? 150.699 188.904 180.149 1.00 100.00 2221 VAL E O 1
ATOM 10621 N N . GLN E 1 2222 ? 150.121 190.949 179.479 1.00 100.00 2222 GLN E N 1
ATOM 10622 C CA . GLN E 1 2222 ? 149.227 190.418 178.472 1.00 100.00 2222 GLN E CA 1
ATOM 10623 C C . GLN E 1 2222 ? 149.934 190.306 177.140 1.00 100.00 2222 GLN E C 1
ATOM 10624 O O . GLN E 1 2222 ? 150.671 191.201 176.744 1.00 100.00 2222 GLN E O 1
ATOM 10630 N N . VAL E 1 2223 ? 149.716 189.204 176.447 1.00 100.00 2223 VAL E N 1
ATOM 10631 C CA . VAL E 1 2223 ? 150.317 188.971 175.146 1.00 100.00 2223 VAL E CA 1
ATOM 10632 C C . VAL E 1 2223 ? 149.226 188.836 174.099 1.00 100.00 2223 VAL E C 1
ATOM 10633 O O . VAL E 1 2223 ? 148.372 187.952 174.201 1.00 100.00 2223 VAL E O 1
ATOM 10637 N N . THR E 1 2224 ? 149.264 189.672 173.075 1.00 100.00 2224 THR E N 1
ATOM 10638 C CA . THR E 1 2224 ? 148.305 189.593 171.981 1.00 100.00 2224 THR E CA 1
ATOM 10639 C C . THR E 1 2224 ? 148.983 188.979 170.781 1.00 100.00 2224 THR E C 1
ATOM 10640 O O . THR E 1 2224 ? 150.049 189.434 170.389 1.00 100.00 2224 THR E O 1
ATOM 10644 N N . VAL E 1 2225 ? 148.377 187.958 170.195 1.00 100.00 2225 VAL E N 1
ATOM 10645 C CA . VAL E 1 2225 ? 148.940 187.326 169.017 1.00 100.00 2225 VAL E CA 1
ATOM 10646 C C . VAL E 1 2225 ? 148.111 187.722 167.806 1.00 100.00 2225 VAL E C 1
ATOM 10647 O O . VAL E 1 2225 ? 146.906 187.463 167.754 1.00 100.00 2225 VAL E O 1
ATOM 10651 N N . ASN E 1 2226 ? 148.769 188.358 166.834 1.00 100.00 2226 ASN E N 1
ATOM 10652 C CA . ASN E 1 2226 ? 148.140 188.931 165.654 1.00 100.00 2226 ASN E CA 1
ATOM 10653 C C . ASN E 1 2226 ? 148.079 187.956 164.495 1.00 100.00 2226 ASN E C 1
ATOM 10654 O O . ASN E 1 2226 ? 149.094 187.415 164.059 1.00 100.00 2226 ASN E O 1
ATOM 10659 N N . ALA E 1 2227 ? 146.881 187.740 163.994 1.00 100.00 2227 ALA E N 1
ATOM 10660 C CA . ALA E 1 2227 ? 146.673 186.756 162.952 1.00 100.00 2227 ALA E CA 1
ATOM 10661 C C . ALA E 1 2227 ? 147.294 187.163 161.635 1.00 100.00 2227 ALA E C 1
ATOM 10662 O O . ALA E 1 2227 ? 147.218 188.323 161.230 1.00 100.00 2227 ALA E O 1
ATOM 10664 N N . ALA E 1 2228 ? 147.860 186.181 160.945 1.00 100.00 2228 ALA E N 1
ATOM 10665 C CA . ALA E 1 2228 ? 148.403 186.355 159.613 1.00 100.00 2228 ALA E CA 1
ATOM 10666 C C . ALA E 1 2228 ? 147.288 186.243 158.572 1.00 100.00 2228 ALA E C 1
ATOM 10667 O O . ALA E 1 2228 ? 146.308 185.549 158.808 1.00 100.00 2228 ALA E O 1
ATOM 10669 N N . PRO E 1 2229 ? 147.427 186.907 157.420 1.00 100.00 2229 PRO E N 1
ATOM 10670 C CA . PRO E 1 2229 ? 146.472 186.789 156.315 1.00 100.00 2229 PRO E CA 1
ATOM 10671 C C . PRO E 1 2229 ? 146.462 185.385 155.746 1.00 100.00 2229 PRO E C 1
ATOM 10672 O O . PRO E 1 2229 ? 147.401 184.625 155.930 1.00 100.00 2229 PRO E O 1
ATOM 10676 N N . ALA E 1 2230 ? 145.393 185.046 155.043 1.00 100.00 2230 ALA E N 1
ATOM 10677 C CA . ALA E 1 2230 ? 145.274 183.745 154.424 1.00 100.00 2230 ALA E CA 1
ATOM 10678 C C . ALA E 1 2230 ? 146.114 183.693 153.168 1.00 100.00 2230 ALA E C 1
ATOM 10679 O O . ALA E 1 2230 ? 146.552 184.716 152.666 1.00 100.00 2230 ALA E O 1
ATOM 10681 N N . GLN E 1 2231 ? 146.315 182.497 152.642 1.00 100.00 2231 GLN E N 1
ATOM 10682 C CA . GLN E 1 2231 ? 147.117 182.307 151.444 1.00 100.00 2231 GLN E CA 1
ATOM 10683 C C . GLN E 1 2231 ? 146.566 183.108 150.266 1.00 100.00 2231 GLN E C 1
ATOM 10684 O O . GLN E 1 2231 ? 145.390 182.945 149.931 1.00 100.00 2231 GLN E O 1
ATOM 10690 N N . PRO E 1 2232 ? 147.368 183.994 149.654 1.00 100.00 2232 PRO E N 1
ATOM 10691 C CA . PRO E 1 2232 ? 146.997 184.792 148.477 1.00 100.00 2232 PRO E CA 1
ATOM 10692 C C . PRO E 1 2232 ? 146.897 183.951 147.218 1.00 100.00 2232 PRO E C 1
ATOM 10693 O O . PRO E 1 2232 ? 147.526 182.917 147.108 1.00 100.00 2232 PRO E O 1
ATOM 10697 N N . SER E 1 2233 ? 146.196 184.439 146.217 1.00 100.00 2233 SER E N 1
ATOM 10698 C CA . SER E 1 2233 ? 146.051 183.773 144.941 1.00 100.00 2233 SER E CA 1
ATOM 10699 C C . SER E 1 2233 ? 146.714 184.649 143.906 1.00 100.00 2233 SER E C 1
ATOM 10700 O O . SER E 1 2233 ? 146.602 185.849 144.014 1.00 100.00 2233 SER E O 1
ATOM 10703 N N . MET E 1 2234 ? 147.371 184.108 142.891 1.00 100.00 2234 MET E N 1
ATOM 10704 C CA . MET E 1 2234 ? 148.086 184.962 141.949 1.00 100.00 2234 MET E CA 1
ATOM 10705 C C . MET E 1 2234 ? 147.815 184.605 140.487 1.00 100.00 2234 MET E C 1
ATOM 10706 O O . MET E 1 2234 ? 147.782 183.431 140.118 1.00 100.00 2234 MET E O 1
ATOM 10711 N N . THR E 1 2235 ? 147.680 185.632 139.651 1.00 100.00 2235 THR E N 1
ATOM 10712 C CA . THR E 1 2235 ? 147.449 185.502 138.219 1.00 100.00 2235 THR E CA 1
ATOM 10713 C C . THR E 1 2235 ? 148.561 186.197 137.454 1.00 100.00 2235 THR E C 1
ATOM 10714 O O . THR E 1 2235 ? 148.945 187.303 137.802 1.00 100.00 2235 THR E O 1
ATOM 10718 N N . THR E 1 2236 ? 149.098 185.561 136.427 1.00 100.00 2236 THR E N 1
ATOM 10719 C CA . THR E 1 2236 ? 150.157 186.170 135.639 1.00 100.00 2236 THR E CA 1
ATOM 10720 C C . THR E 1 2236 ? 149.833 186.056 134.161 1.00 100.00 2236 THR E C 1
ATOM 10721 O O . THR E 1 2236 ? 149.143 185.128 133.744 1.00 100.00 2236 THR E O 1
ATOM 10725 N N . ASN E 1 2237 ? 150.385 186.955 133.340 1.00 100.00 2237 ASN E N 1
ATOM 10726 C CA . ASN E 1 2237 ? 150.254 186.803 131.889 1.00 100.00 2237 ASN E CA 1
ATOM 10727 C C . ASN E 1 2237 ? 151.348 185.871 131.401 1.00 100.00 2237 ASN E C 1
ATOM 10728 O O . ASN E 1 2237 ? 152.253 186.279 130.714 1.00 100.00 2237 ASN E O 1
ATOM 10733 N N . SER E 1 2238 ? 151.240 184.595 131.757 1.00 100.00 2238 SER E N 1
ATOM 10734 C CA . SER E 1 2238 ? 152.339 183.654 131.567 1.00 100.00 2238 SER E CA 1
ATOM 10735 C C . SER E 1 2238 ? 152.848 183.392 130.148 1.00 100.00 2238 SER E C 1
ATOM 10736 O O . SER E 1 2238 ? 154.051 183.125 130.028 1.00 100.00 2238 SER E O 1
ATOM 10739 N N . PRO E 1 2239 ? 152.060 183.401 129.066 1.00 100.00 2239 PRO E N 1
ATOM 10740 C CA . PRO E 1 2239 ? 152.591 183.138 127.701 1.00 100.00 2239 PRO E CA 1
ATOM 10741 C C . PRO E 1 2239 ? 153.256 184.376 127.108 1.00 100.00 2239 PRO E C 1
ATOM 10742 O O . PRO E 1 2239 ? 152.674 185.083 126.295 1.00 100.00 2239 PRO E O 1
ATOM 10746 N N . ILE E 1 2240 ? 154.470 184.689 127.555 1.00 100.00 2240 ILE E N 1
ATOM 10747 C CA . ILE E 1 2240 ? 155.148 185.953 127.244 1.00 100.00 2240 ILE E CA 1
ATOM 10748 C C . ILE E 1 2240 ? 156.193 185.769 126.164 1.00 100.00 2240 ILE E C 1
ATOM 10749 O O . ILE E 1 2240 ? 157.037 184.884 126.285 1.00 100.00 2240 ILE E O 1
ATOM 10754 N N . CYS E 1 2241 ? 156.203 186.642 125.152 1.00 100.00 2241 CYS E N 1
ATOM 10755 C CA . CYS E 1 2241 ? 157.270 186.683 124.157 1.00 100.00 2241 CYS E CA 1
ATOM 10756 C C . CYS E 1 2241 ? 158.363 187.611 124.652 1.00 100.00 2241 CYS E C 1
ATOM 10757 O O . CYS E 1 2241 ? 158.080 188.730 125.069 1.00 100.00 2241 CYS E O 1
ATOM 10760 N N . ASN E 1 2242 ? 159.599 187.156 124.612 1.00 100.00 2242 ASN E N 1
ATOM 10761 C CA . ASN E 1 2242 ? 160.685 187.930 125.182 1.00 100.00 2242 ASN E CA 1
ATOM 10762 C C . ASN E 1 2242 ? 160.725 189.326 124.602 1.00 100.00 2242 ASN E C 1
ATOM 10763 O O . ASN E 1 2242 ? 160.774 189.513 123.388 1.00 100.00 2242 ASN E O 1
ATOM 10768 N N . GLY E 1 2243 ? 160.714 190.299 125.495 1.00 100.00 2243 GLY E N 1
ATOM 10769 C CA . GLY E 1 2243 ? 160.678 191.705 125.176 1.00 100.00 2243 GLY E CA 1
ATOM 10770 C C . GLY E 1 2243 ? 159.387 192.335 125.612 1.00 100.00 2243 GLY E C 1
ATOM 10771 O O . GLY E 1 2243 ? 159.318 193.552 125.781 1.00 100.00 2243 GLY E O 1
ATOM 10772 N N . ALA E 1 2244 ? 158.367 191.525 125.808 1.00 100.00 2244 ALA E N 1
ATOM 10773 C CA . ALA E 1 2244 ? 157.098 191.992 126.314 1.00 100.00 2244 ALA E CA 1
ATOM 10774 C C . ALA E 1 2244 ? 157.158 192.034 127.829 1.00 100.00 2244 ALA E C 1
ATOM 10775 O O . ALA E 1 2244 ? 157.876 191.259 128.446 1.00 100.00 2244 ALA E O 1
ATOM 10777 N N . ASP E 1 2245 ? 156.416 192.954 128.434 1.00 100.00 2245 ASP E N 1
ATOM 10778 C CA . ASP E 1 2245 ? 156.417 193.076 129.887 1.00 100.00 2245 ASP E CA 1
ATOM 10779 C C . ASP E 1 2245 ? 155.750 191.897 130.567 1.00 100.00 2245 ASP E C 1
ATOM 10780 O O . ASP E 1 2245 ? 154.738 191.373 130.101 1.00 100.00 2245 ASP E O 1
ATOM 10785 N N . LEU E 1 2246 ? 156.282 191.547 131.729 1.00 100.00 2246 LEU E N 1
ATOM 10786 C CA . LEU E 1 2246 ? 155.725 190.521 132.594 1.00 100.00 2246 LEU E CA 1
ATOM 10787 C C . LEU E 1 2246 ? 154.835 191.174 133.633 1.00 100.00 2246 LEU E C 1
ATOM 10788 O O . LEU E 1 2246 ? 155.264 192.062 134.359 1.00 100.00 2246 LEU E O 1
ATOM 10793 N N . VAL E 1 2247 ? 153.577 190.788 133.670 1.00 100.00 2247 VAL E N 1
ATOM 10794 C CA . VAL E 1 2247 ? 152.631 191.427 134.561 1.00 100.00 2247 VAL E CA 1
ATOM 10795 C C . VAL E 1 2247 ? 152.028 190.400 135.490 1.00 100.00 2247 VAL E C 1
ATOM 10796 O O . VAL E 1 2247 ? 151.475 189.391 135.055 1.00 100.00 2247 VAL E O 1
ATOM 10800 N N . MET E 1 2248 ? 152.117 190.670 136.765 1.00 100.00 2248 MET E N 1
ATOM 10801 C CA . MET E 1 2248 ? 151.659 189.767 137.788 1.00 100.00 2248 MET E CA 1
ATOM 10802 C C . MET E 1 2248 ? 150.677 190.473 138.690 1.00 100.00 2248 MET E C 1
ATOM 10803 O O . MET E 1 2248 ? 150.941 191.588 139.127 1.00 100.00 2248 MET E O 1
ATOM 10808 N N . SER E 1 2249 ? 149.583 189.820 139.057 1.00 100.00 2249 SER E N 1
ATOM 10809 C CA . SER E 1 2249 ? 148.666 190.517 139.938 1.00 100.00 2249 SER E CA 1
ATOM 10810 C C . SER E 1 2249 ? 147.892 189.615 140.873 1.00 100.00 2249 SER E C 1
ATOM 10811 O O . SER E 1 2249 ? 147.709 188.428 140.629 1.00 100.00 2249 SER E O 1
ATOM 10814 N N . THR E 1 2250 ? 147.407 190.224 141.951 1.00 100.00 2250 THR E N 1
ATOM 10815 C CA . THR E 1 2250 ? 146.574 189.545 142.922 1.00 100.00 2250 THR E CA 1
ATOM 10816 C C . THR E 1 2250 ? 145.316 190.337 143.216 1.00 100.00 2250 THR E C 1
ATOM 10817 O O . THR E 1 2250 ? 145.077 191.411 142.668 1.00 100.00 2250 THR E O 1
ATOM 10821 N N . SER E 1 2251 ? 144.483 189.749 144.057 1.00 100.00 2251 SER E N 1
ATOM 10822 C CA . SER E 1 2251 ? 143.241 190.319 144.544 1.00 100.00 2251 SER E CA 1
ATOM 10823 C C . SER E 1 2251 ? 143.295 190.375 146.047 1.00 100.00 2251 SER E C 1
ATOM 10824 O O . SER E 1 2251 ? 142.385 190.895 146.694 1.00 100.00 2251 SER E O 1
ATOM 10827 N N . ALA E 1 2252 ? 144.358 189.822 146.598 1.00 100.00 2252 ALA E N 1
ATOM 10828 C CA . ALA E 1 2252 ? 144.583 189.775 148.016 1.00 100.00 2252 ALA E CA 1
ATOM 10829 C C . ALA E 1 2252 ? 144.747 191.177 148.544 1.00 100.00 2252 ALA E C 1
ATOM 10830 O O . ALA E 1 2252 ? 145.190 192.078 147.840 1.00 100.00 2252 ALA E O 1
ATOM 10832 N N . THR E 1 2253 ? 144.386 191.369 149.801 1.00 100.00 2253 THR E N 1
ATOM 10833 C CA . THR E 1 2253 ? 144.425 192.681 150.425 1.00 100.00 2253 THR E CA 1
ATOM 10834 C C . THR E 1 2253 ? 145.413 192.720 151.586 1.00 100.00 2253 THR E C 1
ATOM 10835 O O . THR E 1 2253 ? 145.396 191.851 152.463 1.00 100.00 2253 THR E O 1
ATOM 10839 N N . GLY E 1 2254 ? 146.249 193.746 151.591 1.00 100.00 2254 GLY E N 1
ATOM 10840 C CA . GLY E 1 2254 ? 147.231 193.971 152.630 1.00 100.00 2254 GLY E CA 1
ATOM 10841 C C . GLY E 1 2254 ? 147.894 195.300 152.371 1.00 100.00 2254 GLY E C 1
ATOM 10842 O O . GLY E 1 2254 ? 147.516 196.022 151.456 1.00 100.00 2254 GLY E O 1
ATOM 10843 N N . ASN E 1 2255 ? 148.866 195.638 153.210 1.00 100.00 2255 ASN E N 1
ATOM 10844 C CA . ASN E 1 2255 ? 149.568 196.898 153.059 1.00 100.00 2255 ASN E CA 1
ATOM 10845 C C . ASN E 1 2255 ? 150.611 196.767 151.974 1.00 100.00 2255 ASN E C 1
ATOM 10846 O O . ASN E 1 2255 ? 150.839 197.701 151.206 1.00 100.00 2255 ASN E O 1
ATOM 10851 N N . SER E 1 2256 ? 151.250 195.604 151.904 1.00 100.00 2256 SER E N 1
ATOM 10852 C CA . SER E 1 2256 ? 152.302 195.425 150.927 1.00 100.00 2256 SER E CA 1
ATOM 10853 C C . SER E 1 2256 ? 152.339 194.005 150.417 1.00 100.00 2256 SER E C 1
ATOM 10854 O O . SER E 1 2256 ? 151.913 193.076 151.089 1.00 100.00 2256 SER E O 1
ATOM 10857 N N . TYR E 1 2257 ? 152.857 193.840 149.221 1.00 100.00 2257 TYR E N 1
ATOM 10858 C CA . TYR E 1 2257 ? 152.878 192.555 148.564 1.00 100.00 2257 TYR E CA 1
ATOM 10859 C C . TYR E 1 2257 ? 154.303 192.154 148.291 1.00 100.00 2257 TYR E C 1
ATOM 10860 O O . TYR E 1 2257 ? 155.079 192.959 147.799 1.00 100.00 2257 TYR E O 1
ATOM 10869 N N . ILE E 1 2258 ? 154.655 190.919 148.580 1.00 100.00 2258 ILE E N 1
ATOM 10870 C CA . ILE E 1 2258 ? 156.015 190.452 148.359 1.00 100.00 2258 ILE E CA 1
ATOM 10871 C C . ILE E 1 2258 ? 156.031 189.489 147.201 1.00 100.00 2258 ILE E C 1
ATOM 10872 O O . ILE E 1 2258 ? 155.451 188.413 147.284 1.00 100.00 2258 ILE E O 1
ATOM 10877 N N . TRP E 1 2259 ? 156.698 189.843 146.131 1.00 100.00 2259 TRP E N 1
ATOM 10878 C CA . TRP E 1 2259 ? 156.708 189.015 144.946 1.00 100.00 2259 TRP E CA 1
ATOM 10879 C C . TRP E 1 2259 ? 158.040 188.309 144.880 1.00 100.00 2259 TRP E C 1
ATOM 10880 O O . TRP E 1 2259 ? 159.071 188.964 144.929 1.00 100.00 2259 TRP E O 1
ATOM 10891 N N . ARG E 1 2260 ? 158.048 186.992 144.761 1.00 100.00 2260 ARG E N 1
ATOM 10892 C CA . ARG E 1 2260 ? 159.307 186.258 144.820 1.00 100.00 2260 ARG E CA 1
ATOM 10893 C C . ARG E 1 2260 ? 159.605 185.484 143.552 1.00 100.00 2260 ARG E C 1
ATOM 10894 O O . ARG E 1 2260 ? 158.826 184.635 143.133 1.00 100.00 2260 ARG E O 1
ATOM 10902 N N . ALA E 1 2261 ? 160.752 185.786 142.967 1.00 100.00 2261 ALA E N 1
ATOM 10903 C CA . ALA E 1 2261 ? 161.234 185.256 141.716 1.00 100.00 2261 ALA E CA 1
ATOM 10904 C C . ALA E 1 2261 ? 161.691 183.817 141.865 1.00 100.00 2261 ALA E C 1
ATOM 10905 O O . ALA E 1 2261 ? 162.053 183.397 142.945 1.00 100.00 2261 ALA E O 1
ATOM 10907 N N . PRO E 1 2262 ? 161.709 183.066 140.786 1.00 100.00 2262 PRO E N 1
ATOM 10908 C CA . PRO E 1 2262 ? 162.230 181.707 140.751 1.00 100.00 2262 PRO E CA 1
ATOM 10909 C C . PRO E 1 2262 ? 163.627 181.541 141.328 1.00 100.00 2262 PRO E C 1
ATOM 10910 O O . PRO E 1 2262 ? 163.903 180.513 141.943 1.00 100.00 2262 PRO E O 1
ATOM 10914 N N . ASN E 1 2263 ? 164.519 182.519 141.192 1.00 100.00 2263 ASN E N 1
ATOM 10915 C CA . ASN E 1 2263 ? 165.852 182.392 141.764 1.00 100.00 2263 ASN E CA 1
ATOM 10916 C C . ASN E 1 2263 ? 165.955 182.947 143.154 1.00 100.00 2263 ASN E C 1
ATOM 10917 O O . ASN E 1 2263 ? 167.059 183.089 143.656 1.00 100.00 2263 ASN E O 1
ATOM 10922 N N . GLY E 1 2264 ? 164.847 183.291 143.778 1.00 100.00 2264 GLY E N 1
ATOM 10923 C CA . GLY E 1 2264 ? 164.835 183.808 145.122 1.00 100.00 2264 GLY E CA 1
ATOM 10924 C C . GLY E 1 2264 ? 164.889 185.311 145.237 1.00 100.00 2264 GLY E C 1
ATOM 10925 O O . GLY E 1 2264 ? 164.740 185.834 146.330 1.00 100.00 2264 GLY E O 1
ATOM 10926 N N . ALA E 1 2265 ? 165.124 186.022 144.161 1.00 100.00 2265 ALA E N 1
ATOM 10927 C CA . ALA E 1 2265 ? 165.157 187.465 144.242 1.00 100.00 2265 ALA E CA 1
ATOM 10928 C C . ALA E 1 2265 ? 163.756 187.948 144.479 1.00 100.00 2265 ALA E C 1
ATOM 10929 O O . ALA E 1 2265 ? 162.818 187.333 144.009 1.00 100.00 2265 ALA E O 1
ATOM 10931 N N . ASP E 1 2266 ? 163.575 189.058 145.183 1.00 100.00 2266 ASP E N 1
ATOM 10932 C CA . ASP E 1 2266 ? 162.206 189.514 145.361 1.00 100.00 2266 ASP E CA 1
ATOM 10933 C C . ASP E 1 2266 ? 162.084 191.020 145.278 1.00 100.00 2266 ASP E C 1
ATOM 10934 O O . ASP E 1 2266 ? 163.063 191.744 145.109 1.00 100.00 2266 ASP E O 1
ATOM 10939 N N . THR E 1 2267 ? 160.848 191.481 145.373 1.00 100.00 2267 THR E N 1
ATOM 10940 C CA . THR E 1 2267 ? 160.545 192.893 145.405 1.00 100.00 2267 THR E CA 1
ATOM 10941 C C . THR E 1 2267 ? 159.262 193.099 146.183 1.00 100.00 2267 THR E C 1
ATOM 10942 O O . THR E 1 2267 ? 158.417 192.220 146.239 1.00 100.00 2267 THR E O 1
ATOM 10946 N N . THR E 1 2268 ? 159.120 194.249 146.810 1.00 100.00 2268 THR E N 1
ATOM 10947 C CA . THR E 1 2268 ? 157.926 194.541 147.577 1.00 100.00 2268 THR E CA 1
ATOM 10948 C C . THR E 1 2268 ? 157.203 195.722 146.967 1.00 100.00 2268 THR E C 1
ATOM 10949 O O . THR E 1 2268 ? 157.809 196.762 146.729 1.00 100.00 2268 THR E O 1
ATOM 10953 N N . THR E 1 2269 ? 155.912 195.579 146.726 1.00 100.00 2269 THR E N 1
ATOM 10954 C CA . THR E 1 2269 ? 155.141 196.651 146.127 1.00 100.00 2269 THR E CA 1
ATOM 10955 C C . THR E 1 2269 ? 153.998 197.087 147.035 1.00 100.00 2269 THR E C 1
ATOM 10956 O O . THR E 1 2269 ? 153.497 196.328 147.853 1.00 100.00 2269 THR E O 1
ATOM 10960 N N . ALA E 1 2270 ? 153.573 198.326 146.886 1.00 99.98 2270 ALA E N 1
ATOM 10961 C CA . ALA E 1 2270 ? 152.397 198.770 147.602 1.00 99.98 2270 ALA E CA 1
ATOM 10962 C C . ALA E 1 2270 ? 151.135 198.366 146.875 1.00 99.98 2270 ALA E C 1
ATOM 10963 O O . ALA E 1 2270 ? 150.083 198.196 147.492 1.00 99.98 2270 ALA E O 1
ATOM 10965 N N . SER E 1 2271 ? 151.220 198.240 145.567 1.00 100.00 2271 SER E N 1
ATOM 10966 C CA . SER E 1 2271 ? 150.091 197.902 144.730 1.00 100.00 2271 SER E CA 1
ATOM 10967 C C . SER E 1 2271 ? 149.964 196.404 144.563 1.00 100.00 2271 SER E C 1
ATOM 10968 O O . SER E 1 2271 ? 150.912 195.655 144.774 1.00 100.00 2271 SER E O 1
ATOM 10971 N N . SER E 1 2272 ? 148.791 195.978 144.110 1.00 100.00 2272 SER E N 1
ATOM 10972 C CA . SER E 1 2272 ? 148.497 194.574 143.864 1.00 100.00 2272 SER E CA 1
ATOM 10973 C C . SER E 1 2272 ? 149.032 194.079 142.544 1.00 100.00 2272 SER E C 1
ATOM 10974 O O . SER E 1 2272 ? 148.937 192.887 142.266 1.00 100.00 2272 SER E O 1
ATOM 10977 N N . THR E 1 2273 ? 149.543 194.964 141.701 1.00 100.00 2273 THR E N 1
ATOM 10978 C CA . THR E 1 2273 ? 150.037 194.598 140.376 1.00 100.00 2273 THR E CA 1
ATOM 10979 C C . THR E 1 2273 ? 151.495 194.980 140.185 1.00 100.00 2273 THR E C 1
ATOM 10980 O O . THR E 1 2273 ? 151.872 196.142 140.353 1.00 100.00 2273 THR E O 1
ATOM 10984 N N . LEU E 1 2274 ? 152.296 194.010 139.775 1.00 100.00 2274 LEU E N 1
ATOM 10985 C CA . LEU E 1 2274 ? 153.718 194.184 139.541 1.00 100.00 2274 LEU E CA 1
ATOM 10986 C C . LEU E 1 2274 ? 154.032 194.078 138.072 1.00 100.00 2274 LEU E C 1
ATOM 10987 O O . LEU E 1 2274 ? 153.679 193.092 137.442 1.00 100.00 2274 LEU E O 1
ATOM 10992 N N . THR E 1 2275 ? 154.721 195.065 137.522 1.00 100.00 2275 THR E N 1
ATOM 10993 C CA . THR E 1 2275 ? 155.146 194.999 136.131 1.00 100.00 2275 THR E CA 1
ATOM 10994 C C . THR E 1 2275 ? 156.650 194.896 136.070 1.00 100.00 2275 THR E C 1
ATOM 10995 O O . THR E 1 2275 ? 157.358 195.759 136.589 1.00 100.00 2275 THR E O 1
ATOM 10999 N N . ILE E 1 2276 ? 157.136 193.867 135.403 1.00 100.00 2276 ILE E N 1
ATOM 11000 C CA . ILE E 1 2276 ? 158.558 193.619 135.276 1.00 100.00 2276 ILE E CA 1
ATOM 11001 C C . ILE E 1 2276 ? 159.012 193.898 133.855 1.00 100.00 2276 ILE E C 1
ATOM 11002 O O . ILE E 1 2276 ? 158.606 193.241 132.894 1.00 100.00 2276 ILE E O 1
ATOM 11007 N N . VAL E 1 2277 ? 159.873 194.879 133.747 1.00 100.00 2277 VAL E N 1
ATOM 11008 C CA . VAL E 1 2277 ? 160.445 195.396 132.527 1.00 100.00 2277 VAL E CA 1
ATOM 11009 C C . VAL E 1 2277 ? 161.527 194.420 132.085 1.00 100.00 2277 VAL E C 1
ATOM 11010 O O . VAL E 1 2277 ? 162.290 193.967 132.933 1.00 100.00 2277 VAL E O 1
ATOM 11014 N N . PRO E 1 2278 ? 161.661 194.116 130.786 1.00 100.00 2278 PRO E N 1
ATOM 11015 C CA . PRO E 1 2278 ? 162.675 193.197 130.244 1.00 100.00 2278 PRO E CA 1
ATOM 11016 C C . PRO E 1 2278 ? 164.125 193.452 130.633 1.00 100.00 2278 PRO E C 1
ATOM 11017 O O . PRO E 1 2278 ? 164.973 192.571 130.486 1.00 100.00 2278 PRO E O 1
ATOM 11021 N N . THR E 1 2279 ? 164.442 194.654 131.085 1.00 100.00 2279 THR E N 1
ATOM 11022 C CA . THR E 1 2279 ? 165.789 195.024 131.483 1.00 100.00 2279 THR E CA 1
ATOM 11023 C C . THR E 1 2279 ? 166.065 194.737 132.952 1.00 100.00 2279 THR E C 1
ATOM 11024 O O . THR E 1 2279 ? 167.188 194.948 133.412 1.00 100.00 2279 THR E O 1
ATOM 11028 N N . SER E 1 2280 ? 165.067 194.264 133.687 1.00 100.00 2280 SER E N 1
ATOM 11029 C CA . SER E 1 2280 ? 165.162 193.991 135.113 1.00 100.00 2280 SER E CA 1
ATOM 11030 C C . SER E 1 2280 ? 165.674 192.595 135.403 1.00 100.00 2280 SER E C 1
ATOM 11031 O O . SER E 1 2280 ? 165.446 191.662 134.644 1.00 100.00 2280 SER E O 1
ATOM 11034 N N . SER E 1 2281 ? 166.346 192.445 136.545 1.00 100.00 2281 SER E N 1
ATOM 11035 C CA . SER E 1 2281 ? 166.877 191.159 136.994 1.00 100.00 2281 SER E CA 1
ATOM 11036 C C . SER E 1 2281 ? 165.778 190.194 137.382 1.00 100.00 2281 SER E C 1
ATOM 11037 O O . SER E 1 2281 ? 166.032 189.000 137.553 1.00 100.00 2281 SER E O 1
ATOM 11040 N N . LEU E 1 2282 ? 164.561 190.695 137.504 1.00 100.00 2282 LEU E N 1
ATOM 11041 C CA . LEU E 1 2282 ? 163.387 189.908 137.808 1.00 100.00 2282 LEU E CA 1
ATOM 11042 C C . LEU E 1 2282 ? 162.685 189.405 136.554 1.00 100.00 2282 LEU E C 1
ATOM 11043 O O . LEU E 1 2282 ? 161.692 188.698 136.657 1.00 100.00 2282 LEU E O 1
ATOM 11048 N N . TYR E 1 2283 ? 163.162 189.729 135.363 1.00 100.00 2283 TYR E N 1
ATOM 11049 C CA . TYR E 1 2283 ? 162.480 189.260 134.164 1.00 100.00 2283 TYR E CA 1
ATOM 11050 C C . TYR E 1 2283 ? 162.936 187.857 133.859 1.00 100.00 2283 TYR E C 1
ATOM 11051 O O . TYR E 1 2283 ? 163.720 187.613 132.945 1.00 100.00 2283 TYR E O 1
ATOM 11060 N N . GLN E 1 2284 ? 162.411 186.917 134.625 1.00 100.00 2284 GLN E N 1
ATOM 11061 C CA . GLN E 1 2284 ? 162.825 185.535 134.529 1.00 100.00 2284 GLN E CA 1
ATOM 11062 C C . GLN E 1 2284 ? 161.641 184.585 134.587 1.00 100.00 2284 GLN E C 1
ATOM 11063 O O . GLN E 1 2284 ? 160.676 184.810 135.310 1.00 100.00 2284 GLN E O 1
ATOM 11069 N N . SER E 1 2285 ? 161.759 183.499 133.843 1.00 100.00 2285 SER E N 1
ATOM 11070 C CA . SER E 1 2285 ? 160.787 182.433 133.779 1.00 100.00 2285 SER E CA 1
ATOM 11071 C C . SER E 1 2285 ? 160.966 181.467 134.928 1.00 100.00 2285 SER E C 1
ATOM 11072 O O . SER E 1 2285 ? 162.011 181.426 135.557 1.00 100.00 2285 SER E O 1
ATOM 11075 N N . GLY E 1 2286 ? 159.947 180.661 135.188 1.00 100.00 2286 GLY E N 1
ATOM 11076 C CA . GLY E 1 2286 ? 159.995 179.709 136.278 1.00 100.00 2286 GLY E CA 1
ATOM 11077 C C . GLY E 1 2286 ? 158.777 179.844 137.151 1.00 100.00 2286 GLY E C 1
ATOM 11078 O O . GLY E 1 2286 ? 157.754 180.368 136.717 1.00 100.00 2286 GLY E O 1
ATOM 11079 N N . ASN E 1 2287 ? 158.864 179.378 138.401 1.00 100.00 2287 ASN E N 1
ATOM 11080 C CA . ASN E 1 2287 ? 157.729 179.341 139.351 1.00 100.00 2287 ASN E CA 1
ATOM 11081 C C . ASN E 1 2287 ? 157.753 180.497 140.343 1.00 100.00 2287 ASN E C 1
ATOM 11082 O O . ASN E 1 2287 ? 158.422 180.362 141.332 1.00 100.00 2287 ASN E O 1
ATOM 11087 N N . TRP E 1 2288 ? 156.875 181.466 140.204 1.00 100.00 2288 TRP E N 1
ATOM 11088 C CA . TRP E 1 2288 ? 156.804 182.672 141.020 1.00 100.00 2288 TRP E CA 1
ATOM 11089 C C . TRP E 1 2288 ? 155.802 182.535 142.162 1.00 100.00 2288 TRP E C 1
ATOM 11090 O O . TRP E 1 2288 ? 154.753 181.926 141.988 1.00 100.00 2288 TRP E O 1
ATOM 11101 N N . THR E 1 2289 ? 156.063 183.161 143.312 1.00 100.00 2289 THR E N 1
ATOM 11102 C CA . THR E 1 2289 ? 155.090 183.154 144.415 1.00 100.00 2289 THR E CA 1
ATOM 11103 C C . THR E 1 2289 ? 154.806 184.546 144.970 1.00 100.00 2289 THR E C 1
ATOM 11104 O O . THR E 1 2289 ? 155.514 185.504 144.691 1.00 100.00 2289 THR E O 1
ATOM 11108 N N . LEU E 1 2290 ? 153.738 184.648 145.770 1.00 100.00 2290 LEU E N 1
ATOM 11109 C CA . LEU E 1 2290 ? 153.299 185.886 146.418 1.00 100.00 2290 LEU E CA 1
ATOM 11110 C C . LEU E 1 2290 ? 153.014 185.705 147.903 1.00 100.00 2290 LEU E C 1
ATOM 11111 O O . LEU E 1 2290 ? 152.320 184.761 148.291 1.00 100.00 2290 LEU E O 1
ATOM 11116 N N . SER E 1 2291 ? 153.502 186.617 148.741 1.00 100.00 2291 SER E N 1
ATOM 11117 C CA . SER E 1 2291 ? 153.127 186.673 150.150 1.00 100.00 2291 SER E CA 1
ATOM 11118 C C . SER E 1 2291 ? 152.545 188.046 150.433 1.00 100.00 2291 SER E C 1
ATOM 11119 O O . SER E 1 2291 ? 152.978 189.028 149.851 1.00 100.00 2291 SER E O 1
ATOM 11122 N N . VAL E 1 2292 ? 151.560 188.157 151.305 1.00 100.00 2292 VAL E N 1
ATOM 11123 C CA . VAL E 1 2292 ? 150.911 189.444 151.547 1.00 100.00 2292 VAL E CA 1
ATOM 11124 C C . VAL E 1 2292 ? 151.079 189.876 152.990 1.00 100.00 2292 VAL E C 1
ATOM 11125 O O . VAL E 1 2292 ? 150.930 189.071 153.910 1.00 100.00 2292 VAL E O 1
ATOM 11129 N N . VAL E 1 2293 ? 151.394 191.143 153.199 1.00 100.00 2293 VAL E N 1
ATOM 11130 C CA . VAL E 1 2293 ? 151.638 191.672 154.532 1.00 100.00 2293 VAL E CA 1
ATOM 11131 C C . VAL E 1 2293 ? 150.513 192.593 154.980 1.00 100.00 2293 VAL E C 1
ATOM 11132 O O . VAL E 1 2293 ? 150.186 193.555 154.282 1.00 100.00 2293 VAL E O 1
ATOM 11136 N N . ASN E 1 2294 ? 149.944 192.328 156.161 1.00 100.00 2294 ASN E N 1
ATOM 11137 C CA . ASN E 1 2294 ? 148.828 193.119 156.673 1.00 100.00 2294 ASN E CA 1
ATOM 11138 C C . ASN E 1 2294 ? 149.242 194.270 157.589 1.00 100.00 2294 ASN E C 1
ATOM 11139 O O . ASN E 1 2294 ? 150.416 194.572 157.773 1.00 100.00 2294 ASN E O 1
ATOM 11144 N N . ALA E 1 2295 ? 148.239 194.937 158.162 1.00 100.00 2295 ALA E N 1
ATOM 11145 C CA . ALA E 1 2295 ? 148.436 196.126 158.992 1.00 100.00 2295 ALA E CA 1
ATOM 11146 C C . ALA E 1 2295 ? 149.287 195.865 160.222 1.00 100.00 2295 ALA E C 1
ATOM 11147 O O . ALA E 1 2295 ? 150.000 196.756 160.682 1.00 100.00 2295 ALA E O 1
ATOM 11149 N N . ALA E 1 2296 ? 149.207 194.671 160.782 1.00 100.00 2296 ALA E N 1
ATOM 11150 C CA . ALA E 1 2296 ? 149.972 194.304 161.960 1.00 100.00 2296 ALA E CA 1
ATOM 11151 C C . ALA E 1 2296 ? 151.392 193.913 161.613 1.00 100.00 2296 ALA E C 1
ATOM 11152 O O . ALA E 1 2296 ? 152.175 193.603 162.507 1.00 100.00 2296 ALA E O 1
ATOM 11154 N N . GLY E 1 2297 ? 151.730 193.888 160.334 1.00 100.00 2297 GLY E N 1
ATOM 11155 C CA . GLY E 1 2297 ? 153.039 193.468 159.889 1.00 100.00 2297 GLY E CA 1
ATOM 11156 C C . GLY E 1 2297 ? 153.253 191.974 159.765 1.00 100.00 2297 GLY E C 1
ATOM 11157 O O . GLY E 1 2297 ? 154.403 191.538 159.792 1.00 100.00 2297 GLY E O 1
ATOM 11158 N N . CYS E 1 2298 ? 152.181 191.177 159.652 1.00 100.00 2298 CYS E N 1
ATOM 11159 C CA . CYS E 1 2298 ? 152.234 189.723 159.537 1.00 100.00 2298 CYS E CA 1
ATOM 11160 C C . CYS E 1 2298 ? 152.291 189.302 158.087 1.00 100.00 2298 CYS E C 1
ATOM 11161 O O . CYS E 1 2298 ? 151.581 189.842 157.244 1.00 100.00 2298 CYS E O 1
ATOM 11164 N N . VAL E 1 2299 ? 153.101 188.308 157.803 1.00 100.00 2299 VAL E N 1
ATOM 11165 C CA . VAL E 1 2299 ? 153.278 187.816 156.453 1.00 100.00 2299 VAL E CA 1
ATOM 11166 C C . VAL E 1 2299 ? 152.437 186.568 156.280 1.00 100.00 2299 VAL E C 1
ATOM 11167 O O . VAL E 1 2299 ? 152.550 185.631 157.068 1.00 100.00 2299 VAL E O 1
ATOM 11171 N N . SER E 1 2300 ? 151.607 186.549 155.247 1.00 100.00 2300 SER E N 1
ATOM 11172 C CA . SER E 1 2300 ? 150.742 185.439 154.919 1.00 100.00 2300 SER E CA 1
ATOM 11173 C C . SER E 1 2300 ? 151.551 184.248 154.488 1.00 100.00 2300 SER E C 1
ATOM 11174 O O . SER E 1 2300 ? 152.731 184.380 154.229 1.00 100.00 2300 SER E O 1
ATOM 11177 N N . PRO E 1 2301 ? 150.957 183.068 154.453 1.00 100.00 2301 PRO E N 1
ATOM 11178 C CA . PRO E 1 2301 ? 151.597 181.919 153.835 1.00 100.00 2301 PRO E CA 1
ATOM 11179 C C . PRO E 1 2301 ? 151.794 182.280 152.384 1.00 100.00 2301 PRO E C 1
ATOM 11180 O O . PRO E 1 2301 ? 151.076 183.126 151.861 1.00 100.00 2301 PRO E O 1
ATOM 11184 N N . ALA E 1 2302 ? 152.807 181.714 151.749 1.00 100.00 2302 ALA E N 1
ATOM 11185 C CA . ALA E 1 2302 ? 153.021 182.018 150.350 1.00 100.00 2302 ALA E CA 1
ATOM 11186 C C . ALA E 1 2302 ? 151.977 181.340 149.504 1.00 100.00 2302 ALA E C 1
ATOM 11187 O O . ALA E 1 2302 ? 151.508 180.258 149.836 1.00 100.00 2302 ALA E O 1
ATOM 11189 N N . SER E 1 2303 ? 151.658 181.969 148.382 1.00 100.00 2303 SER E N 1
ATOM 11190 C CA . SER E 1 2303 ? 150.712 181.483 147.405 1.00 100.00 2303 SER E CA 1
ATOM 11191 C C . SER E 1 2303 ? 151.249 180.289 146.669 1.00 100.00 2303 SER E C 1
ATOM 11192 O O . SER E 1 2303 ? 152.411 179.931 146.785 1.00 100.00 2303 SER E O 1
ATOM 11195 N N . ILE E 1 2304 ? 150.355 179.624 145.950 1.00 100.00 2304 ILE E N 1
ATOM 11196 C CA . ILE E 1 2304 ? 150.747 178.497 145.130 1.00 100.00 2304 ILE E CA 1
ATOM 11197 C C . ILE E 1 2304 ? 151.450 179.078 143.938 1.00 100.00 2304 ILE E C 1
ATOM 11198 O O . ILE E 1 2304 ? 150.951 180.027 143.331 1.00 100.00 2304 ILE E O 1
ATOM 11203 N N . ALA E 1 2305 ? 152.626 178.562 143.630 1.00 100.00 2305 ALA E N 1
ATOM 11204 C CA . ALA E 1 2305 ? 153.423 179.165 142.590 1.00 100.00 2305 ALA E CA 1
ATOM 11205 C C . ALA E 1 2305 ? 152.757 179.095 141.246 1.00 100.00 2305 ALA E C 1
ATOM 11206 O O . ALA E 1 2305 ? 152.139 178.095 140.896 1.00 100.00 2305 ALA E O 1
ATOM 11208 N N . SER E 1 2306 ? 152.939 180.147 140.472 1.00 100.00 2306 SER E N 1
ATOM 11209 C CA . SER E 1 2306 ? 152.435 180.211 139.120 1.00 100.00 2306 SER E CA 1
ATOM 11210 C C . SER E 1 2306 ? 153.593 180.231 138.162 1.00 100.00 2306 SER E C 1
ATOM 11211 O O . SER E 1 2306 ? 154.559 180.950 138.373 1.00 100.00 2306 SER E O 1
ATOM 11214 N N . ALA E 1 2307 ? 153.518 179.428 137.128 1.00 100.00 2307 ALA E N 1
ATOM 11215 C CA . ALA E 1 2307 ? 154.599 179.404 136.181 1.00 100.00 2307 ALA E CA 1
ATOM 11216 C C . ALA E 1 2307 ? 154.507 180.576 135.238 1.00 100.00 2307 ALA E C 1
ATOM 11217 O O . ALA E 1 2307 ? 153.422 180.963 134.807 1.00 100.00 2307 ALA E O 1
ATOM 11219 N N . VAL E 1 2308 ? 155.665 181.110 134.894 1.00 100.00 2308 VAL E N 1
ATOM 11220 C CA . VAL E 1 2308 ? 155.816 182.155 133.905 1.00 100.00 2308 VAL E CA 1
ATOM 11221 C C . VAL E 1 2308 ? 156.714 181.613 132.817 1.00 100.00 2308 VAL E C 1
ATOM 11222 O O . VAL E 1 2308 ? 157.750 181.025 133.119 1.00 100.00 2308 VAL E O 1
ATOM 11226 N N . GLU E 1 2309 ? 156.317 181.755 131.560 1.00 100.00 2309 GLU E N 1
ATOM 11227 C CA . GLU E 1 2309 ? 157.127 181.239 130.473 1.00 100.00 2309 GLU E CA 1
ATOM 11228 C C . GLU E 1 2309 ? 157.466 182.350 129.509 1.00 100.00 2309 GLU E C 1
ATOM 11229 O O . GLU E 1 2309 ? 156.574 182.947 128.914 1.00 100.00 2309 GLU E O 1
ATOM 11235 N N . ILE E 1 2310 ? 158.745 182.628 129.346 1.00 100.00 2310 ILE E N 1
ATOM 11236 C CA . ILE E 1 2310 ? 159.180 183.689 128.463 1.00 100.00 2310 ILE E CA 1
ATOM 11237 C C . ILE E 1 2310 ? 159.842 183.034 127.262 1.00 100.00 2310 ILE E C 1
ATOM 11238 O O . ILE E 1 2310 ? 160.876 182.375 127.391 1.00 100.00 2310 ILE E O 1
ATOM 11243 N N . ASN E 1 2311 ? 159.230 183.196 126.098 1.00 100.00 2311 ASN E N 1
ATOM 11244 C CA . ASN E 1 2311 ? 159.637 182.525 124.879 1.00 100.00 2311 ASN E CA 1
ATOM 11245 C C . ASN E 1 2311 ? 160.573 183.362 124.025 1.00 100.00 2311 ASN E C 1
ATOM 11246 O O . ASN E 1 2311 ? 160.541 184.588 124.048 1.00 100.00 2311 ASN E O 1
ATOM 11251 N N . SER E 1 2312 ? 161.384 182.687 123.233 1.00 100.00 2312 SER E N 1
ATOM 11252 C CA . SER E 1 2312 ? 162.268 183.373 122.320 1.00 100.00 2312 SER E CA 1
ATOM 11253 C C . SER E 1 2312 ? 161.505 183.845 121.098 1.00 100.00 2312 SER E C 1
ATOM 11254 O O . SER E 1 2312 ? 160.389 183.413 120.837 1.00 100.00 2312 SER E O 1
ATOM 11257 N N . ILE E 1 2313 ? 162.120 184.740 120.339 1.00 100.00 2313 ILE E N 1
ATOM 11258 C CA . ILE E 1 2313 ? 161.547 185.241 119.095 1.00 100.00 2313 ILE E CA 1
ATOM 11259 C C . ILE E 1 2313 ? 162.189 184.482 117.938 1.00 100.00 2313 ILE E C 1
ATOM 11260 O O . ILE E 1 2313 ? 163.419 184.489 117.825 1.00 100.00 2313 ILE E O 1
ATOM 11265 N N . PRO E 1 2314 ? 161.407 183.824 117.085 1.00 100.00 2314 PRO E N 1
ATOM 11266 C CA . PRO E 1 2314 ? 161.910 183.050 115.955 1.00 100.00 2314 PRO E CA 1
ATOM 11267 C C . PRO E 1 2314 ? 162.646 183.892 114.944 1.00 100.00 2314 PRO E C 1
ATOM 11268 O O . PRO E 1 2314 ? 162.362 185.074 114.762 1.00 100.00 2314 PRO E O 1
ATOM 11272 N N . SER E 1 2315 ? 163.587 183.257 114.269 1.00 100.00 2315 SER E N 1
ATOM 11273 C CA . SER E 1 2315 ? 164.320 183.883 113.198 1.00 100.00 2315 SER E CA 1
ATOM 11274 C C . SER E 1 2315 ? 163.422 183.960 111.982 1.00 100.00 2315 SER E C 1
ATOM 11275 O O . SER E 1 2315 ? 162.364 183.350 111.938 1.00 100.00 2315 SER E O 1
ATOM 11278 N N . THR E 1 2316 ? 163.828 184.716 110.987 1.00 100.00 2316 THR E N 1
ATOM 11279 C CA . THR E 1 2316 ? 163.000 184.830 109.804 1.00 100.00 2316 THR E CA 1
ATOM 11280 C C . THR E 1 2316 ? 163.249 183.685 108.830 1.00 100.00 2316 THR E C 1
ATOM 11281 O O . THR E 1 2316 ? 164.366 183.503 108.344 1.00 100.00 2316 THR E O 1
ATOM 11285 N N . ALA E 1 2317 ? 162.190 182.956 108.483 1.00 100.00 2317 ALA E N 1
ATOM 11286 C CA . ALA E 1 2317 ? 162.286 181.885 107.496 1.00 100.00 2317 ALA E CA 1
ATOM 11287 C C . ALA E 1 2317 ? 162.121 182.514 106.136 1.00 100.00 2317 ALA E C 1
ATOM 11288 O O . ALA E 1 2317 ? 161.069 182.416 105.521 1.00 100.00 2317 ALA E O 1
ATOM 11290 N N . SER E 1 2318 ? 163.190 183.154 105.674 1.00 98.16 2318 SER E N 1
ATOM 11291 C CA . SER E 1 2318 ? 163.154 184.058 104.539 1.00 98.16 2318 SER E CA 1
ATOM 11292 C C . SER E 1 2318 ? 162.336 183.520 103.392 1.00 98.16 2318 SER E C 1
ATOM 11293 O O . SER E 1 2318 ? 162.566 182.404 102.928 1.00 98.16 2318 SER E O 1
ATOM 11296 N N . ALA E 1 2319 ? 161.417 184.362 102.916 1.00 100.00 2319 ALA E N 1
ATOM 11297 C CA . ALA E 1 2319 ? 160.495 184.053 101.842 1.00 100.00 2319 ALA E CA 1
ATOM 11298 C C . ALA E 1 2319 ? 161.091 184.276 100.463 1.00 100.00 2319 ALA E C 1
ATOM 11299 O O . ALA E 1 2319 ? 161.849 185.217 100.227 1.00 100.00 2319 ALA E O 1
ATOM 11301 N N . GLY E 1 2320 ? 160.677 183.424 99.532 1.00 100.00 2320 GLY E N 1
ATOM 11302 C CA . GLY E 1 2320 ? 160.995 183.534 98.125 1.00 100.00 2320 GLY E CA 1
ATOM 11303 C C . GLY E 1 2320 ? 159.742 183.492 97.278 1.00 100.00 2320 GLY E C 1
ATOM 11304 O O . GLY E 1 2320 ? 158.644 183.688 97.794 1.00 100.00 2320 GLY E O 1
ATOM 11305 N N . ASN E 1 2321 ? 159.912 183.253 95.979 1.00 100.00 2321 ASN E N 1
ATOM 11306 C CA . ASN E 1 2321 ? 158.836 183.170 94.998 1.00 100.00 2321 ASN E CA 1
ATOM 11307 C C . ASN E 1 2321 ? 159.337 182.361 93.804 1.00 100.00 2321 ASN E C 1
ATOM 11308 O O . ASN E 1 2321 ? 160.388 181.723 93.886 1.00 100.00 2321 ASN E O 1
ATOM 11313 N N . ASN E 1 2322 ? 158.573 182.332 92.704 1.00 92.65 2322 ASN E N 1
ATOM 11314 C CA . ASN E 1 2322 ? 158.948 181.522 91.548 1.00 92.65 2322 ASN E CA 1
ATOM 11315 C C . ASN E 1 2322 ? 159.593 182.332 90.434 1.00 92.65 2322 ASN E C 1
ATOM 11316 O O . ASN E 1 2322 ? 159.627 181.880 89.287 1.00 92.65 2322 ASN E O 1
ATOM 11321 N N . GLY E 1 2323 ? 160.159 183.484 90.758 1.00 70.80 2323 GLY E N 1
ATOM 11322 C CA . GLY E 1 2323 ? 160.876 184.265 89.785 1.00 70.80 2323 GLY E CA 1
ATOM 11323 C C . GLY E 1 2323 ? 159.924 185.144 89.024 1.00 70.80 2323 GLY E C 1
ATOM 11324 O O . GLY E 1 2323 ? 158.773 185.293 89.410 1.00 70.80 2323 GLY E O 1
ATOM 11325 N N . PRO E 1 2324 ? 160.417 185.773 87.962 1.00 62.16 2324 PRO E N 1
ATOM 11326 C CA . PRO E 1 2324 ? 159.617 186.671 87.143 1.00 62.16 2324 PRO E CA 1
ATOM 11327 C C . PRO E 1 2324 ? 158.398 185.941 86.628 1.00 62.16 2324 PRO E C 1
ATOM 11328 O O . PRO E 1 2324 ? 158.480 184.800 86.185 1.00 62.16 2324 PRO E O 1
ATOM 11332 N N . VAL E 1 2325 ? 157.267 186.613 86.665 1.00 100.00 2325 VAL E N 1
ATOM 11333 C CA . VAL E 1 2325 ? 155.988 186.027 86.327 1.00 100.00 2325 VAL E CA 1
ATOM 11334 C C . VAL E 1 2325 ? 155.506 186.648 85.039 1.00 100.00 2325 VAL E C 1
ATOM 11335 O O . VAL E 1 2325 ? 155.372 187.866 84.960 1.00 100.00 2325 VAL E O 1
ATOM 11339 N N . CYS E 1 2326 ? 155.224 185.850 84.030 1.00 100.00 2326 CYS E N 1
ATOM 11340 C CA . CYS E 1 2326 ? 154.729 186.457 82.804 1.00 100.00 2326 CYS E CA 1
ATOM 11341 C C . CYS E 1 2326 ? 153.479 187.257 83.106 1.00 100.00 2326 CYS E C 1
ATOM 11342 O O . CYS E 1 2326 ? 152.554 186.735 83.719 1.00 100.00 2326 CYS E O 1
ATOM 11345 N N . THR E 1 2327 ? 153.415 188.502 82.651 1.00 100.00 2327 THR E N 1
ATOM 11346 C CA . THR E 1 2327 ? 152.222 189.288 82.939 1.00 100.00 2327 THR E CA 1
ATOM 11347 C C . THR E 1 2327 ? 150.981 188.495 82.590 1.00 100.00 2327 THR E C 1
ATOM 11348 O O . THR E 1 2327 ? 150.869 187.954 81.490 1.00 100.00 2327 THR E O 1
ATOM 11352 N N . GLY E 1 2328 ? 150.063 188.409 83.554 1.00 100.00 2328 GLY E N 1
ATOM 11353 C CA . GLY E 1 2328 ? 148.799 187.712 83.416 1.00 100.00 2328 GLY E CA 1
ATOM 11354 C C . GLY E 1 2328 ? 148.748 186.306 84.000 1.00 100.00 2328 GLY E C 1
ATOM 11355 O O . GLY E 1 2328 ? 147.653 185.736 84.087 1.00 100.00 2328 GLY E O 1
ATOM 11356 N N . THR E 1 2329 ? 149.884 185.719 84.403 1.00 100.00 2329 THR E N 1
ATOM 11357 C CA . THR E 1 2329 ? 149.837 184.359 84.935 1.00 100.00 2329 THR E CA 1
ATOM 11358 C C . THR E 1 2329 ? 150.059 184.313 86.447 1.00 100.00 2329 THR E C 1
ATOM 11359 O O . THR E 1 2329 ? 150.052 185.327 87.147 1.00 100.00 2329 THR E O 1
ATOM 11363 N N . ASP E 1 2330 ? 150.169 183.099 86.956 1.00 100.00 2330 ASP E N 1
ATOM 11364 C CA . ASP E 1 2330 ? 150.219 182.814 88.377 1.00 100.00 2330 ASP E CA 1
ATOM 11365 C C . ASP E 1 2330 ? 151.636 182.759 88.955 1.00 100.00 2330 ASP E C 1
ATOM 11366 O O . ASP E 1 2330 ? 152.633 182.538 88.261 1.00 100.00 2330 ASP E O 1
ATOM 11371 N N . ALA E 1 2331 ? 151.699 182.921 90.268 1.00 100.00 2331 ALA E N 1
ATOM 11372 C CA . ALA E 1 2331 ? 152.957 182.918 90.986 1.00 100.00 2331 ALA E CA 1
ATOM 11373 C C . ALA E 1 2331 ? 152.837 182.114 92.258 1.00 100.00 2331 ALA E C 1
ATOM 11374 O O . ALA E 1 2331 ? 151.746 181.875 92.760 1.00 100.00 2331 ALA E O 1
ATOM 11376 N N . SER E 1 2332 ? 153.969 181.688 92.776 1.00 100.00 2332 SER E N 1
ATOM 11377 C CA . SER E 1 2332 ? 154.005 180.970 94.032 1.00 100.00 2332 SER E CA 1
ATOM 11378 C C . SER E 1 2332 ? 154.823 181.761 95.020 1.00 100.00 2332 SER E C 1
ATOM 11379 O O . SER E 1 2332 ? 155.737 182.472 94.633 1.00 100.00 2332 SER E O 1
ATOM 11382 N N . LEU E 1 2333 ? 154.487 181.658 96.287 1.00 100.00 2333 LEU E N 1
ATOM 11383 C CA . LEU E 1 2333 ? 155.289 182.260 97.328 1.00 100.00 2333 LEU E CA 1
ATOM 11384 C C . LEU E 1 2333 ? 155.908 181.121 98.098 1.00 100.00 2333 LEU E C 1
ATOM 11385 O O . LEU E 1 2333 ? 155.352 180.034 98.113 1.00 100.00 2333 LEU E O 1
ATOM 11390 N N . SER E 1 2334 ? 157.051 181.325 98.732 1.00 100.00 2334 SER E N 1
ATOM 11391 C CA . SER E 1 2334 ? 157.592 180.208 99.487 1.00 100.00 2334 SER E CA 1
ATOM 11392 C C . SER E 1 2334 ? 158.322 180.594 100.762 1.00 100.00 2334 SER E C 1
ATOM 11393 O O . SER E 1 2334 ? 159.363 181.242 100.708 1.00 100.00 2334 SER E O 1
ATOM 11396 N N . ALA E 1 2335 ? 157.811 180.156 101.905 1.00 100.00 2335 ALA E N 1
ATOM 11397 C CA . ALA E 1 2335 ? 158.472 180.385 103.179 1.00 100.00 2335 ALA E CA 1
ATOM 11398 C C . ALA E 1 2335 ? 159.512 179.306 103.413 1.00 100.00 2335 ALA E C 1
ATOM 11399 O O . ALA E 1 2335 ? 159.388 178.204 102.896 1.00 100.00 2335 ALA E O 1
ATOM 11401 N N . GLY E 1 2336 ? 160.537 179.604 104.192 1.00 100.00 2336 GLY E N 1
ATOM 11402 C CA . GLY E 1 2336 ? 161.497 178.562 104.510 1.00 100.00 2336 GLY E CA 1
ATOM 11403 C C . GLY E 1 2336 ? 160.924 177.652 105.570 1.00 100.00 2336 GLY E C 1
ATOM 11404 O O . GLY E 1 2336 ? 159.913 177.987 106.174 1.00 100.00 2336 GLY E O 1
ATOM 11405 N N . THR E 1 2337 ? 161.547 176.478 105.802 1.00 100.00 2337 THR E N 1
ATOM 11406 C CA . THR E 1 2337 ? 160.990 175.456 106.746 1.00 100.00 2337 THR E CA 1
ATOM 11407 C C . THR E 1 2337 ? 161.532 175.502 108.173 1.00 100.00 2337 THR E C 1
ATOM 11408 O O . THR E 1 2337 ? 162.711 175.219 108.339 1.00 100.00 2337 THR E O 1
ATOM 11412 N N . VAL E 1 2338 ? 160.691 175.798 109.155 1.00 100.00 2338 VAL E N 1
ATOM 11413 C CA . VAL E 1 2338 ? 160.970 175.824 110.576 1.00 100.00 2338 VAL E CA 1
ATOM 11414 C C . VAL E 1 2338 ? 160.133 174.715 111.177 1.00 100.00 2338 VAL E C 1
ATOM 11415 O O . VAL E 1 2338 ? 158.916 174.691 110.988 1.00 100.00 2338 VAL E O 1
ATOM 11419 N N . SER E 1 2339 ? 160.760 173.809 111.913 1.00 100.00 2339 SER E N 1
ATOM 11420 C CA . SER E 1 2339 ? 160.068 172.600 112.360 1.00 100.00 2339 SER E CA 1
ATOM 11421 C C . SER E 1 2339 ? 158.875 172.852 113.275 1.00 100.00 2339 SER E C 1
ATOM 11422 O O . SER E 1 2339 ? 157.928 172.059 113.291 1.00 100.00 2339 SER E O 1
ATOM 11425 N N . GLY E 1 2340 ? 158.900 173.918 114.060 1.00 100.00 2340 GLY E N 1
ATOM 11426 C CA . GLY E 1 2340 ? 157.789 174.217 114.933 1.00 100.00 2340 GLY E CA 1
ATOM 11427 C C . GLY E 1 2340 ? 156.911 175.351 114.464 1.00 100.00 2340 GLY E C 1
ATOM 11428 O O . GLY E 1 2340 ? 156.123 175.870 115.263 1.00 100.00 2340 GLY E O 1
ATOM 11429 N N . ALA E 1 2341 ? 157.017 175.788 113.220 1.00 100.00 2341 ALA E N 1
ATOM 11430 C CA . ALA E 1 2341 ? 156.323 177.009 112.863 1.00 100.00 2341 ALA E CA 1
ATOM 11431 C C . ALA E 1 2341 ? 154.985 176.852 112.190 1.00 100.00 2341 ALA E C 1
ATOM 11432 O O . ALA E 1 2341 ? 154.754 175.973 111.364 1.00 100.00 2341 ALA E O 1
ATOM 11434 N N . SER E 1 2342 ? 154.147 177.810 112.512 1.00 100.00 2342 SER E N 1
ATOM 11435 C CA . SER E 1 2342 ? 152.916 178.113 111.831 1.00 100.00 2342 SER E CA 1
ATOM 11436 C C . SER E 1 2342 ? 153.230 179.265 110.911 1.00 100.00 2342 SER E C 1
ATOM 11437 O O . SER E 1 2342 ? 154.055 180.105 111.243 1.00 100.00 2342 SER E O 1
ATOM 11440 N N . TYR E 1 2343 ? 152.616 179.316 109.754 1.00 100.00 2343 TYR E N 1
ATOM 11441 C CA . TYR E 1 2343 ? 152.948 180.381 108.830 1.00 100.00 2343 TYR E CA 1
ATOM 11442 C C . TYR E 1 2343 ? 151.725 181.229 108.558 1.00 100.00 2343 TYR E C 1
ATOM 11443 O O . TYR E 1 2343 ? 150.604 180.731 108.569 1.00 100.00 2343 TYR E O 1
ATOM 11452 N N . ALA E 1 2344 ? 151.934 182.511 108.312 1.00 100.00 2344 ALA E N 1
ATOM 11453 C CA . ALA E 1 2344 ? 150.844 183.368 107.908 1.00 100.00 2344 ALA E CA 1
ATOM 11454 C C . ALA E 1 2344 ? 151.343 184.393 106.927 1.00 100.00 2344 ALA E C 1
ATOM 11455 O O . ALA E 1 2344 ? 152.391 184.994 107.126 1.00 100.00 2344 ALA E O 1
ATOM 11457 N N . TRP E 1 2345 ? 150.582 184.601 105.879 1.00 100.00 2345 TRP E N 1
ATOM 11458 C CA . TRP E 1 2345 ? 150.930 185.569 104.872 1.00 100.00 2345 TRP E CA 1
ATOM 11459 C C . TRP E 1 2345 ? 149.908 186.664 104.905 1.00 100.00 2345 TRP E C 1
ATOM 11460 O O . TRP E 1 2345 ? 148.735 186.386 105.108 1.00 100.00 2345 TRP E O 1
ATOM 11471 N N . TYR E 1 2346 ? 150.349 187.887 104.657 1.00 100.00 2346 TYR E N 1
ATOM 11472 C CA . TYR E 1 2346 ? 149.526 189.078 104.668 1.00 100.00 2346 TYR E CA 1
ATOM 11473 C C . TYR E 1 2346 ? 149.688 189.829 103.358 1.00 100.00 2346 TYR E C 1
ATOM 11474 O O . TYR E 1 2346 ? 150.684 189.680 102.667 1.00 100.00 2346 TYR E O 1
ATOM 11483 N N . THR E 1 2347 ? 148.695 190.624 102.988 1.00 100.00 2347 THR E N 1
ATOM 11484 C CA . THR E 1 2347 ? 148.806 191.411 101.767 1.00 100.00 2347 THR E CA 1
ATOM 11485 C C . THR E 1 2347 ? 149.279 192.827 102.039 1.00 100.00 2347 THR E C 1
ATOM 11486 O O . THR E 1 2347 ? 149.434 193.610 101.097 1.00 100.00 2347 THR E O 1
ATOM 11490 N N . ASP E 1 2348 ? 149.433 193.191 103.309 1.00 100.00 2348 ASP E N 1
ATOM 11491 C CA . ASP E 1 2348 ? 149.700 194.569 103.699 1.00 100.00 2348 ASP E CA 1
ATOM 11492 C C . ASP E 1 2348 ? 150.758 194.653 104.787 1.00 100.00 2348 ASP E C 1
ATOM 11493 O O . ASP E 1 2348 ? 150.719 193.871 105.731 1.00 100.00 2348 ASP E O 1
ATOM 11498 N N . ALA E 1 2349 ? 151.632 195.663 104.710 1.00 30.00 2349 ALA E N 1
ATOM 11499 C CA . ALA E 1 2349 ? 152.757 195.788 105.638 1.00 30.00 2349 ALA E CA 1
ATOM 11500 C C . ALA E 1 2349 ? 152.298 195.891 107.065 1.00 30.00 2349 ALA E C 1
ATOM 11501 O O . ALA E 1 2349 ? 153.082 195.635 107.980 1.00 30.00 2349 ALA E O 1
ATOM 11503 N N . GLY E 1 2350 ? 151.065 196.305 107.263 1.00 30.00 2350 GLY E N 1
ATOM 11504 C CA . GLY E 1 2350 ? 150.556 196.470 108.598 1.00 30.00 2350 GLY E CA 1
ATOM 11505 C C . GLY E 1 2350 ? 150.202 195.159 109.215 1.00 30.00 2350 GLY E C 1
ATOM 11506 O O . GLY E 1 2350 ? 149.744 195.127 110.358 1.00 30.00 2350 GLY E O 1
ATOM 11507 N N . THR E 1 2351 ? 150.388 194.076 108.469 1.00 90.48 2351 THR E N 1
ATOM 11508 C CA . THR E 1 2351 ? 150.011 192.762 108.943 1.00 90.48 2351 THR E CA 1
ATOM 11509 C C . THR E 1 2351 ? 148.573 192.771 109.447 1.00 90.48 2351 THR E C 1
ATOM 11510 O O . THR E 1 2351 ? 148.300 192.301 110.548 1.00 90.48 2351 THR E O 1
ATOM 11514 N N . SER E 1 2352 ? 147.642 193.301 108.646 1.00 100.00 2352 SER E N 1
ATOM 11515 C CA . SER E 1 2352 ? 146.245 193.235 109.043 1.00 100.00 2352 SER E CA 1
ATOM 11516 C C . SER E 1 2352 ? 145.348 192.391 108.137 1.00 100.00 2352 SER E C 1
ATOM 11517 O O . SER E 1 2352 ? 144.290 191.953 108.596 1.00 100.00 2352 SER E O 1
ATOM 11520 N N . ASN E 1 2353 ? 145.749 192.057 106.906 1.00 100.00 2353 ASN E N 1
ATOM 11521 C CA . ASN E 1 2353 ? 144.848 191.319 105.993 1.00 100.00 2353 ASN E CA 1
ATOM 11522 C C . ASN E 1 2353 ? 145.381 189.946 105.581 1.00 100.00 2353 ASN E C 1
ATOM 11523 O O . ASN E 1 2353 ? 145.803 189.836 104.441 1.00 100.00 2353 ASN E O 1
ATOM 11528 N N . GLN E 1 2354 ? 145.395 188.986 106.510 1.00 100.00 2354 GLN E N 1
ATOM 11529 C CA . GLN E 1 2354 ? 145.951 187.636 106.228 1.00 100.00 2354 GLN E CA 1
ATOM 11530 C C . GLN E 1 2354 ? 145.169 186.993 105.080 1.00 100.00 2354 GLN E C 1
ATOM 11531 O O . GLN E 1 2354 ? 143.924 187.017 105.125 1.00 100.00 2354 GLN E O 1
ATOM 11537 N N . PHE E 1 2355 ? 145.882 186.442 104.095 1.00 100.00 2355 PHE E N 1
ATOM 11538 C CA . PHE E 1 2355 ? 145.207 185.769 102.957 1.00 100.00 2355 PHE E CA 1
ATOM 11539 C C . PHE E 1 2355 ? 145.635 184.299 102.889 1.00 100.00 2355 PHE E C 1
ATOM 11540 O O . PHE E 1 2355 ? 145.043 183.558 102.079 1.00 100.00 2355 PHE E O 1
ATOM 11548 N N . SER E 1 2356 ? 146.616 183.886 103.701 1.00 100.00 2356 SER E N 1
ATOM 11549 C CA . SER E 1 2356 ? 147.108 182.489 103.563 1.00 100.00 2356 SER E CA 1
ATOM 11550 C C . SER E 1 2356 ? 147.802 181.962 104.822 1.00 100.00 2356 SER E C 1
ATOM 11551 O O . SER E 1 2356 ? 148.558 182.734 105.446 1.00 100.00 2356 SER E O 1
ATOM 11554 N N . THR E 1 2357 ? 147.550 180.697 105.173 1.00 100.00 2357 THR E N 1
ATOM 11555 C CA . THR E 1 2357 ? 148.234 180.036 106.290 1.00 100.00 2357 THR E CA 1
ATOM 11556 C C . THR E 1 2357 ? 149.201 178.962 105.807 1.00 100.00 2357 THR E C 1
ATOM 11557 O O . THR E 1 2357 ? 149.721 178.179 106.608 1.00 100.00 2357 THR E O 1
ATOM 11561 N N . LEU E 1 2358 ? 149.417 178.875 104.512 1.00 100.00 2358 LEU E N 1
ATOM 11562 C CA . LEU E 1 2358 ? 150.268 177.847 103.949 1.00 100.00 2358 LEU E CA 1
ATOM 11563 C C . LEU E 1 2358 ? 151.728 178.265 103.939 1.00 100.00 2358 LEU E C 1
ATOM 11564 O O . LEU E 1 2358 ? 152.051 179.443 103.827 1.00 100.00 2358 LEU E O 1
ATOM 11569 N N . GLN E 1 2359 ? 152.617 177.275 104.012 1.00 100.00 2359 GLN E N 1
ATOM 11570 C CA . GLN E 1 2359 ? 154.035 177.550 103.850 1.00 100.00 2359 GLN E CA 1
ATOM 11571 C C . GLN E 1 2359 ? 154.341 177.956 102.431 1.00 100.00 2359 GLN E C 1
ATOM 11572 O O . GLN E 1 2359 ? 155.228 178.775 102.190 1.00 100.00 2359 GLN E O 1
ATOM 11578 N N . ASN E 1 2360 ? 153.626 177.401 101.474 1.00 100.00 2360 ASN E N 1
ATOM 11579 C CA . ASN E 1 2360 ? 153.910 177.693 100.079 1.00 100.00 2360 ASN E CA 1
ATOM 11580 C C . ASN E 1 2360 ? 152.644 178.195 99.385 1.00 100.00 2360 ASN E C 1
ATOM 11581 O O . ASN E 1 2360 ? 152.134 177.533 98.487 1.00 100.00 2360 ASN E O 1
ATOM 11586 N N . PRO E 1 2361 ? 152.127 179.367 99.762 1.00 100.00 2361 PRO E N 1
ATOM 11587 C CA . PRO E 1 2361 ? 150.865 179.846 99.199 1.00 100.00 2361 PRO E CA 1
ATOM 11588 C C . PRO E 1 2361 ? 151.053 180.200 97.755 1.00 100.00 2361 PRO E C 1
ATOM 11589 O O . PRO E 1 2361 ? 152.067 180.787 97.441 1.00 100.00 2361 PRO E O 1
ATOM 11593 N N . THR E 1 2362 ? 150.084 179.897 96.881 1.00 100.00 2362 THR E N 1
ATOM 11594 C CA . THR E 1 2362 ? 150.162 180.318 95.474 1.00 100.00 2362 THR E CA 1
ATOM 11595 C C . THR E 1 2362 ? 149.250 181.510 95.215 1.00 100.00 2362 THR E C 1
ATOM 11596 O O . THR E 1 2362 ? 148.060 181.422 95.491 1.00 100.00 2362 THR E O 1
ATOM 11600 N N . VAL E 1 2363 ? 149.801 182.611 94.693 1.00 100.00 2363 VAL E N 1
ATOM 11601 C CA . VAL E 1 2363 ? 149.106 183.861 94.351 1.00 100.00 2363 VAL E CA 1
ATOM 11602 C C . VAL E 1 2363 ? 148.475 183.699 92.962 1.00 100.00 2363 VAL E C 1
ATOM 11603 O O . VAL E 1 2363 ? 148.679 182.643 92.374 1.00 100.00 2363 VAL E O 1
ATOM 11607 N N . ASN E 1 2364 ? 147.672 184.650 92.430 1.00 100.00 2364 ASN E N 1
ATOM 11608 C CA . ASN E 1 2364 ? 146.976 184.435 91.144 1.00 100.00 2364 ASN E CA 1
ATOM 11609 C C . ASN E 1 2364 ? 146.861 185.709 90.294 1.00 100.00 2364 ASN E C 1
ATOM 11610 O O . ASN E 1 2364 ? 146.808 186.799 90.843 1.00 100.00 2364 ASN E O 1
ATOM 11615 N N . ASN E 1 2365 ? 146.795 185.573 88.962 1.00 63.20 2365 ASN E N 1
ATOM 11616 C CA . ASN E 1 2365 ? 146.615 186.699 88.019 1.00 63.20 2365 ASN E CA 1
ATOM 11617 C C . ASN E 1 2365 ? 147.475 187.937 88.289 1.00 63.20 2365 ASN E C 1
ATOM 11618 O O . ASN E 1 2365 ? 146.950 189.031 88.472 1.00 63.20 2365 ASN E O 1
ATOM 11623 N N . LEU E 1 2366 ? 148.797 187.806 88.295 1.00 100.00 2366 LEU E N 1
ATOM 11624 C CA . LEU E 1 2366 ? 149.583 189.011 88.536 1.00 100.00 2366 LEU E CA 1
ATOM 11625 C C . LEU E 1 2366 ? 149.792 189.799 87.258 1.00 100.00 2366 LEU E C 1
ATOM 11626 O O . LEU E 1 2366 ? 150.339 189.291 86.279 1.00 100.00 2366 LEU E O 1
ATOM 11631 N N . THR E 1 2367 ? 149.401 191.066 87.290 1.00 100.00 2367 THR E N 1
ATOM 11632 C CA . THR E 1 2367 ? 149.530 191.930 86.135 1.00 100.00 2367 THR E CA 1
ATOM 11633 C C . THR E 1 2367 ? 150.643 192.951 86.280 1.00 100.00 2367 THR E C 1
ATOM 11634 O O . THR E 1 2367 ? 151.079 193.524 85.279 1.00 100.00 2367 THR E O 1
ATOM 11638 N N . ASN E 1 2368 ? 151.125 193.169 87.494 1.00 100.00 2368 ASN E N 1
ATOM 11639 C CA . ASN E 1 2368 ? 152.195 194.116 87.747 1.00 100.00 2368 ASN E CA 1
ATOM 11640 C C . ASN E 1 2368 ? 152.934 193.654 88.991 1.00 100.00 2368 ASN E C 1
ATOM 11641 O O . ASN E 1 2368 ? 152.527 192.693 89.640 1.00 100.00 2368 ASN E O 1
ATOM 11646 N N . ASP E 1 2369 ? 153.999 194.356 89.357 1.00 100.00 2369 ASP E N 1
ATOM 11647 C CA . ASP E 1 2369 ? 154.768 193.941 90.522 1.00 100.00 2369 ASP E CA 1
ATOM 11648 C C . ASP E 1 2369 ? 153.918 194.023 91.778 1.00 100.00 2369 ASP E C 1
ATOM 11649 O O . ASP E 1 2369 ? 153.168 194.981 91.967 1.00 100.00 2369 ASP E O 1
ATOM 11654 N N . SER E 1 2370 ? 154.086 193.061 92.679 1.00 100.00 2370 SER E N 1
ATOM 11655 C CA . SER E 1 2370 ? 153.336 193.107 93.923 1.00 100.00 2370 SER E CA 1
ATOM 11656 C C . SER E 1 2370 ? 154.123 192.496 95.061 1.00 100.00 2370 SER E C 1
ATOM 11657 O O . SER E 1 2370 ? 155.045 191.716 94.848 1.00 100.00 2370 SER E O 1
ATOM 11660 N N . THR E 1 2371 ? 153.737 192.831 96.284 1.00 100.00 2371 THR E N 1
ATOM 11661 C CA . THR E 1 2371 ? 154.426 192.301 97.445 1.00 100.00 2371 THR E CA 1
ATOM 11662 C C . THR E 1 2371 ? 153.493 191.587 98.397 1.00 100.00 2371 THR E C 1
ATOM 11663 O O . THR E 1 2371 ? 152.327 191.950 98.552 1.00 100.00 2371 THR E O 1
ATOM 11667 N N . PHE E 1 2372 ? 154.057 190.618 99.090 1.00 100.00 2372 PHE E N 1
ATOM 11668 C CA . PHE E 1 2372 ? 153.367 189.827 100.084 1.00 100.00 2372 PHE E CA 1
ATOM 11669 C C . PHE E 1 2372 ? 154.224 189.804 101.323 1.00 100.00 2372 PHE E C 1
ATOM 11670 O O . PHE E 1 2372 ? 155.418 190.045 101.249 1.00 100.00 2372 PHE E O 1
ATOM 11678 N N . TYR E 1 2373 ? 153.655 189.508 102.468 1.00 100.00 2373 TYR E N 1
ATOM 11679 C CA . TYR E 1 2373 ? 154.468 189.575 103.672 1.00 100.00 2373 TYR E CA 1
ATOM 11680 C C . TYR E 1 2373 ? 154.327 188.234 104.344 1.00 100.00 2373 TYR E C 1
ATOM 11681 O O . TYR E 1 2373 ? 153.739 187.368 103.748 1.00 100.00 2373 TYR E O 1
ATOM 11690 N N . LEU E 1 2374 ? 154.891 188.023 105.530 1.00 100.00 2374 LEU E N 1
ATOM 11691 C CA . LEU E 1 2374 ? 154.870 186.719 106.201 1.00 100.00 2374 LEU E CA 1
ATOM 11692 C C . LEU E 1 2374 ? 155.266 186.925 107.648 1.00 100.00 2374 LEU E C 1
ATOM 11693 O O . LEU E 1 2374 ? 155.832 187.950 107.967 1.00 100.00 2374 LEU E O 1
ATOM 11698 N N . LEU E 1 2375 ? 154.961 185.980 108.528 1.00 100.00 2375 LEU E N 1
ATOM 11699 C CA . LEU E 1 2375 ? 155.288 186.165 109.933 1.00 100.00 2375 LEU E CA 1
ATOM 11700 C C . LEU E 1 2375 ? 155.310 184.790 110.591 1.00 100.00 2375 LEU E C 1
ATOM 11701 O O . LEU E 1 2375 ? 154.360 184.432 111.272 1.00 100.00 2375 LEU E O 1
ATOM 11706 N N . VAL E 1 2376 ? 156.397 184.040 110.423 1.00 100.00 2376 VAL E N 1
ATOM 11707 C CA . VAL E 1 2376 ? 156.578 182.698 110.967 1.00 100.00 2376 VAL E CA 1
ATOM 11708 C C . VAL E 1 2376 ? 156.377 182.765 112.463 1.00 100.00 2376 VAL E C 1
ATOM 11709 O O . VAL E 1 2376 ? 157.156 183.437 113.121 1.00 100.00 2376 VAL E O 1
ATOM 11713 N N . THR E 1 2377 ? 155.385 182.074 113.019 1.00 100.00 2377 THR E N 1
ATOM 11714 C CA . THR E 1 2377 ? 155.106 182.034 114.457 1.00 100.00 2377 THR E CA 1
ATOM 11715 C C . THR E 1 2377 ? 155.482 180.698 115.092 1.00 100.00 2377 THR E C 1
ATOM 11716 O O . THR E 1 2377 ? 155.040 179.646 114.639 1.00 100.00 2377 THR E O 1
ATOM 11720 N N . VAL E 1 2378 ? 156.271 180.726 116.160 1.00 100.00 2378 VAL E N 1
ATOM 11721 C CA . VAL E 1 2378 ? 156.647 179.513 116.885 1.00 100.00 2378 VAL E CA 1
ATOM 11722 C C . VAL E 1 2378 ? 156.314 179.688 118.364 1.00 100.00 2378 VAL E C 1
ATOM 11723 O O . VAL E 1 2378 ? 156.665 180.705 118.961 1.00 100.00 2378 VAL E O 1
ATOM 11727 N N . ASN E 1 2379 ? 155.660 178.712 118.967 1.00 100.00 2379 ASN E N 1
ATOM 11728 C CA . ASN E 1 2379 ? 155.263 178.837 120.380 1.00 100.00 2379 ASN E CA 1
ATOM 11729 C C . ASN E 1 2379 ? 154.458 180.126 120.580 1.00 100.00 2379 ASN E C 1
ATOM 11730 O O . ASN E 1 2379 ? 154.553 180.689 121.657 1.00 100.00 2379 ASN E O 1
ATOM 11735 N N . GLY E 1 2380 ? 153.630 180.542 119.629 1.00 100.00 2380 GLY E N 1
ATOM 11736 C CA . GLY E 1 2380 ? 152.839 181.743 119.783 1.00 100.00 2380 GLY E CA 1
ATOM 11737 C C . GLY E 1 2380 ? 153.543 183.076 119.537 1.00 100.00 2380 GLY E C 1
ATOM 11738 O O . GLY E 1 2380 ? 152.857 184.106 119.550 1.00 100.00 2380 GLY E O 1
ATOM 11739 N N . CYS E 1 2381 ? 154.876 183.098 119.292 1.00 100.00 2381 CYS E N 1
ATOM 11740 C CA . CYS E 1 2381 ? 155.680 184.321 119.099 1.00 100.00 2381 CYS E CA 1
ATOM 11741 C C . CYS E 1 2381 ? 156.063 184.535 117.638 1.00 100.00 2381 CYS E C 1
ATOM 11742 O O . CYS E 1 2381 ? 156.722 183.684 117.039 1.00 100.00 2381 CYS E O 1
ATOM 11745 N N . PRO E 1 2382 ? 155.642 185.639 117.042 1.00 100.00 2382 PRO E N 1
ATOM 11746 C CA . PRO E 1 2382 ? 155.926 185.943 115.644 1.00 100.00 2382 PRO E CA 1
ATOM 11747 C C . PRO E 1 2382 ? 157.338 186.433 115.427 1.00 100.00 2382 PRO E C 1
ATOM 11748 O O . PRO E 1 2382 ? 157.895 187.124 116.270 1.00 100.00 2382 PRO E O 1
ATOM 11752 N N . SER E 1 2383 ? 157.873 186.141 114.247 1.00 100.00 2383 SER E N 1
ATOM 11753 C CA . SER E 1 2383 ? 159.138 186.639 113.746 1.00 100.00 2383 SER E CA 1
ATOM 11754 C C . SER E 1 2383 ? 158.977 188.059 113.263 1.00 100.00 2383 SER E C 1
ATOM 11755 O O . SER E 1 2383 ? 157.880 188.596 113.221 1.00 100.00 2383 SER E O 1
ATOM 11758 N N . ALA E 1 2384 ? 160.079 188.680 112.887 1.00 100.00 2384 ALA E N 1
ATOM 11759 C CA . ALA E 1 2384 ? 159.968 189.976 112.259 1.00 100.00 2384 ALA E CA 1
ATOM 11760 C C . ALA E 1 2384 ? 159.261 189.789 110.935 1.00 100.00 2384 ALA E C 1
ATOM 11761 O O . ALA E 1 2384 ? 159.257 188.691 110.380 1.00 100.00 2384 ALA E O 1
ATOM 11763 N N . LEU E 1 2385 ? 158.682 190.873 110.419 1.00 100.00 2385 LEU E N 1
ATOM 11764 C CA . LEU E 1 2385 ? 157.936 190.825 109.165 1.00 100.00 2385 LEU E CA 1
ATOM 11765 C C . LEU E 1 2385 ? 158.906 190.577 108.036 1.00 100.00 2385 LEU E C 1
ATOM 11766 O O . LEU E 1 2385 ? 159.935 191.237 107.967 1.00 100.00 2385 LEU E O 1
ATOM 11771 N N . ASP E 1 2386 ? 158.590 189.642 107.152 1.00 100.00 2386 ASP E N 1
ATOM 11772 C CA . ASP E 1 2386 ? 159.455 189.343 106.017 1.00 100.00 2386 ASP E CA 1
ATOM 11773 C C . ASP E 1 2386 ? 158.778 189.612 104.675 1.00 100.00 2386 ASP E C 1
ATOM 11774 O O . ASP E 1 2386 ? 157.937 188.838 104.239 1.00 100.00 2386 ASP E O 1
ATOM 11779 N N . SER E 1 2387 ? 159.125 190.683 103.991 1.00 100.00 2387 SER E N 1
ATOM 11780 C CA . SER E 1 2387 ? 158.459 190.962 102.729 1.00 100.00 2387 SER E CA 1
ATOM 11781 C C . SER E 1 2387 ? 159.061 190.165 101.581 1.00 100.00 2387 SER E C 1
ATOM 11782 O O . SER E 1 2387 ? 160.258 189.896 101.556 1.00 100.00 2387 SER E O 1
ATOM 11785 N N . THR E 1 2388 ? 158.236 189.854 100.577 1.00 100.00 2388 THR E N 1
ATOM 11786 C CA . THR E 1 2388 ? 158.712 189.254 99.327 1.00 100.00 2388 THR E CA 1
ATOM 11787 C C . THR E 1 2388 ? 158.057 189.919 98.118 1.00 100.00 2388 THR E C 1
ATOM 11788 O O . THR E 1 2388 ? 156.887 190.271 98.170 1.00 100.00 2388 THR E O 1
ATOM 11792 N N . THR E 1 2389 ? 158.743 189.982 96.973 1.00 100.00 2389 THR E N 1
ATOM 11793 C CA . THR E 1 2389 ? 158.161 190.608 95.771 1.00 100.00 2389 THR E CA 1
ATOM 11794 C C . THR E 1 2389 ? 158.171 189.668 94.578 1.00 100.00 2389 THR E C 1
ATOM 11795 O O . THR E 1 2389 ? 159.101 188.883 94.421 1.00 100.00 2389 THR E O 1
ATOM 11799 N N . VAL E 1 2390 ? 157.166 189.795 93.718 1.00 100.00 2390 VAL E N 1
ATOM 11800 C CA . VAL E 1 2390 ? 157.028 188.925 92.561 1.00 100.00 2390 VAL E CA 1
ATOM 11801 C C . VAL E 1 2390 ? 157.113 189.726 91.273 1.00 100.00 2390 VAL E C 1
ATOM 11802 O O . VAL E 1 2390 ? 156.090 190.123 90.719 1.00 100.00 2390 VAL E O 1
ATOM 11806 N N . VAL E 1 2391 ? 158.322 189.914 90.750 1.00 100.00 2391 VAL E N 1
ATOM 11807 C CA . VAL E 1 2391 ? 158.535 190.797 89.596 1.00 100.00 2391 VAL E CA 1
ATOM 11808 C C . VAL E 1 2391 ? 157.796 190.264 88.375 1.00 100.00 2391 VAL E C 1
ATOM 11809 O O . VAL E 1 2391 ? 158.167 189.216 87.862 1.00 100.00 2391 VAL E O 1
ATOM 11813 N N . VAL E 1 2392 ? 156.796 190.985 87.851 1.00 100.00 2392 VAL E N 1
ATOM 11814 C CA . VAL E 1 2392 ? 156.147 190.548 86.601 1.00 100.00 2392 VAL E CA 1
ATOM 11815 C C . VAL E 1 2392 ? 156.982 191.040 85.422 1.00 100.00 2392 VAL E C 1
ATOM 11816 O O . VAL E 1 2392 ? 157.516 192.145 85.479 1.00 100.00 2392 VAL E O 1
ATOM 11820 N N . TYR E 1 2393 ? 157.149 190.213 84.374 1.00 100.00 2393 TYR E N 1
ATOM 11821 C CA . TYR E 1 2393 ? 158.010 190.532 83.227 1.00 100.00 2393 TYR E CA 1
ATOM 11822 C C . TYR E 1 2393 ? 157.336 191.571 82.367 1.00 100.00 2393 TYR E C 1
ATOM 11823 O O . TYR E 1 2393 ? 156.121 191.723 82.442 1.00 100.00 2393 TYR E O 1
ATOM 11832 N N . PRO E 1 2394 ? 158.086 192.260 81.491 1.00 100.00 2394 PRO E N 1
ATOM 11833 C CA . PRO E 1 2394 ? 157.498 193.321 80.668 1.00 100.00 2394 PRO E CA 1
ATOM 11834 C C . PRO E 1 2394 ? 156.493 192.756 79.691 1.00 100.00 2394 PRO E C 1
ATOM 11835 O O . PRO E 1 2394 ? 156.208 191.565 79.747 1.00 100.00 2394 PRO E O 1
ATOM 11839 N N . LEU E 1 2395 ? 155.953 193.573 78.795 1.00 100.00 2395 LEU E N 1
ATOM 11840 C CA . LEU E 1 2395 ? 154.938 193.116 77.848 1.00 100.00 2395 LEU E CA 1
ATOM 11841 C C . LEU E 1 2395 ? 155.593 192.859 76.495 1.00 100.00 2395 LEU E C 1
ATOM 11842 O O . LEU E 1 2395 ? 156.311 193.728 75.997 1.00 100.00 2395 LEU E O 1
ATOM 11847 N N . THR E 1 2396 ? 155.362 191.672 75.916 1.00 100.00 2396 THR E N 1
ATOM 11848 C CA . THR E 1 2396 ? 155.894 191.347 74.580 1.00 100.00 2396 THR E CA 1
ATOM 11849 C C . THR E 1 2396 ? 155.083 192.098 73.537 1.00 100.00 2396 THR E C 1
ATOM 11850 O O . THR E 1 2396 ? 153.867 191.900 73.468 1.00 100.00 2396 THR E O 1
ATOM 11854 N N . PRO E 1 2397 ? 155.689 192.973 72.728 1.00 94.88 2397 PRO E N 1
ATOM 11855 C CA . PRO E 1 2397 ? 154.941 193.768 71.766 1.00 94.88 2397 PRO E CA 1
ATOM 11856 C C . PRO E 1 2397 ? 154.624 192.953 70.519 1.00 94.88 2397 PRO E C 1
ATOM 11857 O O . PRO E 1 2397 ? 153.453 192.740 70.239 1.00 94.88 2397 PRO E O 1
ATOM 11861 N N . ILE F 1 2061 ? 142.229 174.561 253.731 1.00 100.00 2061 ILE F N 1
ATOM 11862 C CA . ILE F 1 2061 ? 141.936 175.747 252.918 1.00 100.00 2061 ILE F CA 1
ATOM 11863 C C . ILE F 1 2061 ? 142.895 175.769 251.733 1.00 100.00 2061 ILE F C 1
ATOM 11864 O O . ILE F 1 2061 ? 143.967 176.371 251.841 1.00 100.00 2061 ILE F O 1
ATOM 11869 N N . ASN F 1 2062 ? 142.503 175.145 250.619 1.00 100.00 2062 ASN F N 1
ATOM 11870 C CA . ASN F 1 2062 ? 143.354 175.043 249.433 1.00 100.00 2062 ASN F CA 1
ATOM 11871 C C . ASN F 1 2062 ? 143.533 176.382 248.742 1.00 100.00 2062 ASN F C 1
ATOM 11872 O O . ASN F 1 2062 ? 143.230 177.415 249.318 1.00 100.00 2062 ASN F O 1
ATOM 11877 N N . SER F 1 2063 ? 144.013 176.375 247.502 1.00 100.00 2063 SER F N 1
ATOM 11878 C CA . SER F 1 2063 ? 144.123 177.650 246.788 1.00 100.00 2063 SER F CA 1
ATOM 11879 C C . SER F 1 2063 ? 143.771 177.525 245.310 1.00 100.00 2063 SER F C 1
ATOM 11880 O O . SER F 1 2063 ? 144.326 176.671 244.619 1.00 100.00 2063 SER F O 1
ATOM 11883 N N . ILE F 1 2064 ? 142.872 178.382 244.835 1.00 100.00 2064 ILE F N 1
ATOM 11884 C CA . ILE F 1 2064 ? 142.458 178.453 243.435 1.00 100.00 2064 ILE F CA 1
ATOM 11885 C C . ILE F 1 2064 ? 143.636 178.652 242.480 1.00 100.00 2064 ILE F C 1
ATOM 11886 O O . ILE F 1 2064 ? 144.375 179.630 242.618 1.00 100.00 2064 ILE F O 1
ATOM 11891 N N . PRO F 1 2065 ? 143.813 177.752 241.505 1.00 100.00 2065 PRO F N 1
ATOM 11892 C CA . PRO F 1 2065 ? 144.895 177.805 240.517 1.00 100.00 2065 PRO F CA 1
ATOM 11893 C C . PRO F 1 2065 ? 144.595 178.801 239.417 1.00 100.00 2065 PRO F C 1
ATOM 11894 O O . PRO F 1 2065 ? 143.449 179.178 239.212 1.00 100.00 2065 PRO F O 1
ATOM 11898 N N . SER F 1 2066 ? 145.617 179.112 238.620 1.00 100.00 2066 SER F N 1
ATOM 11899 C CA . SER F 1 2066 ? 145.432 180.036 237.507 1.00 100.00 2066 SER F CA 1
ATOM 11900 C C . SER F 1 2066 ? 144.694 179.322 236.388 1.00 100.00 2066 SER F C 1
ATOM 11901 O O . SER F 1 2066 ? 144.295 178.170 236.540 1.00 100.00 2066 SER F O 1
ATOM 11904 N N . THR F 1 2067 ? 144.525 179.987 235.251 1.00 100.00 2067 THR F N 1
ATOM 11905 C CA . THR F 1 2067 ? 143.695 179.476 234.163 1.00 100.00 2067 THR F CA 1
ATOM 11906 C C . THR F 1 2067 ? 144.574 178.782 233.138 1.00 100.00 2067 THR F C 1
ATOM 11907 O O . THR F 1 2067 ? 145.057 179.449 232.230 1.00 100.00 2067 THR F O 1
ATOM 11911 N N . ALA F 1 2068 ? 144.786 177.463 233.261 1.00 100.00 2068 ALA F N 1
ATOM 11912 C CA . ALA F 1 2068 ? 145.449 176.748 232.176 1.00 100.00 2068 ALA F CA 1
ATOM 11913 C C . ALA F 1 2068 ? 144.924 177.363 230.911 1.00 100.00 2068 ALA F C 1
ATOM 11914 O O . ALA F 1 2068 ? 143.711 177.470 230.755 1.00 100.00 2068 ALA F O 1
ATOM 11916 N N . SER F 1 2069 ? 145.805 177.816 230.033 1.00 100.00 2069 SER F N 1
ATOM 11917 C CA . SER F 1 2069 ? 145.354 178.703 228.962 1.00 100.00 2069 SER F CA 1
ATOM 11918 C C . SER F 1 2069 ? 144.653 177.910 227.877 1.00 100.00 2069 SER F C 1
ATOM 11919 O O . SER F 1 2069 ? 145.304 177.152 227.165 1.00 100.00 2069 SER F O 1
ATOM 11922 N N . ALA F 1 2070 ? 143.349 178.142 227.703 1.00 100.00 2070 ALA F N 1
ATOM 11923 C CA . ALA F 1 2070 ? 142.546 177.366 226.779 1.00 100.00 2070 ALA F CA 1
ATOM 11924 C C . ALA F 1 2070 ? 142.745 177.888 225.373 1.00 100.00 2070 ALA F C 1
ATOM 11925 O O . ALA F 1 2070 ? 143.018 179.066 225.174 1.00 100.00 2070 ALA F O 1
ATOM 11927 N N . GLY F 1 2071 ? 142.593 177.016 224.392 1.00 100.00 2071 GLY F N 1
ATOM 11928 C CA . GLY F 1 2071 ? 142.726 177.435 223.010 1.00 100.00 2071 GLY F CA 1
ATOM 11929 C C . GLY F 1 2071 ? 142.210 176.373 222.075 1.00 100.00 2071 GLY F C 1
ATOM 11930 O O . GLY F 1 2071 ? 141.480 175.480 222.486 1.00 100.00 2071 GLY F O 1
ATOM 11931 N N . ASN F 1 2072 ? 142.559 176.494 220.794 1.00 100.00 2072 ASN F N 1
ATOM 11932 C CA . ASN F 1 2072 ? 142.101 175.525 219.809 1.00 100.00 2072 ASN F CA 1
ATOM 11933 C C . ASN F 1 2072 ? 143.041 175.447 218.610 1.00 100.00 2072 ASN F C 1
ATOM 11934 O O . ASN F 1 2072 ? 143.976 176.229 218.475 1.00 100.00 2072 ASN F O 1
ATOM 11939 N N . ASN F 1 2073 ? 142.761 174.515 217.706 1.00 94.88 2073 ASN F N 1
ATOM 11940 C CA . ASN F 1 2073 ? 143.646 174.263 216.569 1.00 94.88 2073 ASN F CA 1
ATOM 11941 C C . ASN F 1 2073 ? 143.337 175.127 215.351 1.00 94.88 2073 ASN F C 1
ATOM 11942 O O . ASN F 1 2073 ? 143.064 174.629 214.265 1.00 94.88 2073 ASN F O 1
ATOM 11947 N N . GLY F 1 2074 ? 143.439 176.432 215.542 1.00 92.30 2074 GLY F N 1
ATOM 11948 C CA . GLY F 1 2074 ? 143.298 177.390 214.470 1.00 92.30 2074 GLY F CA 1
ATOM 11949 C C . GLY F 1 2074 ? 141.901 177.429 213.892 1.00 92.30 2074 GLY F C 1
ATOM 11950 O O . GLY F 1 2074 ? 140.985 176.799 214.409 1.00 92.30 2074 GLY F O 1
ATOM 11951 N N . PRO F 1 2075 ? 141.734 178.219 212.826 1.00 100.00 2075 PRO F N 1
ATOM 11952 C CA . PRO F 1 2075 ? 140.490 178.296 212.062 1.00 100.00 2075 PRO F CA 1
ATOM 11953 C C . PRO F 1 2075 ? 140.174 176.945 211.463 1.00 100.00 2075 PRO F C 1
ATOM 11954 O O . PRO F 1 2075 ? 141.068 176.193 211.087 1.00 100.00 2075 PRO F O 1
ATOM 11958 N N . VAL F 1 2076 ? 138.889 176.660 211.346 1.00 100.00 2076 VAL F N 1
ATOM 11959 C CA . VAL F 1 2076 ? 138.377 175.374 210.899 1.00 100.00 2076 VAL F CA 1
ATOM 11960 C C . VAL F 1 2076 ? 137.562 175.575 209.635 1.00 100.00 2076 VAL F C 1
ATOM 11961 O O . VAL F 1 2076 ? 136.714 176.461 209.605 1.00 100.00 2076 VAL F O 1
ATOM 11965 N N . CYS F 1 2077 ? 137.794 174.759 208.600 1.00 100.00 2077 CYS F N 1
ATOM 11966 C CA . CYS F 1 2077 ? 137.034 174.863 207.349 1.00 100.00 2077 CYS F CA 1
ATOM 11967 C C . CYS F 1 2077 ? 135.575 174.444 207.554 1.00 100.00 2077 CYS F C 1
ATOM 11968 O O . CYS F 1 2077 ? 135.312 173.381 208.102 1.00 100.00 2077 CYS F O 1
ATOM 11971 N N . THR F 1 2078 ? 134.613 175.238 207.084 1.00 100.00 2078 THR F N 1
ATOM 11972 C CA . THR F 1 2078 ? 133.212 174.876 207.299 1.00 100.00 2078 THR F CA 1
ATOM 11973 C C . THR F 1 2078 ? 132.946 173.453 206.870 1.00 100.00 2078 THR F C 1
ATOM 11974 O O . THR F 1 2078 ? 133.264 173.068 205.748 1.00 100.00 2078 THR F O 1
ATOM 11978 N N . GLY F 1 2079 ? 132.331 172.685 207.767 1.00 100.00 2079 GLY F N 1
ATOM 11979 C CA . GLY F 1 2079 ? 131.952 171.308 207.534 1.00 100.00 2079 GLY F CA 1
ATOM 11980 C C . GLY F 1 2079 ? 132.871 170.267 208.139 1.00 100.00 2079 GLY F C 1
ATOM 11981 O O . GLY F 1 2079 ? 132.479 169.098 208.216 1.00 100.00 2079 GLY F O 1
ATOM 11982 N N . THR F 1 2080 ? 134.074 170.636 208.584 1.00 100.00 2080 THR F N 1
ATOM 11983 C CA . THR F 1 2080 ? 134.968 169.635 209.158 1.00 100.00 2080 THR F CA 1
ATOM 11984 C C . THR F 1 2080 ? 135.075 169.765 210.668 1.00 100.00 2080 THR F C 1
ATOM 11985 O O . THR F 1 2080 ? 134.398 170.562 211.311 1.00 100.00 2080 THR F O 1
ATOM 11989 N N . ASP F 1 2081 ? 135.906 168.908 211.236 1.00 100.00 2081 ASP F N 1
ATOM 11990 C CA . ASP F 1 2081 ? 136.069 168.790 212.673 1.00 100.00 2081 ASP F CA 1
ATOM 11991 C C . ASP F 1 2081 ? 137.147 169.740 213.186 1.00 100.00 2081 ASP F C 1
ATOM 11992 O O . ASP F 1 2081 ? 137.814 170.429 212.418 1.00 100.00 2081 ASP F O 1
ATOM 11997 N N . ALA F 1 2082 ? 137.364 169.748 214.501 1.00 100.00 2082 ALA F N 1
ATOM 11998 C CA . ALA F 1 2082 ? 138.334 170.655 215.099 1.00 100.00 2082 ALA F CA 1
ATOM 11999 C C . ALA F 1 2082 ? 138.889 170.089 216.387 1.00 100.00 2082 ALA F C 1
ATOM 12000 O O . ALA F 1 2082 ? 138.275 169.228 217.006 1.00 100.00 2082 ALA F O 1
ATOM 12002 N N . SER F 1 2083 ? 140.040 170.591 216.817 1.00 100.00 2083 SER F N 1
ATOM 12003 C CA . SER F 1 2083 ? 140.594 170.160 218.095 1.00 100.00 2083 SER F CA 1
ATOM 12004 C C . SER F 1 2083 ? 140.665 171.315 219.066 1.00 100.00 2083 SER F C 1
ATOM 12005 O O . SER F 1 2083 ? 140.960 172.436 218.670 1.00 100.00 2083 SER F O 1
ATOM 12008 N N . LEU F 1 2084 ? 140.405 171.037 220.335 1.00 100.00 2084 LEU F N 1
ATOM 12009 C CA . LEU F 1 2084 ? 140.551 171.999 221.414 1.00 100.00 2084 LEU F CA 1
ATOM 12010 C C . LEU F 1 2084 ? 141.819 171.690 222.179 1.00 100.00 2084 LEU F C 1
ATOM 12011 O O . LEU F 1 2084 ? 142.379 170.609 222.052 1.00 100.00 2084 LEU F O 1
ATOM 12016 N N . SER F 1 2085 ? 142.285 172.648 222.970 1.00 100.00 2085 SER F N 1
ATOM 12017 C CA . SER F 1 2085 ? 143.472 172.378 223.756 1.00 100.00 2085 SER F CA 1
ATOM 12018 C C . SER F 1 2085 ? 143.489 173.131 225.072 1.00 100.00 2085 SER F C 1
ATOM 12019 O O . SER F 1 2085 ? 142.824 174.145 225.247 1.00 100.00 2085 SER F O 1
ATOM 12022 N N . ALA F 1 2086 ? 144.313 172.636 225.984 1.00 100.00 2086 ALA F N 1
ATOM 12023 C CA . ALA F 1 2086 ? 144.538 173.284 227.261 1.00 100.00 2086 ALA F CA 1
ATOM 12024 C C . ALA F 1 2086 ? 145.966 173.041 227.712 1.00 100.00 2086 ALA F C 1
ATOM 12025 O O . ALA F 1 2086 ? 146.529 171.980 227.460 1.00 100.00 2086 ALA F O 1
ATOM 12027 N N . GLY F 1 2087 ? 146.534 174.019 228.407 1.00 97.19 2087 GLY F N 1
ATOM 12028 C CA . GLY F 1 2087 ? 147.881 173.868 228.934 1.00 97.19 2087 GLY F CA 1
ATOM 12029 C C . GLY F 1 2087 ? 147.937 172.871 230.075 1.00 97.19 2087 GLY F C 1
ATOM 12030 O O . GLY F 1 2087 ? 146.950 172.641 230.768 1.00 97.19 2087 GLY F O 1
ATOM 12031 N N . THR F 1 2088 ? 149.122 172.284 230.281 1.00 100.00 2088 THR F N 1
ATOM 12032 C CA . THR F 1 2088 ? 149.321 171.275 231.316 1.00 100.00 2088 THR F CA 1
ATOM 12033 C C . THR F 1 2088 ? 149.584 171.898 232.674 1.00 100.00 2088 THR F C 1
ATOM 12034 O O . THR F 1 2088 ? 150.494 172.708 232.830 1.00 100.00 2088 THR F O 1
ATOM 12038 N N . VAL F 1 2089 ? 148.818 171.475 233.667 1.00 100.00 2089 VAL F N 1
ATOM 12039 C CA . VAL F 1 2089 ? 148.964 171.955 235.031 1.00 100.00 2089 VAL F CA 1
ATOM 12040 C C . VAL F 1 2089 ? 149.108 170.757 235.962 1.00 100.00 2089 VAL F C 1
ATOM 12041 O O . VAL F 1 2089 ? 148.229 169.894 236.004 1.00 100.00 2089 VAL F O 1
ATOM 12045 N N . SER F 1 2090 ? 150.193 170.703 236.721 1.00 100.00 2090 SER F N 1
ATOM 12046 C CA . SER F 1 2090 ? 150.380 169.560 237.603 1.00 100.00 2090 SER F CA 1
ATOM 12047 C C . SER F 1 2090 ? 149.298 169.513 238.669 1.00 100.00 2090 SER F C 1
ATOM 12048 O O . SER F 1 2090 ? 149.021 170.519 239.323 1.00 100.00 2090 SER F O 1
ATOM 12051 N N . GLY F 1 2091 ? 148.727 168.325 238.888 1.00 100.00 2091 GLY F N 1
ATOM 12052 C CA . GLY F 1 2091 ? 147.690 168.121 239.886 1.00 100.00 2091 GLY F CA 1
ATOM 12053 C C . GLY F 1 2091 ? 146.298 168.430 239.383 1.00 100.00 2091 GLY F C 1
ATOM 12054 O O . GLY F 1 2091 ? 145.318 168.266 240.132 1.00 100.00 2091 GLY F O 1
ATOM 12055 N N . ALA F 1 2092 ? 146.191 168.858 238.132 1.00 100.00 2092 ALA F N 1
ATOM 12056 C CA . ALA F 1 2092 ? 144.940 169.269 237.531 1.00 100.00 2092 ALA F CA 1
ATOM 12057 C C . ALA F 1 2092 ? 144.149 168.148 236.905 1.00 100.00 2092 ALA F C 1
ATOM 12058 O O . ALA F 1 2092 ? 144.689 167.220 236.302 1.00 100.00 2092 ALA F O 1
ATOM 12060 N N . SER F 1 2093 ? 142.846 168.319 236.970 1.00 100.00 2093 SER F N 1
ATOM 12061 C CA . SER F 1 2093 ? 141.886 167.573 236.202 1.00 100.00 2093 SER F CA 1
ATOM 12062 C C . SER F 1 2093 ? 141.243 168.602 235.303 1.00 100.00 2093 SER F C 1
ATOM 12063 O O . SER F 1 2093 ? 141.251 169.787 235.618 1.00 100.00 2093 SER F O 1
ATOM 12066 N N . TYR F 1 2094 ? 140.704 168.182 234.178 1.00 100.00 2094 TYR F N 1
ATOM 12067 C CA . TYR F 1 2094 ? 140.149 169.147 233.248 1.00 100.00 2094 TYR F CA 1
ATOM 12068 C C . TYR F 1 2094 ? 138.690 168.853 232.970 1.00 100.00 2094 TYR F C 1
ATOM 12069 O O . TYR F 1 2094 ? 138.269 167.698 232.979 1.00 100.00 2094 TYR F O 1
ATOM 12078 N N . ALA F 1 2095 ? 137.919 169.901 232.712 1.00 100.00 2095 ALA F N 1
ATOM 12079 C CA . ALA F 1 2095 ? 136.551 169.715 232.278 1.00 100.00 2095 ALA F CA 1
ATOM 12080 C C . ALA F 1 2095 ? 136.164 170.797 231.299 1.00 100.00 2095 ALA F C 1
ATOM 12081 O O . ALA F 1 2095 ? 136.432 171.974 231.522 1.00 100.00 2095 ALA F O 1
ATOM 12083 N N . TRP F 1 2096 ? 135.519 170.398 230.228 1.00 100.00 2096 TRP F N 1
ATOM 12084 C CA . TRP F 1 2096 ? 135.056 171.327 229.226 1.00 100.00 2096 TRP F CA 1
ATOM 12085 C C . TRP F 1 2096 ? 133.556 171.346 229.252 1.00 100.00 2096 TRP F C 1
ATOM 12086 O O . TRP F 1 2096 ? 132.944 170.306 229.440 1.00 100.00 2096 TRP F O 1
ATOM 12097 N N . TYR F 1 2097 ? 132.975 172.510 229.020 1.00 100.00 2097 TYR F N 1
ATOM 12098 C CA . TYR F 1 2097 ? 131.540 172.712 229.034 1.00 100.00 2097 TYR F CA 1
ATOM 12099 C C . TYR F 1 2097 ? 131.095 173.376 227.739 1.00 100.00 2097 TYR F C 1
ATOM 12100 O O . TYR F 1 2097 ? 131.853 174.121 227.131 1.00 100.00 2097 TYR F O 1
ATOM 12109 N N . THR F 1 2098 ? 129.864 173.121 227.299 1.00 100.00 2098 THR F N 1
ATOM 12110 C CA . THR F 1 2098 ? 129.344 173.816 226.122 1.00 100.00 2098 THR F CA 1
ATOM 12111 C C . THR F 1 2098 ? 128.471 174.986 226.509 1.00 100.00 2098 THR F C 1
ATOM 12112 O O . THR F 1 2098 ? 127.856 175.609 225.644 1.00 100.00 2098 THR F O 1
ATOM 12116 N N . ASP F 1 2099 ? 128.381 175.285 227.796 1.00 98.50 2099 ASP F N 1
ATOM 12117 C CA . ASP F 1 2099 ? 127.480 176.319 228.283 1.00 98.50 2099 ASP F CA 1
ATOM 12118 C C . ASP F 1 2099 ? 128.115 177.102 229.424 1.00 98.50 2099 ASP F C 1
ATOM 12119 O O . ASP F 1 2099 ? 128.458 176.544 230.471 1.00 98.50 2099 ASP F O 1
ATOM 12124 N N . ALA F 1 2100 ? 128.284 178.403 229.239 1.00 75.05 2100 ALA F N 1
ATOM 12125 C CA . ALA F 1 2100 ? 128.730 179.191 230.380 1.00 75.05 2100 ALA F CA 1
ATOM 12126 C C . ALA F 1 2100 ? 127.734 178.970 231.495 1.00 75.05 2100 ALA F C 1
ATOM 12127 O O . ALA F 1 2100 ? 126.603 178.578 231.239 1.00 75.05 2100 ALA F O 1
ATOM 12129 N N . GLY F 1 2101 ? 128.112 179.251 232.726 1.00 72.01 2101 GLY F N 1
ATOM 12130 C CA . GLY F 1 2101 ? 127.245 178.863 233.814 1.00 72.01 2101 GLY F CA 1
ATOM 12131 C C . GLY F 1 2101 ? 127.622 177.510 234.337 1.00 72.01 2101 GLY F C 1
ATOM 12132 O O . GLY F 1 2101 ? 127.036 177.057 235.331 1.00 72.01 2101 GLY F O 1
ATOM 12133 N N . THR F 1 2102 ? 128.593 176.861 233.690 1.00 74.22 2102 THR F N 1
ATOM 12134 C CA . THR F 1 2102 ? 129.148 175.595 234.147 1.00 74.22 2102 THR F CA 1
ATOM 12135 C C . THR F 1 2102 ? 128.058 174.519 234.170 1.00 74.22 2102 THR F C 1
ATOM 12136 O O . THR F 1 2102 ? 127.704 173.993 235.216 1.00 74.22 2102 THR F O 1
ATOM 12140 N N . SER F 1 2103 ? 127.492 174.230 232.995 1.00 72.71 2103 SER F N 1
ATOM 12141 C CA . SER F 1 2103 ? 126.547 173.119 232.843 1.00 72.71 2103 SER F CA 1
ATOM 12142 C C . SER F 1 2103 ? 126.646 172.621 231.407 1.00 72.71 2103 SER F C 1
ATOM 12143 O O . SER F 1 2103 ? 127.181 173.321 230.555 1.00 72.71 2103 SER F O 1
ATOM 12146 N N . ASN F 1 2104 ? 126.107 171.427 231.138 1.00 79.44 2104 ASN F N 1
ATOM 12147 C CA . ASN F 1 2104 ? 126.231 170.723 229.855 1.00 79.44 2104 ASN F CA 1
ATOM 12148 C C . ASN F 1 2104 ? 127.677 170.351 229.554 1.00 79.44 2104 ASN F C 1
ATOM 12149 O O . ASN F 1 2104 ? 128.256 170.769 228.558 1.00 79.44 2104 ASN F O 1
ATOM 12154 N N . GLN F 1 2105 ? 128.255 169.553 230.450 1.00 100.00 2105 GLN F N 1
ATOM 12155 C CA . GLN F 1 2105 ? 129.651 169.172 230.314 1.00 100.00 2105 GLN F CA 1
ATOM 12156 C C . GLN F 1 2105 ? 129.889 168.422 229.016 1.00 100.00 2105 GLN F C 1
ATOM 12157 O O . GLN F 1 2105 ? 129.116 167.552 228.628 1.00 100.00 2105 GLN F O 1
ATOM 12163 N N . PHE F 1 2106 ? 131.024 168.581 228.392 1.00 100.00 2106 PHE F N 1
ATOM 12164 C CA . PHE F 1 2106 ? 131.130 167.777 227.161 1.00 100.00 2106 PHE F CA 1
ATOM 12165 C C . PHE F 1 2106 ? 132.331 166.872 227.296 1.00 100.00 2106 PHE F C 1
ATOM 12166 O O . PHE F 1 2106 ? 132.258 165.770 226.774 1.00 100.00 2106 PHE F O 1
ATOM 12174 N N . SER F 1 2107 ? 133.410 167.146 228.016 1.00 100.00 2107 SER F N 1
ATOM 12175 C CA . SER F 1 2107 ? 134.563 166.201 228.004 1.00 100.00 2107 SER F CA 1
ATOM 12176 C C . SER F 1 2107 ? 135.439 166.424 229.217 1.00 100.00 2107 SER F C 1
ATOM 12177 O O . SER F 1 2107 ? 135.521 167.572 229.627 1.00 100.00 2107 SER F O 1
ATOM 12180 N N . THR F 1 2108 ? 136.044 165.366 229.763 1.00 100.00 2108 THR F N 1
ATOM 12181 C CA . THR F 1 2108 ? 136.995 165.520 230.891 1.00 100.00 2108 THR F CA 1
ATOM 12182 C C . THR F 1 2108 ? 138.387 165.170 230.395 1.00 100.00 2108 THR F C 1
ATOM 12183 O O . THR F 1 2108 ? 139.135 164.593 231.169 1.00 100.00 2108 THR F O 1
ATOM 12187 N N . LEU F 1 2109 ? 138.694 165.480 229.144 1.00 100.00 2109 LEU F N 1
ATOM 12188 C CA . LEU F 1 2109 ? 140.064 165.291 228.626 1.00 100.00 2109 LEU F CA 1
ATOM 12189 C C . LEU F 1 2109 ? 140.737 166.668 228.594 1.00 100.00 2109 LEU F C 1
ATOM 12190 O O . LEU F 1 2109 ? 140.038 167.661 228.690 1.00 100.00 2109 LEU F O 1
ATOM 12195 N N . GLN F 1 2110 ? 142.040 166.706 228.439 1.00 100.00 2110 GLN F N 1
ATOM 12196 C CA . GLN F 1 2110 ? 142.718 168.000 228.408 1.00 100.00 2110 GLN F CA 1
ATOM 12197 C C . GLN F 1 2110 ? 142.515 168.539 227.017 1.00 100.00 2110 GLN F C 1
ATOM 12198 O O . GLN F 1 2110 ? 142.088 169.663 226.906 1.00 100.00 2110 GLN F O 1
ATOM 12204 N N . ASN F 1 2111 ? 142.692 167.714 226.011 1.00 100.00 2111 ASN F N 1
ATOM 12205 C CA . ASN F 1 2111 ? 142.659 168.200 224.630 1.00 100.00 2111 ASN F CA 1
ATOM 12206 C C . ASN F 1 2111 ? 141.638 167.445 223.765 1.00 100.00 2111 ASN F C 1
ATOM 12207 O O . ASN F 1 2111 ? 142.023 166.682 222.882 1.00 100.00 2111 ASN F O 1
ATOM 12212 N N . PRO F 1 2112 ? 140.337 167.644 224.004 1.00 100.00 2112 PRO F N 1
ATOM 12213 C CA . PRO F 1 2112 ? 139.252 166.936 223.315 1.00 100.00 2112 PRO F CA 1
ATOM 12214 C C . PRO F 1 2112 ? 139.013 167.490 221.939 1.00 100.00 2112 PRO F C 1
ATOM 12215 O O . PRO F 1 2112 ? 139.392 168.613 221.662 1.00 100.00 2112 PRO F O 1
ATOM 12219 N N . THR F 1 2113 ? 138.312 166.729 221.102 1.00 100.00 2113 THR F N 1
ATOM 12220 C CA . THR F 1 2113 ? 137.935 167.226 219.789 1.00 100.00 2113 THR F CA 1
ATOM 12221 C C . THR F 1 2113 ? 136.481 167.656 219.726 1.00 100.00 2113 THR F C 1
ATOM 12222 O O . THR F 1 2113 ? 135.652 167.291 220.556 1.00 100.00 2113 THR F O 1
ATOM 12226 N N . VAL F 1 2114 ? 136.194 168.412 218.678 1.00 100.00 2114 VAL F N 1
ATOM 12227 C CA . VAL F 1 2114 ? 134.892 168.964 218.350 1.00 100.00 2114 VAL F CA 1
ATOM 12228 C C . VAL F 1 2114 ? 134.503 168.478 216.967 1.00 100.00 2114 VAL F C 1
ATOM 12229 O O . VAL F 1 2114 ? 135.272 168.649 216.020 1.00 100.00 2114 VAL F O 1
ATOM 12233 N N . ASN F 1 2115 ? 133.316 167.917 216.814 1.00 100.00 2115 ASN F N 1
ATOM 12234 C CA . ASN F 1 2115 ? 132.958 167.427 215.495 1.00 100.00 2115 ASN F CA 1
ATOM 12235 C C . ASN F 1 2115 ? 131.991 168.360 214.769 1.00 100.00 2115 ASN F C 1
ATOM 12236 O O . ASN F 1 2115 ? 131.218 169.080 215.395 1.00 100.00 2115 ASN F O 1
ATOM 12241 N N . ASN F 1 2116 ? 132.041 168.332 213.434 1.00 100.00 2116 ASN F N 1
ATOM 12242 C CA . ASN F 1 2116 ? 131.079 168.989 212.531 1.00 100.00 2116 ASN F CA 1
ATOM 12243 C C . ASN F 1 2116 ? 130.840 170.479 212.773 1.00 100.00 2116 ASN F C 1
ATOM 12244 O O . ASN F 1 2116 ? 129.708 170.894 212.995 1.00 100.00 2116 ASN F O 1
ATOM 12249 N N . LEU F 1 2117 ? 131.870 171.313 212.703 1.00 100.00 2117 LEU F N 1
ATOM 12250 C CA . LEU F 1 2117 ? 131.611 172.734 212.905 1.00 100.00 2117 LEU F CA 1
ATOM 12251 C C . LEU F 1 2117 ? 131.164 173.407 211.620 1.00 100.00 2117 LEU F C 1
ATOM 12252 O O . LEU F 1 2117 ? 131.859 173.361 210.606 1.00 100.00 2117 LEU F O 1
ATOM 12257 N N . THR F 1 2118 ? 130.021 174.077 211.685 1.00 100.00 2118 THR F N 1
ATOM 12258 C CA . THR F 1 2118 ? 129.473 174.767 210.536 1.00 100.00 2118 THR F CA 1
ATOM 12259 C C . THR F 1 2118 ? 129.551 176.275 210.656 1.00 100.00 2118 THR F C 1
ATOM 12260 O O . THR F 1 2118 ? 129.432 176.973 209.647 1.00 100.00 2118 THR F O 1
ATOM 12264 N N . ASN F 1 2119 ? 129.763 176.787 211.856 1.00 100.00 2119 ASN F N 1
ATOM 12265 C CA . ASN F 1 2119 ? 129.845 178.213 212.096 1.00 100.00 2119 ASN F CA 1
ATOM 12266 C C . ASN F 1 2119 ? 130.694 178.421 213.338 1.00 100.00 2119 ASN F C 1
ATOM 12267 O O . ASN F 1 2119 ? 131.096 177.461 213.988 1.00 100.00 2119 ASN F O 1
ATOM 12272 N N . ASP F 1 2120 ? 130.942 179.677 213.696 1.00 100.00 2120 ASP F N 1
ATOM 12273 C CA . ASP F 1 2120 ? 131.761 179.954 214.872 1.00 100.00 2120 ASP F CA 1
ATOM 12274 C C . ASP F 1 2120 ? 131.084 179.406 216.117 1.00 100.00 2120 ASP F C 1
ATOM 12275 O O . ASP F 1 2120 ? 129.871 179.546 216.284 1.00 100.00 2120 ASP F O 1
ATOM 12280 N N . SER F 1 2121 ? 131.868 178.808 217.011 1.00 100.00 2121 SER F N 1
ATOM 12281 C CA . SER F 1 2121 ? 131.318 178.264 218.255 1.00 100.00 2121 SER F CA 1
ATOM 12282 C C . SER F 1 2121 ? 132.277 178.451 219.427 1.00 100.00 2121 SER F C 1
ATOM 12283 O O . SER F 1 2121 ? 133.485 178.588 219.227 1.00 100.00 2121 SER F O 1
ATOM 12286 N N . THR F 1 2122 ? 131.748 178.451 220.649 1.00 100.00 2122 THR F N 1
ATOM 12287 C CA . THR F 1 2122 ? 132.593 178.604 221.819 1.00 100.00 2122 THR F CA 1
ATOM 12288 C C . THR F 1 2122 ? 132.525 177.420 222.760 1.00 100.00 2122 THR F C 1
ATOM 12289 O O . THR F 1 2122 ? 131.494 176.759 222.888 1.00 100.00 2122 THR F O 1
ATOM 12293 N N . PHE F 1 2123 ? 133.622 177.216 223.474 1.00 100.00 2123 PHE F N 1
ATOM 12294 C CA . PHE F 1 2123 ? 133.764 176.151 224.447 1.00 100.00 2123 PHE F CA 1
ATOM 12295 C C . PHE F 1 2123 ? 134.325 176.727 225.724 1.00 100.00 2123 PHE F C 1
ATOM 12296 O O . PHE F 1 2123 ? 135.044 177.717 225.697 1.00 100.00 2123 PHE F O 1
ATOM 12304 N N . TYR F 1 2124 ? 134.014 176.123 226.851 1.00 100.00 2124 TYR F N 1
ATOM 12305 C CA . TYR F 1 2124 ? 134.482 176.674 228.108 1.00 100.00 2124 TYR F CA 1
ATOM 12306 C C . TYR F 1 2124 ? 135.351 175.700 228.880 1.00 100.00 2124 TYR F C 1
ATOM 12307 O O . TYR F 1 2124 ? 134.924 174.592 229.163 1.00 100.00 2124 TYR F O 1
ATOM 12316 N N . LEU F 1 2125 ? 136.548 176.115 229.257 1.00 100.00 2125 LEU F N 1
ATOM 12317 C CA . LEU F 1 2125 ? 137.451 175.253 230.013 1.00 100.00 2125 LEU F CA 1
ATOM 12318 C C . LEU F 1 2125 ? 137.479 175.604 231.480 1.00 100.00 2125 LEU F C 1
ATOM 12319 O O . LEU F 1 2125 ? 137.743 176.745 231.859 1.00 100.00 2125 LEU F O 1
ATOM 12324 N N . LEU F 1 2126 ? 137.185 174.660 232.379 1.00 100.00 2126 LEU F N 1
ATOM 12325 C CA . LEU F 1 2126 ? 137.321 174.923 233.849 1.00 100.00 2126 LEU F CA 1
ATOM 12326 C C . LEU F 1 2126 ? 138.300 173.912 234.475 1.00 100.00 2126 LEU F C 1
ATOM 12327 O O . LEU F 1 2126 ? 137.906 172.750 234.530 1.00 100.00 2126 LEU F O 1
ATOM 12332 N N . VAL F 1 2127 ? 139.477 174.315 235.008 1.00 100.00 2127 VAL F N 1
ATOM 12333 C CA . VAL F 1 2127 ? 140.571 173.472 235.475 1.00 100.00 2127 VAL F CA 1
ATOM 12334 C C . VAL F 1 2127 ? 140.476 173.359 236.984 1.00 100.00 2127 VAL F C 1
ATOM 12335 O O . VAL F 1 2127 ? 140.302 174.366 237.670 1.00 100.00 2127 VAL F O 1
ATOM 12339 N N . THR F 1 2128 ? 140.711 172.181 237.566 1.00 100.00 2128 THR F N 1
ATOM 12340 C CA . THR F 1 2128 ? 140.558 172.015 239.038 1.00 100.00 2128 THR F CA 1
ATOM 12341 C C . THR F 1 2128 ? 141.746 171.265 239.639 1.00 100.00 2128 THR F C 1
ATOM 12342 O O . THR F 1 2128 ? 141.786 170.051 239.467 1.00 100.00 2128 THR F O 1
ATOM 12346 N N . VAL F 1 2129 ? 142.635 171.945 240.368 1.00 100.00 2129 VAL F N 1
ATOM 12347 C CA . VAL F 1 2129 ? 143.855 171.312 240.944 1.00 100.00 2129 VAL F CA 1
ATOM 12348 C C . VAL F 1 2129 ? 143.765 171.281 242.464 1.00 100.00 2129 VAL F C 1
ATOM 12349 O O . VAL F 1 2129 ? 143.765 172.369 243.041 1.00 100.00 2129 VAL F O 1
ATOM 12353 N N . ASN F 1 2130 ? 143.746 170.096 243.071 1.00 83.98 2130 ASN F N 1
ATOM 12354 C CA . ASN F 1 2130 ? 143.705 169.925 244.551 1.00 83.98 2130 ASN F CA 1
ATOM 12355 C C . ASN F 1 2130 ? 142.261 170.021 245.015 1.00 83.98 2130 ASN F C 1
ATOM 12356 O O . ASN F 1 2130 ? 142.028 170.028 246.226 1.00 83.98 2130 ASN F O 1
ATOM 12361 N N . GLY F 1 2131 ? 141.338 170.086 244.070 1.00 100.00 2131 GLY F N 1
ATOM 12362 C CA . GLY F 1 2131 ? 139.932 170.249 244.453 1.00 100.00 2131 GLY F CA 1
ATOM 12363 C C . GLY F 1 2131 ? 139.440 171.661 244.201 1.00 100.00 2131 GLY F C 1
ATOM 12364 O O . GLY F 1 2131 ? 138.214 171.847 244.250 1.00 100.00 2131 GLY F O 1
ATOM 12365 N N . CYS F 1 2132 ? 140.328 172.628 243.934 1.00 100.00 2132 CYS F N 1
ATOM 12366 C CA . CYS F 1 2132 ? 139.743 173.957 243.664 1.00 100.00 2132 CYS F CA 1
ATOM 12367 C C . CYS F 1 2132 ? 139.581 174.262 242.186 1.00 100.00 2132 CYS F C 1
ATOM 12368 O O . CYS F 1 2132 ? 140.547 174.159 241.429 1.00 100.00 2132 CYS F O 1
ATOM 12371 N N . PRO F 1 2133 ? 138.382 174.654 241.763 1.00 100.00 2133 PRO F N 1
ATOM 12372 C CA . PRO F 1 2133 ? 138.128 175.051 240.379 1.00 100.00 2133 PRO F CA 1
ATOM 12373 C C . PRO F 1 2133 ? 138.708 176.419 240.091 1.00 100.00 2133 PRO F C 1
ATOM 12374 O O . PRO F 1 2133 ? 138.670 177.312 240.934 1.00 100.00 2133 PRO F O 1
ATOM 12378 N N . SER F 1 2134 ? 139.191 176.584 238.870 1.00 100.00 2134 SER F N 1
ATOM 12379 C CA . SER F 1 2134 ? 139.739 177.812 238.320 1.00 100.00 2134 SER F CA 1
ATOM 12380 C C . SER F 1 2134 ? 138.644 178.716 237.785 1.00 100.00 2134 SER F C 1
ATOM 12381 O O . SER F 1 2134 ? 137.476 178.351 237.741 1.00 100.00 2134 SER F O 1
ATOM 12384 N N . ALA F 1 2135 ? 139.029 179.913 237.361 1.00 100.00 2135 ALA F N 1
ATOM 12385 C CA . ALA F 1 2135 ? 138.088 180.760 236.645 1.00 100.00 2135 ALA F CA 1
ATOM 12386 C C . ALA F 1 2135 ? 137.787 180.091 235.316 1.00 100.00 2135 ALA F C 1
ATOM 12387 O O . ALA F 1 2135 ? 138.617 179.354 234.788 1.00 100.00 2135 ALA F O 1
ATOM 12389 N N . LEU F 1 2136 ? 136.595 180.303 234.779 1.00 100.00 2136 LEU F N 1
ATOM 12390 C CA . LEU F 1 2136 ? 136.258 179.668 233.509 1.00 100.00 2136 LEU F CA 1
ATOM 12391 C C . LEU F 1 2136 ? 136.955 180.409 232.360 1.00 100.00 2136 LEU F C 1
ATOM 12392 O O . LEU F 1 2136 ? 136.842 181.627 232.270 1.00 100.00 2136 LEU F O 1
ATOM 12397 N N . ASP F 1 2137 ? 137.680 179.693 231.482 1.00 100.00 2137 ASP F N 1
ATOM 12398 C CA . ASP F 1 2137 ? 138.406 180.306 230.357 1.00 100.00 2137 ASP F CA 1
ATOM 12399 C C . ASP F 1 2137 ? 137.820 179.843 229.028 1.00 100.00 2137 ASP F C 1
ATOM 12400 O O . ASP F 1 2137 ? 137.967 178.686 228.652 1.00 100.00 2137 ASP F O 1
ATOM 12405 N N . SER F 1 2138 ? 137.144 180.730 228.317 1.00 99.28 2138 SER F N 1
ATOM 12406 C CA . SER F 1 2138 ? 136.475 180.378 227.076 1.00 99.28 2138 SER F CA 1
ATOM 12407 C C . SER F 1 2138 ? 137.406 180.406 225.870 1.00 99.28 2138 SER F C 1
ATOM 12408 O O . SER F 1 2138 ? 138.375 181.157 225.828 1.00 99.28 2138 SER F O 1
ATOM 12411 N N . THR F 1 2139 ? 137.051 179.640 224.841 1.00 100.00 2139 THR F N 1
ATOM 12412 C CA . THR F 1 2139 ? 137.737 179.668 223.552 1.00 100.00 2139 THR F CA 1
ATOM 12413 C C . THR F 1 2139 ? 136.723 179.871 222.448 1.00 100.00 2139 THR F C 1
ATOM 12414 O O . THR F 1 2139 ? 135.560 179.504 222.595 1.00 100.00 2139 THR F O 1
ATOM 12418 N N . THR F 1 2140 ? 137.156 180.404 221.313 1.00 100.00 2140 THR F N 1
ATOM 12419 C CA . THR F 1 2140 ? 136.277 180.508 220.159 1.00 100.00 2140 THR F CA 1
ATOM 12420 C C . THR F 1 2140 ? 136.918 179.827 218.980 1.00 100.00 2140 THR F C 1
ATOM 12421 O O . THR F 1 2140 ? 138.055 180.129 218.624 1.00 100.00 2140 THR F O 1
ATOM 12425 N N . VAL F 1 2141 ? 136.187 178.923 218.364 1.00 100.00 2141 VAL F N 1
ATOM 12426 C CA . VAL F 1 2141 ? 136.677 178.248 217.185 1.00 100.00 2141 VAL F CA 1
ATOM 12427 C C . VAL F 1 2141 ? 136.076 178.963 216.008 1.00 100.00 2141 VAL F C 1
ATOM 12428 O O . VAL F 1 2141 ? 134.856 178.965 215.833 1.00 100.00 2141 VAL F O 1
ATOM 12432 N N . VAL F 1 2142 ? 136.925 179.561 215.212 1.00 100.00 2142 VAL F N 1
ATOM 12433 C CA . VAL F 1 2142 ? 136.508 180.352 214.072 1.00 100.00 2142 VAL F CA 1
ATOM 12434 C C . VAL F 1 2142 ? 136.378 179.446 212.871 1.00 100.00 2142 VAL F C 1
ATOM 12435 O O . VAL F 1 2142 ? 137.269 178.643 212.601 1.00 100.00 2142 VAL F O 1
ATOM 12439 N N . VAL F 1 2143 ? 135.272 179.560 212.151 1.00 100.00 2143 VAL F N 1
ATOM 12440 C CA . VAL F 1 2143 ? 135.014 178.694 211.011 1.00 100.00 2143 VAL F CA 1
ATOM 12441 C C . VAL F 1 2143 ? 135.093 179.480 209.704 1.00 100.00 2143 VAL F C 1
ATOM 12442 O O . VAL F 1 2143 ? 134.389 180.474 209.514 1.00 100.00 2143 VAL F O 1
ATOM 12446 N N . TYR F 1 2144 ? 135.957 179.020 208.808 1.00 100.00 2144 TYR F N 1
ATOM 12447 C CA . TYR F 1 2144 ? 136.214 179.664 207.520 1.00 100.00 2144 TYR F CA 1
ATOM 12448 C C . TYR F 1 2144 ? 135.036 179.490 206.577 1.00 100.00 2144 TYR F C 1
ATOM 12449 O O . TYR F 1 2144 ? 134.568 178.368 206.404 1.00 100.00 2144 TYR F O 1
ATOM 12458 N N . PRO F 1 2145 ? 134.607 180.548 205.890 1.00 100.00 2145 PRO F N 1
ATOM 12459 C CA . PRO F 1 2145 ? 133.479 180.503 204.949 1.00 100.00 2145 PRO F CA 1
ATOM 12460 C C . PRO F 1 2145 ? 133.646 179.516 203.813 1.00 100.00 2145 PRO F C 1
ATOM 12461 O O . PRO F 1 2145 ? 134.758 179.196 203.396 1.00 100.00 2145 PRO F O 1
ATOM 12465 N N . LEU F 1 2146 ? 132.509 179.213 203.195 1.00 100.00 2146 LEU F N 1
ATOM 12466 C CA . LEU F 1 2146 ? 132.445 178.246 202.113 1.00 100.00 2146 LEU F CA 1
ATOM 12467 C C . LEU F 1 2146 ? 133.199 178.769 200.905 1.00 100.00 2146 LEU F C 1
ATOM 12468 O O . LEU F 1 2146 ? 133.063 179.943 200.565 1.00 100.00 2146 LEU F O 1
ATOM 12473 N N . THR F 1 2147 ? 134.012 177.925 200.278 1.00 100.00 2147 THR F N 1
ATOM 12474 C CA . THR F 1 2147 ? 134.604 178.335 199.025 1.00 100.00 2147 THR F CA 1
ATOM 12475 C C . THR F 1 2147 ? 133.493 178.337 197.982 1.00 100.00 2147 THR F C 1
ATOM 12476 O O . THR F 1 2147 ? 132.785 177.341 197.861 1.00 100.00 2147 THR F O 1
ATOM 12480 N N . PRO F 1 2148 ? 133.284 179.438 197.258 1.00 100.00 2148 PRO F N 1
ATOM 12481 C CA . PRO F 1 2148 ? 132.248 179.524 196.227 1.00 100.00 2148 PRO F CA 1
ATOM 12482 C C . PRO F 1 2148 ? 132.601 178.684 195.014 1.00 100.00 2148 PRO F C 1
ATOM 12483 O O . PRO F 1 2148 ? 133.768 178.438 194.730 1.00 100.00 2148 PRO F O 1
ATOM 12487 N N . SER F 1 2149 ? 131.577 178.280 194.283 1.00 100.00 2149 SER F N 1
ATOM 12488 C CA . SER F 1 2149 ? 131.724 177.451 193.099 1.00 100.00 2149 SER F CA 1
ATOM 12489 C C . SER F 1 2149 ? 132.574 178.132 192.017 1.00 100.00 2149 SER F C 1
ATOM 12490 O O . SER F 1 2149 ? 132.421 179.328 191.787 1.00 100.00 2149 SER F O 1
ATOM 12493 N N . PRO F 1 2150 ? 133.455 177.390 191.328 1.00 100.00 2150 PRO F N 1
ATOM 12494 C CA . PRO F 1 2150 ? 134.282 177.906 190.228 1.00 100.00 2150 PRO F CA 1
ATOM 12495 C C . PRO F 1 2150 ? 133.465 178.404 189.061 1.00 100.00 2150 PRO F C 1
ATOM 12496 O O . PRO F 1 2150 ? 132.485 177.772 188.677 1.00 100.00 2150 PRO F O 1
ATOM 12500 N N . SER F 1 2151 ? 133.928 179.466 188.412 1.00 100.00 2151 SER F N 1
ATOM 12501 C CA . SER F 1 2151 ? 133.221 180.008 187.263 1.00 100.00 2151 SER F CA 1
ATOM 12502 C C . SER F 1 2151 ? 133.746 179.429 185.959 1.00 100.00 2151 SER F C 1
ATOM 12503 O O . SER F 1 2151 ? 134.936 179.523 185.668 1.00 100.00 2151 SER F O 1
ATOM 12506 N N . LEU F 1 2152 ? 132.860 178.813 185.192 1.00 100.00 2152 LEU F N 1
ATOM 12507 C CA . LEU F 1 2152 ? 133.162 178.172 183.927 1.00 100.00 2152 LEU F CA 1
ATOM 12508 C C . LEU F 1 2152 ? 132.393 178.815 182.771 1.00 100.00 2152 LEU F C 1
ATOM 12509 O O . LEU F 1 2152 ? 131.419 179.534 182.996 1.00 100.00 2152 LEU F O 1
ATOM 12514 N N . PRO F 1 2153 ? 132.856 178.610 181.527 1.00 100.00 2153 PRO F N 1
ATOM 12515 C CA . PRO F 1 2153 ? 132.155 179.049 180.317 1.00 100.00 2153 PRO F CA 1
ATOM 12516 C C . PRO F 1 2153 ? 130.793 178.399 180.206 1.00 100.00 2153 PRO F C 1
ATOM 12517 O O . PRO F 1 2153 ? 130.551 177.356 180.785 1.00 100.00 2153 PRO F O 1
ATOM 12521 N N . ALA F 1 2154 ? 129.855 179.026 179.522 1.00 100.00 2154 ALA F N 1
ATOM 12522 C CA . ALA F 1 2154 ? 128.559 178.372 179.460 1.00 100.00 2154 ALA F CA 1
ATOM 12523 C C . ALA F 1 2154 ? 128.690 177.153 178.569 1.00 100.00 2154 ALA F C 1
ATOM 12524 O O . ALA F 1 2154 ? 129.743 176.933 178.004 1.00 100.00 2154 ALA F O 1
ATOM 12526 N N . ASP F 1 2155 ? 127.658 176.324 178.423 1.00 69.37 2155 ASP F N 1
ATOM 12527 C CA . ASP F 1 2155 ? 127.878 175.121 177.630 1.00 69.37 2155 ASP F CA 1
ATOM 12528 C C . ASP F 1 2155 ? 128.240 175.578 176.225 1.00 69.37 2155 ASP F C 1
ATOM 12529 O O . ASP F 1 2155 ? 127.579 176.467 175.710 1.00 69.37 2155 ASP F O 1
ATOM 12534 N N . PHE F 1 2156 ? 129.305 175.033 175.613 1.00 98.67 2156 PHE F N 1
ATOM 12535 C CA . PHE F 1 2156 ? 129.725 175.556 174.305 1.00 98.67 2156 PHE F CA 1
ATOM 12536 C C . PHE F 1 2156 ? 129.541 174.496 173.221 1.00 98.67 2156 PHE F C 1
ATOM 12537 O O . PHE F 1 2156 ? 128.735 173.604 173.414 1.00 98.67 2156 PHE F O 1
ATOM 12545 N N . ALA F 1 2157 ? 130.169 174.677 172.047 1.00 100.00 2157 ALA F N 1
ATOM 12546 C CA . ALA F 1 2157 ? 129.976 173.827 170.865 1.00 100.00 2157 ALA F CA 1
ATOM 12547 C C . ALA F 1 2157 ? 131.104 174.038 169.880 1.00 100.00 2157 ALA F C 1
ATOM 12548 O O . ALA F 1 2157 ? 131.235 175.142 169.375 1.00 100.00 2157 ALA F O 1
ATOM 12550 N N . VAL F 1 2158 ? 131.857 173.011 169.537 1.00 100.00 2158 VAL F N 1
ATOM 12551 C CA . VAL F 1 2158 ? 133.042 173.124 168.693 1.00 100.00 2158 VAL F CA 1
ATOM 12552 C C . VAL F 1 2158 ? 132.748 172.306 167.443 1.00 100.00 2158 VAL F C 1
ATOM 12553 O O . VAL F 1 2158 ? 131.825 171.518 167.480 1.00 100.00 2158 VAL F O 1
ATOM 12557 N N . CYS F 1 2159 ? 133.438 172.528 166.315 1.00 30.00 2159 CYS F N 1
ATOM 12558 C CA . CYS F 1 2159 ? 133.335 171.645 165.145 1.00 30.00 2159 CYS F CA 1
ATOM 12559 C C . CYS F 1 2159 ? 134.498 170.663 165.129 1.00 30.00 2159 CYS F C 1
ATOM 12560 O O . CYS F 1 2159 ? 135.598 171.002 165.538 1.00 30.00 2159 CYS F O 1
ATOM 12563 N N . GLU F 1 2160 ? 134.331 169.470 164.645 1.00 100.00 2160 GLU F N 1
ATOM 12564 C CA . GLU F 1 2160 ? 135.405 168.560 164.643 1.00 100.00 2160 GLU F CA 1
ATOM 12565 C C . GLU F 1 2160 ? 136.529 169.220 163.940 1.00 100.00 2160 GLU F C 1
ATOM 12566 O O . GLU F 1 2160 ? 136.308 169.790 162.914 1.00 100.00 2160 GLU F O 1
ATOM 12572 N N . GLY F 1 2161 ? 137.743 169.143 164.448 1.00 100.00 2161 GLY F N 1
ATOM 12573 C CA . GLY F 1 2161 ? 138.931 169.787 163.938 1.00 100.00 2161 GLY F CA 1
ATOM 12574 C C . GLY F 1 2161 ? 139.266 171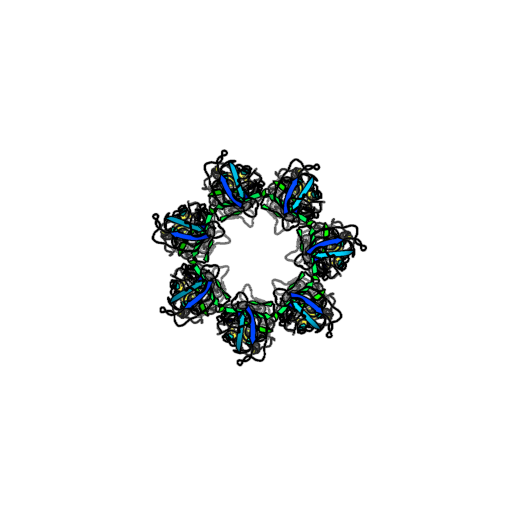.104 164.614 1.00 100.00 2161 GLY F C 1
ATOM 12575 O O . GLY F 1 2161 ? 140.398 171.571 164.510 1.00 100.00 2161 GLY F O 1
ATOM 12576 N N . ASP F 1 2162 ? 138.323 171.719 165.289 1.00 100.00 2162 ASP F N 1
ATOM 12577 C CA . ASP F 1 2162 ? 138.629 172.947 165.996 1.00 100.00 2162 ASP F CA 1
ATOM 12578 C C . ASP F 1 2162 ? 139.204 172.582 167.344 1.00 100.00 2162 ASP F C 1
ATOM 12579 O O . ASP F 1 2162 ? 139.426 171.416 167.613 1.00 100.00 2162 ASP F O 1
ATOM 12584 N N . ASP F 1 2163 ? 139.410 173.557 168.218 1.00 100.00 2163 ASP F N 1
ATOM 12585 C CA . ASP F 1 2163 ? 140.104 173.361 169.483 1.00 100.00 2163 ASP F CA 1
ATOM 12586 C C . ASP F 1 2163 ? 139.189 173.695 170.641 1.00 100.00 2163 ASP F C 1
ATOM 12587 O O . ASP F 1 2163 ? 138.435 174.652 170.550 1.00 100.00 2163 ASP F O 1
ATOM 12592 N N . ILE F 1 2164 ? 139.318 172.977 171.751 1.00 100.00 2164 ILE F N 1
ATOM 12593 C CA . ILE F 1 2164 ? 138.488 173.193 172.934 1.00 100.00 2164 ILE F CA 1
ATOM 12594 C C . ILE F 1 2164 ? 139.329 173.912 173.967 1.00 100.00 2164 ILE F C 1
ATOM 12595 O O . ILE F 1 2164 ? 140.202 173.313 174.595 1.00 100.00 2164 ILE F O 1
ATOM 12600 N N . ALA F 1 2165 ? 139.063 175.172 174.189 1.00 100.00 2165 ALA F N 1
ATOM 12601 C CA . ALA F 1 2165 ? 139.863 175.948 175.112 1.00 100.00 2165 ALA F CA 1
ATOM 12602 C C . ALA F 1 2165 ? 139.087 176.224 176.374 1.00 100.00 2165 ALA F C 1
ATOM 12603 O O . ALA F 1 2165 ? 138.178 177.055 176.383 1.00 100.00 2165 ALA F O 1
ATOM 12605 N N . LEU F 1 2166 ? 139.449 175.534 177.438 1.00 100.00 2166 LEU F N 1
ATOM 12606 C CA . LEU F 1 2166 ? 138.760 175.646 178.706 1.00 100.00 2166 LEU F CA 1
ATOM 12607 C C . LEU F 1 2166 ? 139.533 176.604 179.569 1.00 100.00 2166 LEU F C 1
ATOM 12608 O O . LEU F 1 2166 ? 140.738 176.723 179.420 1.00 100.00 2166 LEU F O 1
ATOM 12613 N N . SER F 1 2167 ? 138.836 177.297 180.454 1.00 100.00 2167 SER F N 1
ATOM 12614 C CA . SER F 1 2167 ? 139.503 178.168 181.395 1.00 100.00 2167 SER F CA 1
ATOM 12615 C C . SER F 1 2167 ? 138.560 178.533 182.512 1.00 100.00 2167 SER F C 1
ATOM 12616 O O . SER F 1 2167 ? 137.349 178.448 182.357 1.00 100.00 2167 SER F O 1
ATOM 12619 N N . THR F 1 2168 ? 139.115 179.000 183.626 1.00 100.00 2168 THR F N 1
ATOM 12620 C CA . THR F 1 2168 ? 138.284 179.583 184.662 1.00 100.00 2168 THR F CA 1
ATOM 12621 C C . THR F 1 2168 ? 138.781 180.964 185.034 1.00 100.00 2168 THR F C 1
ATOM 12622 O O . THR F 1 2168 ? 139.979 181.236 185.019 1.00 100.00 2168 THR F O 1
ATOM 12626 N N . SER F 1 2169 ? 137.846 181.838 185.352 1.00 100.00 2169 SER F N 1
ATOM 12627 C CA . SER F 1 2169 ? 138.135 183.215 185.699 1.00 100.00 2169 SER F CA 1
ATOM 12628 C C . SER F 1 2169 ? 138.465 183.423 187.161 1.00 100.00 2169 SER F C 1
ATOM 12629 O O . SER F 1 2169 ? 138.803 184.544 187.542 1.00 100.00 2169 SER F O 1
ATOM 12632 N N . THR F 1 2170 ? 138.376 182.392 187.992 1.00 100.00 2170 THR F N 1
ATOM 12633 C CA . THR F 1 2170 ? 138.602 182.569 189.413 1.00 100.00 2170 THR F CA 1
ATOM 12634 C C . THR F 1 2170 ? 139.991 182.123 189.835 1.00 100.00 2170 THR F C 1
ATOM 12635 O O . THR F 1 2170 ? 140.572 181.201 189.269 1.00 100.00 2170 THR F O 1
ATOM 12639 N N . VAL F 1 2171 ? 140.505 182.809 190.853 1.00 100.00 2171 VAL F N 1
ATOM 12640 C CA . VAL F 1 2171 ? 141.832 182.595 191.422 1.00 100.00 2171 VAL F CA 1
ATOM 12641 C C . VAL F 1 2171 ? 141.790 181.579 192.565 1.00 100.00 2171 VAL F C 1
ATOM 12642 O O . VAL F 1 2171 ? 140.977 181.688 193.485 1.00 100.00 2171 VAL F O 1
ATOM 12646 N N . ALA F 1 2172 ? 142.706 180.618 192.533 1.00 100.00 2172 ALA F N 1
ATOM 12647 C CA . ALA F 1 2172 ? 142.740 179.564 193.526 1.00 100.00 2172 ALA F CA 1
ATOM 12648 C C . ALA F 1 2172 ? 144.156 179.104 193.810 1.00 100.00 2172 ALA F C 1
ATOM 12649 O O . ALA F 1 2172 ? 145.080 179.377 193.048 1.00 100.00 2172 ALA F O 1
ATOM 12651 N N . SER F 1 2173 ? 144.323 178.417 194.935 1.00 100.00 2173 SER F N 1
ATOM 12652 C CA . SER F 1 2173 ? 145.607 177.817 195.247 1.00 100.00 2173 SER F CA 1
ATOM 12653 C C . SER F 1 2173 ? 145.820 176.609 194.389 1.00 100.00 2173 SER F C 1
ATOM 12654 O O . SER F 1 2173 ? 146.945 176.311 193.984 1.00 100.00 2173 SER F O 1
ATOM 12657 N N . SER F 1 2174 ? 144.741 175.905 194.104 1.00 100.00 2174 SER F N 1
ATOM 12658 C CA . SER F 1 2174 ? 144.830 174.711 193.300 1.00 100.00 2174 SER F CA 1
ATOM 12659 C C . SER F 1 2174 ? 143.556 174.473 192.522 1.00 100.00 2174 SER F C 1
ATOM 12660 O O . SER F 1 2174 ? 142.455 174.686 193.021 1.00 100.00 2174 SER F O 1
ATOM 12663 N N . TYR F 1 2175 ? 143.726 174.037 191.284 1.00 100.00 2175 TYR F N 1
ATOM 12664 C CA . TYR F 1 2175 ? 142.635 173.740 190.381 1.00 100.00 2175 TYR F CA 1
ATOM 12665 C C . TYR F 1 2175 ? 142.689 172.266 190.059 1.00 100.00 2175 TYR F C 1
ATOM 12666 O O . TYR F 1 2175 ? 143.772 171.705 189.953 1.00 100.00 2175 TYR F O 1
ATOM 12675 N N . ASP F 1 2176 ? 141.534 171.645 189.877 1.00 100.00 2176 ASP F N 1
ATOM 12676 C CA . ASP F 1 2176 ? 141.468 170.229 189.536 1.00 100.00 2176 ASP F CA 1
ATOM 12677 C C . ASP F 1 2176 ? 140.387 170.006 188.483 1.00 100.00 2176 ASP F C 1
ATOM 12678 O O . ASP F 1 2176 ? 139.200 170.110 188.775 1.00 100.00 2176 ASP F O 1
ATOM 12683 N N . TRP F 1 2177 ? 140.795 169.754 187.243 1.00 65.71 2177 TRP F N 1
ATOM 12684 C CA . TRP F 1 2177 ? 139.885 169.561 186.127 1.00 65.71 2177 TRP F CA 1
ATOM 12685 C C . TRP F 1 2177 ? 139.830 168.107 185.725 1.00 65.71 2177 TRP F C 1
ATOM 12686 O O . TRP F 1 2177 ? 140.850 167.423 185.727 1.00 65.71 2177 TRP F O 1
ATOM 12697 N N . SER F 1 2178 ? 138.666 167.663 185.268 1.00 100.00 2178 SER F N 1
ATOM 12698 C CA . SER F 1 2178 ? 138.554 166.324 184.721 1.00 100.00 2178 SER F CA 1
ATOM 12699 C C . SER F 1 2178 ? 137.500 166.257 183.629 1.00 100.00 2178 SER F C 1
ATOM 12700 O O . SER F 1 2178 ? 136.570 167.046 183.606 1.00 100.00 2178 SER F O 1
ATOM 12703 N N . GLY F 1 2179 ? 137.621 165.294 182.727 1.00 100.00 2179 GLY F N 1
ATOM 12704 C CA . GLY F 1 2179 ? 136.620 165.162 181.691 1.00 100.00 2179 GLY F CA 1
ATOM 12705 C C . GLY F 1 2179 ? 136.789 163.997 180.729 1.00 100.00 2179 GLY F C 1
ATOM 12706 O O . GLY F 1 2179 ? 137.527 163.056 180.984 1.00 100.00 2179 GLY F O 1
ATOM 12707 N N . PRO F 1 2180 ? 136.079 164.071 179.618 1.00 100.00 2180 PRO F N 1
ATOM 12708 C CA . PRO F 1 2180 ? 136.041 163.055 178.586 1.00 100.00 2180 PRO F CA 1
ATOM 12709 C C . PRO F 1 2180 ? 137.401 162.771 178.021 1.00 100.00 2180 PRO F C 1
ATOM 12710 O O . PRO F 1 2180 ? 138.267 163.630 178.000 1.00 100.00 2180 PRO F O 1
ATOM 12714 N N . ASN F 1 2181 ? 137.597 161.533 177.621 1.00 94.44 2181 ASN F N 1
ATOM 12715 C CA . ASN F 1 2181 ? 138.844 161.034 177.075 1.00 94.44 2181 ASN F CA 1
ATOM 12716 C C . ASN F 1 2181 ? 139.964 161.059 178.085 1.00 94.44 2181 ASN F C 1
ATOM 12717 O O . ASN F 1 2181 ? 141.120 160.925 177.714 1.00 94.44 2181 ASN F O 1
ATOM 12722 N N . GLY F 1 2182 ? 139.660 161.172 179.365 1.00 93.76 2182 GLY F N 1
ATOM 12723 C CA . GLY F 1 2182 ? 140.693 161.169 180.368 1.00 93.76 2182 GLY F CA 1
ATOM 12724 C C . GLY F 1 2182 ? 141.272 162.528 180.631 1.00 93.76 2182 GLY F C 1
ATOM 12725 O O . GLY F 1 2182 ? 142.252 162.642 181.364 1.00 93.76 2182 GLY F O 1
ATOM 12726 N N . PHE F 1 2183 ? 140.690 163.567 180.059 1.00 100.00 2183 PHE F N 1
ATOM 12727 C CA . PHE F 1 2183 ? 141.195 164.902 180.264 1.00 100.00 2183 PHE F CA 1
ATOM 12728 C C . PHE F 1 2183 ? 141.385 165.134 181.729 1.00 100.00 2183 PHE F C 1
ATOM 12729 O O . PHE F 1 2183 ? 140.488 164.892 182.527 1.00 100.00 2183 PHE F O 1
ATOM 12737 N N . THR F 1 2184 ? 142.580 165.566 182.078 1.00 100.00 2184 THR F N 1
ATOM 12738 C CA . THR F 1 2184 ? 142.943 165.862 183.444 1.00 100.00 2184 THR F CA 1
ATOM 12739 C C . THR F 1 2184 ? 143.893 167.039 183.445 1.00 100.00 2184 THR F C 1
ATOM 12740 O O . THR F 1 2184 ? 144.800 167.089 182.622 1.00 100.00 2184 THR F O 1
ATOM 12744 N N . SER F 1 2185 ? 143.709 167.984 184.361 1.00 100.00 2185 SER F N 1
ATOM 12745 C CA . SER F 1 2185 ? 144.678 169.069 184.453 1.00 100.00 2185 SER F CA 1
ATOM 12746 C C . SER F 1 2185 ? 144.651 169.778 185.795 1.00 100.00 2185 SER F C 1
ATOM 12747 O O . SER F 1 2185 ? 143.676 169.720 186.530 1.00 100.00 2185 SER F O 1
ATOM 12750 N N . ASN F 1 2186 ? 145.751 170.458 186.111 1.00 100.00 2186 ASN F N 1
ATOM 12751 C CA . ASN F 1 2186 ? 145.891 171.309 187.301 1.00 100.00 2186 ASN F CA 1
ATOM 12752 C C . ASN F 1 2186 ? 146.276 172.697 186.841 1.00 100.00 2186 ASN F C 1
ATOM 12753 O O . ASN F 1 2186 ? 147.429 173.037 187.037 1.00 100.00 2186 ASN F O 1
ATOM 12758 N N . ALA F 1 2187 ? 145.348 173.507 186.339 1.00 100.00 2187 ALA F N 1
ATOM 12759 C CA . ALA F 1 2187 ? 145.697 174.818 185.820 1.00 100.00 2187 ALA F CA 1
ATOM 12760 C C . ALA F 1 2187 ? 144.483 175.718 185.786 1.00 100.00 2187 ALA F C 1
ATOM 12761 O O . ALA F 1 2187 ? 143.354 175.252 185.697 1.00 100.00 2187 ALA F O 1
ATOM 12763 N N . GLN F 1 2188 ? 144.721 177.022 185.834 1.00 100.00 2188 GLN F N 1
ATOM 12764 C CA . GLN F 1 2188 ? 143.623 177.954 185.647 1.00 100.00 2188 GLN F CA 1
ATOM 12765 C C . GLN F 1 2188 ? 143.190 177.929 184.207 1.00 100.00 2188 GLN F C 1
ATOM 12766 O O . GLN F 1 2188 ? 142.016 178.116 183.896 1.00 100.00 2188 GLN F O 1
ATOM 12772 N N . ASN F 1 2189 ? 144.156 177.682 183.326 1.00 100.00 2189 ASN F N 1
ATOM 12773 C CA . ASN F 1 2189 ? 144.006 177.626 181.875 1.00 100.00 2189 ASN F CA 1
ATOM 12774 C C . ASN F 1 2189 ? 144.671 176.357 181.348 1.00 100.00 2189 ASN F C 1
ATOM 12775 O O . ASN F 1 2189 ? 145.864 176.369 181.046 1.00 100.00 2189 ASN F O 1
ATOM 12780 N N . PRO F 1 2190 ? 143.934 175.244 181.292 1.00 100.00 2190 PRO F N 1
ATOM 12781 C CA . PRO F 1 2190 ? 144.428 173.933 180.884 1.00 100.00 2190 PRO F CA 1
ATOM 12782 C C . PRO F 1 2190 ? 144.894 173.919 179.456 1.00 100.00 2190 PRO F C 1
ATOM 12783 O O . PRO F 1 2190 ? 144.491 174.743 178.647 1.00 100.00 2190 PRO F O 1
ATOM 12787 N N . VAL F 1 2191 ? 145.723 172.932 179.141 1.00 100.00 2191 VAL F N 1
ATOM 12788 C CA . VAL F 1 2191 ? 146.205 172.789 177.789 1.00 100.00 2191 VAL F CA 1
ATOM 12789 C C . VAL F 1 2191 ? 145.024 172.605 176.877 1.00 100.00 2191 VAL F C 1
ATOM 12790 O O . VAL F 1 2191 ? 144.130 171.807 177.148 1.00 100.00 2191 VAL F O 1
ATOM 12794 N N . VAL F 1 2192 ? 145.019 173.359 175.794 1.00 100.00 2192 VAL F N 1
ATOM 12795 C CA . VAL F 1 2192 ? 143.947 173.361 174.822 1.00 100.00 2192 VAL F CA 1
ATOM 12796 C C . VAL F 1 2192 ? 143.941 172.068 174.040 1.00 100.00 2192 VAL F C 1
ATOM 12797 O O . VAL F 1 2192 ? 144.988 171.576 173.623 1.00 100.00 2192 VAL F O 1
ATOM 12801 N N . ILE F 1 2193 ? 142.764 171.492 173.860 1.00 100.00 2193 ILE F N 1
ATOM 12802 C CA . ILE F 1 2193 ? 142.630 170.290 173.058 1.00 100.00 2193 ILE F CA 1
ATOM 12803 C C . ILE F 1 2193 ? 142.664 170.768 171.627 1.00 100.00 2193 ILE F C 1
ATOM 12804 O O . ILE F 1 2193 ? 141.802 171.545 171.229 1.00 100.00 2193 ILE F O 1
ATOM 12809 N N . THR F 1 2194 ? 143.651 170.331 170.848 1.00 100.00 2194 THR F N 1
ATOM 12810 C CA . THR F 1 2194 ? 143.872 170.933 169.535 1.00 100.00 2194 THR F CA 1
ATOM 12811 C C . THR F 1 2194 ? 143.139 170.280 168.379 1.00 100.00 2194 THR F C 1
ATOM 12812 O O . THR F 1 2194 ? 143.121 170.851 167.287 1.00 100.00 2194 THR F O 1
ATOM 12816 N N . ASN F 1 2195 ? 142.549 169.118 168.559 1.00 100.00 2195 ASN F N 1
ATOM 12817 C CA . ASN F 1 2195 ? 141.842 168.493 167.451 1.00 100.00 2195 ASN F CA 1
ATOM 12818 C C . ASN F 1 2195 ? 140.573 167.872 168.009 1.00 100.00 2195 ASN F C 1
ATOM 12819 O O . ASN F 1 2195 ? 140.552 166.700 168.359 1.00 100.00 2195 ASN F O 1
ATOM 12824 N N . ALA F 1 2196 ? 139.523 168.664 168.096 1.00 100.00 2196 ALA F N 1
ATOM 12825 C CA . ALA F 1 2196 ? 138.305 168.176 168.687 1.00 100.00 2196 ALA F CA 1
ATOM 12826 C C . ALA F 1 2196 ? 137.732 167.082 167.837 1.00 100.00 2196 ALA F C 1
ATOM 12827 O O . ALA F 1 2196 ? 137.700 167.180 166.615 1.00 100.00 2196 ALA F O 1
ATOM 12829 N N . THR F 1 2197 ? 137.264 166.041 168.488 1.00 100.00 2197 THR F N 1
ATOM 12830 C CA . THR F 1 2197 ? 136.577 164.963 167.829 1.00 100.00 2197 THR F CA 1
ATOM 12831 C C . THR F 1 2197 ? 135.471 164.473 168.724 1.00 100.00 2197 THR F C 1
ATOM 12832 O O . THR F 1 2197 ? 135.248 165.009 169.794 1.00 100.00 2197 THR F O 1
ATOM 12836 N N . GLY F 1 2198 ? 134.779 163.442 168.296 1.00 100.00 2198 GLY F N 1
ATOM 12837 C CA . GLY F 1 2198 ? 133.633 162.962 169.046 1.00 100.00 2198 GLY F CA 1
ATOM 12838 C C . GLY F 1 2198 ? 133.968 162.512 170.448 1.00 100.00 2198 GLY F C 1
ATOM 12839 O O . GLY F 1 2198 ? 133.176 162.710 171.361 1.00 100.00 2198 GLY F O 1
ATOM 12840 N N . SER F 1 2199 ? 135.157 161.949 170.650 1.00 100.00 2199 SER F N 1
ATOM 12841 C CA . SER F 1 2199 ? 135.588 161.452 171.951 1.00 100.00 2199 SER F CA 1
ATOM 12842 C C . SER F 1 2199 ? 135.892 162.548 172.947 1.00 100.00 2199 SER F C 1
ATOM 12843 O O . SER F 1 2199 ? 136.028 162.252 174.125 1.00 100.00 2199 SER F O 1
ATOM 12846 N N . ASN F 1 2200 ? 136.023 163.791 172.513 1.00 100.00 2200 ASN F N 1
ATOM 12847 C CA . ASN F 1 2200 ? 136.285 164.898 173.406 1.00 100.00 2200 ASN F CA 1
ATOM 12848 C C . ASN F 1 2200 ? 135.014 165.632 173.764 1.00 100.00 2200 ASN F C 1
ATOM 12849 O O . ASN F 1 2200 ? 135.066 166.613 174.491 1.00 100.00 2200 ASN F O 1
ATOM 12854 N N . ALA F 1 2201 ? 133.878 165.181 173.280 1.00 100.00 2201 ALA F N 1
ATOM 12855 C CA . ALA F 1 2201 ? 132.623 165.795 173.630 1.00 100.00 2201 ALA F CA 1
ATOM 12856 C C . ALA F 1 2201 ? 132.178 165.243 174.959 1.00 100.00 2201 ALA F C 1
ATOM 12857 O O . ALA F 1 2201 ? 132.479 164.103 175.291 1.00 100.00 2201 ALA F O 1
ATOM 12859 N N . GLY F 1 2202 ? 131.461 166.038 175.731 1.00 88.42 2202 GLY F N 1
ATOM 12860 C CA . GLY F 1 2202 ? 131.005 165.549 177.014 1.00 88.42 2202 GLY F CA 1
ATOM 12861 C C . GLY F 1 2202 ? 131.059 166.620 178.062 1.00 88.42 2202 GLY F C 1
ATOM 12862 O O . GLY F 1 2202 ? 131.001 167.794 177.750 1.00 88.42 2202 GLY F O 1
ATOM 12863 N N . VAL F 1 2203 ? 131.135 166.243 179.328 1.00 100.00 2203 VAL F N 1
ATOM 12864 C CA . VAL F 1 2203 ? 131.069 167.217 180.405 1.00 100.00 2203 VAL F CA 1
ATOM 12865 C C . VAL F 1 2203 ? 132.399 167.352 181.114 1.00 100.00 2203 VAL F C 1
ATOM 12866 O O . VAL F 1 2203 ? 132.916 166.386 181.677 1.00 100.00 2203 VAL F O 1
ATOM 12870 N N . TYR F 1 2204 ? 132.924 168.567 181.121 1.00 100.00 2204 TYR F N 1
ATOM 12871 C CA . TYR F 1 2204 ? 134.187 168.903 181.744 1.00 100.00 2204 TYR F CA 1
ATOM 12872 C C . TYR F 1 2204 ? 133.913 169.534 183.101 1.00 100.00 2204 TYR F C 1
ATOM 12873 O O . TYR F 1 2204 ? 133.127 170.471 183.200 1.00 100.00 2204 TYR F O 1
ATOM 12882 N N . THR F 1 2205 ? 134.549 169.018 184.148 1.00 100.00 2205 THR F N 1
ATOM 12883 C CA . THR F 1 2205 ? 134.267 169.418 185.525 1.00 100.00 2205 THR F CA 1
ATOM 12884 C C . THR F 1 2205 ? 135.476 170.042 186.205 1.00 100.00 2205 THR F C 1
ATOM 12885 O O . THR F 1 2205 ? 136.598 169.593 186.015 1.00 100.00 2205 THR F O 1
ATOM 12889 N N . LEU F 1 2206 ? 135.244 171.093 186.997 1.00 100.00 2206 LEU F N 1
ATOM 12890 C CA . LEU F 1 2206 ? 136.275 171.803 187.758 1.00 100.00 2206 LEU F CA 1
ATOM 12891 C C . LEU F 1 2206 ? 135.944 171.961 189.235 1.00 100.00 2206 LEU F C 1
ATOM 12892 O O . LEU F 1 2206 ? 134.838 172.363 189.594 1.00 100.00 2206 LEU F O 1
ATOM 12897 N N . SER F 1 2207 ? 136.927 171.714 190.100 1.00 100.00 2207 SER F N 1
ATOM 12898 C CA . SER F 1 2207 ? 136.818 172.013 191.523 1.00 100.00 2207 SER F CA 1
ATOM 12899 C C . SER F 1 2207 ? 138.039 172.797 192.001 1.00 100.00 2207 SER F C 1
ATOM 12900 O O . SER F 1 2207 ? 139.144 172.653 191.477 1.00 100.00 2207 SER F O 1
ATOM 12903 N N . ILE F 1 2208 ? 137.841 173.631 193.023 1.00 100.00 2208 ILE F N 1
ATOM 12904 C CA . ILE F 1 2208 ? 138.864 174.563 193.500 1.00 100.00 2208 ILE F CA 1
ATOM 12905 C C . ILE F 1 2208 ? 139.172 174.536 194.991 1.00 100.00 2208 ILE F C 1
ATOM 12906 O O . ILE F 1 2208 ? 138.280 174.496 195.842 1.00 100.00 2208 ILE F O 1
ATOM 12911 N N . VAL F 1 2209 ? 140.457 174.664 195.296 1.00 100.00 2209 VAL F N 1
ATOM 12912 C CA . VAL F 1 2209 ? 140.947 174.828 196.654 1.00 100.00 2209 VAL F CA 1
ATOM 12913 C C . VAL F 1 2209 ? 141.329 176.283 196.865 1.00 100.00 2209 VAL F C 1
ATOM 12914 O O . VAL F 1 2209 ? 142.187 176.818 196.161 1.00 100.00 2209 VAL F O 1
ATOM 12918 N N . ASP F 1 2210 ? 140.733 176.908 197.861 1.00 100.00 2210 ASP F N 1
ATOM 12919 C CA . ASP F 1 2210 ? 140.904 178.320 198.158 1.00 100.00 2210 ASP F CA 1
ATOM 12920 C C . ASP F 1 2210 ? 142.242 178.571 198.847 1.00 100.00 2210 ASP F C 1
ATOM 12921 O O . ASP F 1 2210 ? 142.980 177.649 199.192 1.00 100.00 2210 ASP F O 1
ATOM 12926 N N . GLY F 1 2211 ? 142.521 179.846 199.121 1.00 100.00 2211 GLY F N 1
ATOM 12927 C CA . GLY F 1 2211 ? 143.768 180.268 199.740 1.00 100.00 2211 GLY F CA 1
ATOM 12928 C C . GLY F 1 2211 ? 143.924 179.786 201.155 1.00 100.00 2211 GLY F C 1
ATOM 12929 O O . GLY F 1 2211 ? 145.033 179.794 201.696 1.00 100.00 2211 GLY F O 1
ATOM 12930 N N . ASN F 1 2212 ? 142.838 179.328 201.745 1.00 100.00 2212 ASN F N 1
ATOM 12931 C CA . ASN F 1 2212 ? 142.818 178.883 203.118 1.00 100.00 2212 ASN F CA 1
ATOM 12932 C C . ASN F 1 2212 ? 142.819 177.365 203.224 1.00 100.00 2212 ASN F C 1
ATOM 12933 O O . ASN F 1 2212 ? 142.878 176.843 204.335 1.00 100.00 2212 ASN F O 1
ATOM 12938 N N . GLY F 1 2213 ? 142.730 176.648 202.109 1.00 100.00 2213 GLY F N 1
ATOM 12939 C CA . GLY F 1 2213 ? 142.648 175.195 202.122 1.00 100.00 2213 GLY F CA 1
ATOM 12940 C C . GLY F 1 2213 ? 141.283 174.537 201.890 1.00 100.00 2213 GLY F C 1
ATOM 12941 O O . GLY F 1 2213 ? 141.249 173.310 201.751 1.00 100.00 2213 GLY F O 1
ATOM 12942 N N . CYS F 1 2214 ? 140.174 175.295 201.834 1.00 100.00 2214 CYS F N 1
ATOM 12943 C CA . CYS F 1 2214 ? 138.821 174.753 201.658 1.00 100.00 2214 CYS F CA 1
ATOM 12944 C C . CYS F 1 2214 ? 138.464 174.466 200.204 1.00 100.00 2214 CYS F C 1
ATOM 12945 O O . CYS F 1 2214 ? 138.680 175.295 199.319 1.00 100.00 2214 CYS F O 1
ATOM 12948 N N . SER F 1 2215 ? 137.829 173.317 199.976 1.00 100.00 2215 SER F N 1
ATOM 12949 C CA . SER F 1 2215 ? 137.399 172.894 198.650 1.00 100.00 2215 SER F CA 1
ATOM 12950 C C . SER F 1 2215 ? 136.005 173.379 198.310 1.00 100.00 2215 SER F C 1
ATOM 12951 O O . SER F 1 2215 ? 135.091 173.297 199.131 1.00 100.00 2215 SER F O 1
ATOM 12954 N N . SER F 1 2216 ? 135.840 173.825 197.071 1.00 100.00 2216 SER F N 1
ATOM 12955 C CA . SER F 1 2216 ? 134.580 174.264 196.504 1.00 100.00 2216 SER F CA 1
ATOM 12956 C C . SER F 1 2216 ? 133.773 173.105 195.950 1.00 100.00 2216 SER F C 1
ATOM 12957 O O . SER F 1 2216 ? 134.271 172.003 195.764 1.00 100.00 2216 SER F O 1
ATOM 12960 N N . ALA F 1 2217 ? 132.507 173.379 195.674 1.00 100.00 2217 ALA F N 1
ATOM 12961 C CA . ALA F 1 2217 ? 131.641 172.429 195.002 1.00 100.00 2217 ALA F CA 1
ATOM 12962 C C . ALA F 1 2217 ? 132.019 172.343 193.535 1.00 100.00 2217 ALA F C 1
ATOM 12963 O O . ALA F 1 2217 ? 132.496 173.310 192.961 1.00 100.00 2217 ALA F O 1
ATOM 12965 N N . ASP F 1 2218 ? 131.793 171.189 192.920 1.00 100.00 2218 ASP F N 1
ATOM 12966 C CA . ASP F 1 2218 ? 132.073 171.021 191.496 1.00 100.00 2218 ASP F CA 1
ATOM 12967 C C . ASP F 1 2218 ? 131.132 171.844 190.626 1.00 100.00 2218 ASP F C 1
ATOM 12968 O O . ASP F 1 2218 ? 129.923 171.852 190.859 1.00 100.00 2218 ASP F O 1
ATOM 12973 N N . THR F 1 2219 ? 131.666 172.436 189.549 1.00 100.00 2219 THR F N 1
ATOM 12974 C CA . THR F 1 2219 ? 130.887 173.140 188.527 1.00 100.00 2219 THR F CA 1
ATOM 12975 C C . THR F 1 2219 ? 131.341 172.620 187.182 1.00 100.00 2219 THR F C 1
ATOM 12976 O O . THR F 1 2219 ? 132.513 172.324 187.069 1.00 100.00 2219 THR F O 1
ATOM 12980 N N . SER F 1 2220 ? 130.470 172.489 186.168 1.00 100.00 2220 SER F N 1
ATOM 12981 C CA . SER F 1 2220 ? 130.860 171.857 184.910 1.00 100.00 2220 SER F CA 1
ATOM 12982 C C . SER F 1 2220 ? 130.307 172.552 183.674 1.00 100.00 2220 SER F C 1
ATOM 12983 O O . SER F 1 2220 ? 129.327 173.291 183.734 1.00 100.00 2220 SER F O 1
ATOM 12986 N N . VAL F 1 2221 ? 130.959 172.307 182.537 1.00 100.00 2221 VAL F N 1
ATOM 12987 C CA . VAL F 1 2221 ? 130.561 172.852 181.245 1.00 100.00 2221 VAL F CA 1
ATOM 12988 C C . VAL F 1 2221 ? 130.436 171.723 180.240 1.00 100.00 2221 VAL F C 1
ATOM 12989 O O . VAL F 1 2221 ? 131.319 170.875 180.150 1.00 100.00 2221 VAL F O 1
ATOM 12993 N N . GLN F 1 2222 ? 129.360 171.697 179.480 1.00 100.00 2222 GLN F N 1
ATOM 12994 C CA . GLN F 1 2222 ? 129.218 170.667 178.473 1.00 100.00 2222 GLN F CA 1
ATOM 12995 C C . GLN F 1 2222 ? 129.746 171.149 177.141 1.00 100.00 2222 GLN F C 1
ATOM 12996 O O . GLN F 1 2222 ? 129.505 172.284 176.744 1.00 100.00 2222 GLN F O 1
ATOM 13002 N N . VAL F 1 2223 ? 130.472 170.292 176.448 1.00 100.00 2223 VAL F N 1
ATOM 13003 C CA . VAL F 1 2223 ? 131.029 170.616 175.147 1.00 100.00 2223 VAL F CA 1
ATOM 13004 C C . VAL F 1 2223 ? 130.454 169.679 174.100 1.00 100.00 2223 VAL F C 1
ATOM 13005 O O . VAL F 1 2223 ? 130.613 168.460 174.202 1.00 100.00 2223 VAL F O 1
ATOM 13009 N N . THR F 1 2224 ? 129.824 170.229 173.076 1.00 100.00 2224 THR F N 1
ATOM 13010 C CA . THR F 1 2224 ? 129.288 169.430 171.983 1.00 100.00 2224 THR F CA 1
ATOM 13011 C C . THR F 1 2224 ? 130.191 169.577 170.782 1.00 100.00 2224 THR F C 1
ATOM 13012 O O . THR F 1 2224 ? 130.499 170.694 170.390 1.00 100.00 2224 THR F O 1
ATOM 13016 N N . VAL F 1 2225 ? 130.611 168.467 170.196 1.00 100.00 2225 VAL F N 1
ATOM 13017 C CA . VAL F 1 2225 ? 131.456 168.512 169.018 1.00 100.00 2225 VAL F CA 1
ATOM 13018 C C . VAL F 1 2225 ? 130.630 168.111 167.807 1.00 100.00 2225 VAL F C 1
ATOM 13019 O O . VAL F 1 2225 ? 130.081 167.007 167.756 1.00 100.00 2225 VAL F O 1
ATOM 13023 N N . ASN F 1 2226 ? 130.542 169.022 166.836 1.00 100.00 2226 ASN F N 1
ATOM 13024 C CA . ASN F 1 2226 ? 129.701 168.887 165.656 1.00 100.00 2226 ASN F CA 1
ATOM 13025 C C . ASN F 1 2226 ? 130.426 168.231 164.496 1.00 100.00 2226 ASN F C 1
ATOM 13026 O O . ASN F 1 2226 ? 131.482 168.687 164.060 1.00 100.00 2226 ASN F O 1
ATOM 13031 N N . ALA F 1 2227 ? 129.848 167.160 163.995 1.00 100.00 2227 ALA F N 1
ATOM 13032 C CA . ALA F 1 2227 ? 130.488 166.383 162.954 1.00 100.00 2227 ALA F CA 1
ATOM 13033 C C . ALA F 1 2227 ? 130.556 167.122 161.636 1.00 100.00 2227 ALA F C 1
ATOM 13034 O O . ALA F 1 2227 ? 129.602 167.785 161.231 1.00 100.00 2227 ALA F O 1
ATOM 13036 N N . ALA F 1 2228 ? 131.677 166.952 160.946 1.00 100.00 2228 ALA F N 1
ATOM 13037 C CA . ALA F 1 2228 ? 131.880 167.485 159.614 1.00 100.00 2228 ALA F CA 1
ATOM 13038 C C . ALA F 1 2228 ? 131.272 166.543 158.574 1.00 100.00 2228 ALA F C 1
ATOM 13039 O O . ALA F 1 2228 ? 131.204 165.344 158.810 1.00 100.00 2228 ALA F O 1
ATOM 13041 N N . PRO F 1 2229 ? 130.839 167.065 157.421 1.00 100.00 2229 PRO F N 1
ATOM 13042 C CA . PRO F 1 2229 ? 130.336 166.244 156.317 1.00 100.00 2229 PRO F CA 1
ATOM 13043 C C . PRO F 1 2229 ? 131.428 165.361 155.748 1.00 100.00 2229 PRO F C 1
ATOM 13044 O O . PRO F 1 2229 ? 132.608 165.622 155.932 1.00 100.00 2229 PRO F O 1
ATOM 13048 N N . ALA F 1 2230 ? 131.026 164.314 155.046 1.00 100.00 2230 ALA F N 1
ATOM 13049 C CA . ALA F 1 2230 ? 131.969 163.410 154.427 1.00 100.00 2230 ALA F CA 1
ATOM 13050 C C . ALA F 1 2230 ? 132.534 164.034 153.171 1.00 100.00 2230 ALA F C 1
ATOM 13051 O O . ALA F 1 2230 ? 132.007 165.014 152.668 1.00 100.00 2230 ALA F O 1
ATOM 13053 N N . GLN F 1 2231 ? 133.594 163.445 152.645 1.00 100.00 2231 GLN F N 1
ATOM 13054 C CA . GLN F 1 2231 ? 134.243 163.954 151.447 1.00 100.00 2231 GLN F CA 1
ATOM 13055 C C . GLN F 1 2231 ? 133.273 164.022 150.269 1.00 100.00 2231 GLN F C 1
ATOM 13056 O O . GLN F 1 2231 ? 132.668 163.001 149.934 1.00 100.00 2231 GLN F O 1
ATOM 13062 N N . PRO F 1 2232 ? 133.080 165.201 149.656 1.00 100.00 2232 PRO F N 1
ATOM 13063 C CA . PRO F 1 2232 ? 132.224 165.408 148.479 1.00 100.00 2232 PRO F CA 1
ATOM 13064 C C . PRO F 1 2232 ? 132.819 164.805 147.220 1.00 100.00 2232 PRO F C 1
ATOM 13065 O O . PRO F 1 2232 ? 134.020 164.652 147.110 1.00 100.00 2232 PRO F O 1
ATOM 13069 N N . SER F 1 2233 ? 132.001 164.561 146.219 1.00 100.00 2233 SER F N 1
ATOM 13070 C CA . SER F 1 2233 ? 132.431 164.033 144.944 1.00 100.00 2233 SER F CA 1
ATOM 13071 C C . SER F 1 2233 ? 132.159 165.096 143.908 1.00 100.00 2233 SER F C 1
ATOM 13072 O O . SER F 1 2233 ? 131.151 165.757 144.016 1.00 100.00 2233 SER F O 1
ATOM 13075 N N . MET F 1 2234 ? 132.992 165.273 142.893 1.00 100.00 2234 MET F N 1
ATOM 13076 C CA . MET F 1 2234 ? 132.770 166.363 141.951 1.00 100.00 2234 MET F CA 1
ATOM 13077 C C . MET F 1 2234 ? 132.880 165.929 140.489 1.00 100.00 2234 MET F C 1
ATOM 13078 O O . MET F 1 2234 ? 133.777 165.171 140.120 1.00 100.00 2234 MET F O 1
ATOM 13083 N N . THR F 1 2235 ? 131.992 166.463 139.653 1.00 100.00 2235 THR F N 1
ATOM 13084 C CA . THR F 1 2235 ? 131.950 166.202 138.221 1.00 100.00 2235 THR F CA 1
ATOM 13085 C C . THR F 1 2235 ? 132.099 167.504 137.455 1.00 100.00 2235 THR F C 1
ATOM 13086 O O . THR F 1 2235 ? 131.473 168.494 137.803 1.00 100.00 2235 THR F O 1
ATOM 13090 N N . THR F 1 2236 ? 132.931 167.527 136.428 1.00 100.00 2236 THR F N 1
ATOM 13091 C CA . THR F 1 2236 ? 133.114 168.735 135.640 1.00 100.00 2236 THR F CA 1
ATOM 13092 C C . THR F 1 2236 ? 133.002 168.410 134.162 1.00 100.00 2236 THR F C 1
ATOM 13093 O O . THR F 1 2236 ? 133.297 167.292 133.745 1.00 100.00 2236 THR F O 1
ATOM 13097 N N . ASN F 1 2237 ? 132.643 169.402 133.341 1.00 100.00 2237 ASN F N 1
ATOM 13098 C CA . ASN F 1 2237 ? 132.680 169.204 131.889 1.00 100.00 2237 ASN F CA 1
ATOM 13099 C C . ASN F 1 2237 ? 134.091 169.479 131.401 1.00 100.00 2237 ASN F C 1
ATOM 13100 O O . ASN F 1 2237 ? 134.336 170.440 130.715 1.00 100.00 2237 ASN F O 1
ATOM 13105 N N . SER F 1 2238 ? 135.021 168.599 131.758 1.00 100.00 2238 SER F N 1
ATOM 13106 C CA . SER F 1 2238 ? 136.442 168.872 131.567 1.00 100.00 2238 SER F CA 1
ATOM 13107 C C . SER F 1 2238 ? 136.964 169.106 130.148 1.00 100.00 2238 SER F C 1
ATOM 13108 O O . SER F 1 2238 ? 137.922 169.880 130.028 1.00 100.00 2238 SER F O 1
ATOM 13111 N N . PRO F 1 2239 ? 136.466 168.495 129.066 1.00 100.00 2239 PRO F N 1
ATOM 13112 C CA . PRO F 1 2239 ? 137.002 168.746 127.701 1.00 100.00 2239 PRO F CA 1
ATOM 13113 C C . PRO F 1 2239 ? 136.448 170.037 127.108 1.00 100.00 2239 PRO F C 1
ATOM 13114 O O . PRO F 1 2239 ? 135.533 170.023 126.295 1.00 100.00 2239 PRO F O 1
ATOM 13118 N N . ILE F 1 2240 ? 136.961 171.182 127.555 1.00 100.00 2240 ILE F N 1
ATOM 13119 C CA . ILE F 1 2240 ? 136.395 172.500 127.244 1.00 100.00 2240 ILE F CA 1
ATOM 13120 C C . ILE F 1 2240 ? 137.190 173.202 126.163 1.00 100.00 2240 ILE F C 1
ATOM 13121 O O . ILE F 1 2240 ? 138.408 173.310 126.284 1.00 100.00 2240 ILE F O 1
ATOM 13126 N N . CYS F 1 2241 ? 136.513 173.754 125.151 1.00 100.00 2241 CYS F N 1
ATOM 13127 C CA . CYS F 1 2241 ? 137.146 174.614 124.156 1.00 100.00 2241 CYS F CA 1
ATOM 13128 C C . CYS F 1 2241 ? 137.102 176.047 124.650 1.00 100.00 2241 CYS F C 1
ATOM 13129 O O . CYS F 1 2241 ? 136.050 176.523 125.067 1.00 100.00 2241 CYS F O 1
ATOM 13132 N N . ASN F 1 2242 ? 138.228 176.730 124.610 1.00 100.00 2242 ASN F N 1
ATOM 13133 C CA . ASN F 1 2242 ? 138.300 178.061 125.180 1.00 100.00 2242 ASN F CA 1
ATOM 13134 C C . ASN F 1 2242 ? 137.234 178.963 124.600 1.00 100.00 2242 ASN F C 1
ATOM 13135 O O . ASN F 1 2242 ? 137.117 179.117 123.386 1.00 100.00 2242 ASN F O 1
ATOM 13140 N N . GLY F 1 2243 ? 136.466 179.561 125.493 1.00 100.00 2243 GLY F N 1
ATOM 13141 C CA . GLY F 1 2243 ? 135.344 180.409 125.174 1.00 100.00 2243 GLY F CA 1
ATOM 13142 C C . GLY F 1 2243 ? 134.046 179.792 125.610 1.00 100.00 2243 GLY F C 1
ATOM 13143 O O . GLY F 1 2243 ? 133.051 180.497 125.779 1.00 100.00 2243 GLY F O 1
ATOM 13144 N N . ALA F 1 2244 ? 134.045 178.490 125.806 1.00 100.00 2244 ALA F N 1
ATOM 13145 C CA . ALA F 1 2244 ? 132.888 177.788 126.313 1.00 100.00 2244 ALA F CA 1
ATOM 13146 C C . ALA F 1 2244 ? 132.892 177.862 127.828 1.00 100.00 2244 ALA F C 1
ATOM 13147 O O . ALA F 1 2244 ? 133.947 177.941 128.445 1.00 100.00 2244 ALA F O 1
ATOM 13149 N N . ASP F 1 2245 ? 131.711 177.856 128.433 1.00 100.00 2245 ASP F N 1
ATOM 13150 C CA . ASP F 1 2245 ? 131.616 177.933 129.886 1.00 100.00 2245 ASP F CA 1
ATOM 13151 C C . ASP F 1 2245 ? 132.123 176.677 130.566 1.00 100.00 2245 ASP F C 1
ATOM 13152 O O . ASP F 1 2245 ? 131.901 175.558 130.100 1.00 100.00 2245 ASP F O 1
ATOM 13157 N N . LEU F 1 2246 ? 132.728 176.874 131.728 1.00 100.00 2246 LEU F N 1
ATOM 13158 C CA . LEU F 1 2246 ? 133.184 175.800 132.593 1.00 100.00 2246 LEU F CA 1
ATOM 13159 C C . LEU F 1 2246 ? 132.117 175.511 133.632 1.00 100.00 2246 LEU F C 1
ATOM 13160 O O . LEU F 1 2246 ? 131.691 176.400 134.358 1.00 100.00 2246 LEU F O 1
ATOM 13165 N N . VAL F 1 2247 ? 131.635 174.287 133.669 1.00 100.00 2247 VAL F N 1
ATOM 13166 C CA . VAL F 1 2247 ? 130.546 173.946 134.561 1.00 100.00 2247 VAL F CA 1
ATOM 13167 C C . VAL F 1 2247 ? 130.973 172.835 135.490 1.00 100.00 2247 VAL F C 1
ATOM 13168 O O . VAL F 1 2247 ? 131.417 171.773 135.055 1.00 100.00 2247 VAL F O 1
ATOM 13172 N N . MET F 1 2248 ? 130.818 173.073 136.765 1.00 100.00 2248 MET F N 1
ATOM 13173 C CA . MET F 1 2248 ? 131.239 172.152 137.788 1.00 100.00 2248 MET F CA 1
ATOM 13174 C C . MET F 1 2248 ? 130.074 171.824 138.691 1.00 100.00 2248 MET F C 1
ATOM 13175 O O . MET F 1 2248 ? 129.367 172.726 139.127 1.00 100.00 2248 MET F O 1
ATOM 13180 N N . SER F 1 2249 ? 129.903 170.562 139.058 1.00 100.00 2249 SER F N 1
ATOM 13181 C CA . SER F 1 2249 ? 128.787 170.280 139.939 1.00 100.00 2249 SER F CA 1
ATOM 13182 C C . SER F 1 2249 ? 129.010 169.112 140.875 1.00 100.00 2249 SER F C 1
ATOM 13183 O O . SER F 1 2249 ? 129.824 168.229 140.630 1.00 100.00 2249 SER F O 1
ATOM 13186 N N . THR F 1 2250 ? 128.232 169.113 141.953 1.00 100.00 2250 THR F N 1
ATOM 13187 C CA . THR F 1 2250 ? 128.243 168.039 142.923 1.00 100.00 2250 THR F CA 1
ATOM 13188 C C . THR F 1 2250 ? 126.840 167.549 143.218 1.00 100.00 2250 THR F C 1
ATOM 13189 O O . THR F 1 2250 ? 125.851 168.031 142.670 1.00 100.00 2250 THR F O 1
ATOM 13193 N N . SER F 1 2251 ? 126.780 166.531 144.059 1.00 100.00 2251 SER F N 1
ATOM 13194 C CA . SER F 1 2251 ? 125.561 165.915 144.546 1.00 100.00 2251 SER F CA 1
ATOM 13195 C C . SER F 1 2251 ? 125.551 165.992 146.049 1.00 100.00 2251 SER F C 1
ATOM 13196 O O . SER F 1 2251 ? 124.577 165.605 146.696 1.00 100.00 2251 SER F O 1
ATOM 13199 N N . ALA F 1 2252 ? 126.646 166.480 146.600 1.00 100.00 2252 ALA F N 1
ATOM 13200 C CA . ALA F 1 2252 ? 126.823 166.626 148.018 1.00 100.00 2252 ALA F CA 1
ATOM 13201 C C . ALA F 1 2252 ? 125.829 167.629 148.547 1.00 100.00 2252 ALA F C 1
ATOM 13202 O O . ALA F 1 2252 ? 125.401 168.537 147.842 1.00 100.00 2252 ALA F O 1
ATOM 13204 N N . THR F 1 2253 ? 125.454 167.467 149.803 1.00 100.00 2253 THR F N 1
ATOM 13205 C CA . THR F 1 2253 ? 124.452 168.315 150.427 1.00 100.00 2253 THR F CA 1
ATOM 13206 C C . THR F 1 2253 ? 125.038 169.112 151.588 1.00 100.00 2253 THR F C 1
ATOM 13207 O O . THR F 1 2253 ? 125.707 168.558 152.465 1.00 100.00 2253 THR F O 1
ATOM 13211 N N . GLY F 1 2254 ? 124.756 170.405 151.592 1.00 100.00 2254 GLY F N 1
ATOM 13212 C CA . GLY F 1 2254 ? 125.193 171.314 152.631 1.00 100.00 2254 GLY F CA 1
ATOM 13213 C C . GLY F 1 2254 ? 124.566 172.661 152.372 1.00 100.00 2254 GLY F C 1
ATOM 13214 O O . GLY F 1 2254 ? 123.767 172.815 151.457 1.00 100.00 2254 GLY F O 1
ATOM 13215 N N . ASN F 1 2255 ? 124.909 173.631 153.210 1.00 100.00 2255 ASN F N 1
ATOM 13216 C CA . ASN F 1 2255 ? 124.361 174.966 153.060 1.00 100.00 2255 ASN F CA 1
ATOM 13217 C C . ASN F 1 2255 ? 125.113 175.699 151.974 1.00 100.00 2255 ASN F C 1
ATOM 13218 O O . ASN F 1 2255 ? 124.525 176.459 151.206 1.00 100.00 2255 ASN F O 1
ATOM 13223 N N . SER F 1 2256 ? 126.421 175.475 151.904 1.00 100.00 2256 SER F N 1
ATOM 13224 C CA . SER F 1 2256 ? 127.217 176.185 150.927 1.00 100.00 2256 SER F CA 1
ATOM 13225 C C . SER F 1 2256 ? 128.350 175.328 150.417 1.00 100.00 2256 SER F C 1
ATOM 13226 O O . SER F 1 2256 ? 128.811 174.416 151.089 1.00 100.00 2256 SER F O 1
ATOM 13229 N N . TYR F 1 2257 ? 128.802 175.630 149.221 1.00 100.00 2257 TYR F N 1
ATOM 13230 C CA . TYR F 1 2257 ? 129.820 174.846 148.563 1.00 100.00 2257 TYR F CA 1
ATOM 13231 C C . TYR F 1 2257 ? 131.022 175.710 148.290 1.00 100.00 2257 TYR F C 1
ATOM 13232 O O . TYR F 1 2257 ? 130.875 176.819 147.798 1.00 100.00 2257 TYR F O 1
ATOM 13241 N N . ILE F 1 2258 ? 132.206 175.216 148.579 1.00 100.00 2258 ILE F N 1
ATOM 13242 C CA . ILE F 1 2258 ? 133.419 175.988 148.358 1.00 100.00 2258 ILE F CA 1
ATOM 13243 C C . ILE F 1 2258 ? 134.182 175.400 147.200 1.00 100.00 2258 ILE F C 1
ATOM 13244 O O . ILE F 1 2258 ? 134.662 174.276 147.283 1.00 100.00 2258 ILE F O 1
ATOM 13249 N N . TRP F 1 2259 ? 134.321 176.142 146.129 1.00 100.00 2259 TRP F N 1
ATOM 13250 C CA . TRP F 1 2259 ? 134.974 175.634 144.945 1.00 100.00 2259 TRP F CA 1
ATOM 13251 C C . TRP F 1 2259 ? 136.357 176.234 144.878 1.00 100.00 2259 TRP F C 1
ATOM 13252 O O . TRP F 1 2259 ? 136.488 177.450 144.928 1.00 100.00 2259 TRP F O 1
ATOM 13263 N N . ARG F 1 2260 ? 137.392 175.421 144.760 1.00 100.00 2260 ARG F N 1
ATOM 13264 C CA . ARG F 1 2260 ? 138.750 175.947 144.818 1.00 100.00 2260 ARG F CA 1
ATOM 13265 C C . ARG F 1 2260 ? 139.542 175.698 143.550 1.00 100.00 2260 ARG F C 1
ATOM 13266 O O . ARG F 1 2260 ? 139.720 174.559 143.132 1.00 100.00 2260 ARG F O 1
ATOM 13274 N N . ALA F 1 2261 ? 140.020 176.782 142.965 1.00 100.00 2261 ALA F N 1
ATOM 13275 C CA . ALA F 1 2261 ? 140.735 176.828 141.714 1.00 100.00 2261 ALA F CA 1
ATOM 13276 C C . ALA F 1 2261 ? 142.145 176.289 141.863 1.00 100.00 2261 ALA F C 1
ATOM 13277 O O . ALA F 1 2261 ? 142.699 176.310 142.943 1.00 100.00 2261 ALA F O 1
ATOM 13279 N N . PRO F 1 2262 ? 142.743 175.835 140.784 1.00 100.00 2262 PRO F N 1
ATOM 13280 C CA . PRO F 1 2262 ? 144.131 175.395 140.749 1.00 100.00 2262 PRO F CA 1
ATOM 13281 C C . PRO F 1 2262 ? 145.132 176.384 141.326 1.00 100.00 2262 PRO F C 1
ATOM 13282 O O . PRO F 1 2262 ? 146.107 175.959 141.941 1.00 100.00 2262 PRO F O 1
ATOM 13286 N N . ASN F 1 2263 ? 144.923 177.691 141.189 1.00 100.00 2263 ASN F N 1
ATOM 13287 C CA . ASN F 1 2263 ? 145.852 178.654 141.761 1.00 100.00 2263 ASN F CA 1
ATOM 13288 C C . ASN F 1 2263 ? 145.483 179.081 143.150 1.00 100.00 2263 ASN F C 1
ATOM 13289 O O . ASN F 1 2263 ? 146.060 180.033 143.653 1.00 100.00 2263 ASN F O 1
ATOM 13294 N N . GLY F 1 2264 ? 144.524 178.429 143.775 1.00 100.00 2264 GLY F N 1
ATOM 13295 C CA . GLY F 1 2264 ? 144.112 178.742 145.119 1.00 100.00 2264 GLY F CA 1
ATOM 13296 C C . GLY F 1 2264 ? 142.971 179.722 145.234 1.00 100.00 2264 GLY F C 1
ATOM 13297 O O . GLY F 1 2264 ? 142.469 179.931 146.327 1.00 100.00 2264 GLY F O 1
ATOM 13298 N N . ALA F 1 2265 ? 142.560 180.348 144.158 1.00 100.00 2265 ALA F N 1
ATOM 13299 C CA . ALA F 1 2265 ? 141.453 181.274 144.239 1.00 100.00 2265 ALA F CA 1
ATOM 13300 C C . ALA F 1 2265 ? 140.202 180.479 144.476 1.00 100.00 2265 ALA F C 1
ATOM 13301 O O . ALA F 1 2265 ? 140.098 179.362 144.007 1.00 100.00 2265 ALA F O 1
ATOM 13303 N N . ASP F 1 2266 ? 139.221 181.030 145.180 1.00 100.00 2266 ASP F N 1
ATOM 13304 C CA . ASP F 1 2266 ? 138.011 180.243 145.358 1.00 100.00 2266 ASP F CA 1
ATOM 13305 C C . ASP F 1 2266 ? 136.758 181.087 145.275 1.00 100.00 2266 ASP F C 1
ATOM 13306 O O . ASP F 1 2266 ? 136.802 182.304 145.106 1.00 100.00 2266 ASP F O 1
ATOM 13311 N N . THR F 1 2267 ? 135.627 180.407 145.371 1.00 100.00 2267 THR F N 1
ATOM 13312 C CA . THR F 1 2267 ? 134.334 181.051 145.402 1.00 100.00 2267 THR F CA 1
ATOM 13313 C C . THR F 1 2267 ? 133.373 180.176 146.181 1.00 100.00 2267 THR F C 1
ATOM 13314 O O . THR F 1 2267 ? 133.534 178.967 146.237 1.00 100.00 2267 THR F O 1
ATOM 13318 N N . THR F 1 2268 ? 132.386 180.783 146.808 1.00 100.00 2268 THR F N 1
ATOM 13319 C CA . THR F 1 2268 ? 131.414 180.031 147.575 1.00 100.00 2268 THR F CA 1
ATOM 13320 C C . THR F 1 2268 ? 130.039 180.202 146.965 1.00 100.00 2268 THR F C 1
ATOM 13321 O O . THR F 1 2268 ? 129.603 181.324 146.727 1.00 100.00 2268 THR F O 1
ATOM 13325 N N . THR F 1 2269 ? 129.345 179.103 146.725 1.00 100.00 2269 THR F N 1
ATOM 13326 C CA . THR F 1 2269 ? 128.027 179.168 146.126 1.00 100.00 2269 THR F CA 1
ATOM 13327 C C . THR F 1 2269 ? 126.973 178.546 147.034 1.00 100.00 2269 THR F C 1
ATOM 13328 O O . THR F 1 2269 ? 127.255 177.682 147.852 1.00 100.00 2269 THR F O 1
ATOM 13332 N N . ALA F 1 2270 ? 125.739 178.986 146.885 1.00 99.98 2270 ALA F N 1
ATOM 13333 C CA . ALA F 1 2270 ? 124.660 178.343 147.601 1.00 99.98 2270 ALA F CA 1
ATOM 13334 C C . ALA F 1 2270 ? 124.190 177.105 146.875 1.00 99.98 2270 ALA F C 1
ATOM 13335 O O . ALA F 1 2270 ? 123.666 176.176 147.492 1.00 99.98 2270 ALA F O 1
ATOM 13337 N N . SER F 1 2271 ? 124.341 177.092 145.567 1.00 100.00 2271 SER F N 1
ATOM 13338 C CA . SER F 1 2271 ? 123.900 175.998 144.730 1.00 100.00 2271 SER F CA 1
ATOM 13339 C C . SER F 1 2271 ? 124.994 174.965 144.564 1.00 100.00 2271 SER F C 1
ATOM 13340 O O . SER F 1 2271 ? 126.169 175.240 144.774 1.00 100.00 2271 SER F O 1
ATOM 13343 N N . SER F 1 2272 ? 124.595 173.782 144.110 1.00 100.00 2272 SER F N 1
ATOM 13344 C CA . SER F 1 2272 ? 125.509 172.677 143.864 1.00 100.00 2272 SER F CA 1
ATOM 13345 C C . SER F 1 2272 ? 126.230 172.787 142.544 1.00 100.00 2272 SER F C 1
ATOM 13346 O O . SER F 1 2272 ? 127.102 171.969 142.267 1.00 100.00 2272 SER F O 1
ATOM 13349 N N . THR F 1 2273 ? 125.857 173.738 141.701 1.00 100.00 2273 THR F N 1
ATOM 13350 C CA . THR F 1 2273 ? 126.451 173.895 140.376 1.00 100.00 2273 THR F CA 1
ATOM 13351 C C . THR F 1 2273 ? 127.060 175.273 140.185 1.00 100.00 2273 THR F C 1
ATOM 13352 O O . THR F 1 2273 ? 126.387 176.293 140.353 1.00 100.00 2273 THR F O 1
ATOM 13356 N N . LEU F 1 2274 ? 128.318 175.295 139.775 1.00 100.00 2274 LEU F N 1
ATOM 13357 C CA . LEU F 1 2274 ? 129.068 176.516 139.541 1.00 100.00 2274 LEU F CA 1
ATOM 13358 C C . LEU F 1 2274 ? 129.347 176.695 138.072 1.00 100.00 2274 LEU F C 1
ATOM 13359 O O . LEU F 1 2274 ? 129.898 175.804 137.442 1.00 100.00 2274 LEU F O 1
ATOM 13364 N N . THR F 1 2275 ? 129.004 177.848 137.521 1.00 100.00 2275 THR F N 1
ATOM 13365 C CA . THR F 1 2275 ? 129.321 178.139 136.130 1.00 100.00 2275 THR F CA 1
ATOM 13366 C C . THR F 1 2275 ? 130.339 179.251 136.068 1.00 100.00 2275 THR F C 1
ATOM 13367 O O . THR F 1 2275 ? 130.105 180.343 136.587 1.00 100.00 2275 THR F O 1
ATOM 13371 N N . ILE F 1 2276 ? 131.446 178.989 135.401 1.00 100.00 2276 ILE F N 1
ATOM 13372 C CA . ILE F 1 2276 ? 132.526 179.947 135.274 1.00 100.00 2276 ILE F CA 1
ATOM 13373 C C . ILE F 1 2276 ? 132.592 180.475 133.853 1.00 100.00 2276 ILE F C 1
ATOM 13374 O O . ILE F 1 2276 ? 132.852 179.749 132.892 1.00 100.00 2276 ILE F O 1
ATOM 13379 N N . VAL F 1 2277 ? 132.361 181.760 133.744 1.00 100.00 2277 VAL F N 1
ATOM 13380 C CA . VAL F 1 2277 ? 132.313 182.529 132.524 1.00 100.00 2277 VAL F CA 1
ATOM 13381 C C . VAL F 1 2277 ? 133.750 182.767 132.082 1.00 100.00 2277 VAL F C 1
ATOM 13382 O O . VAL F 1 2277 ? 134.580 183.082 132.930 1.00 100.00 2277 VAL F O 1
ATOM 13386 N N . PRO F 1 2278 ? 134.072 182.683 130.783 1.00 100.00 2278 PRO F N 1
ATOM 13387 C CA . PRO F 1 2278 ? 135.422 182.902 130.241 1.00 100.00 2278 PRO F CA 1
ATOM 13388 C C . PRO F 1 2278 ? 136.127 184.195 130.629 1.00 100.00 2278 PRO F C 1
ATOM 13389 O O . PRO F 1 2278 ? 137.344 184.308 130.482 1.00 100.00 2278 PRO F O 1
ATOM 13393 N N . THR F 1 2279 ? 135.385 185.192 131.082 1.00 100.00 2279 THR F N 1
ATOM 13394 C CA . THR F 1 2279 ? 135.935 186.476 131.479 1.00 100.00 2279 THR F CA 1
ATOM 13395 C C . THR F 1 2279 ? 136.331 186.514 132.948 1.00 100.00 2279 THR F C 1
ATOM 13396 O O . THR F 1 2279 ? 136.867 187.523 133.408 1.00 100.00 2279 THR F O 1
ATOM 13400 N N . SER F 1 2280 ? 136.079 185.438 133.683 1.00 100.00 2280 SER F N 1
ATOM 13401 C CA . SER F 1 2280 ? 136.352 185.343 135.109 1.00 100.00 2280 SER F CA 1
ATOM 13402 C C . SER F 1 2280 ? 137.763 184.873 135.400 1.00 100.00 2280 SER F C 1
ATOM 13403 O O . SER F 1 2280 ? 138.350 184.113 134.640 1.00 100.00 2280 SER F O 1
ATOM 13406 N N . SER F 1 2281 ? 138.299 185.306 136.541 1.00 100.00 2281 SER F N 1
ATOM 13407 C CA . SER F 1 2281 ? 139.636 184.919 136.989 1.00 100.00 2281 SER F CA 1
ATOM 13408 C C . SER F 1 2281 ? 139.705 183.458 137.378 1.00 100.00 2281 SER F C 1
ATOM 13409 O O . SER F 1 2281 ? 140.797 182.913 137.549 1.00 100.00 2281 SER F O 1
ATOM 13412 N N . LEU F 1 2282 ? 138.555 182.820 137.500 1.00 100.00 2282 LEU F N 1
ATOM 13413 C CA . LEU F 1 2282 ? 138.439 181.411 137.805 1.00 100.00 2282 LEU F CA 1
ATOM 13414 C C . LEU F 1 2282 ? 138.394 180.548 136.551 1.00 100.00 2282 LEU F C 1
ATOM 13415 O O . LEU F 1 2282 ? 138.329 179.331 136.655 1.00 100.00 2282 LEU F O 1
ATOM 13420 N N . TYR F 1 2283 ? 138.438 181.122 135.360 1.00 100.00 2283 TYR F N 1
ATOM 13421 C CA . TYR F 1 2283 ? 138.380 180.297 134.161 1.00 100.00 2283 TYR F CA 1
ATOM 13422 C C . TYR F 1 2283 ? 139.761 179.778 133.857 1.00 100.00 2283 TYR F C 1
ATOM 13423 O O . TYR F 1 2283 ? 140.440 180.239 132.942 1.00 100.00 2283 TYR F O 1
ATOM 13432 N N . GLN F 1 2284 ? 140.169 178.783 134.623 1.00 100.00 2284 GLN F N 1
ATOM 13433 C CA . GLN F 1 2284 ? 141.508 178.244 134.526 1.00 100.00 2284 GLN F CA 1
ATOM 13434 C C . GLN F 1 2284 ? 141.512 176.727 134.585 1.00 100.00 2284 GLN F C 1
ATOM 13435 O O . GLN F 1 2284 ? 140.736 176.112 135.308 1.00 100.00 2284 GLN F O 1
ATOM 13441 N N . SER F 1 2285 ? 142.435 176.142 133.841 1.00 100.00 2285 SER F N 1
ATOM 13442 C CA . SER F 1 2285 ? 142.663 174.717 133.777 1.00 100.00 2285 SER F CA 1
ATOM 13443 C C . SER F 1 2285 ? 143.530 174.256 134.927 1.00 100.00 2285 SER F C 1
ATOM 13444 O O . SER F 1 2285 ? 144.213 175.046 135.555 1.00 100.00 2285 SER F O 1
ATOM 13447 N N . GLY F 1 2286 ? 143.525 172.956 135.187 1.00 100.00 2286 GLY F N 1
ATOM 13448 C CA . GLY F 1 2286 ? 144.299 172.401 136.276 1.00 100.00 2286 GLY F CA 1
ATOM 13449 C C . GLY F 1 2286 ? 143.435 171.532 137.150 1.00 100.00 2286 GLY F C 1
ATOM 13450 O O . GLY F 1 2286 ? 142.388 171.059 136.716 1.00 100.00 2286 GLY F O 1
ATOM 13451 N N . ASN F 1 2287 ? 143.854 171.311 138.400 1.00 100.00 2287 ASN F N 1
ATOM 13452 C CA . ASN F 1 2287 ? 143.175 170.400 139.350 1.00 100.00 2287 ASN F CA 1
ATOM 13453 C C . ASN F 1 2287 ? 142.286 171.140 140.342 1.00 100.00 2287 ASN F C 1
ATOM 13454 O O . ASN F 1 2287 ? 142.809 171.579 141.331 1.00 100.00 2287 ASN F O 1
ATOM 13459 N N . TRP F 1 2288 ? 140.982 171.057 140.203 1.00 100.00 2288 TRP F N 1
ATOM 13460 C CA . TRP F 1 2288 ? 139.994 171.753 141.020 1.00 100.00 2288 TRP F CA 1
ATOM 13461 C C . TRP F 1 2288 ? 139.476 170.885 142.161 1.00 100.00 2288 TRP F C 1
ATOM 13462 O O . TRP F 1 2288 ? 139.299 169.684 141.988 1.00 100.00 2288 TRP F O 1
ATOM 13473 N N . THR F 1 2289 ? 139.150 171.480 143.312 1.00 100.00 2289 THR F N 1
ATOM 13474 C CA . THR F 1 2289 ? 138.549 170.715 144.414 1.00 100.00 2289 THR F CA 1
ATOM 13475 C C . THR F 1 2289 ? 137.284 171.360 144.970 1.00 100.00 2289 THR F C 1
ATOM 13476 O O . THR F 1 2289 ? 136.976 172.511 144.691 1.00 100.00 2289 THR F O 1
ATOM 13480 N N . LEU F 1 2290 ? 136.538 170.589 145.771 1.00 100.00 2290 LEU F N 1
ATOM 13481 C CA . LEU F 1 2290 ? 135.297 171.018 146.418 1.00 100.00 2290 LEU F CA 1
ATOM 13482 C C . LEU F 1 2290 ? 135.261 170.682 147.904 1.00 100.00 2290 LEU F C 1
ATOM 13483 O O . LEU F 1 2290 ? 135.566 169.552 148.291 1.00 100.00 2290 LEU F O 1
ATOM 13488 N N . SER F 1 2291 ? 134.851 171.633 148.741 1.00 100.00 2291 SER F N 1
ATOM 13489 C CA . SER F 1 2291 ? 134.575 171.374 150.150 1.00 100.00 2291 SER F CA 1
ATOM 13490 C C . SER F 1 2291 ? 133.138 171.775 150.433 1.00 100.00 2291 SER F C 1
ATOM 13491 O O . SER F 1 2291 ? 132.641 172.726 149.851 1.00 100.00 2291 SER F O 1
ATOM 13494 N N . VAL F 1 2292 ? 132.437 171.074 151.306 1.00 100.00 2292 VAL F N 1
ATOM 13495 C CA . VAL F 1 2292 ? 131.026 171.370 151.548 1.00 100.00 2292 VAL F CA 1
ATOM 13496 C C . VAL F 1 2292 ? 130.794 171.770 152.990 1.00 100.00 2292 VAL F C 1
ATOM 13497 O O . VAL F 1 2292 ? 131.330 171.152 153.911 1.00 100.00 2292 VAL F O 1
ATOM 13501 N N . VAL F 1 2293 ? 129.999 172.807 153.199 1.00 100.00 2293 VAL F N 1
ATOM 13502 C CA . VAL F 1 2293 ? 129.738 173.328 154.532 1.00 100.00 2293 VAL F CA 1
ATOM 13503 C C . VAL F 1 2293 ? 128.317 173.022 154.980 1.00 100.00 2293 VAL F C 1
ATOM 13504 O O . VAL F 1 2293 ? 127.360 173.366 154.282 1.00 100.00 2293 VAL F O 1
ATOM 13508 N N . ASN F 1 2294 ? 128.169 172.412 156.161 1.00 100.00 2294 ASN F N 1
ATOM 13509 C CA . ASN F 1 2294 ? 126.855 172.032 156.674 1.00 100.00 2294 ASN F CA 1
ATOM 13510 C C . ASN F 1 2294 ? 126.213 173.074 157.589 1.00 100.00 2294 ASN F C 1
ATOM 13511 O O . ASN F 1 2294 ? 126.708 174.180 157.773 1.00 100.00 2294 ASN F O 1
ATOM 13516 N N . ALA F 1 2295 ? 125.066 172.706 158.162 1.00 100.00 2295 ALA F N 1
ATOM 13517 C CA . ALA F 1 2295 ? 124.259 173.601 158.992 1.00 100.00 2295 ALA F CA 1
ATOM 13518 C C . ALA F 1 2295 ? 124.994 174.104 160.222 1.00 100.00 2295 ALA F C 1
ATOM 13519 O O . ALA F 1 2295 ? 124.742 175.218 160.682 1.00 100.00 2295 ALA F O 1
ATOM 13521 N N . ALA F 1 2296 ? 125.878 173.298 160.782 1.00 100.00 2296 ALA F N 1
ATOM 13522 C CA . ALA F 1 2296 ? 126.642 173.667 161.960 1.00 100.00 2296 ALA F CA 1
ATOM 13523 C C . ALA F 1 2296 ? 127.833 174.534 161.613 1.00 100.00 2296 ALA F C 1
ATOM 13524 O O . ALA F 1 2296 ? 128.563 174.953 162.506 1.00 100.00 2296 ALA F O 1
ATOM 13526 N N . GLY F 1 2297 ? 128.063 174.783 160.333 1.00 100.00 2297 GLY F N 1
ATOM 13527 C CA . GLY F 1 2297 ? 129.208 175.544 159.889 1.00 100.00 2297 GLY F CA 1
ATOM 13528 C C . GLY F 1 2297 ? 130.509 174.779 159.764 1.00 100.00 2297 GLY F C 1
ATOM 13529 O O . GLY F 1 2297 ? 131.566 175.407 159.791 1.00 100.00 2297 GLY F O 1
ATOM 13530 N N . CYS F 1 2298 ? 130.464 173.445 159.652 1.00 100.00 2298 CYS F N 1
ATOM 13531 C CA . CYS F 1 2298 ? 131.633 172.580 159.537 1.00 100.00 2298 CYS F CA 1
ATOM 13532 C C . CYS F 1 2298 ? 131.998 172.362 158.087 1.00 100.00 2298 CYS F C 1
ATOM 13533 O O . CYS F 1 2298 ? 131.133 172.143 157.244 1.00 100.00 2298 CYS F O 1
ATOM 13536 N N . VAL F 1 2299 ? 133.280 172.376 157.803 1.00 100.00 2299 VAL F N 1
ATOM 13537 C CA . VAL F 1 2299 ? 133.775 172.207 156.453 1.00 100.00 2299 VAL F CA 1
ATOM 13538 C C . VAL F 1 2299 ? 134.227 170.771 156.281 1.00 100.00 2299 VAL F C 1
ATOM 13539 O O . VAL F 1 2299 ? 135.030 170.276 157.069 1.00 100.00 2299 VAL F O 1
ATOM 13543 N N . SER F 1 2300 ? 133.724 170.111 155.248 1.00 100.00 2300 SER F N 1
ATOM 13544 C CA . SER F 1 2300 ? 134.053 168.741 154.920 1.00 100.00 2300 SER F CA 1
ATOM 13545 C C . SER F 1 2300 ? 135.489 168.632 154.488 1.00 100.00 2300 SER F C 1
ATOM 13546 O O . SER F 1 2300 ? 136.121 169.636 154.229 1.00 100.00 2300 SER F O 1
ATOM 13549 N N . PRO F 1 2301 ? 136.041 167.432 154.454 1.00 100.00 2301 PRO F N 1
ATOM 13550 C CA . PRO F 1 2301 ? 137.338 167.216 153.836 1.00 100.00 2301 PRO F CA 1
ATOM 13551 C C . PRO F 1 2301 ? 137.179 167.594 152.385 1.00 100.00 2301 PRO F C 1
ATOM 13552 O O . PRO F 1 2301 ? 136.070 167.561 151.862 1.00 100.00 2301 PRO F O 1
ATOM 13556 N N . ALA F 1 2302 ? 138.253 168.033 151.750 1.00 100.00 2302 ALA F N 1
ATOM 13557 C CA . ALA F 1 2302 ? 138.148 168.390 150.350 1.00 100.00 2302 ALA F CA 1
ATOM 13558 C C . ALA F 1 2302 ? 138.028 167.151 149.505 1.00 100.00 2302 ALA F C 1
ATOM 13559 O O . ALA F 1 2302 ? 138.581 166.110 149.837 1.00 100.00 2302 ALA F O 1
ATOM 13561 N N . SER F 1 2303 ? 137.337 167.294 148.383 1.00 100.00 2303 SER F N 1
ATOM 13562 C CA . SER F 1 2303 ? 137.127 166.251 147.406 1.00 100.00 2303 SER F CA 1
ATOM 13563 C C . SER F 1 2303 ? 138.396 165.926 146.670 1.00 100.00 2303 SER F C 1
ATOM 13564 O O . SER F 1 2303 ? 139.400 166.611 146.786 1.00 100.00 2303 SER F O 1
ATOM 13567 N N . ILE F 1 2304 ? 138.358 164.812 145.952 1.00 100.00 2304 ILE F N 1
ATOM 13568 C CA . ILE F 1 2304 ? 139.483 164.416 145.132 1.00 100.00 2304 ILE F CA 1
ATOM 13569 C C . ILE F 1 2304 ? 139.467 165.328 143.940 1.00 100.00 2304 ILE F C 1
ATOM 13570 O O . ILE F 1 2304 ? 138.415 165.529 143.333 1.00 100.00 2304 ILE F O 1
ATOM 13575 N N . ALA F 1 2305 ? 140.604 165.925 143.631 1.00 100.00 2305 ALA F N 1
ATOM 13576 C CA . ALA F 1 2305 ? 140.629 166.924 142.591 1.00 100.00 2305 ALA F CA 1
ATOM 13577 C C . ALA F 1 2305 ? 140.269 166.359 141.247 1.00 100.00 2305 ALA F C 1
ATOM 13578 O O . ALA F 1 2305 ? 140.666 165.252 140.898 1.00 100.00 2305 ALA F O 1
ATOM 13580 N N . SER F 1 2306 ? 139.560 167.157 140.473 1.00 100.00 2306 SER F N 1
ATOM 13581 C CA . SER F 1 2306 ? 139.196 166.803 139.121 1.00 100.00 2306 SER F CA 1
ATOM 13582 C C . SER F 1 2306 ? 139.901 167.720 138.163 1.00 100.00 2306 SER F C 1
ATOM 13583 O O . SER F 1 2306 ? 139.941 168.924 138.373 1.00 100.00 2306 SER F O 1
ATOM 13586 N N . ALA F 1 2307 ? 140.482 167.161 137.129 1.00 100.00 2307 ALA F N 1
ATOM 13587 C CA . ALA F 1 2307 ? 141.175 167.991 136.181 1.00 100.00 2307 ALA F CA 1
ATOM 13588 C C . ALA F 1 2307 ? 140.201 168.649 135.238 1.00 100.00 2307 ALA F C 1
ATOM 13589 O O . ALA F 1 2307 ? 139.222 168.042 134.807 1.00 100.00 2307 ALA F O 1
ATOM 13591 N N . VAL F 1 2308 ? 140.505 169.888 134.894 1.00 100.00 2308 VAL F N 1
ATOM 13592 C CA . VAL F 1 2308 ? 139.782 170.657 133.904 1.00 100.00 2308 VAL F CA 1
ATOM 13593 C C . VAL F 1 2308 ? 140.765 171.020 132.816 1.00 100.00 2308 VAL F C 1
ATOM 13594 O O . VAL F 1 2308 ? 141.871 171.465 133.118 1.00 100.00 2308 VAL F O 1
ATOM 13598 N N . GLU F 1 2309 ? 140.407 170.798 131.559 1.00 100.00 2309 GLU F N 1
ATOM 13599 C CA . GLU F 1 2309 ? 141.315 171.110 130.472 1.00 100.00 2309 GLU F CA 1
ATOM 13600 C C . GLU F 1 2309 ? 140.657 172.067 129.509 1.00 100.00 2309 GLU F C 1
ATOM 13601 O O . GLU F 1 2309 ? 139.635 171.742 128.914 1.00 100.00 2309 GLU F O 1
ATOM 13607 N N . ILE F 1 2310 ? 141.237 173.240 129.345 1.00 100.00 2310 ILE F N 1
ATOM 13608 C CA . ILE F 1 2310 ? 140.679 174.242 128.462 1.00 100.00 2310 ILE F CA 1
ATOM 13609 C C . ILE F 1 2310 ? 141.603 174.351 127.261 1.00 100.00 2310 ILE F C 1
ATOM 13610 O O . ILE F 1 2310 ? 142.763 174.749 127.389 1.00 100.00 2310 ILE F O 1
ATOM 13615 N N . ASN F 1 2311 ? 141.095 173.973 126.097 1.00 100.00 2311 ASN F N 1
ATOM 13616 C CA . ASN F 1 2311 ? 141.873 173.873 124.878 1.00 100.00 2311 ASN F CA 1
ATOM 13617 C C . ASN F 1 2311 ? 141.802 175.127 124.023 1.00 100.00 2311 ASN F C 1
ATOM 13618 O O . ASN F 1 2311 ? 140.824 175.865 124.046 1.00 100.00 2311 ASN F O 1
ATOM 13623 N N . SER F 1 2312 ? 142.835 175.339 123.231 1.00 100.00 2312 SER F N 1
ATOM 13624 C CA . SER F 1 2312 ? 142.849 176.458 122.318 1.00 100.00 2312 SER F CA 1
ATOM 13625 C C . SER F 1 2312 ? 142.004 176.155 121.096 1.00 100.00 2312 SER F C 1
ATOM 13626 O O . SER F 1 2312 ? 141.647 175.013 120.835 1.00 100.00 2312 SER F O 1
ATOM 13629 N N . ILE F 1 2313 ? 141.688 177.194 120.336 1.00 100.00 2313 ILE F N 1
ATOM 13630 C CA . ILE F 1 2313 ? 140.939 177.058 119.093 1.00 100.00 2313 ILE F CA 1
ATOM 13631 C C . ILE F 1 2313 ? 141.933 177.086 117.936 1.00 100.00 2313 ILE F C 1
ATOM 13632 O O . ILE F 1 2313 ? 142.694 178.053 117.822 1.00 100.00 2313 ILE F O 1
ATOM 13637 N N . PRO F 1 2314 ? 141.960 176.064 117.083 1.00 100.00 2314 PRO F N 1
ATOM 13638 C CA . PRO F 1 2314 ? 142.879 175.975 115.953 1.00 100.00 2314 PRO F CA 1
ATOM 13639 C C . PRO F 1 2314 ? 142.679 177.075 114.941 1.00 100.00 2314 PRO F C 1
ATOM 13640 O O . PRO F 1 2314 ? 141.578 177.590 114.759 1.00 100.00 2314 PRO F O 1
ATOM 13644 N N . SER F 1 2315 ? 143.762 177.415 114.266 1.00 100.00 2315 SER F N 1
ATOM 13645 C CA . SER F 1 2315 ? 143.729 178.378 113.195 1.00 100.00 2315 SER F CA 1
ATOM 13646 C C . SER F 1 2315 ? 143.108 177.724 111.979 1.00 100.00 2315 SER F C 1
ATOM 13647 O O . SER F 1 2315 ? 142.926 176.516 111.936 1.00 100.00 2315 SER F O 1
ATOM 13650 N N . THR F 1 2316 ? 142.771 178.512 110.984 1.00 100.00 2316 THR F N 1
ATOM 13651 C CA . THR F 1 2316 ? 142.165 177.935 109.801 1.00 100.00 2316 THR F CA 1
ATOM 13652 C C . THR F 1 2316 ? 143.216 177.416 108.827 1.00 100.00 2316 THR F C 1
ATOM 13653 O O . THR F 1 2316 ? 144.054 178.175 108.341 1.00 100.00 2316 THR F O 1
ATOM 13657 N N . ALA F 1 2317 ? 143.126 176.133 108.481 1.00 100.00 2317 ALA F N 1
ATOM 13658 C CA . ALA F 1 2317 ? 144.023 175.541 107.494 1.00 100.00 2317 ALA F CA 1
ATOM 13659 C C . ALA F 1 2317 ? 143.428 175.803 106.134 1.00 100.00 2317 ALA F C 1
ATOM 13660 O O . ALA F 1 2317 ? 142.848 174.919 105.519 1.00 100.00 2317 ALA F O 1
ATOM 13662 N N . SER F 1 2318 ? 143.594 177.038 105.671 1.00 98.16 2318 SER F N 1
ATOM 13663 C CA . SER F 1 2318 ? 142.865 177.573 104.536 1.00 98.16 2318 SER F CA 1
ATOM 13664 C C . SER F 1 2318 ? 142.775 176.598 103.390 1.00 98.16 2318 SER F C 1
ATOM 13665 O O . SER F 1 2318 ? 143.792 176.082 102.926 1.00 98.16 2318 SER F O 1
ATOM 13668 N N . ALA F 1 2319 ? 141.544 176.404 102.914 1.00 100.00 2319 ALA F N 1
ATOM 13669 C CA . ALA F 1 2319 ? 141.211 175.490 101.840 1.00 100.00 2319 ALA F CA 1
ATOM 13670 C C . ALA F 1 2319 ? 141.408 176.095 100.461 1.00 100.00 2319 ALA F C 1
ATOM 13671 O O . ALA F 1 2319 ? 141.144 177.274 100.224 1.00 100.00 2319 ALA F O 1
ATOM 13673 N N . GLY F 1 2320 ? 141.816 175.239 99.530 1.00 100.00 2320 GLY F N 1
ATOM 13674 C CA . GLY F 1 2320 ? 141.928 175.557 98.123 1.00 100.00 2320 GLY F CA 1
ATOM 13675 C C . GLY F 1 2320 ? 141.179 174.550 97.277 1.00 100.00 2320 GLY F C 1
ATOM 13676 O O . GLY F 1 2320 ? 140.342 173.814 97.793 1.00 100.00 2320 GLY F O 1
ATOM 13677 N N . ASN F 1 2321 ? 141.472 174.534 95.978 1.00 100.00 2321 ASN F N 1
ATOM 13678 C CA . ASN F 1 2321 ? 140.867 173.641 94.997 1.00 100.00 2321 ASN F CA 1
ATOM 13679 C C . ASN F 1 2321 ? 141.811 173.528 93.803 1.00 100.00 2321 ASN F C 1
ATOM 13680 O O . ASN F 1 2321 ? 142.965 173.952 93.885 1.00 100.00 2321 ASN F O 1
ATOM 13685 N N . ASN F 1 2322 ? 141.357 172.912 92.703 1.00 92.65 2322 ASN F N 1
ATOM 13686 C CA . ASN F 1 2322 ? 142.225 172.699 91.547 1.00 92.65 2322 ASN F CA 1
ATOM 13687 C C . ASN F 1 2322 ? 141.993 173.709 90.433 1.00 92.65 2322 ASN F C 1
ATOM 13688 O O . ASN F 1 2322 ? 142.368 173.454 89.286 1.00 92.65 2322 ASN F O 1
ATOM 13693 N N . GLY F 1 2323 ? 141.445 174.870 90.756 1.00 70.80 2323 GLY F N 1
ATOM 13694 C CA . GLY F 1 2323 ? 141.281 175.916 89.783 1.00 70.80 2323 GLY F CA 1
ATOM 13695 C C . GLY F 1 2323 ? 140.001 175.720 89.022 1.00 70.80 2323 GLY F C 1
ATOM 13696 O O . GLY F 1 2323 ? 139.167 174.913 89.409 1.00 70.80 2323 GLY F O 1
ATOM 13697 N N . PRO F 1 2324 ? 139.816 176.497 87.960 1.00 62.16 2324 PRO F N 1
ATOM 13698 C CA . PRO F 1 2324 ? 138.615 176.431 87.141 1.00 62.16 2324 PRO F CA 1
ATOM 13699 C C . PRO F 1 2324 ? 138.426 175.023 86.627 1.00 62.16 2324 PRO F C 1
ATOM 13700 O O . PRO F 1 2324 ? 139.369 174.376 86.184 1.00 62.16 2324 PRO F O 1
ATOM 13704 N N . VAL F 1 2325 ? 137.196 174.557 86.664 1.00 100.00 2325 VAL F N 1
ATOM 13705 C CA . VAL F 1 2325 ? 136.856 173.191 86.326 1.00 100.00 2325 VAL F CA 1
ATOM 13706 C C . VAL F 1 2325 ? 136.070 173.202 85.039 1.00 100.00 2325 VAL F C 1
ATOM 13707 O O . VAL F 1 2325 ? 135.034 173.856 84.959 1.00 100.00 2325 VAL F O 1
ATOM 13711 N N . CYS F 1 2326 ? 136.518 172.483 84.030 1.00 100.00 2326 CYS F N 1
ATOM 13712 C CA . CYS F 1 2326 ? 135.734 172.474 82.804 1.00 100.00 2326 CYS F CA 1
ATOM 13713 C C . CYS F 1 2326 ? 134.330 171.996 83.106 1.00 100.00 2326 CYS F C 1
ATOM 13714 O O . CYS F 1 2326 ? 134.162 170.947 83.720 1.00 100.00 2326 CYS F O 1
ATOM 13717 N N . THR F 1 2327 ? 133.317 172.722 82.651 1.00 100.00 2327 THR F N 1
ATOM 13718 C CA . THR F 1 2327 ? 131.958 172.279 82.939 1.00 100.00 2327 THR F CA 1
ATOM 13719 C C . THR F 1 2327 ? 131.805 170.814 82.591 1.00 100.00 2327 THR F C 1
ATOM 13720 O O . THR F 1 2327 ? 132.158 170.389 81.491 1.00 100.00 2327 THR F O 1
ATOM 13724 N N . GLY F 1 2328 ? 131.300 170.043 83.555 1.00 100.00 2328 GLY F N 1
ATOM 13725 C CA . GLY F 1 2328 ? 131.057 168.620 83.417 1.00 100.00 2328 GLY F CA 1
ATOM 13726 C C . GLY F 1 2328 ? 132.125 167.704 84.001 1.00 100.00 2328 GLY F C 1
ATOM 13727 O O . GLY F 1 2328 ? 131.888 166.492 84.089 1.00 100.00 2328 GLY F O 1
ATOM 13728 N N . THR F 1 2329 ? 133.292 168.226 84.404 1.00 100.00 2329 THR F N 1
ATOM 13729 C CA . THR F 1 2329 ? 134.327 167.342 84.936 1.00 100.00 2329 THR F CA 1
ATOM 13730 C C . THR F 1 2329 ? 134.500 167.487 86.448 1.00 100.00 2329 THR F C 1
ATOM 13731 O O . THR F 1 2329 ? 133.704 168.114 87.148 1.00 100.00 2329 THR F O 1
ATOM 13735 N N . ASP F 1 2330 ? 135.518 166.817 86.957 1.00 100.00 2330 ASP F N 1
ATOM 13736 C CA . ASP F 1 2330 ? 135.773 166.678 88.378 1.00 100.00 2330 ASP F CA 1
ATOM 13737 C C . ASP F 1 2330 ? 136.699 167.753 88.956 1.00 100.00 2330 ASP F C 1
ATOM 13738 O O . ASP F 1 2330 ? 137.493 168.394 88.261 1.00 100.00 2330 ASP F O 1
ATOM 13743 N N . ALA F 1 2331 ? 136.612 167.903 90.269 1.00 100.00 2331 ALA F N 1
ATOM 13744 C CA . ALA F 1 2331 ? 137.398 168.885 90.986 1.00 100.00 2331 ALA F CA 1
ATOM 13745 C C . ALA F 1 2331 ? 137.953 168.291 92.258 1.00 100.00 2331 ALA F C 1
ATOM 13746 O O . ALA F 1 2331 ? 137.460 167.289 92.761 1.00 100.00 2331 ALA F O 1
ATOM 13748 N N . SER F 1 2332 ? 138.991 168.910 92.776 1.00 100.00 2332 SER F N 1
ATOM 13749 C CA . SER F 1 2332 ? 139.575 168.492 94.032 1.00 100.00 2332 SER F CA 1
ATOM 13750 C C . SER F 1 2332 ? 139.467 169.624 95.020 1.00 100.00 2332 SER F C 1
ATOM 13751 O O . SER F 1 2332 ? 139.481 170.782 94.632 1.00 100.00 2332 SER F O 1
ATOM 13754 N N . LEU F 1 2333 ? 139.338 169.298 96.287 1.00 100.00 2333 LEU F N 1
ATOM 13755 C CA . LEU F 1 2333 ? 139.367 170.300 97.328 1.00 100.00 2333 LEU F CA 1
ATOM 13756 C C . LEU F 1 2333 ? 140.644 170.074 98.098 1.00 100.00 2333 LEU F C 1
ATOM 13757 O O . LEU F 1 2333 ? 141.148 168.962 98.113 1.00 100.00 2333 LEU F O 1
ATOM 13762 N N . SER F 1 2334 ? 141.197 171.095 98.731 1.00 100.00 2334 SER F N 1
ATOM 13763 C CA . SER F 1 2334 ? 142.408 170.823 99.486 1.00 100.00 2334 SER F CA 1
ATOM 13764 C C . SER F 1 2334 ? 142.561 171.634 100.761 1.00 100.00 2334 SER F C 1
ATOM 13765 O O . SER F 1 2334 ? 142.703 172.853 100.707 1.00 100.00 2334 SER F O 1
ATOM 13768 N N . ALA F 1 2335 ? 142.585 170.962 101.904 1.00 100.00 2335 ALA F N 1
ATOM 13769 C CA . ALA F 1 2335 ? 142.818 171.622 103.178 1.00 100.00 2335 ALA F CA 1
ATOM 13770 C C . ALA F 1 2335 ? 144.310 171.763 103.412 1.00 100.00 2335 ALA F C 1
ATOM 13771 O O . ALA F 1 2335 ? 145.094 170.979 102.895 1.00 100.00 2335 ALA F O 1
ATOM 13773 N N . GLY F 1 2336 ? 144.717 172.750 104.191 1.00 100.00 2336 GLY F N 1
ATOM 13774 C CA . GLY F 1 2336 ? 146.130 172.852 104.508 1.00 100.00 2336 GLY F CA 1
ATOM 13775 C C . GLY F 1 2336 ? 146.484 171.836 105.568 1.00 100.00 2336 GLY F C 1
ATOM 13776 O O . GLY F 1 2336 ? 145.592 171.255 106.173 1.00 100.00 2336 GLY F O 1
ATOM 13777 N N . THR F 1 2337 ? 147.791 171.592 105.800 1.00 100.00 2337 THR F N 1
ATOM 13778 C CA . THR F 1 2337 ? 148.242 170.519 106.745 1.00 100.00 2337 THR F CA 1
ATOM 13779 C C . THR F 1 2337 ? 148.544 170.972 108.172 1.00 100.00 2337 THR F C 1
ATOM 13780 O O . THR F 1 2337 ? 149.501 171.717 108.337 1.00 100.00 2337 THR F O 1
ATOM 13784 N N . VAL F 1 2338 ? 147.789 170.500 109.154 1.00 100.00 2338 VAL F N 1
ATOM 13785 C CA . VAL F 1 2338 ? 147.942 170.734 110.575 1.00 100.00 2338 VAL F CA 1
ATOM 13786 C C . VAL F 1 2338 ? 148.288 169.388 111.176 1.00 100.00 2338 VAL F C 1
ATOM 13787 O O . VAL F 1 2338 ? 147.548 168.422 110.988 1.00 100.00 2338 VAL F O 1
ATOM 13791 N N . SER F 1 2339 ? 149.388 169.315 111.912 1.00 100.00 2339 SER F N 1
ATOM 13792 C CA . SER F 1 2339 ? 149.902 168.019 112.360 1.00 100.00 2339 SER F CA 1
ATOM 13793 C C . SER F 1 2339 ? 148.961 167.244 113.275 1.00 100.00 2339 SER F C 1
ATOM 13794 O O . SER F 1 2339 ? 148.990 166.010 113.291 1.00 100.00 2339 SER F O 1
ATOM 13797 N N . GLY F 1 2340 ? 148.143 167.928 114.060 1.00 100.00 2340 GLY F N 1
ATOM 13798 C CA . GLY F 1 2340 ? 147.216 167.246 114.933 1.00 100.00 2340 GLY F CA 1
ATOM 13799 C C . GLY F 1 2340 ? 145.783 167.266 114.464 1.00 100.00 2340 GLY F C 1
ATOM 13800 O O . GLY F 1 2340 ? 144.886 166.974 115.264 1.00 100.00 2340 GLY F O 1
ATOM 13801 N N . ALA F 1 2341 ? 145.507 167.621 113.220 1.00 100.00 2341 ALA F N 1
ATOM 13802 C CA . ALA F 1 2341 ? 144.120 167.840 112.863 1.00 100.00 2341 ALA F CA 1
ATOM 13803 C C . ALA F 1 2341 ? 143.409 166.696 112.191 1.00 100.00 2341 ALA F C 1
ATOM 13804 O O . ALA F 1 2341 ? 143.952 165.967 111.365 1.00 100.00 2341 ALA F O 1
ATOM 13806 N N . SER F 1 2342 ? 142.137 166.637 112.513 1.00 100.00 2342 SER F N 1
ATOM 13807 C CA . SER F 1 2342 ? 141.133 165.863 111.832 1.00 100.00 2342 SER F CA 1
ATOM 13808 C C . SER F 1 2342 ? 140.427 166.827 110.912 1.00 100.00 2342 SER F C 1
ATOM 13809 O O . SER F 1 2342 ? 140.285 167.995 111.243 1.00 100.00 2342 SER F O 1
ATOM 13812 N N . TYR F 1 2343 ? 140.005 166.378 109.755 1.00 100.00 2343 TYR F N 1
ATOM 13813 C CA . TYR F 1 2343 ? 139.378 167.302 108.831 1.00 100.00 2343 TYR F CA 1
ATOM 13814 C C . TYR F 1 2343 ? 137.953 166.874 108.559 1.00 100.00 2343 TYR F C 1
ATOM 13815 O O . TYR F 1 2343 ? 137.644 165.687 108.571 1.00 100.00 2343 TYR F O 1
ATOM 13824 N N . ALA F 1 2344 ? 137.081 167.837 108.313 1.00 100.00 2344 ALA F N 1
ATOM 13825 C CA . ALA F 1 2344 ? 135.732 167.517 107.909 1.00 100.00 2344 ALA F CA 1
ATOM 13826 C C . ALA F 1 2344 ? 135.241 168.546 106.928 1.00 100.00 2344 ALA F C 1
ATOM 13827 O O . ALA F 1 2344 ? 135.424 169.741 107.126 1.00 100.00 2344 ALA F O 1
ATOM 13829 N N . TRP F 1 2345 ? 134.604 168.080 105.880 1.00 100.00 2345 TRP F N 1
ATOM 13830 C CA . TRP F 1 2345 ? 134.064 168.957 104.872 1.00 100.00 2345 TRP F CA 1
ATOM 13831 C C . TRP F 1 2345 ? 132.570 168.840 104.906 1.00 100.00 2345 TRP F C 1
ATOM 13832 O O . TRP F 1 2345 ? 132.057 167.749 105.109 1.00 100.00 2345 TRP F O 1
ATOM 13843 N N . TYR F 1 2346 ? 131.889 169.947 104.658 1.00 100.00 2346 TYR F N 1
ATOM 13844 C CA . TYR F 1 2346 ? 130.444 170.045 104.669 1.00 100.00 2346 TYR F CA 1
ATOM 13845 C C . TYR F 1 2346 ? 129.958 170.640 103.359 1.00 100.00 2346 TYR F C 1
ATOM 13846 O O . TYR F 1 2346 ? 130.695 171.326 102.668 1.00 100.00 2346 TYR F O 1
ATOM 13855 N N . THR F 1 2347 ? 128.718 170.359 102.989 1.00 100.00 2347 THR F N 1
ATOM 13856 C CA . THR F 1 2347 ? 128.171 170.936 101.768 1.00 100.00 2347 THR F CA 1
ATOM 13857 C C . THR F 1 2347 ? 127.359 172.188 102.040 1.00 100.00 2347 THR F C 1
ATOM 13858 O O . THR F 1 2347 ? 126.843 172.798 101.097 1.00 100.00 2347 THR F O 1
ATOM 13862 N N . ASP F 1 2348 ? 127.171 172.536 103.309 1.00 100.00 2348 ASP F N 1
ATOM 13863 C CA . ASP F 1 2348 ? 126.259 173.604 103.699 1.00 100.00 2348 ASP F CA 1
ATOM 13864 C C . ASP F 1 2348 ? 126.853 174.484 104.787 1.00 100.00 2348 ASP F C 1
ATOM 13865 O O . ASP F 1 2348 ? 127.440 173.966 105.731 1.00 100.00 2348 ASP F O 1
ATOM 13870 N N . ALA F 1 2349 ? 126.608 175.797 104.710 1.00 30.00 2349 ALA F N 1
ATOM 13871 C CA . ALA F 1 2349 ? 127.212 176.754 105.638 1.00 30.00 2349 ALA F CA 1
ATOM 13872 C C . ALA F 1 2349 ? 126.845 176.460 107.065 1.00 30.00 2349 ALA F C 1
ATOM 13873 O O . ALA F 1 2349 ? 127.534 176.914 107.980 1.00 30.00 2349 ALA F O 1
ATOM 13875 N N . GLY F 1 2350 ? 125.753 175.754 107.263 1.00 30.00 2350 GLY F N 1
ATOM 13876 C CA . GLY F 1 2350 ? 125.307 175.460 108.598 1.00 30.00 2350 GLY F CA 1
ATOM 13877 C C . GLY F 1 2350 ? 126.111 174.366 109.215 1.00 30.00 2350 GLY F C 1
ATOM 13878 O O . GLY F 1 2350 ? 125.851 173.988 110.358 1.00 30.00 2350 GLY F O 1
ATOM 13879 N N . THR F 1 2351 ? 127.074 173.835 108.469 1.00 90.48 2351 THR F N 1
ATOM 13880 C CA . THR F 1 2351 ? 127.866 172.722 108.943 1.00 90.48 2351 THR F CA 1
ATOM 13881 C C . THR F 1 2351 ? 126.963 171.603 109.448 1.00 90.48 2351 THR F C 1
ATOM 13882 O O . THR F 1 2351 ? 127.160 171.097 110.549 1.00 90.48 2351 THR F O 1
ATOM 13886 N N . SER F 1 2352 ? 125.968 171.206 108.647 1.00 100.00 2352 SER F N 1
ATOM 13887 C CA . SER F 1 2352 ? 125.149 170.072 109.045 1.00 100.00 2352 SER F CA 1
ATOM 13888 C C . SER F 1 2352 ? 125.250 168.844 108.139 1.00 100.00 2352 SER F C 1
ATOM 13889 O O . SER F 1 2352 ? 124.933 167.745 108.599 1.00 100.00 2352 SER F O 1
ATOM 13892 N N . ASN F 1 2353 ? 125.761 168.950 106.908 1.00 100.00 2353 ASN F N 1
ATOM 13893 C CA . ASN F 1 2353 ? 125.776 167.784 105.995 1.00 100.00 2353 ASN F CA 1
ATOM 13894 C C . ASN F 1 2353 ? 127.182 167.346 105.583 1.00 100.00 2353 ASN F C 1
ATOM 13895 O O . ASN F 1 2353 ? 127.531 167.607 104.442 1.00 100.00 2353 ASN F O 1
ATOM 13900 N N . GLN F 1 2354 ? 127.942 166.758 106.512 1.00 100.00 2354 GLN F N 1
ATOM 13901 C CA . GLN F 1 2354 ? 129.343 166.352 106.230 1.00 100.00 2354 GLN F CA 1
ATOM 13902 C C . GLN F 1 2354 ? 129.359 165.339 105.082 1.00 100.00 2354 GLN F C 1
ATOM 13903 O O . GLN F 1 2354 ? 128.564 164.380 105.128 1.00 100.00 2354 GLN F O 1
ATOM 13909 N N . PHE F 1 2355 ? 130.235 165.553 104.097 1.00 100.00 2355 PHE F N 1
ATOM 13910 C CA . PHE F 1 2355 ? 130.340 164.605 102.959 1.00 100.00 2355 PHE F CA 1
ATOM 13911 C C . PHE F 1 2355 ? 131.756 164.023 102.892 1.00 100.00 2355 PHE F C 1
ATOM 13912 O O . PHE F 1 2355 ? 131.966 163.099 102.082 1.00 100.00 2355 PHE F O 1
ATOM 13920 N N . SER F 1 2356 ? 132.690 164.533 103.703 1.00 100.00 2356 SER F N 1
ATOM 13921 C CA . SER F 1 2356 ? 134.090 164.047 103.565 1.00 100.00 2356 SER F CA 1
ATOM 13922 C C . SER F 1 2356 ? 134.934 164.262 104.824 1.00 100.00 2356 SER F C 1
ATOM 13923 O O . SER F 1 2356 ? 134.802 165.334 105.448 1.00 100.00 2356 SER F O 1
ATOM 13926 N N . THR F 1 2357 ? 135.766 163.277 105.176 1.00 100.00 2357 THR F N 1
ATOM 13927 C CA . THR F 1 2357 ? 136.710 163.400 106.292 1.00 100.00 2357 THR F CA 1
ATOM 13928 C C . THR F 1 2357 ? 138.152 163.486 105.808 1.00 100.00 2357 THR F C 1
ATOM 13929 O O . THR F 1 2357 ? 139.089 163.405 106.609 1.00 100.00 2357 THR F O 1
ATOM 13933 N N . LEU F 1 2358 ? 138.355 163.600 104.513 1.00 100.00 2358 LEU F N 1
ATOM 13934 C CA . LEU F 1 2358 ? 139.689 163.625 103.950 1.00 100.00 2358 LEU F CA 1
ATOM 13935 C C . LEU F 1 2358 ? 140.272 165.027 103.941 1.00 100.00 2358 LEU F C 1
ATOM 13936 O O . LEU F 1 2358 ? 139.553 166.014 103.828 1.00 100.00 2358 LEU F O 1
ATOM 13941 N N . GLN F 1 2359 ? 141.601 165.106 104.014 1.00 100.00 2359 GLN F N 1
ATOM 13942 C CA . GLN F 1 2359 ? 142.270 166.385 103.851 1.00 100.00 2359 GLN F CA 1
ATOM 13943 C C . GLN F 1 2359 ? 142.143 166.878 102.432 1.00 100.00 2359 GLN F C 1
ATOM 13944 O O . GLN F 1 2359 ? 142.055 168.081 102.190 1.00 100.00 2359 GLN F O 1
ATOM 13950 N N . ASN F 1 2360 ? 142.130 165.972 101.475 1.00 100.00 2360 ASN F N 1
ATOM 13951 C CA . ASN F 1 2360 ? 142.079 166.376 100.080 1.00 100.00 2360 ASN F CA 1
ATOM 13952 C C . ASN F 1 2360 ? 140.897 165.698 99.386 1.00 100.00 2360 ASN F C 1
ATOM 13953 O O . ASN F 1 2360 ? 141.097 164.887 98.489 1.00 100.00 2360 ASN F O 1
ATOM 13958 N N . PRO F 1 2361 ? 139.659 166.025 99.763 1.00 100.00 2361 PRO F N 1
ATOM 13959 C CA . PRO F 1 2361 ? 138.498 165.337 99.201 1.00 100.00 2361 PRO F CA 1
ATOM 13960 C C . PRO F 1 2361 ? 138.338 165.704 97.756 1.00 100.00 2361 PRO F C 1
ATOM 13961 O O . PRO F 1 2361 ? 138.511 166.862 97.442 1.00 100.00 2361 PRO F O 1
ATOM 13965 N N . THR F 1 2362 ? 137.970 164.757 96.883 1.00 100.00 2362 THR F N 1
ATOM 13966 C CA . THR F 1 2362 ? 137.689 165.080 95.476 1.00 100.00 2362 THR F CA 1
ATOM 13967 C C . THR F 1 2362 ? 136.189 165.109 95.217 1.00 100.00 2362 THR F C 1
ATOM 13968 O O . THR F 1 2362 ? 135.517 164.125 95.493 1.00 100.00 2362 THR F O 1
ATOM 13972 N N . VAL F 1 2363 ? 135.671 166.227 94.694 1.00 100.00 2363 VAL F N 1
ATOM 13973 C CA . VAL F 1 2363 ? 134.260 166.462 94.352 1.00 100.00 2363 VAL F CA 1
ATOM 13974 C C . VAL F 1 2363 ? 133.994 165.867 92.964 1.00 100.00 2363 VAL F C 1
ATOM 13975 O O . VAL F 1 2363 ? 134.947 165.369 92.376 1.00 100.00 2363 VAL F O 1
ATOM 13979 N N . ASN F 1 2364 ? 132.750 165.833 92.432 1.00 100.00 2364 ASN F N 1
ATOM 13980 C CA . ASN F 1 2364 ? 132.484 165.153 91.146 1.00 100.00 2364 ASN F CA 1
ATOM 13981 C C . ASN F 1 2364 ? 131.416 165.858 90.296 1.00 100.00 2364 ASN F C 1
ATOM 13982 O O . ASN F 1 2364 ? 130.531 166.496 90.845 1.00 100.00 2364 ASN F O 1
ATOM 13987 N N . ASN F 1 2365 ? 131.481 165.721 88.964 1.00 63.20 2365 ASN F N 1
ATOM 13988 C CA . ASN F 1 2365 ? 130.488 166.282 88.021 1.00 63.20 2365 ASN F CA 1
ATOM 13989 C C . ASN F 1 2365 ? 130.057 167.726 88.290 1.00 63.20 2365 ASN F C 1
ATOM 13990 O O . ASN F 1 2365 ? 128.874 167.997 88.473 1.00 63.20 2365 ASN F O 1
ATOM 13995 N N . LEU F 1 2366 ? 130.982 168.678 88.296 1.00 100.00 2366 LEU F N 1
ATOM 13996 C CA . LEU F 1 2366 ? 130.531 170.043 88.537 1.00 100.00 2366 LEU F CA 1
ATOM 13997 C C . LEU F 1 2366 ? 130.044 170.698 87.259 1.00 100.00 2366 LEU F C 1
ATOM 13998 O O . LEU F 1 2366 ? 130.783 170.808 86.280 1.00 100.00 2366 LEU F O 1
ATOM 14003 N N . THR F 1 2367 ? 128.810 171.182 87.291 1.00 100.00 2367 THR F N 1
ATOM 14004 C CA . THR F 1 2367 ? 128.215 171.821 86.136 1.00 100.00 2367 THR F CA 1
ATOM 14005 C C . THR F 1 2367 ? 128.110 173.328 86.280 1.00 100.00 2367 THR F C 1
ATOM 14006 O O . THR F 1 2367 ? 127.934 174.026 85.279 1.00 100.00 2367 THR F O 1
ATOM 14010 N N . ASN F 1 2368 ? 128.240 173.842 87.494 1.00 100.00 2368 ASN F N 1
ATOM 14011 C CA . ASN F 1 2368 ? 128.167 175.268 87.747 1.00 100.00 2368 ASN F CA 1
ATOM 14012 C C . ASN F 1 2368 ? 128.989 175.558 88.991 1.00 100.00 2368 ASN F C 1
ATOM 14013 O O . ASN F 1 2368 ? 129.487 174.641 89.639 1.00 100.00 2368 ASN F O 1
ATOM 14018 N N . ASP F 1 2369 ? 129.104 176.829 89.356 1.00 100.00 2369 ASP F N 1
ATOM 14019 C CA . ASP F 1 2369 ? 129.908 177.172 90.521 1.00 100.00 2369 ASP F CA 1
ATOM 14020 C C . ASP F 1 2369 ? 129.313 176.558 91.778 1.00 100.00 2369 ASP F C 1
ATOM 14021 O O . ASP F 1 2369 ? 128.097 176.569 91.967 1.00 100.00 2369 ASP F O 1
ATOM 14026 N N . SER F 1 2370 ? 130.171 176.091 92.679 1.00 100.00 2370 SER F N 1
ATOM 14027 C CA . SER F 1 2370 ? 129.668 175.534 93.922 1.00 100.00 2370 SER F CA 1
ATOM 14028 C C . SER F 1 2370 ? 130.636 175.768 95.060 1.00 100.00 2370 SER F C 1
ATOM 14029 O O . SER F 1 2370 ? 131.820 176.002 94.847 1.00 100.00 2370 SER F O 1
ATOM 14032 N N . THR F 1 2371 ? 130.134 175.675 96.283 1.00 100.00 2371 THR F N 1
ATOM 14033 C CA . THR F 1 2371 ? 130.978 175.884 97.444 1.00 100.00 2371 THR F CA 1
ATOM 14034 C C . THR F 1 2371 ? 130.954 174.710 98.396 1.00 100.00 2371 THR F C 1
ATOM 14035 O O . THR F 1 2371 ? 129.944 174.025 98.552 1.00 100.00 2371 THR F O 1
ATOM 14039 N N . PHE F 1 2372 ? 132.064 174.547 99.089 1.00 100.00 2372 PHE F N 1
ATOM 14040 C CA . PHE F 1 2372 ? 132.252 173.515 100.084 1.00 100.00 2372 PHE F CA 1
ATOM 14041 C C . PHE F 1 2372 ? 132.804 174.170 101.322 1.00 100.00 2372 PHE F C 1
ATOM 14042 O O . PHE F 1 2372 ? 133.360 175.255 101.248 1.00 100.00 2372 PHE F O 1
ATOM 14050 N N . TYR F 1 2373 ? 132.682 173.541 102.468 1.00 100.00 2373 TYR F N 1
ATOM 14051 C CA . TYR F 1 2373 ? 133.137 174.220 103.671 1.00 100.00 2373 TYR F CA 1
ATOM 14052 C C . TYR F 1 2373 ? 134.097 173.274 104.344 1.00 100.00 2373 TYR F C 1
ATOM 14053 O O . TYR F 1 2373 ? 134.408 172.274 103.748 1.00 100.00 2373 TYR F O 1
ATOM 14062 N N . LEU F 1 2374 ? 134.614 173.583 105.529 1.00 100.00 2374 LEU F N 1
ATOM 14063 C CA . LEU F 1 2374 ? 135.620 172.755 106.201 1.00 100.00 2374 LEU F CA 1
ATOM 14064 C C . LEU F 1 2374 ? 135.706 173.193 107.648 1.00 100.00 2374 LEU F C 1
ATOM 14065 O O . LEU F 1 2374 ? 135.257 174.275 107.966 1.00 100.00 2374 LEU F O 1
ATOM 14070 N N . LEU F 1 2375 ? 136.255 172.365 108.528 1.00 100.00 2375 LEU F N 1
ATOM 14071 C CA . LEU F 1 2375 ? 136.315 172.737 109.933 1.00 100.00 2375 LEU F CA 1
ATOM 14072 C C . LEU F 1 2375 ? 137.403 171.897 110.591 1.00 100.00 2375 LEU F C 1
ATOM 14073 O O . LEU F 1 2375 ? 137.091 170.931 111.272 1.00 100.00 2375 LEU F O 1
ATOM 14078 N N . VAL F 1 2376 ? 138.667 172.280 110.423 1.00 100.00 2376 VAL F N 1
ATOM 14079 C CA . VAL F 1 2376 ? 139.829 171.585 110.967 1.00 100.00 2376 VAL F CA 1
ATOM 14080 C C . VAL F 1 2376 ? 139.652 171.470 112.463 1.00 100.00 2376 VAL F C 1
ATOM 14081 O O . VAL F 1 2376 ? 139.613 172.498 113.121 1.00 100.00 2376 VAL F O 1
ATOM 14085 N N . THR F 1 2377 ? 139.574 170.264 113.019 1.00 100.00 2377 THR F N 1
ATOM 14086 C CA . THR F 1 2377 ? 139.431 170.021 114.457 1.00 100.00 2377 THR F CA 1
ATOM 14087 C C . THR F 1 2377 ? 140.711 169.482 115.092 1.00 100.00 2377 THR F C 1
ATOM 14088 O O . THR F 1 2377 ? 141.258 168.481 114.639 1.00 100.00 2377 THR F O 1
ATOM 14092 N N . VAL F 1 2378 ? 141.181 170.117 116.159 1.00 100.00 2378 VAL F N 1
ATOM 14093 C CA . VAL F 1 2378 ? 142.364 169.655 116.885 1.00 100.00 2378 VAL F CA 1
ATOM 14094 C C . VAL F 1 2378 ? 142.019 169.504 118.364 1.00 100.00 2378 VAL F C 1
ATOM 14095 O O . VAL F 1 2378 ? 141.443 170.413 118.960 1.00 100.00 2378 VAL F O 1
ATOM 14099 N N . ASN F 1 2379 ? 142.375 168.385 118.967 1.00 100.00 2379 ASN F N 1
ATOM 14100 C CA . ASN F 1 2379 ? 142.031 168.152 120.380 1.00 100.00 2379 ASN F CA 1
ATOM 14101 C C . ASN F 1 2379 ? 140.520 168.327 120.580 1.00 100.00 2379 ASN F C 1
ATOM 14102 O O . ASN F 1 2379 ? 140.140 168.752 121.657 1.00 100.00 2379 ASN F O 1
ATOM 14107 N N . GLY F 1 2380 ? 139.680 167.938 119.629 1.00 100.00 2380 GLY F N 1
ATOM 14108 C CA . GLY F 1 2380 ? 138.247 168.068 119.784 1.00 100.00 2380 GLY F CA 1
ATOM 14109 C C . GLY F 1 2380 ? 137.644 169.449 119.537 1.00 100.00 2380 GLY F C 1
ATOM 14110 O O . GLY F 1 2380 ? 136.410 169.555 119.550 1.00 100.00 2380 GLY F O 1
ATOM 14111 N N . CYS F 1 2381 ? 138.457 170.506 119.291 1.00 100.00 2381 CYS F N 1
ATOM 14112 C CA . CYS F 1 2381 ? 138.002 171.897 119.099 1.00 100.00 2381 CYS F CA 1
ATOM 14113 C C . CYS F 1 2381 ? 138.073 172.329 117.638 1.00 100.00 2381 CYS F C 1
ATOM 14114 O O . CYS F 1 2381 ? 139.150 172.314 117.039 1.00 100.00 2381 CYS F O 1
ATOM 14117 N N . PRO F 1 2382 ? 136.947 172.687 117.042 1.00 100.00 2382 PRO F N 1
ATOM 14118 C CA . PRO F 1 2382 ? 136.886 173.099 115.644 1.00 100.00 2382 PRO F CA 1
ATOM 14119 C C . PRO F 1 2382 ? 137.383 174.508 115.426 1.00 100.00 2382 PRO F C 1
ATOM 14120 O O . PRO F 1 2382 ? 137.190 175.375 116.269 1.00 100.00 2382 PRO F O 1
ATOM 14124 N N . SER F 1 2383 ? 137.945 174.744 114.246 1.00 100.00 2383 SER F N 1
ATOM 14125 C CA . SER F 1 2383 ? 138.344 176.044 113.744 1.00 100.00 2383 SER F CA 1
ATOM 14126 C C . SER F 1 2383 ? 137.133 176.803 113.261 1.00 100.00 2383 SER F C 1
ATOM 14127 O O . SER F 1 2383 ? 136.030 176.280 113.219 1.00 100.00 2383 SER F O 1
ATOM 14130 N N . ALA F 1 2384 ? 137.334 178.051 112.885 1.00 100.00 2384 ALA F N 1
ATOM 14131 C CA . ALA F 1 2384 ? 136.252 178.773 112.257 1.00 100.00 2384 ALA F CA 1
ATOM 14132 C C . ALA F 1 2384 ? 135.957 178.103 110.934 1.00 100.00 2384 ALA F C 1
ATOM 14133 O O . ALA F 1 2384 ? 136.813 177.415 110.378 1.00 100.00 2384 ALA F O 1
ATOM 14135 N N . LEU F 1 2385 ? 134.748 178.325 110.417 1.00 100.00 2385 LEU F N 1
ATOM 14136 C CA . LEU F 1 2385 ? 134.320 177.712 109.164 1.00 100.00 2385 LEU F CA 1
ATOM 14137 C C . LEU F 1 2385 ? 135.119 178.315 108.034 1.00 100.00 2385 LEU F C 1
ATOM 14138 O O . LEU F 1 2385 ? 135.245 179.532 107.965 1.00 100.00 2385 LEU F O 1
ATOM 14143 N N . ASP F 1 2386 ? 135.654 177.486 107.151 1.00 100.00 2386 ASP F N 1
ATOM 14144 C CA . ASP F 1 2386 ? 136.426 177.975 106.016 1.00 100.00 2386 ASP F CA 1
ATOM 14145 C C . ASP F 1 2386 ? 135.794 177.613 104.674 1.00 100.00 2386 ASP F C 1
ATOM 14146 O O . ASP F 1 2386 ? 135.874 176.473 104.237 1.00 100.00 2386 ASP F O 1
ATOM 14151 N N . SER F 1 2387 ? 135.172 178.552 103.989 1.00 100.00 2387 SER F N 1
ATOM 14152 C CA . SER F 1 2387 ? 134.539 178.205 102.728 1.00 100.00 2387 SER F CA 1
ATOM 14153 C C . SER F 1 2387 ? 135.537 178.178 101.579 1.00 100.00 2387 SER F C 1
ATOM 14154 O O . SER F 1 2387 ? 136.494 178.947 101.554 1.00 100.00 2387 SER F O 1
ATOM 14157 N N . THR F 1 2388 ? 135.266 177.339 100.576 1.00 100.00 2388 THR F N 1
ATOM 14158 C CA . THR F 1 2388 ? 136.032 177.336 99.326 1.00 100.00 2388 THR F CA 1
ATOM 14159 C C . THR F 1 2388 ? 135.104 177.238 98.117 1.00 100.00 2388 THR F C 1
ATOM 14160 O O . THR F 1 2388 ? 134.099 176.543 98.168 1.00 100.00 2388 THR F O 1
ATOM 14164 N N . THR F 1 2389 ? 135.482 177.814 96.972 1.00 100.00 2389 THR F N 1
ATOM 14165 C CA . THR F 1 2389 ? 134.630 177.749 95.770 1.00 100.00 2389 THR F CA 1
ATOM 14166 C C . THR F 1 2389 ? 135.371 177.171 94.577 1.00 100.00 2389 THR F C 1
ATOM 14167 O O . THR F 1 2389 ? 136.564 177.408 94.419 1.00 100.00 2389 THR F O 1
ATOM 14171 N N . VAL F 1 2390 ? 134.644 176.463 93.716 1.00 100.00 2390 VAL F N 1
ATOM 14172 C CA . VAL F 1 2390 ? 135.239 175.813 92.560 1.00 100.00 2390 VAL F CA 1
ATOM 14173 C C . VAL F 1 2390 ? 134.665 176.379 91.271 1.00 100.00 2390 VAL F C 1
ATOM 14174 O O . VAL F 1 2390 ? 133.718 175.826 90.718 1.00 100.00 2390 VAL F O 1
ATOM 14178 N N . VAL F 1 2391 ? 135.272 177.441 90.749 1.00 100.00 2391 VAL F N 1
ATOM 14179 C CA . VAL F 1 2391 ? 134.714 178.157 89.595 1.00 100.00 2391 VAL F CA 1
ATOM 14180 C C . VAL F 1 2391 ? 134.670 177.247 88.374 1.00 100.00 2391 VAL F C 1
ATOM 14181 O O . VAL F 1 2391 ? 135.720 176.884 87.860 1.00 100.00 2391 VAL F O 1
ATOM 14185 N N . VAL F 1 2392 ? 133.483 176.915 87.850 1.00 100.00 2392 VAL F N 1
ATOM 14186 C CA . VAL F 1 2392 ? 133.420 176.134 86.599 1.00 100.00 2392 VAL F CA 1
ATOM 14187 C C . VAL F 1 2392 ? 133.556 177.094 85.421 1.00 100.00 2392 VAL F C 1
ATOM 14188 O O . VAL F 1 2392 ? 133.024 178.200 85.478 1.00 100.00 2392 VAL F O 1
ATOM 14192 N N . TYR F 1 2393 ? 134.306 176.708 84.372 1.00 100.00 2393 TYR F N 1
ATOM 14193 C CA . TYR F 1 2393 ? 134.594 177.580 83.226 1.00 100.00 2393 TYR F CA 1
ATOM 14194 C C . TYR F 1 2393 ? 133.360 177.700 82.366 1.00 100.00 2393 TYR F C 1
ATOM 14195 O O . TYR F 1 2393 ? 132.485 176.845 82.441 1.00 100.00 2393 TYR F O 1
ATOM 14204 N N . PRO F 1 2394 ? 133.289 178.716 81.489 1.00 100.00 2394 PRO F N 1
ATOM 14205 C CA . PRO F 1 2394 ? 132.093 178.917 80.666 1.00 100.00 2394 PRO F CA 1
ATOM 14206 C C . PRO F 1 2394 ? 131.908 177.779 79.690 1.00 100.00 2394 PRO F C 1
ATOM 14207 O O . PRO F 1 2394 ? 132.662 176.814 79.746 1.00 100.00 2394 PRO F O 1
ATOM 14211 N N . LEU F 1 2395 ? 130.932 177.866 78.794 1.00 100.00 2395 LEU F N 1
ATOM 14212 C CA . LEU F 1 2395 ? 130.657 176.786 77.847 1.00 100.00 2395 LEU F CA 1
ATOM 14213 C C . LEU F 1 2395 ? 131.267 177.139 76.494 1.00 100.00 2395 LEU F C 1
ATOM 14214 O O . LEU F 1 2395 ? 131.035 178.241 75.996 1.00 100.00 2395 LEU F O 1
ATOM 14219 N N . THR F 1 2396 ? 132.051 176.218 75.915 1.00 100.00 2396 THR F N 1
ATOM 14220 C CA . THR F 1 2396 ? 132.636 176.432 74.579 1.00 100.00 2396 THR F CA 1
ATOM 14221 C C . THR F 1 2396 ? 131.544 176.265 73.537 1.00 100.00 2396 THR F C 1
ATOM 14222 O O . THR F 1 2396 ? 130.941 175.190 73.467 1.00 100.00 2396 THR F O 1
ATOM 14226 N N . PRO F 1 2397 ? 131.237 177.284 72.727 1.00 94.88 2397 PRO F N 1
ATOM 14227 C CA . PRO F 1 2397 ? 130.149 177.194 71.765 1.00 94.88 2397 PRO F CA 1
ATOM 14228 C C . PRO F 1 2397 ? 130.588 176.438 70.519 1.00 94.88 2397 PRO F C 1
ATOM 14229 O O . PRO F 1 2397 ? 130.025 175.389 70.238 1.00 94.88 2397 PRO F O 1
ATOM 14233 N N . ILE G 1 2061 ? 137.254 155.255 253.731 1.00 100.00 2061 ILE G N 1
ATOM 14234 C CA . ILE G 1 2061 ? 136.144 155.766 252.919 1.00 100.00 2061 ILE G CA 1
ATOM 14235 C C . ILE G 1 2061 ? 136.725 156.529 251.734 1.00 100.00 2061 ILE G C 1
ATOM 14236 O O . ILE G 1 2061 ? 136.924 157.743 251.842 1.00 100.00 2061 ILE G O 1
ATOM 14241 N N . ASN G 1 2062 ? 136.968 155.834 250.620 1.00 100.00 2062 ASN G N 1
ATOM 14242 C CA . ASN G 1 2062 ? 137.578 156.436 249.435 1.00 100.00 2062 ASN G CA 1
ATOM 14243 C C . ASN G 1 2062 ? 136.643 157.412 248.743 1.00 100.00 2062 ASN G C 1
ATOM 14244 O O . ASN G 1 2062 ? 135.647 157.819 249.320 1.00 100.00 2062 ASN G O 1
ATOM 14249 N N . SER G 1 2063 ? 136.948 157.783 247.503 1.00 100.00 2063 SER G N 1
ATOM 14250 C CA . SER G 1 2063 ? 136.020 158.664 246.790 1.00 100.00 2063 SER G CA 1
ATOM 14251 C C . SER G 1 2063 ? 135.899 158.312 245.312 1.00 100.00 2063 SER G C 1
ATOM 14252 O O . SER G 1 2063 ? 136.912 158.213 244.620 1.00 100.00 2063 SER G O 1
ATOM 14255 N N . ILE G 1 2064 ? 134.668 158.143 244.837 1.00 100.00 2064 ILE G N 1
ATOM 14256 C CA . ILE G 1 2064 ? 134.354 157.865 243.437 1.00 100.00 2064 ILE G CA 1
ATOM 14257 C C . ILE G 1 2064 ? 134.934 158.910 242.482 1.00 100.00 2064 ILE G C 1
ATOM 14258 O O . ILE G 1 2064 ? 134.630 160.098 242.621 1.00 100.00 2064 ILE G O 1
ATOM 14263 N N . PRO G 1 2065 ? 135.747 158.488 241.507 1.00 100.00 2065 PRO G N 1
ATOM 14264 C CA . PRO G 1 2065 ? 136.381 159.367 240.519 1.00 100.00 2065 PRO G CA 1
ATOM 14265 C C . PRO G 1 2065 ? 135.415 159.753 239.419 1.00 100.00 2065 PRO G C 1
ATOM 14266 O O . PRO G 1 2065 ? 134.406 159.093 239.214 1.00 100.00 2065 PRO G O 1
ATOM 14270 N N . SER G 1 2066 ? 135.809 160.747 238.623 1.00 100.00 2066 SER G N 1
ATOM 14271 C CA . SER G 1 2066 ? 134.971 161.179 237.510 1.00 100.00 2066 SER G CA 1
ATOM 14272 C C . SER G 1 2066 ? 135.069 160.157 236.391 1.00 100.00 2066 SER G C 1
ATOM 14273 O O . SER G 1 2066 ? 135.721 159.127 236.542 1.00 100.00 2066 SER G O 1
ATOM 14276 N N . THR G 1 2067 ? 134.444 160.440 235.254 1.00 100.00 2067 THR G N 1
ATOM 14277 C CA . THR G 1 2067 ? 134.326 159.473 234.166 1.00 100.00 2067 THR G CA 1
ATOM 14278 C C . THR G 1 2067 ? 135.417 159.728 233.140 1.00 100.00 2067 THR G C 1
ATOM 14279 O O . THR G 1 2067 ? 135.197 160.522 232.233 1.00 100.00 2067 THR G O 1
ATOM 14283 N N . ALA G 1 2068 ? 136.580 159.071 233.263 1.00 100.00 2068 ALA G N 1
ATOM 14284 C CA . ALA G 1 2068 ? 137.552 159.143 232.179 1.00 100.00 2068 ALA G CA 1
ATOM 14285 C C . ALA G 1 2068 ? 136.744 159.117 230.913 1.00 100.00 2068 ALA G C 1
ATOM 14286 O O . ALA G 1 2068 ? 135.904 158.235 230.757 1.00 100.00 2068 ALA G O 1
ATOM 14288 N N . SER G 1 2069 ? 136.940 160.088 230.036 1.00 100.00 2069 SER G N 1
ATOM 14289 C CA . SER G 1 2069 ? 135.965 160.290 228.964 1.00 100.00 2069 SER G CA 1
ATOM 14290 C C . SER G 1 2069 ? 136.147 159.248 227.879 1.00 100.00 2069 SER G C 1
ATOM 14291 O O . SER G 1 2069 ? 137.146 159.284 227.168 1.00 100.00 2069 SER G O 1
ATOM 14294 N N . ALA G 1 2070 ? 135.153 158.373 227.705 1.00 100.00 2070 ALA G N 1
ATOM 14295 C CA . ALA G 1 2070 ? 135.259 157.262 226.781 1.00 100.00 2070 ALA G CA 1
ATOM 14296 C C . ALA G 1 2070 ? 134.974 157.743 225.375 1.00 100.00 2070 ALA G C 1
ATOM 14297 O O . ALA G 1 2070 ? 134.224 158.691 225.176 1.00 100.00 2070 ALA G O 1
ATOM 14299 N N . GLY G 1 2071 ? 135.561 157.080 224.393 1.00 100.00 2071 GLY G N 1
ATOM 14300 C CA . GLY G 1 2071 ? 135.317 157.447 223.012 1.00 100.00 2071 GLY G CA 1
ATOM 14301 C C . GLY G 1 2071 ? 135.825 156.381 222.076 1.00 100.00 2071 GLY G C 1
ATOM 14302 O O . GLY G 1 2071 ? 136.068 155.253 222.487 1.00 100.00 2071 GLY G O 1
ATOM 14303 N N . ASN G 1 2072 ? 135.949 156.730 220.795 1.00 100.00 2072 ASN G N 1
ATOM 14304 C CA . ASN G 1 2072 ? 136.420 155.768 219.810 1.00 100.00 2072 ASN G CA 1
ATOM 14305 C C . ASN G 1 2072 ? 137.067 156.454 218.611 1.00 100.00 2072 ASN G C 1
ATOM 14306 O O . ASN G 1 2072 ? 137.039 157.673 218.477 1.00 100.00 2072 ASN G O 1
ATOM 14311 N N . ASN G 1 2073 ? 137.621 155.654 217.707 1.00 94.88 2073 ASN G N 1
ATOM 14312 C CA . ASN G 1 2073 ? 138.370 156.190 216.570 1.00 94.88 2073 ASN G CA 1
ATOM 14313 C C . ASN G 1 2073 ? 137.502 156.487 215.353 1.00 94.88 2073 ASN G C 1
ATOM 14314 O O . ASN G 1 2073 ? 137.721 155.964 214.267 1.00 94.88 2073 ASN G O 1
ATOM 14319 N N . GLY G 1 2074 ? 136.545 157.380 215.543 1.00 92.30 2074 GLY G N 1
ATOM 14320 C CA . GLY G 1 2074 ? 135.709 157.868 214.472 1.00 92.30 2074 GLY G CA 1
ATOM 14321 C C . GLY G 1 2074 ? 134.806 156.801 213.894 1.00 92.30 2074 GLY G C 1
ATOM 14322 O O . GLY G 1 2074 ? 134.728 155.692 214.410 1.00 92.30 2074 GLY G O 1
ATOM 14323 N N . PRO G 1 2075 ? 134.085 157.163 212.828 1.00 100.00 2075 PRO G N 1
ATOM 14324 C CA . PRO G 1 2075 ? 133.249 156.240 212.063 1.00 100.00 2075 PRO G CA 1
ATOM 14325 C C . PRO G 1 2075 ? 134.108 155.150 211.464 1.00 100.00 2075 PRO G C 1
ATOM 14326 O O . PRO G 1 2075 ? 135.253 155.380 211.088 1.00 100.00 2075 PRO G O 1
ATOM 14330 N N . VAL G 1 2076 ? 133.529 153.968 211.346 1.00 100.00 2076 VAL G N 1
ATOM 14331 C CA . VAL G 1 2076 ? 134.215 152.766 210.900 1.00 100.00 2076 VAL G CA 1
ATOM 14332 C C . VAL G 1 2076 ? 133.549 152.254 209.635 1.00 100.00 2076 VAL G C 1
ATOM 14333 O O . VAL G 1 2076 ? 132.328 152.145 209.605 1.00 100.00 2076 VAL G O 1
ATOM 14337 N N . CYS G 1 2077 ? 134.332 151.927 208.600 1.00 100.00 2077 CYS G N 1
ATOM 14338 C CA . CYS G 1 2077 ? 133.777 151.398 207.348 1.00 100.00 2077 CYS G CA 1
ATOM 14339 C C . CYS G 1 2077 ? 133.195 149.997 207.553 1.00 100.00 2077 CYS G C 1
ATOM 14340 O O . CYS G 1 2077 ? 133.862 149.128 208.100 1.00 100.00 2077 CYS G O 1
ATOM 14343 N N . THR G 1 2078 ? 131.974 149.741 207.083 1.00 100.00 2078 THR G N 1
ATOM 14344 C CA . THR G 1 2078 ? 131.383 148.419 207.298 1.00 100.00 2078 THR G CA 1
ATOM 14345 C C . THR G 1 2078 ? 132.329 147.324 206.868 1.00 100.00 2078 THR G C 1
ATOM 14346 O O . THR G 1 2078 ? 132.828 147.333 205.746 1.00 100.00 2078 THR G O 1
ATOM 14350 N N . GLY G 1 2079 ? 132.546 146.364 207.765 1.00 100.00 2079 GLY G N 1
ATOM 14351 C CA . GLY G 1 2079 ? 133.386 145.209 207.531 1.00 100.00 2079 GLY G CA 1
ATOM 14352 C C . GLY G 1 2079 ? 134.773 145.278 208.137 1.00 100.00 2079 GLY G C 1
ATOM 14353 O O . GLY G 1 2079 ? 135.441 144.242 208.214 1.00 100.00 2079 GLY G O 1
ATOM 14354 N N . THR G 1 2080 ? 135.234 146.448 208.582 1.00 100.00 2080 THR G N 1
ATOM 14355 C CA . THR G 1 2080 ? 136.575 146.522 209.156 1.00 100.00 2080 THR G CA 1
ATOM 14356 C C . THR G 1 2080 ? 136.540 146.686 210.666 1.00 100.00 2080 THR G C 1
ATOM 14357 O O . THR G 1 2080 ? 135.495 146.655 211.309 1.00 100.00 2080 THR G O 1
ATOM 14361 N N . ASP G 1 2081 ? 137.728 146.801 211.234 1.00 100.00 2081 ASP G N 1
ATOM 14362 C CA . ASP G 1 2081 ? 137.922 146.855 212.671 1.00 100.00 2081 ASP G CA 1
ATOM 14363 C C . ASP G 1 2081 ? 137.852 148.290 213.184 1.00 100.00 2081 ASP G C 1
ATOM 14364 O O . ASP G 1 2081 ? 137.729 149.241 212.416 1.00 100.00 2081 ASP G O 1
ATOM 14369 N N . ALA G 1 2082 ? 137.980 148.464 214.499 1.00 100.00 2082 ALA G N 1
ATOM 14370 C CA . ALA G 1 2082 ? 137.877 149.788 215.098 1.00 100.00 2082 ALA G CA 1
ATOM 14371 C C . ALA G 1 2082 ? 138.665 149.868 216.386 1.00 100.00 2082 ALA G C 1
ATOM 14372 O O . ALA G 1 2082 ? 138.956 148.851 217.005 1.00 100.00 2082 ALA G O 1
ATOM 14374 N N . SER G 1 2083 ? 138.991 151.081 216.817 1.00 100.00 2083 SER G N 1
ATOM 14375 C CA . SER G 1 2083 ? 139.674 151.244 218.094 1.00 100.00 2083 SER G CA 1
ATOM 14376 C C . SER G 1 2083 ? 138.815 152.020 219.066 1.00 100.00 2083 SER G C 1
ATOM 14377 O O . SER G 1 2083 ? 138.122 152.950 218.670 1.00 100.00 2083 SER G O 1
ATOM 14380 N N . LEU G 1 2084 ? 138.871 151.643 220.335 1.00 100.00 2084 LEU G N 1
ATOM 14381 C CA . LEU G 1 2084 ? 138.209 152.356 221.414 1.00 100.00 2084 LEU G CA 1
ATOM 14382 C C . LEU G 1 2084 ? 139.241 153.155 222.179 1.00 100.00 2084 LEU G C 1
ATOM 14383 O O . LEU G 1 2084 ? 140.436 152.918 222.052 1.00 100.00 2084 LEU G O 1
ATOM 14388 N N . SER G 1 2085 ? 138.784 154.116 222.971 1.00 100.00 2085 SER G N 1
ATOM 14389 C CA . SER G 1 2085 ? 139.735 154.875 223.757 1.00 100.00 2085 SER G CA 1
ATOM 14390 C C . SER G 1 2085 ? 139.157 155.358 225.073 1.00 100.00 2085 SER G C 1
ATOM 14391 O O . SER G 1 2085 ? 137.949 155.470 225.248 1.00 100.00 2085 SER G O 1
ATOM 14394 N N . ALA G 1 2086 ? 140.058 155.692 225.985 1.00 100.00 2086 ALA G N 1
ATOM 14395 C CA . ALA G 1 2086 ? 139.692 156.272 227.262 1.00 100.00 2086 ALA G CA 1
ATOM 14396 C C . ALA G 1 2086 ? 140.772 157.236 227.714 1.00 100.00 2086 ALA G C 1
ATOM 14397 O O . ALA G 1 2086 ? 141.953 157.015 227.462 1.00 100.00 2086 ALA G O 1
ATOM 14399 N N . GLY G 1 2087 ? 140.362 158.290 228.409 1.00 97.19 2087 GLY G N 1
ATOM 14400 C CA . GLY G 1 2087 ? 141.321 159.249 228.937 1.00 97.19 2087 GLY G CA 1
ATOM 14401 C C . GLY G 1 2087 ? 142.135 158.670 230.077 1.00 97.19 2087 GLY G C 1
ATOM 14402 O O . GLY G 1 2087 ? 141.699 157.756 230.770 1.00 97.19 2087 GLY G O 1
ATOM 14403 N N . THR G 1 2088 ? 143.332 159.231 230.283 1.00 100.00 2088 THR G N 1
ATOM 14404 C CA . THR G 1 2088 ? 144.245 158.757 231.319 1.00 100.00 2088 THR G CA 1
ATOM 14405 C C . THR G 1 2088 ? 143.922 159.350 232.676 1.00 100.00 2088 THR G C 1
ATOM 14406 O O . THR G 1 2088 ? 143.857 160.567 232.832 1.00 100.00 2088 THR G O 1
ATOM 14410 N N . VAL G 1 2089 ? 143.775 158.487 233.669 1.00 100.00 2089 VAL G N 1
ATOM 14411 C CA . VAL G 1 2089 ? 143.491 158.900 235.033 1.00 100.00 2089 VAL G CA 1
ATOM 14412 C C . VAL G 1 2089 ? 144.517 158.266 235.964 1.00 100.00 2089 VAL G C 1
ATOM 14413 O O . VAL G 1 2089 ? 144.644 157.040 236.006 1.00 100.00 2089 VAL G O 1
ATOM 14417 N N . SER G 1 2090 ? 145.236 159.080 236.723 1.00 100.00 2090 SER G N 1
ATOM 14418 C CA . SER G 1 2090 ? 146.246 158.513 237.605 1.00 100.00 2090 SER G CA 1
ATOM 14419 C C . SER G 1 2090 ? 145.609 157.637 238.671 1.00 100.00 2090 SER G C 1
ATOM 14420 O O . SER G 1 2090 ? 144.649 158.048 239.325 1.00 100.00 2090 SER G O 1
ATOM 14423 N N . GLY G 1 2091 ? 146.180 156.450 238.889 1.00 100.00 2091 GLY G N 1
ATOM 14424 C CA . GLY G 1 2091 ? 145.693 155.512 239.887 1.00 100.00 2091 GLY G CA 1
ATOM 14425 C C . GLY G 1 2091 ? 144.584 154.616 239.383 1.00 100.00 2091 GLY G C 1
ATOM 14426 O O . GLY G 1 2091 ? 144.100 153.748 240.132 1.00 100.00 2091 GLY G O 1
ATOM 14427 N N . ALA G 1 2092 ? 144.182 154.800 238.132 1.00 100.00 2092 ALA G N 1
ATOM 14428 C CA . ALA G 1 2092 ? 143.081 154.078 237.531 1.00 100.00 2092 ALA G CA 1
ATOM 14429 C C . ALA G 1 2092 ? 143.464 152.761 236.905 1.00 100.00 2092 ALA G C 1
ATOM 14430 O O . ALA G 1 2092 ? 144.525 152.605 236.302 1.00 100.00 2092 ALA G O 1
ATOM 14432 N N . SER G 1 2093 ? 142.518 151.849 236.970 1.00 100.00 2093 SER G N 1
ATOM 14433 C CA . SER G 1 2093 ? 142.502 150.634 236.202 1.00 100.00 2093 SER G CA 1
ATOM 14434 C C . SER G 1 2093 ? 141.297 150.773 235.302 1.00 100.00 2093 SER G C 1
ATOM 14435 O O . SER G 1 2093 ? 140.375 151.519 235.617 1.00 100.00 2093 SER G O 1
ATOM 14438 N N . TYR G 1 2094 ? 141.288 150.091 234.177 1.00 100.00 2094 TYR G N 1
ATOM 14439 C CA . TYR G 1 2094 ? 140.188 150.259 233.247 1.00 100.00 2094 TYR G CA 1
ATOM 14440 C C . TYR G 1 2094 ? 139.508 148.935 232.969 1.00 100.00 2094 TYR G C 1
ATOM 14441 O O . TYR G 1 2094 ? 140.148 147.887 232.977 1.00 100.00 2094 TYR G O 1
ATOM 14450 N N . ALA G 1 2095 ? 138.208 148.987 232.711 1.00 100.00 2095 ALA G N 1
ATOM 14451 C CA . ALA G 1 2095 ? 137.500 147.802 232.276 1.00 100.00 2095 ALA G CA 1
ATOM 14452 C C . ALA G 1 2095 ? 136.413 148.174 231.297 1.00 100.00 2095 ALA G C 1
ATOM 14453 O O . ALA G 1 2095 ? 135.660 149.118 231.521 1.00 100.00 2095 ALA G O 1
ATOM 14455 N N . TRP G 1 2096 ? 136.322 147.421 230.226 1.00 100.00 2096 TRP G N 1
ATOM 14456 C CA . TRP G 1 2096 ? 135.307 147.640 229.225 1.00 100.00 2096 TRP G CA 1
ATOM 14457 C C . TRP G 1 2096 ? 134.356 146.479 229.250 1.00 100.00 2096 TRP G C 1
ATOM 14458 O O . TRP G 1 2096 ? 134.788 145.352 229.438 1.00 100.00 2096 TRP G O 1
ATOM 14469 N N . TYR G 1 2097 ? 133.084 146.751 229.018 1.00 100.00 2097 TYR G N 1
ATOM 14470 C CA . TYR G 1 2097 ? 132.031 145.755 229.032 1.00 100.00 2097 TYR G CA 1
ATOM 14471 C C . TYR G 1 2097 ? 131.236 145.822 227.737 1.00 100.00 2097 TYR G C 1
ATOM 14472 O O . TYR G 1 2097 ? 131.125 146.879 227.130 1.00 100.00 2097 TYR G O 1
ATOM 14481 N N . THR G 1 2098 ? 130.666 144.700 227.296 1.00 100.00 2098 THR G N 1
ATOM 14482 C CA . THR G 1 2098 ? 129.799 144.728 226.119 1.00 100.00 2098 THR G CA 1
ATOM 14483 C C . THR G 1 2098 ? 128.339 144.776 226.507 1.00 100.00 2098 THR G C 1
ATOM 14484 O O . THR G 1 2098 ? 127.470 144.684 225.642 1.00 100.00 2098 THR G O 1
ATOM 14488 N N . ASP G 1 2099 ? 128.050 144.891 227.794 1.00 98.50 2099 ASP G N 1
ATOM 14489 C CA . ASP G 1 2099 ? 126.680 144.832 228.280 1.00 98.50 2099 ASP G CA 1
ATOM 14490 C C . ASP G 1 2099 ? 126.463 145.816 229.422 1.00 98.50 2099 ASP G C 1
ATOM 14491 O O . ASP G 1 2099 ? 127.114 145.736 230.468 1.00 98.50 2099 ASP G O 1
ATOM 14496 N N . ALA G 1 2100 ? 125.552 146.760 229.237 1.00 75.05 2100 ALA G N 1
ATOM 14497 C CA . ALA G 1 2100 ? 125.215 147.600 230.378 1.00 75.05 2100 ALA G CA 1
ATOM 14498 C C . ALA G 1 2100 ? 124.766 146.683 231.493 1.00 75.05 2100 ALA G C 1
ATOM 14499 O O . ALA G 1 2100 ? 124.367 145.554 231.237 1.00 75.05 2100 ALA G O 1
ATOM 14501 N N . GLY G 1 2101 ? 124.783 147.153 232.724 1.00 72.01 2101 GLY G N 1
ATOM 14502 C CA . GLY G 1 2101 ? 124.545 146.233 233.812 1.00 72.01 2101 GLY G CA 1
ATOM 14503 C C . GLY G 1 2101 ? 125.838 145.683 234.335 1.00 72.01 2101 GLY G C 1
ATOM 14504 O O . GLY G 1 2101 ? 125.826 144.943 235.328 1.00 72.01 2101 GLY G O 1
ATOM 14505 N N . THR G 1 2102 ? 126.950 146.038 233.687 1.00 74.22 2102 THR G N 1
ATOM 14506 C CA . THR G 1 2102 ? 128.287 145.682 234.145 1.00 74.22 2102 THR G CA 1
ATOM 14507 C C . THR G 1 2102 ? 128.447 144.159 234.167 1.00 74.22 2102 THR G C 1
ATOM 14508 O O . THR G 1 2102 ? 128.637 143.553 235.213 1.00 74.22 2102 THR G O 1
ATOM 14512 N N . SER G 1 2103 ? 128.320 143.537 232.992 1.00 72.71 2103 SER G N 1
ATOM 14513 C CA . SER G 1 2103 ? 128.599 142.105 232.840 1.00 72.71 2103 SER G CA 1
ATOM 14514 C C . SER G 1 2103 ? 129.050 141.872 231.404 1.00 72.71 2103 SER G C 1
ATOM 14515 O O . SER G 1 2103 ? 128.836 142.727 230.552 1.00 72.71 2103 SER G O 1
ATOM 14518 N N . ASN G 1 2104 ? 129.647 140.706 231.134 1.00 79.44 2104 ASN G N 1
ATOM 14519 C CA . ASN G 1 2104 ? 130.275 140.365 229.851 1.00 79.44 2104 ASN G CA 1
ATOM 14520 C C . ASN G 1 2104 ? 131.468 141.263 229.550 1.00 79.44 2104 ASN G C 1
ATOM 14521 O O . ASN G 1 2104 ? 131.502 141.977 228.555 1.00 79.44 2104 ASN G O 1
ATOM 14526 N N . GLN G 1 2105 ? 132.452 141.217 230.446 1.00 100.00 2105 GLN G N 1
ATOM 14527 C CA . GLN G 1 2105 ? 133.620 142.070 230.310 1.00 100.00 2105 GLN G CA 1
ATOM 14528 C C . GLN G 1 2105 ? 134.355 141.788 229.012 1.00 100.00 2105 GLN G C 1
ATOM 14529 O O . GLN G 1 2105 ? 134.553 140.642 228.624 1.00 100.00 2105 GLN G O 1
ATOM 14535 N N . PHE G 1 2106 ? 134.939 142.775 228.388 1.00 100.00 2106 PHE G N 1
ATOM 14536 C CA . PHE G 1 2106 ? 135.634 142.357 227.158 1.00 100.00 2106 PHE G CA 1
ATOM 14537 C C . PHE G 1 2106 ? 1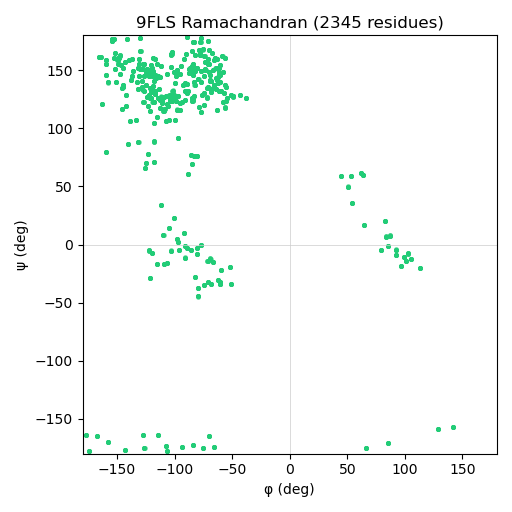37.089 142.731 227.293 1.00 100.00 2106 PHE G C 1
ATOM 14538 O O . PHE G 1 2106 ? 137.905 141.987 226.770 1.00 100.00 2106 PHE G O 1
ATOM 14546 N N . SER G 1 2107 ? 137.548 143.746 228.013 1.00 100.00 2107 SER G N 1
ATOM 14547 C CA . SER G 1 2107 ? 139.006 144.058 228.001 1.00 100.00 2107 SER G CA 1
ATOM 14548 C C . SER G 1 2107 ? 139.378 144.881 229.215 1.00 100.00 2107 SER G C 1
ATOM 14549 O O . SER G 1 2107 ? 138.533 145.661 229.625 1.00 100.00 2107 SER G O 1
ATOM 14552 N N . THR G 1 2108 ? 140.583 144.693 229.760 1.00 100.00 2108 THR G N 1
ATOM 14553 C CA . THR G 1 2108 ? 141.056 145.533 230.888 1.00 100.00 2108 THR G CA 1
ATOM 14554 C C . THR G 1 2108 ? 142.198 146.403 230.393 1.00 100.00 2108 THR G C 1
ATOM 14555 O O . THR G 1 2108 ? 143.115 146.627 231.167 1.00 100.00 2108 THR G O 1
ATOM 14559 N N . LEU G 1 2109 ? 142.147 146.836 229.142 1.00 100.00 2109 LEU G N 1
ATOM 14560 C CA . LEU G 1 2109 ? 143.148 147.790 228.624 1.00 100.00 2109 LEU G CA 1
ATOM 14561 C C . LEU G 1 2109 ? 142.492 149.174 228.593 1.00 100.00 2109 LEU G C 1
ATOM 14562 O O . LEU G 1 2109 ? 141.280 149.247 228.688 1.00 100.00 2109 LEU G O 1
ATOM 14567 N N . GLN G 1 2110 ? 143.275 150.217 228.438 1.00 100.00 2110 GLN G N 1
ATOM 14568 C CA . GLN G 1 2110 ? 142.686 151.554 228.408 1.00 100.00 2110 GLN G CA 1
ATOM 14569 C C . GLN G 1 2110 ? 142.139 151.732 227.017 1.00 100.00 2110 GLN G C 1
ATOM 14570 O O . GLN G 1 2110 ? 140.994 152.099 226.905 1.00 100.00 2110 GLN G O 1
ATOM 14576 N N . ASN G 1 2111 ? 142.894 151.356 226.011 1.00 100.00 2111 ASN G N 1
ATOM 14577 C CA . ASN G 1 2111 ? 142.494 151.634 224.630 1.00 100.00 2111 ASN G CA 1
ATOM 14578 C C . ASN G 1 2111 ? 142.447 150.365 223.764 1.00 100.00 2111 ASN G C 1
ATOM 14579 O O . ASN G 1 2111 ? 143.283 150.190 222.881 1.00 100.00 2111 ASN G O 1
ATOM 14584 N N . PRO G 1 2112 ? 141.480 149.472 224.002 1.00 100.00 2112 PRO G N 1
ATOM 14585 C CA . PRO G 1 2112 ? 141.357 148.183 223.313 1.00 100.00 2112 PRO G CA 1
ATOM 14586 C C . PRO G 1 2112 ? 140.775 148.341 221.937 1.00 100.00 2112 PRO G C 1
ATOM 14587 O O . PRO G 1 2112 ? 140.133 149.339 221.661 1.00 100.00 2112 PRO G O 1
ATOM 14591 N N . THR G 1 2113 ? 140.931 147.319 221.100 1.00 100.00 2113 THR G N 1
ATOM 14592 C CA . THR G 1 2113 ? 140.308 147.336 219.787 1.00 100.00 2113 THR G CA 1
ATOM 14593 C C . THR G 1 2113 ? 139.066 146.467 219.724 1.00 100.00 2113 THR G C 1
ATOM 14594 O O . THR G 1 2113 ? 138.834 145.591 220.554 1.00 100.00 2113 THR G O 1
ATOM 14598 N N . VAL G 1 2114 ? 138.295 146.715 218.676 1.00 100.00 2114 VAL G N 1
ATOM 14599 C CA . VAL G 1 2114 ? 137.052 146.041 218.348 1.00 100.00 2114 VAL G CA 1
ATOM 14600 C C . VAL G 1 2114 ? 137.189 145.434 216.964 1.00 100.00 2114 VAL G C 1
ATOM 14601 O O . VAL G 1 2114 ? 137.536 146.143 216.018 1.00 100.00 2114 VAL G O 1
ATOM 14605 N N . ASN G 1 2115 ? 136.887 144.157 216.811 1.00 100.00 2115 ASN G N 1
ATOM 14606 C CA . ASN G 1 2115 ? 137.046 143.572 215.492 1.00 100.00 2115 ASN G CA 1
ATOM 14607 C C . ASN G 1 2115 ? 135.715 143.398 214.766 1.00 100.00 2115 ASN G C 1
ATOM 14608 O O . ASN G 1 2115 ? 134.670 143.243 215.391 1.00 100.00 2115 ASN G O 1
ATOM 14613 N N . ASN G 1 2116 ? 135.768 143.420 213.431 1.00 100.00 2116 ASN G N 1
ATOM 14614 C CA . ASN G 1 2116 ? 134.654 143.078 212.527 1.00 100.00 2116 ASN G CA 1
ATOM 14615 C C . ASN G 1 2116 ? 133.340 143.821 212.770 1.00 100.00 2116 ASN G C 1
ATOM 14616 O O . ASN G 1 2116 ? 132.310 143.195 212.992 1.00 100.00 2116 ASN G O 1
ATOM 14621 N N . LEU G 1 2117 ? 133.331 145.146 212.700 1.00 100.00 2117 LEU G N 1
ATOM 14622 C CA . LEU G 1 2117 ? 132.058 145.830 212.903 1.00 100.00 2117 LEU G CA 1
ATOM 14623 C C . LEU G 1 2117 ? 131.254 145.900 211.618 1.00 100.00 2117 LEU G C 1
ATOM 14624 O O . LEU G 1 2117 ? 131.723 146.415 210.604 1.00 100.00 2117 LEU G O 1
ATOM 14629 N N . THR G 1 2118 ? 130.017 145.426 211.682 1.00 100.00 2118 THR G N 1
ATOM 14630 C CA . THR G 1 2118 ? 129.137 145.428 210.534 1.00 100.00 2118 THR G CA 1
ATOM 14631 C C . THR G 1 2118 ? 128.006 146.429 210.654 1.00 100.00 2118 THR G C 1
ATOM 14632 O O . THR G 1 2118 ? 127.386 146.772 209.646 1.00 100.00 2118 THR G O 1
ATOM 14636 N N . ASN G 1 2119 ? 127.738 146.914 211.855 1.00 100.00 2119 ASN G N 1
ATOM 14637 C CA . ASN G 1 2119 ? 126.674 147.867 212.094 1.00 100.00 2119 ASN G CA 1
ATOM 14638 C C . ASN G 1 2119 ? 127.041 148.661 213.337 1.00 100.00 2119 ASN G C 1
ATOM 14639 O O . ASN G 1 2119 ? 128.043 148.375 213.987 1.00 100.00 2119 ASN G O 1
ATOM 14644 N N . ASP G 1 2120 ? 126.214 149.637 213.695 1.00 100.00 2120 ASP G N 1
ATOM 14645 C CA . ASP G 1 2120 ? 126.509 150.450 214.871 1.00 100.00 2120 ASP G CA 1
ATOM 14646 C C . ASP G 1 2120 ? 126.514 149.579 216.116 1.00 100.00 2120 ASP G C 1
ATOM 14647 O O . ASP G 1 2120 ? 125.649 148.718 216.283 1.00 100.00 2120 ASP G O 1
ATOM 14652 N N . SER G 1 2121 ? 127.471 149.818 217.011 1.00 100.00 2121 SER G N 1
ATOM 14653 C CA . SER G 1 2121 ? 127.553 149.048 218.254 1.00 100.00 2121 SER G CA 1
ATOM 14654 C C . SER G 1 2121 ? 128.005 149.914 219.426 1.00 100.00 2121 SER G C 1
ATOM 14655 O O . SER G 1 2121 ? 128.651 150.944 219.227 1.00 100.00 2121 SER G O 1
ATOM 14658 N N . THR G 1 2122 ? 127.675 149.500 220.648 1.00 100.00 2122 THR G N 1
ATOM 14659 C CA . THR G 1 2122 ? 128.083 150.256 221.818 1.00 100.00 2122 THR G CA 1
ATOM 14660 C C . THR G 1 2122 ? 128.966 149.463 222.759 1.00 100.00 2122 THR G C 1
ATOM 14661 O O . THR G 1 2122 ? 128.839 148.245 222.887 1.00 100.00 2122 THR G O 1
ATOM 14665 N N . PHE G 1 2123 ? 129.810 150.194 223.473 1.00 100.00 2123 PHE G N 1
ATOM 14666 C CA . PHE G 1 2123 ? 130.731 149.640 224.447 1.00 100.00 2123 PHE G CA 1
ATOM 14667 C C . PHE G 1 2123 ? 130.630 150.437 225.724 1.00 100.00 2123 PHE G C 1
ATOM 14668 O O . PHE G 1 2123 ? 130.304 151.617 225.697 1.00 100.00 2123 PHE G O 1
ATOM 14676 N N . TYR G 1 2124 ? 130.909 149.817 226.851 1.00 100.00 2124 TYR G N 1
ATOM 14677 C CA . TYR G 1 2124 ? 130.770 150.526 228.108 1.00 100.00 2124 TYR G CA 1
ATOM 14678 C C . TYR G 1 2124 ? 132.073 150.598 228.879 1.00 100.00 2124 TYR G C 1
ATOM 14679 O O . TYR G 1 2124 ? 132.673 149.573 229.162 1.00 100.00 2124 TYR G O 1
ATOM 14688 N N . LEU G 1 2125 ? 132.495 151.792 229.257 1.00 100.00 2125 LEU G N 1
ATOM 14689 C CA . LEU G 1 2125 ? 133.733 151.960 230.012 1.00 100.00 2125 LEU G CA 1
ATOM 14690 C C . LEU G 1 2125 ? 133.475 152.200 231.480 1.00 100.00 2125 LEU G C 1
ATOM 14691 O O . LEU G 1 2125 ? 132.748 153.118 231.859 1.00 100.00 2125 LEU G O 1
ATOM 14696 N N . LEU G 1 2126 ? 134.030 151.382 232.379 1.00 100.00 2126 LEU G N 1
ATOM 14697 C CA . LEU G 1 2126 ? 133.909 151.651 233.848 1.00 100.00 2126 LEU G CA 1
ATOM 14698 C C . LEU G 1 2126 ? 135.311 151.786 234.475 1.00 100.00 2126 LEU G C 1
ATOM 14699 O O . LEU G 1 2126 ? 135.973 150.753 234.529 1.00 100.00 2126 LEU G O 1
ATOM 14704 N N . VAL G 1 2127 ? 135.729 152.957 235.008 1.00 100.00 2127 VAL G N 1
ATOM 14705 C CA . VAL G 1 2127 ? 137.070 153.286 235.475 1.00 100.00 2127 VAL G CA 1
ATOM 14706 C C . VAL G 1 2127 ? 137.099 153.141 236.984 1.00 100.00 2127 VAL G C 1
ATOM 14707 O O . VAL G 1 2127 ? 136.204 153.633 237.670 1.00 100.00 2127 VAL G O 1
ATOM 14711 N N . THR G 1 2128 ? 138.167 152.590 237.566 1.00 100.00 2128 THR G N 1
ATOM 14712 C CA . THR G 1 2128 ? 138.201 152.366 239.038 1.00 100.00 2128 THR G CA 1
ATOM 14713 C C . THR G 1 2128 ? 139.528 152.827 239.639 1.00 100.00 2128 THR G C 1
ATOM 14714 O O . THR G 1 2128 ? 140.502 152.100 239.467 1.00 100.00 2128 THR G O 1
ATOM 14718 N N . VAL G 1 2129 ? 139.552 153.945 240.368 1.00 100.00 2129 VAL G N 1
ATOM 14719 C CA . VAL G 1 2129 ? 140.807 154.504 240.944 1.00 100.00 2129 VAL G CA 1
ATOM 14720 C C . VAL G 1 2129 ? 140.775 154.414 242.464 1.00 100.00 2129 VAL G C 1
ATOM 14721 O O . VAL G 1 2129 ? 139.925 155.092 243.042 1.00 100.00 2129 VAL G O 1
ATOM 14725 N N . ASN G 1 2130 ? 141.690 153.660 243.072 1.00 83.98 2130 ASN G N 1
ATOM 14726 C CA . ASN G 1 2130 ? 141.798 153.520 244.552 1.00 83.98 2130 ASN G CA 1
ATOM 14727 C C . ASN G 1 2130 ? 140.822 152.451 245.015 1.00 83.98 2130 ASN G C 1
ATOM 14728 O O . ASN G 1 2130 ? 140.671 152.273 246.226 1.00 83.98 2130 ASN G O 1
ATOM 14733 N N . GLY G 1 2131 ? 140.196 151.771 244.070 1.00 100.00 2131 GLY G N 1
ATOM 14734 C CA . GLY G 1 2131 ? 139.191 150.774 244.452 1.00 100.00 2131 GLY G CA 1
ATOM 14735 C C . GLY G 1 2131 ? 137.781 151.269 244.201 1.00 100.00 2131 GLY G C 1
ATOM 14736 O O . GLY G 1 2131 ? 136.871 150.427 244.249 1.00 100.00 2131 GLY G O 1
ATOM 14737 N N . CYS G 1 2132 ? 137.579 152.567 243.935 1.00 100.00 2132 CYS G N 1
ATOM 14738 C CA . CYS G 1 2132 ? 136.175 152.938 243.664 1.00 100.00 2132 CYS G CA 1
ATOM 14739 C C . CYS G 1 2132 ? 135.835 153.002 242.186 1.00 100.00 2132 CYS G C 1
ATOM 14740 O O . CYS G 1 2132 ? 136.519 153.693 241.429 1.00 100.00 2132 CYS G O 1
ATOM 14743 N N . PRO G 1 2133 ? 134.781 152.310 241.763 1.00 100.00 2133 PRO G N 1
ATOM 14744 C CA . PRO G 1 2133 ? 134.313 152.360 240.379 1.00 100.00 2133 PRO G CA 1
ATOM 14745 C C . PRO G 1 2133 ? 133.605 153.667 240.091 1.00 100.00 2133 PRO G C 1
ATOM 14746 O O . PRO G 1 2133 ? 132.884 154.193 240.934 1.00 100.00 2133 PRO G O 1
ATOM 14750 N N . SER G 1 2134 ? 133.777 154.147 238.871 1.00 100.00 2134 SER G N 1
ATOM 14751 C CA . SER G 1 2134 ? 133.159 155.341 238.321 1.00 100.00 2134 SER G CA 1
ATOM 14752 C C . SER G 1 2134 ? 131.770 155.049 237.786 1.00 100.00 2134 SER G C 1
ATOM 14753 O O . SER G 1 2134 ? 131.327 153.909 237.742 1.00 100.00 2134 SER G O 1
ATOM 14756 N N . ALA G 1 2135 ? 131.074 156.097 237.362 1.00 100.00 2135 ALA G N 1
ATOM 14757 C CA . ALA G 1 2135 ? 129.825 155.890 236.647 1.00 100.00 2135 ALA G CA 1
ATOM 14758 C C . ALA G 1 2135 ? 130.160 155.239 235.317 1.00 100.00 2135 ALA G C 1
ATOM 14759 O O . ALA G 1 2135 ? 131.254 155.428 234.789 1.00 100.00 2135 ALA G O 1
ATOM 14761 N N . LEU G 1 2136 ? 129.251 154.439 234.779 1.00 100.00 2136 LEU G N 1
ATOM 14762 C CA . LEU G 1 2136 ? 129.538 153.780 233.509 1.00 100.00 2136 LEU G CA 1
ATOM 14763 C C . LEU G 1 2136 ? 129.393 154.787 232.361 1.00 100.00 2136 LEU G C 1
ATOM 14764 O O . LEU G 1 2136 ? 128.371 155.459 232.271 1.00 100.00 2136 LEU G O 1
ATOM 14769 N N . ASP G 1 2137 ? 130.405 154.907 231.483 1.00 100.00 2137 ASP G N 1
ATOM 14770 C CA . ASP G 1 2137 ? 130.379 155.858 230.359 1.00 100.00 2137 ASP G CA 1
ATOM 14771 C C . ASP G 1 2137 ? 130.375 155.112 229.029 1.00 100.00 2137 ASP G C 1
ATOM 14772 O O . ASP G 1 2137 ? 131.371 154.505 228.653 1.00 100.00 2137 ASP G O 1
ATOM 14777 N N . SER G 1 2138 ? 129.260 155.136 228.318 1.00 99.28 2138 SER G N 1
ATOM 14778 C CA . SER G 1 2138 ? 129.118 154.395 227.076 1.00 99.28 2138 SER G CA 1
ATOM 14779 C C . SER G 1 2138 ? 129.676 155.141 225.871 1.00 99.28 2138 SER G C 1
ATOM 14780 O O . SER G 1 2138 ? 129.694 156.366 225.829 1.00 99.28 2138 SER G O 1
ATOM 14783 N N . THR G 1 2139 ? 130.054 154.385 224.842 1.00 100.00 2139 THR G N 1
ATOM 14784 C CA . THR G 1 2139 ? 130.460 154.939 223.553 1.00 100.00 2139 THR G CA 1
ATOM 14785 C C . THR G 1 2139 ? 129.668 154.273 222.448 1.00 100.00 2139 THR G C 1
ATOM 14786 O O . THR G 1 2139 ? 129.230 153.136 222.595 1.00 100.00 2139 THR G O 1
ATOM 14790 N N . THR G 1 2140 ? 129.522 154.946 221.314 1.00 100.00 2140 THR G N 1
ATOM 14791 C CA . THR G 1 2140 ? 128.892 154.323 220.160 1.00 100.00 2140 THR G CA 1
ATOM 14792 C C . THR G 1 2140 ? 129.825 154.400 218.980 1.00 100.00 2140 THR G C 1
ATOM 14793 O O . THR G 1 2140 ? 130.297 155.478 218.625 1.00 100.00 2140 THR G O 1
ATOM 14797 N N . VAL G 1 2141 ? 130.075 153.265 218.364 1.00 100.00 2141 VAL G N 1
ATOM 14798 C CA . VAL G 1 2141 ? 130.909 153.228 217.186 1.00 100.00 2141 VAL G CA 1
ATOM 14799 C C . VAL G 1 2141 ? 129.975 153.204 216.008 1.00 100.00 2141 VAL G C 1
ATOM 14800 O O . VAL G 1 2141 ? 129.212 152.251 215.833 1.00 100.00 2141 VAL G O 1
ATOM 14804 N N . VAL G 1 2142 ? 130.037 154.241 215.213 1.00 100.00 2142 VAL G N 1
ATOM 14805 C CA . VAL G 1 2142 ? 129.158 154.409 214.072 1.00 100.00 2142 VAL G CA 1
ATOM 14806 C C . VAL G 1 2142 ? 129.786 153.743 212.871 1.00 100.00 2142 VAL G C 1
ATOM 14807 O O . VAL G 1 2142 ? 130.969 153.938 212.602 1.00 100.00 2142 VAL G O 1
ATOM 14811 N N . VAL G 1 2143 ? 129.006 152.949 212.151 1.00 100.00 2143 VAL G N 1
ATOM 14812 C CA . VAL G 1 2143 ? 129.523 152.208 211.011 1.00 100.00 2143 VAL G CA 1
ATOM 14813 C C . VAL G 1 2143 ? 128.957 152.760 209.704 1.00 100.00 2143 VAL G C 1
ATOM 14814 O O . VAL G 1 2143 ? 127.741 152.830 209.514 1.00 100.00 2143 VAL G O 1
ATOM 14818 N N . TYR G 1 2144 ? 129.856 153.149 208.808 1.00 100.00 2144 TYR G N 1
ATOM 14819 C CA . TYR G 1 2144 ? 129.513 153.752 207.520 1.00 100.00 2144 TYR G CA 1
ATOM 14820 C C . TYR G 1 2144 ? 128.914 152.723 206.577 1.00 100.00 2144 TYR G C 1
ATOM 14821 O O . TYR G 1 2144 ? 129.499 151.658 206.404 1.00 100.00 2144 TYR G O 1
ATOM 14830 N N . PRO G 1 2145 ? 127.819 153.048 205.890 1.00 100.00 2145 PRO G N 1
ATOM 14831 C CA . PRO G 1 2145 ? 127.151 152.139 204.949 1.00 100.00 2145 PRO G CA 1
ATOM 14832 C C . PRO G 1 2145 ? 128.027 151.654 203.813 1.00 100.00 2145 PRO G C 1
ATOM 14833 O O . PRO G 1 2145 ? 128.970 152.324 203.396 1.00 100.00 2145 PRO G O 1
ATOM 14837 N N . LEU G 1 2146 ? 127.554 150.577 203.195 1.00 100.00 2146 LEU G N 1
ATOM 14838 C CA . LEU G 1 2146 ? 128.270 149.923 202.112 1.00 100.00 2146 LEU G CA 1
ATOM 14839 C C . LEU G 1 2146 ? 128.331 150.839 200.905 1.00 100.00 2146 LEU G C 1
ATOM 14840 O O . LEU G 1 2146 ? 127.329 151.465 200.565 1.00 100.00 2146 LEU G O 1
ATOM 14845 N N . THR G 1 2147 ? 129.498 150.949 200.277 1.00 100.00 2147 THR G N 1
ATOM 14846 C CA . THR G 1 2147 ? 129.547 151.668 199.024 1.00 100.00 2147 THR G CA 1
ATOM 14847 C C . THR G 1 2147 ? 128.852 150.801 197.981 1.00 100.00 2147 THR G C 1
ATOM 14848 O O . THR G 1 2147 ? 129.189 149.626 197.860 1.00 100.00 2147 THR G O 1
ATOM 14852 N N . PRO G 1 2148 ? 127.861 151.325 197.258 1.00 100.00 2148 PRO G N 1
ATOM 14853 C CA . PRO G 1 2148 ? 127.148 150.569 196.227 1.00 100.00 2148 PRO G CA 1
ATOM 14854 C C . PRO G 1 2148 ? 128.025 150.321 195.014 1.00 100.00 2148 PRO G C 1
ATOM 14855 O O . PRO G 1 2148 ? 128.945 151.080 194.729 1.00 100.00 2148 PRO G O 1
ATOM 14859 N N . SER G 1 2149 ? 127.702 149.269 194.282 1.00 100.00 2149 SER G N 1
ATOM 14860 C CA . SER G 1 2149 ? 128.442 148.867 193.098 1.00 100.00 2149 SER G CA 1
ATOM 14861 C C . SER G 1 2149 ? 128.440 149.956 192.016 1.00 100.00 2149 SER G C 1
ATOM 14862 O O . SER G 1 2149 ? 127.409 150.583 191.787 1.00 100.00 2149 SER G O 1
ATOM 14865 N N . PRO G 1 2150 ? 129.569 150.183 191.327 1.00 100.00 2150 PRO G N 1
ATOM 14866 C CA . PRO G 1 2150 ? 129.681 151.151 190.227 1.00 100.00 2150 PRO G CA 1
ATOM 14867 C C . PRO G 1 2150 ? 128.783 150.824 189.060 1.00 100.00 2150 PRO G C 1
ATOM 14868 O O . PRO G 1 2150 ? 128.666 149.664 188.676 1.00 100.00 2150 PRO G O 1
ATOM 14872 N N . SER G 1 2151 ? 128.241 151.848 188.412 1.00 100.00 2151 SER G N 1
ATOM 14873 C CA . SER G 1 2151 ? 127.377 151.634 187.263 1.00 100.00 2151 SER G CA 1
ATOM 14874 C C . SER G 1 2151 ? 128.156 151.684 185.959 1.00 100.00 2151 SER G C 1
ATOM 14875 O O . SER G 1 2151 ? 128.825 152.673 185.668 1.00 100.00 2151 SER G O 1
ATOM 14878 N N . LEU G 1 2152 ? 128.086 150.608 185.192 1.00 100.00 2152 LEU G N 1
ATOM 14879 C CA . LEU G 1 2152 ? 128.775 150.444 183.926 1.00 100.00 2152 LEU G CA 1
ATOM 14880 C C . LEU G 1 2152 ? 127.793 150.244 182.771 1.00 100.00 2152 LEU G C 1
ATOM 14881 O O . LEU G 1 2152 ? 126.623 149.931 182.995 1.00 100.00 2152 LEU G O 1
ATOM 14886 N N . PRO G 1 2153 ? 128.242 150.478 181.526 1.00 100.00 2153 PRO G N 1
ATOM 14887 C CA . PRO G 1 2153 ? 127.461 150.206 180.317 1.00 100.00 2153 PRO G CA 1
ATOM 14888 C C . PRO G 1 2153 ? 127.120 148.735 180.205 1.00 100.00 2153 PRO G C 1
ATOM 14889 O O . PRO G 1 2153 ? 127.784 147.895 180.784 1.00 100.00 2153 PRO G O 1
ATOM 14893 N N . ALA G 1 2154 ? 126.045 148.393 179.520 1.00 100.00 2154 ALA G N 1
ATOM 14894 C CA . ALA G 1 2154 ? 125.747 146.972 179.458 1.00 100.00 2154 ALA G CA 1
ATOM 14895 C C . ALA G 1 2154 ? 126.782 146.315 178.567 1.00 100.00 2154 ALA G C 1
ATOM 14896 O O . ALA G 1 2154 ? 127.611 147.001 178.003 1.00 100.00 2154 ALA G O 1
ATOM 14898 N N . ASP G 1 2155 ? 126.786 144.991 178.420 1.00 69.37 2155 ASP G N 1
ATOM 14899 C CA . ASP G 1 2155 ? 127.864 144.413 177.628 1.00 69.37 2155 ASP G CA 1
ATOM 14900 C C . ASP G 1 2155 ? 127.733 144.981 176.223 1.00 69.37 2155 ASP G C 1
ATOM 14901 O O . ASP G 1 2155 ? 126.625 145.020 175.707 1.00 69.37 2155 ASP G O 1
ATOM 14906 N N . PHE G 1 2156 ? 128.822 145.474 175.611 1.00 98.67 2156 PHE G N 1
ATOM 14907 C CA . PHE G 1 2156 ? 128.676 146.129 174.303 1.00 98.67 2156 PHE G CA 1
ATOM 14908 C C . PHE G 1 2156 ? 129.390 145.324 173.219 1.00 98.67 2156 PHE G C 1
ATOM 14909 O O . PHE G 1 2156 ? 129.584 144.139 173.411 1.00 98.67 2156 PHE G O 1
ATOM 14917 N N . ALA G 1 2157 ? 129.640 145.929 172.045 1.00 100.00 2157 ALA G N 1
ATOM 14918 C CA . ALA G 1 2157 ? 130.184 145.248 170.862 1.00 100.00 2157 ALA G CA 1
ATOM 14919 C C . ALA G 1 2157 ? 130.722 146.262 169.877 1.00 100.00 2157 ALA G C 1
ATOM 14920 O O . ALA G 1 2157 ? 129.941 147.052 169.373 1.00 100.00 2157 ALA G O 1
ATOM 14922 N N . VAL G 1 2158 ? 131.995 146.210 169.535 1.00 100.00 2158 VAL G N 1
ATOM 14923 C CA . VAL G 1 2158 ? 132.645 147.207 168.691 1.00 100.00 2158 VAL G CA 1
ATOM 14924 C C . VAL G 1 2158 ? 133.102 146.467 167.441 1.00 100.00 2158 VAL G C 1
ATOM 14925 O O . VAL G 1 2158 ? 133.142 145.254 167.477 1.00 100.00 2158 VAL G O 1
ATOM 14929 N N . CYS G 1 2159 ? 133.359 147.145 166.313 1.00 30.00 2159 CYS G N 1
ATOM 14930 C CA . CYS G 1 2159 ? 133.984 146.514 165.143 1.00 30.00 2159 CYS G CA 1
ATOM 14931 C C . CYS G 1 2159 ? 135.477 146.811 165.127 1.00 30.00 2159 CYS G C 1
ATOM 14932 O O . CYS G 1 2159 ? 135.898 147.883 165.537 1.00 30.00 2159 CYS G O 1
ATOM 14935 N N . GLU G 1 2160 ? 136.306 145.937 164.643 1.00 100.00 2160 GLU G N 1
ATOM 14936 C CA . GLU G 1 2160 ? 137.687 146.209 164.640 1.00 100.00 2160 GLU G CA 1
ATOM 14937 C C . GLU G 1 2160 ? 137.872 147.499 163.938 1.00 100.00 2160 GLU G C 1
ATOM 14938 O O . GLU G 1 2160 ? 137.288 147.682 162.912 1.00 100.00 2160 GLU G O 1
ATOM 14944 N N . GLY G 1 2161 ? 138.689 148.400 164.447 1.00 100.00 2161 GLY G N 1
ATOM 14945 C CA . GLY G 1 2161 ? 138.927 149.731 163.937 1.00 100.00 2161 GLY G CA 1
ATOM 14946 C C . GLY G 1 2161 ? 138.107 150.814 164.614 1.00 100.00 2161 GLY G C 1
ATOM 14947 O O . GLY G 1 2161 ? 138.448 151.990 164.510 1.00 100.00 2161 GLY G O 1
ATOM 14948 N N . ASP G 1 2162 ? 137.037 150.460 165.288 1.00 100.00 2162 ASP G N 1
ATOM 14949 C CA . ASP G 1 2162 ? 136.269 151.465 165.996 1.00 100.00 2162 ASP G CA 1
ATOM 14950 C C . ASP G 1 2162 ? 136.913 151.686 167.343 1.00 100.00 2162 ASP G C 1
ATOM 14951 O O . ASP G 1 2162 ? 137.963 151.131 167.613 1.00 100.00 2162 ASP G O 1
ATOM 14956 N N . ASP G 1 2163 ? 136.279 152.455 168.218 1.00 100.00 2163 ASP G N 1
ATOM 14957 C CA . ASP G 1 2163 ? 136.865 152.874 169.483 1.00 100.00 2163 ASP G CA 1
ATOM 14958 C C . ASP G 1 2163 ? 136.034 152.367 170.641 1.00 100.00 2163 ASP G C 1
ATOM 14959 O O . ASP G 1 2163 ? 134.815 152.375 170.550 1.00 100.00 2163 ASP G O 1
ATOM 14964 N N . ILE G 1 2164 ? 136.676 152.020 171.751 1.00 100.00 2164 ILE G N 1
ATOM 14965 C CA . ILE G 1 2164 ? 135.989 151.505 172.934 1.00 100.00 2164 ILE G CA 1
ATOM 14966 C C . ILE G 1 2164 ? 135.951 152.611 173.967 1.00 100.00 2164 ILE G C 1
ATOM 14967 O O . ILE G 1 2164 ? 136.964 152.920 174.595 1.00 100.00 2164 ILE G O 1
ATOM 14972 N N . ALA G 1 2165 ? 134.800 153.188 174.189 1.00 100.00 2165 ALA G N 1
ATOM 14973 C CA . ALA G 1 2165 ? 134.692 154.298 175.113 1.00 100.00 2165 ALA G CA 1
ATOM 14974 C C . ALA G 1 2165 ? 133.993 153.863 176.375 1.00 100.00 2165 ALA G C 1
ATOM 14975 O O . ALA G 1 2165 ? 132.777 153.671 176.383 1.00 100.00 2165 ALA G O 1
ATOM 14977 N N . LEU G 1 2166 ? 134.758 153.715 177.439 1.00 100.00 2166 LEU G N 1
ATOM 14978 C CA . LEU G 1 2166 ? 134.240 153.246 178.707 1.00 100.00 2166 LEU G CA 1
ATOM 14979 C C . LEU G 1 2166 ? 133.974 154.447 179.570 1.00 100.00 2166 LEU G C 1
ATOM 14980 O O . LEU G 1 2166 ? 134.633 155.463 179.421 1.00 100.00 2166 LEU G O 1
ATOM 14985 N N . SER G 1 2167 ? 132.998 154.334 180.454 1.00 100.00 2167 SER G N 1
ATOM 14986 C CA . SER G 1 2167 ? 132.733 155.399 181.396 1.00 100.00 2167 SER G CA 1
ATOM 14987 C C . SER G 1 2167 ? 131.859 154.889 182.513 1.00 100.00 2167 SER G C 1
ATOM 14988 O O . SER G 1 2167 ? 131.171 153.890 182.358 1.00 100.00 2167 SER G O 1
ATOM 14991 N N . THR G 1 2168 ? 131.841 155.613 183.627 1.00 100.00 2168 THR G N 1
ATOM 14992 C CA . THR G 1 2168 ? 130.866 155.327 184.663 1.00 100.00 2168 THR G CA 1
ATOM 14993 C C . THR G 1 2168 ? 130.097 156.578 185.036 1.00 100.00 2168 THR G C 1
ATOM 14994 O O . THR G 1 2168 ? 130.632 157.683 185.021 1.00 100.00 2168 THR G O 1
ATOM 14998 N N . SER G 1 2169 ? 128.831 156.391 185.353 1.00 100.00 2169 SER G N 1
ATOM 14999 C CA . SER G 1 2169 ? 127.935 157.477 185.701 1.00 100.00 2169 SER G CA 1
ATOM 15000 C C . SER G 1 2169 ? 127.978 157.863 187.163 1.00 100.00 2169 SER G C 1
ATOM 15001 O O . SER G 1 2169 ? 127.313 158.826 187.544 1.00 100.00 2169 SER G O 1
ATOM 15004 N N . THR G 1 2170 ? 128.728 157.150 187.993 1.00 100.00 2170 THR G N 1
ATOM 15005 C CA . THR G 1 2170 ? 128.731 157.436 189.415 1.00 100.00 2170 THR G CA 1
ATOM 15006 C C . THR G 1 2170 ? 129.947 158.244 189.837 1.00 100.00 2170 THR G C 1
ATOM 15007 O O . THR G 1 2170 ? 131.030 158.123 189.271 1.00 100.00 2170 THR G O 1
ATOM 15011 N N . VAL G 1 2171 ? 129.731 159.073 190.856 1.00 100.00 2171 VAL G N 1
ATOM 15012 C CA . VAL G 1 2171 ? 130.726 159.977 191.425 1.00 100.00 2171 VAL G CA 1
ATOM 15013 C C . VAL G 1 2171 ? 131.494 159.310 192.567 1.00 100.00 2171 VAL G C 1
ATOM 15014 O O . VAL G 1 2171 ? 130.901 158.742 193.487 1.00 100.00 2171 VAL G O 1
ATOM 15018 N N . ALA G 1 2172 ? 132.816 159.427 192.535 1.00 100.00 2172 ALA G N 1
ATOM 15019 C CA . ALA G 1 2172 ? 133.661 158.796 193.529 1.00 100.00 2172 ALA G CA 1
ATOM 15020 C C . ALA G 1 2172 ? 134.904 159.615 193.812 1.00 100.00 2172 ALA G C 1
ATOM 15021 O O . ALA G 1 2172 ? 135.266 160.508 193.051 1.00 100.00 2172 ALA G O 1
ATOM 15023 N N . SER G 1 2173 ? 135.545 159.317 194.937 1.00 100.00 2173 SER G N 1
ATOM 15024 C CA . SER G 1 2173 ? 136.815 159.947 195.250 1.00 100.00 2173 SER G CA 1
ATOM 15025 C C . SER G 1 2173 ? 137.892 159.360 194.392 1.00 100.00 2173 SER G C 1
ATOM 15026 O O . SER G 1 2173 ? 138.826 160.053 193.986 1.00 100.00 2173 SER G O 1
ATOM 15029 N N . SER G 1 2174 ? 137.769 158.077 194.106 1.00 100.00 2174 SER G N 1
ATOM 15030 C CA . SER G 1 2174 ? 138.759 157.402 193.302 1.00 100.00 2174 SER G CA 1
ATOM 15031 C C . SER G 1 2174 ? 138.150 156.258 192.523 1.00 100.00 2174 SER G C 1
ATOM 15032 O O . SER G 1 2174 ? 137.296 155.530 193.023 1.00 100.00 2174 SER G O 1
ATOM 15035 N N . TYR G 1 2175 ? 138.596 156.120 191.285 1.00 100.00 2175 TYR G N 1
ATOM 15036 C CA . TYR G 1 2175 ? 138.148 155.081 190.382 1.00 100.00 2175 TYR G CA 1
ATOM 15037 C C . TYR G 1 2175 ? 139.334 154.205 190.060 1.00 100.00 2175 TYR G C 1
ATOM 15038 O O . TYR G 1 2175 ? 140.448 154.702 189.953 1.00 100.00 2175 TYR G O 1
ATOM 15047 N N . ASP G 1 2176 ? 139.098 152.915 189.877 1.00 100.00 2176 ASP G N 1
ATOM 15048 C CA . ASP G 1 2176 ? 140.164 151.980 189.536 1.00 100.00 2176 ASP G CA 1
ATOM 15049 C C . ASP G 1 2176 ? 139.664 150.997 188.482 1.00 100.00 2176 ASP G C 1
ATOM 15050 O O . ASP G 1 2176 ? 138.843 150.133 188.774 1.00 100.00 2176 ASP G O 1
ATOM 15055 N N . TRP G 1 2177 ? 140.116 151.159 187.242 1.00 65.71 2177 TRP G N 1
ATOM 15056 C CA . TRP G 1 2177 ? 139.699 150.327 186.126 1.00 65.71 2177 TRP G CA 1
ATOM 15057 C C . TRP G 1 2177 ? 140.801 149.378 185.724 1.00 65.71 2177 TRP G C 1
ATOM 15058 O O . TRP G 1 2177 ? 141.973 149.748 185.726 1.00 65.71 2177 TRP G O 1
ATOM 15069 N N . SER G 1 2178 ? 140.422 148.191 185.266 1.00 100.00 2178 SER G N 1
ATOM 15070 C CA . SER G 1 2178 ? 141.399 147.269 184.719 1.00 100.00 2178 SER G CA 1
ATOM 15071 C C . SER G 1 2178 ? 140.794 146.403 183.627 1.00 100.00 2178 SER G C 1
ATOM 15072 O O . SER G 1 2178 ? 139.597 146.168 183.604 1.00 100.00 2178 SER G O 1
ATOM 15075 N N . GLY G 1 2179 ? 141.622 145.898 182.724 1.00 100.00 2179 GLY G N 1
ATOM 15076 C CA . GLY G 1 2179 ? 141.101 145.033 181.688 1.00 100.00 2179 GLY G CA 1
ATOM 15077 C C . GLY G 1 2179 ? 142.117 144.439 180.726 1.00 100.00 2179 GLY G C 1
ATOM 15078 O O . GLY G 1 2179 ? 143.313 144.429 180.981 1.00 100.00 2179 GLY G O 1
ATOM 15079 N N . PRO G 1 2180 ? 141.616 143.930 179.615 1.00 100.00 2180 PRO G N 1
ATOM 15080 C CA . PRO G 1 2180 ? 142.387 143.267 178.583 1.00 100.00 2180 PRO G CA 1
ATOM 15081 C C . PRO G 1 2180 ? 143.457 144.153 178.018 1.00 100.00 2180 PRO G C 1
ATOM 15082 O O . PRO G 1 2180 ? 143.326 145.366 177.998 1.00 100.00 2180 PRO G O 1
ATOM 15086 N N . ASN G 1 2181 ? 144.548 143.535 177.618 1.00 94.44 2181 ASN G N 1
ATOM 15087 C CA . ASN G 1 2181 ? 145.715 144.198 177.072 1.00 94.44 2181 ASN G CA 1
ATOM 15088 C C . ASN G 1 2181 ? 146.394 145.089 178.083 1.00 94.44 2181 ASN G C 1
ATOM 15089 O O . ASN G 1 2181 ? 147.219 145.909 177.712 1.00 94.44 2181 ASN G O 1
ATOM 15094 N N . GLY G 1 2182 ? 146.116 144.921 179.363 1.00 93.76 2182 GLY G N 1
ATOM 15095 C CA . GLY G 1 2182 ? 146.763 145.727 180.366 1.00 93.76 2182 GLY G CA 1
ATOM 15096 C C . GLY G 1 2182 ? 146.061 147.027 180.629 1.00 93.76 2182 GLY G C 1
ATOM 15097 O O . GLY G 1 2182 ? 146.584 147.863 181.362 1.00 93.76 2182 GLY G O 1
ATOM 15098 N N . PHE G 1 2183 ? 144.887 147.220 180.057 1.00 100.00 2183 PHE G N 1
ATOM 15099 C CA . PHE G 1 2183 ? 144.158 148.447 180.262 1.00 100.00 2183 PHE G CA 1
ATOM 15100 C C . PHE G 1 2183 ? 144.095 148.740 181.727 1.00 100.00 2183 PHE G C 1
ATOM 15101 O O . PHE G 1 2183 ? 143.724 147.888 182.525 1.00 100.00 2183 PHE G O 1
ATOM 15109 N N . THR G 1 2184 ? 144.503 149.943 182.077 1.00 100.00 2184 THR G N 1
ATOM 15110 C CA . THR G 1 2184 ? 144.498 150.411 183.443 1.00 100.00 2184 THR G CA 1
ATOM 15111 C C . THR G 1 2184 ? 144.170 151.888 183.444 1.00 100.00 2184 THR G C 1
ATOM 15112 O O . THR G 1 2184 ? 144.697 152.629 182.622 1.00 100.00 2184 THR G O 1
ATOM 15116 N N . SER G 1 2185 ? 143.317 152.333 184.361 1.00 100.00 2185 SER G N 1
ATOM 15117 C CA . SER G 1 2185 ? 143.073 153.767 184.453 1.00 100.00 2185 SER G CA 1
ATOM 15118 C C . SER G 1 2185 ? 142.502 154.188 185.796 1.00 100.00 2185 SER G C 1
ATOM 15119 O O . SER G 1 2185 ? 141.939 153.390 186.531 1.00 100.00 2185 SER G O 1
ATOM 15122 N N . ASN G 1 2186 ? 142.657 155.472 186.112 1.00 100.00 2186 ASN G N 1
ATOM 15123 C CA . ASN G 1 2186 ? 142.079 156.112 187.302 1.00 100.00 2186 ASN G CA 1
ATOM 15124 C C . ASN G 1 2186 ? 141.234 157.278 186.843 1.00 100.00 2186 ASN G C 1
ATOM 15125 O O . ASN G 1 2186 ? 141.687 158.392 187.039 1.00 100.00 2186 ASN G O 1
ATOM 15130 N N . ALA G 1 2187 ? 140.022 157.059 186.340 1.00 100.00 2187 ALA G N 1
ATOM 15131 C CA . ALA G 1 2187 ? 139.216 158.149 185.822 1.00 100.00 2187 ALA G CA 1
ATOM 15132 C C . ALA G 1 2187 ? 137.754 157.762 185.788 1.00 100.00 2187 ALA G C 1
ATOM 15133 O O . ALA G 1 2187 ? 137.414 156.589 185.699 1.00 100.00 2187 ALA G O 1
ATOM 15135 N N . GLN G 1 2188 ? 136.883 158.761 185.837 1.00 100.00 2188 GLN G N 1
ATOM 15136 C CA . GLN G 1 2188 ? 135.470 158.484 185.649 1.00 100.00 2188 GLN G CA 1
ATOM 15137 C C . GLN G 1 2188 ? 135.220 158.131 184.209 1.00 100.00 2188 GLN G C 1
ATOM 15138 O O . GLN G 1 2188 ? 134.341 157.330 183.898 1.00 100.00 2188 GLN G O 1
ATOM 15144 N N . ASN G 1 2189 ? 136.015 158.732 183.328 1.00 100.00 2189 ASN G N 1
ATOM 15145 C CA . ASN G 1 2189 ? 135.966 158.581 181.877 1.00 100.00 2189 ASN G CA 1
ATOM 15146 C C . ASN G 1 2189 ? 137.372 158.308 181.350 1.00 100.00 2189 ASN G C 1
ATOM 15147 O O . ASN G 1 2189 ? 138.107 159.248 181.048 1.00 100.00 2189 ASN G O 1
ATOM 15152 N N . PRO G 1 2190 ? 137.783 157.039 181.294 1.00 100.00 2190 PRO G N 1
ATOM 15153 C CA . PRO G 1 2190 ? 139.116 156.607 180.885 1.00 100.00 2190 PRO G CA 1
ATOM 15154 C C . PRO G 1 2190 ? 139.417 156.963 179.457 1.00 100.00 2190 PRO G C 1
ATOM 15155 O O . PRO G 1 2190 ? 138.521 157.162 178.649 1.00 100.00 2190 PRO G O 1
ATOM 15159 N N . VAL G 1 2191 ? 140.706 156.996 179.142 1.00 100.00 2191 VAL G N 1
ATOM 15160 C CA . VAL G 1 2191 ? 141.118 157.283 177.791 1.00 100.00 2191 VAL G CA 1
ATOM 15161 C C . VAL G 1 2191 ? 140.525 156.246 176.878 1.00 100.00 2191 VAL G C 1
ATOM 15162 O O . VAL G 1 2191 ? 140.591 155.050 177.148 1.00 100.00 2191 VAL G O 1
ATOM 15166 N N . VAL G 1 2192 ? 139.932 156.713 175.795 1.00 100.00 2192 VAL G N 1
ATOM 15167 C CA . VAL G 1 2192 ? 139.262 155.876 174.823 1.00 100.00 2192 VAL G CA 1
ATOM 15168 C C . VAL G 1 2192 ? 140.269 155.066 174.041 1.00 100.00 2192 VAL G C 1
ATOM 15169 O O . VAL G 1 2192 ? 141.306 155.577 173.624 1.00 100.00 2192 VAL G O 1
ATOM 15173 N N . ILE G 1 2193 ? 139.985 153.786 173.860 1.00 100.00 2193 ILE G N 1
ATOM 15174 C CA . ILE G 1 2193 ? 140.842 152.932 173.058 1.00 100.00 2193 ILE G CA 1
ATOM 15175 C C . ILE G 1 2193 ? 140.488 153.258 171.627 1.00 100.00 2193 ILE G C 1
ATOM 15176 O O . ILE G 1 2193 ? 139.344 153.069 171.229 1.00 100.00 2193 ILE G O 1
ATOM 15181 N N . THR G 1 2194 ? 141.446 153.757 170.849 1.00 100.00 2194 THR G N 1
ATOM 15182 C CA . THR G 1 2194 ? 141.113 154.305 169.536 1.00 100.00 2194 THR G CA 1
ATOM 15183 C C . THR G 1 2194 ? 141.167 153.325 168.379 1.00 100.00 2194 THR G C 1
ATOM 15184 O O . THR G 1 2194 ? 140.709 153.668 167.287 1.00 100.00 2194 THR G O 1
ATOM 15188 N N . ASN G 1 2195 ? 141.706 152.139 168.559 1.00 100.00 2195 ASN G N 1
ATOM 15189 C CA . ASN G 1 2195 ? 141.754 151.197 167.451 1.00 100.00 2195 ASN G CA 1
ATOM 15190 C C . ASN G 1 2195 ? 141.448 149.818 168.008 1.00 100.00 2195 ASN G C 1
ATOM 15191 O O . ASN G 1 2195 ? 142.351 149.070 168.358 1.00 100.00 2195 ASN G O 1
ATOM 15196 N N . ALA G 1 2196 ? 140.175 149.491 168.095 1.00 100.00 2196 ALA G N 1
ATOM 15197 C CA . ALA G 1 2196 ? 139.795 148.235 168.686 1.00 100.00 2196 ALA G CA 1
ATOM 15198 C C . ALA G 1 2196 ? 140.294 147.105 167.835 1.00 100.00 2196 ALA G C 1
ATOM 15199 O O . ALA G 1 2196 ? 140.197 147.142 166.613 1.00 100.00 2196 ALA G O 1
ATOM 15201 N N . THR G 1 2197 ? 140.816 146.089 168.486 1.00 100.00 2197 THR G N 1
ATOM 15202 C CA . THR G 1 2197 ? 141.229 144.881 167.826 1.00 100.00 2197 THR G CA 1
ATOM 15203 C C . THR G 1 2197 ? 140.923 143.710 168.721 1.00 100.00 2197 THR G C 1
ATOM 15204 O O . THR G 1 2197 ? 140.365 143.869 169.791 1.00 100.00 2197 THR G O 1
ATOM 15208 N N . GLY G 1 2198 ? 141.297 142.525 168.292 1.00 100.00 2198 GLY G N 1
ATOM 15209 C CA . GLY G 1 2198 ? 140.957 141.330 169.042 1.00 100.00 2198 GLY G CA 1
ATOM 15210 C C . GLY G 1 2198 ? 141.518 141.311 170.444 1.00 100.00 2198 GLY G C 1
ATOM 15211 O O . GLY G 1 2198 ? 140.869 140.815 171.357 1.00 100.00 2198 GLY G O 1
ATOM 15212 N N . SER G 1 2199 ? 142.700 141.889 170.647 1.00 100.00 2199 SER G N 1
ATOM 15213 C CA . SER G 1 2199 ? 143.357 141.916 171.948 1.00 100.00 2199 SER G CA 1
ATOM 15214 C C . SER G 1 2199 ? 142.690 142.836 172.944 1.00 100.00 2199 SER G C 1
ATOM 15215 O O . SER G 1 2199 ? 143.006 142.758 174.122 1.00 100.00 2199 SER G O 1
ATOM 15218 N N . ASN G 1 2200 ? 141.800 143.714 172.510 1.00 100.00 2200 ASN G N 1
ATOM 15219 C CA . ASN G 1 2200 ? 141.098 144.610 173.403 1.00 100.00 2200 ASN G CA 1
ATOM 15220 C C . ASN G 1 2200 ? 139.732 144.073 173.761 1.00 100.00 2200 ASN G C 1
ATOM 15221 O O . ASN G 1 2200 ? 138.998 144.726 174.489 1.00 100.00 2200 ASN G O 1
ATOM 15226 N N . ALA G 1 2201 ? 139.376 142.904 173.277 1.00 100.00 2201 ALA G N 1
ATOM 15227 C CA . ALA G 1 2201 ? 138.113 142.307 173.626 1.00 100.00 2201 ALA G CA 1
ATOM 15228 C C . ALA G 1 2201 ? 138.267 141.614 174.955 1.00 100.00 2201 ALA G C 1
ATOM 15229 O O . ALA G 1 2201 ? 139.346 141.138 175.287 1.00 100.00 2201 ALA G O 1
ATOM 15231 N N . GLY G 1 2202 ? 137.198 141.549 175.727 1.00 88.42 2202 GLY G N 1
ATOM 15232 C CA . GLY G 1 2202 ? 137.296 140.888 177.010 1.00 88.42 2202 GLY G CA 1
ATOM 15233 C C . GLY G 1 2202 ? 136.493 141.597 178.058 1.00 88.42 2202 GLY G C 1
ATOM 15234 O O . GLY G 1 2202 ? 135.539 142.284 177.747 1.00 88.42 2202 GLY G O 1
ATOM 15235 N N . VAL G 1 2203 ? 136.835 141.421 179.324 1.00 100.00 2203 VAL G N 1
ATOM 15236 C CA . VAL G 1 2203 ? 136.033 141.976 180.402 1.00 100.00 2203 VAL G CA 1
ATOM 15237 C C . VAL G 1 2203 ? 136.756 143.099 181.111 1.00 100.00 2203 VAL G C 1
ATOM 15238 O O . VAL G 1 2203 ? 137.834 142.901 181.673 1.00 100.00 2203 VAL G O 1
ATOM 15242 N N . TYR G 1 2204 ? 136.134 144.268 181.118 1.00 100.00 2204 TYR G N 1
ATOM 15243 C CA . TYR G 1 2204 ? 136.659 145.464 181.742 1.00 100.00 2204 TYR G CA 1
ATOM 15244 C C . TYR G 1 2204 ? 135.995 145.643 183.099 1.00 100.00 2204 TYR G C 1
ATOM 15245 O O . TYR G 1 2204 ? 134.773 145.613 183.198 1.00 100.00 2204 TYR G O 1
ATOM 15254 N N . THR G 1 2205 ? 136.796 145.819 184.146 1.00 100.00 2205 THR G N 1
ATOM 15255 C CA . THR G 1 2205 ? 136.307 145.847 185.523 1.00 100.00 2205 THR G CA 1
ATOM 15256 C C . THR G 1 2205 ? 136.573 147.181 186.203 1.00 100.00 2205 THR G C 1
ATOM 15257 O O . THR G 1 2205 ? 137.624 147.778 186.013 1.00 100.00 2205 THR G O 1
ATOM 15261 N N . LEU G 1 2206 ? 135.607 147.655 186.996 1.00 100.00 2206 LEU G N 1
ATOM 15262 C CA . LEU G 1 2206 ? 135.695 148.903 187.757 1.00 100.00 2206 LEU G CA 1
ATOM 15263 C C . LEU G 1 2206 ? 135.365 148.743 189.234 1.00 100.00 2206 LEU G C 1
ATOM 15264 O O . LEU G 1 2206 ? 134.361 148.129 189.592 1.00 100.00 2206 LEU G O 1
ATOM 15269 N N . SER G 1 2207 ? 136.171 149.357 190.099 1.00 100.00 2207 SER G N 1
ATOM 15270 C CA . SER G 1 2207 ? 135.870 149.457 191.522 1.00 100.00 2207 SER G CA 1
ATOM 15271 C C . SER G 1 2207 ? 136.019 150.901 192.000 1.00 100.00 2207 SER G C 1
ATOM 15272 O O . SER G 1 2207 ? 136.820 151.675 191.476 1.00 100.00 2207 SER G O 1
ATOM 15275 N N . ILE G 1 2208 ? 135.244 151.266 193.023 1.00 100.00 2208 ILE G N 1
ATOM 15276 C CA . ILE G 1 2208 ? 135.153 152.647 193.500 1.00 100.00 2208 ILE G CA 1
ATOM 15277 C C . ILE G 1 2208 ? 135.365 152.870 194.991 1.00 100.00 2208 ILE G C 1
ATOM 15278 O O . ILE G 1 2208 ? 134.841 152.148 195.842 1.00 100.00 2208 ILE G O 1
ATOM 15283 N N . VAL G 1 2209 ? 136.067 153.954 195.296 1.00 100.00 2209 VAL G N 1
ATOM 15284 C CA . VAL G 1 2209 ? 136.244 154.439 196.654 1.00 100.00 2209 VAL G CA 1
ATOM 15285 C C . VAL G 1 2209 ? 135.346 155.645 196.866 1.00 100.00 2209 VAL G C 1
ATOM 15286 O O . VAL G 1 2209 ? 135.463 156.649 196.162 1.00 100.00 2209 VAL G O 1
ATOM 15290 N N . ASP G 1 2210 ? 134.486 155.569 197.862 1.00 100.00 2210 ASP G N 1
ATOM 15291 C CA . ASP G 1 2210 ? 133.488 156.582 198.160 1.00 100.00 2210 ASP G CA 1
ATOM 15292 C C . ASP G 1 2210 ? 134.127 157.785 198.849 1.00 100.00 2210 ASP G C 1
ATOM 15293 O O . ASP G 1 2210 ? 135.308 157.787 199.194 1.00 100.00 2210 ASP G O 1
ATOM 15298 N N . GLY G 1 2211 ? 133.304 158.798 199.124 1.00 100.00 2211 GLY G N 1
ATOM 15299 C CA . GLY G 1 2211 ? 133.752 160.037 199.743 1.00 100.00 2211 GLY G CA 1
ATOM 15300 C C . GLY G 1 2211 ? 134.226 159.857 201.158 1.00 100.00 2211 GLY G C 1
ATOM 15301 O O . GLY G 1 2211 ? 134.912 160.729 201.699 1.00 100.00 2211 GLY G O 1
ATOM 15302 N N . ASN G 1 2212 ? 133.907 158.722 201.747 1.00 100.00 2212 ASN G N 1
ATOM 15303 C CA . ASN G 1 2212 ? 134.243 158.429 203.120 1.00 100.00 2212 ASN G CA 1
ATOM 15304 C C . ASN G 1 2212 ? 135.429 157.482 203.226 1.00 100.00 2212 ASN G C 1
ATOM 15305 O O . ASN G 1 2212 ? 135.874 157.202 204.336 1.00 100.00 2212 ASN G O 1
ATOM 15310 N N . GLY G 1 2213 ? 135.935 156.966 202.110 1.00 100.00 2213 GLY G N 1
ATOM 15311 C CA . GLY G 1 2213 ? 137.019 155.996 202.123 1.00 100.00 2213 GLY G CA 1
ATOM 15312 C C . GLY G 1 2213 ? 136.682 154.519 201.890 1.00 100.00 2213 GLY G C 1
ATOM 15313 O O . GLY G 1 2213 ? 137.620 153.727 201.752 1.00 100.00 2213 GLY G O 1
ATOM 15314 N N . CYS G 1 2214 ? 135.398 154.124 201.835 1.00 100.00 2214 CYS G N 1
ATOM 15315 C CA . CYS G 1 2214 ? 134.978 152.729 201.658 1.00 100.00 2214 CYS G CA 1
ATOM 15316 C C . CYS G 1 2214 ? 134.979 152.271 200.204 1.00 100.00 2214 CYS G C 1
ATOM 15317 O O . CYS G 1 2214 ? 134.465 152.957 199.320 1.00 100.00 2214 CYS G O 1
ATOM 15320 N N . SER G 1 2215 ? 135.481 151.058 199.976 1.00 100.00 2215 SER G N 1
ATOM 15321 C CA . SER G 1 2215 ? 135.543 150.459 198.649 1.00 100.00 2215 SER G CA 1
ATOM 15322 C C . SER G 1 2215 ? 134.295 149.672 198.310 1.00 100.00 2215 SER G C 1
ATOM 15323 O O . SER G 1 2215 ? 133.788 148.906 199.129 1.00 100.00 2215 SER G O 1
ATOM 15326 N N . SER G 1 2216 ? 133.844 149.821 197.070 1.00 100.00 2216 SER G N 1
ATOM 15327 C CA . SER G 1 2216 ? 132.715 149.110 196.503 1.00 100.00 2216 SER G CA 1
ATOM 15328 C C . SER G 1 2216 ? 133.117 147.757 195.948 1.00 100.00 2216 SER G C 1
ATOM 15329 O O . SER G 1 2216 ? 134.289 147.459 195.762 1.00 100.00 2216 SER G O 1
ATOM 15332 N N . ALA G 1 2217 ? 132.113 146.938 195.672 1.00 100.00 2217 ALA G N 1
ATOM 15333 C CA . ALA G 1 2217 ? 132.315 145.670 195.000 1.00 100.00 2217 ALA G CA 1
ATOM 15334 C C . ALA G 1 2217 ? 132.618 145.912 193.533 1.00 100.00 2217 ALA G C 1
ATOM 15335 O O . ALA G 1 2217 ? 132.160 146.888 192.959 1.00 100.00 2217 ALA G O 1
ATOM 15337 N N . ASP G 1 2218 ? 133.379 145.016 192.917 1.00 100.00 2218 ASP G N 1
ATOM 15338 C CA . ASP G 1 2218 ? 133.685 145.130 191.493 1.00 100.00 2218 ASP G CA 1
ATOM 15339 C C . ASP G 1 2218 ? 132.455 144.907 190.624 1.00 100.00 2218 ASP G C 1
ATOM 15340 O O . ASP G 1 2218 ? 131.695 143.968 190.856 1.00 100.00 2218 ASP G O 1
ATOM 15345 N N . THR G 1 2219 ? 132.326 145.695 189.547 1.00 100.00 2219 THR G N 1
ATOM 15346 C CA . THR G 1 2219 ? 131.289 145.525 188.525 1.00 100.00 2219 THR G CA 1
ATOM 15347 C C . THR G 1 2219 ? 131.979 145.557 187.180 1.00 100.00 2219 THR G C 1
ATOM 15348 O O . THR G 1 2219 ? 132.941 146.288 187.067 1.00 100.00 2219 THR G O 1
ATOM 15352 N N . SER G 1 2220 ? 131.538 144.794 186.166 1.00 100.00 2220 SER G N 1
ATOM 15353 C CA . SER G 1 2220 ? 132.275 144.705 184.908 1.00 100.00 2220 SER G CA 1
ATOM 15354 C C . SER G 1 2220 ? 131.387 144.707 183.672 1.00 100.00 2220 SER G C 1
ATOM 15355 O O . SER G 1 2220 ? 130.199 144.402 183.731 1.00 100.00 2220 SER G O 1
ATOM 15358 N N . VAL G 1 2221 ? 131.985 145.064 182.535 1.00 100.00 2221 VAL G N 1
ATOM 15359 C CA . VAL G 1 2221 ? 131.310 145.093 181.243 1.00 100.00 2221 VAL G CA 1
ATOM 15360 C C . VAL G 1 2221 ? 132.116 144.293 180.237 1.00 100.00 2221 VAL G C 1
ATOM 15361 O O . VAL G 1 2221 ? 133.330 144.454 180.147 1.00 100.00 2221 VAL G O 1
ATOM 15365 N N . GLN G 1 2222 ? 131.464 143.435 179.477 1.00 100.00 2222 GLN G N 1
ATOM 15366 C CA . GLN G 1 2222 ? 132.182 142.682 178.470 1.00 100.00 2222 GLN G CA 1
ATOM 15367 C C . GLN G 1 2222 ? 132.134 143.396 177.138 1.00 100.00 2222 GLN G C 1
ATOM 15368 O O . GLN G 1 2222 ? 131.097 143.915 176.741 1.00 100.00 2222 GLN G O 1
ATOM 15374 N N . VAL G 1 2223 ? 133.257 143.429 176.445 1.00 100.00 2223 VAL G N 1
ATOM 15375 C CA . VAL G 1 2223 ? 133.350 144.067 175.144 1.00 100.00 2223 VAL G CA 1
ATOM 15376 C C . VAL G 1 2223 ? 133.724 143.034 174.097 1.00 100.00 2223 VAL G C 1
ATOM 15377 O O . VAL G 1 2223 ? 134.776 142.397 174.198 1.00 100.00 2223 VAL G O 1
ATOM 15381 N N . THR G 1 2224 ? 132.901 142.884 173.073 1.00 100.00 2224 THR G N 1
ATOM 15382 C CA . THR G 1 2224 ? 133.192 141.968 171.979 1.00 100.00 2224 THR G CA 1
ATOM 15383 C C . THR G 1 2224 ? 133.640 142.765 170.779 1.00 100.00 2224 THR G C 1
ATOM 15384 O O . THR G 1 2224 ? 132.959 143.703 170.387 1.00 100.00 2224 THR G O 1
ATOM 15388 N N . VAL G 1 2225 ? 134.769 142.401 170.192 1.00 100.00 2225 VAL G N 1
ATOM 15389 C CA . VAL G 1 2225 ? 135.261 143.091 169.015 1.00 100.00 2225 VAL G CA 1
ATOM 15390 C C . VAL G 1 2225 ? 135.060 142.195 167.803 1.00 100.00 2225 VAL G C 1
ATOM 15391 O O . VAL G 1 2225 ? 135.580 141.077 167.752 1.00 100.00 2225 VAL G O 1
ATOM 15395 N N . ASN G 1 2226 ? 134.293 142.695 166.832 1.00 100.00 2226 ASN G N 1
ATOM 15396 C CA . ASN G 1 2226 ? 133.874 141.954 165.652 1.00 100.00 2226 ASN G CA 1
ATOM 15397 C C . ASN G 1 2226 ? 134.839 142.112 164.492 1.00 100.00 2226 ASN G C 1
ATOM 15398 O O . ASN G 1 2226 ? 135.141 143.221 164.057 1.00 100.00 2226 ASN G O 1
ATOM 15403 N N . ALA G 1 2227 ? 135.315 140.992 163.992 1.00 100.00 2227 ALA G N 1
ATOM 15404 C CA . ALA G 1 2227 ? 136.322 141.008 162.950 1.00 100.00 2227 ALA G CA 1
ATOM 15405 C C . ALA G 1 2227 ? 135.787 141.523 161.633 1.00 100.00 2227 ALA G C 1
ATOM 15406 O O . ALA G 1 2227 ? 134.673 141.191 161.227 1.00 100.00 2227 ALA G O 1
ATOM 15408 N N . ALA G 1 2228 ? 136.618 142.293 160.943 1.00 100.00 2228 ALA G N 1
ATOM 15409 C CA . ALA G 1 2228 ? 136.329 142.784 159.611 1.00 100.00 2228 ALA G CA 1
ATOM 15410 C C . ALA G 1 2228 ? 136.686 141.722 158.570 1.00 100.00 2228 ALA G C 1
ATOM 15411 O O . ALA G 1 2228 ? 137.580 140.921 158.806 1.00 100.00 2228 ALA G O 1
ATOM 15413 N N . PRO G 1 2229 ? 136.007 141.710 157.418 1.00 100.00 2229 PRO G N 1
ATOM 15414 C CA . PRO G 1 2229 ? 136.335 140.805 156.313 1.00 100.00 2229 PRO G CA 1
ATOM 15415 C C . PRO G 1 2229 ? 137.706 141.108 155.744 1.00 100.00 2229 PRO G C 1
ATOM 15416 O O . PRO G 1 2229 ? 138.239 142.192 155.928 1.00 100.00 2229 PRO G O 1
ATOM 15420 N N . ALA G 1 2230 ? 138.274 140.141 155.041 1.00 100.00 2230 ALA G N 1
ATOM 15421 C CA . ALA G 1 2230 ? 139.569 140.314 154.423 1.00 100.00 2230 ALA G CA 1
ATOM 15422 C C . ALA G 1 2230 ? 139.433 141.145 153.167 1.00 100.00 2230 ALA G C 1
ATOM 15423 O O . ALA G 1 2230 ? 138.339 141.345 152.664 1.00 100.00 2230 ALA G O 1
ATOM 15425 N N . GLN G 1 2231 ? 140.555 141.607 152.641 1.00 100.00 2231 GLN G N 1
ATOM 15426 C CA . GLN G 1 2231 ? 140.562 142.432 151.443 1.00 100.00 2231 GLN G CA 1
ATOM 15427 C C . GLN G 1 2231 ? 139.904 141.716 150.265 1.00 100.00 2231 GLN G C 1
ATOM 15428 O O . GLN G 1 2231 ? 140.325 140.606 149.930 1.00 100.00 2231 GLN G O 1
ATOM 15434 N N . PRO G 1 2232 ? 138.862 142.301 149.653 1.00 100.00 2232 PRO G N 1
ATOM 15435 C CA . PRO G 1 2232 ? 138.167 141.762 148.475 1.00 100.00 2232 PRO G CA 1
ATOM 15436 C C . PRO G 1 2232 ? 139.009 141.851 147.217 1.00 100.00 2232 PRO G C 1
ATOM 15437 O O . PRO G 1 2232 ? 139.877 142.695 147.107 1.00 100.00 2232 PRO G O 1
ATOM 15441 N N . SER G 1 2233 ? 138.689 141.060 146.215 1.00 100.00 2233 SER G N 1
ATOM 15442 C CA . SER G 1 2233 ? 139.371 141.067 144.940 1.00 100.00 2233 SER G CA 1
ATOM 15443 C C . SER G 1 2233 ? 138.370 141.519 143.904 1.00 100.00 2233 SER G C 1
ATOM 15444 O O . SER G 1 2233 ? 137.224 141.143 144.012 1.00 100.00 2233 SER G O 1
ATOM 15447 N N . MET G 1 2234 ? 138.751 142.279 142.889 1.00 100.00 2234 MET G N 1
ATOM 15448 C CA . MET G 1 2234 ? 137.760 142.786 141.947 1.00 100.00 2234 MET G CA 1
ATOM 15449 C C . MET G 1 2234 ? 138.168 142.602 140.485 1.00 100.00 2234 MET G C 1
ATOM 15450 O O . MET G 1 2234 ? 139.320 142.831 140.117 1.00 100.00 2234 MET G O 1
ATOM 15455 N N . THR G 1 2235 ? 137.197 142.242 139.649 1.00 100.00 2235 THR G N 1
ATOM 15456 C CA . THR G 1 2235 ? 137.375 142.046 138.217 1.00 100.00 2235 THR G CA 1
ATOM 15457 C C . THR G 1 2235 ? 136.450 142.975 137.452 1.00 100.00 2235 THR G C 1
ATOM 15458 O O . THR G 1 2235 ? 135.286 143.103 137.800 1.00 100.00 2235 THR G O 1
ATOM 15462 N N . THR G 1 2236 ? 136.951 143.641 136.425 1.00 100.00 2236 THR G N 1
ATOM 15463 C CA . THR G 1 2236 ? 136.121 144.537 135.637 1.00 100.00 2236 THR G CA 1
ATOM 15464 C C . THR G 1 2236 ? 136.305 144.247 134.159 1.00 100.00 2236 THR G C 1
ATOM 15465 O O . THR G 1 2236 ? 137.363 143.781 133.742 1.00 100.00 2236 THR G O 1
ATOM 15469 N N . ASN G 1 2237 ? 135.306 144.586 133.339 1.00 100.00 2237 ASN G N 1
ATOM 15470 C CA . ASN G 1 2237 ? 135.484 144.492 131.887 1.00 100.00 2237 ASN G CA 1
ATOM 15471 C C . ASN G 1 2237 ? 136.149 145.766 131.399 1.00 100.00 2237 ASN G C 1
ATOM 15472 O O . ASN G 1 2237 ? 135.550 146.557 130.713 1.00 100.00 2237 ASN G O 1
ATOM 15477 N N . SER G 1 2238 ? 137.417 145.944 131.755 1.00 100.00 2238 SER G N 1
ATOM 15478 C CA . SER G 1 2238 ? 138.090 147.225 131.565 1.00 100.00 2238 SER G CA 1
ATOM 15479 C C . SER G 1 2238 ? 138.233 147.780 130.147 1.00 100.00 2238 SER G C 1
ATOM 15480 O O . SER G 1 2238 ? 138.225 149.012 130.027 1.00 100.00 2238 SER G O 1
ATOM 15483 N N . PRO G 1 2239 ? 138.399 147.009 129.065 1.00 100.00 2239 PRO G N 1
ATOM 15484 C CA . PRO G 1 2239 ? 138.537 147.586 127.700 1.00 100.00 2239 PRO G CA 1
ATOM 15485 C C . PRO G 1 2239 ? 137.183 147.958 127.106 1.00 100.00 2239 PRO G C 1
ATOM 15486 O O . PRO G 1 2239 ? 136.623 147.234 126.293 1.00 100.00 2239 PRO G O 1
ATOM 15490 N N . ILE G 1 2240 ? 136.607 149.073 127.554 1.00 100.00 2240 ILE G N 1
ATOM 15491 C CA . ILE G 1 2240 ? 135.225 149.453 127.243 1.00 100.00 2240 ILE G CA 1
ATOM 15492 C C . ILE G 1 2240 ? 135.172 150.512 126.163 1.00 100.00 2240 ILE G C 1
ATOM 15493 O O . ILE G 1 2240 ? 135.847 151.532 126.284 1.00 100.00 2240 ILE G O 1
ATOM 15498 N N . CYS G 1 2241 ? 134.318 150.328 125.151 1.00 100.00 2241 CYS G N 1
ATOM 15499 C CA . CYS G 1 2241 ? 134.041 151.359 124.156 1.00 100.00 2241 CYS G CA 1
ATOM 15500 C C . CYS G 1 2241 ? 132.893 152.218 124.650 1.00 100.00 2241 CYS G C 1
ATOM 15501 O O . CYS G 1 2241 ? 131.864 151.694 125.067 1.00 100.00 2241 CYS G O 1
ATOM 15504 N N . ASN G 1 2242 ? 133.062 153.525 124.610 1.00 100.00 2242 ASN G N 1
ATOM 15505 C CA . ASN G 1 2242 ? 132.066 154.411 125.181 1.00 100.00 2242 ASN G CA 1
ATOM 15506 C C . ASN G 1 2242 ? 130.696 154.140 124.601 1.00 100.00 2242 ASN G C 1
ATOM 15507 O O . ASN G 1 2242 ? 130.502 154.146 123.387 1.00 100.00 2242 ASN G O 1
ATOM 15512 N N . GLY G 1 2243 ? 129.749 153.912 125.493 1.00 100.00 2243 GLY G N 1
ATOM 15513 C CA . GLY G 1 2243 ? 128.386 153.565 125.174 1.00 100.00 2243 GLY G CA 1
ATOM 15514 C C . GLY G 1 2243 ? 128.059 152.166 125.610 1.00 100.00 2243 GLY G C 1
ATOM 15515 O O . GLY G 1 2243 ? 126.888 151.828 125.779 1.00 100.00 2243 GLY G O 1
ATOM 15516 N N . ALA G 1 2244 ? 129.076 151.352 125.806 1.00 100.00 2244 ALA G N 1
ATOM 15517 C CA . ALA G 1 2244 ? 128.903 150.010 126.312 1.00 100.00 2244 ALA G CA 1
ATOM 15518 C C . ALA G 1 2244 ? 128.848 150.059 127.827 1.00 100.00 2244 ALA G C 1
ATOM 15519 O O . ALA G 1 2244 ? 129.444 150.932 128.444 1.00 100.00 2244 ALA G O 1
ATOM 15521 N N . ASP G 1 2245 ? 128.117 149.132 128.432 1.00 100.00 2245 ASP G N 1
ATOM 15522 C CA . ASP G 1 2245 ? 127.997 149.105 129.885 1.00 100.00 2245 ASP G CA 1
ATOM 15523 C C . ASP G 1 2245 ? 129.295 148.717 130.565 1.00 100.00 2245 ASP G C 1
ATOM 15524 O O . ASP G 1 2245 ? 130.031 147.847 130.098 1.00 100.00 2245 ASP G O 1
ATOM 15529 N N . LEU G 1 2246 ? 129.518 149.313 131.727 1.00 100.00 2246 LEU G N 1
ATOM 15530 C CA . LEU G 1 2246 ? 130.642 148.999 132.592 1.00 100.00 2246 LEU G CA 1
ATOM 15531 C C . LEU G 1 2246 ? 130.203 147.985 133.630 1.00 100.00 2246 LEU G C 1
ATOM 15532 O O . LEU G 1 2246 ? 129.242 148.206 134.357 1.00 100.00 2246 LEU G O 1
ATOM 15537 N N . VAL G 1 2247 ? 130.859 146.844 133.667 1.00 100.00 2247 VAL G N 1
ATOM 15538 C CA . VAL G 1 2247 ? 130.447 145.780 134.558 1.00 100.00 2247 VAL G CA 1
ATOM 15539 C C . VAL G 1 2247 ? 131.581 145.421 135.488 1.00 100.00 2247 VAL G C 1
ATOM 15540 O O . VAL G 1 2247 ? 132.688 145.106 135.053 1.00 100.00 2247 VAL G O 1
ATOM 15544 N N . MET G 1 2248 ? 131.298 145.448 136.763 1.00 100.00 2248 MET G N 1
ATOM 15545 C CA . MET G 1 2248 ? 132.280 145.202 137.786 1.00 100.00 2248 MET G CA 1
ATOM 15546 C C . MET G 1 2248 ? 131.810 144.086 138.688 1.00 100.00 2248 MET G C 1
ATOM 15547 O O . MET G 1 2248 ? 130.665 144.096 139.124 1.00 100.00 2248 MET G O 1
ATOM 15552 N N . SER G 1 2249 ? 132.690 143.165 139.055 1.00 100.00 2249 SER G N 1
ATOM 15553 C CA . SER G 1 2249 ? 132.214 142.117 139.936 1.00 100.00 2249 SER G CA 1
ATOM 15554 C C . SER G 1 2249 ? 133.266 141.562 140.871 1.00 100.00 2249 SER G C 1
ATOM 15555 O O . SER G 1 2249 ? 134.464 141.648 140.626 1.00 100.00 2249 SER G O 1
ATOM 15558 N N . THR G 1 2250 ? 132.780 140.954 141.949 1.00 100.00 2250 THR G N 1
ATOM 15559 C CA . THR G 1 2250 ? 133.627 140.293 142.919 1.00 100.00 2250 THR G CA 1
ATOM 15560 C C . THR G 1 2250 ? 133.134 138.890 143.213 1.00 100.00 2250 THR G C 1
ATOM 15561 O O . THR G 1 2250 ? 132.141 138.419 142.666 1.00 100.00 2250 THR G O 1
ATOM 15565 N N . SER G 1 2251 ? 133.893 138.208 144.054 1.00 100.00 2251 SER G N 1
ATOM 15566 C CA . SER G 1 2251 ? 133.614 136.871 144.541 1.00 100.00 2251 SER G CA 1
ATOM 15567 C C . SER G 1 2251 ? 133.547 136.911 146.044 1.00 100.00 2251 SER G C 1
ATOM 15568 O O . SER G 1 2251 ? 133.242 135.908 146.691 1.00 100.00 2251 SER G O 1
ATOM 15571 N N . ALA G 1 2252 ? 133.850 138.071 146.595 1.00 100.00 2252 ALA G N 1
ATOM 15572 C CA . ALA G 1 2252 ? 133.845 138.300 148.013 1.00 100.00 2252 ALA G CA 1
ATOM 15573 C C . ALA G 1 2252 ? 132.442 138.148 148.542 1.00 100.00 2252 ALA G C 1
ATOM 15574 O O . ALA G 1 2252 ? 131.465 138.380 147.837 1.00 100.00 2252 ALA G O 1
ATOM 15576 N N . THR G 1 2253 ? 132.335 137.754 149.798 1.00 100.00 2253 THR G N 1
ATOM 15577 C CA . THR G 1 2253 ? 131.047 137.499 150.422 1.00 100.00 2253 THR G CA 1
ATOM 15578 C C . THR G 1 2253 ? 130.789 138.454 151.583 1.00 100.00 2253 THR G C 1
ATOM 15579 O O . THR G 1 2253 ? 131.639 138.631 152.460 1.00 100.00 2253 THR G O 1
ATOM 15583 N N . GLY G 1 2254 ? 129.602 139.040 151.588 1.00 100.00 2254 GLY G N 1
ATOM 15584 C CA . GLY G 1 2254 ? 129.164 139.948 152.627 1.00 100.00 2254 GLY G CA 1
ATOM 15585 C C . GLY G 1 2254 ? 127.721 140.299 152.367 1.00 100.00 2254 GLY G C 1
ATOM 15586 O O . GLY G 1 2254 ? 127.102 139.770 151.452 1.00 100.00 2254 GLY G O 1
ATOM 15587 N N . ASN G 1 2255 ? 127.176 141.171 153.206 1.00 100.00 2255 ASN G N 1
ATOM 15588 C CA . ASN G 1 2255 ? 125.791 141.575 153.056 1.00 100.00 2255 ASN G CA 1
ATOM 15589 C C . ASN G 1 2255 ? 125.687 142.621 151.971 1.00 100.00 2255 ASN G C 1
ATOM 15590 O O . ASN G 1 2255 ? 124.726 142.636 151.203 1.00 100.00 2255 ASN G O 1
ATOM 15595 N N . SER G 1 2256 ? 126.678 143.504 151.901 1.00 100.00 2256 SER G N 1
ATOM 15596 C CA . SER G 1 2256 ? 126.620 144.569 150.924 1.00 100.00 2256 SER G CA 1
ATOM 15597 C C . SER G 1 2256 ? 127.996 144.920 150.415 1.00 100.00 2256 SER G C 1
ATOM 15598 O O . SER G 1 2256 ? 128.996 144.712 151.086 1.00 100.00 2256 SER G O 1
ATOM 15601 N N . TYR G 1 2257 ? 128.042 145.462 149.219 1.00 100.00 2257 TYR G N 1
ATOM 15602 C CA . TYR G 1 2257 ? 129.289 145.769 148.561 1.00 100.00 2257 TYR G CA 1
ATOM 15603 C C . TYR G 1 2257 ? 129.364 147.247 148.288 1.00 100.00 2257 TYR G C 1
ATOM 15604 O O . TYR G 1 2257 ? 128.406 147.825 147.797 1.00 100.00 2257 TYR G O 1
ATOM 15613 N N . ILE G 1 2258 ? 130.489 147.865 148.577 1.00 100.00 2258 ILE G N 1
ATOM 15614 C CA . ILE G 1 2258 ? 130.642 149.295 148.357 1.00 100.00 2258 ILE G CA 1
ATOM 15615 C C . ILE G 1 2258 ? 131.577 149.525 147.199 1.00 100.00 2258 ILE G C 1
ATOM 15616 O O . ILE G 1 2258 ? 132.756 149.199 147.282 1.00 100.00 2258 ILE G O 1
ATOM 15621 N N . TRP G 1 2259 ? 131.085 150.096 146.129 1.00 100.00 2259 TRP G N 1
ATOM 15622 C CA . TRP G 1 2259 ? 131.889 150.291 144.944 1.00 100.00 2259 TRP G CA 1
ATOM 15623 C C . TRP G 1 2259 ? 132.282 151.746 144.878 1.00 100.00 2259 TRP G C 1
ATOM 15624 O O . TRP G 1 2259 ? 131.413 152.606 144.928 1.00 100.00 2259 TRP G O 1
ATOM 15635 N N . ARG G 1 2260 ? 133.563 152.047 144.759 1.00 100.00 2260 ARG G N 1
ATOM 15636 C CA . ARG G 1 2260 ? 133.999 153.438 144.819 1.00 100.00 2260 ARG G CA 1
ATOM 15637 C C . ARG G 1 2260 ? 134.688 153.901 143.551 1.00 100.00 2260 ARG G C 1
ATOM 15638 O O . ARG G 1 2260 ? 135.689 153.330 143.132 1.00 100.00 2260 ARG G O 1
ATOM 15646 N N . ALA G 1 2261 ? 134.138 154.951 142.966 1.00 100.00 2261 ALA G N 1
ATOM 15647 C CA . ALA G 1 2261 ? 134.548 155.540 141.715 1.00 100.00 2261 ALA G CA 1
ATOM 15648 C C . ALA G 1 2261 ? 135.850 156.306 141.864 1.00 100.00 2261 ALA G C 1
ATOM 15649 O O . ALA G 1 2261 ? 136.178 156.751 142.944 1.00 100.00 2261 ALA G O 1
ATOM 15651 N N . PRO G 1 2262 ? 136.577 156.490 140.785 1.00 100.00 2262 PRO G N 1
ATOM 15652 C CA . PRO G 1 2262 ? 137.787 157.300 140.751 1.00 100.00 2262 PRO G CA 1
ATOM 15653 C C . PRO G 1 2262 ? 137.638 158.699 141.328 1.00 100.00 2262 PRO G C 1
ATOM 15654 O O . PRO G 1 2262 ? 138.579 159.197 141.943 1.00 100.00 2262 PRO G O 1
ATOM 15658 N N . ASN G 1 2263 ? 136.486 159.352 141.191 1.00 100.00 2263 ASN G N 1
ATOM 15659 C CA . ASN G 1 2263 ? 136.313 160.679 141.763 1.00 100.00 2263 ASN G CA 1
ATOM 15660 C C . ASN G 1 2263 ? 135.749 160.656 143.153 1.00 100.00 2263 ASN G C 1
ATOM 15661 O O . ASN G 1 2263 ? 135.365 161.701 143.656 1.00 100.00 2263 ASN G O 1
ATOM 15666 N N . GLY G 1 2264 ? 135.660 159.499 143.777 1.00 100.00 2264 GLY G N 1
ATOM 15667 C CA . GLY G 1 2264 ? 135.159 159.372 145.121 1.00 100.00 2264 GLY G CA 1
ATOM 15668 C C . GLY G 1 2264 ? 133.681 159.091 145.237 1.00 100.00 2264 GLY G C 1
ATOM 15669 O O . GLY G 1 2264 ? 133.204 158.829 146.330 1.00 100.00 2264 GLY G O 1
ATOM 15670 N N . ALA G 1 2265 ? 132.935 159.161 144.160 1.00 100.00 2265 ALA G N 1
ATOM 15671 C CA . ALA G 1 2265 ? 131.521 158.873 144.241 1.00 100.00 2265 ALA G CA 1
ATOM 15672 C C . ALA G 1 2265 ? 131.362 157.399 144.478 1.00 100.00 2265 ALA G C 1
ATOM 15673 O O . ALA G 1 2265 ? 132.171 156.622 144.008 1.00 100.00 2265 ALA G O 1
ATOM 15675 N N . ASP G 1 2266 ? 130.320 156.976 145.182 1.00 100.00 2266 ASP G N 1
ATOM 15676 C CA . ASP G 1 2266 ? 130.180 155.540 145.360 1.00 100.00 2266 ASP G CA 1
ATOM 15677 C C . ASP G 1 2266 ? 128.739 155.086 145.276 1.00 100.00 2266 ASP G C 1
ATOM 15678 O O . ASP G 1 2266 ? 127.815 155.879 145.107 1.00 100.00 2266 ASP G O 1
ATOM 15683 N N . THR G 1 2267 ? 128.565 153.778 145.371 1.00 100.00 2267 THR G N 1
ATOM 15684 C CA . THR G 1 2267 ? 127.255 153.169 145.403 1.00 100.00 2267 THR G CA 1
ATOM 15685 C C . THR G 1 2267 ? 127.340 151.872 146.181 1.00 100.00 2267 THR G C 1
ATOM 15686 O O . THR G 1 2267 ? 128.385 151.244 146.237 1.00 100.00 2267 THR G O 1
ATOM 15690 N N . THR G 1 2268 ? 126.250 151.478 146.807 1.00 100.00 2268 THR G N 1
ATOM 15691 C CA . THR G 1 2268 ? 126.231 150.249 147.574 1.00 100.00 2268 THR G CA 1
ATOM 15692 C C . THR G 1 2268 ? 125.240 149.281 146.964 1.00 100.00 2268 THR G C 1
ATOM 15693 O O . THR G 1 2268 ? 124.091 149.641 146.726 1.00 100.00 2268 THR G O 1
ATOM 15697 N N . THR G 1 2269 ? 125.667 148.054 146.723 1.00 100.00 2269 THR G N 1
ATOM 15698 C CA . THR G 1 2269 ? 124.793 147.064 146.124 1.00 100.00 2269 THR G CA 1
ATOM 15699 C C . THR G 1 2269 ? 124.622 145.852 147.032 1.00 100.00 2269 THR G C 1
ATOM 15700 O O . THR G 1 2269 ? 125.473 145.533 147.850 1.00 100.00 2269 THR G O 1
ATOM 15704 N N . ALA G 1 2270 ? 123.508 145.163 146.882 1.00 99.98 2270 ALA G N 1
ATOM 15705 C CA . ALA G 1 2270 ? 123.338 143.917 147.598 1.00 99.98 2270 ALA G CA 1
ATOM 15706 C C . ALA G 1 2270 ? 124.013 142.778 146.872 1.00 99.98 2270 ALA G C 1
ATOM 15707 O O . ALA G 1 2270 ? 124.412 141.789 147.489 1.00 99.98 2270 ALA G O 1
ATOM 15709 N N . SER G 1 2271 ? 124.117 142.888 145.564 1.00 100.00 2271 SER G N 1
ATOM 15710 C CA . SER G 1 2271 ? 124.697 141.862 144.727 1.00 100.00 2271 SER G CA 1
ATOM 15711 C C . SER G 1 2271 ? 126.186 142.073 144.560 1.00 100.00 2271 SER G C 1
ATOM 15712 O O . SER G 1 2271 ? 126.705 143.163 144.771 1.00 100.00 2271 SER G O 1
ATOM 15715 N N . SER G 1 2272 ? 126.862 141.023 144.106 1.00 100.00 2272 SER G N 1
ATOM 15716 C CA . SER G 1 2272 ? 128.296 141.049 143.861 1.00 100.00 2272 SER G CA 1
ATOM 15717 C C . SER G 1 2272 ? 128.660 141.681 142.541 1.00 100.00 2272 SER G C 1
ATOM 15718 O O . SER G 1 2272 ? 129.843 141.853 142.263 1.00 100.00 2272 SER G O 1
ATOM 15721 N N . THR G 1 2273 ? 127.684 141.982 141.697 1.00 100.00 2273 THR G N 1
ATOM 15722 C CA . THR G 1 2273 ? 127.931 142.546 140.373 1.00 100.00 2273 THR G CA 1
ATOM 15723 C C . THR G 1 2273 ? 127.235 143.882 140.182 1.00 100.00 2273 THR G C 1
ATOM 15724 O O . THR G 1 2273 ? 126.017 143.991 140.350 1.00 100.00 2273 THR G O 1
ATOM 15728 N N . LEU G 1 2274 ? 128.002 144.878 139.773 1.00 100.00 2274 LEU G N 1
ATOM 15729 C CA . LEU G 1 2274 ? 127.516 146.227 139.539 1.00 100.00 2274 LEU G CA 1
ATOM 15730 C C . LEU G 1 2274 ? 127.550 146.557 138.070 1.00 100.00 2274 LEU G C 1
ATOM 15731 O O . LEU G 1 2274 ? 128.589 146.432 137.440 1.00 100.00 2274 LEU G O 1
ATOM 15736 N N . THR G 1 2275 ? 126.434 147.008 137.519 1.00 100.00 2275 THR G N 1
ATOM 15737 C CA . THR G 1 2275 ? 126.404 147.438 136.128 1.00 100.00 2275 THR G CA 1
ATOM 15738 C C . THR G 1 2275 ? 126.170 148.927 136.067 1.00 100.00 2275 THR G C 1
ATOM 15739 O O . THR G 1 2275 ? 125.171 149.425 136.586 1.00 100.00 2275 THR G O 1
ATOM 15743 N N . ILE G 1 2276 ? 127.065 149.629 135.401 1.00 100.00 2276 ILE G N 1
ATOM 15744 C CA . ILE G 1 2276 ? 126.990 151.071 135.274 1.00 100.00 2276 ILE G CA 1
ATOM 15745 C C . ILE G 1 2276 ? 126.618 151.452 133.852 1.00 100.00 2276 ILE G C 1
ATOM 15746 O O . ILE G 1 2276 ? 127.349 151.203 132.892 1.00 100.00 2276 ILE G O 1
ATOM 15751 N N . VAL G 1 2277 ? 125.470 152.073 133.744 1.00 100.00 2277 VAL G N 1
ATOM 15752 C CA . VAL G 1 2277 ? 124.839 152.515 132.524 1.00 100.00 2277 VAL G CA 1
ATOM 15753 C C . VAL G 1 2277 ? 125.550 153.788 132.082 1.00 100.00 2277 VAL G C 1
ATOM 15754 O O . VAL G 1 2277 ? 125.821 154.633 132.930 1.00 100.00 2277 VAL G O 1
ATOM 15758 N N . PRO G 1 2278 ? 125.816 153.987 130.783 1.00 100.00 2278 PRO G N 1
ATOM 15759 C CA . PRO G 1 2278 ? 126.487 155.179 130.242 1.00 100.00 2278 PRO G CA 1
ATOM 15760 C C . PRO G 1 2278 ? 125.916 156.537 130.630 1.00 100.00 2278 PRO G C 1
ATOM 15761 O O . PRO G 1 2278 ? 126.586 157.558 130.484 1.00 100.00 2278 PRO G O 1
ATOM 15765 N N . THR G 1 2279 ? 124.673 156.578 131.083 1.00 100.00 2279 THR G N 1
ATOM 15766 C CA . THR G 1 2279 ? 124.013 157.809 131.481 1.00 100.00 2279 THR G CA 1
ATOM 15767 C C . THR G 1 2279 ? 124.231 158.142 132.950 1.00 100.00 2279 THR G C 1
ATOM 15768 O O . THR G 1 2279 ? 123.776 159.190 133.410 1.00 100.00 2279 THR G O 1
ATOM 15772 N N . SER G 1 2280 ? 124.914 157.274 133.685 1.00 100.00 2280 SER G N 1
ATOM 15773 C CA . SER G 1 2280 ? 125.159 157.427 135.111 1.00 100.00 2280 SER G CA 1
ATOM 15774 C C . SER G 1 2280 ? 126.406 158.237 135.402 1.00 100.00 2280 SER G C 1
ATOM 15775 O O . SER G 1 2280 ? 127.367 158.222 134.642 1.00 100.00 2280 SER G O 1
ATOM 15778 N N . SER G 1 2281 ? 126.402 158.925 136.544 1.00 100.00 2281 SER G N 1
ATOM 15779 C CA . SER G 1 2281 ? 127.538 159.729 136.992 1.00 100.00 2281 SER G CA 1
ATOM 15780 C C . SER G 1 2281 ? 128.724 158.872 137.380 1.00 100.00 2281 SER G C 1
ATOM 15781 O O . SER G 1 2281 ? 129.831 159.385 137.552 1.00 100.00 2281 SER G O 1
ATOM 15784 N N . LEU G 1 2282 ? 128.505 157.574 137.502 1.00 100.00 2282 LEU G N 1
ATOM 15785 C CA . LEU G 1 2282 ? 129.534 156.605 137.806 1.00 100.00 2282 LEU G CA 1
ATOM 15786 C C . LEU G 1 2282 ? 130.181 156.032 136.553 1.00 100.00 2282 LEU G C 1
ATOM 15787 O O . LEU G 1 2282 ? 131.091 155.222 136.656 1.00 100.00 2282 LEU G O 1
ATOM 15792 N N . TYR G 1 2283 ? 129.760 156.425 135.362 1.00 100.00 2283 TYR G N 1
ATOM 15793 C CA . TYR G 1 2283 ? 130.368 155.865 134.163 1.00 100.00 2283 TYR G CA 1
ATOM 15794 C C . TYR G 1 2283 ? 131.635 156.621 133.858 1.00 100.00 2283 TYR G C 1
ATOM 15795 O O . TYR G 1 2283 ? 131.698 157.440 132.944 1.00 100.00 2283 TYR G O 1
ATOM 15804 N N . GLN G 1 2284 ? 132.668 156.319 134.624 1.00 100.00 2284 GLN G N 1
ATOM 15805 C CA . GLN G 1 2284 ? 133.923 157.029 134.528 1.00 100.00 2284 GLN G CA 1
ATOM 15806 C C . GLN G 1 2284 ? 135.112 156.087 134.586 1.00 100.00 2284 GLN G C 1
ATOM 15807 O O . GLN G 1 2284 ? 135.108 155.096 135.309 1.00 100.00 2284 GLN G O 1
ATOM 15813 N N . SER G 1 2285 ? 136.145 156.443 133.842 1.00 100.00 2285 SER G N 1
ATOM 15814 C CA . SER G 1 2285 ? 137.401 155.733 133.779 1.00 100.00 2285 SER G CA 1
ATOM 15815 C C . SER G 1 2285 ? 138.302 156.122 134.928 1.00 100.00 2285 SER G C 1
ATOM 15816 O O . SER G 1 2285 ? 138.111 157.149 135.557 1.00 100.00 2285 SER G O 1
ATOM 15819 N N . GLY G 1 2286 ? 139.315 155.307 135.188 1.00 100.00 2286 GLY G N 1
ATOM 15820 C CA . GLY G 1 2286 ? 140.232 155.566 136.277 1.00 100.00 2286 GLY G CA 1
ATOM 15821 C C . GLY G 1 2286 ? 140.372 154.348 137.150 1.00 100.00 2286 GLY G C 1
ATOM 15822 O O . GLY G 1 2286 ? 140.089 153.235 136.716 1.00 100.00 2286 GLY G O 1
ATOM 15823 N N . ASN G 1 2287 ? 140.806 154.537 138.400 1.00 100.00 2287 ASN G N 1
ATOM 15824 C CA . ASN G 1 2287 ? 141.095 153.438 139.350 1.00 100.00 2287 ASN G CA 1
ATOM 15825 C C . ASN G 1 2287 ? 139.962 153.205 140.342 1.00 100.00 2287 ASN G C 1
ATOM 15826 O O . ASN G 1 2287 ? 139.945 153.887 141.331 1.00 100.00 2287 ASN G O 1
ATOM 15831 N N . TRP G 1 2288 ? 139.213 152.133 140.203 1.00 100.00 2288 TRP G N 1
ATOM 15832 C CA . TRP G 1 2288 ? 138.053 151.795 141.020 1.00 100.00 2288 TRP G CA 1
ATOM 15833 C C . TRP G 1 2288 ? 138.409 150.849 142.161 1.00 100.00 2288 TRP G C 1
ATOM 15834 O O . TRP G 1 2288 ? 139.237 149.961 141.987 1.00 100.00 2288 TRP G O 1
ATOM 15845 N N . THR G 1 2289 ? 137.740 150.964 143.311 1.00 100.00 2289 THR G N 1
ATOM 15846 C CA . THR G 1 2289 ? 137.963 150.017 144.414 1.00 100.00 2289 THR G CA 1
ATOM 15847 C C . THR G 1 2289 ? 136.670 149.431 144.969 1.00 100.00 2289 THR G C 1
ATOM 15848 O O . THR G 1 2289 ? 135.578 149.908 144.690 1.00 100.00 2289 THR G O 1
ATOM 15852 N N . LEU G 1 2290 ? 136.808 148.366 145.769 1.00 100.00 2290 LEU G N 1
ATOM 15853 C CA . LEU G 1 2290 ? 135.698 147.663 146.417 1.00 100.00 2290 LEU G CA 1
ATOM 15854 C C . LEU G 1 2290 ? 135.938 147.425 147.902 1.00 100.00 2290 LEU G C 1
ATOM 15855 O O . LEU G 1 2290 ? 137.012 146.959 148.289 1.00 100.00 2290 LEU G O 1
ATOM 15860 N N . SER G 1 2291 ? 134.940 147.698 148.740 1.00 100.00 2291 SER G N 1
ATOM 15861 C CA . SER G 1 2291 ? 134.969 147.320 150.149 1.00 100.00 2291 SER G CA 1
ATOM 15862 C C . SER G 1 2291 ? 133.760 146.447 150.431 1.00 100.00 2291 SER G C 1
ATOM 15863 O O . SER G 1 2291 ? 132.706 146.651 149.849 1.00 100.00 2291 SER G O 1
ATOM 15866 N N . VAL G 1 2292 ? 133.870 145.461 151.303 1.00 100.00 2292 VAL G N 1
ATOM 15867 C CA . VAL G 1 2292 ? 132.759 144.543 151.545 1.00 100.00 2292 VAL G CA 1
ATOM 15868 C C . VAL G 1 2292 ? 132.301 144.610 152.988 1.00 100.00 2292 VAL G C 1
ATOM 15869 O O . VAL G 1 2292 ? 133.119 144.644 153.908 1.00 100.00 2292 VAL G O 1
ATOM 15873 N N . VAL G 1 2293 ? 130.995 144.636 153.196 1.00 100.00 2293 VAL G N 1
ATOM 15874 C CA . VAL G 1 2293 ? 130.425 144.756 154.529 1.00 100.00 2293 VAL G CA 1
ATOM 15875 C C . VAL G 1 2293 ? 129.778 143.455 154.977 1.00 100.00 2293 VAL G C 1
ATOM 15876 O O . VAL G 1 2293 ? 128.912 142.922 154.279 1.00 100.00 2293 VAL G O 1
ATOM 15880 N N . ASN G 1 2294 ? 130.162 142.958 156.158 1.00 100.00 2294 ASN G N 1
ATOM 15881 C CA . ASN G 1 2294 ? 129.640 141.694 156.670 1.00 100.00 2294 ASN G CA 1
ATOM 15882 C C . ASN G 1 2294 ? 128.425 141.842 157.586 1.00 100.00 2294 ASN G C 1
ATOM 15883 O O . ASN G 1 2294 ? 127.869 142.919 157.770 1.00 100.00 2294 ASN G O 1
ATOM 15888 N N . ALA G 1 2295 ? 127.998 140.715 158.159 1.00 100.00 2295 ALA G N 1
ATOM 15889 C CA . ALA G 1 2295 ? 126.795 140.643 158.988 1.00 100.00 2295 ALA G CA 1
ATOM 15890 C C . ALA G 1 2295 ? 126.860 141.530 160.218 1.00 100.00 2295 ALA G C 1
ATOM 15891 O O . ALA G 1 2295 ? 125.832 142.028 160.679 1.00 100.00 2295 ALA G O 1
ATOM 15893 N N . ALA G 1 2296 ? 128.042 141.718 160.779 1.00 100.00 2296 ALA G N 1
ATOM 15894 C CA . ALA G 1 2296 ? 128.229 142.545 161.957 1.00 100.00 2296 ALA G CA 1
ATOM 15895 C C . ALA G 1 2296 ? 128.294 144.017 161.610 1.00 100.00 2296 ALA G C 1
ATOM 15896 O O . ALA G 1 2296 ? 128.423 144.849 162.504 1.00 100.00 2296 ALA G O 1
ATOM 15898 N N . GLY G 1 2297 ? 128.244 144.352 160.331 1.00 100.00 2297 GLY G N 1
ATOM 15899 C CA . GLY G 1 2297 ? 128.362 145.722 159.887 1.00 100.00 2297 GLY G CA 1
ATOM 15900 C C . GLY G 1 2297 ? 129.772 146.262 159.762 1.00 100.00 2297 GLY G C 1
ATOM 15901 O O . GLY G 1 2297 ? 129.941 147.481 159.789 1.00 100.00 2297 GLY G O 1
ATOM 15902 N N . CYS G 1 2298 ? 130.787 145.395 159.649 1.00 100.00 2298 CYS G N 1
ATOM 15903 C CA . CYS G 1 2298 ? 132.192 145.770 159.535 1.00 100.00 2298 CYS G CA 1
ATOM 15904 C C . CYS G 1 2298 ? 132.590 145.919 158.085 1.00 100.00 2298 CYS G C 1
ATOM 15905 O O . CYS G 1 2298 ? 132.222 145.107 157.242 1.00 100.00 2298 CYS G O 1
ATOM 15908 N N . VAL G 1 2299 ? 133.379 146.930 157.801 1.00 100.00 2299 VAL G N 1
ATOM 15909 C CA . VAL G 1 2299 ? 133.820 147.212 156.451 1.00 100.00 2299 VAL G CA 1
ATOM 15910 C C . VAL G 1 2299 ? 135.224 146.670 156.279 1.00 100.00 2299 VAL G C 1
ATOM 15911 O O . VAL G 1 2299 ? 136.112 146.988 157.067 1.00 100.00 2299 VAL G O 1
ATOM 15915 N N . SER G 1 2300 ? 135.427 145.865 155.246 1.00 100.00 2300 SER G N 1
ATOM 15916 C CA . SER G 1 2300 ? 136.702 145.268 154.917 1.00 100.00 2300 SER G CA 1
ATOM 15917 C C . SER G 1 2300 ? 137.683 146.323 154.486 1.00 100.00 2300 SER G C 1
ATOM 15918 O O . SER G 1 2300 ? 137.292 147.443 154.227 1.00 100.00 2300 SER G O 1
ATOM 15921 N N . PRO G 1 2301 ? 138.965 146.005 154.452 1.00 100.00 2301 PRO G N 1
ATOM 15922 C CA . PRO G 1 2301 ? 139.944 146.885 153.834 1.00 100.00 2301 PRO G CA 1
ATOM 15923 C C . PRO G 1 2301 ? 139.548 146.997 152.383 1.00 100.00 2301 PRO G C 1
ATOM 15924 O O . PRO G 1 2301 ? 138.882 146.109 151.860 1.00 100.00 2301 PRO G O 1
ATOM 15928 N N . ALA G 1 2302 ? 139.875 148.111 151.748 1.00 100.00 2302 ALA G N 1
ATOM 15929 C CA . ALA G 1 2302 ? 139.530 148.252 150.349 1.00 100.00 2302 ALA G CA 1
ATOM 15930 C C . ALA G 1 2302 ? 140.424 147.385 149.503 1.00 100.00 2302 ALA G C 1
ATOM 15931 O O . ALA G 1 2302 ? 141.583 147.168 149.835 1.00 100.00 2302 ALA G O 1
ATOM 15933 N N . SER G 1 2303 ? 139.882 146.934 148.381 1.00 100.00 2303 SER G N 1
ATOM 15934 C CA . SER G 1 2303 ? 140.566 146.120 147.404 1.00 100.00 2303 SER G CA 1
ATOM 15935 C C . SER G 1 2303 ? 141.611 146.910 146.668 1.00 100.00 2303 SER G C 1
ATOM 15936 O O . SER G 1 2303 ? 141.701 148.122 146.784 1.00 100.00 2303 SER G O 1
ATOM 15939 N N . ILE G 1 2304 ? 142.458 146.186 145.950 1.00 100.00 2304 ILE G N 1
ATOM 15940 C CA . ILE G 1 2304 ? 143.470 146.818 145.130 1.00 100.00 2304 ILE G CA 1
ATOM 15941 C C . ILE G 1 2304 ? 142.747 147.375 143.938 1.00 100.00 2304 ILE G C 1
ATOM 15942 O O . ILE G 1 2304 ? 141.933 146.677 143.330 1.00 100.00 2304 ILE G O 1
ATOM 15947 N N . ALA G 1 2305 ? 142.989 148.636 143.630 1.00 100.00 2305 ALA G N 1
ATOM 15948 C CA . ALA G 1 2305 ? 142.223 149.279 142.590 1.00 100.00 2305 ALA G CA 1
ATOM 15949 C C . ALA G 1 2305 ? 142.441 148.645 141.246 1.00 100.00 2305 ALA G C 1
ATOM 15950 O O . ALA G 1 2305 ? 143.553 148.266 140.896 1.00 100.00 2305 ALA G O 1
ATOM 15952 N N . SER G 1 2306 ? 141.375 148.589 140.471 1.00 100.00 2306 SER G N 1
ATOM 15953 C CA . SER G 1 2306 ? 141.425 148.084 139.119 1.00 100.00 2306 SER G CA 1
ATOM 15954 C C . SER G 1 2306 ? 141.147 149.208 138.161 1.00 100.00 2306 SER G C 1
ATOM 15955 O O . SER G 1 2306 ? 140.231 149.990 138.372 1.00 100.00 2306 SER G O 1
ATOM 15958 N N . ALA G 1 2307 ? 141.947 149.314 137.128 1.00 100.00 2307 ALA G N 1
ATOM 15959 C CA . ALA G 1 2307 ? 141.730 150.373 136.181 1.00 100.00 2307 ALA G CA 1
ATOM 15960 C C . ALA G 1 2307 ? 140.608 150.023 135.237 1.00 100.00 2307 ALA G C 1
ATOM 15961 O O . ALA G 1 2307 ? 140.472 148.879 134.806 1.00 100.00 2307 ALA G O 1
ATOM 15963 N N . VAL G 1 2308 ? 139.830 151.033 134.893 1.00 100.00 2308 VAL G N 1
ATOM 15964 C CA . VAL G 1 2308 ? 138.778 150.948 133.904 1.00 100.00 2308 VAL G CA 1
ATOM 15965 C C . VAL G 1 2308 ? 139.107 151.944 132.816 1.00 100.00 2308 VAL G C 1
ATOM 15966 O O . VAL G 1 2308 ? 139.449 153.085 133.118 1.00 100.00 2308 VAL G O 1
ATOM 15970 N N . GLU G 1 2309 ? 139.057 151.525 131.559 1.00 100.00 2309 GLU G N 1
ATOM 15971 C CA . GLU G 1 2309 ? 139.380 152.430 130.472 1.00 100.00 2309 GLU G CA 1
ATOM 15972 C C . GLU G 1 2309 ? 138.221 152.514 129.509 1.00 100.00 2309 GLU G C 1
ATOM 15973 O O . GLU G 1 2309 ? 137.838 151.512 128.914 1.00 100.00 2309 GLU G O 1
ATOM 15979 N N . ILE G 1 2310 ? 137.665 153.698 129.346 1.00 100.00 2310 ILE G N 1
ATOM 15980 C CA . ILE G 1 2310 ? 136.535 153.887 128.462 1.00 100.00 2310 ILE G CA 1
ATOM 15981 C C . ILE G 1 2310 ? 137.026 154.678 127.261 1.00 100.00 2310 ILE G C 1
ATOM 15982 O O . ILE G 1 2310 ? 137.438 155.833 127.391 1.00 100.00 2310 ILE G O 1
ATOM 15987 N N . ASN G 1 2311 ? 137.004 154.045 126.097 1.00 100.00 2311 ASN G N 1
ATOM 15988 C CA . ASN G 1 2311 ? 137.568 154.591 124.879 1.00 100.00 2311 ASN G CA 1
ATOM 15989 C C . ASN G 1 2311 ? 136.544 155.318 124.024 1.00 100.00 2311 ASN G C 1
ATOM 15990 O O . ASN G 1 2311 ? 135.356 155.015 124.047 1.00 100.00 2311 ASN G O 1
ATOM 15995 N N . SER G 1 2312 ? 137.022 156.259 123.232 1.00 100.00 2312 SER G N 1
ATOM 15996 C CA . SER G 1 2312 ? 136.156 156.968 122.319 1.00 100.00 2312 SER G CA 1
ATOM 15997 C C . SER G 1 2312 ? 135.866 156.119 121.097 1.00 100.00 2312 SER G C 1
ATOM 15998 O O . SER G 1 2312 ? 136.535 155.127 120.836 1.00 100.00 2312 SER G O 1
ATOM 16001 N N . ILE G 1 2313 ? 134.857 156.520 120.338 1.00 100.00 2313 ILE G N 1
ATOM 16002 C CA . ILE G 1 2313 ? 134.496 155.850 119.094 1.00 100.00 2313 ILE G CA 1
ATOM 16003 C C . ILE G 1 2313 ? 135.093 156.645 117.937 1.00 100.00 2313 ILE G C 1
ATOM 16004 O O . ILE G 1 2313 ? 134.813 157.843 117.824 1.00 100.00 2313 ILE G O 1
ATOM 16009 N N . PRO G 1 2314 ? 135.909 156.029 117.084 1.00 100.00 2314 PRO G N 1
ATOM 16010 C CA . PRO G 1 2314 ? 136.552 156.692 115.954 1.00 100.00 2314 PRO G CA 1
ATOM 16011 C C . PRO G 1 2314 ? 135.567 157.222 114.943 1.00 100.00 2314 PRO G C 1
ATOM 16012 O O . PRO G 1 2314 ? 134.478 156.683 114.761 1.00 100.00 2314 PRO G O 1
ATOM 16016 N N . SER G 1 2315 ? 135.977 158.281 114.268 1.00 100.00 2315 SER G N 1
ATOM 16017 C CA . SER G 1 2315 ? 135.204 158.857 113.197 1.00 100.00 2315 SER G CA 1
ATOM 16018 C C . SER G 1 2315 ? 135.329 157.964 111.981 1.00 100.00 2315 SER G C 1
ATOM 16019 O O . SER G 1 2315 ? 136.159 157.068 111.937 1.00 100.00 2315 SER G O 1
ATOM 16022 N N . THR G 1 2316 ? 134.501 158.192 110.986 1.00 100.00 2316 THR G N 1
ATOM 16023 C CA . THR G 1 2316 ? 134.574 157.359 109.803 1.00 100.00 2316 THR G CA 1
ATOM 16024 C C . THR G 1 2316 ? 135.636 157.856 108.829 1.00 100.00 2316 THR G C 1
ATOM 16025 O O . THR G 1 2316 ? 135.565 158.986 108.343 1.00 100.00 2316 THR G O 1
ATOM 16029 N N . ALA G 1 2317 ? 136.583 156.987 108.482 1.00 100.00 2317 ALA G N 1
ATOM 16030 C CA . ALA G 1 2317 ? 137.605 157.318 107.496 1.00 100.00 2317 ALA G CA 1
ATOM 16031 C C . ALA G 1 2317 ? 137.029 157.018 106.135 1.00 100.00 2317 ALA G C 1
ATOM 16032 O O . ALA G 1 2317 ? 137.358 156.013 105.521 1.00 100.00 2317 ALA G O 1
ATOM 16034 N N . SER G 1 2318 ? 136.167 157.918 105.673 1.00 98.16 2318 SER G N 1
ATOM 16035 C CA . SER G 1 2318 ? 135.294 157.682 104.538 1.00 98.16 2318 SER G CA 1
ATOM 16036 C C . SER G 1 2318 ? 136.000 157.004 103.391 1.00 98.16 2318 SER G C 1
ATOM 16037 O O . SER G 1 2318 ? 137.038 157.477 102.928 1.00 98.16 2318 SER G O 1
ATOM 16040 N N . ALA G 1 2319 ? 135.384 155.920 102.915 1.00 100.00 2319 ALA G N 1
ATOM 16041 C CA . ALA G 1 2319 ? 135.890 155.091 101.841 1.00 100.00 2319 ALA G CA 1
ATOM 16042 C C . ALA G 1 2319 ? 135.540 155.622 100.462 1.00 100.00 2319 ALA G C 1
ATOM 16043 O O . ALA G 1 2319 ? 134.455 156.151 100.226 1.00 100.00 2319 ALA G O 1
ATOM 16045 N N . GLY G 1 2320 ? 136.464 155.408 99.531 1.00 100.00 2320 GLY G N 1
ATOM 16046 C CA . GLY G 1 2320 ? 136.286 155.694 98.124 1.00 100.00 2320 GLY G CA 1
ATOM 16047 C C . GLY G 1 2320 ? 136.606 154.481 97.277 1.00 100.00 2320 GLY G C 1
ATOM 16048 O O . GLY G 1 2320 ? 136.658 153.368 97.793 1.00 100.00 2320 GLY G O 1
ATOM 16049 N N . ASN G 1 2321 ? 136.801 154.700 95.978 1.00 100.00 2321 ASN G N 1
ATOM 16050 C CA . ASN G 1 2321 ? 137.121 153.670 94.997 1.00 100.00 2321 ASN G CA 1
ATOM 16051 C C . ASN G 1 2321 ? 137.799 154.339 93.804 1.00 100.00 2321 ASN G C 1
ATOM 16052 O O . ASN G 1 2321 ? 138.187 155.505 93.886 1.00 100.00 2321 ASN G O 1
ATOM 16057 N N . ASN G 1 2322 ? 137.997 153.600 92.704 1.00 92.65 2322 ASN G N 1
ATOM 16058 C CA . ASN G 1 2322 ? 138.704 154.146 91.548 1.00 92.65 2322 ASN G CA 1
ATOM 16059 C C . ASN G 1 2322 ? 137.771 154.595 90.434 1.00 92.65 2322 ASN G C 1
ATOM 16060 O O . ASN G 1 2322 ? 138.204 154.729 89.287 1.00 92.65 2322 ASN G O 1
ATOM 16065 N N . GLY G 1 2323 ? 136.522 154.891 90.757 1.00 70.80 2323 GLY G N 1
ATOM 16066 C CA . GLY G 1 2323 ? 135.601 155.415 89.784 1.00 70.80 2323 GLY G CA 1
ATOM 16067 C C . GLY G 1 2323 ? 134.956 154.292 89.023 1.00 70.80 2323 GLY G C 1
ATOM 16068 O O . GLY G 1 2323 ? 135.067 153.137 89.409 1.00 70.80 2323 GLY G O 1
ATOM 16069 N N . PRO G 1 2324 ? 134.233 154.633 87.961 1.00 62.16 2324 PRO G N 1
ATOM 16070 C CA . PRO G 1 2324 ? 133.535 153.653 87.141 1.00 62.16 2324 PRO G CA 1
ATOM 16071 C C . PRO G 1 2324 ? 134.518 152.627 86.627 1.00 62.16 2324 PRO G C 1
ATOM 16072 O O . PRO G 1 2324 ? 135.613 152.961 86.184 1.00 62.16 2324 PRO G O 1
ATOM 16076 N N . VAL G 1 2325 ? 134.115 151.376 86.664 1.00 100.00 2325 VAL G N 1
ATOM 16077 C CA . VAL G 1 2325 ? 134.971 150.259 86.326 1.00 100.00 2325 VAL G CA 1
ATOM 16078 C C . VAL G 1 2325 ? 134.473 149.651 85.038 1.00 100.00 2325 VAL G C 1
ATOM 16079 O O . VAL G 1 2325 ? 133.315 149.249 84.958 1.00 100.00 2325 VAL G O 1
ATOM 16083 N N . CYS G 1 2326 ? 135.314 149.553 84.029 1.00 100.00 2326 CYS G N 1
ATOM 16084 C CA . CYS G 1 2326 ? 134.832 148.935 82.803 1.00 100.00 2326 CYS G CA 1
ATOM 16085 C C . CYS G 1 2326 ? 134.330 147.539 83.104 1.00 100.00 2326 CYS G C 1
ATOM 16086 O O . CYS G 1 2326 ? 135.045 146.753 83.718 1.00 100.00 2326 CYS G O 1
ATOM 16089 N N . THR G 1 2327 ? 133.130 147.200 82.649 1.00 100.00 2327 THR G N 1
ATOM 16090 C CA . THR G 1 2327 ? 132.629 145.862 82.937 1.00 100.00 2327 THR G CA 1
ATOM 16091 C C . THR G 1 2327 ? 133.679 144.828 82.588 1.00 100.00 2327 THR G C 1
ATOM 16092 O O . THR G 1 2327 ? 134.231 144.840 81.488 1.00 100.00 2327 THR G O 1
ATOM 16096 N N . GLY G 1 2328 ? 133.967 143.952 83.552 1.00 100.00 2328 GLY G N 1
ATOM 16097 C CA . GLY G 1 2328 ? 134.928 142.875 83.413 1.00 100.00 2328 GLY G CA 1
ATOM 16098 C C . GLY G 1 2328 ? 136.309 143.138 83.998 1.00 100.00 2328 GLY G C 1
ATOM 16099 O O . GLY G 1 2328 ? 137.108 142.197 84.085 1.00 100.00 2328 GLY G O 1
ATOM 16100 N N . THR G 1 2329 ? 136.629 144.376 84.401 1.00 100.00 2329 THR G N 1
ATOM 16101 C CA . THR G 1 2329 ? 137.966 144.633 84.933 1.00 100.00 2329 THR G CA 1
ATOM 16102 C C . THR G 1 2329 ? 137.960 144.859 86.445 1.00 100.00 2329 THR G C 1
ATOM 16103 O O . THR G 1 2329 ? 136.974 144.628 87.145 1.00 100.00 2329 THR G O 1
ATOM 16107 N N . ASP G 1 2330 ? 139.120 145.236 86.955 1.00 100.00 2330 ASP G N 1
ATOM 16108 C CA . ASP G 1 2330 ? 139.387 145.348 88.376 1.00 100.00 2330 ASP G CA 1
ATOM 16109 C C . ASP G 1 2330 ? 139.124 146.742 88.954 1.00 100.00 2330 ASP G C 1
ATOM 16110 O O . ASP G 1 2330 ? 139.118 147.764 88.260 1.00 100.00 2330 ASP G O 1
ATOM 16115 N N . ALA G 1 2331 ? 138.952 146.768 90.267 1.00 100.00 2331 ALA G N 1
ATOM 16116 C CA . ALA G 1 2331 ? 138.675 147.994 90.985 1.00 100.00 2331 ALA G CA 1
ATOM 16117 C C . ALA G 1 2331 ? 139.485 148.057 92.257 1.00 100.00 2331 ALA G C 1
ATOM 16118 O O . ALA G 1 2331 ? 139.961 147.046 92.759 1.00 100.00 2331 ALA G O 1
ATOM 16120 N N . SER G 1 2332 ? 139.649 149.254 92.775 1.00 100.00 2332 SER G N 1
ATOM 16121 C CA . SER G 1 2332 ? 140.341 149.450 94.031 1.00 100.00 2332 SER G CA 1
ATOM 16122 C C . SER G 1 2332 ? 139.388 150.071 95.019 1.00 100.00 2332 SER G C 1
ATOM 16123 O O . SER G 1 2332 ? 138.492 150.804 94.632 1.00 100.00 2332 SER G O 1
ATOM 16126 N N . LEU G 1 2333 ? 139.563 149.766 96.286 1.00 100.00 2333 LEU G N 1
ATOM 16127 C CA . LEU G 1 2333 ? 138.797 150.414 97.327 1.00 100.00 2333 LEU G CA 1
ATOM 16128 C C . LEU G 1 2333 ? 139.771 151.271 98.097 1.00 100.00 2333 LEU G C 1
ATOM 16129 O O . LEU G 1 2333 ? 140.954 150.971 98.112 1.00 100.00 2333 LEU G O 1
ATOM 16134 N N . SER G 1 2334 ? 139.317 152.340 98.731 1.00 100.00 2334 SER G N 1
ATOM 16135 C CA . SER G 1 2334 ? 140.285 153.116 99.486 1.00 100.00 2334 SER G CA 1
ATOM 16136 C C . SER G 1 2334 ? 139.747 153.742 100.761 1.00 100.00 2334 SER G C 1
ATOM 16137 O O . SER G 1 2334 ? 138.883 154.612 100.708 1.00 100.00 2334 SER G O 1
ATOM 16140 N N . ALA G 1 2335 ? 140.287 153.340 101.904 1.00 100.00 2335 ALA G N 1
ATOM 16141 C CA . ALA G 1 2335 ? 139.917 153.934 103.178 1.00 100.00 2335 ALA G CA 1
ATOM 16142 C C . ALA G 1 2335 ? 140.737 155.188 103.412 1.00 100.00 2335 ALA G C 1
ATOM 16143 O O . ALA G 1 2335 ? 141.839 155.312 102.896 1.00 100.00 2335 ALA G O 1
ATOM 16145 N N . GLY G 1 2336 ? 140.219 156.121 104.192 1.00 100.00 2336 GLY G N 1
ATOM 16146 C CA . GLY G 1 2336 ? 141.021 157.289 104.510 1.00 100.00 2336 GLY G CA 1
ATOM 16147 C C . GLY G 1 2336 ? 142.036 156.932 105.570 1.00 100.00 2336 GLY G C 1
ATOM 16148 O O . GLY G 1 2336 ? 141.934 155.872 106.174 1.00 100.00 2336 GLY G O 1
ATOM 16149 N N . THR G 1 2337 ? 143.042 157.801 105.802 1.00 100.00 2337 THR G N 1
ATOM 16150 C CA . THR G 1 2337 ? 144.161 157.484 106.746 1.00 100.00 2337 THR G CA 1
ATOM 16151 C C . THR G 1 2337 ? 143.996 158.003 108.173 1.00 100.00 2337 THR G C 1
ATOM 16152 O O . THR G 1 2337 ? 144.010 159.215 108.339 1.00 100.00 2337 THR G O 1
ATOM 16156 N N . VAL G 1 2338 ? 143.894 157.117 109.155 1.00 100.00 2338 VAL G N 1
ATOM 16157 C CA . VAL G 1 2338 ? 143.806 157.383 110.576 1.00 100.00 2338 VAL G CA 1
ATOM 16158 C C . VAL G 1 2338 ? 145.074 156.814 111.178 1.00 100.00 2338 VAL G C 1
ATOM 16159 O O . VAL G 1 2338 ? 145.368 155.633 110.989 1.00 100.00 2338 VAL G O 1
ATOM 16163 N N . SER G 1 2339 ? 145.818 157.627 111.914 1.00 100.00 2339 SER G N 1
ATOM 16164 C CA . SER G 1 2339 ? 147.151 157.221 112.361 1.00 100.00 2339 SER G CA 1
ATOM 16165 C C . SER G 1 2339 ? 147.170 156.001 113.276 1.00 100.00 2339 SER G C 1
ATOM 16166 O O . SER G 1 2339 ? 148.153 155.254 113.291 1.00 100.00 2339 SER G O 1
ATOM 16169 N N . GLY G 1 2340 ? 146.125 155.788 114.061 1.00 100.00 2340 GLY G N 1
ATOM 16170 C CA . GLY G 1 2340 ? 146.080 154.638 114.934 1.00 100.00 2340 GLY G CA 1
ATOM 16171 C C . GLY G 1 2340 ? 145.170 153.531 114.465 1.00 100.00 2340 GLY G C 1
ATOM 16172 O O . GLY G 1 2340 ? 144.839 152.647 115.263 1.00 100.00 2340 GLY G O 1
ATOM 16173 N N . ALA G 1 2341 ? 144.721 153.537 113.220 1.00 100.00 2341 ALA G N 1
ATOM 16174 C CA . ALA G 1 2341 ? 143.685 152.589 112.863 1.00 100.00 2341 ALA G CA 1
ATOM 16175 C C . ALA G 1 2341 ? 144.136 151.320 112.190 1.00 100.00 2341 ALA G C 1
ATOM 16176 O O . ALA G 1 2341 ? 145.044 151.290 111.364 1.00 100.00 2341 ALA G O 1
ATOM 16178 N N . SER G 1 2342 ? 143.388 150.289 112.512 1.00 100.00 2342 SER G N 1
ATOM 16179 C CA . SER G 1 2342 ? 143.367 149.022 111.831 1.00 100.00 2342 SER G CA 1
ATOM 16180 C C . SER G 1 2342 ? 142.173 149.071 110.911 1.00 100.00 2342 SER G C 1
ATOM 16181 O O . SER G 1 2342 ? 141.172 149.689 111.242 1.00 100.00 2342 SER G O 1
ATOM 16184 N N . TYR G 1 2343 ? 142.261 148.462 109.754 1.00 100.00 2343 TYR G N 1
ATOM 16185 C CA . TYR G 1 2343 ? 141.148 148.549 108.829 1.00 100.00 2343 TYR G CA 1
ATOM 16186 C C . TYR G 1 2343 ? 140.593 147.168 108.557 1.00 100.00 2343 TYR G C 1
ATOM 16187 O O . TYR G 1 2343 ? 141.329 146.186 108.568 1.00 100.00 2343 TYR G O 1
ATOM 16196 N N . ALA G 1 2344 ? 139.297 147.087 108.311 1.00 100.00 2344 ALA G N 1
ATOM 16197 C CA . ALA G 1 2344 ? 138.705 145.833 107.907 1.00 100.00 2344 ALA G CA 1
ATOM 16198 C C . ALA G 1 2344 ? 137.594 146.092 106.925 1.00 100.00 2344 ALA G C 1
ATOM 16199 O O . ALA G 1 2344 ? 136.775 146.980 107.124 1.00 100.00 2344 ALA G O 1
ATOM 16201 N N . TRP G 1 2345 ? 137.561 145.303 105.877 1.00 100.00 2345 TRP G N 1
ATOM 16202 C CA . TRP G 1 2345 ? 136.540 145.428 104.870 1.00 100.00 2345 TRP G CA 1
ATOM 16203 C C . TRP G 1 2345 ? 135.699 144.188 104.903 1.00 100.00 2345 TRP G C 1
ATOM 16204 O O . TRP G 1 2345 ? 136.232 143.106 105.106 1.00 100.00 2345 TRP G O 1
ATOM 16215 N N . TYR G 1 2346 ? 134.409 144.346 104.655 1.00 100.00 2346 TYR G N 1
ATOM 16216 C CA . TYR G 1 2346 ? 133.431 143.278 104.666 1.00 100.00 2346 TYR G CA 1
ATOM 16217 C C . TYR G 1 2346 ? 132.663 143.270 103.356 1.00 100.00 2346 TYR G C 1
ATOM 16218 O O . TYR G 1 2346 ? 132.587 144.274 102.665 1.00 100.00 2346 TYR G O 1
ATOM 16227 N N . THR G 1 2347 ? 132.109 142.125 102.986 1.00 100.00 2347 THR G N 1
ATOM 16228 C CA . THR G 1 2347 ? 131.317 142.057 101.764 1.00 100.00 2347 THR G CA 1
ATOM 16229 C C . THR G 1 2347 ? 129.832 142.203 102.036 1.00 100.00 2347 THR G C 1
ATOM 16230 O O . THR G 1 2347 ? 129.033 142.181 101.094 1.00 100.00 2347 THR G O 1
ATOM 16234 N N . ASP G 1 2348 ? 129.442 142.273 103.306 1.00 100.00 2348 ASP G N 1
ATOM 16235 C CA . ASP G 1 2348 ? 128.039 142.227 103.696 1.00 100.00 2348 ASP G CA 1
ATOM 16236 C C . ASP G 1 2348 ? 127.722 143.239 104.784 1.00 100.00 2348 ASP G C 1
ATOM 16237 O O . ASP G 1 2348 ? 128.493 143.375 105.728 1.00 100.00 2348 ASP G O 1
ATOM 16242 N N . ALA G 1 2349 ? 126.542 143.867 104.707 1.00 30.00 2349 ALA G N 1
ATOM 16243 C CA . ALA G 1 2349 ? 126.171 144.935 105.635 1.00 30.00 2349 ALA G CA 1
ATOM 16244 C C . ALA G 1 2349 ? 126.172 144.465 107.062 1.00 30.00 2349 ALA G C 1
ATOM 16245 O O . ALA G 1 2349 ? 126.247 145.287 107.977 1.00 30.00 2349 ALA G O 1
ATOM 16247 N N . GLY G 1 2350 ? 126.043 143.171 107.260 1.00 30.00 2350 GLY G N 1
ATOM 16248 C CA . GLY G 1 2350 ? 125.995 142.638 108.595 1.00 30.00 2350 GLY G CA 1
ATOM 16249 C C . GLY G 1 2350 ? 127.351 142.584 109.211 1.00 30.00 2350 GLY G C 1
ATOM 16250 O O . GLY G 1 2350 ? 127.485 142.145 110.354 1.00 30.00 2350 GLY G O 1
ATOM 16251 N N . THR G 1 2351 ? 128.366 143.006 108.466 1.00 90.48 2351 THR G N 1
ATOM 16252 C CA . THR G 1 2351 ? 129.731 142.931 108.940 1.00 90.48 2351 THR G CA 1
ATOM 16253 C C . THR G 1 2351 ? 130.042 141.527 109.444 1.00 90.48 2351 THR G C 1
ATOM 16254 O O . THR G 1 2351 ? 130.561 141.365 110.545 1.00 90.48 2351 THR G O 1
ATOM 16258 N N . SER G 1 2352 ? 129.732 140.502 108.643 1.00 100.00 2352 SER G N 1
ATOM 16259 C CA . SER G 1 2352 ? 130.107 139.154 109.040 1.00 100.00 2352 SER G CA 1
ATOM 16260 C C . SER G 1 2352 ? 131.130 138.468 108.134 1.00 100.00 2352 SER G C 1
ATOM 16261 O O . SER G 1 2352 ? 131.792 137.534 108.593 1.00 100.00 2352 SER G O 1
ATOM 16264 N N . ASN G 1 2353 ? 131.366 138.933 106.903 1.00 100.00 2353 ASN G N 1
ATOM 16265 C CA . ASN G 1 2353 ? 132.287 138.219 105.991 1.00 100.00 2353 ASN G CA 1
ATOM 16266 C C . ASN G 1 2353 ? 133.506 139.044 105.578 1.00 100.00 2353 ASN G C 1
ATOM 16267 O O . ASN G 1 2353 ? 133.520 139.480 104.438 1.00 100.00 2353 ASN G O 1
ATOM 16272 N N . GLN G 1 2354 ? 134.440 139.271 106.507 1.00 100.00 2354 GLN G N 1
ATOM 16273 C CA . GLN G 1 2354 ? 135.632 140.113 106.226 1.00 100.00 2354 GLN G CA 1
ATOM 16274 C C . GLN G 1 2354 ? 136.433 139.494 105.078 1.00 100.00 2354 GLN G C 1
ATOM 16275 O O . GLN G 1 2354 ? 136.686 138.275 105.123 1.00 100.00 2354 GLN G O 1
ATOM 16281 N N . PHE G 1 2355 ? 136.812 140.312 104.093 1.00 100.00 2355 PHE G N 1
ATOM 16282 C CA . PHE G 1 2355 ? 137.619 139.804 102.955 1.00 100.00 2355 PHE G CA 1
ATOM 16283 C C . PHE G 1 2355 ? 138.956 140.548 102.887 1.00 100.00 2355 PHE G C 1
ATOM 16284 O O . PHE G 1 2355 ? 139.810 140.136 102.078 1.00 100.00 2355 PHE G O 1
ATOM 16292 N N . SER G 1 2356 ? 139.141 141.596 103.700 1.00 100.00 2356 SER G N 1
ATOM 16293 C CA . SER G 1 2356 ? 140.393 142.387 103.562 1.00 100.00 2356 SER G CA 1
ATOM 16294 C C . SER G 1 2356 ? 140.752 143.180 104.821 1.00 100.00 2356 SER G C 1
ATOM 16295 O O . SER G 1 2356 ? 139.832 143.745 105.445 1.00 100.00 2356 SER G O 1
ATOM 16298 N N . THR G 1 2357 ? 142.041 143.216 105.172 1.00 100.00 2357 THR G N 1
ATOM 16299 C CA . THR G 1 2357 ? 142.533 144.030 106.289 1.00 100.00 2357 THR G CA 1
ATOM 16300 C C . THR G 1 2357 ? 143.366 145.211 105.806 1.00 100.00 2357 THR G C 1
ATOM 16301 O O . THR G 1 2357 ? 144.013 145.893 106.607 1.00 100.00 2357 THR G O 1
ATOM 16305 N N . LEU G 1 2358 ? 143.403 145.441 104.511 1.00 100.00 2358 LEU G N 1
ATOM 16306 C CA . LEU G 1 2358 ? 144.216 146.500 103.948 1.00 100.00 2358 LEU G CA 1
ATOM 16307 C C . LEU G 1 2358 ? 143.484 147.830 103.939 1.00 100.00 2358 LEU G C 1
ATOM 16308 O O . LEU G 1 2358 ? 142.263 147.884 103.827 1.00 100.00 2358 LEU G O 1
ATOM 16313 N N . GLN G 1 2359 ? 144.251 148.917 104.012 1.00 100.00 2359 GLN G N 1
ATOM 16314 C CA . GLN G 1 2359 ? 143.668 150.239 103.850 1.00 100.00 2359 GLN G CA 1
ATOM 16315 C C . GLN G 1 2359 ? 143.204 150.447 102.431 1.00 100.00 2359 GLN G C 1
ATOM 16316 O O . GLN G 1 2359 ? 142.208 151.129 102.190 1.00 100.00 2359 GLN G O 1
ATOM 16322 N N . ASN G 1 2360 ? 143.904 149.873 101.474 1.00 100.00 2360 ASN G N 1
ATOM 16323 C CA . ASN G 1 2360 ? 143.556 150.085 100.079 1.00 100.00 2360 ASN G CA 1
ATOM 16324 C C . ASN G 1 2360 ? 143.348 148.739 99.385 1.00 100.00 2360 ASN G C 1
ATOM 16325 O O . ASN G 1 2360 ? 144.107 148.390 98.487 1.00 100.00 2360 ASN G O 1
ATOM 16330 N N . PRO G 1 2361 ? 142.321 147.975 99.762 1.00 100.00 2361 PRO G N 1
ATOM 16331 C CA . PRO G 1 2361 ? 142.135 146.638 99.199 1.00 100.00 2361 PRO G CA 1
ATOM 16332 C C . PRO G 1 2361 ? 141.748 146.743 97.754 1.00 100.00 2361 PRO G C 1
ATOM 16333 O O . PRO G 1 2361 ? 140.950 147.600 97.440 1.00 100.00 2361 PRO G O 1
ATOM 16337 N N . THR G 1 2362 ? 142.259 145.865 96.881 1.00 100.00 2362 THR G N 1
ATOM 16338 C CA . THR G 1 2362 ? 141.831 145.847 95.473 1.00 100.00 2362 THR G CA 1
ATOM 16339 C C . THR G 1 2362 ? 140.872 144.693 95.214 1.00 100.00 2362 THR G C 1
ATOM 16340 O O . THR G 1 2362 ? 141.223 143.553 95.490 1.00 100.00 2362 THR G O 1
ATOM 16344 N N . VAL G 1 2363 ? 139.676 144.986 94.692 1.00 100.00 2363 VAL G N 1
ATOM 16345 C CA . VAL G 1 2363 ? 138.612 144.030 94.350 1.00 100.00 2363 VAL G CA 1
ATOM 16346 C C . VAL G 1 2363 ? 138.911 143.451 92.961 1.00 100.00 2363 VAL G C 1
ATOM 16347 O O . VAL G 1 2363 ? 139.895 143.885 92.373 1.00 100.00 2363 VAL G O 1
ATOM 16351 N N . ASN G 1 2364 ? 138.162 142.457 92.428 1.00 100.00 2364 ASN G N 1
ATOM 16352 C CA . ASN G 1 2364 ? 138.527 141.826 91.142 1.00 100.00 2364 ASN G CA 1
ATOM 16353 C C . ASN G 1 2364 ? 137.310 141.431 90.292 1.00 100.00 2364 ASN G C 1
ATOM 16354 O O . ASN G 1 2364 ? 136.259 141.137 90.841 1.00 100.00 2364 ASN G O 1
ATOM 16359 N N . ASN G 1 2365 ? 137.457 141.397 88.960 1.00 63.20 2365 ASN G N 1
ATOM 16360 C CA . ASN G 1 2365 ? 136.400 140.971 88.017 1.00 63.20 2365 ASN G CA 1
ATOM 16361 C C . ASN G 1 2365 ? 135.002 141.534 88.286 1.00 63.20 2365 ASN G C 1
ATOM 16362 O O . ASN G 1 2365 ? 134.053 140.779 88.469 1.00 63.20 2365 ASN G O 1
ATOM 16367 N N . LEU G 1 2366 ? 134.835 142.851 88.292 1.00 100.00 2366 LEU G N 1
ATOM 16368 C CA . LEU G 1 2366 ? 133.486 143.350 88.534 1.00 100.00 2366 LEU G CA 1
ATOM 16369 C C . LEU G 1 2366 ? 132.671 143.378 87.256 1.00 100.00 2366 LEU G C 1
ATOM 16370 O O . LEU G 1 2366 ? 133.045 144.025 86.277 1.00 100.00 2366 LEU G O 1
ATOM 16375 N N . THR G 1 2367 ? 131.523 142.716 87.288 1.00 100.00 2367 THR G N 1
ATOM 16376 C CA . THR G 1 2367 ? 130.653 142.649 86.132 1.00 100.00 2367 THR G CA 1
ATOM 16377 C C . THR G 1 2367 ? 129.409 143.508 86.277 1.00 100.00 2367 THR G C 1
ATOM 16378 O O . THR G 1 2367 ? 128.754 143.805 85.276 1.00 100.00 2367 THR G O 1
ATOM 16382 N N . ASN G 1 2368 ? 129.089 143.929 87.491 1.00 100.00 2368 ASN G N 1
ATOM 16383 C CA . ASN G 1 2368 ? 127.928 144.761 87.745 1.00 100.00 2368 ASN G CA 1
ATOM 16384 C C . ASN G 1 2368 ? 128.214 145.585 88.989 1.00 100.00 2368 ASN G C 1
ATOM 16385 O O . ASN G 1 2368 ? 129.241 145.402 89.637 1.00 100.00 2368 ASN G O 1
ATOM 16390 N N . ASP G 1 2369 ? 127.292 146.467 89.355 1.00 100.00 2369 ASP G N 1
ATOM 16391 C CA . ASP G 1 2369 ? 127.526 147.309 90.520 1.00 100.00 2369 ASP G CA 1
ATOM 16392 C C . ASP G 1 2369 ? 127.635 146.461 91.776 1.00 100.00 2369 ASP G C 1
ATOM 16393 O O . ASP G 1 2369 ? 126.868 145.517 91.964 1.00 100.00 2369 ASP G O 1
ATOM 16398 N N . SER G 1 2370 ? 128.535 146.839 92.677 1.00 100.00 2370 SER G N 1
ATOM 16399 C CA . SER G 1 2370 ? 128.657 146.098 93.920 1.00 100.00 2370 SER G CA 1
ATOM 16400 C C . SER G 1 2370 ? 129.078 147.001 95.058 1.00 100.00 2370 SER G C 1
ATOM 16401 O O . SER G 1 2370 ? 129.633 148.073 94.845 1.00 100.00 2370 SER G O 1
ATOM 16404 N N . THR G 1 2371 ? 128.837 146.550 96.281 1.00 100.00 2371 THR G N 1
ATOM 16405 C CA . THR G 1 2371 ? 129.200 147.339 97.442 1.00 100.00 2371 THR G CA 1
ATOM 16406 C C . THR G 1 2371 ? 130.103 146.588 98.394 1.00 100.00 2371 THR G C 1
ATOM 16407 O O . THR G 1 2371 ? 130.008 145.371 98.549 1.00 100.00 2371 THR G O 1
ATOM 16411 N N . PHE G 1 2372 ? 130.922 147.354 99.088 1.00 100.00 2372 PHE G N 1
ATOM 16412 C CA . PHE G 1 2372 ? 131.847 146.857 100.082 1.00 100.00 2372 PHE G CA 1
ATOM 16413 C C . PHE G 1 2372 ? 131.679 147.697 101.321 1.00 100.00 2372 PHE G C 1
ATOM 16414 O O . PHE G 1 2372 ? 131.178 148.808 101.247 1.00 100.00 2372 PHE G O 1
ATOM 16422 N N . TYR G 1 2373 ? 132.094 147.208 102.466 1.00 100.00 2373 TYR G N 1
ATOM 16423 C CA . TYR G 1 2373 ? 131.848 147.986 103.670 1.00 100.00 2373 TYR G CA 1
ATOM 16424 C C . TYR G 1 2373 ? 133.186 148.147 104.342 1.00 100.00 2373 TYR G C 1
ATOM 16425 O O . TYR G 1 2373 ? 134.161 147.766 103.746 1.00 100.00 2373 TYR G O 1
ATOM 16434 N N . LEU G 1 2374 ? 133.267 148.743 105.528 1.00 100.00 2374 LEU G N 1
ATOM 16435 C CA . LEU G 1 2374 ? 134.542 149.013 106.200 1.00 100.00 2374 LEU G CA 1
ATOM 16436 C C . LEU G 1 2374 ? 134.253 149.353 107.646 1.00 100.00 2374 LEU G C 1
ATOM 16437 O O . LEU G 1 2374 ? 133.127 149.677 107.965 1.00 100.00 2374 LEU G O 1
ATOM 16442 N N . LEU G 1 2375 ? 135.242 149.266 108.527 1.00 100.00 2375 LEU G N 1
ATOM 16443 C CA . LEU G 1 2375 ? 134.989 149.544 109.932 1.00 100.00 2375 LEU G CA 1
ATOM 16444 C C . LEU G 1 2375 ? 136.324 149.870 110.590 1.00 100.00 2375 LEU G C 1
ATOM 16445 O O . LEU G 1 2375 ? 136.885 149.024 111.271 1.00 100.00 2375 LEU G O 1
ATOM 16450 N N . VAL G 1 2376 ? 136.813 151.097 110.422 1.00 100.00 2376 VAL G N 1
ATOM 16451 C CA . VAL G 1 2376 ? 138.081 151.572 110.967 1.00 100.00 2376 VAL G CA 1
ATOM 16452 C C . VAL G 1 2376 ? 138.061 151.361 112.463 1.00 100.00 2376 VAL G C 1
ATOM 16453 O O . VAL G 1 2376 ? 137.232 151.971 113.120 1.00 100.00 2376 VAL G O 1
ATOM 16457 N N . THR G 1 2377 ? 138.955 150.547 113.018 1.00 100.00 2377 THR G N 1
ATOM 16458 C CA . THR G 1 2377 ? 139.056 150.284 114.456 1.00 100.00 2377 THR G CA 1
ATOM 16459 C C . THR G 1 2377 ? 140.275 150.948 115.091 1.00 100.00 2377 THR G C 1
ATOM 16460 O O . THR G 1 2377 ? 141.399 150.751 114.638 1.00 100.00 2377 THR G O 1
ATOM 16464 N N . VAL G 1 2378 ? 140.072 151.711 116.159 1.00 100.00 2378 VAL G N 1
ATOM 16465 C CA . VAL G 1 2378 ? 141.171 152.348 116.884 1.00 100.00 2378 VAL G CA 1
ATOM 16466 C C . VAL G 1 2378 ? 141.074 151.983 118.363 1.00 100.00 2378 VAL G C 1
ATOM 16467 O O . VAL G 1 2378 ? 140.004 152.100 118.960 1.00 100.00 2378 VAL G O 1
ATOM 16471 N N . ASN G 1 2379 ? 142.171 151.563 118.967 1.00 100.00 2379 ASN G N 1
ATOM 16472 C CA . ASN G 1 2379 ? 142.138 151.148 120.380 1.00 100.00 2379 ASN G CA 1
ATOM 16473 C C . ASN G 1 2379 ? 141.059 150.077 120.579 1.00 100.00 2379 ASN G C 1
ATOM 16474 O O . ASN G 1 2379 ? 140.490 150.044 121.656 1.00 100.00 2379 ASN G O 1
ATOM 16479 N N . GLY G 1 2380 ? 140.839 149.177 119.628 1.00 100.00 2380 GLY G N 1
ATOM 16480 C CA . GLY G 1 2380 ? 139.843 148.138 119.782 1.00 100.00 2380 GLY G CA 1
ATOM 16481 C C . GLY G 1 2380 ? 138.387 148.529 119.536 1.00 100.00 2380 GLY G C 1
ATOM 16482 O O . GLY G 1 2380 ? 137.535 147.630 119.548 1.00 100.00 2380 GLY G O 1
ATOM 16483 N N . CYS G 1 2381 ? 138.069 149.823 119.291 1.00 100.00 2381 CYS G N 1
ATOM 16484 C CA . CYS G 1 2381 ? 136.698 150.335 119.098 1.00 100.00 2381 CYS G CA 1
ATOM 16485 C C . CYS G 1 2381 ? 136.404 150.661 117.637 1.00 100.00 2381 CYS G C 1
ATOM 16486 O O . CYS G 1 2381 ? 137.088 151.493 117.038 1.00 100.00 2381 CYS G O 1
ATOM 16489 N N . PRO G 1 2382 ? 135.422 150.005 117.041 1.00 100.00 2382 PRO G N 1
ATOM 16490 C CA . PRO G 1 2382 ? 135.062 150.214 115.643 1.00 100.00 2382 PRO G CA 1
ATOM 16491 C C . PRO G 1 2382 ? 134.270 151.482 115.426 1.00 100.00 2382 PRO G C 1
ATOM 16492 O O . PRO G 1 2382 ? 133.473 151.871 116.268 1.00 100.00 2382 PRO G O 1
ATOM 16496 N N . SER G 1 2383 ? 134.436 152.068 114.246 1.00 100.00 2383 SER G N 1
ATOM 16497 C CA . SER G 1 2383 ? 133.669 153.191 113.744 1.00 100.00 2383 SER G CA 1
ATOM 16498 C C . SER G 1 2383 ? 132.321 152.719 113.261 1.00 100.00 2383 SER G C 1
ATOM 16499 O O . SER G 1 2383 ? 132.042 151.530 113.219 1.00 100.00 2383 SER G O 1
ATOM 16502 N N . ALA G 1 2384 ? 131.471 153.654 112.886 1.00 100.00 2384 ALA G N 1
ATOM 16503 C CA . ALA G 1 2384 ? 130.232 153.258 112.258 1.00 100.00 2384 ALA G CA 1
ATOM 16504 C C . ALA G 1 2384 ? 130.571 152.611 110.934 1.00 100.00 2384 ALA G C 1
ATOM 16505 O O . ALA G 1 2384 ? 131.643 152.851 110.378 1.00 100.00 2384 ALA G O 1
ATOM 16507 N N . LEU G 1 2385 ? 129.644 151.805 110.417 1.00 100.00 2385 LEU G N 1
ATOM 16508 C CA . LEU G 1 2385 ? 129.856 151.088 109.163 1.00 100.00 2385 LEU G CA 1
ATOM 16509 C C . LEU G 1 2385 ? 129.883 152.089 108.034 1.00 100.00 2385 LEU G C 1
ATOM 16510 O O . LEU G 1 2385 ? 129.010 152.946 107.965 1.00 100.00 2385 LEU G O 1
ATOM 16515 N N . ASP G 1 2386 ? 130.865 151.990 107.151 1.00 100.00 2386 ASP G N 1
ATOM 16516 C CA . ASP G 1 2386 ? 130.964 152.900 106.016 1.00 100.00 2386 ASP G CA 1
ATOM 16517 C C . ASP G 1 2386 ? 130.853 152.179 104.674 1.00 100.00 2386 ASP G C 1
ATOM 16518 O O . ASP G 1 2386 ? 131.794 151.531 104.237 1.00 100.00 2386 ASP G O 1
ATOM 16523 N N . SER G 1 2387 ? 129.731 152.280 103.989 1.00 100.00 2387 SER G N 1
ATOM 16524 C CA . SER G 1 2387 ? 129.607 151.569 102.727 1.00 100.00 2387 SER G CA 1
ATOM 16525 C C . SER G 1 2387 ? 130.251 152.332 101.580 1.00 100.00 2387 SER G C 1
ATOM 16526 O O . SER G 1 2387 ? 130.247 153.560 101.555 1.00 100.00 2387 SER G O 1
ATOM 16529 N N . THR G 1 2388 ? 130.738 151.598 100.576 1.00 100.00 2388 THR G N 1
ATOM 16530 C CA . THR G 1 2388 ? 131.217 152.195 99.326 1.00 100.00 2388 THR G CA 1
ATOM 16531 C C . THR G 1 2388 ? 130.715 151.409 98.117 1.00 100.00 2388 THR G C 1
ATOM 16532 O O . THR G 1 2388 ? 130.632 150.190 98.168 1.00 100.00 2388 THR G O 1
ATOM 16536 N N . THR G 1 2389 ? 130.501 152.064 96.972 1.00 100.00 2389 THR G N 1
ATOM 16537 C CA . THR G 1 2389 ? 130.020 151.358 95.769 1.00 100.00 2389 THR G CA 1
ATOM 16538 C C . THR G 1 2389 ? 130.934 151.576 94.577 1.00 100.00 2389 THR G C 1
ATOM 16539 O O . THR G 1 2389 ? 131.492 152.657 94.419 1.00 100.00 2389 THR G O 1
ATOM 16543 N N . VAL G 1 2390 ? 131.034 150.568 93.716 1.00 100.00 2390 VAL G N 1
ATOM 16544 C CA . VAL G 1 2390 ? 131.914 150.628 92.559 1.00 100.00 2390 VAL G CA 1
ATOM 16545 C C . VAL G 1 2390 ? 131.113 150.532 91.271 1.00 100.00 2390 VAL G C 1
ATOM 16546 O O . VAL G 1 2390 ? 130.954 149.447 90.717 1.00 100.00 2390 VAL G O 1
ATOM 16550 N N . VAL G 1 2391 ? 130.662 151.669 90.749 1.00 100.00 2391 VAL G N 1
ATOM 16551 C CA . VAL G 1 2391 ? 129.754 151.680 89.594 1.00 100.00 2391 VAL G CA 1
ATOM 16552 C C . VAL G 1 2391 ? 130.437 151.079 88.374 1.00 100.00 2391 VAL G C 1
ATOM 16553 O O . VAL G 1 2391 ? 131.377 151.673 87.860 1.00 100.00 2391 VAL G O 1
ATOM 16557 N N . VAL G 1 2392 ? 129.957 149.944 87.849 1.00 100.00 2392 VAL G N 1
ATOM 16558 C CA . VAL G 1 2392 ? 130.528 149.408 86.598 1.00 100.00 2392 VAL G CA 1
ATOM 16559 C C . VAL G 1 2392 ? 129.862 150.113 85.420 1.00 100.00 2392 VAL G C 1
ATOM 16560 O O . VAL G 1 2392 ? 128.666 150.388 85.477 1.00 100.00 2392 VAL G O 1
ATOM 16564 N N . TYR G 1 2393 ? 130.631 150.459 84.372 1.00 100.00 2393 TYR G N 1
ATOM 16565 C CA . TYR G 1 2393 ? 130.130 151.228 83.225 1.00 100.00 2393 TYR G CA 1
ATOM 16566 C C . TYR G 1 2393 ? 129.266 150.340 82.365 1.00 100.00 2393 TYR G C 1
ATOM 16567 O O . TYR G 1 2393 ? 129.388 149.122 82.440 1.00 100.00 2393 TYR G O 1
ATOM 16576 N N . PRO G 1 2394 ? 128.428 150.918 81.489 1.00 100.00 2394 PRO G N 1
ATOM 16577 C CA . PRO G 1 2394 ? 127.525 150.109 80.666 1.00 100.00 2394 PRO G CA 1
ATOM 16578 C C . PRO G 1 2394 ? 128.299 149.255 79.689 1.00 100.00 2394 PRO G C 1
ATOM 16579 O O . PRO G 1 2394 ? 129.524 149.242 79.745 1.00 100.00 2394 PRO G O 1
ATOM 16583 N N . LEU G 1 2395 ? 127.622 148.546 78.793 1.00 100.00 2395 LEU G N 1
ATOM 16584 C CA . LEU G 1 2395 ? 128.295 147.659 77.846 1.00 100.00 2395 LEU G CA 1
ATOM 16585 C C . LEU G 1 2395 ? 128.399 148.355 76.493 1.00 100.00 2395 LEU G C 1
ATOM 16586 O O . LEU G 1 2395 ? 127.393 148.861 75.995 1.00 100.00 2395 LEU G O 1
ATOM 16591 N N . THR G 1 2396 ? 129.608 148.394 75.913 1.00 100.00 2396 THR G N 1
ATOM 16592 C CA . THR G 1 2396 ? 129.806 148.985 74.578 1.00 100.00 2396 THR G CA 1
ATOM 16593 C C . THR G 1 2396 ? 129.255 148.027 73.535 1.00 100.00 2396 THR G C 1
ATOM 16594 O O . THR G 1 2396 ? 129.719 146.886 73.465 1.00 100.00 2396 THR G O 1
ATOM 16598 N N . PRO G 1 2397 ? 128.268 148.423 72.726 1.00 94.88 2397 PRO G N 1
ATOM 16599 C CA . PRO G 1 2397 ? 127.659 147.517 71.764 1.00 94.88 2397 PRO G CA 1
ATOM 16600 C C . PRO G 1 2397 ? 128.524 147.390 70.517 1.00 94.88 2397 PRO G C 1
ATOM 16601 O O . PRO G 1 2397 ? 128.992 146.295 70.236 1.00 94.88 2397 PRO G O 1
#

Radius of gyration: 55.7 Å; Cα contacts (8 Å, |Δi|>4): 6344; chains: 7; bounding box: 76×78×181 Å